Protein 7UGW (pdb70)

Structure (mmCIF, N/CA/C/O backbone):
data_7UGW
#
_entry.id   7UGW
#
_cell.length_a   83.075
_cell.length_b   105.088
_cell.length_c   250.183
_cell.angle_alpha   90.000
_cell.angle_beta   90.000
_cell.angle_gamma   90.000
#
_symmetry.space_group_name_H-M   'P 21 21 21'
#
loop_
_entity.id
_entity.type
_entity.pdbx_description
1 polymer 'DNA gyrase subunit A'
2 polymer 'DNA gyrase subunit B'
3 polymer 'DNA (46-MER)'
4 polymer evybactin
5 non-polymer 'MAGNESIUM ION'
#
loop_
_atom_site.group_PDB
_atom_site.id
_atom_site.type_symbol
_atom_site.label_atom_id
_atom_site.label_alt_id
_atom_site.label_comp_id
_atom_site.label_asym_id
_atom_site.label_entity_id
_atom_site.label_seq_id
_atom_site.pdbx_PDB_ins_code
_atom_site.Cartn_x
_atom_site.Cartn_y
_atom_site.Cartn_z
_atom_site.occupancy
_atom_site.B_iso_or_equiv
_atom_site.auth_seq_id
_atom_site.auth_comp_id
_atom_site.auth_asym_id
_atom_site.auth_atom_id
_atom_site.pdbx_PDB_model_num
ATOM 1 N N . ILE A 1 14 ? 50.12400 8.95400 8.94800 1.000 87.13776 15 ILE A N 1
ATOM 2 C CA . ILE A 1 14 ? 50.14300 8.99400 10.40400 1.000 85.74391 15 ILE A CA 1
ATOM 3 C C . ILE A 1 14 ? 51.57300 9.08900 10.95500 1.000 84.98400 15 ILE A C 1
ATOM 4 O O . ILE A 1 14 ? 52.28200 8.06600 11.10100 1.000 83.01057 15 ILE A O 1
ATOM 19 N N . GLU A 1 15 ? 51.96900 10.32600 11.27800 1.000 92.85218 16 GLU A N 1
ATOM 20 C CA . GLU A 1 15 ? 53.33000 10.61300 11.72000 1.000 85.67882 16 GLU A CA 1
ATOM 21 C C . GLU A 1 15 ? 53.59300 9.98400 13.08800 1.000 80.03748 16 GLU A C 1
ATOM 22 O O . GLU A 1 15 ? 52.69900 9.94500 13.94000 1.000 76.60533 16 GLU A O 1
ATOM 34 N N . PRO A 1 16 ? 54.79000 9.45700 13.31900 1.000 74.91266 17 PRO A N 1
ATOM 35 C CA . PRO A 1 16 ? 55.13700 8.96700 14.65700 1.000 70.03672 17 PRO A CA 1
ATOM 36 C C . PRO A 1 16 ? 55.67100 10.07200 15.55500 1.000 67.31271 17 PRO A C 1
ATOM 37 O O . PRO A 1 16 ? 56.06600 11.14800 15.09900 1.000 67.30220 17 PRO A O 1
ATOM 48 N N . VAL A 1 17 ? 55.66700 9.77700 16.85800 1.000 64.91546 18 VAL A N 1
ATOM 49 C CA . VAL A 1 17 ? 56.19500 10.66800 17.88400 1.000 63.54870 18 VAL A CA 1
ATOM 50 C C . VAL A 1 17 ? 56.83400 9.81400 18.96300 1.000 62.86810 18 VAL A C 1
ATOM 51 O O . VAL A 1 17 ? 56.24300 8.82400 19.39700 1.000 62.65884 18 VAL A O 1
ATOM 64 N N . ASP A 1 18 ? 58.03200 10.20300 19.40400 1.000 61.54580 19 ASP A N 1
ATOM 65 C CA . ASP A 1 18 ? 58.71900 9.46600 20.44900 1.000 61.45467 19 ASP A CA 1
ATOM 66 C C . ASP A 1 18 ? 58.12400 9.85600 21.78900 1.000 60.15369 19 ASP A C 1
ATOM 67 O O . ASP A 1 18 ? 57.97100 11.04400 22.07800 1.000 60.35544 19 ASP A O 1
ATOM 76 N N . ILE A 1 19 ? 57.79700 8.85100 22.60900 1.000 63.35331 20 ILE A N 1
ATOM 77 C CA . ILE A 1 19 ? 57.24300 9.12900 23.92500 1.000 63.09254 20 ILE A CA 1
ATOM 78 C C . ILE A 1 19 ? 58.14000 10.06200 24.70900 1.000 62.90646 20 ILE A C 1
ATOM 79 O O . ILE A 1 19 ? 57.64600 10.85500 25.51000 1.000 63.17667 20 ILE A O 1
ATOM 95 N N . GLU A 1 20 ? 59.46700 9.97500 24.52000 1.000 63.43133 21 GLU A N 1
ATOM 96 C CA . GLU A 1 20 ? 60.39500 10.83200 25.26700 1.000 62.84717 21 GLU A CA 1
ATOM 97 C C . GLU A 1 20 ? 60.22500 12.30000 24.87700 1.000 62.12509 21 GLU A C 1
ATOM 98 O O . GLU A 1 20 ? 60.05800 13.17900 25.73600 1.000 60.82430 21 GLU A O 1
ATOM 110 N N . GLN A 1 21 ? 60.25700 12.57600 23.57600 1.000 64.68710 22 GLN A N 1
ATOM 111 C CA . GLN A 1 21 ? 60.07900 13.93100 23.07800 1.000 64.15153 22 GLN A CA 1
ATOM 112 C C . GLN A 1 21 ? 58.71600 14.49600 23.48300 1.000 62.05655 22 GLN A C 1
ATOM 113 O O . GLN A 1 21 ? 58.61800 15.65800 23.89800 1.000 60.76982 22 GLN A O 1
ATOM 127 N N . GLU A 1 22 ? 57.64900 13.69100 23.38100 1.000 62.06039 23 GLU A N 1
ATOM 128 C CA . GLU A 1 22 ? 56.32400 14.19200 23.74000 1.000 58.75979 23 GLU A CA 1
ATOM 129 C C . GLU A 1 22 ? 56.25300 14.49700 25.23300 1.000 57.51518 23 GLU A C 1
ATOM 130 O O . GLU A 1 22 ? 55.82800 15.58100 25.64300 1.000 55.51630 23 GLU A O 1
ATOM 142 N N . MET A 1 23 ? 56.63900 13.55100 26.07400 1.000 61.64859 24 MET A N 1
ATOM 143 C CA . MET A 1 23 ? 56.55300 13.80600 27.50400 1.000 58.06355 24 MET A CA 1
ATOM 144 C C . MET A 1 23 ? 57.31500 15.06900 27.88000 1.000 56.22354 24 MET A C 1
ATOM 145 O O . MET A 1 23 ? 56.82800 15.88200 28.67600 1.000 52.56193 24 MET A O 1
ATOM 159 N N . GLN A 1 24 ? 58.48600 15.28600 27.26700 1.000 54.99686 25 GLN A N 1
ATOM 160 C CA . GLN A 1 24 ? 59.29000 16.48100 27.55100 1.000 53.82413 25 GLN A CA 1
ATOM 161 C C . GLN A 1 24 ? 58.59400 17.77500 27.09700 1.000 52.19022 25 GLN A C 1
ATOM 162 O O . GLN A 1 24 ? 58.37900 18.69100 27.90500 1.000 49.61602 25 GLN A O 1
ATOM 176 N N . ARG A 1 25 ? 58.24800 17.86900 25.80200 1.000 53.30466 26 ARG A N 1
ATOM 177 C CA . ARG A 1 25 ? 57.64100 19.08200 25.26000 1.000 52.29842 26 ARG A CA 1
ATOM 178 C C . ARG A 1 25 ? 56.36900 19.44200 26.02000 1.000 49.58313 26 ARG A C 1
ATOM 179 O O . ARG A 1 25 ? 56.14000 20.61500 26.36400 1.000 48.60686 26 ARG A O 1
ATOM 183 N N . SER A 1 26 ? 55.55300 18.44100 26.35400 1.000 50.59979 27 SER A N 1
ATOM 184 C CA . SER A 1 26 ? 54.28100 18.72000 27.01500 1.000 48.90986 27 SER A CA 1
ATOM 185 C C . SER A 1 26 ? 54.48000 19.12400 28.47400 1.000 47.54178 27 SER A C 1
ATOM 186 O O . SER A 1 26 ? 53.86900 20.10300 28.93300 1.000 45.83990 27 SER A O 1
ATOM 194 N N . TYR A 1 27 ? 55.34900 18.41700 29.22300 1.000 48.02699 28 TYR A N 1
ATOM 195 C CA . TYR A 1 27 ? 55.43800 18.74500 30.63700 1.000 46.80413 28 TYR A CA 1
ATOM 196 C C . TYR A 1 27 ? 56.13800 20.07300 30.82900 1.000 45.17365 28 TYR A C 1
ATOM 197 O O . TYR A 1 27 ? 55.79800 20.82900 31.75500 1.000 43.62526 28 TYR A O 1
ATOM 215 N N . ILE A 1 28 ? 57.09600 20.38300 29.95500 1.000 46.80990 29 ILE A N 1
ATOM 216 C CA . ILE A 1 28 ? 57.77600 21.67200 30.03400 1.000 45.81233 29 ILE A CA 1
ATOM 217 C C . ILE A 1 28 ? 56.79800 22.80300 29.73500 1.000 44.22175 29 ILE A C 1
ATOM 218 O O . ILE A 1 28 ? 56.75900 23.80500 30.45200 1.000 43.23650 29 ILE A O 1
ATOM 234 N N . ASP A 1 29 ? 55.98100 22.65500 28.67400 1.000 45.33137 30 ASP A N 1
ATOM 235 C CA . ASP A 1 29 ? 54.95900 23.66400 28.36900 1.000 43.18567 30 ASP A CA 1
ATOM 236 C C . ASP A 1 29 ? 53.98200 23.85500 29.54000 1.000 42.28520 30 ASP A C 1
ATOM 237 O O . ASP A 1 29 ? 53.70000 24.98900 29.95300 1.000 42.22727 30 ASP A O 1
ATOM 246 N N . TYR A 1 30 ? 53.48600 22.75800 30.13000 1.000 42.17669 31 TYR A N 1
ATOM 247 C CA . TYR A 1 30 ? 52.61900 22.91500 31.30900 1.000 41.79662 31 TYR A CA 1
ATOM 248 C C . TYR A 1 30 ? 53.34500 23.63100 32.44900 1.000 42.72565 31 TYR A C 1
ATOM 249 O O . TYR A 1 30 ? 52.78000 24.52500 33.09400 1.000 42.14266 31 TYR A O 1
ATOM 267 N N . ALA A 1 31 ? 54.59700 23.24700 32.72700 1.000 41.38142 32 ALA A N 1
ATOM 268 C CA . ALA A 1 31 ? 55.24000 23.73700 33.93700 1.000 41.93224 32 ALA A CA 1
ATOM 269 C C . ALA A 1 31 ? 55.61200 25.20000 33.79600 1.000 41.66604 32 ALA A C 1
ATOM 270 O O . ALA A 1 31 ? 55.46300 25.98900 34.74100 1.000 41.07115 32 ALA A O 1
ATOM 277 N N . MET A 1 32 ? 56.06200 25.59100 32.61400 1.000 42.33099 33 MET A N 1
ATOM 278 C CA . MET A 1 32 ? 56.38600 26.99000 32.40400 1.000 42.29250 33 MET A CA 1
ATOM 279 C C . MET A 1 32 ? 55.12100 27.83600 32.37200 1.000 42.36832 33 MET A C 1
ATOM 280 O O . MET A 1 32 ? 55.14100 29.00300 32.81300 1.000 41.18851 33 MET A O 1
ATOM 294 N N . SER A 1 33 ? 54.00300 27.26300 31.88400 1.000 42.05480 34 SER A N 1
ATOM 295 C CA . SER A 1 33 ? 52.74300 28.01800 31.86200 1.000 42.23837 34 SER A CA 1
ATOM 296 C C . SER A 1 33 ? 52.21000 28.27600 33.26600 1.000 40.94872 34 SER A C 1
ATOM 297 O O . SER A 1 33 ? 51.64400 29.34600 33.54500 1.000 40.22663 34 SER A O 1
ATOM 305 N N . VAL A 1 34 ? 52.37100 27.29100 34.15200 1.000 41.59368 35 VAL A N 1
ATOM 306 C CA . VAL A 1 34 ? 51.93400 27.44300 35.52700 1.000 41.01422 35 VAL A CA 1
ATOM 307 C C . VAL A 1 34 ? 52.84800 28.38700 36.27300 1.000 40.37832 35 VAL A C 1
ATOM 308 O O . VAL A 1 34 ? 52.40400 29.14500 37.14700 1.000 39.09037 35 VAL A O 1
ATOM 321 N N . ILE A 1 35 ? 54.15000 28.31100 35.99500 1.000 41.38547 36 ILE A N 1
ATOM 322 C CA . ILE A 1 35 ? 55.11000 29.15500 36.70100 1.000 40.07066 36 ILE A CA 1
ATOM 323 C C . ILE A 1 35 ? 54.88100 30.61500 36.34700 1.000 39.11083 36 ILE A C 1
ATOM 324 O O . ILE A 1 35 ? 54.82700 31.48100 37.22700 1.000 39.49455 36 ILE A O 1
ATOM 340 N N . VAL A 1 36 ? 54.70000 30.90800 35.05800 1.000 38.97466 37 VAL A N 1
ATOM 341 C CA . VAL A 1 36 ? 54.63400 32.29700 34.63500 1.000 39.52789 37 VAL A CA 1
ATOM 342 C C . VAL A 1 36 ? 53.24200 32.91200 34.58600 1.000 39.29297 37 VAL A C 1
ATOM 343 O O . VAL A 1 36 ? 53.13100 34.15000 34.68400 1.000 39.64300 37 VAL A O 1
ATOM 356 N N . GLY A 1 37 ? 52.18800 32.09400 34.46700 1.000 39.22818 38 GLY A N 1
ATOM 357 C CA . GLY A 1 37 ? 50.84700 32.58300 34.24600 1.000 37.84494 38 GLY A CA 1
ATOM 358 C C . GLY A 1 37 ? 49.67300 32.08100 35.05000 1.000 36.95364 38 GLY A C 1
ATOM 359 O O . GLY A 1 37 ? 48.52800 32.37600 34.70300 1.000 37.74646 38 GLY A O 1
ATOM 363 N N . ARG A 1 38 ? 49.93600 31.32900 36.12200 1.000 37.49416 39 ARG A N 1
ATOM 364 C CA . ARG A 1 38 ? 48.88800 30.91300 37.05100 1.000 38.04598 39 ARG A CA 1
ATOM 365 C C . ARG A 1 38 ? 49.20300 31.03500 38.54700 1.000 38.03674 39 ARG A C 1
ATOM 366 O O . ARG A 1 38 ? 48.44400 31.65700 39.31500 1.000 37.68022 39 ARG A O 1
ATOM 387 N N . ALA A 1 39 ? 50.33600 30.46800 38.98200 1.000 37.11981 40 ALA A N 1
ATOM 388 C CA . ALA A 1 39 ? 50.53300 30.28200 40.40900 1.000 37.70438 40 ALA A CA 1
ATOM 389 C C . ALA A 1 39 ? 51.26400 31.45600 41.02700 1.000 37.29472 40 ALA A C 1
ATOM 390 O O . ALA A 1 39 ? 51.04000 31.73200 42.21900 1.000 38.33006 40 ALA A O 1
ATOM 397 N N . LEU A 1 40 ? 52.11100 32.15700 40.25800 1.000 37.55472 41 LEU A N 1
ATOM 398 C CA . LEU A 1 40 ? 53.08300 33.06600 40.82600 1.000 38.83121 41 LEU A CA 1
ATOM 399 C C . LEU A 1 40 ? 52.76500 34.52500 40.53100 1.000 39.11367 41 LEU A C 1
ATOM 400 O O . LEU A 1 40 ? 52.46000 34.87600 39.38700 1.000 40.03421 41 LEU A O 1
ATOM 416 N N . PRO A 1 41 ? 52.96500 35.45600 41.50100 1.000 43.23831 42 PRO A N 1
ATOM 417 C CA . PRO A 1 41 ? 52.56900 36.84200 41.30000 1.000 37.58195 42 PRO A CA 1
ATOM 418 C C . PRO A 1 41 ? 53.58500 37.69500 40.53000 1.000 55.46600 42 PRO A C 1
ATOM 419 O O . PRO A 1 41 ? 54.72900 37.56400 40.82800 1.000 39.53969 42 PRO A O 1
ATOM 430 N N . GLU A 1 42 ? 53.17200 38.55200 39.58900 1.000 47.51434 43 GLU A N 1
ATOM 431 C CA . GLU A 1 42 ? 54.06200 39.52300 38.90500 1.000 43.60673 43 GLU A CA 1
ATOM 432 C C . GLU A 1 42 ? 54.61700 40.35400 40.05400 1.000 48.46106 43 GLU A C 1
ATOM 433 O O . GLU A 1 42 ? 53.90600 40.48600 41.02300 1.000 44.83816 43 GLU A O 1
ATOM 445 N N . VAL A 1 43 ? 55.83900 40.86100 39.98100 1.000 44.44303 44 VAL A N 1
ATOM 446 C CA . VAL A 1 43 ? 56.48000 41.55800 41.12900 1.000 42.53011 44 VAL A CA 1
ATOM 447 C C . VAL A 1 43 ? 55.92600 42.96900 41.25800 1.000 43.23389 44 VAL A C 1
ATOM 448 O O . VAL A 1 43 ? 55.96000 43.47200 42.39200 1.000 42.60444 44 VAL A O 1
ATOM 461 N N . ARG A 1 44 ? 55.40100 43.58600 40.19200 1.000 42.33503 45 ARG A N 1
ATOM 462 C CA . ARG A 1 44 ? 55.05100 44.99600 40.27500 1.000 43.84312 45 ARG A CA 1
ATOM 463 C C . ARG A 1 44 ? 53.73200 45.20800 41.02000 1.000 44.02547 45 ARG A C 1
ATOM 464 O O . ARG A 1 44 ? 53.69400 45.90900 42.04000 1.000 44.58514 45 ARG A O 1
ATOM 485 N N . ASP A 1 45 ? 52.63900 44.58800 40.52200 1.000 43.66162 46 ASP A N 1
ATOM 486 C CA . ASP A 1 45 ? 51.29000 44.64900 41.08700 1.000 43.37836 46 ASP A CA 1
ATOM 487 C C . ASP A 1 45 ? 50.96500 43.47600 41.99900 1.000 42.64589 46 ASP A C 1
ATOM 488 O O . ASP A 1 45 ? 49.92800 43.49800 42.67500 1.000 43.59899 46 ASP A O 1
ATOM 497 N N . GLY A 1 46 ? 51.81900 42.46600 42.04700 1.000 43.16492 47 GLY A N 1
ATOM 498 C CA . GLY A 1 46 ? 51.69600 41.46000 43.07800 1.000 42.14740 47 GLY A CA 1
ATOM 499 C C . GLY A 1 46 ? 50.48600 40.57800 42.91800 1.000 42.15369 47 GLY A C 1
ATOM 500 O O . GLY A 1 46 ? 49.90800 40.14200 43.92800 1.000 42.70646 47 GLY A O 1
ATOM 504 N N . LEU A 1 47 ? 50.13800 40.24800 41.66800 1.000 42.66124 48 LEU A N 1
ATOM 505 C CA . LEU A 1 47 ? 48.89500 39.58600 41.29300 1.000 41.88629 48 LEU A CA 1
ATOM 506 C C . LEU A 1 47 ? 49.20900 38.37700 40.42700 1.000 40.32983 48 LEU A C 1
ATOM 507 O O . LEU A 1 47 ? 50.16700 38.38800 39.66000 1.000 40.98310 48 LEU A O 1
ATOM 523 N N . LYS A 1 48 ? 48.39200 37.33900 40.52500 1.000 39.97706 49 LYS A N 1
ATOM 524 C CA . LYS A 1 48 ? 48.40600 36.30000 39.50500 1.000 40.96525 49 LYS A CA 1
ATOM 525 C C . LYS A 1 48 ? 47.52700 36.75800 38.35900 1.000 38.16041 49 LYS A C 1
ATOM 526 O O . LYS A 1 48 ? 46.76800 37.72100 38.49700 1.000 39.63637 49 LYS A O 1
ATOM 545 N N . PRO A 1 49 ? 47.59300 36.11200 37.20500 1.000 49.41822 50 PRO A N 1
ATOM 546 C CA . PRO A 1 49 ? 46.65600 36.47900 36.13000 1.000 43.44302 50 PRO A CA 1
ATOM 547 C C . PRO A 1 49 ? 45.18800 36.51600 36.57700 1.000 60.59561 50 PRO A C 1
ATOM 548 O O . PRO A 1 49 ? 44.54300 37.55600 36.44100 1.000 75.35102 50 PRO A O 1
ATOM 559 N N . VAL A 1 50 ? 44.66200 35.43800 37.16500 1.000 43.75433 51 VAL A N 1
ATOM 560 C CA . VAL A 1 50 ? 43.24700 35.42100 37.54500 1.000 40.38783 51 VAL A CA 1
ATOM 561 C C . VAL A 1 50 ? 42.86500 36.64100 38.37200 1.000 38.86720 51 VAL A C 1
ATOM 562 O O . VAL A 1 50 ? 41.78400 37.21300 38.18900 1.000 40.27190 51 VAL A O 1
ATOM 575 N N . HIS A 1 51 ? 43.73100 37.07500 39.28200 1.000 38.27805 52 HIS A N 1
ATOM 576 C CA . HIS A 1 51 ? 43.40800 38.27300 40.04800 1.000 37.92145 52 HIS A CA 1
ATOM 577 C C . HIS A 1 51 ? 43.35300 39.50000 39.14200 1.000 38.42604 52 HIS A C 1
ATOM 578 O O . HIS A 1 51 ? 42.38300 40.27100 39.16900 1.000 39.27777 52 HIS A O 1
ATOM 592 N N . ARG A 1 52 ? 44.40100 39.70800 38.34300 1.000 38.50203 53 ARG A N 1
ATOM 593 C CA . ARG A 1 52 ? 44.45100 40.87100 37.45100 1.000 38.18653 53 ARG A CA 1
ATOM 594 C C . ARG A 1 52 ? 43.22500 40.92900 36.54000 1.000 39.98640 53 ARG A C 1
ATOM 595 O O . ARG A 1 52 ? 42.65600 42.00400 36.31100 1.000 41.76022 53 ARG A O 1
ATOM 616 N N . ARG A 1 53 ? 42.77700 39.78000 36.05000 1.000 36.69453 54 ARG A N 1
ATOM 617 C CA . ARG A 1 53 ? 41.64200 39.75000 35.14500 1.000 39.09002 54 ARG A CA 1
ATOM 618 C C . ARG A 1 53 ? 40.28900 39.92900 35.84700 1.000 36.85797 54 ARG A C 1
ATOM 619 O O . ARG A 1 53 ? 39.38600 40.55500 35.27000 1.000 41.79563 54 ARG A O 1
ATOM 640 N N . VAL A 1 54 ? 40.12800 39.45400 37.08600 1.000 57.23098 55 VAL A N 1
ATOM 641 C CA . VAL A 1 54 ? 38.89400 39.75300 37.81300 1.000 42.77555 55 VAL A CA 1
ATOM 642 C C . VAL A 1 54 ? 38.84600 41.24400 38.13800 1.000 54.88028 55 VAL A C 1
ATOM 643 O O . VAL A 1 54 ? 37.87400 41.93300 37.80400 1.000 40.70777 55 VAL A O 1
ATOM 656 N N . LEU A 1 55 ? 39.91200 41.78800 38.73600 1.000 44.15697 56 LEU A N 1
ATOM 657 C CA . LEU A 1 55 ? 39.91000 43.23000 38.99600 1.000 40.96588 56 LEU A CA 1
ATOM 658 C C . LEU A 1 55 ? 39.65500 44.01600 37.70900 1.000 40.23829 56 LEU A C 1
ATOM 659 O O . LEU A 1 55 ? 38.96200 45.03800 37.71700 1.000 41.60227 56 LEU A O 1
ATOM 675 N N . TYR A 1 56 ? 40.21700 43.56700 36.58300 1.000 40.09791 57 TYR A N 1
ATOM 676 C CA . TYR A 1 56 ? 40.11300 44.40700 35.40300 1.000 41.25328 57 TYR A CA 1
ATOM 677 C C . TYR A 1 56 ? 38.72600 44.31800 34.79400 1.000 41.44456 57 TYR A C 1
ATOM 678 O O . TYR A 1 56 ? 38.20500 45.34000 34.32000 1.000 41.00531 57 TYR A O 1
ATOM 696 N N . ALA A 1 57 ? 38.10900 43.11400 34.78500 1.000 41.81353 58 ALA A N 1
ATOM 697 C CA . ALA A 1 57 ? 36.73800 43.00700 34.27500 1.000 41.94439 58 ALA A CA 1
ATOM 698 C C . ALA A 1 57 ? 35.77700 43.75400 35.17800 1.000 40.11754 58 ALA A C 1
ATOM 699 O O . ALA A 1 57 ? 34.89800 44.46400 34.69200 1.000 42.44233 58 ALA A O 1
ATOM 706 N N . MET A 1 58 ? 35.96200 43.67000 36.49200 1.000 42.06365 59 MET A N 1
ATOM 707 C CA . MET A 1 58 ? 35.18200 44.52700 37.38300 1.000 42.41533 59 MET A CA 1
ATOM 708 C C . MET A 1 58 ? 35.32300 46.00300 37.02600 1.000 42.09721 59 MET A C 1
ATOM 709 O O . MET A 1 58 ? 34.34000 46.67300 36.73000 1.000 43.91711 59 MET A O 1
ATOM 723 N N . PHE A 1 59 ? 36.52700 46.54900 37.09200 1.000 41.73975 60 PHE A N 1
ATOM 724 C CA . PHE A 1 59 ? 36.73100 47.93000 36.66600 1.000 42.56237 60 PHE A CA 1
ATOM 725 C C . PHE A 1 59 ? 35.96400 48.21200 35.38300 1.000 42.94970 60 PHE A C 1
ATOM 726 O O . PHE A 1 59 ? 35.13300 49.12000 35.33100 1.000 44.92980 60 PHE A O 1
ATOM 743 N N . ASP A 1 60 ? 36.21300 47.41600 34.34500 1.000 42.00696 61 ASP A N 1
ATOM 744 C CA . ASP A 1 60 ? 35.68000 47.74600 33.03100 1.000 40.72308 61 ASP A CA 1
ATOM 745 C C . ASP A 1 60 ? 34.17600 47.72100 33.02400 1.000 41.24854 61 ASP A C 1
ATOM 746 O O . ASP A 1 60 ? 33.55500 48.40700 32.20900 1.000 40.64555 61 ASP A O 1
ATOM 755 N N . SER A 1 61 ? 33.58200 46.88300 33.87100 1.000 41.02488 62 SER A N 1
ATOM 756 C CA . SER A 1 61 ? 32.14000 46.70600 33.94100 1.000 42.11512 62 SER A CA 1
ATOM 757 C C . SER A 1 61 ? 31.45200 47.78700 34.76600 1.000 44.64598 62 SER A C 1
ATOM 758 O O . SER A 1 61 ? 30.22000 47.89700 34.71100 1.000 42.95884 62 SER A O 1
ATOM 766 N N . GLY A 1 62 ? 32.21700 48.54500 35.54600 1.000 45.19284 63 GLY A N 1
ATOM 767 C CA . GLY A 1 62 ? 31.72400 49.63400 36.34500 1.000 51.05601 63 GLY A CA 1
ATOM 768 C C . GLY A 1 62 ? 31.57300 49.34700 37.81200 1.000 52.88420 63 GLY A C 1
ATOM 769 O O . GLY A 1 62 ? 31.10400 50.21700 38.53800 1.000 57.08941 63 GLY A O 1
ATOM 773 N N . PHE A 1 63 ? 31.91800 48.15600 38.28700 1.000 50.06473 64 PHE A N 1
ATOM 774 C CA . PHE A 1 63 ? 31.48400 47.76000 39.63500 1.000 50.48914 64 PHE A CA 1
ATOM 775 C C . PHE A 1 63 ? 32.39900 48.45000 40.65500 1.000 52.41316 64 PHE A C 1
ATOM 776 O O . PHE A 1 63 ? 33.21000 47.83700 41.34600 1.000 51.41360 64 PHE A O 1
ATOM 793 N N . ARG A 1 64 ? 32.27000 49.76300 40.74400 1.000 56.80532 65 ARG A N 1
ATOM 794 C CA . ARG A 1 64 ? 33.18600 50.56500 41.56800 1.000 57.54943 65 ARG A CA 1
ATOM 795 C C . ARG A 1 64 ? 32.47500 50.82800 42.88400 1.000 62.17296 65 ARG A C 1
ATOM 796 O O . ARG A 1 64 ? 31.36000 50.33500 43.07200 1.000 63.65596 65 ARG A O 1
ATOM 817 N N . PRO A 1 65 ? 33.09000 51.52100 43.84200 1.000 60.47011 66 PRO A N 1
ATOM 818 C CA . PRO A 1 65 ? 32.43600 51.71500 45.14100 1.000 62.02411 66 PRO A CA 1
ATOM 819 C C . PRO A 1 65 ? 31.44200 52.86300 45.17300 1.000 64.52811 66 PRO A C 1
ATOM 820 O O . PRO A 1 65 ? 30.69600 52.99000 46.15600 1.000 64.90431 66 PRO A O 1
ATOM 831 N N . ASP A 1 66 ? 31.42600 53.71800 44.15100 1.000 65.98703 67 ASP A N 1
ATOM 832 C CA . ASP A 1 66 ? 30.38400 54.72400 44.03300 1.000 65.80806 67 ASP A CA 1
ATOM 833 C C . ASP A 1 66 ? 29.04300 54.11600 43.58800 1.000 66.94283 67 ASP A C 1
ATOM 834 O O . ASP A 1 66 ? 28.00300 54.76300 43.76100 1.000 67.46668 67 ASP A O 1
ATOM 843 N N . ARG A 1 67 ? 29.03200 52.88000 43.08300 1.000 64.78653 68 ARG A N 1
ATOM 844 C CA . ARG A 1 67 ? 27.85100 52.28400 42.47500 1.000 65.22838 68 ARG A CA 1
ATOM 845 C C . ARG A 1 67 ? 27.45100 51.01100 43.20600 1.000 66.18145 68 ARG A C 1
ATOM 846 O O . ARG A 1 67 ? 28.23800 50.41400 43.92900 1.000 65.22683 68 ARG A O 1
ATOM 867 N N . SER A 1 68 ? 26.19500 50.62100 43.03600 1.000 72.54362 69 SER A N 1
ATOM 868 C CA . SER A 1 68 ? 25.64300 49.53300 43.82700 1.000 74.46472 69 SER A CA 1
ATOM 869 C C . SER A 1 68 ? 26.31800 48.21900 43.45300 1.000 66.79993 69 SER A C 1
ATOM 870 O O . SER A 1 68 ? 26.55800 47.93600 42.27100 1.000 64.44339 69 SER A O 1
ATOM 878 N N . HIS A 1 69 ? 26.64500 47.43200 44.48700 1.000 60.11120 70 HIS A N 1
ATOM 879 C CA . HIS A 1 69 ? 27.15000 46.07100 44.32300 1.000 54.29733 70 HIS A CA 1
ATOM 880 C C . HIS A 1 69 ? 26.43900 45.32300 43.21300 1.000 51.48486 70 HIS A C 1
ATOM 881 O O . HIS A 1 69 ? 25.20600 45.23700 43.20800 1.000 52.98493 70 HIS A O 1
ATOM 895 N N . ALA A 1 70 ? 27.21500 44.74800 42.30000 1.000 54.61084 71 ALA A N 1
ATOM 896 C CA . ALA A 1 70 ? 26.65600 43.95200 41.22300 1.000 53.23823 71 ALA A CA 1
ATOM 897 C C . ALA A 1 70 ? 26.60000 42.48900 41.57900 1.000 50.12961 71 ALA A C 1
ATOM 898 O O . ALA A 1 70 ? 27.43500 41.99000 42.32700 1.000 50.55346 71 ALA A O 1
ATOM 905 N N . LYS A 1 71 ? 25.61100 41.79900 41.02900 1.000 49.09586 72 LYS A N 1
ATOM 906 C CA . LYS A 1 71 ? 25.44400 40.39300 41.33600 1.000 47.06078 72 LYS A CA 1
ATOM 907 C C . LYS A 1 71 ? 26.75500 39.69200 41.02000 1.000 47.59283 72 LYS A C 1
ATOM 908 O O . LYS A 1 71 ? 27.36300 39.90300 39.97200 1.000 46.71227 72 LYS A O 1
ATOM 927 N N . SER A 1 72 ? 27.24000 38.91100 41.96500 1.000 46.54817 73 SER A N 1
ATOM 928 C CA . SER A 1 72 ? 28.58700 38.42700 41.79700 1.000 46.72497 73 SER A CA 1
ATOM 929 C C . SER A 1 72 ? 28.69500 37.48600 40.61700 1.000 46.29836 73 SER A C 1
ATOM 930 O O . SER A 1 72 ? 29.80700 37.23700 40.17400 1.000 45.74475 73 SER A O 1
ATOM 938 N N . ALA A 1 73 ? 27.58500 37.02900 40.03200 1.000 46.54171 74 ALA A N 1
ATOM 939 C CA . ALA A 1 73 ? 27.70500 36.23900 38.79600 1.000 47.21214 74 ALA A CA 1
ATOM 940 C C . ALA A 1 73 ? 28.15700 37.07200 37.59000 1.000 48.14819 74 ALA A C 1
ATOM 941 O O . ALA A 1 73 ? 28.70600 36.49700 36.62700 1.000 47.99174 74 ALA A O 1
ATOM 948 N N . ARG A 1 74 ? 27.95200 38.40900 37.61500 1.000 50.73426 75 ARG A N 1
ATOM 949 C CA . ARG A 1 74 ? 28.26300 39.22100 36.43800 1.000 52.50225 75 ARG A CA 1
ATOM 950 C C . ARG A 1 74 ? 29.75600 39.44900 36.31300 1.000 51.10856 75 ARG A C 1
ATOM 951 O O . ARG A 1 74 ? 30.26900 39.51100 35.18400 1.000 51.34764 75 ARG A O 1
ATOM 972 N N . SER A 1 75 ? 30.48500 39.47100 37.44500 1.000 46.33496 76 SER A N 1
ATOM 973 C CA . SER A 1 75 ? 31.94400 39.63400 37.37600 1.000 43.16201 76 SER A CA 1
ATOM 974 C C . SER A 1 75 ? 32.59800 38.35500 36.87900 1.000 46.42161 76 SER A C 1
ATOM 975 O O . SER A 1 75 ? 33.48600 38.39900 36.01700 1.000 40.09340 76 SER A O 1
ATOM 983 N N . VAL A 1 76 ? 32.18500 37.21100 37.41900 1.000 43.65870 77 VAL A N 1
ATOM 984 C CA . VAL A 1 76 ? 32.66600 35.94300 36.89100 1.000 45.90422 77 VAL A CA 1
ATOM 985 C C . VAL A 1 76 ? 32.34800 35.82600 35.40600 1.000 43.42946 77 VAL A C 1
ATOM 986 O O . VAL A 1 76 ? 33.12500 35.27500 34.62300 1.000 45.05883 77 VAL A O 1
ATOM 999 N N . ALA A 1 77 ? 31.17900 36.26700 34.98600 1.000 47.70621 78 ALA A N 1
ATOM 1000 C CA . ALA A 1 77 ? 30.87700 35.99900 33.59200 1.000 47.36645 78 ALA A CA 1
ATOM 1001 C C . ALA A 1 77 ? 31.74600 36.85600 32.70200 1.000 41.66061 78 ALA A C 1
ATOM 1002 O O . ALA A 1 77 ? 32.17600 36.38700 31.65100 1.000 46.78183 78 ALA A O 1
ATOM 1009 N N . GLU A 1 78 ? 32.03700 38.11100 33.11100 1.000 46.50915 79 GLU A N 1
ATOM 1010 C CA . GLU A 1 78 ? 32.80000 39.00700 32.23500 1.000 43.69405 79 GLU A CA 1
ATOM 1011 C C . GLU A 1 78 ? 34.30100 38.68900 32.23200 1.000 43.66681 79 GLU A C 1
ATOM 1012 O O . GLU A 1 78 ? 34.94500 38.72100 31.16800 1.000 42.88088 79 GLU A O 1
ATOM 1024 N N . THR A 1 79 ? 34.86900 38.37100 33.40300 1.000 41.24314 80 THR A N 1
ATOM 1025 C CA . THR A 1 79 ? 36.17200 37.73300 33.50100 1.000 40.20288 80 THR A CA 1
ATOM 1026 C C . THR A 1 79 ? 36.40100 36.50700 32.60900 1.000 40.45699 80 THR A C 1
ATOM 1027 O O . THR A 1 79 ? 37.35700 36.48300 31.82400 1.000 41.67284 80 THR A O 1
ATOM 1038 N N . MET A 1 80 ? 35.54200 35.47900 32.70900 1.000 42.62678 81 MET A N 1
ATOM 1039 C CA . MET A 1 80 ? 35.71300 34.29500 31.86100 1.000 41.12048 81 MET A CA 1
ATOM 1040 C C . MET A 1 80 ? 35.35400 34.55100 30.39000 1.000 43.44432 81 MET A C 1
ATOM 1041 O O . MET A 1 80 ? 35.93700 33.93100 29.48500 1.000 42.71337 81 MET A O 1
ATOM 1055 N N . GLY A 1 81 ? 34.38700 35.43000 30.12100 1.000 43.76577 82 GLY A N 1
ATOM 1056 C CA . GLY A 1 81 ? 33.99900 35.69000 28.75400 1.000 45.60805 82 GLY A CA 1
ATOM 1057 C C . GLY A 1 81 ? 35.13200 36.37400 28.04100 1.000 47.02292 82 GLY A C 1
ATOM 1058 O O . GLY A 1 81 ? 35.71800 35.81300 27.12000 1.000 47.88577 82 GLY A O 1
ATOM 1062 N N . ASN A 1 82 ? 35.50500 37.56600 28.49900 1.000 52.77128 83 ASN A N 1
ATOM 1063 C CA . ASN A 1 82 ? 36.45600 38.35500 27.72000 1.000 51.15468 83 ASN A CA 1
ATOM 1064 C C . ASN A 1 82 ? 37.93700 38.00800 27.97400 1.000 50.51058 83 ASN A C 1
ATOM 1065 O O . ASN A 1 82 ? 38.72300 38.07300 27.02200 1.000 50.74891 83 ASN A O 1
ATOM 1076 N N . TYR A 1 83 ? 38.34300 37.58800 29.18900 1.000 46.51986 84 TYR A N 1
ATOM 1077 C CA . TYR A 1 83 ? 39.77500 37.53100 29.49200 1.000 44.95863 84 TYR A CA 1
ATOM 1078 C C . TYR A 1 83 ? 40.35200 36.16700 29.88700 1.000 42.64814 84 TYR A C 1
ATOM 1079 O O . TYR A 1 83 ? 41.45900 35.83600 29.43500 1.000 42.03502 84 TYR A O 1
ATOM 1097 N N . HIS A 1 84 ? 39.66400 35.35400 30.70200 1.000 43.35930 85 HIS A N 1
ATOM 1098 C CA . HIS A 1 84 ? 40.29700 34.24900 31.43100 1.000 41.91887 85 HIS A CA 1
ATOM 1099 C C . HIS A 1 84 ? 39.62400 32.91000 31.14300 1.000 39.90627 85 HIS A C 1
ATOM 1100 O O . HIS A 1 84 ? 38.83000 32.42400 31.95400 1.000 41.01000 85 HIS A O 1
ATOM 1114 N N . PRO A 1 85 ? 40.00400 32.23200 30.07100 1.000 41.14108 86 PRO A N 1
ATOM 1115 C CA . PRO A 1 85 ? 39.22900 31.04800 29.66500 1.000 41.53181 86 PRO A CA 1
ATOM 1116 C C . PRO A 1 85 ? 39.45300 29.78000 30.48300 1.000 40.67830 86 PRO A C 1
ATOM 1117 O O . PRO A 1 85 ? 39.91600 28.73500 29.99400 1.000 41.67847 86 PRO A O 1
ATOM 1128 N N . HIS A 1 86 ? 39.03500 29.83100 31.74300 1.000 41.70509 87 HIS A N 1
ATOM 1129 C CA . HIS A 1 86 ? 38.94300 28.63800 32.58400 1.000 39.80144 87 HIS A CA 1
ATOM 1130 C C . HIS A 1 86 ? 37.65500 28.69200 33.42700 1.000 41.90945 87 HIS A C 1
ATOM 1131 O O . HIS A 1 86 ? 36.80300 29.60000 33.28500 1.000 41.69874 87 HIS A O 1
ATOM 1145 N N . GLY A 1 87 ? 37.48600 27.71400 34.28700 1.000 43.21681 88 GLY A N 1
ATOM 1146 C CA . GLY A 1 87 ? 36.20800 27.45100 34.90700 1.000 45.20958 88 GLY A CA 1
ATOM 1147 C C . GLY A 1 87 ? 35.59900 28.44700 35.86300 1.000 45.26047 88 GLY A C 1
ATOM 1148 O O . GLY A 1 87 ? 36.28300 28.96900 36.75600 1.000 46.11986 88 GLY A O 1
ATOM 1152 N N . ASP A 1 88 ? 34.28400 28.69400 35.68200 1.000 44.97414 89 ASP A N 1
ATOM 1153 C CA . ASP A 1 88 ? 33.54700 29.59500 36.55900 1.000 44.27104 89 ASP A CA 1
ATOM 1154 C C . ASP A 1 88 ? 33.75700 29.21100 38.01900 1.000 44.21224 89 ASP A C 1
ATOM 1155 O O . ASP A 1 88 ? 33.85700 30.08200 38.88700 1.000 45.68137 89 ASP A O 1
ATOM 1164 N N . ALA A 1 89 ? 33.84900 27.91400 38.31800 1.000 45.41991 90 ALA A N 1
ATOM 1165 C CA . ALA A 1 89 ? 34.02600 27.52000 39.71200 1.000 46.71820 90 ALA A CA 1
ATOM 1166 C C . ALA A 1 89 ? 35.27700 28.16800 40.29600 1.000 47.28559 90 ALA A C 1
ATOM 1167 O O . ALA A 1 89 ? 35.20500 28.87800 41.31800 1.000 47.10280 90 ALA A O 1
ATOM 1174 N N . SER A 1 90 ? 36.45600 27.94100 39.65600 1.000 51.00408 91 SER A N 1
ATOM 1175 C CA . SER A 1 90 ? 37.70200 28.42900 40.24400 1.000 52.02621 91 SER A CA 1
ATOM 1176 C C . SER A 1 90 ? 37.97100 29.88700 39.90000 1.000 51.81877 91 SER A C 1
ATOM 1177 O O . SER A 1 90 ? 39.09200 30.38600 40.14400 1.000 55.49726 91 SER A O 1
ATOM 1185 N N . ILE A 1 91 ? 36.99600 30.57000 39.31000 1.000 47.16887 92 ILE A N 1
ATOM 1186 C CA . ILE A 1 91 ? 37.01800 32.02400 39.24300 1.000 46.20809 92 ILE A CA 1
ATOM 1187 C C . ILE A 1 91 ? 36.13100 32.63700 40.32600 1.000 45.39873 92 ILE A C 1
ATOM 1188 O O . ILE A 1 91 ? 36.46100 33.66400 40.92700 1.000 44.89117 92 ILE A O 1
ATOM 1204 N N . TYR A 1 92 ? 34.99900 32.00300 40.61000 1.000 45.78810 93 TYR A N 1
ATOM 1205 C CA . TYR A 1 92 ? 34.24700 32.41000 41.78100 1.000 45.10365 93 TYR A CA 1
ATOM 1206 C C . TYR A 1 92 ? 35.09200 32.26300 43.03800 1.000 44.37399 93 TYR A C 1
ATOM 1207 O O . TYR A 1 92 ? 35.11200 33.17400 43.86800 1.000 44.29401 93 TYR A O 1
ATOM 1225 N N . ASP A 1 93 ? 35.81500 31.13600 43.20100 1.000 44.77468 94 ASP A N 1
ATOM 1226 C CA . ASP A 1 93 ? 36.58500 30.97900 44.44000 1.000 44.09517 94 ASP A CA 1
ATOM 1227 C C . ASP A 1 93 ? 37.67500 32.04000 44.51500 1.000 43.03099 94 ASP A C 1
ATOM 1228 O O . ASP A 1 93 ? 37.95000 32.59600 45.58900 1.000 43.29357 94 ASP A O 1
ATOM 1237 N N . SER A 1 94 ? 38.30500 32.33200 43.37200 1.000 43.76304 95 SER A N 1
ATOM 1238 C CA . SER A 1 94 ? 39.38900 33.29900 43.33400 1.000 42.16554 95 SER A CA 1
ATOM 1239 C C . SER A 1 94 ? 38.89800 34.66200 43.73000 1.000 42.96189 95 SER A C 1
ATOM 1240 O O . SER A 1 94 ? 39.55300 35.36400 44.51100 1.000 42.09480 95 SER A O 1
ATOM 1248 N N . LEU A 1 95 ? 37.73600 35.05200 43.19700 1.000 42.14854 96 LEU A N 1
ATOM 1249 C CA . LEU A 1 95 ? 37.12400 36.33700 43.54200 1.000 42.50013 96 LEU A CA 1
ATOM 1250 C C . LEU A 1 95 ? 36.70900 36.37400 44.99900 1.000 44.13043 96 LEU A C 1
ATOM 1251 O O . LEU A 1 95 ? 36.84700 37.40100 45.66600 1.000 44.80190 96 LEU A O 1
ATOM 1267 N N . VAL A 1 96 ? 36.19200 35.26300 45.50900 1.000 44.24635 97 VAL A N 1
ATOM 1268 C CA . VAL A 1 96 ? 35.70300 35.23800 46.87800 1.000 45.56816 97 VAL A CA 1
ATOM 1269 C C . VAL A 1 96 ? 36.84300 35.45500 47.84500 1.000 46.17596 97 VAL A C 1
ATOM 1270 O O . VAL A 1 96 ? 36.69500 36.18800 48.82300 1.000 47.09336 97 VAL A O 1
ATOM 1283 N N . ARG A 1 97 ? 37.99800 34.80400 47.59600 1.000 47.66756 98 ARG A N 1
ATOM 1284 C CA . ARG A 1 97 ? 39.14500 34.92000 48.51100 1.000 46.11424 98 ARG A CA 1
ATOM 1285 C C . ARG A 1 97 ? 39.60500 36.36100 48.66200 1.000 45.30740 98 ARG A C 1
ATOM 1286 O O . ARG A 1 97 ? 39.99700 36.77400 49.76000 1.000 46.62163 98 ARG A O 1
ATOM 1307 N N . MET A 1 98 ? 39.50600 37.15300 47.59200 1.000 44.48234 99 MET A N 1
ATOM 1308 C CA . MET A 1 98 ? 39.94800 38.54000 47.61100 1.000 44.43339 99 MET A CA 1
ATOM 1309 C C . MET A 1 98 ? 39.06400 39.44300 48.45800 1.000 45.03278 99 MET A C 1
ATOM 1310 O O . MET A 1 98 ? 39.45800 40.60700 48.69900 1.000 45.39733 99 MET A O 1
ATOM 1324 N N . ALA A 1 99 ? 37.89000 38.94100 48.89300 1.000 46.29001 100 ALA A N 1
ATOM 1325 C CA . ALA A 1 99 ? 36.96200 39.68600 49.73400 1.000 47.73257 100 ALA A CA 1
ATOM 1326 C C . ALA A 1 99 ? 36.87300 39.16300 51.16500 1.000 48.56677 100 ALA A C 1
ATOM 1327 O O . ALA A 1 99 ? 36.14300 39.75700 51.97500 1.000 49.83416 100 ALA A O 1
ATOM 1334 N N . GLN A 1 100 ? 37.57100 38.07400 51.49800 1.000 49.65572 101 GLN A N 1
ATOM 1335 C CA . GLN A 1 100 ? 37.68400 37.63000 52.89000 1.000 51.87290 101 GLN A CA 1
ATOM 1336 C C . GLN A 1 100 ? 38.73600 38.47000 53.61900 1.000 52.07502 101 GLN A C 1
ATOM 1337 O O . GLN A 1 100 ? 39.87300 38.55700 53.14100 1.000 52.78279 101 GLN A O 1
ATOM 1351 N N . PRO A 1 101 ? 38.40300 39.13400 54.74100 1.000 51.04061 102 PRO A N 1
ATOM 1352 C CA . PRO A 1 101 ? 39.41400 39.95800 55.43400 1.000 51.24040 102 PRO A CA 1
ATOM 1353 C C . PRO A 1 101 ? 40.36000 39.17800 56.33600 1.000 51.15977 102 PRO A C 1
ATOM 1354 O O . PRO A 1 101 ? 41.27200 39.78500 56.91700 1.000 51.47221 102 PRO A O 1
ATOM 1365 N N . TRP A 1 102 ? 40.13300 37.88100 56.51700 1.000 51.26605 103 TRP A N 1
ATOM 1366 C CA . TRP A 1 102 ? 41.07100 36.98400 57.16900 1.000 51.28168 103 TRP A CA 1
ATOM 1367 C C . TRP A 1 102 ? 42.01600 36.35400 56.16800 1.000 50.84881 103 TRP A C 1
ATOM 1368 O O . TRP A 1 102 ? 42.84300 35.51500 56.54200 1.000 51.23434 103 TRP A O 1
ATOM 1389 N N . SER A 1 103 ? 41.88800 36.73300 54.90900 1.000 50.57584 104 SER A N 1
ATOM 1390 C CA . SER A 1 103 ? 42.70100 36.26100 53.80100 1.000 49.00003 104 SER A CA 1
ATOM 1391 C C . SER A 1 103 ? 43.49300 37.36900 53.13800 1.000 49.04550 104 SER A C 1
ATOM 1392 O O . SER A 1 103 ? 44.63700 37.13500 52.75900 1.000 49.22181 104 SER A O 1
ATOM 1400 N N . LEU A 1 104 ? 42.91000 38.56300 52.97200 1.000 50.70793 105 LEU A N 1
ATOM 1401 C CA . LEU A 1 104 ? 43.63300 39.73000 52.48400 1.000 51.00573 105 LEU A CA 1
ATOM 1402 C C . LEU A 1 104 ? 43.78600 40.76600 53.59800 1.000 50.70753 105 LEU A C 1
ATOM 1403 O O . LEU A 1 104 ? 42.79900 41.32200 54.08800 1.000 51.01503 105 LEU A O 1
ATOM 1419 N N . ARG A 1 105 ? 45.02600 41.02800 53.99200 1.000 48.08166 106 ARG A N 1
ATOM 1420 C CA . ARG A 1 105 ? 45.32100 42.19400 54.80800 1.000 49.94981 106 ARG A CA 1
ATOM 1421 C C . ARG A 1 105 ? 44.74200 43.48700 54.21500 1.000 50.07464 106 ARG A C 1
ATOM 1422 O O . ARG A 1 105 ? 44.30500 44.37300 54.96500 1.000 52.25279 106 ARG A O 1
ATOM 1443 N N . TYR A 1 106 ? 44.71800 43.63600 52.88200 1.000 48.94878 107 TYR A N 1
ATOM 1444 C CA . TYR A 1 106 ? 44.07700 44.80100 52.25000 1.000 48.64149 107 TYR A CA 1
ATOM 1445 C C . TYR A 1 106 ? 43.12100 44.34700 51.15400 1.000 47.58198 107 TYR A C 1
ATOM 1446 O O . TYR A 1 106 ? 43.46000 44.34300 49.96100 1.000 46.66261 107 TYR A O 1
ATOM 1464 N N . PRO A 1 107 ? 41.89200 43.99200 51.52300 1.000 48.72779 108 PRO A N 1
ATOM 1465 C CA . PRO A 1 107 ? 41.01500 43.33900 50.55300 1.000 48.55406 108 PRO A CA 1
ATOM 1466 C C . PRO A 1 107 ? 40.69600 44.25800 49.39000 1.000 47.46602 108 PRO A C 1
ATOM 1467 O O . PRO A 1 107 ? 40.56800 45.47600 49.54100 1.000 46.92048 108 PRO A O 1
ATOM 1478 N N . LEU A 1 108 ? 40.58600 43.62900 48.21800 1.000 48.19091 109 LEU A N 1
ATOM 1479 C CA . LEU A 1 108 ? 40.39300 44.29500 46.94300 1.000 46.11713 109 LEU A CA 1
ATOM 1480 C C . LEU A 1 108 ? 39.00100 44.07400 46.37600 1.000 46.01441 109 LEU A C 1
ATOM 1481 O O . LEU A 1 108 ? 38.65900 44.65200 45.33900 1.000 45.78095 109 LEU A O 1
ATOM 1497 N N . VAL A 1 109 ? 38.19600 43.25200 47.01400 1.000 46.83144 110 VAL A N 1
ATOM 1498 C CA . VAL A 1 109 ? 36.81400 43.07300 46.62700 1.000 47.37435 110 VAL A CA 1
ATOM 1499 C C . VAL A 1 109 ? 35.95200 43.31600 47.85500 1.000 48.27334 110 VAL A C 1
ATOM 1500 O O . VAL A 1 109 ? 36.30100 42.90100 48.96700 1.000 49.25257 110 VAL A O 1
ATOM 1513 N N . ASP A 1 110 ? 34.83200 44.00000 47.64300 1.000 49.62443 111 ASP A N 1
ATOM 1514 C CA . ASP A 1 110 ? 33.86900 44.35900 48.66500 1.000 50.05088 111 ASP A CA 1
ATOM 1515 C C . ASP A 1 110 ? 32.66000 43.44500 48.50000 1.000 51.90991 111 ASP A C 1
ATOM 1516 O O . ASP A 1 110 ? 31.95900 43.50000 47.47400 1.000 51.58378 111 ASP A O 1
ATOM 1525 N N . GLY A 1 111 ? 32.42700 42.60500 49.50400 1.000 58.38330 112 GLY A N 1
ATOM 1526 C CA . GLY A 1 111 ? 31.44400 41.53700 49.42900 1.000 57.84499 112 GLY A CA 1
ATOM 1527 C C . GLY A 1 111 ? 30.20300 41.79400 50.27200 1.000 61.17428 112 GLY A C 1
ATOM 1528 O O . GLY A 1 111 ? 30.28700 42.07200 51.47700 1.000 63.65939 112 GLY A O 1
ATOM 1532 N N . GLN A 1 112 ? 29.04700 41.66000 49.62700 1.000 55.87078 113 GLN A N 1
ATOM 1533 C CA . GLN A 1 112 ? 27.75100 41.65600 50.28500 1.000 57.31066 113 GLN A CA 1
ATOM 1534 C C . GLN A 1 112 ? 27.26700 40.22100 50.19300 1.000 57.24775 113 GLN A C 1
ATOM 1535 O O . GLN A 1 112 ? 27.12200 39.69100 49.09300 1.000 54.31905 113 GLN A O 1
ATOM 1549 N N . GLY A 1 113 ? 27.10400 39.56500 51.33500 1.000 61.43632 114 GLY A N 1
ATOM 1550 C CA . GLY A 1 113 ? 26.59200 38.20800 51.35700 1.000 61.78868 114 GLY A CA 1
ATOM 1551 C C . GLY A 1 113 ? 27.49100 37.29300 52.15200 1.000 59.50281 114 GLY A C 1
ATOM 1552 O O . GLY A 1 113 ? 28.37700 37.74200 52.89500 1.000 59.97475 114 GLY A O 1
ATOM 1556 N N . ASN A 1 114 ? 27.26900 35.98300 51.97500 1.000 56.59885 115 ASN A N 1
ATOM 1557 C CA . ASN A 1 114 ? 28.02400 34.94000 52.68000 1.000 54.07359 115 ASN A CA 1
ATOM 1558 C C . ASN A 1 114 ? 29.27400 34.55300 51.89800 1.000 52.45972 115 ASN A C 1
ATOM 1559 O O . ASN A 1 114 ? 29.19300 33.73100 50.97400 1.000 51.83129 115 ASN A O 1
ATOM 1570 N N . PHE A 1 115 ? 30.44900 35.08600 52.30700 1.000 52.12066 116 PHE A N 1
ATOM 1571 C CA . PHE A 1 115 ? 31.72300 34.84600 51.61900 1.000 51.35987 116 PHE A CA 1
ATOM 1572 C C . PHE A 1 115 ? 32.60500 33.82300 52.32900 1.000 52.38787 116 PHE A C 1
ATOM 1573 O O . PHE A 1 115 ? 33.82300 33.82700 52.12000 1.000 51.52935 116 PHE A O 1
ATOM 1590 N N . GLY A 1 116 ? 32.02300 32.93400 53.12600 1.000 54.17982 117 GLY A N 1
ATOM 1591 C CA . GLY A 1 116 ? 32.76700 31.97000 53.91000 1.000 56.30252 117 GLY A CA 1
ATOM 1592 C C . GLY A 1 116 ? 32.92800 32.45800 55.33400 1.000 57.12912 117 GLY A C 1
ATOM 1593 O O . GLY A 1 116 ? 32.29000 33.42600 55.76500 1.000 56.60416 117 GLY A O 1
ATOM 1597 N N . SER A 1 117 ? 33.80300 31.76500 56.07100 1.000 57.81983 118 SER A N 1
ATOM 1598 C CA . SER A 1 117 ? 34.22300 32.17200 57.40200 1.000 58.34150 118 SER A CA 1
ATOM 1599 C C . SER A 1 117 ? 35.65500 31.69200 57.63300 1.000 57.99690 118 SER A C 1
ATOM 1600 O O . SER A 1 117 ? 36.17500 30.84400 56.89200 1.000 58.41578 118 SER A O 1
ATOM 1608 N N . PRO A 1 118 ? 36.33300 32.21000 58.67500 1.000 57.60968 119 PRO A N 1
ATOM 1609 C CA . PRO A 1 118 ? 37.72900 31.81100 58.90500 1.000 58.48118 119 PRO A CA 1
ATOM 1610 C C . PRO A 1 118 ? 37.87800 30.33700 59.11800 1.000 60.50497 119 PRO A C 1
ATOM 1611 O O . PRO A 1 118 ? 39.01300 29.84000 59.20500 1.000 62.92251 119 PRO A O 1
ATOM 1622 N N . GLY A 1 119 ? 36.77200 29.61800 59.17700 1.000 59.04185 120 GLY A N 1
ATOM 1623 C CA . GLY A 1 119 ? 36.81900 28.18000 59.25500 1.000 61.08036 120 GLY A CA 1
ATOM 1624 C C . GLY A 1 119 ? 36.41500 27.49900 57.97200 1.000 61.33161 120 GLY A C 1
ATOM 1625 O O . GLY A 1 119 ? 36.89300 27.84700 56.87700 1.000 60.87868 120 GLY A O 1
ATOM 1629 N N . ASN A 1 120 ? 35.53200 26.51100 58.11800 1.000 63.17972 121 ASN A N 1
ATOM 1630 C CA . ASN A 1 120 ? 35.10100 25.68200 57.01100 1.000 63.56656 121 ASN A CA 1
ATOM 1631 C C . ASN A 1 120 ? 33.71900 26.01600 56.48900 1.000 63.87507 121 ASN A C 1
ATOM 1632 O O . ASN A 1 120 ? 33.24700 25.28700 55.62200 1.000 63.65927 121 ASN A O 1
ATOM 1643 N N . ASP A 1 121 ? 33.02800 27.03000 57.03000 1.000 65.93113 122 ASP A N 1
ATOM 1644 C CA . ASP A 1 121 ? 31.78700 27.49200 56.40200 1.000 63.80581 122 ASP A CA 1
ATOM 1645 C C . ASP A 1 121 ? 32.14500 27.91900 54.97600 1.000 62.39975 122 ASP A C 1
ATOM 1646 O O . ASP A 1 121 ? 32.94100 28.86000 54.80200 1.000 61.80033 122 ASP A O 1
ATOM 1655 N N . PRO A 1 122 ? 31.64300 27.24400 53.94000 1.000 60.20960 123 PRO A N 1
ATOM 1656 C CA . PRO A 1 122 ? 31.91500 27.69300 52.58600 1.000 58.43892 123 PRO A CA 1
ATOM 1657 C C . PRO A 1 122 ? 31.12200 28.93500 52.23900 1.000 56.45469 123 PRO A C 1
ATOM 1658 O O . PRO A 1 122 ? 30.23600 29.37200 52.99200 1.000 56.97113 123 PRO A O 1
ATOM 1669 N N . PRO A 1 123 ? 31.42900 29.53600 51.10500 1.000 54.41137 124 PRO A N 1
ATOM 1670 C CA . PRO A 1 123 ? 30.67600 30.70200 50.66300 1.000 52.46040 124 PRO A CA 1
ATOM 1671 C C . PRO A 1 123 ? 29.39700 30.28700 49.95200 1.000 51.41194 124 PRO A C 1
ATOM 1672 O O . PRO A 1 123 ? 29.26400 29.18800 49.39600 1.000 51.81704 124 PRO A O 1
ATOM 1683 N N . ALA A 1 124 ? 28.43300 31.19300 50.00300 1.000 51.52531 125 ALA A N 1
ATOM 1684 C CA . ALA A 1 124 ? 27.19500 30.98600 49.27400 1.000 50.61540 125 ALA A CA 1
ATOM 1685 C C . ALA A 1 124 ? 27.51400 30.85600 47.79400 1.000 49.09675 125 ALA A C 1
ATOM 1686 O O . ALA A 1 124 ? 28.48000 31.44900 47.29500 1.000 48.01456 125 ALA A O 1
ATOM 1693 N N . ALA A 1 125 ? 26.71000 30.05200 47.09100 1.000 49.45663 126 ALA A N 1
ATOM 1694 C CA . ALA A 1 125 ? 26.92600 29.87400 45.66400 1.000 48.86424 126 ALA A CA 1
ATOM 1695 C C . ALA A 1 125 ? 27.02200 31.24400 44.97300 1.000 47.85050 126 ALA A C 1
ATOM 1696 O O . ALA A 1 125 ? 26.61000 32.27600 45.51400 1.000 48.50751 126 ALA A O 1
ATOM 1703 N N . MET A 1 126 ? 27.62600 31.26100 43.78600 1.000 48.09770 127 MET A N 1
ATOM 1704 C CA . MET A 1 126 ? 27.67600 32.45400 42.93600 1.000 46.97178 127 MET A CA 1
ATOM 1705 C C . MET A 1 126 ? 26.31300 33.15500 42.78900 1.000 48.74773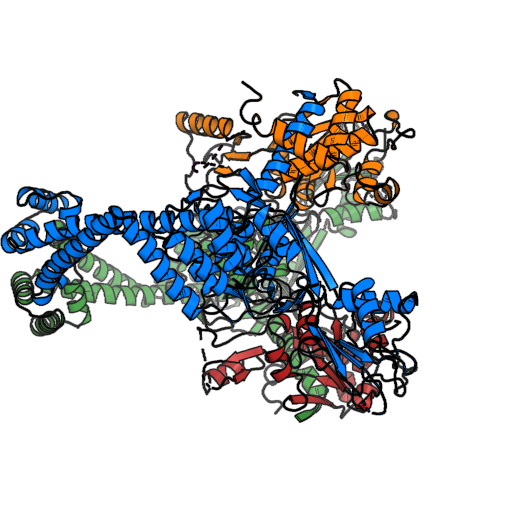 127 MET A C 1
ATOM 1706 O O . MET A 1 126 ? 26.24900 34.39300 42.75900 1.000 47.87104 127 MET A O 1
ATOM 1720 N N . ARG A 1 127 ? 25.20600 32.40400 42.70000 1.000 47.53388 128 ARG A N 1
ATOM 1721 C CA . ARG A 1 127 ? 23.94600 33.11400 42.42000 1.000 47.90806 128 ARG A CA 1
ATOM 1722 C C . ARG A 1 127 ? 23.45300 33.99000 43.58900 1.000 49.53116 128 ARG A C 1
ATOM 1723 O O . ARG A 1 127 ? 22.63000 34.87000 43.35900 1.000 49.00624 128 ARG A O 1
ATOM 1744 N N . PHE A 1 128 ? 23.95000 33.80100 44.81700 1.000 50.04624 129 PHE A N 1
ATOM 1745 C CA . PHE A 1 128 ? 23.46200 34.52800 45.98800 1.000 52.97400 129 PHE A CA 1
ATOM 1746 C C . PHE A 1 128 ? 24.24900 35.80000 46.32000 1.000 53.29791 129 PHE A C 1
ATOM 1747 O O . PHE A 1 128 ? 23.68100 36.72200 46.91300 1.000 55.38520 129 PHE A O 1
ATOM 1764 N N . THR A 1 129 ? 25.54500 35.87800 46.00200 1.000 51.21041 130 THR A N 1
ATOM 1765 C CA . THR A 1 129 ? 26.39000 36.92900 46.56000 1.000 50.46876 130 THR A CA 1
ATOM 1766 C C . THR A 1 129 ? 26.46100 38.12000 45.61100 1.000 48.36615 130 THR A C 1
ATOM 1767 O O . THR A 1 129 ? 26.11700 38.02600 44.44200 1.000 48.42401 130 THR A O 1
ATOM 1778 N N . GLU A 1 130 ? 26.92300 39.24400 46.13000 1.000 47.42149 131 GLU A N 1
ATOM 1779 C CA . GLU A 1 130 ? 27.09000 40.47800 45.37700 1.000 48.80343 131 GLU A CA 1
ATOM 1780 C C . GLU A 1 130 ? 28.50600 40.96400 45.62800 1.000 48.70907 131 GLU A C 1
ATOM 1781 O O . GLU A 1 130 ? 29.09000 40.67600 46.68000 1.000 48.88971 131 GLU A O 1
ATOM 1793 N N . ALA A 1 131 ? 29.06000 41.72600 44.68800 1.000 51.36009 132 ALA A N 1
ATOM 1794 C CA . ALA A 1 131 ? 30.47500 42.06800 44.81200 1.000 51.85435 132 ALA A CA 1
ATOM 1795 C C . ALA A 1 131 ? 30.82800 43.27900 43.96300 1.000 50.56360 132 ALA A C 1
ATOM 1796 O O . ALA A 1 131 ? 30.37000 43.39300 42.82300 1.000 50.79704 132 ALA A O 1
ATOM 1803 N N . ARG A 1 132 ? 31.65800 44.17000 44.53700 1.000 50.28723 133 ARG A N 1
ATOM 1804 C CA . ARG A 1 132 ? 32.26700 45.28000 43.78400 1.000 48.25372 133 ARG A CA 1
ATOM 1805 C C . ARG A 1 132 ? 33.73000 45.54500 44.21100 1.000 48.18857 133 ARG A C 1
ATOM 1806 O O . ARG A 1 132 ? 34.25700 44.94900 45.14300 1.000 48.32278 133 ARG A O 1
ATOM 1827 N N . LEU A 1 133 ? 34.38400 46.49900 43.55700 1.000 47.38052 134 LEU A N 1
ATOM 1828 C CA . LEU A 1 133 ? 35.75100 46.84700 43.94700 1.000 46.59050 134 LEU A CA 1
ATOM 1829 C C . LEU A 1 133 ? 35.81900 47.70000 45.22300 1.000 46.42283 134 LEU A C 1
ATOM 1830 O O . LEU A 1 133 ? 34.89500 48.42900 45.57200 1.000 48.73013 134 LEU A O 1
ATOM 1846 N N . THR A 1 134 ? 36.96800 47.63300 45.89800 1.000 43.80323 135 THR A N 1
ATOM 1847 C CA . THR A 1 134 ? 37.28300 48.46000 47.05400 1.000 43.90109 135 THR A CA 1
ATOM 1848 C C . THR A 1 134 ? 38.08400 49.68100 46.64200 1.000 44.23540 135 THR A C 1
ATOM 1849 O O . THR A 1 134 ? 38.62400 49.75000 45.53200 1.000 45.32835 135 THR A O 1
ATOM 1860 N N . PRO A 1 135 ? 38.17200 50.68400 47.51100 1.000 43.54418 136 PRO A N 1
ATOM 1861 C CA . PRO A 1 135 ? 38.92400 51.89100 47.13200 1.000 44.57843 136 PRO A CA 1
ATOM 1862 C C . PRO A 1 135 ? 40.37900 51.60800 46.82200 1.000 44.24840 136 PRO A C 1
ATOM 1863 O O . PRO A 1 135 ? 40.91700 52.12500 45.83000 1.000 44.48456 136 PRO A O 1
ATOM 1874 N N . LEU A 1 136 ? 41.04200 50.79000 47.64300 1.000 45.40451 137 LEU A N 1
ATOM 1875 C CA . LEU A 1 136 ? 42.41600 50.42500 47.32400 1.000 45.82879 137 LEU A CA 1
ATOM 1876 C C . LEU A 1 136 ? 42.49500 49.78400 45.93200 1.000 44.77597 137 LEU A C 1
ATOM 1877 O O . LEU A 1 136 ? 43.41200 50.08800 45.14900 1.000 45.32217 137 LEU A O 1
ATOM 1893 N N . ALA A 1 137 ? 41.52600 48.90900 45.59500 1.000 45.22640 138 ALA A N 1
ATOM 1894 C CA . ALA A 1 137 ? 41.54300 48.24600 44.29700 1.000 43.59185 138 ALA A CA 1
ATOM 1895 C C . ALA A 1 137 ? 41.29000 49.23800 43.18000 1.000 65.24174 138 ALA A C 1
ATOM 1896 O O . ALA A 1 137 ? 41.69800 49.01800 42.03700 1.000 41.38080 138 ALA A O 1
ATOM 1903 N N . MET A 1 138 ? 40.61200 50.32500 43.48200 1.000 44.43191 139 MET A N 1
ATOM 1904 C CA . MET A 1 138 ? 40.55900 51.42500 42.53300 1.000 43.38391 139 MET A CA 1
ATOM 1905 C C . MET A 1 138 ? 41.94000 52.04200 42.37300 1.000 43.76646 139 MET A C 1
ATOM 1906 O O . MET A 1 138 ? 42.31100 52.44900 41.26600 1.000 43.14596 139 MET A O 1
ATOM 1920 N N . GLU A 1 139 ? 42.73000 52.06600 43.45600 1.000 44.48048 140 GLU A N 1
ATOM 1921 C CA . GLU A 1 139 ? 44.11900 52.51700 43.37900 1.000 43.20831 140 GLU A CA 1
ATOM 1922 C C . GLU A 1 139 ? 45.04900 51.49400 42.70300 1.000 43.77373 140 GLU A C 1
ATOM 1923 O O . GLU A 1 139 ? 46.14500 51.86200 42.27300 1.000 44.13238 140 GLU A O 1
ATOM 1935 N N . MET A 1 140 ? 44.65600 50.21900 42.58500 1.000 43.97479 141 MET A N 1
ATOM 1936 C CA . MET A 1 140 ? 45.42000 49.32900 41.70400 1.000 43.48004 141 MET A CA 1
ATOM 1937 C C . MET A 1 140 ? 45.20500 49.68200 40.22400 1.000 43.42421 141 MET A C 1
ATOM 1938 O O . MET A 1 140 ? 46.05500 49.38100 39.37100 1.000 43.52490 141 MET A O 1
ATOM 1952 N N . LEU A 1 141 ? 44.07600 50.31000 39.90200 1.000 43.16400 142 LEU A N 1
ATOM 1953 C CA . LEU A 1 141 ? 43.67500 50.58400 38.52600 1.000 44.55472 142 LEU A CA 1
ATOM 1954 C C . LEU A 1 141 ? 43.80100 52.05800 38.15300 1.000 44.94849 142 LEU A C 1
ATOM 1955 O O . LEU A 1 141 ? 43.55400 52.41100 36.99800 1.000 45.44804 142 LEU A O 1
ATOM 1971 N N . ARG A 1 142 ? 44.21400 52.91100 39.08600 1.000 44.48237 143 ARG A N 1
ATOM 1972 C CA . ARG A 1 142 ? 44.28500 54.35100 38.84400 1.000 45.53372 143 ARG A CA 1
ATOM 1973 C C . ARG A 1 142 ? 44.95600 54.67200 37.51200 1.000 46.10505 143 ARG A C 1
ATOM 1974 O O . ARG A 1 142 ? 46.04800 54.19200 37.21100 1.000 46.38032 143 ARG A O 1
ATOM 1995 N N . GLU A 1 143 ? 44.27700 55.48200 36.71000 1.000 46.67763 144 GLU A N 1
ATOM 1996 C CA . GLU A 1 143 ? 44.79300 55.98400 35.43600 1.000 47.03947 144 GLU A CA 1
ATOM 1997 C C . GLU A 1 143 ? 45.36800 54.85200 34.57200 1.000 47.45422 144 GLU A C 1
ATOM 1998 O O . GLU A 1 143 ? 46.41600 54.99400 33.92300 1.000 47.46301 144 GLU A O 1
ATOM 2010 N N . ILE A 1 144 ? 44.65900 53.71400 34.54100 1.000 47.78348 145 ILE A N 1
ATOM 2011 C CA . ILE A 1 144 ? 45.00600 52.66400 33.58600 1.000 47.28089 145 ILE A CA 1
ATOM 2012 C C . ILE A 1 144 ? 44.55200 53.02500 32.18700 1.000 48.50748 145 ILE A C 1
ATOM 2013 O O . ILE A 1 144 ? 44.99500 52.40200 31.21900 1.000 47.99710 145 ILE A O 1
ATOM 2029 N N . ASP A 1 145 ? 43.72800 54.05900 32.04800 1.000 52.55142 146 ASP A N 1
ATOM 2030 C CA . ASP A 1 145 ? 43.26500 54.52900 30.75300 1.000 51.44661 146 ASP A CA 1
ATOM 2031 C C . ASP A 1 145 ? 44.15800 55.62600 30.18800 1.000 52.59737 146 ASP A C 1
ATOM 2032 O O . ASP A 1 145 ? 43.72300 56.38400 29.31000 1.000 53.08862 146 ASP A O 1
ATOM 2041 N N . GLU A 1 146 ? 45.38700 55.73600 30.68000 1.000 48.93889 147 GLU A N 1
ATOM 2042 C CA . GLU A 1 146 ? 46.29700 56.79400 30.25800 1.000 48.08881 147 GLU A CA 1
ATOM 2043 C C . GLU A 1 146 ? 47.61700 56.22100 29.76800 1.000 47.54327 147 GLU A C 1
ATOM 2044 O O . GLU A 1 146 ? 48.66800 56.82400 29.94900 1.000 47.37396 147 GLU A O 1
ATOM 2056 N N . GLU A 1 147 ? 47.57400 55.05100 29.15000 1.000 46.55143 148 GLU A N 1
ATOM 2057 C CA . GLU A 1 147 ? 48.77500 54.42000 28.62300 1.000 45.78728 148 GLU A CA 1
ATOM 2058 C C . GLU A 1 147 ? 49.84000 54.24300 29.70300 1.000 44.61581 148 GLU A C 1
ATOM 2059 O O . GLU A 1 147 ? 51.02300 54.46700 29.47900 1.000 44.64970 148 GLU A O 1
ATOM 2071 N N . THR A 1 148 ? 49.42500 53.80000 30.88200 1.000 44.75406 149 THR A N 1
ATOM 2072 C CA . THR A 1 148 ? 50.35100 53.57400 31.97500 1.000 43.91672 149 THR A CA 1
ATOM 2073 C C . THR A 1 148 ? 50.81900 52.13100 32.06600 1.000 42.16313 149 THR A C 1
ATOM 2074 O O . THR A 1 148 ? 51.58000 51.79600 32.97200 1.000 42.90835 149 THR A O 1
ATOM 2085 N N . VAL A 1 149 ? 50.38300 51.27300 31.15700 1.000 42.15034 150 VAL A N 1
ATOM 2086 C CA . VAL A 1 149 ? 50.72800 49.86100 31.19100 1.000 40.15987 150 VAL A CA 1
ATOM 2087 C C . VAL A 1 149 ? 50.48800 49.32100 29.79900 1.000 40.08039 150 VAL A C 1
ATOM 2088 O O . VAL A 1 149 ? 49.53400 49.72200 29.11200 1.000 40.19762 150 VAL A O 1
ATOM 2101 N N . ASP A 1 150 ? 51.36100 48.41200 29.38800 1.000 39.08757 151 ASP A N 1
ATOM 2102 C CA . ASP A 1 150 ? 51.17600 47.73700 28.12200 1.000 40.05086 151 ASP A CA 1
ATOM 2103 C C . ASP A 1 150 ? 49.91400 46.89700 28.16300 1.000 40.29515 151 ASP A C 1
ATOM 2104 O O . ASP A 1 150 ? 49.67200 46.16500 29.13400 1.000 39.56885 151 ASP A O 1
ATOM 2113 N N . PHE A 1 151 ? 49.11800 46.98600 27.10300 1.000 40.87295 152 PHE A N 1
ATOM 2114 C CA . PHE A 1 151 ? 48.00100 46.07300 26.90500 1.000 40.97166 152 PHE A CA 1
ATOM 2115 C C . PHE A 1 151 ? 48.37200 45.11300 25.78000 1.000 41.01078 152 PHE A C 1
ATOM 2116 O O . PHE A 1 151 ? 49.11900 45.46900 24.86800 1.000 42.08870 152 PHE A O 1
ATOM 2133 N N . ILE A 1 152 ? 47.82200 43.90200 25.82600 1.000 42.58624 153 ILE A N 1
ATOM 2134 C CA . ILE A 1 152 ? 47.99000 42.92700 24.74500 1.000 42.46613 153 ILE A CA 1
ATOM 2135 C C . ILE A 1 152 ? 46.63000 42.35300 24.38600 1.000 44.19679 153 ILE A C 1
ATOM 2136 O O . ILE A 1 152 ? 45.70200 42.37700 25.20400 1.000 43.51511 153 ILE A O 1
ATOM 2152 N N . PRO A 1 153 ? 46.49000 41.77800 23.19300 1.000 44.73373 154 PRO A N 1
ATOM 2153 C CA . PRO A 1 153 ? 45.20400 41.18600 22.83500 1.000 47.00978 154 PRO A CA 1
ATOM 2154 C C . PRO A 1 153 ? 44.88200 40.01400 23.74800 1.000 47.55132 154 PRO A C 1
ATOM 2155 O O . PRO A 1 153 ? 45.78500 39.35000 24.28600 1.000 46.28558 154 PRO A O 1
ATOM 2166 N N . ASN A 1 154 ? 43.57000 39.77700 23.91900 1.000 48.86222 155 ASN A N 1
ATOM 2167 C CA . ASN A 1 154 ? 43.05100 38.70600 24.76300 1.000 48.94291 155 ASN A CA 1
ATOM 2168 C C . ASN A 1 154 ? 43.11500 37.34700 24.05300 1.000 48.28402 155 ASN A C 1
ATOM 2169 O O . ASN A 1 154 ? 43.60100 37.22800 22.92500 1.000 49.12875 155 ASN A O 1
ATOM 2180 N N . TYR A 1 155 ? 42.55400 36.31400 24.69300 1.000 44.58752 156 TYR A N 1
ATOM 2181 C CA . TYR A 1 155 ? 42.56300 34.93000 24.16500 1.000 46.14204 156 TYR A CA 1
ATOM 2182 C C . TYR A 1 155 ? 41.94700 34.82400 22.76700 1.000 47.04904 156 TYR A C 1
ATOM 2183 O O . TYR A 1 155 ? 42.22100 33.75300 22.20300 1.000 48.01997 156 TYR A O 1
ATOM 2201 N N . ASP A 1 156 ? 41.19800 35.80700 22.23300 1.000 48.60082 157 ASP A N 1
ATOM 2202 C CA . ASP A 1 156 ? 40.66000 35.66600 20.88200 1.000 48.14979 157 ASP A CA 1
ATOM 2203 C C . ASP A 1 156 ? 40.80700 36.95600 20.07900 1.000 50.22475 157 ASP A C 1
ATOM 2204 O O . ASP A 1 156 ? 40.08500 37.13900 19.09000 1.000 50.27354 157 ASP A O 1
ATOM 2213 N N . GLY A 1 15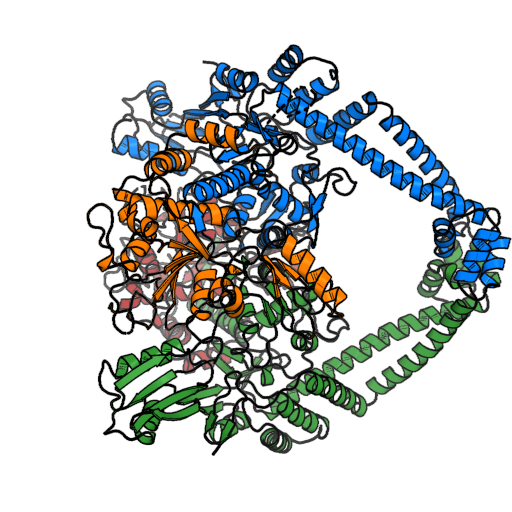7 ? 41.68400 37.87400 20.51300 1.000 51.31874 158 GLY A N 1
ATOM 2214 C CA . GLY A 1 157 ? 42.00100 39.10800 19.80800 1.000 53.56256 158 GLY A CA 1
ATOM 2215 C C . GLY A 1 157 ? 40.90300 40.13200 19.74200 1.000 55.66789 158 GLY A C 1
ATOM 2216 O O . GLY A 1 157 ? 41.16700 41.25300 19.26900 1.000 56.03606 158 GLY A O 1
ATOM 2220 N N . ARG A 1 158 ? 39.68500 39.78600 20.21300 1.000 61.48036 159 ARG A N 1
ATOM 2221 C CA . ARG A 1 158 ? 38.49500 40.61700 20.03300 1.000 60.64225 159 ARG A CA 1
ATOM 2222 C C . ARG A 1 158 ? 38.52600 41.83600 20.94400 1.000 61.84150 159 ARG A C 1
ATOM 2223 O O . ARG A 1 158 ? 37.93500 42.86800 20.60000 1.000 65.15303 159 ARG A O 1
ATOM 2227 N N . VAL A 1 159 ? 39.23500 41.75600 22.07700 1.000 57.02770 160 VAL A N 1
ATOM 2228 C CA . VAL A 1 159 ? 39.47800 42.88600 22.97100 1.000 55.50491 160 VAL A CA 1
ATOM 2229 C C . VAL A 1 159 ? 40.88900 42.77300 23.53200 1.000 53.55360 160 VAL A C 1
ATOM 2230 O O . VAL A 1 159 ? 41.63000 41.83000 23.23500 1.000 52.98437 160 VAL A O 1
ATOM 2243 N N . GLN A 1 160 ? 41.26200 43.74400 24.36200 1.000 51.37790 161 GLN A N 1
ATOM 2244 C CA . GLN A 1 160 ? 42.61600 43.81500 24.89300 1.000 50.02267 161 GLN A CA 1
ATOM 2245 C C . GLN A 1 160 ? 42.60400 43.81300 26.41700 1.000 50.05961 161 GLN A C 1
ATOM 2246 O O . GLN A 1 160 ? 41.66100 44.30700 27.04700 1.000 50.09951 161 GLN A O 1
ATOM 2260 N N . GLU A 1 161 ? 43.68100 43.27800 27.00400 1.000 44.33316 162 GLU A N 1
ATOM 2261 C CA . GLU A 1 161 ? 43.84800 43.23400 28.44900 1.000 42.09152 162 GLU A CA 1
ATOM 2262 C C . GLU A 1 161 ? 45.18500 43.79400 28.90800 1.000 41.00681 162 GLU A C 1
ATOM 2263 O O . GLU A 1 161 ? 46.18200 43.72700 28.18700 1.000 40.81130 162 GLU A O 1
ATOM 2275 N N . PRO A 1 162 ? 45.23600 44.31900 30.12800 1.000 40.68942 163 PRO A N 1
ATOM 2276 C CA . PRO A 1 162 ? 46.50100 44.78900 30.66800 1.000 39.66192 163 PRO A CA 1
ATOM 2277 C C . PRO A 1 162 ? 47.34700 43.61500 31.10700 1.000 38.89309 163 PRO A C 1
ATOM 2278 O O . PRO A 1 162 ? 46.84100 42.65600 31.69900 1.000 38.49640 163 PRO A O 1
ATOM 2289 N N . THR A 1 163 ? 48.63900 43.70500 30.75900 1.000 38.60597 164 THR A N 1
ATOM 2290 C CA . THR A 1 163 ? 49.65500 42.77800 31.25400 1.000 38.66953 164 THR A CA 1
ATOM 2291 C C . THR A 1 163 ? 49.85400 42.96300 32.75000 1.000 37.00113 164 THR A C 1
ATOM 2292 O O . THR A 1 163 ? 50.01100 41.98800 33.49200 1.000 38.06944 164 THR A O 1
ATOM 2303 N N . VAL A 1 164 ? 49.80500 44.21700 33.20700 1.000 44.81732 165 VAL A N 1
ATOM 2304 C CA . VAL A 1 164 ? 49.97800 44.57100 34.60300 1.000 37.88628 165 VAL A CA 1
ATOM 2305 C C . VAL A 1 164 ? 49.11000 45.78100 34.92800 1.000 37.27822 165 VAL A C 1
ATOM 2306 O O . VAL A 1 164 ? 48.68300 46.53000 34.04000 1.000 44.13585 165 VAL A O 1
ATOM 2319 N N . LEU A 1 165 ? 48.81900 45.96700 36.27300 1.000 41.24890 166 LEU A N 1
ATOM 2320 C CA . LEU A 1 165 ? 48.05600 47.12500 36.72200 1.000 41.97949 166 LEU A CA 1
ATOM 2321 C C . LEU A 1 165 ? 48.95400 48.18200 37.37200 1.000 42.38956 166 LEU A C 1
ATOM 2322 O O . LEU A 1 165 ? 49.98300 47.85400 37.99900 1.000 43.38128 166 LEU A O 1
ATOM 2338 N N . PRO A 1 166 ? 48.55000 49.45200 37.27200 1.000 42.73404 167 PRO A N 1
ATOM 2339 C CA . PRO A 1 166 ? 49.40100 50.54100 37.80200 1.000 43.84242 167 PRO A CA 1
ATOM 2340 C C . PRO A 1 166 ? 49.78800 50.36500 39.26200 1.000 45.02217 167 PRO A C 1
ATOM 2341 O O . PRO A 1 166 ? 50.81100 50.89800 39.69900 1.000 45.61178 167 PRO A O 1
ATOM 2352 N N . SER A 1 167 ? 48.97200 49.66000 40.03300 1.000 44.64423 168 SER A N 1
ATOM 2353 C CA . SER A 1 167 ? 49.33200 49.20000 41.36500 1.000 45.40373 168 SER A CA 1
ATOM 2354 C C . SER A 1 167 ? 49.87000 50.33800 42.22400 1.000 46.68173 168 SER A C 1
ATOM 2355 O O . SER A 1 167 ? 50.94700 50.24800 42.80800 1.000 48.72282 168 SER A O 1
ATOM 2363 N N . ARG A 1 168 ? 49.08600 51.39600 42.36100 1.000 47.71052 169 ARG A N 1
ATOM 2364 C CA . ARG A 1 168 ? 49.57700 52.56000 43.08200 1.000 47.19243 169 ARG A CA 1
ATOM 2365 C C . ARG A 1 168 ? 49.49500 52.19800 44.55800 1.000 47.92209 169 ARG A C 1
ATOM 2366 O O . ARG A 1 168 ? 48.85000 52.90700 45.33500 1.000 48.03814 169 ARG A O 1
ATOM 2387 N N . PHE A 1 169 ? 50.15500 51.11500 44.94800 1.000 48.80107 170 PHE A N 1
ATOM 2388 C CA . PHE A 1 169 ? 50.52300 50.84400 46.33200 1.000 50.44249 170 PHE A CA 1
ATOM 2389 C C . PHE A 1 169 ? 51.18100 49.47300 46.26400 1.000 51.21358 170 PHE A C 1
ATOM 2390 O O . PHE A 1 169 ? 50.88400 48.67800 45.35500 1.000 50.52906 170 PHE A O 1
ATOM 2407 N N . PRO A 1 170 ? 52.09900 49.17400 47.18300 1.000 56.98938 171 PRO A N 1
ATOM 2408 C CA . PRO A 1 170 ? 52.95200 47.99400 46.99300 1.000 55.60705 171 PRO A CA 1
ATOM 2409 C C . PRO A 1 170 ? 52.22200 46.68500 47.22800 1.000 55.09773 171 PRO A C 1
ATOM 2410 O O . PRO A 1 170 ? 52.63200 45.90000 48.09500 1.000 55.93449 171 PRO A O 1
ATOM 2421 N N . ASN A 1 171 ? 51.20700 46.40500 46.39500 1.000 49.14519 172 ASN A N 1
ATOM 2422 C CA . ASN A 1 171 ? 50.26100 45.33600 46.69800 1.000 47.23873 172 ASN A CA 1
ATOM 2423 C C . ASN A 1 171 ? 50.94800 44.01800 47.05700 1.000 46.37779 172 ASN A C 1
ATOM 2424 O O . ASN A 1 171 ? 50.54200 43.36200 48.02200 1.000 46.19887 172 ASN A O 1
ATOM 2435 N N . LEU A 1 172 ? 52.00200 43.61800 46.31900 1.000 45.67428 173 LEU A N 1
ATOM 2436 C CA . LEU A 1 172 ? 52.60000 42.30000 46.56100 1.000 44.66547 173 LEU A CA 1
ATOM 2437 C C . LEU A 1 172 ? 53.02600 42.15000 48.01300 1.000 46.25373 173 LEU A C 1
ATOM 2438 O O . LEU A 1 172 ? 52.88800 41.06900 48.60800 1.000 45.14847 173 LEU A O 1
ATOM 2454 N N . LEU A 1 173 ? 53.57000 43.21100 48.59800 1.000 46.02142 174 LEU A N 1
ATOM 2455 C CA . LEU A 1 173 ? 54.05600 43.07500 49.96300 1.000 47.88095 174 LEU A CA 1
ATOM 2456 C C . LEU A 1 173 ? 52.94600 43.34300 50.97100 1.000 48.75717 174 LEU A C 1
ATOM 2457 O O . LEU A 1 173 ? 52.86900 42.65500 52.00600 1.000 49.17664 174 LEU A O 1
ATOM 2473 N N . ALA A 1 174 ? 52.04900 44.29000 50.64300 1.000 49.71876 175 ALA A N 1
ATOM 2474 C CA . ALA A 1 174 ? 50.90200 44.59700 51.50500 1.000 49.59505 175 ALA A CA 1
ATOM 2475 C C . ALA A 1 174 ? 50.02500 43.37600 51.73000 1.000 48.62687 175 ALA A C 1
ATOM 2476 O O . ALA A 1 174 ? 49.55500 43.14000 52.84700 1.000 49.12724 175 ALA A O 1
ATOM 2483 N N . ASN A 1 175 ? 49.81100 42.57900 50.68700 1.000 46.87485 176 ASN A N 1
ATOM 2484 C CA . ASN A 1 175 ? 48.81600 41.51800 50.71500 1.000 47.24326 176 ASN A CA 1
ATOM 2485 C C . ASN A 1 175 ? 49.37300 40.11200 50.61700 1.000 46.10368 176 ASN A C 1
ATOM 2486 O O . ASN A 1 175 ? 48.59900 39.15400 50.70300 1.000 46.98774 176 ASN A O 1
ATOM 2497 N N . GLY A 1 176 ? 50.66800 39.95600 50.41900 1.000 46.36172 177 GLY A N 1
ATOM 2498 C CA . GLY A 1 176 ? 51.25500 38.64700 50.30000 1.000 45.71431 177 GLY A CA 1
ATOM 2499 C C . GLY A 1 176 ? 50.82400 37.99100 49.02300 1.000 44.15170 177 GLY A C 1
ATOM 2500 O O . GLY A 1 176 ? 50.03700 38.56600 48.27100 1.000 42.32455 177 GLY A O 1
ATOM 2504 N N . SER A 1 177 ? 51.40400 36.82700 48.74600 1.000 43.31586 178 SER A N 1
ATOM 2505 C CA . SER A 1 177 ? 50.90800 35.89000 47.76100 1.000 42.00048 178 SER A CA 1
ATOM 2506 C C . SER A 1 177 ? 51.21700 34.48800 48.23700 1.000 43.20727 178 SER A C 1
ATOM 2507 O O . SER A 1 177 ? 52.05500 34.29400 49.11400 1.000 45.33948 178 SER A O 1
ATOM 2515 N N . GLY A 1 178 ? 50.56100 33.49900 47.64800 1.000 41.31073 179 GLY A N 1
ATOM 2516 C CA . GLY A 1 178 ? 50.83100 32.12700 48.02800 1.000 41.79595 179 GLY A CA 1
ATOM 2517 C C . GLY A 1 178 ? 50.44300 31.27000 46.85900 1.000 42.02106 179 GLY A C 1
ATOM 2518 O O . GLY A 1 178 ? 49.36700 31.50400 46.29700 1.000 41.95326 179 GLY A O 1
ATOM 2522 N N . GLY A 1 179 ? 51.30100 30.33400 46.44200 1.000 41.99793 180 GLY A N 1
ATOM 2523 C CA . GLY A 1 179 ? 51.00200 29.55500 45.26100 1.000 43.18802 180 GLY A CA 1
ATOM 2524 C C . GLY A 1 179 ? 51.87200 28.35500 44.92700 1.000 44.47574 180 GLY A C 1
ATOM 2525 O O . GLY A 1 179 ? 53.10700 28.44800 44.89700 1.000 44.88593 180 GLY A O 1
ATOM 2529 N N . ILE A 1 180 ? 51.22400 27.23900 44.60000 1.000 45.30272 181 ILE A N 1
ATOM 2530 C CA . ILE A 1 180 ? 51.91100 26.01700 44.21200 1.000 45.11660 181 ILE A CA 1
ATOM 2531 C C . ILE A 1 180 ? 52.00600 25.98000 42.69300 1.000 44.28257 181 ILE A C 1
ATOM 2532 O O . ILE A 1 180 ? 50.98900 26.01700 42.00600 1.000 44.32096 181 ILE A O 1
ATOM 2548 N N . ALA A 1 181 ? 53.22300 25.88700 42.16500 1.000 44.70875 182 ALA A N 1
ATOM 2549 C CA . ALA A 1 181 ? 53.48800 25.79400 40.75100 1.000 43.65026 182 ALA A CA 1
ATOM 2550 C C . ALA A 1 181 ? 54.06300 24.41000 40.44800 1.000 44.78188 182 ALA A C 1
ATOM 2551 O O . ALA A 1 181 ? 53.77200 23.44900 41.16600 1.000 46.44123 182 ALA A O 1
ATOM 2558 N N . VAL A 1 182 ? 54.86600 24.30300 39.40000 1.000 44.48583 183 VAL A N 1
ATOM 2559 C CA . VAL A 1 182 ? 55.60600 23.08200 39.08800 1.000 45.06789 183 VAL A CA 1
ATOM 2560 C C . VAL A 1 182 ? 57.09300 23.32100 39.37100 1.000 46.77606 183 VAL A C 1
ATOM 2561 O O . VAL A 1 182 ? 57.65600 24.37400 39.03800 1.000 45.17633 183 VAL A O 1
ATOM 2574 N N . GLY A 1 183 ? 57.70700 22.37000 40.05600 1.000 47.89743 184 GLY A N 1
ATOM 2575 C CA . GLY A 1 183 ? 59.07100 22.52600 40.47500 1.000 49.72620 184 GLY A CA 1
ATOM 2576 C C . GLY A 1 183 ? 59.33400 23.61700 41.48300 1.000 49.57414 184 GLY A C 1
ATOM 2577 O O . GLY A 1 183 ? 60.48200 23.75200 41.89600 1.000 51.56257 184 GLY A O 1
ATOM 2581 N N . MET A 1 184 ? 58.34700 24.42500 41.87600 1.000 48.09544 185 MET A N 1
ATOM 2582 C CA . MET A 1 184 ? 58.57200 25.41000 42.94600 1.000 48.11029 185 MET A CA 1
ATOM 2583 C C . MET A 1 184 ? 57.23400 25.88100 43.50600 1.000 48.00676 185 MET A C 1
ATOM 2584 O O . MET A 1 184 ? 56.18400 25.29300 43.23000 1.000 47.45520 185 MET A O 1
ATOM 2598 N N . ALA A 1 185 ? 57.26900 26.96900 44.27100 1.000 47.77395 186 ALA A N 1
ATOM 2599 C CA . ALA A 1 185 ? 56.14900 27.39600 45.10200 1.000 47.18666 186 ALA A CA 1
ATOM 2600 C C . ALA A 1 185 ? 56.51100 28.68200 45.81700 1.000 46.32333 186 ALA A C 1
ATOM 2601 O O . ALA A 1 185 ? 57.68000 28.87100 46.14800 1.000 48.26034 186 ALA A O 1
ATOM 2608 N N . THR A 1 186 ? 55.54800 29.57000 46.06800 1.000 44.00563 187 THR A N 1
ATOM 2609 C CA . THR A 1 186 ? 55.86900 30.88900 46.59900 1.000 44.05237 187 THR A CA 1
ATOM 2610 C C . THR A 1 186 ? 54.97200 31.22000 47.76900 1.000 44.22959 187 THR A C 1
ATOM 2611 O O . THR A 1 186 ? 53.80400 30.86100 47.76500 1.000 42.65694 187 THR A O 1
ATOM 2622 N N . ASN A 1 187 ? 55.51600 31.94800 48.76500 1.000 46.31342 188 ASN A N 1
ATOM 2623 C CA . ASN A 1 187 ? 54.75900 32.24400 49.99200 1.000 47.92668 188 ASN A CA 1
ATOM 2624 C C . ASN A 1 187 ? 55.26700 33.57100 50.55900 1.000 50.38762 188 ASN A C 1
ATOM 2625 O O . ASN A 1 187 ? 55.98800 33.63200 51.53700 1.000 51.35417 188 ASN A O 1
ATOM 2636 N N . ILE A 1 188 ? 54.82500 34.68200 49.98000 1.000 49.42380 189 ILE A N 1
ATOM 2637 C CA . ILE A 1 188 ? 55.14600 36.00500 50.47500 1.000 50.40872 189 ILE A CA 1
ATOM 2638 C C . ILE A 1 188 ? 54.06900 36.41800 51.51700 1.000 50.70310 189 ILE A C 1
ATOM 2639 O O . ILE A 1 188 ? 52.89300 36.48700 51.14600 1.000 49.89952 189 ILE A O 1
ATOM 2655 N N . PRO A 1 189 ? 54.43600 36.69300 52.74100 1.000 54.08224 190 PRO A N 1
ATOM 2656 C CA . PRO A 1 189 ? 53.40200 37.13000 53.72000 1.000 53.31242 190 PRO A CA 1
ATOM 2657 C C . PRO A 1 189 ? 52.90600 38.52600 53.40400 1.000 54.00644 190 PRO A C 1
ATOM 2658 O O . PRO A 1 189 ? 53.43200 39.19200 52.49100 1.000 53.59251 190 PRO A O 1
ATOM 2669 N N . PRO A 1 190 ? 51.89200 39.00700 54.14500 1.000 50.76083 191 PRO A N 1
ATOM 2670 C CA . PRO A 1 190 ? 51.46900 40.41200 54.02000 1.000 50.72584 191 PRO A CA 1
ATOM 2671 C C . PRO A 1 190 ? 52.29100 41.33500 54.88000 1.000 52.17159 191 PRO A C 1
ATOM 2672 O O . PRO A 1 190 ? 53.11100 40.82300 55.64600 1.000 52.03960 191 PRO A O 1
ATOM 2683 N N . HIS A 1 191 ? 52.02800 42.64600 54.81200 1.000 51.30020 192 HIS A N 1
ATOM 2684 C CA . HIS A 1 191 ? 52.75400 43.63100 55.60100 1.000 52.38834 192 HIS A CA 1
ATOM 2685 C C . HIS A 1 191 ? 51.88900 44.86700 55.84100 1.000 52.62175 192 HIS A C 1
ATOM 2686 O O . HIS A 1 191 ? 50.88900 45.11800 55.15600 1.000 52.88055 192 HIS A O 1
ATOM 2700 N N . ASN A 1 192 ? 52.33200 45.68700 56.78100 1.000 52.36422 193 ASN A N 1
ATOM 2701 C CA . ASN A 1 192 ? 51.61100 46.90900 57.10200 1.000 52.87336 193 ASN A CA 1
ATOM 2702 C C . ASN A 1 192 ? 51.84600 47.95100 56.01400 1.000 52.77472 193 ASN A C 1
ATOM 2703 O O . ASN A 1 192 ? 52.99100 48.25000 55.67200 1.000 53.19753 193 ASN A O 1
ATOM 2714 N N . LEU A 1 193 ? 50.76200 48.49600 55.45700 1.000 54.70050 194 LEU A N 1
ATOM 2715 C CA . LEU A 1 193 ? 50.91000 49.43700 54.35200 1.000 53.57101 194 LEU A CA 1
ATOM 2716 C C . LEU A 1 193 ? 51.75000 50.65300 54.75500 1.000 56.13027 194 LEU A C 1
ATOM 2717 O O . LEU A 1 193 ? 52.56700 51.14000 53.96600 1.000 55.14858 194 LEU A O 1
ATOM 2733 N N . ARG A 1 194 ? 51.59200 51.15700 55.98000 1.000 55.00245 195 ARG A N 1
ATOM 2734 C CA . ARG A 1 194 ? 52.33700 52.36700 56.34800 1.000 55.37607 195 ARG A CA 1
ATOM 2735 C C . ARG A 1 194 ? 53.84200 52.10000 56.44700 1.000 56.36430 195 ARG A C 1
ATOM 2736 O O . ARG A 1 194 ? 54.66900 52.93200 56.03800 1.000 55.28728 195 ARG A O 1
ATOM 2757 N N . GLU A 1 195 ? 54.21200 50.96600 57.02800 1.000 56.06470 196 GLU A N 1
ATOM 2758 C CA . GLU A 1 195 ? 55.60900 50.58600 57.09300 1.000 56.69349 196 GLU A CA 1
ATOM 2759 C C . GLU A 1 195 ? 56.19400 50.43500 55.69300 1.000 56.46306 196 GLU A C 1
ATOM 2760 O O . GLU A 1 195 ? 57.29000 50.94200 55.39800 1.000 57.37096 196 GLU A O 1
ATOM 2772 N N . LEU A 1 196 ? 55.48500 49.71700 54.81500 1.000 55.64571 197 LEU A N 1
ATOM 2773 C CA . LEU A 1 196 ? 55.96300 49.56700 53.44800 1.000 55.23105 197 LEU A CA 1
ATOM 2774 C C . LEU A 1 196 ? 56.14900 50.92500 52.79700 1.000 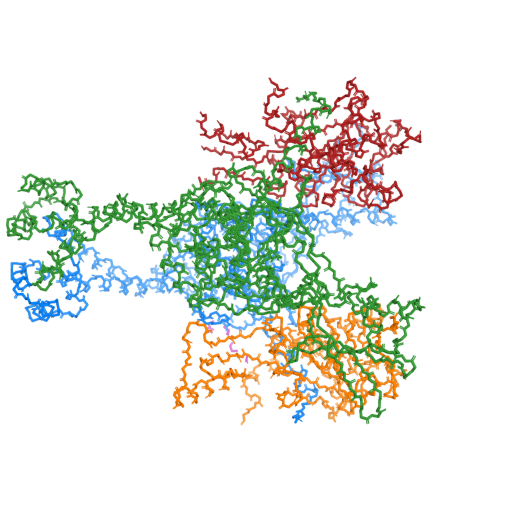54.52131 197 LEU A C 1
ATOM 2775 O O . LEU A 1 196 ? 57.05100 51.11200 51.98800 1.000 54.51354 197 LEU A O 1
ATOM 2791 N N . ALA A 1 197 ? 55.31600 51.88800 53.15500 1.000 54.92410 198 ALA A N 1
ATOM 2792 C CA . ALA A 1 197 ? 55.40200 53.20200 52.53600 1.000 53.97651 198 ALA A CA 1
ATOM 2793 C C . ALA A 1 197 ? 56.56900 54.00200 53.09100 1.000 54.85633 198 ALA A C 1
ATOM 2794 O O . ALA A 1 197 ? 57.17000 54.79400 52.36300 1.000 54.30075 198 ALA A O 1
ATOM 2801 N N . ASP A 1 198 ? 56.90500 53.80700 54.36500 1.000 57.65358 199 ASP A N 1
ATOM 2802 C CA . ASP A 1 198 ? 58.13800 54.38900 54.89100 1.000 57.79244 199 ASP A CA 1
ATOM 2803 C C . ASP A 1 198 ? 59.36200 53.85300 54.12800 1.000 57.41328 199 ASP A C 1
ATOM 2804 O O . ASP A 1 198 ? 60.25100 54.62500 53.73100 1.000 57.84531 199 ASP A O 1
ATOM 2813 N N . ALA A 1 199 ? 59.38800 52.55000 53.84200 1.000 57.25033 200 ALA A N 1
ATOM 2814 C CA . ALA A 1 199 ? 60.53200 52.00100 53.10900 1.000 57.46953 200 ALA A CA 1
ATOM 2815 C C . ALA A 1 199 ? 60.58400 52.50300 51.66500 1.000 55.13910 200 ALA A C 1
ATOM 2816 O O . ALA A 1 199 ? 61.66100 52.74900 51.11500 1.000 56.91249 200 ALA A O 1
ATOM 2823 N N . VAL A 1 200 ? 59.43900 52.61100 51.01300 1.000 54.61380 201 VAL A N 1
ATOM 2824 C CA . VAL A 1 200 ? 59.42100 53.11600 49.64400 1.000 52.53375 201 VAL A CA 1
ATOM 2825 C C . VAL A 1 200 ? 59.88600 54.55400 49.63400 1.000 54.47179 201 VAL A C 1
ATOM 2826 O O . VAL A 1 200 ? 60.58600 54.99200 48.70800 1.000 53.97285 201 VAL A O 1
ATOM 2839 N N . PHE A 1 201 ? 59.46000 55.32800 50.64900 1.000 54.31214 202 PHE A N 1
ATOM 2840 C CA . PHE A 1 201 ? 59.87200 56.72200 50.76300 1.000 54.91292 202 PHE A CA 1
ATOM 2841 C C . PHE A 1 201 ? 61.37600 56.81300 50.86300 1.000 55.05120 202 PHE A C 1
ATOM 2842 O O . PHE A 1 201 ? 62.00500 57.67100 50.23100 1.000 56.44150 202 PHE A O 1
ATOM 2859 N N . TRP A 1 202 ? 61.97300 55.91100 51.62700 1.000 55.72858 203 TRP A N 1
ATOM 2860 C CA . TRP A 1 202 ? 63.42800 55.82900 51.61900 1.000 55.87875 203 TRP A CA 1
ATOM 2861 C C . TRP A 1 202 ? 63.95200 55.61300 50.20100 1.000 57.92543 203 TRP A C 1
ATOM 2862 O O . TRP A 1 202 ? 64.69500 56.44300 49.65600 1.000 57.99777 203 TRP A O 1
ATOM 2883 N N . ALA A 1 203 ? 63.55700 54.51100 49.56900 1.000 57.48900 204 ALA A N 1
ATOM 2884 C CA . ALA A 1 203 ? 64.14800 54.20500 48.26500 1.000 59.46038 204 ALA A CA 1
ATOM 2885 C C . ALA A 1 203 ? 63.95800 55.34100 47.27300 1.000 58.84223 204 ALA A C 1
ATOM 2886 O O . ALA A 1 203 ? 64.63700 55.38100 46.25200 1.000 61.09983 204 ALA A O 1
ATOM 2893 N N . LEU A 1 204 ? 63.01100 56.23400 47.52300 1.000 55.52590 205 LEU A N 1
ATOM 2894 C CA . LEU A 1 204 ? 62.85200 57.40000 46.66000 1.000 56.22385 205 LEU A CA 1
ATOM 2895 C C . LEU A 1 204 ? 63.82500 58.52100 47.04500 1.000 57.40002 205 LEU A C 1
ATOM 2896 O O . LEU A 1 204 ? 64.55600 59.02800 46.18900 1.000 58.10319 205 LEU A O 1
ATOM 2912 N N . GLU A 1 205 ? 63.83500 58.94100 48.32400 1.000 57.12804 206 GLU A N 1
ATOM 2913 C CA . GLU A 1 205 ? 64.79300 59.96200 48.75900 1.000 57.94665 206 GLU A CA 1
ATOM 2914 C C . GLU A 1 205 ? 66.24500 59.49400 48.52900 1.000 59.68417 206 GLU A C 1
ATOM 2915 O O . GLU A 1 205 ? 67.14100 60.32300 48.30300 1.000 59.87769 206 GLU A O 1
ATOM 2919 N N . ASN A 1 206 ? 66.48900 58.17600 48.53000 1.000 60.88811 207 ASN A N 1
ATOM 2920 C CA . ASN A 1 206 ? 67.83800 57.65800 48.33600 1.000 62.54433 207 ASN A CA 1
ATOM 2921 C C . ASN A 1 206 ? 67.99100 56.85100 47.05200 1.000 63.50466 207 ASN A C 1
ATOM 2922 O O . ASN A 1 206 ? 68.46000 55.70800 47.08800 1.000 64.47051 207 ASN A O 1
ATOM 2933 N N . HIS A 1 207 ? 67.64800 57.43700 45.90600 1.000 63.33380 208 HIS A N 1
ATOM 2934 C CA . HIS A 1 207 ? 67.51300 56.60600 44.72000 1.000 64.32230 208 HIS A CA 1
ATOM 2935 C C . HIS A 1 207 ? 68.84400 56.04800 44.22500 1.000 66.33921 208 HIS A C 1
ATOM 2936 O O . HIS A 1 207 ? 68.86300 54.94200 43.67000 1.000 65.79596 208 HIS A O 1
ATOM 2950 N N . ASP A 1 208 ? 69.96600 56.76600 44.42900 1.000 72.39077 209 ASP A N 1
ATOM 2951 C CA . ASP A 1 208 ? 71.26000 56.28500 43.94500 1.000 72.69201 209 ASP A CA 1
ATOM 2952 C C . ASP A 1 208 ? 71.89500 55.22900 44.85000 1.000 72.00565 209 ASP A C 1
ATOM 2953 O O . ASP A 1 208 ? 72.89400 54.63600 44.45100 1.000 70.85337 209 ASP A O 1
ATOM 2962 N N . ALA A 1 209 ? 71.35100 54.97100 46.03700 1.000 70.77100 210 ALA A N 1
ATOM 2963 C CA . ALA A 1 209 ? 72.01400 54.12800 47.02900 1.000 69.93840 210 ALA A CA 1
ATOM 2964 C C . ALA A 1 209 ? 72.10800 52.67500 46.57800 1.000 68.42376 210 ALA A C 1
ATOM 2965 O O . ALA A 1 209 ? 71.41200 52.23400 45.66600 1.000 68.36860 210 ALA A O 1
ATOM 2972 N N . ASP A 1 210 ? 72.99900 51.92300 47.21400 1.000 65.11271 211 ASP A N 1
ATOM 2973 C CA . ASP A 1 210 ? 73.29800 50.59000 46.69500 1.000 65.00176 211 ASP A CA 1
ATOM 2974 C C . ASP A 1 210 ? 72.43300 49.53500 47.39800 1.000 64.72972 211 ASP A C 1
ATOM 2975 O O . ASP A 1 210 ? 71.51100 49.84600 48.15800 1.000 63.87406 211 ASP A O 1
ATOM 2984 N N . GLU A 1 211 ? 72.74100 48.26100 47.14400 1.000 65.09949 212 GLU A N 1
ATOM 2985 C CA . GLU A 1 211 ? 71.95900 47.17600 47.70400 1.000 64.34437 212 GLU A CA 1
ATOM 2986 C C . GLU A 1 211 ? 72.24700 46.94400 49.19000 1.000 65.78941 212 GLU A C 1
ATOM 2987 O O . GLU A 1 211 ? 71.30400 46.78400 49.96600 1.000 64.46514 212 GLU A O 1
ATOM 2999 N N . GLU A 1 212 ? 73.50900 46.93300 49.63100 1.000 70.97600 213 GLU A N 1
ATOM 3000 C CA . GLU A 1 212 ? 73.78600 46.82200 51.06500 1.000 71.83113 213 GLU A CA 1
ATOM 3001 C C . GLU A 1 212 ? 73.00700 47.87900 51.85200 1.000 69.46721 213 GLU A C 1
ATOM 3002 O O . GLU A 1 212 ? 72.30600 47.57900 52.83100 1.000 68.31218 213 GLU A O 1
ATOM 3014 N N . GLU A 1 213 ? 73.13300 49.14400 51.43500 1.000 65.52080 214 GLU A N 1
ATOM 3015 C CA . GLU A 1 213 ? 72.53800 50.24300 52.18700 1.000 64.30770 214 GLU A CA 1
ATOM 3016 C C . GLU A 1 213 ? 71.02100 50.11300 52.18600 1.000 62.57390 214 GLU A C 1
ATOM 3017 O O . GLU A 1 213 ? 70.38300 50.18400 53.24800 1.000 62.04743 214 GLU A O 1
ATOM 3029 N N . THR A 1 214 ? 70.42800 49.88500 51.00000 1.000 62.89286 215 THR A N 1
ATOM 3030 C CA . THR A 1 214 ? 68.97100 49.84200 50.90400 1.000 61.06958 215 THR A CA 1
ATOM 3031 C C . THR A 1 214 ? 68.39800 48.67900 51.70700 1.000 61.15876 215 THR A C 1
ATOM 3032 O O . THR A 1 214 ? 67.36000 48.82000 52.35900 1.000 59.47225 215 THR A O 1
ATOM 3043 N N . LEU A 1 215 ? 69.00000 47.49000 51.59700 1.000 61.28202 216 LEU A N 1
ATOM 3044 C CA . LEU A 1 215 ? 68.52300 46.38000 52.40700 1.000 61.21000 216 LEU A CA 1
ATOM 3045 C C . LEU A 1 215 ? 68.55600 46.77000 53.87900 1.000 60.42417 216 LEU A C 1
ATOM 3046 O O . LEU A 1 215 ? 67.60400 46.50700 54.62000 1.000 60.01703 216 LEU A O 1
ATOM 3062 N N . ALA A 1 216 ? 69.62300 47.45300 54.31500 1.000 61.09725 217 ALA A N 1
ATOM 3063 C CA . ALA A 1 216 ? 69.65700 47.93600 55.69600 1.000 59.50483 217 ALA A CA 1
ATOM 3064 C C . ALA A 1 216 ? 68.43300 48.79800 56.00500 1.000 59.73227 217 ALA A C 1
ATOM 3065 O O . ALA A 1 216 ? 67.68700 48.54200 56.96300 1.000 59.03981 217 ALA A O 1
ATOM 3072 N N . ALA A 1 217 ? 68.21100 49.82200 55.18200 1.000 62.75468 218 ALA A N 1
ATOM 3073 C CA . ALA A 1 217 ? 67.19600 50.82100 55.49400 1.000 61.17890 218 ALA A CA 1
ATOM 3074 C C . ALA A 1 217 ? 65.79000 50.21300 55.46300 1.000 61.41232 218 ALA A C 1
ATOM 3075 O O . ALA A 1 217 ? 64.94700 50.50900 56.33900 1.000 61.66610 218 ALA A O 1
ATOM 3082 N N . VAL A 1 218 ? 65.50000 49.35800 54.47200 1.000 60.66501 219 VAL A N 1
ATOM 3083 C CA . VAL A 1 218 ? 64.14900 48.81700 54.42200 1.000 59.74966 219 VAL A CA 1
ATOM 3084 C C . VAL A 1 218 ? 63.94400 47.85800 55.58300 1.000 57.96842 219 VAL A C 1
ATOM 3085 O O . VAL A 1 218 ? 62.98400 47.99800 56.35200 1.000 57.90023 219 VAL A O 1
ATOM 3098 N N . MET A 1 219 ? 64.86100 46.90100 55.77500 1.000 58.16296 220 MET A N 1
ATOM 3099 C CA . MET A 1 219 ? 64.67700 45.98700 56.90000 1.000 55.90422 220 MET A CA 1
ATOM 3100 C C . MET A 1 219 ? 64.41000 46.76800 58.17400 1.000 56.07248 220 MET A C 1
ATOM 3101 O O . MET A 1 219 ? 63.65700 46.31500 59.05200 1.000 54.45548 220 MET A O 1
ATOM 3115 N N . GLY A 1 220 ? 64.95600 47.97400 58.25300 1.000 57.95153 221 GLY A N 1
ATOM 3116 C CA . GLY A 1 220 ? 64.71500 48.78100 59.42300 1.000 59.00906 221 GLY A CA 1
ATOM 3117 C C . GLY A 1 220 ? 63.39100 49.50100 59.46100 1.000 58.44680 221 GLY A C 1
ATOM 3118 O O . GLY A 1 220 ? 62.96400 49.90600 60.54900 1.000 58.46720 221 GLY A O 1
ATOM 3122 N N . ARG A 1 221 ? 62.73900 49.69700 58.31000 1.000 58.18738 222 ARG A N 1
ATOM 3123 C CA . ARG A 1 221 ? 61.37800 50.26600 58.32000 1.000 56.81868 222 ARG A CA 1
ATOM 3124 C C . ARG A 1 221 ? 60.23800 49.23600 58.14000 1.000 55.88482 222 ARG A C 1
ATOM 3125 O O . ARG A 1 221 ? 59.07500 49.55400 58.41000 1.000 54.27844 222 ARG A O 1
ATOM 3146 N N . VAL A 1 222 ? 60.54700 48.01900 57.73700 1.000 54.09009 223 VAL A N 1
ATOM 3147 C CA . VAL A 1 222 ? 59.58600 46.94100 57.61600 1.000 53.25150 223 VAL A CA 1
ATOM 3148 C C . VAL A 1 222 ? 59.86800 45.99700 58.78000 1.000 54.17839 223 VAL A C 1
ATOM 3149 O O . VAL A 1 222 ? 60.65100 45.05100 58.64000 1.000 53.66628 223 VAL A O 1
ATOM 3162 N N . LYS A 1 223 ? 59.28400 46.26600 59.95100 1.000 55.82432 224 LYS A N 1
ATOM 3163 C CA . LYS A 1 223 ? 59.62800 45.46400 61.12300 1.000 56.39755 224 LYS A CA 1
ATOM 3164 C C . LYS A 1 223 ? 59.27100 43.99300 60.95200 1.000 56.34053 224 LYS A C 1
ATOM 3165 O O . LYS A 1 223 ? 59.67000 43.17200 61.78900 1.000 56.96199 224 LYS A O 1
ATOM 3169 N N . GLY A 1 224 ? 58.58400 43.62700 59.86700 1.000 54.95990 225 GLY A N 1
ATOM 3170 C CA . GLY A 1 224 ? 58.14400 42.26200 59.64100 1.000 54.77178 225 GLY A CA 1
ATOM 3171 C C . GLY A 1 224 ? 56.71500 42.14100 59.10600 1.000 55.79196 225 GLY A C 1
ATOM 3172 O O . GLY A 1 224 ? 55.98900 43.14100 58.92700 1.000 54.90750 225 GLY A O 1
ATOM 3176 N N . PRO A 1 225 ? 56.30200 40.89200 58.82600 1.000 55.29445 226 PRO A N 1
ATOM 3177 C CA . PRO A 1 225 ? 54.91400 40.62500 58.41500 1.000 55.35168 226 PRO A CA 1
ATOM 3178 C C . PRO A 1 225 ? 53.89700 41.32100 59.30000 1.000 55.25396 226 PRO A C 1
ATOM 3179 O O . PRO A 1 225 ? 54.12300 41.52200 60.48800 1.000 56.73718 226 PRO A O 1
ATOM 3190 N N . ASP A 1 226 ? 52.76000 41.65600 58.70500 1.000 54.38209 227 ASP A N 1
ATOM 3191 C CA . ASP A 1 226 ? 51.59000 42.15000 59.42700 1.000 54.38240 227 ASP A CA 1
ATOM 3192 C C . ASP A 1 226 ? 50.36000 41.42900 58.88100 1.000 53.72204 227 ASP A C 1
ATOM 3193 O O . ASP A 1 226 ? 49.90800 41.72500 57.77200 1.000 53.27405 227 ASP A O 1
ATOM 3202 N N . PHE A 1 227 ? 49.81000 40.46900 59.66500 1.000 53.75609 228 PHE A N 1
ATOM 3203 C CA . PHE A 1 227 ? 48.77200 39.57200 59.15600 1.000 53.37149 228 PHE A CA 1
ATOM 3204 C C . PHE A 1 227 ? 47.34000 40.08400 59.39100 1.000 54.38541 228 PHE A C 1
ATOM 3205 O O . PHE A 1 227 ? 47.04200 40.68500 60.42300 1.000 53.24441 228 PHE A O 1
ATOM 3222 N N . PRO A 1 228 ? 46.38600 39.81200 58.49900 1.000 53.98812 229 PRO A N 1
ATOM 3223 C CA . PRO A 1 228 ? 45.00000 40.25600 58.77500 1.000 55.01340 229 PRO A CA 1
ATOM 3224 C C . PRO A 1 228 ? 44.42400 39.68100 60.05000 1.000 54.58846 229 PRO A C 1
ATOM 3225 O O . PRO A 1 228 ? 43.58300 40.33000 60.68600 1.000 55.44137 229 PRO A O 1
ATOM 3236 N N . THR A 1 229 ? 44.86800 38.47800 60.43100 1.000 54.50417 230 THR A N 1
ATOM 3237 C CA . THR A 1 229 ? 44.36500 37.74300 61.57800 1.000 53.93128 230 THR A CA 1
ATOM 3238 C C . THR A 1 229 ? 44.98200 38.17500 62.90000 1.000 55.67627 230 THR A C 1
ATOM 3239 O O . THR A 1 229 ? 44.81800 37.46500 63.89800 1.000 57.67651 230 THR A O 1
ATOM 3250 N N . ALA A 1 230 ? 45.71600 39.27800 62.94400 1.000 56.37405 231 ALA A N 1
ATOM 3251 C CA . ALA A 1 230 ? 46.52000 39.55900 64.13500 1.000 58.60683 231 ALA A CA 1
ATOM 3252 C C . ALA A 1 230 ? 47.39200 38.35500 64.51200 1.000 60.09782 231 ALA A C 1
ATOM 3253 O O . ALA A 1 230 ? 47.84800 37.55600 63.65700 1.000 59.29498 231 ALA A O 1
ATOM 3260 N N . GLY A 1 231 ? 47.54500 38.20700 65.81200 1.000 62.65703 232 GLY A N 1
ATOM 3261 C CA . GLY A 1 231 ? 48.35500 37.17100 66.40200 1.000 65.07540 232 GLY A CA 1
ATOM 3262 C C . GLY A 1 231 ? 49.66400 37.74600 66.88300 1.000 66.86103 232 GLY A C 1
ATOM 3263 O O . GLY A 1 231 ? 49.74300 38.93200 67.23100 1.000 65.87478 232 GLY A O 1
ATOM 3267 N N . LEU A 1 232 ? 50.69400 36.90300 66.90100 1.000 69.35109 233 LEU A N 1
ATOM 3268 C CA . LEU A 1 232 ? 52.04300 37.34500 67.23000 1.000 70.70600 233 LEU A CA 1
ATOM 3269 C C . LEU A 1 232 ? 53.06800 36.65100 66.33700 1.000 71.10210 233 LEU A C 1
ATOM 3270 O O . LEU A 1 232 ? 52.88900 35.50000 65.90400 1.000 70.73810 233 LEU A O 1
ATOM 3286 N N . ILE A 1 233 ? 54.15700 37.38200 66.07200 1.000 69.11594 234 ILE A N 1
ATOM 3287 C CA . ILE A 1 233 ? 55.39500 36.79400 65.54100 1.000 70.21600 234 ILE A CA 1
ATOM 3288 C C . ILE A 1 233 ? 56.40400 36.69100 66.68100 1.000 72.80298 234 ILE A C 1
ATOM 3289 O O . ILE A 1 233 ? 56.57400 37.63300 67.46600 1.000 72.49158 234 ILE A O 1
ATOM 3305 N N . VAL A 1 234 ? 57.06300 35.54200 66.77700 1.000 78.47737 235 VAL A N 1
ATOM 3306 C CA . VAL A 1 234 ? 57.89500 35.19600 67.92800 1.000 79.91648 235 VAL A CA 1
ATOM 3307 C C . VAL A 1 234 ? 59.30700 34.88900 67.42300 1.000 79.73867 235 VAL A C 1
ATOM 3308 O O . VAL A 1 234 ? 59.55000 33.89200 66.71900 1.000 77.22109 235 VAL A O 1
ATOM 3321 N N . GLY A 1 235 ? 60.23100 35.77500 67.74800 1.000 82.79362 236 GLY A N 1
ATOM 3322 C CA . GLY A 1 235 ? 61.55200 35.66500 67.19100 1.000 80.69036 236 GLY A CA 1
ATOM 3323 C C . GLY A 1 235 ? 61.75300 36.61200 66.03200 1.000 74.58393 236 GLY A C 1
ATOM 3324 O O . GLY A 1 235 ? 60.92000 36.71200 65.11800 1.000 73.40461 236 GLY A O 1
ATOM 3328 N N . SER A 1 236 ? 62.88900 37.30300 66.06800 1.000 68.18141 237 SER A N 1
ATOM 3329 C CA . SER A 1 236 ? 63.31400 38.20900 65.01300 1.000 65.19643 237 SER A CA 1
ATOM 3330 C C . SER A 1 236 ? 64.14800 37.54400 63.92000 1.000 61.95185 237 SER A C 1
ATOM 3331 O O . SER A 1 236 ? 64.36900 38.16900 62.87500 1.000 60.30235 237 SER A O 1
ATOM 3339 N N . GLN A 1 237 ? 64.62300 36.31600 64.12100 1.000 62.30196 238 GLN A N 1
ATOM 3340 C CA . GLN A 1 237 ? 65.51800 35.72700 63.13300 1.000 60.66535 238 GLN A CA 1
ATOM 3341 C C . GLN A 1 237 ? 64.79600 35.43300 61.82100 1.000 58.46395 238 GLN A C 1
ATOM 3342 O O . GLN A 1 237 ? 65.11100 36.05500 60.81200 1.000 58.02384 238 GLN A O 1
ATOM 3356 N N . GLY A 1 238 ? 63.82500 34.51500 61.80300 1.000 59.15574 239 GLY A N 1
ATOM 3357 C CA . GLY A 1 238 ? 63.17300 34.15300 60.54200 1.000 57.72557 239 GLY A CA 1
ATOM 3358 C C . GLY A 1 238 ? 62.76900 35.33700 59.66600 1.000 56.97763 239 GLY A C 1
ATOM 3359 O O . GLY A 1 238 ? 62.99800 35.33400 58.44900 1.000 56.39283 239 GLY A O 1
ATOM 3363 N N . THR A 1 239 ? 62.07700 36.32400 60.25300 1.000 56.92035 240 THR A N 1
ATOM 3364 C CA . THR A 1 239 ? 61.77200 37.56900 59.55400 1.000 56.45385 240 THR A CA 1
ATOM 3365 C C . THR A 1 239 ? 62.99200 38.04900 58.78300 1.000 57.39380 240 THR A C 1
ATOM 3366 O O . THR A 1 239 ? 62.92400 38.33100 57.57300 1.000 56.58974 240 THR A O 1
ATOM 3377 N N . ALA A 1 240 ? 64.14300 38.07900 59.47800 1.000 58.75448 241 ALA A N 1
ATOM 3378 C CA . ALA A 1 240 ? 65.38100 38.62900 58.92300 1.000 59.57574 241 ALA A CA 1
ATOM 3379 C C . ALA A 1 240 ? 66.00800 37.70500 57.88500 1.000 58.90471 241 ALA A C 1
ATOM 3380 O O . ALA A 1 240 ? 66.48500 38.17400 56.85200 1.000 60.11702 241 ALA A O 1
ATOM 3387 N N . ASP A 1 241 ? 66.02600 36.39700 58.13900 1.000 57.81324 242 ASP A N 1
ATOM 3388 C CA . ASP A 1 241 ? 66.43100 35.43900 57.11500 1.000 56.36797 242 ASP A CA 1
ATOM 3389 C C . ASP A 1 241 ? 65.68400 35.72000 55.81800 1.000 56.59105 242 ASP A C 1
ATOM 3390 O O . ASP A 1 241 ? 66.27100 36.12000 54.81200 1.000 56.71205 242 ASP A O 1
ATOM 3399 N N . ALA A 1 242 ? 64.35900 35.57700 55.85900 1.000 56.40224 243 ALA A N 1
ATOM 3400 C CA . ALA A 1 242 ? 63.52000 35.75800 54.67900 1.000 55.72306 243 ALA A CA 1
ATOM 3401 C C . ALA A 1 242 ? 63.84100 37.04500 53.93500 1.000 55.60994 243 ALA A C 1
ATOM 3402 O O . ALA A 1 242 ? 64.04300 37.03700 52.71600 1.000 55.50285 243 ALA A O 1
ATOM 3409 N N . TYR A 1 243 ? 63.87400 38.16600 54.65100 1.000 56.26301 244 TYR A N 1
ATOM 3410 C CA . TYR A 1 243 ? 64.16300 39.42900 53.97800 1.000 56.39663 244 TYR A CA 1
ATOM 3411 C C . TYR A 1 243 ? 65.56800 39.48500 53.37200 1.000 56.42688 244 TYR A C 1
ATOM 3412 O O . TYR A 1 243 ? 65.77400 40.22500 52.39400 1.000 55.79686 244 TYR A O 1
ATOM 3430 N N . LYS A 1 244 ? 66.56600 38.79000 53.96700 1.000 60.43210 245 LYS A N 1
ATOM 3431 C CA . LYS A 1 244 ? 67.95000 38.91300 53.47900 1.000 60.37188 245 LYS A CA 1
ATOM 3432 C C . LYS A 1 244 ? 68.29900 37.90100 52.39400 1.000 60.02484 245 LYS A C 1
ATOM 3433 O O . LYS A 1 244 ? 69.17800 38.18400 51.57400 1.000 62.07561 245 LYS A O 1
ATOM 3452 N N . THR A 1 245 ? 67.63700 36.72700 52.37000 1.000 57.83548 246 THR A N 1
ATOM 3453 C CA . THR A 1 245 ? 67.92700 35.67800 51.39900 1.000 57.43095 246 THR A CA 1
ATOM 3454 C C . THR A 1 245 ? 66.75400 35.17200 50.57500 1.000 56.13699 246 THR A C 1
ATOM 3455 O O . THR A 1 245 ? 66.93000 34.18600 49.83400 1.000 55.42942 246 THR A O 1
ATOM 3466 N N . GLY A 1 246 ? 65.55800 35.76000 50.72000 1.000 55.75903 247 GLY A N 1
ATOM 3467 C CA . GLY A 1 246 ? 64.37300 35.28700 50.04400 1.000 53.84427 247 GLY A CA 1
ATOM 3468 C C . GLY A 1 246 ? 63.64000 34.14800 50.71200 1.000 54.24949 247 GLY A C 1
ATOM 3469 O O . GLY A 1 246 ? 62.49000 33.89500 50.35200 1.000 53.93157 247 GLY A O 1
ATOM 3473 N N . ARG A 1 247 ? 64.26800 33.42100 51.64200 1.000 55.22893 248 ARG A N 1
ATOM 3474 C CA . ARG A 1 247 ? 63.62900 32.32300 52.37400 1.000 55.44635 248 ARG A CA 1
ATOM 3475 C C . ARG A 1 247 ? 63.89700 32.49800 53.87400 1.000 55.87526 248 ARG A C 1
ATOM 3476 O O . ARG A 1 247 ? 64.89400 33.11500 54.28400 1.000 56.15174 248 ARG A O 1
ATOM 3480 N N . GLY A 1 248 ? 62.97500 31.97700 54.69000 1.000 54.98187 249 GLY A N 1
ATOM 3481 C CA . GLY A 1 248 ? 62.98000 32.16400 56.13500 1.000 56.25218 249 GLY A CA 1
ATOM 3482 C C . GLY A 1 248 ? 61.71400 31.60100 56.76200 1.000 56.15041 249 GLY A C 1
ATOM 3483 O O . GLY A 1 248 ? 60.65800 31.62500 56.13000 1.000 56.05038 249 GLY A O 1
ATOM 3487 N N . SER A 1 249 ? 61.80600 31.10200 57.99700 1.000 56.83948 250 SER A N 1
ATOM 3488 C CA . SER A 1 249 ? 60.72000 30.44100 58.71800 1.000 56.56628 250 SER A CA 1
ATOM 3489 C C . SER A 1 249 ? 60.31400 31.30100 59.90400 1.000 57.12279 250 SER A C 1
ATOM 3490 O O . SER A 1 249 ? 61.02400 31.34000 60.90700 1.000 56.85635 250 SER A O 1
ATOM 3498 N N . ILE A 1 250 ? 59.14000 31.92700 59.81800 1.000 57.97809 251 ILE A N 1
ATOM 3499 C CA . ILE A 1 250 ? 58.66200 32.92000 60.78700 1.000 59.05466 251 ILE A CA 1
ATOM 3500 C C . ILE A 1 250 ? 57.65100 32.27300 61.71600 1.000 60.87210 251 ILE A C 1
ATOM 3501 O O . ILE A 1 250 ? 56.55000 31.94300 61.27900 1.000 61.54586 251 ILE A O 1
ATOM 3517 N N . ARG A 1 251 ? 57.95900 32.13600 63.00700 1.000 60.72723 252 ARG A N 1
ATOM 3518 C CA . ARG A 1 251 ? 57.03100 31.45900 63.91000 1.000 63.19318 252 ARG A CA 1
ATOM 3519 C C . ARG A 1 251 ? 56.01700 32.45600 64.45200 1.000 64.96905 252 ARG A C 1
ATOM 3520 O O . ARG A 1 251 ? 56.38300 33.50100 64.99900 1.000 66.83562 252 ARG A O 1
ATOM 3541 N N . MET A 1 252 ? 54.73900 32.13300 64.25300 1.000 67.23699 253 MET A N 1
ATOM 3542 C CA . MET A 1 252 ? 53.58700 32.90000 64.70000 1.000 68.44382 253 MET A CA 1
ATOM 3543 C C . MET A 1 252 ? 52.94900 32.20500 65.89300 1.000 69.71928 253 MET A C 1
ATOM 3544 O O . MET A 1 252 ? 52.94900 30.96600 66.00200 1.000 69.40300 253 MET A O 1
ATOM 3558 N N . ARG A 1 253 ? 52.35800 33.01800 66.75700 1.000 67.75898 254 ARG A N 1
ATOM 3559 C CA . ARG A 1 253 ? 51.56100 32.49800 67.85100 1.000 69.90994 254 ARG A CA 1
ATOM 3560 C C . ARG A 1 253 ? 50.19300 33.14900 67.89100 1.000 69.42122 254 ARG A C 1
ATOM 3561 O O . ARG A 1 253 ? 50.02800 34.32300 67.53400 1.000 68.27223 254 ARG A O 1
ATOM 3582 N N . GLY A 1 254 ? 49.21900 32.35900 68.34100 1.000 70.89212 255 GLY A N 1
ATOM 3583 C CA . GLY A 1 254 ? 47.94600 32.89500 68.75600 1.000 71.35801 255 GLY A CA 1
ATOM 3584 C C . GLY A 1 254 ? 48.08300 33.72400 70.01700 1.000 74.49990 255 GLY A C 1
ATOM 3585 O O . GLY A 1 254 ? 49.16500 33.90700 70.57400 1.000 74.78633 255 GLY A O 1
ATOM 3589 N N . VAL A 1 255 ? 46.93900 34.15200 70.58700 1.000 75.30886 256 VAL A N 1
ATOM 3590 C CA . VAL A 1 255 ? 46.89600 34.89000 71.88800 1.000 78.38147 256 VAL A CA 1
ATOM 3591 C C . VAL A 1 255 ? 45.98000 34.08600 72.81500 1.000 82.34144 256 VAL A C 1
ATOM 3592 O O . VAL A 1 255 ? 44.86400 33.79500 72.36000 1.000 81.33379 256 VAL A O 1
ATOM 3605 N N . VAL A 1 256 ? 46.43200 33.70600 74.02000 1.000 86.54521 257 VAL A N 1
ATOM 3606 C CA . VAL A 1 256 ? 45.60000 32.99500 75.04200 1.000 90.86301 257 VAL A CA 1
ATOM 3607 C C . VAL A 1 256 ? 45.33800 34.00900 76.15700 1.000 98.43187 257 VAL A C 1
ATOM 3608 O O . VAL A 1 256 ? 46.28100 34.77000 76.44900 1.000 97.97958 257 VAL A O 1
ATOM 3621 N N . GLU A 1 257 ? 44.13800 34.02500 76.75100 1.000 108.87896 258 GLU A N 1
ATOM 3622 C CA . GLU A 1 257 ? 43.71900 35.02000 77.77600 1.000 111.53162 258 GLU A CA 1
ATOM 3623 C C . GLU A 1 257 ? 43.11600 34.25000 78.95800 1.000 115.35526 258 GLU A C 1
ATOM 3624 O O . GLU A 1 257 ? 41.89200 34.05600 78.96100 1.000 117.74130 258 GLU A O 1
ATOM 3636 N N . VAL A 1 258 ? 43.91300 33.82500 79.94000 1.000 112.25063 259 VAL A N 1
ATOM 3637 C CA . VAL A 1 258 ? 43.41100 32.96000 81.04700 1.000 112.31115 259 VAL A CA 1
ATOM 3638 C C . VAL A 1 258 ? 42.33900 33.70200 81.84400 1.000 114.12976 259 VAL A C 1
ATOM 3639 O O . VAL A 1 258 ? 42.53800 34.91000 82.03800 1.000 114.07930 259 VAL A O 1
ATOM 3652 N N . GLU A 1 259 ? 41.25800 33.03100 82.27900 1.000 113.17152 260 GLU A N 1
ATOM 3653 C CA . GLU A 1 259 ? 40.16200 33.63500 83.02700 1.000 113.07531 260 GLU A CA 1
ATOM 3654 C C . GLU A 1 259 ? 39.76400 32.72700 84.18800 1.000 117.82798 260 GLU A C 1
ATOM 3655 O O . GLU A 1 259 ? 39.53600 31.52600 83.99800 1.000 114.27144 260 GLU A O 1
ATOM 3667 N N . GLU A 1 260 ? 39.69100 33.30200 85.38600 1.000 107.69569 261 GLU A N 1
ATOM 3668 C CA . GLU A 1 260 ? 39.24000 32.59000 86.58000 1.000 101.14547 261 GLU A CA 1
ATOM 3669 C C . GLU A 1 260 ? 37.90800 33.20800 87.04300 1.000 95.85872 261 GLU A C 1
ATOM 3670 O O . GLU A 1 260 ? 37.18400 32.65600 87.88100 1.000 95.00672 261 GLU A O 1
ATOM 3674 N N . ARG A 1 263 ? 32.31100 30.62200 89.82200 1.000 89.16959 264 ARG A N 1
ATOM 3675 C CA . ARG A 1 263 ? 31.87600 29.23700 89.67400 1.000 92.12724 264 ARG A CA 1
ATOM 3676 C C . ARG A 1 263 ? 32.92200 28.23400 90.15900 1.000 99.08928 264 ARG A C 1
ATOM 3677 O O . ARG A 1 263 ? 32.63200 27.04900 90.32100 1.000 96.34479 264 ARG A O 1
ATOM 3680 N N . GLY A 1 264 ? 34.13700 28.72100 90.39700 1.000 111.33516 265 GLY A N 1
ATOM 3681 C CA . GLY A 1 264 ? 35.25600 27.85700 90.72700 1.000 111.29937 265 GLY A CA 1
ATOM 3682 C C . GLY A 1 264 ? 35.77700 27.11200 89.51200 1.000 112.07186 265 GLY A C 1
ATOM 3683 O O . GLY A 1 264 ? 35.73600 25.88200 89.46800 1.000 113.58360 265 GLY A O 1
ATOM 3687 N N . ARG A 1 265 ? 36.26500 27.84000 88.50900 1.000 112.03897 266 ARG A N 1
ATOM 3688 C CA . ARG A 1 265 ? 36.71100 27.21500 87.26800 1.000 111.64551 266 ARG A CA 1
ATOM 3689 C C . ARG A 1 265 ? 37.67000 28.17300 86.56700 1.000 111.32512 266 ARG A C 1
ATOM 3690 O O . ARG A 1 265 ? 37.39600 29.37500 86.48900 1.000 110.74418 266 ARG A O 1
ATOM 3694 N N . THR A 1 266 ? 38.79000 27.64000 86.07000 1.000 109.57682 267 THR A N 1
ATOM 3695 C CA . THR A 1 266 ? 39.84400 28.42500 85.43200 1.000 108.33252 267 THR A CA 1
ATOM 3696 C C . THR A 1 266 ? 39.97400 28.01700 83.96500 1.000 111.77129 267 THR A C 1
ATOM 3697 O O . THR A 1 266 ? 40.03100 26.81800 83.65100 1.000 114.04805 267 THR A O 1
ATOM 3708 N N . SER A 1 267 ? 40.02900 29.02400 83.07600 1.000 111.27208 268 SER A N 1
ATOM 3709 C CA . SER A 1 267 ? 39.77900 28.84100 81.64900 1.000 111.17279 268 SER A CA 1
ATOM 3710 C C . SER A 1 267 ? 40.88100 29.44000 80.77600 1.000 109.63505 268 SER A C 1
ATOM 3711 O O . SER A 1 267 ? 41.68700 30.26000 81.23200 1.000 109.71460 268 SER A O 1
ATOM 3719 N N . LEU A 1 268 ? 40.87900 29.02500 79.49100 1.000 112.33425 269 LEU A N 1
ATOM 3720 C CA . LEU A 1 268 ? 41.78200 29.53900 78.45800 1.000 109.23488 269 LEU A CA 1
ATOM 3721 C C . LEU A 1 268 ? 41.01100 30.06100 77.24800 1.000 108.86680 269 LEU A C 1
ATOM 3722 O O . LEU A 1 268 ? 40.50800 29.26900 76.44000 1.000 107.34098 269 LEU A O 1
ATOM 3738 N N . VAL A 1 269 ? 40.99800 31.38100 77.07400 1.000 108.78446 270 VAL A N 1
ATOM 3739 C CA . VAL A 1 269 ? 40.24100 32.04300 76.01900 1.000 105.93930 270 VAL A CA 1
ATOM 3740 C C . VAL A 1 269 ? 41.20500 32.41300 74.89900 1.000 102.00710 270 VAL A C 1
ATOM 3741 O O . VAL A 1 269 ? 42.05100 33.30100 75.07100 1.000 104.62952 270 VAL A O 1
ATOM 3754 N N . ILE A 1 270 ? 41.06200 31.76600 73.74300 1.000 92.55293 271 ILE A N 1
ATOM 3755 C CA . ILE A 1 270 ? 41.80300 32.13800 72.54100 1.000 85.28079 271 ILE A CA 1
ATOM 3756 C C . ILE A 1 270 ? 41.02000 33.21500 71.80900 1.000 81.86409 271 ILE A C 1
ATOM 3757 O O . ILE A 1 270 ? 39.88300 32.98300 71.39800 1.000 81.68998 271 ILE A O 1
ATOM 3773 N N . THR A 1 271 ? 41.62100 34.39300 71.63900 1.000 77.23571 272 THR A N 1
ATOM 3774 C CA . THR A 1 271 ? 41.00000 35.44700 70.85400 1.000 74.01135 272 THR A CA 1
ATOM 3775 C C . THR A 1 271 ? 41.64200 35.67100 69.48900 1.000 71.45324 272 THR A C 1
ATOM 3776 O O . THR A 1 271 ? 40.98100 36.21700 68.60200 1.000 70.74019 272 THR A O 1
ATOM 3787 N N . GLU A 1 272 ? 42.89500 35.26400 69.28800 1.000 70.40135 273 GLU A N 1
ATOM 3788 C CA . GLU A 1 272 ? 43.60900 35.48900 68.03400 1.000 67.69172 273 GLU A CA 1
ATOM 3789 C C . GLU A 1 272 ? 44.25600 34.17500 67.59900 1.000 66.71252 273 GLU A C 1
ATOM 3790 O O . GLU A 1 272 ? 44.45800 33.26600 68.40000 1.000 67.70658 273 GLU A O 1
ATOM 3802 N N . LEU A 1 273 ? 44.49500 34.03500 66.29600 1.000 67.36344 274 LEU A N 1
ATOM 3803 C CA . LEU A 1 273 ? 45.23400 32.87600 65.80100 1.000 66.61067 274 LEU A CA 1
ATOM 3804 C C . LEU A 1 273 ? 46.27300 33.26300 64.73800 1.000 65.70649 274 LEU A C 1
ATOM 3805 O O . LEU A 1 273 ? 46.29100 34.39800 64.24300 1.000 64.60341 274 LEU A O 1
ATOM 3821 N N . PRO A 1 274 ? 47.19900 32.38100 64.39700 1.000 65.84880 275 PRO A N 1
ATOM 3822 C CA . PRO A 1 274 ? 48.14800 32.72600 63.34400 1.000 63.69243 275 PRO A CA 1
ATOM 3823 C C . PRO A 1 274 ? 47.44300 32.78600 62.00700 1.000 63.02838 275 PRO A C 1
ATOM 3824 O O . PRO A 1 274 ? 46.43700 32.11100 61.79100 1.000 63.29066 275 PRO A O 1
ATOM 3835 N N . TYR A 1 275 ? 47.98500 33.60100 61.10600 1.000 60.07536 276 TYR A N 1
ATOM 3836 C CA . TYR A 1 275 ? 47.46400 33.68900 59.74600 1.000 58.59051 276 TYR A CA 1
ATOM 3837 C C . TYR A 1 275 ? 47.27700 32.31300 59.12500 1.000 58.41689 276 TYR A C 1
ATOM 3838 O O . TYR A 1 275 ? 48.11700 31.42600 59.25700 1.000 59.27505 276 TYR A O 1
ATOM 3856 N N . GLN A 1 276 ? 46.14500 32.14700 58.45300 1.000 57.16524 277 GLN A N 1
ATOM 3857 C CA . GLN A 1 276 ? 45.83200 30.98900 57.63400 1.000 56.93537 277 GLN A CA 1
ATOM 3858 C C . GLN A 1 276 ? 45.57300 29.73000 58.43700 1.000 58.68436 277 GLN A C 1
ATOM 3859 O O . GLN A 1 276 ? 45.58300 28.62300 57.86800 1.000 58.43444 277 GLN A O 1
ATOM 3873 N N . VAL A 1 277 ? 45.28100 29.86800 59.73200 1.000 62.37039 278 VAL A N 1
ATOM 3874 C CA . VAL A 1 277 ? 44.91200 28.72600 60.56400 1.000 64.79144 278 VAL A CA 1
ATOM 3875 C C . VAL A 1 277 ? 43.40200 28.60200 60.57000 1.000 67.80353 278 VAL A C 1
ATOM 3876 O O . VAL A 1 277 ? 42.69600 29.51600 61.01400 1.000 67.40587 278 VAL A O 1
ATOM 3889 N N . ASN A 1 278 ? 42.91900 27.45700 60.10100 1.000 73.04061 279 ASN A N 1
ATOM 3890 C CA . ASN A 1 278 ? 41.49200 27.17200 60.04700 1.000 73.76426 279 ASN A CA 1
ATOM 3891 C C . ASN A 1 278 ? 40.94500 27.03900 61.46200 1.000 72.35642 279 ASN A C 1
ATOM 3892 O O . ASN A 1 278 ? 41.48600 26.27200 62.25800 1.000 72.59064 279 ASN A O 1
ATOM 3903 N N . HIS A 1 279 ? 39.88300 27.80300 61.77800 1.000 67.43626 280 HIS A N 1
ATOM 3904 C CA . HIS A 1 279 ? 39.30400 27.77100 63.12300 1.000 65.88026 280 HIS A CA 1
ATOM 3905 C C . HIS A 1 279 ? 38.62800 26.42400 63.41000 1.000 66.49555 280 HIS A C 1
ATOM 3906 O O . HIS A 1 279 ? 38.69300 25.89500 64.53800 1.000 66.44295 280 HIS A O 1
ATOM 3920 N N . ASP A 1 280 ? 37.98500 25.83400 62.40500 1.000 68.47415 281 ASP A N 1
ATOM 3921 C CA . ASP A 1 280 ? 37.31100 24.56700 62.66200 1.000 69.04615 281 ASP A CA 1
ATOM 3922 C C . ASP A 1 280 ? 38.34600 23.44100 62.75000 1.000 70.65056 281 ASP A C 1
ATOM 3923 O O . ASP A 1 280 ? 38.29400 22.61000 63.66600 1.000 72.87386 281 ASP A O 1
ATOM 3932 N N . ASN A 1 281 ? 39.32400 23.42500 61.84200 1.000 70.03714 282 ASN A N 1
ATOM 3933 C CA . ASN A 1 281 ? 40.36500 22.40700 61.91600 1.000 70.01373 282 ASN A CA 1
ATOM 3934 C C . ASN A 1 281 ? 41.19400 22.54500 63.18900 1.000 72.25745 282 ASN A C 1
ATOM 3935 O O . ASN A 1 281 ? 41.64700 21.54100 63.73800 1.000 75.10519 282 ASN A O 1
ATOM 3946 N N . PHE A 1 282 ? 41.36100 23.76600 63.70400 1.000 70.69299 283 PHE A N 1
ATOM 3947 C CA . PHE A 1 282 ? 42.04200 23.95200 64.98300 1.000 71.30488 283 PHE A CA 1
ATOM 3948 C C . PHE A 1 282 ? 41.29800 23.24100 66.10300 1.000 74.41675 283 PHE A C 1
ATOM 3949 O O . PHE A 1 282 ? 41.86800 22.36000 66.77500 1.000 78.10280 283 PHE A O 1
ATOM 3966 N N . ILE A 1 283 ? 40.01400 23.60700 66.31500 1.000 72.74445 284 ILE A N 1
ATOM 3967 C CA . ILE A 1 283 ? 39.21900 22.93200 67.35600 1.000 75.07989 284 ILE A CA 1
ATOM 3968 C C . ILE A 1 283 ? 39.31500 21.41400 67.20600 1.000 79.53340 284 ILE A C 1
ATOM 3969 O O . ILE A 1 283 ? 39.49300 20.66900 68.18100 1.000 83.72216 284 ILE A O 1
ATOM 3985 N N . THR A 1 284 ? 39.10500 20.92200 65.99700 1.000 80.24899 285 THR A N 1
ATOM 3986 C CA . THR A 1 284 ? 39.12300 19.47800 65.72000 1.000 83.33612 285 THR A CA 1
ATOM 3987 C C . THR A 1 284 ? 40.47900 18.92600 66.14100 1.000 89.99511 285 THR A C 1
ATOM 3988 O O . THR A 1 284 ? 40.45000 17.80400 66.56100 1.000 94.92482 285 THR A O 1
ATOM 3999 N N . SER A 1 285 ? 41.61400 19.62700 65.98200 1.000 90.39447 286 SER A N 1
ATOM 4000 C CA . SER A 1 285 ? 42.91100 19.04600 66.35100 1.000 92.80429 286 SER A CA 1
ATOM 4001 C C . SER A 1 285 ? 43.05500 18.95000 67.86400 1.000 98.39902 286 SER A C 1
ATOM 4002 O O . SER A 1 285 ? 43.51900 17.92700 68.37700 1.000 102.87903 286 SER A O 1
ATOM 4010 N N . ILE A 1 286 ? 42.63500 19.98800 68.59800 1.000 96.93465 287 ILE A N 1
ATOM 4011 C CA . ILE A 1 286 ? 42.59200 19.87500 70.06000 1.000 98.28851 287 ILE A CA 1
ATOM 4012 C C . ILE A 1 286 ? 41.77500 18.64900 70.46700 1.000 104.26299 287 ILE A C 1
ATOM 4013 O O . ILE A 1 286 ? 42.19800 17.81300 71.27700 1.000 107.00536 287 ILE A O 1
ATOM 4029 N N . ALA A 1 287 ? 40.56200 18.53100 69.93500 1.000 111.74290 288 ALA A N 1
ATOM 4030 C CA . ALA A 1 287 ? 39.61100 17.47500 70.34300 1.000 110.15221 288 ALA A CA 1
ATOM 4031 C C . ALA A 1 287 ? 40.06300 16.09200 69.88500 1.000 114.71685 288 ALA A C 1
ATOM 4032 O O . ALA A 1 287 ? 39.50400 15.12100 70.39500 1.000 114.87142 288 ALA A O 1
ATOM 4039 N N . GLU A 1 288 ? 40.95300 16.00800 68.89800 1.000 106.17209 289 GLU A N 1
ATOM 4040 C CA . GLU A 1 288 ? 41.46100 14.71700 68.37500 1.000 108.65281 289 GLU A CA 1
ATOM 4041 C C . GLU A 1 288 ? 42.68400 14.31800 69.18700 1.000 114.02971 289 GLU A C 1
ATOM 4042 O O . GLU A 1 288 ? 43.00200 13.13200 69.15000 1.000 118.98136 289 GLU A O 1
ATOM 4054 N N . GLN A 1 289 ? 43.38300 15.27900 69.81700 1.000 116.27254 290 GLN A N 1
ATOM 4055 C CA . GLN A 1 289 ? 44.57600 15.01500 70.66800 1.000 119.46131 290 GLN A CA 1
ATOM 4056 C C . GLN A 1 289 ? 44.14800 14.97200 72.13400 1.000 121.18183 290 GLN A C 1
ATOM 4057 O O . GLN A 1 289 ? 45.05200 14.88200 72.94800 1.000 123.80889 290 GLN A O 1
ATOM 4071 N N . VAL A 1 290 ? 42.87800 15.21400 72.46900 1.000 118.41548 291 VAL A N 1
ATOM 4072 C CA . VAL A 1 290 ? 42.34700 14.97000 73.84900 1.000 114.14150 291 VAL A CA 1
ATOM 4073 C C . VAL A 1 290 ? 41.56700 13.65500 73.74000 1.000 115.52603 291 VAL A C 1
ATOM 4074 O O . VAL A 1 290 ? 41.41500 12.99500 74.78600 1.000 113.28989 291 VAL A O 1
ATOM 4087 N N . ARG A 1 291 ? 41.09900 13.27700 72.53900 1.000 111.70534 292 ARG A N 1
ATOM 4088 C CA . ARG A 1 291 ? 40.47000 11.95300 72.29200 1.000 114.26276 292 ARG A CA 1
ATOM 4089 C C . ARG A 1 291 ? 41.61300 10.94100 72.32900 1.000 120.00867 292 ARG A C 1
ATOM 4090 O O . ARG A 1 291 ? 41.44000 9.89400 72.98400 1.000 115.69749 292 ARG A O 1
ATOM 4094 N N . ASP A 1 292 ? 42.74100 11.24100 71.66900 1.000 134.57838 293 ASP A N 1
ATOM 4095 C CA . ASP A 1 292 ? 43.96000 10.38900 71.74300 1.000 136.99662 293 ASP A CA 1
ATOM 4096 C C . ASP A 1 292 ? 44.38900 10.37900 73.20700 1.000 139.37925 293 ASP A C 1
ATOM 4097 O O . ASP A 1 292 ? 44.86400 9.32200 73.66700 1.000 145.90239 293 ASP A O 1
ATOM 4106 N N . GLY A 1 293 ? 44.24300 11.51500 73.89500 1.000 127.65616 294 GLY A N 1
ATOM 4107 C CA . GLY A 1 293 ? 44.58600 11.64300 75.32200 1.000 128.81942 294 GLY A CA 1
ATOM 4108 C C . GLY A 1 293 ? 46.04800 12.00200 75.49300 1.000 130.51586 294 GLY A C 1
ATOM 4109 O O . GLY A 1 293 ? 46.60500 11.58500 76.52900 1.000 138.19960 294 GLY A O 1
ATOM 4113 N N . LYS A 1 294 ? 46.64300 12.74700 74.54200 1.000 126.31043 295 LYS A N 1
ATOM 4114 C CA . LYS A 1 294 ? 48.03100 13.19100 74.63400 1.000 122.94047 295 LYS A CA 1
ATOM 4115 C C . LYS A 1 294 ? 48.10100 14.69400 74.85600 1.000 123.65543 295 LYS A C 1
ATOM 4116 O O . LYS A 1 294 ? 49.13200 15.32400 74.59200 1.000 118.68535 295 LYS A O 1
ATOM 4135 N N . LEU A 1 295 ? 46.99800 15.27700 75.33100 1.000 130.83562 296 LEU A N 1
ATOM 4136 C CA . LEU A 1 295 ? 46.95900 16.62500 75.88200 1.000 128.45966 296 LEU A CA 1
ATOM 4137 C C . LEU A 1 295 ? 45.95300 16.57700 77.04500 1.000 128.30702 296 LEU A C 1
ATOM 4138 O O . LEU A 1 295 ? 44.82400 17.05400 76.98900 1.000 126.94126 296 LEU A O 1
ATOM 4154 N N . ALA A 1 296 ? 46.33500 15.93300 78.14200 1.000 120.99609 297 ALA A N 1
ATOM 4155 C CA . ALA A 1 296 ? 45.50900 15.98000 79.33800 1.000 115.14131 297 ALA A CA 1
ATOM 4156 C C . ALA A 1 296 ? 45.49300 17.40700 79.88400 1.000 112.93245 297 ALA A C 1
ATOM 4157 O O . ALA A 1 296 ? 46.09200 18.33000 79.31700 1.000 115.64391 297 ALA A O 1
ATOM 4164 N N . GLY A 1 297 ? 44.80100 17.59100 81.00400 1.000 111.42510 298 GLY A N 1
ATOM 4165 C CA . GLY A 1 297 ? 44.73400 18.88600 81.65100 1.000 110.42355 298 GLY A CA 1
ATOM 4166 C C . GLY A 1 297 ? 43.57600 19.75200 81.21400 1.000 112.93937 298 GLY A C 1
ATOM 4167 O O . GLY A 1 297 ? 43.44000 20.88000 81.70800 1.000 113.21932 298 GLY A O 1
ATOM 4171 N N . ILE A 1 298 ? 42.72900 19.28100 80.28100 1.000 111.53574 299 ILE A N 1
ATOM 4172 C CA . ILE A 1 298 ? 41.58100 20.07400 79.73300 1.000 115.84858 299 ILE A CA 1
ATOM 4173 C C . ILE A 1 298 ? 40.27400 19.48200 80.25400 1.000 118.22668 299 ILE A C 1
ATOM 4174 O O . ILE A 1 298 ? 40.11400 18.25000 80.14700 1.000 117.63059 299 ILE A O 1
ATOM 4190 N N . SER A 1 299 ? 39.40600 20.31200 80.85000 1.000 120.82474 300 SER A N 1
ATOM 4191 C CA . SER A 1 299 ? 38.08700 19.88500 81.37700 1.000 124.83086 300 SER A CA 1
ATOM 4192 C C . SER A 1 299 ? 37.11000 19.75600 80.20700 1.000 128.17371 300 SER A C 1
ATOM 4193 O O . SER A 1 299 ? 36.37100 18.75200 80.19100 1.000 130.02285 300 SER A O 1
ATOM 4201 N N . ASN A 1 300 ? 37.12900 20.70000 79.25500 1.000 131.90687 301 ASN A N 1
ATOM 4202 C CA . ASN A 1 300 ? 36.20200 20.70800 78.08900 1.000 129.33580 301 ASN A CA 1
ATOM 4203 C C . ASN A 1 300 ? 36.64000 21.78300 77.08600 1.000 123.58681 301 ASN A C 1
ATOM 4204 O O . ASN A 1 300 ? 37.32000 22.72900 77.53200 1.000 123.01260 301 ASN A O 1
ATOM 4215 N N . ILE A 1 301 ? 36.30700 21.63500 75.79400 1.000 121.84745 302 ILE A N 1
ATOM 4216 C CA . ILE A 1 301 ? 36.58200 22.65100 74.73000 1.000 116.33317 302 ILE A CA 1
ATOM 4217 C C . ILE A 1 301 ? 35.21900 23.14600 74.23900 1.000 116.72222 302 ILE A C 1
ATOM 4218 O O . ILE A 1 301 ? 34.36900 22.27100 73.97600 1.000 116.82846 302 ILE A O 1
ATOM 4234 N N . GLU A 1 302 ? 34.99900 24.46600 74.14400 1.000 128.17800 303 GLU A N 1
ATOM 4235 C CA . GLU A 1 302 ? 33.70900 25.04100 73.75500 1.000 112.97062 303 GLU A CA 1
ATOM 4236 C C . GLU A 1 302 ? 33.95800 26.28800 72.90600 1.000 100.77796 303 GLU A C 1
ATOM 4237 O O . GLU A 1 302 ? 34.47100 27.29500 73.41900 1.000 101.42385 303 GLU A O 1
ATOM 4249 N N . ASP A 1 303 ? 33.59900 26.23700 71.61200 1.000 93.44582 304 ASP A N 1
ATOM 4250 C CA . ASP A 1 303 ? 33.67200 27.45500 70.79100 1.000 86.20995 304 ASP A CA 1
ATOM 4251 C C . ASP A 1 303 ? 32.53800 28.39700 71.19000 1.000 83.37422 304 ASP A C 1
ATOM 4252 O O . ASP A 1 303 ? 31.39400 28.22400 70.77300 1.000 82.53269 304 ASP A O 1
ATOM 4261 N N . GLN A 1 304 ? 32.84800 29.41700 71.98000 1.000 79.07699 305 GLN A N 1
ATOM 4262 C CA . GLN A 1 304 ? 31.86600 30.44000 72.33900 1.000 77.64797 305 GLN A CA 1
ATOM 4263 C C . GLN A 1 304 ? 31.94400 31.63600 71.41600 1.000 75.60660 305 GLN A C 1
ATOM 4264 O O . GLN A 1 304 ? 31.85800 32.79500 71.83700 1.000 75.54807 305 GLN A O 1
ATOM 4278 N N . SER A 1 305 ? 32.10300 31.35400 70.13100 1.000 78.42734 306 SER A N 1
ATOM 4279 C CA . SER A 1 305 ? 32.48200 32.34600 69.14100 1.000 78.63889 306 SER A CA 1
ATOM 4280 C C . SER A 1 305 ? 31.24400 32.78800 68.37000 1.000 80.76660 306 SER A C 1
ATOM 4281 O O . SER A 1 305 ? 30.33700 31.98700 68.11500 1.000 79.72497 306 SER A O 1
ATOM 4289 N N . SER A 1 306 ? 31.21100 34.07500 68.02900 1.000 89.32000 307 SER A N 1
ATOM 4290 C CA . SER A 1 306 ? 30.09900 34.68000 67.31300 1.000 84.19533 307 SER A CA 1
ATOM 4291 C C . SER A 1 306 ? 30.55700 35.99000 66.68000 1.000 81.27879 307 SER A C 1
ATOM 4292 O O . SER A 1 306 ? 31.62100 36.51500 67.00700 1.000 84.70901 307 SER A O 1
ATOM 4300 N N . ASP A 1 307 ? 29.71300 36.55000 65.80100 1.000 77.98621 308 ASP A N 1
ATOM 4301 C CA . ASP A 1 307 ? 30.08400 37.78300 65.09900 1.000 76.35261 308 ASP A CA 1
ATOM 4302 C C . ASP A 1 307 ? 30.23900 38.98500 66.03100 1.000 75.79665 308 ASP A C 1
ATOM 4303 O O . ASP A 1 307 ? 30.87300 39.97100 65.64100 1.000 75.62218 308 ASP A O 1
ATOM 4312 N N . ARG A 1 308 ? 29.67400 38.94100 67.23500 1.000 74.27105 309 ARG A N 1
ATOM 4313 C CA . ARG A 1 308 ? 29.69300 40.10600 68.15700 1.000 73.72598 309 ARG A CA 1
ATOM 4314 C C . ARG A 1 308 ? 30.92600 40.05400 69.06300 1.000 73.41112 309 ARG A C 1
ATOM 4315 O O . ARG A 1 308 ? 31.44100 41.13500 69.36200 1.000 73.36150 309 ARG A O 1
ATOM 4336 N N . VAL A 1 309 ? 31.38100 38.87300 69.48400 1.000 76.76545 310 VAL A N 1
ATOM 4337 C CA . VAL A 1 309 ? 32.52200 38.71800 70.37400 1.000 74.76887 310 VAL A CA 1
ATOM 4338 C C . VAL A 1 309 ? 33.79700 38.42600 69.58200 1.000 73.88257 310 VAL A C 1
ATOM 4339 O O . VAL A 1 309 ? 34.90500 38.70200 70.07500 1.000 72.27598 310 VAL A O 1
ATOM 4352 N N . GLY A 1 310 ? 33.66800 37.91700 68.35500 1.000 73.60470 311 GLY A N 1
ATOM 4353 C CA . GLY A 1 310 ? 34.80700 37.64500 67.50900 1.000 71.88579 311 GLY A CA 1
ATOM 4354 C C . GLY A 1 310 ? 35.27800 36.23900 67.76300 1.000 72.48530 311 GLY A C 1
ATOM 4355 O O . GLY A 1 310 ? 34.47500 35.38900 68.15400 1.000 73.46278 311 GLY A O 1
ATOM 4359 N N . LEU A 1 311 ? 36.57900 35.94200 67.60700 1.000 70.59823 312 LEU A N 1
ATOM 4360 C CA . LEU A 1 311 ? 37.09700 34.59500 67.96300 1.000 71.61892 312 LEU A CA 1
ATOM 4361 C C . LEU A 1 311 ? 37.06200 34.48900 69.48400 1.000 73.16056 312 LEU A C 1
ATOM 4362 O O . LEU A 1 311 ? 37.44900 35.47100 70.13800 1.000 73.16778 312 LEU A O 1
ATOM 4378 N N . ARG A 1 312 ? 36.57400 33.37400 70.01600 1.000 73.50438 313 ARG A N 1
ATOM 4379 C CA . ARG A 1 312 ? 36.49300 33.11400 71.47000 1.000 76.50905 313 ARG A CA 1
ATOM 4380 C C . ARG A 1 312 ? 36.33800 31.60700 71.59000 1.000 78.37967 313 ARG A C 1
ATOM 4381 O O . ARG A 1 312 ? 35.23900 31.14300 71.31500 1.000 77.81365 313 ARG A O 1
ATOM 4402 N N . ILE A 1 313 ? 37.41700 30.86900 71.85700 1.000 82.46376 314 ILE A N 1
ATOM 4403 C CA . ILE A 1 313 ? 37.38400 29.39500 72.05800 1.000 86.18699 314 ILE A CA 1
ATOM 4404 C C . ILE A 1 313 ? 37.74800 29.22100 73.52900 1.000 91.78738 314 ILE A C 1
ATOM 4405 O O . ILE A 1 313 ? 38.93600 29.16600 73.81300 1.000 93.54633 314 ILE A O 1
ATOM 4421 N N . VAL A 1 314 ? 36.76900 29.21700 74.43300 1.000 96.40100 315 VAL A N 1
ATOM 4422 C CA . VAL A 1 314 ? 37.04100 29.15500 75.89600 1.000 101.90901 315 VAL A CA 1
ATOM 4423 C C . VAL A 1 314 ? 37.44300 27.71700 76.20300 1.000 107.92089 315 VAL A C 1
ATOM 4424 O O . VAL A 1 314 ? 36.78300 26.83300 75.65300 1.000 107.72639 315 VAL A O 1
ATOM 4437 N N . ILE A 1 315 ? 38.48800 27.43800 76.99400 1.000 118.59910 316 ILE A N 1
ATOM 4438 C CA . ILE A 1 315 ? 38.98200 26.04300 77.24000 1.000 120.64386 316 ILE A CA 1
ATOM 4439 C C . ILE A 1 315 ? 39.18500 25.85100 78.75000 1.000 123.42562 316 ILE A C 1
ATOM 4440 O O . ILE A 1 315 ? 40.34600 25.92400 79.19700 1.000 123.01364 316 ILE A O 1
ATOM 4456 N N . GLU A 1 316 ? 38.10800 25.63100 79.51800 1.000 119.25094 317 GLU A N 1
ATOM 4457 C CA . GLU A 1 316 ? 38.18000 25.28400 80.96200 1.000 119.83084 317 GLU A CA 1
ATOM 4458 C C . GLU A 1 316 ? 39.30100 24.25200 81.12400 1.000 118.89127 317 GLU A C 1
ATOM 4459 O O . GLU A 1 316 ? 39.35900 23.35700 80.26100 1.000 120.15596 317 GLU A O 1
ATOM 4471 N N . ILE A 1 317 ? 40.16400 24.38700 82.14000 1.000 115.71770 318 ILE A N 1
ATOM 4472 C CA . ILE A 1 317 ? 41.29900 23.45000 82.41200 1.000 114.24384 318 ILE A CA 1
ATOM 4473 C C . ILE A 1 317 ? 41.06700 22.80900 83.78600 1.000 112.33450 318 ILE A C 1
ATOM 4474 O O . ILE A 1 317 ? 40.31500 23.41600 84.56800 1.000 112.34245 318 ILE A O 1
ATOM 4490 N N . LYS A 1 318 ? 41.67800 21.65000 84.08000 1.000 113.67071 319 LYS A N 1
ATOM 4491 C CA . LYS A 1 318 ? 41.44600 20.87900 85.33800 1.000 110.96367 319 LYS A CA 1
ATOM 4492 C C . LYS A 1 318 ? 42.06900 21.61500 86.53500 1.000 111.17521 319 LYS A C 1
ATOM 4493 O O . LYS A 1 318 ? 42.99900 22.40600 86.28400 1.000 110.28039 319 LYS A O 1
ATOM 4512 N N . ARG A 1 319 ? 41.60300 21.37100 87.78000 1.000 110.52090 320 ARG A N 1
ATOM 4513 C CA . ARG A 1 319 ? 42.14300 22.04200 88.95800 1.000 111.64880 320 ARG A CA 1
ATOM 4514 C C . ARG A 1 319 ? 43.42500 21.38300 89.46200 1.000 112.88190 320 ARG A C 1
ATOM 4515 O O . ARG A 1 319 ? 44.05000 21.90200 90.39500 1.000 112.45292 320 ARG A O 1
ATOM 4519 N N . ASP A 1 320 ? 43.83600 20.27700 88.83400 1.000 115.18214 321 ASP A N 1
ATOM 4520 C CA . ASP A 1 320 ? 45.15800 19.66900 88.98700 1.000 115.48869 321 ASP A CA 1
ATOM 4521 C C . ASP A 1 320 ? 45.99600 19.84100 87.71200 1.000 114.48754 321 ASP A C 1
ATOM 4522 O O . ASP A 1 320 ? 46.71100 18.92700 87.27500 1.000 114.02937 321 ASP A O 1
ATOM 4531 N N . ALA A 1 321 ? 45.89400 21.01600 87.08600 1.000 110.04255 322 ALA A N 1
ATOM 4532 C CA . ALA A 1 321 ? 46.71000 21.38200 85.93600 1.000 103.85764 322 ALA A CA 1
ATOM 4533 C C . ALA A 1 321 ? 46.98500 22.87600 86.04400 1.000 100.85125 322 ALA A C 1
ATOM 4534 O O . ALA A 1 321 ? 46.19200 23.61900 86.63300 1.000 102.05741 322 ALA A O 1
ATOM 4541 N N . VAL A 1 322 ? 48.13800 23.29800 85.50500 1.000 99.31994 323 VAL A N 1
ATOM 4542 C CA . VAL A 1 322 ? 48.59800 24.68200 85.57600 1.000 98.82021 323 VAL A CA 1
ATOM 4543 C C . VAL A 1 322 ? 48.40500 25.31300 84.20300 1.000 104.77879 323 VAL A C 1
ATOM 4544 O O . VAL A 1 322 ? 48.35700 24.62500 83.17600 1.000 105.34700 323 VAL A O 1
ATOM 4557 N N . ALA A 1 323 ? 48.32300 26.65200 84.18200 1.000 115.75499 324 ALA A N 1
ATOM 4558 C CA . ALA A 1 323 ? 48.00500 27.37900 82.95000 1.000 113.04335 324 ALA A CA 1
ATOM 4559 C C . ALA A 1 323 ? 49.19100 27.42400 81.98000 1.000 112.28818 324 ALA A C 1
ATOM 4560 O O . ALA A 1 323 ? 49.04100 27.09200 80.79100 1.000 112.53191 324 ALA A O 1
ATOM 4567 N N . LYS A 1 324 ? 50.36700 27.87500 82.45600 1.000 103.60312 325 LYS A N 1
ATOM 4568 C CA . LYS A 1 324 ? 51.54100 27.97200 81.58700 1.000 98.99232 325 LYS A CA 1
ATOM 4569 C C . LYS A 1 324 ? 51.87200 26.62300 80.96100 1.000 99.70312 325 LYS A C 1
ATOM 4570 O O . LYS A 1 324 ? 52.18300 26.53900 79.76300 1.000 97.88184 325 LYS A O 1
ATOM 4574 N N . VAL A 1 325 ? 51.77700 25.54900 81.74900 1.000 100.91866 326 VAL A N 1
ATOM 4575 C CA . VAL A 1 325 ? 52.15800 24.22700 81.26300 1.000 100.52696 326 VAL A CA 1
ATOM 4576 C C . VAL A 1 325 ? 51.28600 23.82600 80.08500 1.000 104.61574 326 VAL A C 1
ATOM 4577 O O . VAL A 1 325 ? 51.78100 23.35400 79.04800 1.000 102.23167 326 VAL A O 1
ATOM 4590 N N . VAL A 1 326 ? 49.97000 24.00500 80.22900 1.000 123.45787 327 VAL A N 1
ATOM 4591 C CA . VAL A 1 326 ? 49.03200 23.54300 79.20500 1.000 127.69192 327 VAL A CA 1
ATOM 4592 C C . VAL A 1 326 ? 49.11600 24.42500 77.95800 1.000 116.88512 327 VAL A C 1
ATOM 4593 O O . VAL A 1 326 ? 49.11700 23.92100 76.82200 1.000 109.58656 327 VAL A O 1
ATOM 4606 N N . ILE A 1 327 ? 49.19500 25.74900 78.14600 1.000 106.19600 328 ILE A N 1
ATOM 4607 C CA . ILE A 1 327 ? 49.44600 26.64900 77.02300 1.000 99.35262 328 ILE A CA 1
ATOM 4608 C C . ILE A 1 327 ? 50.62800 26.15700 76.19000 1.000 96.15102 328 ILE A C 1
ATOM 4609 O O . ILE A 1 327 ? 50.56800 26.12400 74.95300 1.000 93.06174 328 ILE A O 1
ATOM 4625 N N . ASN A 1 328 ? 51.74400 25.81300 76.85500 1.000 91.27858 329 ASN A N 1
ATOM 4626 C CA . ASN A 1 328 ? 52.93300 25.40200 76.10000 1.000 88.64953 329 ASN A CA 1
ATOM 4627 C C . ASN A 1 328 ? 52.73800 24.03000 75.45400 1.000 88.46820 329 ASN A C 1
ATOM 4628 O O . ASN A 1 328 ? 53.26100 23.77300 74.35800 1.000 86.39373 329 ASN A O 1
ATOM 4639 N N . ASN A 1 329 ? 51.98000 23.14400 76.08600 1.000 93.86745 330 ASN A N 1
ATOM 4640 C CA . ASN A 1 329 ? 51.64900 21.90000 75.40500 1.000 93.76920 330 ASN A CA 1
ATOM 4641 C C . ASN A 1 329 ? 50.90600 22.18100 74.10300 1.000 91.61215 330 ASN A C 1
ATOM 4642 O O . ASN A 1 329 ? 51.12300 21.49500 73.08900 1.000 90.52039 330 ASN A O 1
ATOM 4653 N N . LEU A 1 330 ? 50.06200 23.22300 74.10700 1.000 91.60400 331 LEU A N 1
ATOM 4654 C CA . LEU A 1 330 ? 49.25600 23.55200 72.92700 1.000 88.24487 331 LEU A CA 1
ATOM 4655 C C . LEU A 1 330 ? 50.10900 24.16800 71.82200 1.000 86.92974 331 LEU A C 1
ATOM 4656 O O . LEU A 1 330 ? 50.01900 23.76400 70.65700 1.000 85.55190 331 LEU A O 1
ATOM 4672 N N . TYR A 1 331 ? 50.89600 25.19200 72.16100 1.000 84.68483 332 TYR A N 1
ATOM 4673 C CA . TYR A 1 331 ? 51.98400 25.64700 71.29500 1.000 82.04053 332 TYR A CA 1
ATOM 4674 C C . TYR A 1 331 ? 52.73200 24.49500 70.61300 1.000 82.06330 332 TYR A C 1
ATOM 4675 O O . TYR A 1 331 ? 52.97200 24.51500 69.39600 1.000 79.80877 332 TYR A O 1
ATOM 4693 N N . LYS A 1 332 ? 53.11200 23.47900 71.38800 1.000 82.95247 333 LYS A N 1
ATOM 4694 C CA . LYS A 1 332 ? 53.78400 22.32400 70.81000 1.000 83.19224 333 LYS A CA 1
ATOM 4695 C C . LYS A 1 332 ? 52.93200 21.56900 69.79900 1.000 83.31723 333 LYS A C 1
ATOM 4696 O O . LYS A 1 332 ? 53.23700 21.57400 68.60100 1.000 83.27102 333 LYS A O 1
ATOM 4715 N N . HIS A 1 333 ? 51.87900 20.89500 70.27400 1.000 83.13708 334 HIS A N 1
ATOM 4716 C CA . HIS A 1 333 ? 51.23100 19.85100 69.47800 1.000 84.82537 334 HIS A CA 1
ATOM 4717 C C . HIS A 1 333 ? 50.21200 20.38200 68.46900 1.000 82.84549 334 HIS A C 1
ATOM 4718 O O . HIS A 1 333 ? 49.78100 19.62100 67.58600 1.000 83.04905 334 HIS A O 1
ATOM 4732 N N . THR A 1 334 ? 49.82700 21.65100 68.56800 1.000 83.98065 335 THR A N 1
ATOM 4733 C CA . THR A 1 334 ? 48.83700 22.24100 67.68300 1.000 79.80207 335 THR A CA 1
ATOM 4734 C C . THR A 1 334 ? 49.39000 23.46900 66.95600 1.000 75.45712 335 THR A C 1
ATOM 4735 O O . THR A 1 334 ? 50.51500 23.95500 67.19000 1.000 75.74356 335 THR A O 1
ATOM 4746 N N . GLN A 1 335 ? 48.54700 23.99500 66.08100 1.000 69.54450 336 GLN A N 1
ATOM 4747 C CA . GLN A 1 335 ? 48.87300 25.20500 65.36800 1.000 66.35020 336 GLN A CA 1
ATOM 4748 C C . GLN A 1 335 ? 48.57400 26.42400 66.15800 1.000 66.44498 336 GLN A C 1
ATOM 4749 O O . GLN A 1 335 ? 48.44300 27.48500 65.53900 1.000 65.10803 336 GLN A O 1
ATOM 4763 N N . LEU A 1 336 ? 48.43800 26.33600 67.48700 1.000 69.14422 337 LEU A N 1
ATOM 4764 C CA . LEU A 1 336 ? 48.22900 27.56600 68.24700 1.000 69.45492 337 LEU A CA 1
ATOM 4765 C C . LEU A 1 336 ? 49.44700 28.47800 68.09000 1.000 70.10870 337 LEU A C 1
ATOM 4766 O O . LEU A 1 336 ? 49.31600 29.71000 67.99400 1.000 70.25355 337 LEU A O 1
ATOM 4782 N N . GLN A 1 337 ? 50.64200 27.87900 68.05200 1.000 70.73843 338 GLN A N 1
ATOM 4783 C CA . GLN A 1 337 ? 51.81500 28.45400 67.40400 1.000 69.70122 338 GLN A CA 1
ATOM 4784 C C . GLN A 1 337 ? 52.18300 27.57100 66.21500 1.000 67.66915 338 GLN A C 1
ATOM 4785 O O . GLN A 1 337 ? 52.08600 26.32800 66.27500 1.000 67.62268 338 GLN A O 1
ATOM 4799 N N . THR A 1 338 ? 52.61800 28.22200 65.14500 1.000 65.20007 339 THR A N 1
ATOM 4800 C CA . THR A 1 338 ? 53.04600 27.49500 63.96300 1.000 63.89970 339 THR A CA 1
ATOM 4801 C C . THR A 1 338 ? 53.82100 28.45400 63.07400 1.000 63.43079 339 THR A C 1
ATOM 4802 O O . THR A 1 338 ? 53.85700 29.66500 63.31300 1.000 63.57684 339 THR A O 1
ATOM 4813 N N . SER A 1 339 ? 54.43900 27.89600 62.03400 1.000 61.50175 340 SER A N 1
ATOM 4814 C CA . SER A 1 339 ? 55.54900 28.55500 61.36500 1.000 60.40368 340 SER A CA 1
ATOM 4815 C C . SER A 1 339 ? 55.22100 28.84200 59.90900 1.000 58.65898 340 SER A C 1
ATOM 4816 O O . SER A 1 339 ? 55.03000 27.91600 59.11000 1.000 59.30557 340 SER A O 1
ATOM 4824 N N . PHE A 1 340 ? 55.23100 30.13100 59.57300 1.000 58.23227 341 PHE A N 1
ATOM 4825 C CA . PHE A 1 340 ? 55.06300 30.64900 58.22100 1.000 56.65922 341 PHE A CA 1
ATOM 4826 C C . PHE A 1 340 ? 56.36500 30.57900 57.44000 1.000 56.03783 341 PHE A C 1
ATOM 4827 O O . PHE A 1 340 ? 57.27100 31.38800 57.67000 1.000 56.91580 341 PHE A O 1
ATOM 4844 N N . GLY A 1 341 ? 56.43800 29.67200 56.47300 1.000 56.22129 342 GLY A N 1
ATOM 4845 C CA . GLY A 1 341 ? 57.67000 29.48500 55.74500 1.000 55.28248 342 GLY A CA 1
ATOM 4846 C C . GLY A 1 341 ? 57.80500 30.26700 54.45100 1.000 54.50707 342 GLY A C 1
ATOM 4847 O O . GLY A 1 341 ? 57.61800 29.70400 53.36100 1.000 53.23451 342 GLY A O 1
ATOM 4851 N N . ALA A 1 342 ? 58.21100 31.53800 54.56100 1.000 56.23460 343 ALA A N 1
ATOM 4852 C CA . ALA A 1 342 ? 58.35600 32.40900 53.40100 1.000 56.01500 343 ALA A CA 1
ATOM 4853 C C . ALA A 1 342 ? 59.32900 31.83500 52.38700 1.000 56.14741 343 ALA A C 1
ATOM 4854 O O . ALA A 1 342 ? 60.30500 31.17200 52.73700 1.000 56.82189 343 ALA A O 1
ATOM 4861 N N . ASN A 1 343 ? 59.04600 32.09600 51.10500 1.000 54.95476 344 ASN A N 1
ATOM 4862 C CA . ASN A 1 343 ? 59.98000 31.86000 49.99600 1.000 57.55180 344 ASN A CA 1
ATOM 4863 C C . ASN A 1 343 ? 59.74300 32.96000 48.95400 1.000 56.20234 344 ASN A C 1
ATOM 4864 O O . ASN A 1 343 ? 59.19200 32.73700 47.88800 1.000 54.74030 344 ASN A O 1
ATOM 4875 N N . MET A 1 344 ? 60.16200 34.19100 49.25600 1.000 51.21945 345 MET A N 1
ATOM 4876 C CA . MET A 1 344 ? 59.85900 35.32200 48.38400 1.000 49.27179 345 MET A CA 1
ATOM 4877 C C . MET A 1 344 ? 60.24100 34.83400 46.98900 1.000 49.23156 345 MET A C 1
ATOM 4878 O O . MET A 1 344 ? 61.42500 34.71000 46.69000 1.000 49.15062 345 MET A O 1
ATOM 4892 N N . LEU A 1 345 ? 59.25400 34.61500 46.11900 1.000 47.90287 346 LEU A N 1
ATOM 4893 C CA . LEU A 1 345 ? 59.45300 34.16100 44.74900 1.000 46.95506 346 LEU A CA 1
ATOM 4894 C C . LEU A 1 345 ? 58.42000 34.89900 43.91500 1.000 46.13862 346 LEU A C 1
ATOM 4895 O O . LEU A 1 345 ? 57.23700 34.87000 44.24500 1.000 45.61217 346 LEU A O 1
ATOM 4911 N N . ALA A 1 346 ? 58.86600 35.58200 42.86100 1.000 44.76608 347 ALA A N 1
ATOM 4912 C CA . ALA A 1 346 ? 57.93700 36.28700 41.99100 1.000 44.94823 347 ALA A CA 1
ATOM 4913 C C . ALA A 1 346 ? 58.45400 36.27500 40.56900 1.000 45.04082 347 ALA A C 1
ATOM 4914 O O . ALA A 1 346 ? 59.60200 35.92400 40.30500 1.000 44.87215 347 ALA A O 1
ATOM 4921 N N . ILE A 1 347 ? 57.60100 36.69600 39.65300 1.000 44.33325 348 ILE A N 1
ATOM 4922 C CA . ILE A 1 347 ? 57.95500 36.77500 38.24800 1.000 45.06172 348 ILE A CA 1
ATOM 4923 C C . ILE A 1 347 ? 58.47800 38.17400 37.99600 1.000 45.93343 348 ILE A C 1
ATOM 4924 O O . ILE A 1 347 ? 57.75800 39.15400 38.21700 1.000 44.80292 348 ILE A O 1
ATOM 4940 N N . VAL A 1 348 ? 59.74100 38.26500 37.56300 1.000 48.21743 349 VAL A N 1
ATOM 4941 C CA . VAL A 1 348 ? 60.35500 39.50700 37.12200 1.000 48.79020 349 VAL A CA 1
ATOM 4942 C C . VAL A 1 348 ? 60.67600 39.37000 35.64600 1.000 49.14342 349 VAL A C 1
ATOM 4943 O O . VAL A 1 348 ? 61.22700 38.35400 35.22400 1.000 48.29866 349 VAL A O 1
ATOM 4956 N N . ASP A 1 349 ? 60.29800 40.37000 34.86300 1.000 52.03855 350 ASP A N 1
ATOM 4957 C CA . ASP A 1 349 ? 60.58400 40.41400 33.43300 1.000 51.52049 350 ASP A CA 1
ATOM 4958 C C . ASP A 1 349 ? 60.37100 39.07500 32.74800 1.000 53.63661 350 ASP A C 1
ATOM 4959 O O . ASP A 1 349 ? 61.16100 38.69100 31.87800 1.000 51.76917 350 ASP A O 1
ATOM 4968 N N . GLY A 1 350 ? 59.33100 38.35700 33.15600 1.000 46.98796 351 GLY A N 1
ATOM 4969 C CA . GLY A 1 350 ? 58.91700 37.12300 32.52100 1.000 44.81768 351 GLY A CA 1
ATOM 4970 C C . GLY A 1 350 ? 59.50600 35.83700 33.06400 1.000 44.93941 351 GLY A C 1
ATOM 4971 O O . GLY A 1 350 ? 59.16700 34.75400 32.55200 1.000 43.52874 351 GLY A O 1
ATOM 4975 N N . VAL A 1 351 ? 60.35700 35.91200 34.08000 1.000 45.05510 352 VAL A N 1
ATOM 4976 C CA . VAL A 1 351 ? 61.08100 34.75300 34.56900 1.000 45.43508 352 VAL A CA 1
ATOM 4977 C C . VAL A 1 351 ? 60.95300 34.69000 36.08600 1.000 46.73835 352 VAL A C 1
ATOM 4978 O O . VAL A 1 351 ? 60.74800 35.72400 36.73200 1.000 46.74212 352 VAL A O 1
ATOM 4991 N N . PRO A 1 352 ? 61.07100 33.51100 36.68900 1.000 44.30419 353 PRO A N 1
ATOM 4992 C CA . PRO A 1 352 ? 60.93100 33.41600 38.15700 1.000 44.54053 353 PRO A CA 1
ATOM 4993 C C . PRO A 1 352 ? 62.21000 33.78200 38.88000 1.000 44.99964 353 PRO A C 1
ATOM 4994 O O . PRO A 1 352 ? 63.30500 33.41300 38.44900 1.000 46.51203 353 PRO A O 1
ATOM 5005 N N . ARG A 1 353 ? 62.06200 34.47000 40.01800 1.000 42.95347 354 ARG A N 1
ATOM 5006 C CA . ARG A 1 353 ? 63.20700 34.98800 40.76500 1.000 44.46238 354 ARG A CA 1
ATOM 5007 C C . ARG A 1 353 ? 62.86300 35.06600 42.24300 1.000 45.30380 354 ARG A C 1
ATOM 5008 O O . ARG A 1 353 ? 61.86000 35.67800 42.61300 1.000 45.35289 354 ARG A O 1
ATOM 5029 N N . THR A 1 354 ? 63.67900 34.45400 43.08600 1.000 45.66555 355 THR A N 1
ATOM 5030 C CA . THR A 1 354 ? 63.61400 34.71700 44.51700 1.000 46.44316 355 THR A CA 1
ATOM 5031 C C . THR A 1 354 ? 64.31700 36.04300 44.79200 1.000 47.84504 355 THR A C 1
ATOM 5032 O O . THR A 1 354 ? 65.29700 36.38800 44.12500 1.000 47.25703 355 THR A O 1
ATOM 5043 N N . LEU A 1 355 ? 63.80400 36.81100 45.75000 1.000 48.82950 356 LEU A N 1
ATOM 5044 C CA . LEU A 1 355 ? 64.24500 38.19100 45.89900 1.000 50.25790 356 LEU A CA 1
ATOM 5045 C C . LEU A 1 355 ? 64.37800 38.57000 47.36400 1.000 51.13182 356 LEU A C 1
ATOM 5046 O O . LEU A 1 355 ? 63.59100 38.15200 48.20000 1.000 51.42853 356 LEU A O 1
ATOM 5062 N N . ARG A 1 356 ? 65.29000 39.50300 47.66000 1.000 52.23890 357 ARG A N 1
ATOM 5063 C CA . ARG A 1 356 ? 65.49900 40.04300 49.02200 1.000 52.99960 357 ARG A CA 1
ATOM 5064 C C . ARG A 1 356 ? 64.47600 41.16300 49.18000 1.000 52.88224 357 ARG A C 1
ATOM 5065 O O . ARG A 1 356 ? 63.81100 41.43500 48.19900 1.000 52.63368 357 ARG A O 1
ATOM 5086 N N . LEU A 1 357 ? 64.36600 41.79500 50.34500 1.000 58.47287 358 LEU A N 1
ATOM 5087 C CA . LEU A 1 357 ? 63.38000 42.87800 50.59600 1.000 57.83930 358 LEU A CA 1
ATOM 5088 C C . LEU A 1 357 ? 63.82200 44.14600 49.86600 1.000 58.73571 358 LEU A C 1
ATOM 5089 O O . LEU A 1 357 ? 62.96500 44.97200 49.62200 1.000 57.71956 358 LEU A O 1
ATOM 5105 N N . ASP A 1 358 ? 65.11000 44.30600 49.56000 1.000 56.78441 359 ASP A N 1
ATOM 5106 C CA . ASP A 1 358 ? 65.64300 45.49200 48.84100 1.000 56.47221 359 ASP A CA 1
ATOM 5107 C C . ASP A 1 358 ? 65.34100 45.36100 47.36100 1.000 54.51185 359 ASP A C 1
ATOM 5108 O O . ASP A 1 358 ? 65.28700 46.38300 46.72600 1.000 54.21165 359 ASP A O 1
ATOM 5117 N N . GLN A 1 359 ? 65.22300 44.14400 46.84300 1.000 54.42653 360 GLN A N 1
ATOM 5118 C CA . GLN A 1 359 ? 64.94800 43.88700 45.41100 1.000 53.56216 360 GLN A CA 1
ATOM 5119 C C . GLN A 1 359 ? 63.44400 43.97600 45.17300 1.000 52.64848 360 GLN A C 1
ATOM 5120 O O . GLN A 1 359 ? 63.10700 44.26200 44.06000 1.000 52.39105 360 GLN A O 1
ATOM 5134 N N . LEU A 1 360 ? 62.58900 43.64700 46.14500 1.000 52.81929 361 LEU A N 1
ATOM 5135 C CA . LEU A 1 360 ? 61.13900 43.80500 46.01200 1.000 51.36339 361 LEU A CA 1
ATOM 5136 C C . LEU A 1 360 ? 60.75600 45.27200 46.06000 1.000 49.93292 361 LEU A C 1
ATOM 5137 O O . LEU A 1 360 ? 60.06200 45.77200 45.17000 1.000 51.01862 361 LEU A O 1
ATOM 5153 N N . ILE A 1 361 ? 61.19100 45.99000 47.09600 1.000 51.42342 362 ILE A N 1
ATOM 5154 C CA . ILE A 1 361 ? 60.90300 47.42800 47.15300 1.000 48.79469 362 ILE A CA 1
ATOM 5155 C C . ILE A 1 361 ? 61.41400 48.14700 45.89700 1.000 49.27771 362 ILE A C 1
ATOM 5156 O O . ILE A 1 361 ? 60.69600 48.95100 45.28500 1.000 49.94943 362 ILE A O 1
ATOM 5172 N N . ARG A 1 362 ? 62.67600 47.91800 45.51900 1.000 49.84198 363 ARG A N 1
ATOM 5173 C CA . ARG A 1 362 ? 63.20900 48.62200 44.36300 1.000 49.63224 363 ARG A CA 1
ATOM 5174 C C . ARG A 1 362 ? 62.41200 48.28800 43.09800 1.000 50.33178 363 ARG A C 1
ATOM 5175 O O . ARG A 1 362 ? 62.14100 49.17300 42.27100 1.000 49.94817 363 ARG A O 1
ATOM 5196 N N . TYR A 1 363 ? 62.05000 47.01600 42.90300 1.000 55.27754 364 TYR A N 1
ATOM 5197 C CA . TYR A 1 363 ? 61.35400 46.63600 41.67400 1.000 51.86018 364 TYR A CA 1
ATOM 5198 C C . TYR A 1 363 ? 59.98000 47.28700 41.59100 1.000 51.84618 364 TYR A C 1
ATOM 5199 O O . TYR A 1 363 ? 59.55300 47.76200 40.51600 1.000 50.71511 364 TYR A O 1
ATOM 5217 N N . TYR A 1 364 ? 59.28800 47.35600 42.73200 1.000 50.30007 365 TYR A N 1
ATOM 5218 C CA . TYR A 1 364 ? 58.01500 48.06400 42.75800 1.000 50.80480 365 TYR A CA 1
ATOM 5219 C C . TYR A 1 364 ? 58.23000 49.54400 42.47100 1.000 50.78094 365 TYR A C 1
ATOM 5220 O O . TYR A 1 364 ? 57.49700 50.14700 41.66600 1.000 49.23822 365 TYR A O 1
ATOM 5238 N N . VAL A 1 365 ? 59.26800 50.13700 43.07300 1.000 50.69059 366 VAL A N 1
ATOM 5239 C CA . VAL A 1 365 ? 59.49300 51.56800 42.87900 1.000 51.14592 366 VAL A CA 1
ATOM 5240 C C . VAL A 1 365 ? 59.72000 51.87000 41.40500 1.000 49.35470 366 VAL A C 1
ATOM 5241 O O . VAL A 1 365 ? 59.06300 52.74900 40.82300 1.000 48.95600 366 VAL A O 1
ATOM 5254 N N . ASP A 1 366 ? 60.67500 51.17000 40.78800 1.000 47.90100 367 ASP A N 1
ATOM 5255 C CA . ASP A 1 366 ? 60.89600 51.34100 39.35700 1.000 47.61482 367 ASP A CA 1
ATOM 5256 C C . ASP A 1 366 ? 59.56300 51.23400 38.59300 1.000 47.86226 367 ASP A C 1
ATOM 5257 O O . ASP A 1 366 ? 59.30300 52.01900 37.67300 1.000 46.51127 367 ASP A O 1
ATOM 5266 N N . HIS A 1 367 ? 58.66100 50.33000 39.01100 1.000 47.31666 368 HIS A N 1
ATOM 5267 C CA . HIS A 1 367 ? 57.35600 50.28500 38.34500 1.000 45.94035 368 HIS A CA 1
ATOM 5268 C C . HIS A 1 367 ? 56.56400 51.58900 38.49500 1.000 46.86264 368 HIS A C 1
ATOM 5269 O O . HIS A 1 367 ? 55.91300 52.05000 37.54300 1.000 46.23231 368 HIS A O 1
ATOM 5283 N N . GLN A 1 368 ? 56.55700 52.17000 39.69900 1.000 51.10114 369 GLN A N 1
ATOM 5284 C CA . GLN A 1 368 ? 55.82000 53.42300 39.91500 1.000 49.11210 369 GLN A CA 1
ATOM 5285 C C . GLN A 1 368 ? 56.37800 54.54600 39.03800 1.000 49.19498 369 GLN A C 1
ATOM 5286 O O . GLN A 1 368 ? 55.62200 55.28600 38.38400 1.000 48.18588 369 GLN A O 1
ATOM 5300 N N . LEU A 1 369 ? 57.70800 54.68000 39.00800 1.000 47.44936 370 LEU A N 1
ATOM 5301 C CA . LEU A 1 369 ? 58.33600 55.65700 38.11500 1.000 48.06592 370 LEU A CA 1
ATOM 5302 C C . LEU A 1 369 ? 57.97300 55.39800 36.65100 1.000 47.50182 370 LEU A C 1
ATOM 5303 O O . LEU A 1 369 ? 57.67800 56.34700 35.91100 1.000 47.26849 370 LEU A O 1
ATOM 5319 N N . ASP A 1 370 ? 58.02100 54.12400 36.20400 1.000 47.25009 371 ASP A N 1
ATOM 5320 C CA . ASP A 1 370 ? 57.60500 53.79100 34.83700 1.000 46.94569 371 ASP A CA 1
ATOM 5321 C C . ASP A 1 370 ? 56.22700 54.33500 34.57200 1.000 45.34840 371 ASP A C 1
ATOM 5322 O O . ASP A 1 370 ? 55.97000 54.95600 33.53100 1.000 45.82540 371 ASP A O 1
ATOM 5331 N N . VAL A 1 371 ? 55.31800 54.09800 35.52600 1.000 45.56573 372 VAL A N 1
ATOM 5332 C CA . VAL A 1 371 ? 53.91300 54.47200 35.35900 1.000 44.38271 372 VAL A CA 1
ATOM 5333 C C . VAL A 1 371 ? 53.75200 55.98900 35.25900 1.000 45.08917 372 VAL A C 1
ATOM 5334 O O . VAL A 1 371 ? 52.96200 56.49200 34.45200 1.000 44.49704 372 VAL A O 1
ATOM 5347 N N . ILE A 1 372 ? 54.51700 56.74400 36.04700 1.000 45.60299 373 ILE A N 1
ATOM 5348 C CA . ILE A 1 372 ? 54.32400 58.19800 36.02600 1.000 45.98672 373 ILE A CA 1
ATOM 5349 C C . ILE A 1 372 ? 55.00500 58.87500 34.82600 1.000 45.67590 373 ILE A C 1
ATOM 5350 O O . ILE A 1 372 ? 54.45600 59.84900 34.26900 1.000 45.41511 373 ILE A O 1
ATOM 5366 N N . VAL A 1 373 ? 56.12000 58.32300 34.33300 1.000 46.24156 374 VAL A N 1
ATOM 5367 C CA . VAL A 1 373 ? 56.69500 58.86000 33.09200 1.000 45.63822 374 VAL A CA 1
ATOM 5368 C C . VAL A 1 373 ? 55.83500 58.45700 31.88800 1.000 45.32616 374 VAL A C 1
ATOM 5369 O O . VAL A 1 373 ? 55.69600 59.22900 30.92500 1.000 45.66323 374 VAL A O 1
ATOM 5382 N N . ARG A 1 374 ? 55.18700 57.28600 31.93500 1.000 45.45210 375 ARG A N 1
ATOM 5383 C CA . ARG A 1 374 ? 54.22500 56.95700 30.87800 1.000 44.64380 375 ARG A CA 1
ATOM 5384 C C . ARG A 1 374 ? 52.97300 57.84000 30.93900 1.000 46.88709 375 ARG A C 1
ATOM 5385 O O . ARG A 1 374 ? 52.47300 58.29000 29.89400 1.000 46.01982 375 ARG A O 1
ATOM 5406 N N . ARG A 1 375 ? 52.43700 58.09300 32.14000 1.000 45.29264 376 ARG A N 1
ATOM 5407 C CA . ARG A 1 375 ? 51.21300 58.89000 32.20100 1.000 46.87287 376 ARG A CA 1
ATOM 5408 C C . ARG A 1 375 ? 51.50000 60.30800 31.74500 1.000 47.08195 376 ARG A C 1
ATOM 5409 O O . ARG A 1 375 ? 50.65400 60.93300 31.08500 1.000 47.97695 376 ARG A O 1
ATOM 5430 N N . THR A 1 376 ? 52.70100 60.83100 32.10100 1.000 46.49167 377 THR A N 1
ATOM 5431 C CA . THR A 1 376 ? 53.08400 62.18000 31.69200 1.000 47.62747 377 THR A CA 1
ATOM 5432 C C . THR A 1 376 ? 53.33000 62.24600 30.19200 1.000 48.22765 377 THR A C 1
ATOM 5433 O O . THR A 1 376 ? 52.94500 63.22600 29.54700 1.000 49.36681 377 THR A O 1
ATOM 5444 N N . THR A 1 377 ? 53.94600 61.21300 29.60200 1.000 47.57727 378 THR A N 1
ATOM 5445 C CA . THR A 1 377 ? 54.01300 61.15100 28.14100 1.000 48.38874 378 THR A CA 1
ATOM 5446 C C . THR A 1 377 ? 52.61600 61.23900 27.51100 1.000 50.45300 378 THR A C 1
ATOM 5447 O O . THR A 1 377 ? 52.39500 61.98100 26.54300 1.000 51.09708 378 THR A O 1
ATOM 5458 N N . TYR A 1 378 ? 51.65800 60.49400 28.06000 1.000 49.58023 379 TYR A N 1
ATOM 5459 C CA . TYR A 1 378 ? 50.30700 60.51500 27.51500 1.000 50.70756 379 TYR A CA 1
ATOM 5460 C C . TYR A 1 378 ? 49.67800 61.90100 27.66300 1.000 51.73899 379 TYR A C 1
ATOM 5461 O O . TYR A 1 378 ? 49.11700 62.46200 26.70700 1.000 53.47081 379 TYR A O 1
ATOM 5479 N N . ARG A 1 379 ? 49.73900 62.45500 28.86900 1.000 51.48354 380 ARG A N 1
ATOM 5480 C CA . ARG A 1 379 ? 49.20500 63.78400 29.10600 1.000 51.32079 380 ARG A CA 1
ATOM 5481 C C . ARG A 1 379 ? 49.85300 64.81500 28.18100 1.000 54.62190 380 ARG A C 1
ATOM 5482 O O . ARG A 1 379 ? 49.16600 65.68900 27.63900 1.000 56.31087 380 ARG A O 1
ATOM 5503 N N . LEU A 1 380 ? 51.16100 64.69300 27.92600 1.000 54.23343 381 LEU A N 1
ATOM 5504 C CA . LEU A 1 380 ? 51.81500 65.65300 27.04100 1.000 56.21439 381 LEU A CA 1
ATOM 5505 C C . LEU A 1 380 ? 51.26300 65.53900 25.62800 1.000 58.22288 381 LEU A C 1
ATOM 5506 O O . LEU A 1 380 ? 50.87400 66.54400 25.02100 1.000 60.91530 381 LEU A O 1
ATOM 5522 N N . ARG A 1 381 ? 51.24000 64.32000 25.07500 1.000 59.68814 382 ARG A N 1
ATOM 5523 C CA . ARG A 1 381 ? 50.74500 64.16300 23.71100 1.000 59.76999 382 ARG A CA 1
ATOM 5524 C C . ARG A 1 381 ? 49.33800 64.71200 23.57300 1.000 62.06170 382 ARG A C 1
ATOM 5525 O O . ARG A 1 381 ? 49.01200 65.35200 22.56600 1.000 62.74724 382 ARG A O 1
ATOM 5546 N N . LYS A 1 382 ? 48.47400 64.44500 24.55800 1.000 58.76806 383 LYS A N 1
ATOM 5547 C CA . LYS A 1 382 ? 47.10300 64.94100 24.44900 1.000 59.38661 383 LYS A CA 1
ATOM 5548 C C . LYS A 1 382 ? 47.06200 66.47000 24.58600 1.000 61.13593 383 LYS A C 1
ATOM 5549 O O . LYS A 1 382 ? 46.27000 67.14600 23.90900 1.000 62.71102 383 LYS A O 1
ATOM 5568 N N . ALA A 1 383 ? 47.92800 67.04400 25.42000 1.000 60.52931 384 ALA A N 1
ATOM 5569 C CA . ALA A 1 383 ? 47.97700 68.49700 25.50400 1.000 61.32997 384 ALA A CA 1
ATOM 5570 C C . ALA A 1 383 ? 48.41100 69.10000 24.17400 1.000 63.48896 384 ALA A C 1
ATOM 5571 O O . ALA A 1 383 ? 47.84600 70.10100 23.72300 1.000 65.10717 384 ALA A O 1
ATOM 5578 N N . ASN A 1 384 ? 49.41000 68.49900 23.52600 1.000 63.16316 385 ASN A N 1
ATOM 5579 C CA . ASN A 1 384 ? 49.88700 69.03800 22.25200 1.000 64.32586 385 ASN A CA 1
ATOM 5580 C C . ASN A 1 384 ? 48.82400 68.88200 21.16900 1.000 66.26594 385 ASN A C 1
ATOM 5581 O O . ASN A 1 384 ? 48.66600 69.76300 20.31800 1.000 67.54425 385 ASN A O 1
ATOM 5592 N N . GLU A 1 385 ? 48.07900 67.77300 21.19400 1.000 67.07212 386 GLU A N 1
ATOM 5593 C CA . GLU A 1 385 ? 46.93000 67.62600 20.31200 1.000 67.73085 386 GLU A CA 1
ATOM 5594 C C . GLU A 1 385 ? 45.96200 68.80000 20.48100 1.000 70.31399 386 GLU A C 1
ATOM 5595 O O . GLU A 1 385 ? 45.60200 69.48500 19.49800 1.000 72.06894 386 GLU A O 1
ATOM 5607 N N . ARG A 1 386 ? 45.52900 69.04900 21.73900 1.000 68.43729 387 ARG A N 1
ATOM 5608 C CA . ARG A 1 386 ? 44.50100 70.06500 21.97700 1.000 69.69997 387 ARG A CA 1
ATOM 5609 C C . ARG A 1 386 ? 45.03100 71.45200 21.66800 1.000 71.44279 387 ARG A C 1
ATOM 5610 O O . ARG A 1 386 ? 44.29200 72.29300 21.14700 1.000 73.07222 387 ARG A O 1
ATOM 5631 N N . ALA A 1 387 ? 46.31300 71.70200 21.93000 1.000 71.43690 388 ALA A N 1
ATOM 5632 C CA . ALA A 1 387 ? 46.87700 73.01300 21.61600 1.000 72.53685 388 ALA A CA 1
ATOM 5633 C C . ALA A 1 387 ? 46.98700 73.22700 20.10400 1.000 75.78077 388 ALA A C 1
ATOM 5634 O O . ALA A 1 387 ? 46.60600 74.28200 19.59100 1.000 75.72777 388 ALA A O 1
ATOM 5641 N N . HIS A 1 388 ? 47.55300 72.25900 19.37100 1.000 71.66835 389 HIS A N 1
ATOM 5642 C CA . HIS A 1 388 ? 47.62500 72.39700 17.92300 1.000 72.60749 389 HIS A CA 1
ATOM 5643 C C . HIS A 1 388 ? 46.25800 72.65900 17.33500 1.000 73.89971 389 HIS A C 1
ATOM 5644 O O . HIS A 1 388 ? 46.15800 73.24300 16.25200 1.000 74.77661 389 HIS A O 1
ATOM 5658 N N . ILE A 1 389 ? 45.19400 72.21500 18.01600 1.000 73.90444 390 ILE A N 1
ATOM 5659 C CA . ILE A 1 389 ? 43.83700 72.53900 17.56500 1.000 73.97305 390 ILE A CA 1
ATOM 5660 C C . ILE A 1 389 ? 43.49300 73.98400 17.91300 1.000 73.76483 390 ILE A C 1
ATOM 5661 O O . ILE A 1 389 ? 43.24200 74.81100 17.02500 1.000 74.11195 390 ILE A O 1
ATOM 5677 N N . LEU A 1 390 ? 43.55500 74.31400 19.20800 1.000 73.69784 391 LEU A N 1
ATOM 5678 C CA . LEU A 1 390 ? 43.24400 75.66100 19.70200 1.000 73.57355 391 LEU A CA 1
ATOM 5679 C C . LEU A 1 390 ? 43.94700 76.77200 18.91100 1.000 73.73574 391 LEU A C 1
ATOM 5680 O O . LEU A 1 390 ? 43.39400 77.86900 18.74000 1.000 74.11063 391 LEU A O 1
ATOM 5696 N N . ARG A 1 391 ? 45.18000 76.51700 18.45200 1.000 74.00996 392 ARG A N 1
ATOM 5697 C CA . ARG A 1 391 ? 45.93300 77.51500 17.69300 1.000 73.12338 392 ARG A CA 1
ATOM 5698 C C . ARG A 1 391 ? 45.22200 77.84000 16.38700 1.000 75.32921 392 ARG A C 1
ATOM 5699 O O . ARG A 1 391 ? 45.05500 79.01100 16.05700 1.000 75.66851 392 ARG A O 1
ATOM 5720 N N . GLY A 1 392 ? 44.74800 76.81300 15.66300 1.000 78.28619 393 GLY A N 1
ATOM 5721 C CA . GLY A 1 392 ? 43.94600 77.03100 14.46300 1.000 80.13936 393 GLY A CA 1
ATOM 5722 C C . GLY A 1 392 ? 42.59600 77.67500 14.72300 1.000 80.38032 393 GLY A C 1
ATOM 5723 O O . GLY A 1 392 ? 42.09700 78.44200 13.89200 1.000 82.03092 393 GLY A O 1
ATOM 5727 N N . LEU A 1 393 ? 42.01400 77.44400 15.89700 1.000 76.53992 394 LEU A N 1
ATOM 5728 C CA . LEU A 1 393 ? 40.77700 78.17100 16.20100 1.000 75.84580 394 LEU A CA 1
ATOM 5729 C C . LEU A 1 393 ? 41.03300 79.67500 16.41600 1.000 79.80994 394 LEU A C 1
ATOM 5730 O O . LEU A 1 393 ? 40.34000 80.51900 15.83800 1.000 82.00738 394 LEU A O 1
ATOM 5746 N N . VAL A 1 394 ? 42.00900 80.04100 17.25400 1.000 78.86402 395 VAL A N 1
ATOM 5747 C CA . VAL A 1 394 ? 42.27600 81.46800 17.48000 1.000 79.73553 395 VAL A CA 1
ATOM 5748 C C . VAL A 1 394 ? 42.70800 82.16600 16.17900 1.000 81.89477 395 VAL A C 1
ATOM 5749 O O . VAL A 1 394 ? 42.39000 83.34500 15.95700 1.000 83.87125 395 VAL A O 1
ATOM 5762 N N . LYS A 1 395 ? 43.45000 81.47200 15.30300 1.000 79.20383 396 LYS A N 1
ATOM 5763 C CA . LYS A 1 395 ? 43.69300 82.05500 13.98300 1.000 80.90746 396 LYS A CA 1
ATOM 5764 C C . LYS A 1 395 ? 42.38200 82.24200 13.22400 1.000 82.32795 396 LYS A C 1
ATOM 5765 O O . LYS A 1 395 ? 42.26800 83.14200 12.38200 1.000 83.75819 396 LYS A O 1
ATOM 5784 N N . ALA A 1 396 ? 41.38800 81.39100 13.48200 1.000 84.23711 397 ALA A N 1
ATOM 5785 C CA . ALA A 1 396 ? 40.08100 81.60900 12.86300 1.000 85.05721 397 ALA A CA 1
ATOM 5786 C C . ALA A 1 396 ? 39.29400 82.75700 13.50000 1.000 87.03709 397 ALA A C 1
ATOM 5787 O O . ALA A 1 396 ? 38.43800 83.35500 12.84500 1.000 87.98799 397 ALA A O 1
ATOM 5794 N N . LEU A 1 397 ? 39.56400 83.05900 14.76000 1.000 85.08236 398 LEU A N 1
ATOM 5795 C CA . LEU A 1 397 ? 38.91700 84.18300 15.43100 1.000 84.97908 398 LEU A CA 1
ATOM 5796 C C . LEU A 1 397 ? 39.50700 85.52800 14.99500 1.000 86.61621 398 LEU A C 1
ATOM 5797 O O . LEU A 1 397 ? 38.76800 86.49200 14.75300 1.000 88.13171 398 LEU A O 1
ATOM 5813 N N . ASP A 1 398 ? 40.83700 85.64300 14.93800 1.000 87.58773 399 ASP A N 1
ATOM 5814 C CA . ASP A 1 398 ? 41.43000 86.92300 14.55400 1.000 87.82748 399 ASP A CA 1
ATOM 5815 C C . ASP A 1 398 ? 41.00700 87.34000 13.14900 1.000 88.87477 399 ASP A C 1
ATOM 5816 O O . ASP A 1 398 ? 41.00700 88.54300 12.85700 1.000 89.45925 399 ASP A O 1
ATOM 5825 N N . ALA A 1 399 ? 40.59500 86.38800 12.29500 1.000 89.65737 400 ALA A N 1
ATOM 5826 C CA . ALA A 1 399 ? 40.10200 86.69700 10.95400 1.000 90.49287 400 ALA A CA 1
ATOM 5827 C C . ALA A 1 399 ? 38.67700 86.18000 10.76100 1.000 90.19651 400 ALA A C 1
ATOM 5828 O O . ALA A 1 399 ? 38.34700 85.59800 9.71700 1.000 90.13241 400 ALA A O 1
ATOM 5835 N N . LEU A 1 400 ? 37.81600 86.43600 11.75300 1.000 89.15434 401 LEU A N 1
ATOM 5836 C CA . LEU A 1 400 ? 36.51400 85.77400 11.82900 1.000 86.88977 401 LEU A CA 1
ATOM 5837 C C . LEU A 1 400 ? 35.60400 86.15100 10.66100 1.000 84.54510 401 LEU A C 1
ATOM 5838 O O . LEU A 1 400 ? 34.92000 85.28900 10.09200 1.000 84.08667 401 LEU A O 1
ATOM 5854 N N . ASP A 1 401 ? 35.58000 87.41900 10.27100 1.000 86.53568 402 ASP A N 1
ATOM 5855 C CA . ASP A 1 401 ? 34.65200 87.88400 9.21700 1.000 86.26956 402 ASP A CA 1
ATOM 5856 C C . ASP A 1 401 ? 35.01200 87.17300 7.91700 1.000 87.19833 402 ASP A C 1
ATOM 5857 O O . ASP A 1 401 ? 34.09300 86.81900 7.22400 1.000 85.60981 402 ASP A O 1
ATOM 5866 N N . GLU A 1 402 ? 36.29400 87.06000 7.56500 1.000 88.69369 403 GLU A N 1
ATOM 5867 C CA . GLU A 1 402 ? 36.74200 86.38600 6.35600 1.000 88.99092 403 GLU A CA 1
ATOM 5868 C C . GLU A 1 402 ? 36.29800 84.93300 6.34300 1.000 85.47211 403 GLU A C 1
ATOM 5869 O O . GLU A 1 402 ? 35.85000 84.42000 5.31200 1.000 84.72459 403 GLU A O 1
ATOM 5881 N N . VAL A 1 403 ? 36.39700 84.25500 7.48800 1.000 85.06601 404 VAL A N 1
ATOM 5882 C CA . VAL A 1 403 ? 36.11200 82.82400 7.52900 1.000 82.92280 404 VAL A CA 1
ATOM 5883 C C . VAL A 1 403 ? 34.60800 82.55500 7.40500 1.000 81.27081 404 VAL A C 1
ATOM 5884 O O . VAL A 1 403 ? 34.18900 81.68200 6.62800 1.000 79.76402 404 VAL A O 1
ATOM 5897 N N . ILE A 1 404 ? 33.76900 83.30100 8.14500 1.000 84.12363 405 ILE A N 1
ATOM 5898 C CA . ILE A 1 404 ? 32.31600 83.08700 8.03800 1.000 82.60309 405 ILE A CA 1
ATOM 5899 C C . ILE A 1 404 ? 31.84400 83.33900 6.60700 1.000 82.29711 405 ILE A C 1
ATOM 5900 O O . ILE A 1 404 ? 31.04500 82.57100 6.03500 1.000 81.18355 405 ILE A O 1
ATOM 5916 N N . ALA A 1 405 ? 32.28300 84.47100 6.03000 1.000 83.82338 406 ALA A N 1
ATOM 5917 C CA . ALA A 1 405 ? 31.92800 84.78100 4.65100 1.000 80.92007 406 ALA A CA 1
ATOM 5918 C C . ALA A 1 405 ? 32.40600 83.68000 3.71300 1.000 79.68777 406 ALA A C 1
ATOM 5919 O O . ALA A 1 405 ? 31.65900 83.26300 2.81700 1.000 79.36000 406 ALA A O 1
ATOM 5926 N N . LEU A 1 406 ? 33.63000 83.16200 3.92200 1.000 82.65816 407 LEU A N 1
ATOM 5927 C CA . LEU A 1 406 ? 34.12600 82.11100 3.03700 1.000 81.97960 407 LEU A CA 1
ATOM 5928 C C . LEU A 1 406 ? 33.20200 80.90300 3.06500 1.000 81.72637 407 LEU A C 1
ATOM 5929 O O . LEU A 1 406 ? 32.79100 80.38100 2.01900 1.000 82.46292 407 LEU A O 1
ATOM 5945 N N . ILE A 1 407 ? 32.90600 80.40200 4.25800 1.000 79.06106 408 ILE A N 1
ATOM 5946 C CA . ILE A 1 407 ? 32.10100 79.18900 4.32700 1.000 79.23956 408 ILE A CA 1
ATOM 5947 C C . ILE A 1 407 ? 30.76500 79.42800 3.63900 1.000 79.89377 408 ILE A C 1
ATOM 5948 O O . ILE A 1 407 ? 30.42200 78.74100 2.66700 1.000 80.90624 408 ILE A O 1
ATOM 5964 N N . ARG A 1 408 ? 30.01300 80.44500 4.09500 1.000 79.73911 409 ARG A N 1
ATOM 5965 C CA . ARG A 1 408 ? 28.68100 80.65600 3.52700 1.000 79.53832 409 ARG A CA 1
ATOM 5966 C C . ARG A 1 408 ? 28.73500 80.64100 2.00600 1.000 80.58435 409 ARG A C 1
ATOM 5967 O O . ARG A 1 408 ? 27.88300 80.03000 1.35300 1.000 81.21058 409 ARG A O 1
ATOM 5988 N N . ALA A 1 409 ? 29.76000 81.26100 1.42300 1.000 80.82605 410 ALA A N 1
ATOM 5989 C CA . ALA A 1 409 ? 29.87900 81.31800 -0.02800 1.000 80.66202 410 ALA A CA 1
ATOM 5990 C C . ALA A 1 409 ? 30.30600 79.99100 -0.63300 1.000 81.03592 410 ALA A C 1
ATOM 5991 O O . ALA A 1 409 ? 30.27800 79.84900 -1.85900 1.000 82.34505 410 ALA A O 1
ATOM 5998 N N . SER A 1 410 ? 30.69600 79.02300 0.17800 1.000 83.47603 411 SER A N 1
ATOM 5999 C CA . SER A 1 410 ? 31.11800 77.75400 -0.38200 1.000 85.56905 411 SER A CA 1
ATOM 6000 C C . SER A 1 410 ? 29.89800 76.89900 -0.70900 1.000 86.27505 411 SER A C 1
ATOM 6001 O O . SER A 1 410 ? 28.78100 77.15100 -0.24000 1.000 85.29932 411 SER A O 1
ATOM 6009 N N . GLU A 1 411 ? 30.12600 75.88500 -1.54300 1.000 85.64514 412 GLU A N 1
ATOM 6010 C CA . GLU A 1 411 ? 29.05500 75.02900 -2.03700 1.000 85.09900 412 GLU A CA 1
ATOM 6011 C C . GLU A 1 411 ? 28.91500 73.75100 -1.22400 1.000 84.35876 412 GLU A C 1
ATOM 6012 O O . GLU A 1 411 ? 27.81300 73.40500 -0.79600 1.000 84.06087 412 GLU A O 1
ATOM 6024 N N . THR A 1 412 ? 30.00200 73.04000 -1.00300 1.000 85.70189 413 THR A N 1
ATOM 6025 C CA . THR A 1 412 ? 29.98600 71.86900 -0.14700 1.000 84.02209 413 THR A CA 1
ATOM 6026 C C . THR A 1 412 ? 30.78800 72.17900 1.12100 1.000 84.34397 413 THR A C 1
ATOM 6027 O O . THR A 1 412 ? 31.22200 73.31700 1.35000 1.000 85.79226 413 THR A O 1
ATOM 6038 N N . VAL A 1 413 ? 30.96600 71.16400 1.96300 1.000 83.35760 414 VAL A N 1
ATOM 6039 C CA . VAL A 1 413 ? 31.79000 71.33700 3.15300 1.000 83.39770 414 VAL A CA 1
ATOM 6040 C C . VAL A 1 413 ? 33.26900 71.08300 2.85200 1.000 85.91374 414 VAL A C 1
ATOM 6041 O O . VAL A 1 413 ? 34.13900 71.68900 3.48800 1.000 86.64546 414 VAL A O 1
ATOM 6054 N N . ASP A 1 414 ? 33.57800 70.20900 1.88500 1.000 83.26912 415 ASP A N 1
ATOM 6055 C CA . ASP A 1 414 ? 34.96500 70.04400 1.45800 1.000 84.40619 415 ASP A CA 1
ATOM 6056 C C . ASP A 1 414 ? 35.50300 71.33200 0.83800 1.000 86.91591 415 ASP A C 1
ATOM 6057 O O . ASP A 1 414 ? 36.66900 71.68500 1.02900 1.000 87.51042 415 ASP A O 1
ATOM 6066 N N . ILE A 1 415 ? 34.66000 72.04800 0.09700 1.000 86.76484 416 ILE A N 1
ATOM 6067 C CA . ILE A 1 415 ? 35.07600 73.30700 -0.52000 1.000 88.78903 416 ILE A CA 1
ATOM 6068 C C . ILE A 1 415 ? 35.30500 74.37400 0.54700 1.000 90.93367 416 ILE A C 1
ATOM 6069 O O . ILE A 1 415 ? 36.29300 75.12200 0.50800 1.000 89.77932 416 ILE A O 1
ATOM 6085 N N . ALA A 1 416 ? 34.38300 74.48300 1.50300 1.000 100.37300 417 ALA A N 1
ATOM 6086 C CA . ALA A 1 416 ? 34.63600 75.31200 2.67300 1.000 104.45515 417 ALA A CA 1
ATOM 6087 C C . ALA A 1 416 ? 35.98400 74.95000 3.29000 1.000 101.81375 417 ALA A C 1
ATOM 6088 O O . ALA A 1 416 ? 36.79600 75.82800 3.59700 1.000 106.60302 417 ALA A O 1
ATOM 6095 N N . ARG A 1 417 ? 36.26100 73.64900 3.43100 1.000 90.04140 418 ARG A N 1
ATOM 6096 C CA . ARG A 1 417 ? 37.46700 73.19900 4.12100 1.000 87.30161 418 ARG A CA 1
ATOM 6097 C C . ARG A 1 417 ? 38.72700 73.59500 3.35900 1.000 86.74688 418 ARG A C 1
ATOM 6098 O O . ARG A 1 417 ? 39.70100 74.08900 3.94900 1.000 85.16091 418 ARG A O 1
ATOM 6119 N N . ALA A 1 418 ? 38.73900 73.35400 2.05000 1.000 89.85526 419 ALA A N 1
ATOM 6120 C CA . ALA A 1 418 ? 39.88200 73.74700 1.23300 1.000 88.15404 419 ALA A CA 1
ATOM 6121 C C . ALA A 1 418 ? 40.14200 75.24000 1.36100 1.000 88.70561 419 ALA A C 1
ATOM 6122 O O . ALA A 1 418 ? 41.28400 75.66100 1.57700 1.000 88.49393 419 ALA A O 1
ATOM 6129 N N . GLY A 1 419 ? 39.08200 76.05900 1.22500 1.000 86.19840 420 GLY A N 1
ATOM 6130 C CA . GLY A 1 419 ? 39.22200 77.49600 1.41400 1.000 85.21826 420 GLY A CA 1
ATOM 6131 C C . GLY A 1 419 ? 39.73300 77.88100 2.79000 1.000 84.54454 420 GLY A C 1
ATOM 6132 O O . GLY A 1 419 ? 40.45400 78.87300 2.93200 1.000 85.29582 420 GLY A O 1
ATOM 6136 N N . LEU A 1 420 ? 39.36400 77.11500 3.81900 1.000 87.46213 421 LEU A N 1
ATOM 6137 C CA . LEU A 1 420 ? 39.88800 77.36900 5.15900 1.000 86.63605 421 LEU A CA 1
ATOM 6138 C C . LEU A 1 420 ? 41.38900 77.12200 5.22100 1.000 87.43143 421 LEU A C 1
ATOM 6139 O O . LEU A 1 420 ? 42.11800 77.85400 5.89900 1.000 88.56186 421 LEU A O 1
ATOM 6155 N N . ILE A 1 421 ? 41.86700 76.07500 4.54800 1.000 87.37802 422 ILE A N 1
ATOM 6156 C CA . ILE A 1 421 ? 43.30900 75.81600 4.57700 1.000 88.68011 422 ILE A CA 1
ATOM 6157 C C . ILE A 1 421 ? 44.07300 76.81900 3.70500 1.000 90.32544 422 ILE A C 1
ATOM 6158 O O . ILE A 1 421 ? 45.23000 77.14500 3.99200 1.000 91.14355 422 ILE A O 1
ATOM 6174 N N . GLU A 1 422 ? 43.45400 77.30800 2.62600 1.000 94.21411 423 GLU A N 1
ATOM 6175 C CA . GLU A 1 422 ? 44.03500 78.40700 1.85400 1.000 95.82090 423 GLU A CA 1
ATOM 6176 C C . GLU A 1 422 ? 44.19600 79.65500 2.72100 1.000 95.42192 423 GLU A C 1
ATOM 6177 O O . GLU A 1 422 ? 45.31400 80.13900 2.93100 1.000 95.68437 423 GLU A O 1
ATOM 6189 N N . LEU A 1 423 ? 43.08000 80.18000 3.24800 1.000 93.15635 424 LEU A N 1
ATOM 6190 C CA . LEU A 1 423 ? 43.09900 81.46000 3.95200 1.000 90.86700 424 LEU A CA 1
ATOM 6191 C C . LEU A 1 423 ? 44.17800 81.49700 5.03600 1.000 92.17756 424 LEU A C 1
ATOM 6192 O O . LEU A 1 423 ? 45.04300 82.38000 5.03200 1.000 91.31113 424 LEU A O 1
ATOM 6208 N N . LEU A 1 424 ? 44.11300 80.57300 6.00500 1.000 94.56032 425 LEU A N 1
ATOM 6209 C CA . LEU A 1 424 ? 45.09200 80.44800 7.08600 1.000 94.72111 425 LEU A CA 1
ATOM 6210 C C . LEU A 1 424 ? 46.10600 79.35300 6.70400 1.000 94.46336 425 LEU A C 1
ATOM 6211 O O . LEU A 1 424 ? 46.08200 78.83100 5.58100 1.000 94.25848 425 LEU A O 1
ATOM 6227 N N . ASP A 1 425 ? 47.03400 79.02200 7.60600 1.000 92.36821 426 ASP A N 1
ATOM 6228 C CA . ASP A 1 425 ? 48.04100 77.97700 7.35200 1.000 91.21534 426 ASP A CA 1
ATOM 6229 C C . ASP A 1 425 ? 47.79900 76.81900 8.31500 1.000 93.55817 426 ASP A C 1
ATOM 6230 O O . ASP A 1 425 ? 48.59600 76.59400 9.23500 1.000 92.15213 426 ASP A O 1
ATOM 6239 N N . ILE A 1 426 ? 46.69400 76.08400 8.09700 1.000 100.51655 427 ILE A N 1
ATOM 6240 C CA . ILE A 1 426 ? 46.20500 75.03900 9.04500 1.000 93.55707 427 ILE A CA 1
ATOM 6241 C C . ILE A 1 426 ? 46.25100 73.65200 8.40800 1.000 94.72428 427 ILE A C 1
ATOM 6242 O O . ILE A 1 426 ? 46.39500 73.58900 7.18100 1.000 94.10283 427 ILE A O 1
ATOM 6258 N N . ASP A 1 427 ? 46.13200 72.59700 9.21300 1.000 98.08693 428 ASP A N 1
ATOM 6259 C CA . ASP A 1 427 ? 46.14600 71.17800 8.78200 1.000 98.75093 428 ASP A CA 1
ATOM 6260 C C . ASP A 1 427 ? 44.70300 70.80900 8.46500 1.000 97.81539 428 ASP A C 1
ATOM 6261 O O . ASP A 1 427 ? 43.88300 71.72600 8.48800 1.000 96.31841 428 ASP A O 1
ATOM 6270 N N . GLU A 1 428 ? 44.40600 69.55400 8.13300 1.000 90.40040 429 GLU A N 1
ATOM 6271 C CA . GLU A 1 428 ? 43.01200 69.08600 7.92900 1.000 87.67631 429 GLU A CA 1
ATOM 6272 C C . GLU A 1 428 ? 42.40200 68.85500 9.30600 1.000 82.35213 429 GLU A C 1
ATOM 6273 O O . GLU A 1 428 ? 41.19900 68.91400 9.37200 1.000 81.93339 429 GLU A O 1
ATOM 6285 N N . ILE A 1 429 ? 43.17300 68.42900 10.30600 1.000 85.17547 430 ILE A N 1
ATOM 6286 C CA . ILE A 1 429 ? 42.70500 68.30800 11.67700 1.000 80.34338 430 ILE A CA 1
ATOM 6287 C C . ILE A 1 429 ? 42.20300 69.66000 12.17600 1.000 78.20791 430 ILE A C 1
ATOM 6288 O O . ILE A 1 429 ? 41.09800 69.74500 12.73400 1.000 76.41376 430 ILE A O 1
ATOM 6304 N N . GLN A 1 430 ? 42.95700 70.73500 11.90500 1.000 78.39916 431 GLN A N 1
ATOM 6305 C CA . GLN A 1 430 ? 42.59500 72.05200 12.42900 1.000 76.88005 431 GLN A CA 1
ATOM 6306 C C . GLN A 1 430 ? 41.40600 72.66400 11.69800 1.000 75.02321 431 GLN A C 1
ATOM 6307 O O . GLN A 1 430 ? 40.58900 73.36800 12.30900 1.000 72.30936 431 GLN A O 1
ATOM 6321 N N . ALA A 1 431 ? 41.33300 72.45800 10.37700 1.000 77.33510 432 ALA A N 1
ATOM 6322 C CA . ALA A 1 431 ? 40.22000 72.98000 9.59100 1.000 75.32577 432 ALA A CA 1
ATOM 6323 C C . ALA A 1 431 ? 38.91400 72.30500 9.97600 1.000 72.28960 432 ALA A C 1
ATOM 6324 O O . ALA A 1 431 ? 37.86600 72.96000 10.04600 1.000 71.05374 432 ALA A O 1
ATOM 6331 N N . GLN A 1 432 ? 38.96200 70.99100 10.21300 1.000 71.87110 433 GLN A N 1
ATOM 6332 C CA . GLN A 1 432 ? 37.78800 70.26600 10.67900 1.000 70.38108 433 GLN A CA 1
ATOM 6333 C C . GLN A 1 432 ? 37.39200 70.72400 12.07400 1.000 70.39641 433 GLN A C 1
ATOM 6334 O O . GLN A 1 432 ? 36.19800 70.78700 12.39400 1.000 69.82849 433 GLN A O 1
ATOM 6348 N N . ALA A 1 433 ? 38.37600 71.04200 12.92700 1.000 72.39521 434 ALA A N 1
ATOM 6349 C CA . ALA A 1 433 ? 38.02200 71.44900 14.28300 1.000 72.29707 434 ALA A CA 1
ATOM 6350 C C . ALA A 1 433 ? 37.39200 72.83100 14.30800 1.000 71.71907 434 ALA A C 1
ATOM 6351 O O . ALA A 1 433 ? 36.59000 73.14000 15.20300 1.000 72.50587 434 ALA A O 1
ATOM 6358 N N . ILE A 1 434 ? 37.75600 73.68100 13.35000 1.000 69.93478 435 ILE A N 1
ATOM 6359 C CA . ILE A 1 434 ? 37.03400 74.94100 13.19600 1.000 69.29712 435 ILE A CA 1
ATOM 6360 C C . ILE A 1 434 ? 35.65900 74.69700 12.58200 1.000 69.41563 435 ILE A C 1
ATOM 6361 O O . ILE A 1 434 ? 34.69100 75.38300 12.91100 1.000 68.96875 435 ILE A O 1
ATOM 6377 N N . LEU A 1 435 ? 35.55900 73.80600 11.60600 1.000 70.41453 436 LEU A N 1
ATOM 6378 C CA . LEU A 1 435 ? 34.26600 73.53200 10.93800 1.000 70.81353 436 LEU A CA 1
ATOM 6379 C C . LEU A 1 435 ? 33.31100 73.01900 12.01400 1.000 70.90858 436 LEU A C 1
ATOM 6380 O O . LEU A 1 435 ? 32.34700 73.70500 12.28700 1.000 71.44112 436 LEU A O 1
ATOM 6396 N N . ASP A 1 436 ? 33.66000 71.95600 12.72900 1.000 70.93916 437 ASP A N 1
ATOM 6397 C CA . ASP A 1 436 ? 32.83600 71.37900 13.82700 1.000 70.68277 437 ASP A CA 1
ATOM 6398 C C . ASP A 1 436 ? 32.53700 72.41600 14.91900 1.000 71.43770 437 ASP A C 1
ATOM 6399 O O . ASP A 1 436 ? 31.55100 72.21800 15.63900 1.000 72.55419 437 ASP A O 1
ATOM 6408 N N . MET A 1 437 ? 33.35900 73.45400 15.07800 1.000 70.99392 438 MET A N 1
ATOM 6409 C CA . MET A 1 437 ? 33.14100 74.53200 16.07900 1.000 71.25144 438 MET A CA 1
ATOM 6410 C C . MET A 1 437 ? 31.67900 74.97200 16.05800 1.000 70.60850 438 MET A C 1
ATOM 6411 O O . MET A 1 437 ? 31.25700 75.41900 15.03900 1.000 70.38334 438 MET A O 1
ATOM 6425 N N . GLN A 1 438 ? 30.97700 74.93300 17.18000 1.000 71.93953 439 GLN A N 1
ATOM 6426 C CA . GLN A 1 438 ? 29.58000 75.32100 17.31100 1.000 72.87647 439 GLN A CA 1
ATOM 6427 C C . GLN A 1 438 ? 29.45100 76.82200 17.49500 1.000 75.64952 439 GLN A C 1
ATOM 6428 O O . GLN A 1 438 ? 30.30800 77.47300 18.09300 1.000 77.95890 439 GLN A O 1
ATOM 6442 N N . LEU A 1 439 ? 28.33800 77.36100 17.02000 1.000 78.43871 440 LEU A N 1
ATOM 6443 C CA . LEU A 1 439 ? 28.06700 78.77700 17.21400 1.000 79.73896 440 LEU A CA 1
ATOM 6444 C C . LEU A 1 439 ? 28.18600 79.19200 18.66700 1.000 85.48010 440 LEU A C 1
ATOM 6445 O O . LEU A 1 439 ? 28.59300 80.32400 18.94300 1.000 86.44133 440 LEU A O 1
ATOM 6461 N N . ARG A 1 440 ? 27.78800 78.35000 19.59400 1.000 90.56012 441 ARG A N 1
ATOM 6462 C CA . ARG A 1 440 ? 27.89800 78.65400 21.04000 1.000 90.65440 441 ARG A CA 1
ATOM 6463 C C . ARG A 1 440 ? 29.22700 79.36600 21.32000 1.000 98.30917 441 ARG A C 1
ATOM 6464 O O . ARG A 1 440 ? 29.19000 80.34800 22.06800 1.000 104.89609 441 ARG A O 1
ATOM 6485 N N . ARG A 1 441 ? 30.34100 78.92900 20.71900 1.000 90.43027 442 ARG A N 1
ATOM 6486 C CA . ARG A 1 441 ? 31.71400 79.41700 21.04400 1.000 89.99499 442 ARG A CA 1
ATOM 6487 C C . ARG A 1 441 ? 32.05700 80.78600 20.44700 1.000 91.06451 442 ARG A C 1
ATOM 6488 O O . ARG A 1 441 ? 33.11300 81.32000 20.83200 1.000 96.33884 442 ARG A O 1
ATOM 6509 N N . LEU A 1 442 ? 31.21100 81.36000 19.59400 1.000 87.07025 443 LEU A N 1
ATOM 6510 C CA . LEU A 1 442 ? 31.45000 82.68700 18.96300 1.000 84.20142 443 LEU A CA 1
ATOM 6511 C C . LEU A 1 442 ? 30.80800 83.78300 19.81500 1.000 84.61166 443 LEU A C 1
ATOM 6512 O O . LEU A 1 442 ? 30.63700 84.87200 19.28400 1.000 83.29077 443 LEU A O 1
ATOM 6528 N N . ALA A 1 443 ? 30.46700 83.51800 21.08400 1.000 83.04453 444 ALA A N 1
ATOM 6529 C CA . ALA A 1 443 ? 29.96800 84.53900 22.03200 1.000 83.21438 444 ALA A CA 1
ATOM 6530 C C . ALA A 1 443 ? 31.20000 85.24700 22.57500 1.000 83.93961 444 ALA A C 1
ATOM 6531 O O . ALA A 1 443 ? 32.24700 84.67400 22.41600 1.000 83.69817 444 ALA A O 1
ATOM 6538 N N . ALA A 1 444 ? 31.08700 86.39800 23.23100 1.000 86.59459 445 ALA A N 1
ATOM 6539 C CA . ALA A 1 444 ? 32.25200 87.19300 23.68300 1.000 86.71069 445 ALA A CA 1
ATOM 6540 C C . ALA A 1 444 ? 33.06000 86.42900 24.72000 1.000 86.53203 445 ALA A C 1
ATOM 6541 O O . ALA A 1 444 ? 34.26400 86.26600 24.50700 1.000 85.64058 445 ALA A O 1
ATOM 6548 N N . LEU A 1 445 ? 32.42300 85.98400 25.79400 1.000 86.00086 446 LEU A N 1
ATOM 6549 C CA . LEU A 1 445 ? 33.11900 85.29400 26.90200 1.000 85.65798 446 LEU A CA 1
ATOM 6550 C C . LEU A 1 445 ? 33.73400 84.01300 26.35700 1.000 83.87650 446 LEU A C 1
ATOM 6551 O O . LEU A 1 445 ? 34.71800 83.60400 26.95100 1.000 83.63857 446 LEU A O 1
ATOM 6567 N N . GLU A 1 446 ? 33.16500 83.39400 25.31400 1.000 84.55296 447 GLU A N 1
ATOM 6568 C CA . GLU A 1 446 ? 33.65400 82.09700 24.85000 1.000 84.05248 447 GLU A CA 1
ATOM 6569 C C . GLU A 1 446 ? 34.88800 82.22600 23.95700 1.000 83.36014 447 GLU A C 1
ATOM 6570 O O . GLU A 1 446 ? 35.75900 81.34800 23.98700 1.000 82.70357 447 GLU A O 1
ATOM 6582 N N . ARG A 1 447 ? 34.99700 83.29600 23.16600 1.000 82.88534 448 ARG A N 1
ATOM 6583 C CA . ARG A 1 447 ? 36.23200 83.52500 22.41600 1.000 82.59526 448 ARG A CA 1
ATOM 6584 C C . ARG A 1 447 ? 37.43100 83.75600 23.35000 1.000 81.75931 448 ARG A C 1
ATOM 6585 O O . ARG A 1 447 ? 38.52300 83.20900 23.12900 1.000 79.78604 448 ARG A O 1
ATOM 6606 N N . GLN A 1 448 ? 37.25600 84.57700 24.39200 1.000 83.02019 449 GLN A N 1
ATOM 6607 C CA . GLN A 1 448 ? 38.31800 84.78200 25.37800 1.000 82.83857 449 GLN A CA 1
ATOM 6608 C C . GLN A 1 448 ? 38.57600 83.52700 26.20000 1.000 80.78418 449 GLN A C 1
ATOM 6609 O O . GLN A 1 448 ? 39.68000 83.36600 26.72200 1.000 79.72798 449 GLN A O 1
ATOM 6623 N N . ARG A 1 449 ? 37.57200 82.64900 26.31900 1.000 79.26809 450 ARG A N 1
ATOM 6624 C CA . ARG A 1 449 ? 37.75900 81.31200 26.87700 1.000 77.86602 450 ARG A CA 1
ATOM 6625 C C . ARG A 1 449 ? 38.69900 80.49100 26.00800 1.000 75.22741 450 ARG A C 1
ATOM 6626 O O . ARG A 1 449 ? 39.58800 79.81200 26.52500 1.000 73.21294 450 ARG A O 1
ATOM 6647 N N . ILE A 1 450 ? 38.52300 80.55800 24.68500 1.000 76.39329 451 ILE A N 1
ATOM 6648 C CA . ILE A 1 450 ? 39.44600 79.89300 23.76800 1.000 75.08741 451 ILE A CA 1
ATOM 6649 C C . ILE A 1 450 ? 40.86100 80.42700 23.94900 1.000 73.79411 451 ILE A C 1
ATOM 6650 O O . ILE A 1 450 ? 41.83100 79.65700 23.98800 1.000 72.36004 451 ILE A O 1
ATOM 6666 N N . ILE A 1 451 ? 41.00900 81.75700 24.01100 1.000 76.41069 452 ILE A N 1
ATOM 6667 C CA . ILE A 1 451 ? 42.34400 82.35100 24.18700 1.000 75.20701 452 ILE A CA 1
ATOM 6668 C C . ILE A 1 451 ? 42.95900 81.88200 25.50600 1.000 73.55761 452 ILE A C 1
ATOM 6669 O O . ILE A 1 451 ? 44.03100 81.25300 25.53600 1.000 72.77018 452 ILE A O 1
ATOM 6685 N N . ASP A 1 452 ? 42.29700 82.22700 26.61900 1.000 72.12713 453 ASP A N 1
ATOM 6686 C CA . ASP A 1 452 ? 42.73000 81.80200 27.94500 1.000 71.16554 453 ASP A CA 1
ATOM 6687 C C . ASP A 1 452 ? 43.10100 80.32600 27.95500 1.000 69.80818 453 ASP A C 1
ATOM 6688 O O . ASP A 1 452 ? 44.11600 79.93000 28.54300 1.000 68.13092 453 ASP A O 1
ATOM 6697 N N . ASP A 1 453 ? 42.27700 79.49900 27.30700 1.000 70.98816 454 ASP A N 1
ATOM 6698 C CA . ASP A 1 453 ? 42.50000 78.06300 27.26800 1.000 70.10735 454 ASP A CA 1
ATOM 6699 C C . ASP A 1 453 ? 43.82400 77.73600 26.58400 1.000 68.47242 454 ASP A C 1
ATOM 6700 O O . ASP A 1 453 ? 44.63400 76.97500 27.12800 1.000 67.80360 454 ASP A O 1
ATOM 6709 N N . LEU A 1 454 ? 44.05700 78.28000 25.37800 1.000 67.68147 455 LEU A N 1
ATOM 6710 C CA . LEU A 1 454 ? 45.35400 78.06500 24.73900 1.000 66.35745 455 LEU A CA 1
ATOM 6711 C C . LEU A 1 454 ? 46.49100 78.39000 25.72200 1.000 64.98627 455 LEU A C 1
ATOM 6712 O O . LEU A 1 454 ? 47.48600 77.65100 25.82900 1.000 63.60503 455 LEU A O 1
ATOM 6728 N N . ALA A 1 455 ? 46.35000 79.48200 26.46500 1.000 65.65544 456 ALA A N 1
ATOM 6729 C CA . ALA A 1 455 ? 47.42800 79.87800 27.37100 1.000 64.82088 456 ALA A CA 1
ATOM 6730 C C . ALA A 1 455 ? 47.62600 78.85500 28.49800 1.000 64.37431 456 ALA A C 1
ATOM 6731 O O . ALA A 1 455 ? 48.76700 78.48100 28.84900 1.000 63.66047 456 ALA A O 1
ATOM 6738 N N . LYS A 1 456 ? 46.51800 78.41600 29.10000 1.000 65.23823 457 LYS A N 1
ATOM 6739 C CA . LYS A 1 456 ? 46.61600 77.47200 30.20500 1.000 64.84421 457 LYS A CA 1
ATOM 6740 C C . LYS A 1 456 ? 47.23200 76.16600 29.72200 1.000 64.60368 457 LYS A C 1
ATOM 6741 O O . LYS A 1 456 ? 48.03100 75.54200 30.42900 1.000 64.20977 457 LYS A O 1
ATOM 6760 N N . ILE A 1 457 ? 46.87400 75.74000 28.50800 1.000 65.90404 458 ILE A N 1
ATOM 6761 C CA . ILE A 1 457 ? 47.33900 74.44400 28.03100 1.000 66.06509 458 ILE A CA 1
ATOM 6762 C C . ILE A 1 457 ? 48.80700 74.51200 27.70200 1.000 65.45912 458 ILE A C 1
ATOM 6763 O O . ILE A 1 457 ? 49.52300 73.52800 27.89100 1.000 65.85372 458 ILE A O 1
ATOM 6779 N N . GLU A 1 458 ? 49.29700 75.66400 27.23500 1.000 64.80813 459 GLU A N 1
ATOM 6780 C CA . GLU A 1 458 ? 50.73900 75.80100 27.02500 1.000 64.14279 459 GLU A CA 1
ATOM 6781 C C . GLU A 1 458 ? 51.51000 75.82000 28.34800 1.000 64.65467 459 GLU A C 1
ATOM 6782 O O . GLU A 1 458 ? 52.60800 75.24100 28.45100 1.000 64.32800 459 GLU A O 1
ATOM 6794 N N . ALA A 1 459 ? 50.93600 76.44700 29.37800 1.000 64.40929 460 ALA A N 1
ATOM 6795 C CA . ALA A 1 459 ? 51.50000 76.31500 30.72000 1.000 64.86283 460 ALA A CA 1
ATOM 6796 C C . ALA A 1 459 ? 51.64400 74.84600 31.12300 1.000 65.50583 460 ALA A C 1
ATOM 6797 O O . ALA A 1 459 ? 52.74500 74.38200 31.45200 1.000 64.81079 460 ALA A O 1
ATOM 6804 N N . GLU A 1 460 ? 50.52400 74.10900 31.12500 1.000 72.15583 461 GLU A N 1
ATOM 6805 C CA . GLU A 1 460 ? 50.54200 72.67100 31.41600 1.000 71.10689 461 GLU A CA 1
ATOM 6806 C C . GLU A 1 460 ? 51.58200 71.91800 30.56000 1.000 70.80208 461 GLU A C 1
ATOM 6807 O O . GLU A 1 460 ? 52.29100 71.03400 31.06300 1.000 69.58225 461 GLU A O 1
ATOM 6819 N N . ILE A 1 461 ? 51.68200 72.24700 29.26400 1.000 65.88342 462 ILE A N 1
ATOM 6820 C CA . ILE A 1 461 ? 52.65400 71.58600 28.39000 1.000 64.72596 462 ILE A CA 1
ATOM 6821 C C . ILE A 1 461 ? 54.07100 71.78800 28.92100 1.000 63.32063 462 ILE A C 1
ATOM 6822 O O . ILE A 1 461 ? 54.90300 70.86000 28.91800 1.000 62.38173 462 ILE A O 1
ATOM 6838 N N . ALA A 1 462 ? 54.37200 73.01900 29.34700 1.000 61.71495 463 ALA A N 1
ATOM 6839 C CA . ALA A 1 462 ? 55.64600 73.30300 30.00100 1.000 60.63488 463 ALA A CA 1
ATOM 6840 C C . ALA A 1 462 ? 55.84800 72.44900 31.25000 1.000 58.99715 463 ALA A C 1
ATOM 6841 O O . ALA A 1 462 ? 56.91500 71.86700 31.44700 1.000 58.63469 463 ALA A O 1
ATOM 6848 N N . ASP A 1 463 ? 54.85400 72.40800 32.13300 1.000 61.70478 464 ASP A N 1
ATOM 6849 C CA . ASP A 1 463 ? 55.00500 71.62200 33.35900 1.000 61.32549 464 ASP A CA 1
ATOM 6850 C C . ASP A 1 463 ? 55.34700 70.18000 33.02600 1.000 60.20443 464 ASP A C 1
ATOM 6851 O O . ASP A 1 463 ? 56.16000 69.53900 33.71300 1.000 59.09444 464 ASP A O 1
ATOM 6860 N N . LEU A 1 464 ? 54.75100 69.66500 31.94200 1.000 60.94785 465 LEU A N 1
ATOM 6861 C CA . LEU A 1 464 ? 54.89900 68.25300 31.59600 1.000 60.09474 465 LEU A CA 1
ATOM 6862 C C . LEU A 1 464 ? 56.28500 67.96700 31.02800 1.000 58.31460 465 LEU A C 1
ATOM 6863 O O . LEU A 1 464 ? 56.94400 66.99900 31.44000 1.000 57.75458 465 LEU A O 1
ATOM 6879 N N . GLU A 1 465 ? 56.73800 68.79200 30.06600 1.000 57.57295 466 GLU A N 1
ATOM 6880 C CA . GLU A 1 465 ? 58.13300 68.72600 29.61300 1.000 56.67055 466 GLU A CA 1
ATOM 6881 C C . GLU A 1 465 ? 59.07400 68.75600 30.81400 1.000 55.30404 466 GLU A C 1
ATOM 6882 O O . GLU A 1 465 ? 59.97200 67.90400 30.95600 1.000 54.70502 466 GLU A O 1
ATOM 6894 N N . ASP A 1 466 ? 58.82000 69.67300 31.74200 1.000 56.53400 467 ASP A N 1
ATOM 6895 C CA . ASP A 1 466 ? 59.69200 69.79400 32.90800 1.000 56.82301 467 ASP A CA 1
ATOM 6896 C C . ASP A 1 466 ? 59.72400 68.52200 33.75500 1.000 56.09985 467 ASP A C 1
ATOM 6897 O O . ASP A 1 466 ? 60.74700 68.21500 34.38700 1.000 55.53654 467 ASP A O 1
ATOM 6906 N N . ILE A 1 467 ? 58.59200 67.82500 33.87000 1.000 57.71629 468 ILE A N 1
ATOM 6907 C CA . ILE A 1 467 ? 58.59500 66.61200 34.68800 1.000 56.55788 468 ILE A CA 1
ATOM 6908 C C . ILE A 1 467 ? 59.35000 65.51200 33.96900 1.000 57.28939 468 ILE A C 1
ATOM 6909 O O . ILE A 1 467 ? 60.00500 64.67800 34.59900 1.000 56.08509 468 ILE A O 1
ATOM 6925 N N . LEU A 1 468 ? 59.23100 65.45600 32.64300 1.000 55.59441 469 LEU A N 1
ATOM 6926 C CA . LEU A 1 468 ? 59.91900 64.38800 31.92300 1.000 56.05611 469 LEU A CA 1
ATOM 6927 C C . LEU A 1 468 ? 61.43000 64.58800 31.95300 1.000 55.42564 469 LEU A C 1
ATOM 6928 O O . LEU A 1 468 ? 62.18000 63.60500 31.88400 1.000 55.54245 469 LEU A O 1
ATOM 6944 N N . ALA A 1 469 ? 61.89000 65.84600 32.07900 1.000 54.91169 470 ALA A N 1
ATOM 6945 C CA . ALA A 1 469 ? 63.33100 66.10200 32.18200 1.000 53.47089 470 ALA A CA 1
ATOM 6946 C C . ALA A 1 469 ? 63.90600 65.63900 33.51400 1.000 53.17132 470 ALA A C 1
ATOM 6947 O O . ALA A 1 469 ? 65.02500 65.11700 33.56300 1.000 53.47109 470 ALA A O 1
ATOM 6954 N N . LYS A 1 470 ? 63.17100 65.82700 34.60300 1.000 52.88808 471 LYS A N 1
ATOM 6955 C CA . LYS A 1 470 ? 63.73600 65.74100 35.94500 1.000 52.45969 471 LYS A CA 1
ATOM 6956 C C . LYS A 1 470 ? 63.25600 64.52300 36.72400 1.000 53.74408 471 LYS A C 1
ATOM 6957 O O . LYS A 1 470 ? 62.17600 64.56100 37.33200 1.000 53.58949 471 LYS A O 1
ATOM 6976 N N . PRO A 1 471 ? 64.02400 63.44000 36.77100 1.000 54.02470 472 PRO A N 1
ATOM 6977 C CA . PRO A 1 471 ? 63.65800 62.33300 37.66900 1.000 55.53658 472 PRO A CA 1
ATOM 6978 C C . PRO A 1 471 ? 63.38000 62.78400 39.09500 1.000 55.76119 472 PRO A C 1
ATOM 6979 O O . PRO A 1 471 ? 62.53200 62.18900 39.77700 1.000 55.70981 472 PRO A O 1
ATOM 6990 N N . GLU A 1 472 ? 64.10200 63.78900 39.59500 1.000 56.57742 473 GLU A N 1
ATOM 6991 C CA . GLU A 1 472 ? 63.78800 64.28900 40.92700 1.000 57.00543 473 GLU A CA 1
ATOM 6992 C C . GLU A 1 472 ? 62.29700 64.58200 41.04000 1.000 55.71025 473 GLU A C 1
ATOM 6993 O O . GLU A 1 472 ? 61.65600 64.26400 42.05200 1.000 56.03102 473 GLU A O 1
ATOM 7005 N N . ARG A 1 473 ? 61.71100 65.12400 39.97200 1.000 54.71714 474 ARG A N 1
ATOM 7006 C CA . ARG A 1 473 ? 60.29200 65.45400 40.00400 1.000 53.89736 474 ARG A CA 1
ATOM 7007 C C . ARG A 1 473 ? 59.42900 64.19900 39.95700 1.000 53.99347 474 ARG A C 1
ATOM 7008 O O . ARG A 1 473 ? 58.38400 64.14500 40.61000 1.000 53.65786 474 ARG A O 1
ATOM 7029 N N . GLN A 1 474 ? 59.86800 63.17400 39.23100 1.000 53.97060 475 GLN A N 1
ATOM 7030 C CA . GLN A 1 474 ? 59.08000 61.95300 39.11400 1.000 53.71579 475 GLN A CA 1
ATOM 7031 C C . GLN A 1 474 ? 59.03600 61.20200 40.44600 1.000 53.79575 475 GLN A C 1
ATOM 7032 O O . GLN A 1 474 ? 57.95900 60.76900 40.90000 1.000 54.13427 475 GLN A O 1
ATOM 7046 N N . ARG A 1 475 ? 60.18200 61.06400 41.10800 1.000 54.29173 476 ARG A N 1
ATOM 7047 C CA . ARG A 1 475 ? 60.17200 60.54100 42.47700 1.000 53.71063 476 ARG A CA 1
ATOM 7048 C C . ARG A 1 475 ? 59.29500 61.39400 43.39300 1.000 53.33366 476 ARG A C 1
ATOM 7049 O O . ARG A 1 475 ? 58.62600 60.87300 44.29900 1.000 53.07827 476 ARG A O 1
ATOM 7070 N N . GLY A 1 476 ? 59.27800 62.70900 43.18800 1.000 53.12826 477 GLY A N 1
ATOM 7071 C CA . GLY A 1 476 ? 58.39400 63.52400 44.00800 1.000 54.35825 477 GLY A CA 1
ATOM 7072 C C . GLY A 1 476 ? 56.92500 63.16200 43.83700 1.000 55.58385 477 GLY A C 1
ATOM 7073 O O . GLY A 1 476 ? 56.16300 63.08300 44.81400 1.000 55.68086 477 GLY A O 1
ATOM 7077 N N . ILE A 1 477 ? 56.50100 62.97500 42.58700 1.000 55.01307 478 ILE A N 1
ATOM 7078 C CA . ILE A 1 477 ? 55.10100 62.67100 42.33300 1.000 55.21729 478 ILE A CA 1
ATOM 7079 C C . ILE A 1 477 ? 54.73900 61.31800 42.92600 1.000 55.50720 478 ILE A C 1
ATOM 7080 O O . ILE A 1 477 ? 53.63800 61.13400 43.46700 1.000 54.77858 478 ILE A O 1
ATOM 7096 N N . VAL A 1 478 ? 55.66300 60.35700 42.86900 1.000 55.62574 479 VAL A N 1
ATOM 7097 C CA . VAL A 1 478 ? 55.38100 59.07700 43.51500 1.000 56.34347 479 VAL A CA 1
ATOM 7098 C C . VAL A 1 478 ? 55.17600 59.26800 45.01600 1.000 56.23608 479 VAL A C 1
ATOM 7099 O O . VAL A 1 478 ? 54.20300 58.75700 45.57900 1.000 57.08916 479 VAL A O 1
ATOM 7112 N N . ARG A 1 479 ? 56.09300 59.98600 45.69900 1.000 55.65060 480 ARG A N 1
ATOM 7113 C CA . ARG A 1 479 ? 55.93600 60.17000 47.15200 1.000 55.97740 480 ARG A CA 1
ATOM 7114 C C . ARG A 1 479 ? 54.62400 60.89600 47.47700 1.000 55.91105 480 ARG A C 1
ATOM 7115 O O . ARG A 1 479 ? 53.87300 60.48400 48.36900 1.000 54.92321 480 ARG A O 1
ATOM 7136 N N . ASP A 1 480 ? 54.33500 61.98600 46.77300 1.000 55.31506 481 ASP A N 1
ATOM 7137 C CA . ASP A 1 480 ? 53.14000 62.75000 47.09500 1.000 55.16659 481 ASP A CA 1
ATOM 7138 C C . ASP A 1 480 ? 51.88300 61.89300 46.94100 1.000 55.69944 481 ASP A C 1
ATOM 7139 O O . ASP A 1 480 ? 51.04800 61.82400 47.85600 1.000 54.93928 481 ASP A O 1
ATOM 7148 N N . GLU A 1 481 ? 51.74600 61.20000 45.79900 1.000 53.08865 482 GLU A N 1
ATOM 7149 C CA . GLU A 1 481 ? 50.51800 60.45800 45.51900 1.000 52.14796 482 GLU A CA 1
ATOM 7150 C C . GLU A 1 481 ? 50.37400 59.23100 46.40700 1.000 53.67690 482 GLU A C 1
ATOM 7151 O O . GLU A 1 481 ? 49.25800 58.91300 46.85600 1.000 52.69032 482 GLU A O 1
ATOM 7163 N N . LEU A 1 482 ? 51.47900 58.54200 46.70300 1.000 54.25883 483 LEU A N 1
ATOM 7164 C CA . LEU A 1 482 ? 51.38200 57.41000 47.61900 1.000 55.32118 483 LEU A CA 1
ATOM 7165 C C . LEU A 1 482 ? 51.09200 57.85000 49.05100 1.000 54.82843 483 LEU A C 1
ATOM 7166 O O . LEU A 1 482 ? 50.46300 57.09800 49.80500 1.000 55.81086 483 LEU A O 1
ATOM 7182 N N . ALA A 1 483 ? 51.56400 59.02000 49.48100 1.000 53.12101 484 ALA A N 1
ATOM 7183 C CA . ALA A 1 483 ? 51.18500 59.45300 50.82300 1.000 53.20316 484 ALA A CA 1
ATOM 7184 C C . ALA A 1 483 ? 49.71400 59.87200 50.86400 1.000 55.40269 484 ALA A C 1
ATOM 7185 O O . ALA A 1 483 ? 49.01500 59.59700 51.84700 1.000 57.73405 484 ALA A O 1
ATOM 7192 N N . GLU A 1 484 ? 49.22500 60.55800 49.82500 1.000 53.79047 485 GLU A N 1
ATOM 7193 C CA . GLU A 1 484 ? 47.78500 60.74500 49.73300 1.000 54.16843 485 GLU A CA 1
ATOM 7194 C C . GLU A 1 484 ? 47.11900 59.40700 50.07700 1.000 55.58764 485 GLU A C 1
ATOM 7195 O O . GLU A 1 484 ? 46.33000 59.30400 51.04200 1.000 56.98913 485 GLU A O 1
ATOM 7207 N N . ILE A 1 485 ? 47.49600 58.35100 49.32700 1.000 56.47247 486 ILE A N 1
ATOM 7208 C CA . ILE A 1 485 ? 46.82800 57.04900 49.47600 1.000 58.00710 486 ILE A CA 1
ATOM 7209 C C . ILE A 1 485 ? 46.98400 56.52100 50.89700 1.000 58.48455 486 ILE A C 1
ATOM 7210 O O . ILE A 1 485 ? 45.99700 56.17000 51.54500 1.000 59.96220 486 ILE A O 1
ATOM 7226 N N . VAL A 1 486 ? 48.22300 56.45600 51.40100 1.000 58.58520 487 VAL A N 1
ATOM 7227 C CA . VAL A 1 486 ? 48.48900 55.79800 52.68500 1.000 58.32483 487 VAL A CA 1
ATOM 7228 C C . VAL A 1 486 ? 47.84300 56.55800 53.84500 1.000 60.99467 487 VAL A C 1
ATOM 7229 O O . VAL A 1 486 ? 47.46400 55.95900 54.85800 1.000 62.02703 487 VAL A O 1
ATOM 7242 N N . ASP A 1 487 ? 47.80000 57.89400 53.77800 1.000 63.97085 488 ASP A N 1
ATOM 7243 C CA . ASP A 1 487 ? 47.05300 58.62400 54.79100 1.000 66.32568 488 ASP A CA 1
ATOM 7244 C C . ASP A 1 487 ? 45.60400 58.18800 54.75400 1.000 64.77499 488 ASP A C 1
ATOM 7245 O O . ASP A 1 487 ? 45.00500 57.90200 55.80000 1.000 64.54057 488 ASP A O 1
ATOM 7254 N N . ARG A 1 488 ? 44.99600 58.09600 53.58600 1.000 61.58453 489 ARG A N 1
ATOM 7255 C CA . ARG A 1 488 ? 43.55200 57.81000 53.51800 1.000 61.62975 489 ARG A CA 1
ATOM 7256 C C . ARG A 1 488 ? 43.24600 56.35700 53.82400 1.000 60.13508 489 ARG A C 1
ATOM 7257 O O . ARG A 1 488 ? 42.20400 56.15700 54.45100 1.000 59.57436 489 ARG A O 1
ATOM 7278 N N . HIS A 1 489 ? 44.12300 55.39800 53.50500 1.000 60.03705 490 HIS A N 1
ATOM 7279 C CA . HIS A 1 489 ? 43.74200 54.00500 53.54100 1.000 59.15884 490 HIS A CA 1
ATOM 7280 C C . HIS A 1 489 ? 44.61000 53.14400 54.42500 1.000 59.80167 490 HIS A C 1
ATOM 7281 O O . HIS A 1 489 ? 44.26900 51.97400 54.63500 1.000 59.55905 490 HIS A O 1
ATOM 7295 N N . GLY A 1 490 ? 45.73200 53.64600 54.90500 1.000 62.41227 491 GLY A N 1
ATOM 7296 C CA . GLY A 1 490 ? 46.59300 52.84600 55.75200 1.000 63.89644 491 GLY A CA 1
ATOM 7297 C C . GLY A 1 490 ? 45.97000 52.65000 57.11600 1.000 65.30663 491 GLY A C 1
ATOM 7298 O O . GLY A 1 490 ? 45.02000 53.32900 57.50700 1.000 65.48244 491 GLY A O 1
ATOM 7302 N N . ASP A 1 491 ? 46.51200 51.69500 57.86200 1.000 63.53717 492 ASP A N 1
ATOM 7303 C CA . ASP A 1 491 ? 45.93600 51.41400 59.16500 1.000 66.05602 492 ASP A CA 1
ATOM 7304 C C . ASP A 1 491 ? 46.99800 50.93200 60.14300 1.000 68.94683 492 ASP A C 1
ATOM 7305 O O . ASP A 1 491 ? 48.17200 50.75600 59.79500 1.000 68.41524 492 ASP A O 1
ATOM 7314 N N . ASP A 1 492 ? 46.56000 50.77200 61.39500 1.000 65.22415 493 ASP A N 1
ATOM 7315 C CA . ASP A 1 492 ? 47.45200 50.37100 62.47000 1.000 64.69421 493 ASP A CA 1
ATOM 7316 C C . ASP A 1 492 ? 47.93400 48.95000 62.23300 1.000 62.99133 493 ASP A C 1
ATOM 7317 O O . ASP A 1 492 ? 47.27700 48.14500 61.57900 1.000 62.13027 493 ASP A O 1
ATOM 7326 N N . ARG A 1 493 ? 49.12200 48.65200 62.77300 1.000 61.95742 494 ARG A N 1
ATOM 7327 C CA . ARG A 1 493 ? 49.72700 47.31000 62.65700 1.000 59.79782 494 ARG A CA 1
ATOM 7328 C C . ARG A 1 493 ? 48.90100 46.35900 63.50500 1.000 59.51577 494 ARG A C 1
ATOM 7329 O O . ARG A 1 493 ? 48.52200 46.78200 64.60600 1.000 59.41073 494 ARG A O 1
ATOM 7350 N N . ARG A 1 494 ? 48.68700 45.12900 63.03600 1.000 60.27288 495 ARG A N 1
ATOM 7351 C CA . ARG A 1 494 ? 47.91700 44.12800 63.77500 1.000 60.24125 495 ARG A CA 1
ATOM 7352 C C . ARG A 1 494 ? 48.80000 43.11800 64.47800 1.000 60.95138 495 ARG A C 1
ATOM 7353 O O . ARG A 1 494 ? 48.94400 43.20700 65.70000 1.000 62.34951 495 ARG A O 1
ATOM 7374 N N . THR A 1 495 ? 49.37800 42.15800 63.74800 1.000 60.14333 496 THR A N 1
ATOM 7375 C CA . THR A 1 495 ? 50.35500 41.25700 64.36700 1.000 62.03256 496 THR A CA 1
ATOM 7376 C C . THR A 1 495 ? 51.41200 42.06400 65.10800 1.000 63.18645 496 THR A C 1
ATOM 7377 O O . THR A 1 495 ? 52.08900 42.91400 64.51600 1.000 62.38548 496 THR A O 1
ATOM 7388 N N . ARG A 1 496 ? 51.56500 41.74500 66.40400 1.000 64.28388 497 ARG A N 1
ATOM 7389 C CA . ARG A 1 496 ? 52.55700 42.38000 67.29000 1.000 66.87323 497 ARG A CA 1
ATOM 7390 C C . ARG A 1 496 ? 53.79400 41.49800 67.29700 1.000 69.17274 497 ARG A C 1
ATOM 7391 O O . ARG A 1 496 ? 53.60100 40.30900 67.24200 1.000 69.75821 497 ARG A O 1
ATOM 7412 N N . ILE A 1 497 ? 54.98000 42.05000 67.50200 1.000 70.64525 498 ILE A N 1
ATOM 7413 C CA . ILE A 1 497 ? 56.27500 41.38300 67.39400 1.000 71.46523 498 ILE A CA 1
ATOM 7414 C C . ILE A 1 497 ? 56.91000 41.25200 68.77400 1.000 73.59648 498 ILE A C 1
ATOM 7415 O O . ILE A 1 497 ? 56.84100 42.17600 69.59200 1.000 73.26642 498 ILE A O 1
ATOM 7431 N N . ILE A 1 498 ? 57.40400 40.05600 69.10400 1.000 73.57662 499 ILE A N 1
ATOM 7432 C CA . ILE A 1 498 ? 58.02000 39.74800 70.42300 1.000 76.11685 499 ILE A CA 1
ATOM 7433 C C . ILE A 1 498 ? 59.30000 38.99100 70.06400 1.000 78.06993 499 ILE A C 1
ATOM 7434 O O . ILE A 1 498 ? 59.51200 38.84700 68.85300 1.000 76.93900 499 ILE A O 1
ATOM 7450 N N . ALA A 1 499 ? 60.13800 38.58800 71.02400 1.000 82.59815 500 ALA A N 1
ATOM 7451 C CA . ALA A 1 499 ? 61.44000 37.92700 70.76300 1.00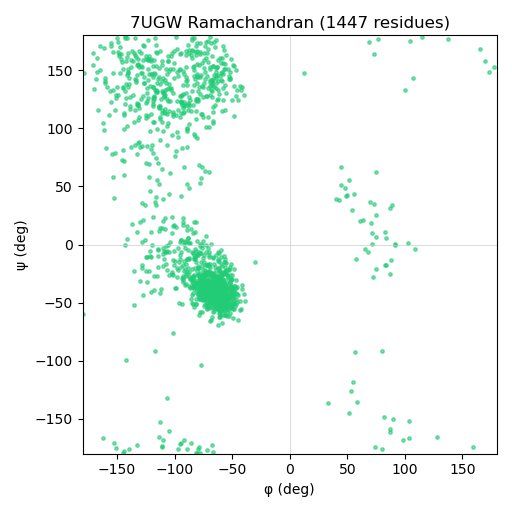0 84.86369 500 ALA A CA 1
ATOM 7452 C C . ALA A 1 499 ? 61.51500 36.57200 71.45900 1.000 88.85506 500 ALA A C 1
ATOM 7453 O O . ALA A 1 499 ? 60.73100 36.36700 72.39900 1.000 88.54899 500 ALA A O 1
ATOM 7460 N N . ALA A 1 500 ? 62.41000 35.68600 71.00800 1.000 95.78831 501 ALA A N 1
ATOM 7461 C CA . ALA A 1 500 ? 62.59400 34.32600 71.56900 1.000 98.98895 501 ALA A CA 1
ATOM 7462 C C . ALA A 1 500 ? 63.92500 33.75400 71.07100 1.000 97.26920 501 ALA A C 1
ATOM 7463 O O . ALA A 1 500 ? 64.19400 33.92700 69.87000 1.000 96.75958 501 ALA A O 1
ATOM 7470 N N . GLU B 2 1 ? 37.19200 -11.92200 19.39300 1.000 103.03089 425 GLU B N 1
ATOM 7471 C CA . GLU B 2 1 ? 36.12800 -10.88500 19.44800 1.000 99.14593 425 GLU B CA 1
ATOM 7472 C C . GLU B 2 1 ? 35.80700 -10.56400 20.91200 1.000 100.48673 425 GLU B C 1
ATOM 7473 O O . GLU B 2 1 ? 36.36100 -11.26800 21.78100 1.000 103.62869 425 GLU B O 1
ATOM 7484 N N . LEU B 2 2 ? 34.97500 -9.54600 21.18400 1.000 103.25091 426 LEU B N 1
ATOM 7485 C CA . LEU B 2 2 ? 34.59900 -9.12700 22.56100 1.000 101.17254 426 LEU B CA 1
ATOM 7486 C C . LEU B 2 2 ? 33.16000 -8.59000 22.57600 1.000 99.09488 426 LEU B C 1
ATOM 7487 O O . LEU B 2 2 ? 32.80500 -7.95600 21.58200 1.000 96.87277 426 LEU B O 1
ATOM 7503 N N . VAL B 2 3 ? 32.38600 -8.75600 23.66500 1.000 100.31064 427 VAL B N 1
ATOM 7504 C CA . VAL B 2 3 ? 31.02700 -8.22700 23.78100 1.000 100.13369 427 VAL B CA 1
ATOM 7505 C C . VAL B 2 3 ? 31.06300 -6.82200 24.37100 1.000 100.69801 427 VAL B C 1
ATOM 7506 O O . VAL B 2 3 ? 31.82400 -6.53900 25.30500 1.000 99.51590 427 VAL B O 1
ATOM 7510 N N . ARG B 2 4 ? 30.19500 -5.95400 23.84100 1.000 103.70101 428 ARG B N 1
ATOM 7511 C CA . ARG B 2 4 ? 30.12600 -4.53400 24.17000 1.000 98.63369 428 ARG B CA 1
ATOM 7512 C C . ARG B 2 4 ? 28.79900 -4.22300 24.85200 1.000 105.13118 428 ARG B C 1
ATOM 7513 O O . ARG B 2 4 ? 27.74800 -4.71800 24.42900 1.000 107.43451 428 ARG B O 1
ATOM 7534 N N . ARG B 2 5 ? 28.83500 -3.37600 25.88400 1.000 110.79524 429 ARG B N 1
ATOM 7535 C CA . ARG B 2 5 ? 27.64300 -3.16600 26.71000 1.000 118.07644 429 ARG B CA 1
ATOM 7536 C C . ARG B 2 5 ? 26.46300 -2.66400 25.87000 1.000 113.00938 429 ARG B C 1
ATOM 7537 O O . ARG B 2 5 ? 26.64100 -1.87000 24.93800 1.000 110.34705 429 ARG B O 1
ATOM 7558 N N . LYS B 2 6 ? 25.25500 -3.17700 26.18500 1.000 104.83241 430 LYS B N 1
ATOM 7559 C CA . LYS B 2 6 ? 24.00300 -2.78100 25.50900 1.000 100.76776 430 LYS B CA 1
ATOM 7560 C C . LYS B 2 6 ? 22.82600 -2.70000 26.48500 1.000 97.41720 430 LYS B C 1
ATOM 7561 O O . LYS B 2 6 ? 21.92400 -1.87200 26.32300 1.000 94.90857 430 LYS B O 1
ATOM 7580 N N . ASP B 2 10 ? 19.16800 -5.35000 27.80800 1.000 91.86638 434 ASP B N 1
ATOM 7581 C CA . ASP B 2 10 ? 20.35300 -4.48000 28.01500 1.000 93.80355 434 ASP B CA 1
ATOM 7582 C C . ASP B 2 10 ? 21.26500 -5.10900 29.07500 1.000 96.54623 434 ASP B C 1
ATOM 7583 O O . ASP B 2 10 ? 20.76100 -5.31700 30.19500 1.000 96.11712 434 ASP B O 1
ATOM 7586 N N . ILE B 2 11 ? 22.53700 -5.39400 28.75800 1.000 96.78962 435 ILE B N 1
ATOM 7587 C CA . ILE B 2 11 ? 23.50000 -6.06500 29.68700 1.000 98.90633 435 ILE B CA 1
ATOM 7588 C C . ILE B 2 11 ? 24.92300 -5.61400 29.35500 1.000 100.02170 435 ILE B C 1
ATOM 7589 O O . ILE B 2 11 ? 25.30100 -5.80700 28.19100 1.000 101.66426 435 ILE B O 1
ATOM 7593 N N . GLY B 2 12 ? 25.70700 -5.15200 30.34200 1.000 99.53913 436 GLY B N 1
ATOM 7594 C CA . GLY B 2 12 ? 27.05800 -4.60000 30.11200 1.000 98.21700 436 GLY B CA 1
ATOM 7595 C C . GLY B 2 12 ? 28.21000 -5.35500 30.74600 1.000 92.51843 436 GLY B C 1
ATOM 7596 O O . GLY B 2 12 ? 28.74900 -6.23800 30.05800 1.000 92.38346 436 GLY B O 1
ATOM 7600 N N . GLY B 2 13 ? 28.61900 -5.00400 31.97000 1.000 89.59111 437 GLY B N 1
ATOM 7601 C CA . GLY B 2 13 ? 29.81200 -5.59300 32.61200 1.000 86.71148 437 GLY B CA 1
ATOM 7602 C C . GLY B 2 13 ? 31.04400 -4.79100 32.24200 1.000 85.91496 437 GLY B C 1
ATOM 7603 O O . GLY B 2 13 ? 32.11400 -5.41300 32.13200 1.000 84.25436 437 GLY B O 1
ATOM 7607 N N . LEU B 2 14 ? 30.91400 -3.46900 32.07700 1.000 87.00384 438 LEU B N 1
ATOM 7608 C CA . LEU B 2 14 ? 32.00600 -2.56100 31.64700 1.000 86.11568 438 LEU B CA 1
ATOM 7609 C C . LEU B 2 14 ? 31.84100 -1.23200 32.40100 1.000 87.12092 438 LEU B C 1
ATOM 7610 O O . LEU B 2 14 ? 30.86700 -1.15300 33.17100 1.000 86.22955 438 LEU B O 1
ATOM 7626 N N . PRO B 2 15 ? 32.71100 -0.19200 32.26600 1.000 97.74973 439 PRO B N 1
ATOM 7627 C CA . PRO B 2 15 ? 32.48100 1.08900 32.94200 1.000 86.77127 439 PRO B CA 1
ATOM 7628 C C . PRO B 2 15 ? 31.16400 1.76700 32.54600 1.000 83.60024 439 PRO B C 1
ATOM 7629 O O . PRO B 2 15 ? 30.68100 1.49800 31.46800 1.000 84.79946 439 PRO B O 1
ATOM 7640 N N . GLY B 2 16 ? 30.63600 2.63800 33.40700 1.000 77.21612 440 GLY B N 1
ATOM 7641 C CA . GLY B 2 16 ? 29.37000 3.35100 33.15500 1.000 74.12724 440 GLY B CA 1
ATOM 7642 C C . GLY B 2 16 ? 29.57100 4.53700 32.23300 1.000 68.45364 440 GLY B C 1
ATOM 7643 O O . GLY B 2 16 ? 28.73400 4.70000 31.33200 1.000 69.02581 440 GLY B O 1
ATOM 7647 N N . LYS B 2 17 ? 30.63000 5.33400 32.42700 1.000 66.26471 441 LYS B N 1
ATOM 7648 C CA . LYS B 2 17 ? 30.92600 6.47600 31.57100 1.000 62.57569 441 LYS B CA 1
ATOM 7649 C C . LYS B 2 17 ? 31.23400 6.01700 30.15300 1.000 62.28988 441 LYS B C 1
ATOM 7650 O O . LYS B 2 17 ? 31.00000 6.75100 29.18500 1.000 59.30565 441 LYS B O 1
ATOM 7669 N N . LEU B 2 18 ? 31.70800 4.79500 30.01100 1.000 65.60124 442 LEU B N 1
ATOM 7670 C CA . LEU B 2 18 ? 32.03800 4.28300 28.69600 1.000 64.90805 442 LEU B CA 1
ATOM 7671 C C . LEU B 2 18 ? 30.79600 4.22300 27.81200 1.000 65.70393 442 LEU B C 1
ATOM 7672 O O . LEU B 2 18 ? 29.74300 3.74400 28.22700 1.000 69.69454 442 LEU B O 1
ATOM 7688 N N . ALA B 2 19 ? 30.94000 4.71100 26.59500 1.000 62.34441 443 ALA B N 1
ATOM 7689 C CA . ALA B 2 19 ? 29.96600 4.56800 25.52800 1.000 62.05064 443 ALA B CA 1
ATOM 7690 C C . ALA B 2 19 ? 30.57900 3.64300 24.49700 1.000 62.54046 443 ALA B C 1
ATOM 7691 O O . ALA B 2 19 ? 31.46400 4.06100 23.74300 1.000 61.84314 443 ALA B O 1
ATOM 7698 N N . ASP B 2 20 ? 30.11700 2.39600 24.44400 1.000 63.85063 444 ASP B N 1
ATOM 7699 C CA . ASP B 2 20 ? 30.87600 1.41900 23.68100 1.000 65.11127 444 ASP B CA 1
ATOM 7700 C C . ASP B 2 20 ? 30.58800 1.50300 22.18200 1.000 65.19440 444 ASP B C 1
ATOM 7701 O O . ASP B 2 20 ? 29.85200 2.35800 21.69400 1.000 64.35707 444 ASP B O 1
ATOM 7710 N N . CYS B 2 21 ? 31.24400 0.63800 21.43300 1.000 65.15242 445 CYS B N 1
ATOM 7711 C CA . CYS B 2 21 ? 31.05300 0.56200 19.99800 1.000 65.51708 445 CYS B CA 1
ATOM 7712 C C . CYS B 2 21 ? 30.24800 -0.68300 19.68700 1.000 69.09171 445 CYS B C 1
ATOM 7713 O O . CYS B 2 21 ? 30.19400 -1.63800 20.47400 1.000 71.08844 445 CYS B O 1
ATOM 7721 N N . ARG B 2 22 ? 29.61400 -0.65400 18.51900 1.000 69.97498 446 ARG B N 1
ATOM 7722 C CA . ARG B 2 22 ? 28.78000 -1.77300 18.11000 1.000 70.28830 446 ARG B CA 1
ATOM 7723 C C . ARG B 2 22 ? 29.65800 -2.93300 17.66200 1.000 71.97470 446 ARG B C 1
ATOM 7724 O O . ARG B 2 22 ? 29.45700 -4.07100 18.09900 1.000 72.86954 446 ARG B O 1
ATOM 7745 N N . SER B 2 23 ? 30.66700 -2.65800 16.83200 1.000 76.08067 447 SER B N 1
ATOM 7746 C CA . SER B 2 23 ? 31.53400 -3.72100 16.33800 1.000 78.39808 447 SER B CA 1
ATOM 7747 C C . SER B 2 23 ? 32.11300 -4.52000 17.49200 1.000 80.74614 447 SER B C 1
ATOM 7748 O O . SER B 2 23 ? 32.29500 -4.01800 18.60400 1.000 81.22444 447 SER B O 1
ATOM 7756 N N . THR B 2 24 ? 32.38700 -5.78700 17.21300 1.000 80.62137 448 THR B N 1
ATOM 7757 C CA . THR B 2 24 ? 32.86600 -6.71900 18.21800 1.000 84.71019 448 THR B CA 1
ATOM 7758 C C . THR B 2 24 ? 34.33600 -7.07100 18.02600 1.000 88.75257 448 THR B C 1
ATOM 7759 O O . THR B 2 24 ? 34.93100 -7.69100 18.92500 1.000 91.85933 448 THR B O 1
ATOM 7770 N N . ASP B 2 25 ? 34.95300 -6.61700 16.91800 1.000 89.49510 449 ASP B N 1
ATOM 7771 C CA . ASP B 2 25 ? 36.30500 -7.01900 16.58400 1.000 89.35211 449 ASP B CA 1
ATOM 7772 C C . ASP B 2 25 ? 37.33600 -5.97400 16.98600 1.000 85.86488 449 ASP B C 1
ATOM 7773 O O . ASP B 2 25 ? 37.41300 -4.91800 16.34100 1.000 83.95437 449 ASP B O 1
ATOM 7782 N N . PRO B 2 26 ? 38.19100 -6.24500 17.98000 1.000 85.76701 450 PRO B N 1
ATOM 7783 C CA . PRO B 2 26 ? 39.17800 -5.22800 18.39800 1.000 82.98435 450 PRO B CA 1
ATOM 7784 C C . PRO B 2 26 ? 40.04900 -4.67300 17.26500 1.000 80.21547 450 PRO B C 1
ATOM 7785 O O . PRO B 2 26 ? 40.46600 -3.50800 17.33700 1.000 78.60416 450 PRO B O 1
ATOM 7796 N N . ARG B 2 27 ? 40.32100 -5.45100 16.21300 1.000 77.89453 451 ARG B N 1
ATOM 7797 C CA . ARG B 2 27 ? 41.18600 -4.97900 15.12900 1.000 75.94123 451 ARG B CA 1
ATOM 7798 C C . ARG B 2 27 ? 40.56300 -3.82900 14.32800 1.000 75.15800 451 ARG B C 1
ATOM 7799 O O . ARG B 2 27 ? 41.24500 -3.23700 13.48700 1.000 72.95795 451 ARG B O 1
ATOM 7803 N N . LYS B 2 28 ? 39.27300 -3.51900 14.51500 1.000 74.60657 452 LYS B N 1
ATOM 7804 C CA . LYS B 2 28 ? 38.56900 -2.39400 13.82400 1.000 72.54007 452 LYS B CA 1
ATOM 7805 C C . LYS B 2 28 ? 38.00000 -1.39200 14.83100 1.000 70.42715 452 LYS B C 1
ATOM 7806 O O . LYS B 2 28 ? 37.54000 -0.35600 14.36100 1.000 68.60419 452 LYS B O 1
ATOM 7825 N N . SER B 2 29 ? 38.07500 -1.65600 16.13700 1.000 71.38054 453 SER B N 1
ATOM 7826 C CA . SER B 2 29 ? 37.51600 -0.82100 17.18500 1.000 69.33192 453 SER B CA 1
ATOM 7827 C C . SER B 2 29 ? 38.56000 0.11700 17.78200 1.000 67.03013 453 SER B C 1
ATOM 7828 O O . SER B 2 29 ? 39.75300 -0.21100 17.86200 1.000 68.10854 453 SER B O 1
ATOM 7836 N N . GLU B 2 30 ? 38.07600 1.27800 18.24600 1.000 64.66103 454 GLU B N 1
ATOM 7837 C CA . GLU B 2 30 ? 38.90500 2.36400 18.75900 1.000 62.71552 454 GLU B CA 1
ATOM 7838 C C . GLU B 2 30 ? 38.24100 2.97500 19.98800 1.000 60.91673 454 GLU B C 1
ATOM 7839 O O . GLU B 2 30 ? 37.02900 3.17500 20.00600 1.000 60.71454 454 GLU B O 1
ATOM 7851 N N . LEU B 2 31 ? 39.03200 3.28100 21.00700 1.000 60.70187 455 LEU B N 1
ATOM 7852 C CA . LEU B 2 31 ? 38.54200 3.91700 22.22500 1.000 58.93657 455 LEU B CA 1
ATOM 7853 C C . LEU B 2 31 ? 39.14400 5.31900 22.32900 1.000 55.66338 455 LEU B C 1
ATOM 7854 O O . LEU B 2 31 ? 40.36800 5.45900 22.43700 1.000 55.77270 455 LEU B O 1
ATOM 7870 N N . TYR B 2 32 ? 38.28700 6.35200 22.31700 1.000 54.03868 456 TYR B N 1
ATOM 7871 C CA . TYR B 2 32 ? 38.72600 7.73300 22.52100 1.000 52.78555 456 TYR B CA 1
ATOM 7872 C C . TYR B 2 32 ? 38.62700 8.05900 24.00600 1.000 52.49291 456 TYR B C 1
ATOM 7873 O O . TYR B 2 32 ? 37.53600 8.05700 24.57600 1.000 52.16262 456 TYR B O 1
ATOM 7891 N N . VAL B 2 33 ? 39.77700 8.28800 24.64200 1.000 52.24980 457 VAL B N 1
ATOM 7892 C CA . VAL B 2 33 ? 39.82900 8.79800 26.00500 1.000 51.95801 457 VAL B CA 1
ATOM 7893 C C . VAL B 2 33 ? 39.90200 10.29900 25.87400 1.000 50.60382 457 VAL B C 1
ATOM 7894 O O . VAL B 2 33 ? 40.82500 10.80600 25.22600 1.000 51.15866 457 VAL B O 1
ATOM 7907 N N . VAL B 2 34 ? 38.90600 10.99200 26.45000 1.000 48.01676 458 VAL B N 1
ATOM 7908 C CA . VAL B 2 34 ? 38.57900 12.37700 26.11400 1.000 48.22059 458 VAL B CA 1
ATOM 7909 C C . VAL B 2 34 ? 38.48500 13.23100 27.37400 1.000 49.55075 458 VAL B C 1
ATOM 7910 O O . VAL B 2 34 ? 37.70000 12.94400 28.28700 1.000 49.06582 458 VAL B O 1
ATOM 7923 N N . GLU B 2 35 ? 39.24300 14.31200 27.39400 1.000 48.60459 459 GLU B N 1
ATOM 7924 C CA . GLU B 2 35 ? 39.20300 15.24700 28.50600 1.000 49.12366 459 GLU B CA 1
ATOM 7925 C C . GLU B 2 35 ? 37.84200 15.92500 28.53400 1.000 51.66861 459 GLU B C 1
ATOM 7926 O O . GLU B 2 35 ? 37.49000 16.67000 27.60700 1.000 50.14808 459 GLU B O 1
ATOM 7938 N N . GLY B 2 36 ? 37.08300 15.65600 29.58400 1.000 55.21633 460 GLY B N 1
ATOM 7939 C CA . GLY B 2 36 ? 35.89300 16.42700 29.90100 1.000 58.29499 460 GLY B CA 1
ATOM 7940 C C . GLY B 2 36 ? 34.62600 15.65400 29.59900 1.000 59.05582 460 GLY B C 1
ATOM 7941 O O . GLY B 2 36 ? 34.52700 14.94500 28.59400 1.000 57.31577 460 GLY B O 1
ATOM 7945 N N . ASP B 2 37 ? 33.61600 15.82900 30.44800 1.000 60.87944 461 ASP B N 1
ATOM 7946 C CA . ASP B 2 37 ? 32.31400 15.23800 30.12700 1.000 61.30115 461 ASP B CA 1
ATOM 7947 C C . ASP B 2 37 ? 31.55300 16.01500 29.04300 1.000 60.11746 461 ASP B C 1
ATOM 7948 O O . ASP B 2 37 ? 30.86700 15.39200 28.22800 1.000 56.54843 461 ASP B O 1
ATOM 7957 N N . SER B 2 38 ? 31.71400 17.33800 28.94100 1.000 62.12499 462 SER B N 1
ATOM 7958 C CA . SER B 2 38 ? 31.09800 18.03800 27.81500 1.000 58.89768 462 SER B CA 1
ATOM 7959 C C . SER B 2 38 ? 31.63000 17.50800 26.49700 1.000 56.61169 462 SER B C 1
ATOM 7960 O O . SER B 2 38 ? 30.86600 17.24600 25.56000 1.000 57.58078 462 SER B O 1
ATOM 7968 N N . ALA B 2 39 ? 32.95100 17.32700 26.41500 1.000 53.74364 463 ALA B N 1
ATOM 7969 C CA . ALA B 2 39 ? 33.60500 16.98300 25.16100 1.000 52.76629 463 ALA B CA 1
ATOM 7970 C C . ALA B 2 39 ? 33.41800 15.51600 24.84400 1.000 53.85221 463 ALA B C 1
ATOM 7971 O O . ALA B 2 39 ? 33.23700 15.14500 23.67800 1.000 54.08691 463 ALA B O 1
ATOM 7978 N N . GLY B 2 40 ? 33.46100 14.67500 25.87500 1.000 52.94632 464 GLY B N 1
ATOM 7979 C CA . GLY B 2 40 ? 33.08100 13.29000 25.68500 1.000 53.38265 464 GLY B CA 1
ATOM 7980 C C . GLY B 2 40 ? 31.64300 13.14200 25.22100 1.000 54.63147 464 GLY B C 1
ATOM 7981 O O . GLY B 2 40 ? 31.35000 12.36800 24.31100 1.000 55.70991 464 GLY B O 1
ATOM 7985 N N . GLY B 2 41 ? 30.72700 13.87800 25.83900 1.000 58.98368 465 GLY B N 1
ATOM 7986 C CA . GLY B 2 41 ? 29.36000 13.84900 25.37100 1.000 61.72374 465 GLY B CA 1
ATOM 7987 C C . GLY B 2 41 ? 29.22900 14.24700 23.91600 1.000 61.56171 465 GLY B C 1
ATOM 7988 O O . GLY B 2 41 ? 28.46500 13.63000 23.16700 1.000 64.81285 465 GLY B O 1
ATOM 7992 N N . SER B 2 42 ? 29.93700 15.30600 23.49500 1.000 60.09732 466 SER B N 1
ATOM 7993 C CA . SER B 2 42 ? 29.77500 15.71400 22.09800 1.000 57.89673 466 SER B CA 1
ATOM 7994 C C . SER B 2 42 ? 30.60000 14.85300 21.14400 1.000 61.45712 466 SER B C 1
ATOM 7995 O O . SER B 2 42 ? 30.41500 14.96500 19.92400 1.000 60.70388 466 SER B O 1
ATOM 8003 N N . ALA B 2 43 ? 31.48500 13.99400 21.66700 1.000 56.84466 467 ALA B N 1
ATOM 8004 C CA . ALA B 2 43 ? 32.11700 12.96400 20.85000 1.000 56.37326 467 ALA B CA 1
ATOM 8005 C C . ALA B 2 43 ? 31.28200 11.68900 20.79500 1.000 57.98998 467 ALA B C 1
ATOM 8006 O O . ALA B 2 43 ? 31.39600 10.93600 19.81500 1.000 58.30288 467 ALA B O 1
ATOM 8013 N N . LYS B 2 44 ? 30.46200 11.42000 21.83700 1.000 60.75697 468 LYS B N 1
ATOM 8014 C CA . LYS B 2 44 ? 29.46400 10.34200 21.78000 1.000 60.94905 468 LYS B CA 1
ATOM 8015 C C . LYS B 2 44 ? 28.51300 10.57000 20.60900 1.000 62.51505 468 LYS B C 1
ATOM 8016 O O . LYS B 2 44 ? 28.15400 9.62000 19.91700 1.000 62.47793 468 LYS B O 1
ATOM 8035 N N . SER B 2 45 ? 28.19900 11.82900 20.30100 1.000 62.54477 469 SER B N 1
ATOM 8036 C CA . SER B 2 45 ? 27.23800 12.11600 19.24400 1.000 62.61198 469 SER B CA 1
ATOM 8037 C C . SER B 2 45 ? 27.88800 12.08400 17.86800 1.000 61.34468 469 SER B C 1
ATOM 8038 O O . SER B 2 45 ? 27.27500 11.60300 16.89900 1.000 61.03373 469 SER B O 1
ATOM 8046 N N . GLY B 2 46 ? 29.12400 12.59200 17.76200 1.000 61.27009 470 GLY B N 1
ATOM 8047 C CA . GLY B 2 46 ? 29.75900 12.77800 16.46600 1.000 60.84605 470 GLY B CA 1
ATOM 8048 C C . GLY B 2 46 ? 30.40300 11.54200 15.88000 1.000 60.56160 470 GLY B C 1
ATOM 8049 O O . GLY B 2 46 ? 30.74100 11.52400 14.69100 1.000 59.90204 470 GLY B O 1
ATOM 8053 N N . ARG B 2 47 ? 30.55200 10.50600 16.69400 1.000 59.39400 471 ARG B N 1
ATOM 8054 C CA . ARG B 2 47 ? 31.36000 9.35400 16.34900 1.000 60.78585 471 ARG B CA 1
ATOM 8055 C C . ARG B 2 47 ? 30.71600 8.54600 15.22500 1.000 61.95654 471 ARG B C 1
ATOM 8056 O O . ARG B 2 47 ? 29.63300 8.87200 14.70500 1.000 61.78697 471 ARG B O 1
ATOM 8077 N N . ASP B 2 48 ? 31.43100 7.47600 14.83400 1.000 62.51317 472 ASP B N 1
ATOM 8078 C CA . ASP B 2 48 ? 30.85100 6.39000 14.05300 1.000 63.80985 472 ASP B CA 1
ATOM 8079 C C . ASP B 2 48 ? 30.48700 5.27800 15.02700 1.000 65.56758 472 ASP B C 1
ATOM 8080 O O . ASP B 2 48 ? 31.34400 4.47600 15.39100 1.000 65.70538 472 ASP B O 1
ATOM 8089 N N . SER B 2 49 ? 29.20800 5.22800 15.45400 1.000 64.43271 473 SER B N 1
ATOM 8090 C CA . SER B 2 49 ? 28.84300 4.35300 16.56600 1.000 64.83392 473 SER B CA 1
ATOM 8091 C C . SER B 2 49 ? 29.30600 2.92500 16.30600 1.000 66.78434 473 SER B C 1
ATOM 8092 O O . SER B 2 49 ? 29.52000 2.16600 17.25800 1.000 66.96908 473 SER B O 1
ATOM 8100 N N . MET B 2 50 ? 29.54800 2.56800 15.04200 1.000 69.13796 474 MET B N 1
ATOM 8101 C CA . MET B 2 50 ? 30.00300 1.21600 14.72200 1.000 70.58326 474 MET B CA 1
ATOM 8102 C C . MET B 2 50 ? 31.31700 0.88900 15.42500 1.000 71.30370 474 MET B C 1
ATOM 8103 O O . MET B 2 50 ? 31.44100 -0.15400 16.07800 1.000 73.08297 474 MET B O 1
ATOM 8117 N N . PHE B 2 51 ? 32.31200 1.78100 15.30600 1.000 68.37522 475 PHE B N 1
ATOM 8118 C CA . PHE B 2 51 ? 33.69700 1.45400 15.60300 1.000 67.36046 475 PHE B CA 1
ATOM 8119 C C . PHE B 2 51 ? 34.35800 2.28800 16.70100 1.000 64.75312 475 PHE B C 1
ATOM 8120 O O . PHE B 2 51 ? 35.45500 1.92100 17.13500 1.000 64.26429 475 PHE B O 1
ATOM 8137 N N . GLN B 2 52 ? 33.74900 3.37900 17.17000 1.000 65.23562 476 GLN B N 1
ATOM 8138 C CA . GLN B 2 52 ? 34.41500 4.30800 18.08000 1.000 62.29661 476 GLN B CA 1
ATOM 8139 C C . GLN B 2 52 ? 33.67200 4.36800 19.40200 1.000 60.94763 476 GLN B C 1
ATOM 8140 O O . GLN B 2 52 ? 32.48500 4.70300 19.43700 1.000 62.28044 476 GLN B O 1
ATOM 8154 N N . ALA B 2 53 ? 34.37400 4.03600 20.47500 1.000 58.19313 477 ALA B N 1
ATOM 8155 C CA . ALA B 2 53 ? 33.89400 4.10600 21.84700 1.000 57.59192 477 ALA B CA 1
ATOM 8156 C C . ALA B 2 53 ? 34.48800 5.32100 22.53700 1.000 55.17949 477 ALA B C 1
ATOM 8157 O O . ALA B 2 53 ? 35.50700 5.85300 22.10100 1.000 54.40360 477 ALA B O 1
ATOM 8164 N N . ILE B 2 54 ? 33.87600 5.72800 23.65300 1.000 55.52290 478 ILE B N 1
ATOM 8165 C CA . ILE B 2 54 ? 34.24500 6.99200 24.28200 1.000 54.87478 478 ILE B CA 1
ATOM 8166 C C . ILE B 2 54 ? 34.29100 6.82600 25.78800 1.000 55.13110 478 ILE B C 1
ATOM 8167 O O . ILE B 2 54 ? 33.25400 6.61100 26.41500 1.000 56.93813 478 ILE B O 1
ATOM 8183 N N . LEU B 2 55 ? 35.45800 7.00700 26.37500 1.000 54.88266 479 LEU B N 1
ATOM 8184 C CA . LEU B 2 55 ? 35.55100 7.09600 27.82100 1.000 54.26302 479 LEU B CA 1
ATOM 8185 C C . LEU B 2 55 ? 35.95500 8.51900 28.15600 1.000 52.21878 479 LEU B C 1
ATOM 8186 O O . LEU B 2 55 ? 37.06800 8.93100 27.80300 1.000 52.10084 479 LEU B O 1
ATOM 8202 N N . PRO B 2 56 ? 35.07700 9.33400 28.72300 1.000 56.18300 480 PRO B N 1
ATOM 8203 C CA . PRO B 2 56 ? 35.46800 10.67400 29.14400 1.000 56.14288 480 PRO B CA 1
ATOM 8204 C C 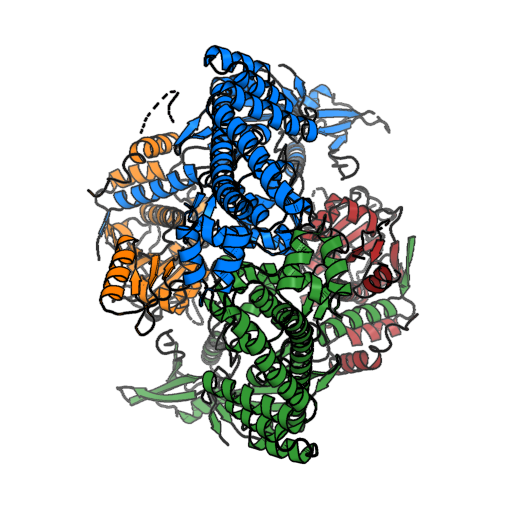. PRO B 2 56 ? 36.08000 10.67000 30.53200 1.000 56.16634 480 PRO B C 1
ATOM 8205 O O . PRO B 2 56 ? 35.89400 9.76200 31.33600 1.000 57.36213 480 PRO B O 1
ATOM 8216 N N . LEU B 2 57 ? 36.81400 11.73100 30.80300 1.000 54.35057 481 LEU B N 1
ATOM 8217 C CA . LEU B 2 57 ? 37.55500 11.86100 32.03900 1.000 55.26039 481 LEU B CA 1
ATOM 8218 C C . LEU B 2 57 ? 37.16500 13.19300 32.65400 1.000 57.52667 481 LEU B C 1
ATOM 8219 O O . LEU B 2 57 ? 37.18300 14.22600 31.97400 1.000 56.25653 481 LEU B O 1
ATOM 8235 N N . ARG B 2 58 ? 36.76300 13.17200 33.91500 1.000 59.88362 482 ARG B N 1
ATOM 8236 C CA . ARG B 2 58 ? 36.69000 14.43500 34.61100 1.000 63.39951 482 ARG B CA 1
ATOM 8237 C C . ARG B 2 58 ? 38.09500 14.95300 34.69700 1.000 60.86407 482 ARG B C 1
ATOM 8238 O O . ARG B 2 58 ? 38.96300 14.28200 35.27500 1.000 60.53250 482 ARG B O 1
ATOM 8259 N N . GLY B 2 59 ? 38.34200 16.12500 34.13700 1.000 59.25068 483 GLY B N 1
ATOM 8260 C CA . GLY B 2 59 ? 39.63600 16.77500 34.38100 1.000 57.27406 483 GLY B CA 1
ATOM 8261 C C . GLY B 2 59 ? 40.91600 15.95200 34.58000 1.000 56.58112 483 GLY B C 1
ATOM 8262 O O . GLY B 2 59 ? 41.19500 14.99800 33.83300 1.000 57.55471 483 GLY B O 1
ATOM 8266 N N . LYS B 2 60 ? 41.72400 16.35200 35.57000 1.000 53.79281 484 LYS B N 1
ATOM 8267 C CA . LYS B 2 60 ? 43.03400 15.74200 35.76200 1.000 53.35493 484 LYS B CA 1
ATOM 8268 C C . LYS B 2 60 ? 42.89000 14.34400 36.35300 1.000 54.46550 484 LYS B C 1
ATOM 8269 O O . LYS B 2 60 ? 42.06100 14.09900 37.24100 1.000 55.02143 484 LYS B O 1
ATOM 8288 N N . ILE B 2 61 ? 43.75100 13.44900 35.89200 1.000 54.81786 485 ILE B N 1
ATOM 8289 C CA . ILE B 2 61 ? 43.84200 12.08700 36.38300 1.000 55.60414 485 ILE B CA 1
ATOM 8290 C C . ILE B 2 61 ? 44.82300 12.00600 37.54200 1.000 57.78834 485 ILE B C 1
ATOM 8291 O O . ILE B 2 61 ? 45.64800 12.88700 37.77900 1.000 56.00462 485 ILE B O 1
ATOM 8307 N N . ILE B 2 62 ? 44.73400 10.91200 38.27900 1.000 60.30653 486 ILE B N 1
ATOM 8308 C CA . ILE B 2 62 ? 45.68000 10.66600 39.35000 1.000 62.41333 486 ILE B CA 1
ATOM 8309 C C . ILE B 2 62 ? 47.06200 10.39500 38.77900 1.000 63.44367 486 ILE B C 1
ATOM 8310 O O . ILE B 2 62 ? 47.23000 9.55500 37.88500 1.000 63.94231 486 ILE B O 1
ATOM 8326 N N . ASN B 2 63 ? 48.07000 11.05500 39.34300 1.000 65.31643 487 ASN B N 1
ATOM 8327 C CA . ASN B 2 63 ? 49.45700 10.76100 38.99400 1.000 65.18922 487 ASN B CA 1
ATOM 8328 C C . ASN B 2 63 ? 49.84300 9.41300 39.57100 1.000 68.19817 487 ASN B C 1
ATOM 8329 O O . ASN B 2 63 ? 50.01300 9.28700 40.79600 1.000 69.60455 487 ASN B O 1
ATOM 8340 N N . VAL B 2 64 ? 50.02100 8.42600 38.68200 1.000 64.98565 488 VAL B N 1
ATOM 8341 C CA . VAL B 2 64 ? 50.25800 7.05400 39.13700 1.000 65.84988 488 VAL B CA 1
ATOM 8342 C C . VAL B 2 64 ? 51.69300 6.78300 39.56200 1.000 65.73858 488 VAL B C 1
ATOM 8343 O O . VAL B 2 64 ? 51.97600 5.69500 40.10100 1.000 66.11380 488 VAL B O 1
ATOM 8356 N N . GLU B 2 65 ? 52.60800 7.73300 39.31900 1.000 65.66419 489 GLU B N 1
ATOM 8357 C CA . GLU B 2 65 ? 54.01600 7.62800 39.70600 1.000 64.73244 489 GLU B CA 1
ATOM 8358 C C . GLU B 2 65 ? 54.30500 8.23100 41.06000 1.000 65.19232 489 GLU B C 1
ATOM 8359 O O . GLU B 2 65 ? 55.24000 7.78700 41.71300 1.000 64.31102 489 GLU B O 1
ATOM 8371 N N . LYS B 2 66 ? 53.56500 9.26600 41.46300 1.000 67.64448 490 LYS B N 1
ATOM 8372 C CA . LYS B 2 66 ? 53.63300 9.76100 42.83400 1.000 68.85270 490 LYS B CA 1
ATOM 8373 C C . LYS B 2 66 ? 52.73800 8.95600 43.77200 1.000 70.51134 490 LYS B C 1
ATOM 8374 O O . LYS B 2 66 ? 52.97200 8.92500 44.98800 1.000 71.26913 490 LYS B O 1
ATOM 8393 N N . ALA B 2 67 ? 51.68400 8.34200 43.23500 1.000 69.00669 491 ALA B N 1
ATOM 8394 C CA . ALA B 2 67 ? 50.63700 7.74400 44.05000 1.000 72.96612 491 ALA B CA 1
ATOM 8395 C C . ALA B 2 67 ? 50.93000 6.26700 44.28300 1.000 75.13249 491 ALA B C 1
ATOM 8396 O O . ALA B 2 67 ? 51.18300 5.50500 43.33000 1.000 73.61308 491 ALA B O 1
ATOM 8403 N N . ARG B 2 68 ? 50.89600 5.87800 45.56100 1.000 78.60065 492 ARG B N 1
ATOM 8404 C CA . ARG B 2 68 ? 51.13500 4.49300 45.94200 1.000 82.34791 492 ARG B CA 1
ATOM 8405 C C . ARG B 2 68 ? 50.11300 3.57300 45.28700 1.000 84.17542 492 ARG B C 1
ATOM 8406 O O . ARG B 2 68 ? 48.93100 3.90800 45.19000 1.000 85.61451 492 ARG B O 1
ATOM 8427 N N . ILE B 2 69 ? 50.56700 2.39400 44.86100 1.000 87.87062 493 ILE B N 1
ATOM 8428 C CA . ILE B 2 69 ? 49.71400 1.49900 44.07300 1.000 87.54492 493 ILE B CA 1
ATOM 8429 C C . ILE B 2 69 ? 48.31500 1.33200 44.66600 1.000 90.33961 493 ILE B C 1
ATOM 8430 O O . ILE B 2 69 ? 47.35900 1.17000 43.92500 1.000 91.14155 493 ILE B O 1
ATOM 8446 N N . ASP B 2 70 ? 48.15300 1.41800 45.98300 1.000 89.00797 494 ASP B N 1
ATOM 8447 C CA . ASP B 2 70 ? 46.86300 1.09400 46.59000 1.000 92.03251 494 ASP B CA 1
ATOM 8448 C C . ASP B 2 70 ? 45.79400 2.14700 46.28700 1.000 93.58938 494 ASP B C 1
ATOM 8449 O O . ASP B 2 70 ? 44.65500 1.81500 45.92100 1.000 92.05861 494 ASP B O 1
ATOM 8458 N N . ARG B 2 71 ? 46.12700 3.42900 46.44600 1.000 110.08517 495 ARG B N 1
ATOM 8459 C CA . ARG B 2 71 ? 45.18000 4.53500 46.16700 1.000 104.73302 495 ARG B CA 1
ATOM 8460 C C . ARG B 2 71 ? 44.84300 4.47400 44.68300 1.000 102.64593 495 ARG B C 1
ATOM 8461 O O . ARG B 2 71 ? 43.71100 4.81700 44.34000 1.000 100.60108 495 ARG B O 1
ATOM 8482 N N . VAL B 2 72 ? 45.76900 4.02800 43.83500 1.000 96.37915 496 VAL B N 1
ATOM 8483 C CA . VAL B 2 72 ? 45.53100 4.06300 42.39500 1.000 91.81277 496 VAL B CA 1
ATOM 8484 C C . VAL B 2 72 ? 44.41100 3.10100 41.99800 1.000 92.99502 496 VAL B C 1
ATOM 8485 O O . VAL B 2 72 ? 43.54900 3.44700 41.18000 1.000 89.19342 496 VAL B O 1
ATOM 8498 N N . LEU B 2 73 ? 44.38300 1.88800 42.55900 1.000 95.08857 497 LEU B N 1
ATOM 8499 C CA . LEU B 2 73 ? 43.32100 0.97700 42.13900 1.000 96.42555 497 LEU B CA 1
ATOM 8500 C C . LEU B 2 73 ? 41.97400 1.37900 42.72200 1.000 92.55658 497 LEU B C 1
ATOM 8501 O O . LEU B 2 73 ? 40.94100 1.04700 42.14200 1.000 92.10106 497 LEU B O 1
ATOM 8517 N N . LYS B 2 74 ? 41.95700 2.08600 43.84900 1.000 87.87542 498 LYS B N 1
ATOM 8518 C CA . LYS B 2 74 ? 40.69900 2.59900 44.37500 1.000 82.50581 498 LYS B CA 1
ATOM 8519 C C . LYS B 2 74 ? 40.18100 3.82500 43.62300 1.000 78.02539 498 LYS B C 1
ATOM 8520 O O . LYS B 2 74 ? 39.15400 4.38600 44.01700 1.000 73.99846 498 LYS B O 1
ATOM 8539 N N . ASN B 2 75 ? 40.89700 4.30500 42.61300 1.000 80.73623 499 ASN B N 1
ATOM 8540 C CA . ASN B 2 75 ? 40.53500 5.53100 41.91500 1.000 75.62002 499 ASN B CA 1
ATOM 8541 C C . ASN B 2 75 ? 39.67400 5.15300 40.71200 1.000 74.03179 499 ASN B C 1
ATOM 8542 O O . ASN B 2 75 ? 40.12000 4.43500 39.80800 1.000 76.05126 499 ASN B O 1
ATOM 8553 N N . THR B 2 76 ? 38.43100 5.63400 40.72700 1.000 69.65257 500 THR B N 1
ATOM 8554 C CA . THR B 2 76 ? 37.39800 5.18300 39.80000 1.000 68.49602 500 THR B CA 1
ATOM 8555 C C . THR B 2 76 ? 37.75000 5.45000 38.34500 1.000 70.42175 500 THR B C 1
ATOM 8556 O O . THR B 2 76 ? 37.40600 4.65000 37.46700 1.000 71.41824 500 THR B O 1
ATOM 8567 N N . GLU B 2 77 ? 38.45000 6.54600 38.06900 1.000 71.37813 501 GLU B N 1
ATOM 8568 C CA . GLU B 2 77 ? 38.76200 6.85600 36.68200 1.000 69.90839 501 GLU B CA 1
ATOM 8569 C C . GLU B 2 77 ? 39.85700 5.93900 36.15700 1.000 72.27435 501 GLU B C 1
ATOM 8570 O O . GLU B 2 77 ? 39.79800 5.48700 35.00100 1.000 72.49722 501 GLU B O 1
ATOM 8582 N N . VAL B 2 78 ? 40.87200 5.65500 36.98300 1.000 71.29718 502 VAL B N 1
ATOM 8583 C CA . VAL B 2 78 ? 41.92000 4.74000 36.53400 1.000 71.66132 502 VAL B CA 1
ATOM 8584 C C . VAL B 2 78 ? 41.35000 3.33800 36.36100 1.000 73.98345 502 VAL B C 1
ATOM 8585 O O . VAL B 2 78 ? 41.59100 2.68200 35.34000 1.000 73.08998 502 VAL B O 1
ATOM 8598 N N . GLN B 2 79 ? 40.55300 2.89300 37.32400 1.000 77.72745 503 GLN B N 1
ATOM 8599 C CA . GLN B 2 79 ? 39.87100 1.58400 37.24400 1.000 79.14060 503 GLN B CA 1
ATOM 8600 C C . GLN B 2 79 ? 39.00800 1.53600 35.99800 1.000 78.19785 503 GLN B C 1
ATOM 8601 O O . GLN B 2 79 ? 38.79900 0.44700 35.54800 1.000 78.65601 503 GLN B O 1
ATOM 8615 N N . ALA B 2 80 ? 38.41400 2.65200 35.57000 1.000 77.26348 504 ALA B N 1
ATOM 8616 C CA . ALA B 2 80 ? 37.60300 2.69000 34.36500 1.000 76.64285 504 ALA B CA 1
ATOM 8617 C C . ALA B 2 80 ? 38.45500 2.53500 33.11600 1.000 75.18813 504 ALA B C 1
ATOM 8618 O O . ALA B 2 80 ? 38.12200 1.75400 32.21600 1.000 76.25604 504 ALA B O 1
ATOM 8625 N N . ILE B 2 81 ? 39.55300 3.29000 33.03600 1.000 69.91416 505 ILE B N 1
ATOM 8626 C CA . ILE B 2 81 ? 40.46200 3.16000 31.89300 1.000 69.53628 505 ILE B CA 1
ATOM 8627 C C . ILE B 2 81 ? 40.99600 1.72900 31.78200 1.000 69.95928 505 ILE B C 1
ATOM 8628 O O . ILE B 2 81 ? 41.19200 1.20800 30.67100 1.000 71.57413 505 ILE B O 1
ATOM 8644 N N . ILE B 2 82 ? 41.25500 1.07700 32.92700 1.000 73.29326 506 ILE B N 1
ATOM 8645 C CA . ILE B 2 82 ? 41.77000 -0.29200 32.90200 1.000 72.93548 506 ILE B CA 1
ATOM 8646 C C . ILE B 2 82 ? 40.69600 -1.26200 32.40200 1.000 74.41428 506 ILE B C 1
ATOM 8647 O O . ILE B 2 82 ? 40.95500 -2.08100 31.50700 1.000 76.11312 506 ILE B O 1
ATOM 8663 N N . THR B 2 83 ? 39.46400 -1.16700 32.95100 1.000 73.16414 507 THR B N 1
ATOM 8664 C CA . THR B 2 83 ? 38.41000 -2.12200 32.58800 1.000 74.25753 507 THR B CA 1
ATOM 8665 C C . THR B 2 83 ? 38.01400 -2.00200 31.12600 1.000 76.26270 507 THR B C 1
ATOM 8666 O O . THR B 2 83 ? 37.58800 -2.98400 30.50400 1.000 77.73163 507 THR B O 1
ATOM 8677 N N . ALA B 2 84 ? 38.08700 -0.79900 30.57900 1.000 75.90057 508 ALA B N 1
ATOM 8678 C CA . ALA B 2 84 ? 37.75000 -0.58900 29.18800 1.000 76.60937 508 ALA B CA 1
ATOM 8679 C C . ALA B 2 84 ? 38.80100 -1.14300 28.23800 1.000 78.32956 508 ALA B C 1
ATOM 8680 O O . ALA B 2 84 ? 38.57000 -1.14200 27.02800 1.000 78.78508 508 ALA B O 1
ATOM 8687 N N . LEU B 2 85 ? 39.94500 -1.61700 28.74300 1.000 78.19656 509 LEU B N 1
ATOM 8688 C CA . LEU B 2 85 ? 40.99200 -2.15600 27.87600 1.000 80.74082 509 LEU B CA 1
ATOM 8689 C C . LEU B 2 85 ? 41.12200 -3.68000 27.93600 1.000 85.24667 509 LEU B C 1
ATOM 8690 O O . LEU B 2 85 ? 41.74200 -4.26900 27.03500 1.000 86.95872 509 LEU B O 1
ATOM 8706 N N . GLY B 2 86 ? 40.55600 -4.32900 28.96600 1.000 91.97468 510 GLY B N 1
ATOM 8707 C CA . GLY B 2 86 ? 40.46400 -5.77800 29.03700 1.000 93.71805 510 GLY B CA 1
ATOM 8708 C C . GLY B 2 86 ? 41.75600 -6.49600 29.36000 1.000 95.00480 510 GLY B C 1
ATOM 8709 O O . GLY B 2 86 ? 41.73000 -7.63600 29.83600 1.000 95.37844 510 GLY B O 1
ATOM 8713 N N . THR B 2 87 ? 42.89000 -5.82600 29.12900 1.000 89.22794 511 THR B N 1
ATOM 8714 C CA . THR B 2 87 ? 44.18900 -6.49700 29.17700 1.000 91.77972 511 THR B CA 1
ATOM 8715 C C . THR B 2 87 ? 44.56200 -6.92400 30.59700 1.000 93.22950 511 THR B C 1
ATOM 8716 O O . THR B 2 87 ? 44.94900 -8.08000 30.82200 1.000 94.20244 511 THR B O 1
ATOM 8727 N N . GLY B 2 88 ? 44.44800 -6.01200 31.56400 1.000 92.23553 512 GLY B N 1
ATOM 8728 C CA . GLY B 2 88 ? 45.07800 -6.15800 32.86500 1.000 89.49486 512 GLY B CA 1
ATOM 8729 C C . GLY B 2 88 ? 46.30100 -5.26400 32.96500 1.000 87.96294 512 GLY B C 1
ATOM 8730 O O . GLY B 2 88 ? 46.71700 -4.61100 32.00000 1.000 87.20881 512 GLY B O 1
ATOM 8734 N N . ILE B 2 89 ? 46.91800 -5.22100 34.16200 1.000 84.63059 513 ILE B N 1
ATOM 8735 C CA . ILE B 2 89 ? 48.03100 -4.27800 34.46800 1.000 82.66767 513 ILE B CA 1
ATOM 8736 C C . ILE B 2 89 ? 49.27100 -5.02200 34.95700 1.000 89.08735 513 ILE B C 1
ATOM 8737 O O . ILE B 2 89 ? 49.12300 -6.17600 35.37300 1.000 92.84762 513 ILE B O 1
ATOM 8753 N N . HIS B 2 90 ? 50.43800 -4.37700 34.93000 1.000 87.73863 514 HIS B N 1
ATOM 8754 C CA . HIS B 2 90 ? 51.71800 -4.93800 35.43200 1.000 91.00068 514 HIS B CA 1
ATOM 8755 C C . HIS B 2 90 ? 52.00300 -6.30900 34.79600 1.000 96.90316 514 HIS B C 1
ATOM 8756 O O . HIS B 2 90 ? 52.00700 -6.35400 33.55600 1.000 96.55340 514 HIS B O 1
ATOM 8770 N N . ASP B 2 91 ? 52.24900 -7.37500 35.57100 1.000 99.33882 515 ASP B N 1
ATOM 8771 C CA . ASP B 2 91 ? 52.63600 -8.71800 35.04900 1.000 101.13522 515 ASP B CA 1
ATOM 8772 C C . ASP B 2 91 ? 51.40800 -9.46300 34.53800 1.000 101.58870 515 ASP B C 1
ATOM 8773 O O . ASP B 2 91 ? 51.59200 -10.38300 33.72700 1.000 101.52860 515 ASP B O 1
ATOM 8782 N N . GLU B 2 92 ? 50.21500 -9.06600 34.96500 1.000 102.55004 516 GLU B N 1
ATOM 8783 C CA . GLU B 2 92 ? 48.95200 -9.74600 34.59500 1.000 103.87643 516 GLU B CA 1
ATOM 8784 C C . GLU B 2 92 ? 48.51300 -9.25100 33.21800 1.000 99.76703 516 GLU B C 1
ATOM 8785 O O . GLU B 2 92 ? 47.58400 -9.85700 32.66400 1.000 100.76633 516 GLU B O 1
ATOM 8797 N N . PHE B 2 93 ? 49.12400 -8.18700 32.68900 1.000 95.87360 517 PHE B N 1
ATOM 8798 C CA . PHE B 2 93 ? 48.70800 -7.59600 31.38700 1.000 92.69709 517 PHE B CA 1
ATOM 8799 C C . PHE B 2 93 ? 48.63600 -8.67800 30.30000 1.000 94.03273 517 PHE B C 1
ATOM 8800 O O . PHE B 2 93 ? 49.52200 -9.56200 30.30700 1.000 94.36138 517 PHE B O 1
ATOM 8817 N N . ASP B 2 94 ? 47.67000 -8.59300 29.37300 1.000 94.46318 518 ASP B N 1
ATOM 8818 C CA . ASP B 2 94 ? 47.53000 -9.53200 28.22300 1.000 95.71739 518 ASP B CA 1
ATOM 8819 C C . ASP B 2 94 ? 47.04200 -8.74900 26.99300 1.000 95.41952 518 ASP B C 1
ATOM 8820 O O . ASP B 2 94 ? 45.87100 -8.34400 26.99400 1.000 94.35674 518 ASP B O 1
ATOM 8829 N N . ILE B 2 95 ? 47.87600 -8.58400 25.95500 1.000 92.68739 519 ILE B N 1
ATOM 8830 C CA . ILE B 2 95 ? 47.50600 -7.81300 24.72300 1.000 89.80371 519 ILE B CA 1
ATOM 8831 C C . ILE B 2 95 ? 46.48400 -8.62000 23.91500 1.000 89.79479 519 ILE B C 1
ATOM 8832 O O . ILE B 2 95 ? 45.84400 -8.02100 23.04200 1.000 88.22732 519 ILE B O 1
ATOM 8848 N N . GLY B 2 96 ? 46.34800 -9.92800 24.15400 1.000 91.63282 520 GLY B N 1
ATOM 8849 C CA . GLY B 2 96 ? 45.31200 -10.74500 23.49300 1.000 91.14588 520 GLY B CA 1
ATOM 8850 C C . GLY B 2 96 ? 43.92600 -10.29100 23.91400 1.000 90.47720 520 GLY B C 1
ATOM 8851 O O . GLY B 2 96 ? 43.01100 -10.38300 23.07300 1.000 88.77382 520 GLY B O 1
ATOM 8855 N N . LYS B 2 97 ? 43.77500 -9.78800 25.14600 1.000 91.99561 521 LYS B N 1
ATOM 8856 C CA . LYS B 2 97 ? 42.47000 -9.32900 25.70100 1.000 90.91807 521 LYS B CA 1
ATOM 8857 C C . LYS B 2 97 ? 42.21400 -7.85100 25.36700 1.000 90.29890 521 LYS B C 1
ATOM 8858 O O . LYS B 2 97 ? 41.11500 -7.36800 25.71400 1.000 91.06294 521 LYS B O 1
ATOM 8877 N N . LEU B 2 98 ? 43.16600 -7.15100 24.73600 1.000 87.19057 522 LEU B N 1
ATOM 8878 C CA . LEU B 2 98 ? 42.98700 -5.72600 24.33000 1.000 85.88237 522 LEU B CA 1
ATOM 8879 C C . LEU B 2 98 ? 41.61400 -5.56800 23.67200 1.000 85.39084 522 LEU B C 1
ATOM 8880 O O . LEU B 2 98 ? 41.29000 -6.39100 22.78600 1.000 86.01054 522 LEU B O 1
ATOM 8896 N N . ARG B 2 99 ? 40.85500 -4.54300 24.07000 1.000 87.81333 523 ARG B N 1
ATOM 8897 C CA . ARG B 2 99 ? 39.47100 -4.31900 23.57600 1.000 86.31918 523 ARG B CA 1
ATOM 8898 C C . ARG B 2 99 ? 39.49000 -3.44000 22.32100 1.000 82.04000 523 ARG B C 1
ATOM 8899 O O . ARG B 2 99 ? 38.64600 -3.69700 21.46900 1.000 80.69988 523 ARG B O 1
ATOM 8920 N N . TYR B 2 100 ? 40.41600 -2.48200 22.18800 1.000 78.51916 524 TYR B N 1
ATOM 8921 C CA . TYR B 2 100 ? 40.48100 -1.53200 21.04100 1.000 74.13282 524 TYR B CA 1
ATOM 8922 C C . TYR B 2 100 ? 41.90500 -1.44800 20.47900 1.000 72.80448 524 TYR B C 1
ATOM 8923 O O . TYR B 2 100 ? 42.79000 -1.02600 21.25300 1.000 72.44365 524 TYR B O 1
ATOM 8941 N N . HIS B 2 101 ? 42.13200 -1.78000 19.19500 1.000 71.11747 525 HIS B N 1
ATOM 8942 C CA . HIS B 2 101 ? 43.48300 -1.80200 18.64600 1.000 70.01344 525 HIS B CA 1
ATOM 8943 C C . HIS B 2 101 ? 44.01900 -0.41200 18.29400 1.000 68.12362 525 HIS B C 1
ATOM 8944 O O . HIS B 2 101 ? 45.20200 -0.30100 17.91800 1.000 67.69766 525 HIS B O 1
ATOM 8958 N N . LYS B 2 102 ? 43.19300 0.64000 18.39400 1.000 66.99135 526 LYS B N 1
ATOM 8959 C CA . LYS B 2 102 ? 43.66800 2.02300 18.43600 1.000 64.52683 526 LYS B CA 1
ATOM 8960 C C . LYS B 2 102 ? 43.13000 2.68100 19.69600 1.000 63.17073 526 LYS B C 1
ATOM 8961 O O . LYS B 2 102 ? 41.91900 2.71100 19.91600 1.000 63.68175 526 LYS B O 1
ATOM 8980 N N . ILE B 2 103 ? 44.02400 3.20600 20.51800 1.000 60.72970 527 ILE B N 1
ATOM 8981 C CA . ILE B 2 103 ? 43.67500 3.99900 21.69100 1.000 58.13747 527 ILE B CA 1
ATOM 8982 C C . ILE B 2 103 ? 44.05500 5.43300 21.38000 1.000 56.94489 527 ILE B C 1
ATOM 8983 O O . ILE B 2 103 ? 45.24300 5.73200 21.27300 1.000 57.11048 527 ILE B O 1
ATOM 8999 N N . VAL B 2 104 ? 43.08500 6.33300 21.27000 1.000 55.73867 528 VAL B N 1
ATOM 9000 C CA . VAL B 2 104 ? 43.36500 7.71600 20.92200 1.000 54.63196 528 VAL B CA 1
ATOM 9001 C C . VAL B 2 104 ? 43.21900 8.57100 22.15600 1.000 52.93370 528 VAL B C 1
ATOM 9002 O O . VAL B 2 104 ? 42.15600 8.58000 22.78000 1.000 52.89965 528 VAL B O 1
ATOM 9015 N N . LEU B 2 105 ? 44.26500 9.30100 22.51700 1.000 52.66076 529 LEU B N 1
ATOM 9016 C CA . LEU B 2 105 ? 44.15600 10.28100 23.59000 1.000 51.03710 529 LEU B CA 1
ATOM 9017 C C . LEU B 2 105 ? 43.78600 11.59400 22.92300 1.000 50.58787 529 LEU B C 1
ATOM 9018 O O . LEU B 2 105 ? 44.46800 12.02900 21.98400 1.000 52.67703 529 LEU B O 1
ATOM 9034 N N . MET B 2 106 ? 42.65800 12.17400 23.34300 1.000 48.97842 530 MET B N 1
ATOM 9035 C CA . MET B 2 106 ? 42.17700 13.43400 22.79400 1.000 48.83922 530 MET B CA 1
ATOM 9036 C C . MET B 2 106 ? 42.00400 14.37300 23.97400 1.000 48.25841 530 MET B C 1
ATOM 9037 O O . MET B 2 106 ? 41.16700 14.14300 24.84800 1.000 48.02104 530 MET B O 1
ATOM 9051 N N . ALA B 2 107 ? 42.84200 15.38600 24.04000 1.000 49.43450 531 ALA B N 1
ATOM 9052 C CA . ALA B 2 107 ? 42.75700 16.35800 25.10300 1.000 48.67187 531 ALA B CA 1
ATOM 9053 C C . ALA B 2 107 ? 42.87000 17.72300 24.46300 1.000 47.54650 531 ALA B C 1
ATOM 9054 O O . ALA B 2 107 ? 43.26700 17.85900 23.30600 1.000 47.69354 531 ALA B O 1
ATOM 9061 N N . ASP B 2 108 ? 42.46900 18.72200 25.22400 1.000 47.11897 532 ASP B N 1
ATOM 9062 C CA . ASP B 2 108 ? 42.48900 20.08700 24.74200 1.000 47.39884 532 ASP B CA 1
ATOM 9063 C C . ASP B 2 108 ? 43.84300 20.42900 24.11900 1.000 47.34847 532 ASP B C 1
ATOM 9064 O O . ASP B 2 108 ? 44.87000 19.83100 24.46400 1.000 46.98943 532 ASP B O 1
ATOM 9073 N N . ALA B 2 109 ? 43.86900 21.39600 23.20700 1.000 47.24924 533 ALA B N 1
ATOM 9074 C CA . ALA B 2 109 ? 45.15000 21.93500 22.77000 1.000 47.19022 533 ALA B CA 1
ATOM 9075 C C . ALA B 2 109 ? 45.59300 23.07000 23.66200 1.000 45.35019 533 ALA B C 1
ATOM 9076 O O . ALA B 2 109 ? 45.90800 24.13700 23.18400 1.000 46.55305 533 ALA B O 1
ATOM 9083 N N . ASP B 2 110 ? 45.53800 22.85100 24.97200 1.000 43.10293 534 ASP B N 1
ATOM 9084 C CA . ASP B 2 110 ? 45.95400 23.82700 25.98000 1.000 42.97654 534 ASP B CA 1
ATOM 9085 C C . ASP B 2 110 ? 46.96400 23.16300 26.92700 1.000 43.08927 534 ASP B C 1
ATOM 9086 O O . ASP B 2 110 ? 47.22500 21.96600 26.85100 1.000 42.60745 534 ASP B O 1
ATOM 9095 N N . VAL B 2 111 ? 47.60000 23.94800 27.79300 1.000 43.27361 535 VAL B N 1
ATOM 9096 C CA . VAL B 2 111 ? 48.66700 23.33700 28.57700 1.000 43.42036 535 VAL B CA 1
ATOM 9097 C C . VAL B 2 111 ? 48.08800 22.30400 29.54200 1.000 44.07218 535 VAL B C 1
ATOM 9098 O O . VAL B 2 111 ? 48.78900 21.35100 29.93300 1.000 46.21108 535 VAL B O 1
ATOM 9111 N N . ASP B 2 112 ? 46.82300 22.46500 29.96000 1.000 45.99946 536 ASP B N 1
ATOM 9112 C CA . ASP B 2 112 ? 46.21900 21.47700 30.85500 1.000 47.92858 536 ASP B CA 1
ATOM 9113 C C . ASP B 2 112 ? 45.83400 20.18000 30.12000 1.000 51.93622 536 ASP B C 1
ATOM 9114 O O . ASP B 2 112 ? 45.84300 19.09700 30.71800 1.000 50.09143 536 ASP B O 1
ATOM 9123 N N . GLY B 2 113 ? 45.56100 20.24100 28.81800 1.000 47.32143 537 GLY B N 1
ATOM 9124 C CA . GLY B 2 113 ? 45.46000 19.01000 28.05600 1.000 49.94777 537 GLY B CA 1
ATOM 9125 C C . GLY B 2 113 ? 46.80300 18.32100 27.88700 1.000 51.60388 537 GLY B C 1
ATOM 9126 O O . GLY B 2 113 ? 46.87900 17.08900 27.83000 1.000 53.91853 537 GLY B O 1
ATOM 9130 N N . GLN B 2 114 ? 47.87800 19.10200 27.77500 1.000 51.06567 538 GLN B N 1
ATOM 9131 C CA . GLN B 2 114 ? 49.20400 18.50600 27.79700 1.000 49.30122 538 GLN B CA 1
ATOM 9132 C C . GLN B 2 114 ? 49.46500 17.86200 29.16600 1.000 52.14834 538 GLN B C 1
ATOM 9133 O O . GLN B 2 114 ? 49.97300 16.73600 29.25000 1.000 52.74699 538 GLN B O 1
ATOM 9147 N N . HIS B 2 115 ? 49.07600 18.51300 30.25600 1.000 49.89575 539 HIS B N 1
ATOM 9148 C CA . HIS B 2 115 ? 49.30400 17.87400 31.54600 1.000 50.98332 539 HIS B CA 1
ATOM 9149 C C . HIS B 2 115 ? 48.51300 16.57100 31.66900 1.000 53.63131 539 HIS B C 1
ATOM 9150 O O . HIS B 2 115 ? 49.01400 15.56500 32.19700 1.000 54.07449 539 HIS B O 1
ATOM 9164 N N . ILE B 2 116 ? 47.25900 16.57800 31.17500 1.000 52.89058 540 ILE B N 1
ATOM 9165 C CA . ILE B 2 116 ? 46.32500 15.40700 31.25200 1.000 54.34574 540 ILE B CA 1
ATOM 9166 C C . ILE B 2 116 ? 46.82700 14.28900 30.34100 1.000 59.40383 540 ILE B C 1
ATOM 9167 O O . ILE B 2 116 ? 46.86500 13.17200 30.82900 1.000 59.97913 540 ILE B O 1
ATOM 9183 N N . SER B 2 117 ? 47.28600 14.58600 29.12000 1.000 57.71042 541 SER B N 1
ATOM 9184 C CA . SER B 2 117 ? 47.87200 13.58200 28.19300 1.000 62.87453 541 SER B CA 1
ATOM 9185 C C . SER B 2 117 ? 49.22400 13.12600 28.74100 1.000 59.94237 541 SER B C 1
ATOM 9186 O O . SER B 2 117 ? 49.68600 12.09100 28.27000 1.000 62.24424 541 SER B O 1
ATOM 9194 N N . THR B 2 118 ? 49.85600 13.88100 29.65300 1.000 56.39164 542 THR B N 1
ATOM 9195 C CA . THR B 2 118 ? 51.12100 13.48100 30.33800 1.000 55.20136 542 THR B CA 1
ATOM 9196 C C . THR B 2 118 ? 50.73700 12.52700 31.47400 1.000 55.66123 542 THR B C 1
ATOM 9197 O O . THR B 2 118 ? 51.43900 11.54300 31.64300 1.000 55.40082 542 THR B O 1
ATOM 9208 N N . LEU B 2 119 ? 49.66500 12.80000 32.22600 1.000 56.01404 543 LEU B N 1
ATOM 9209 C CA . LEU B 2 119 ? 49.18900 11.90400 33.31600 1.000 55.18227 543 LEU B CA 1
ATOM 9210 C C . LEU B 2 119 ? 48.65700 10.61700 32.68100 1.000 56.14321 543 LEU B C 1
ATOM 9211 O O . LEU B 2 119 ? 48.65000 9.58900 33.38800 1.000 55.56305 543 LEU B O 1
ATOM 9227 N N . LEU B 2 120 ? 48.23500 10.66800 31.41100 1.000 56.43896 544 LEU B N 1
ATOM 9228 C CA . LEU B 2 120 ? 47.69200 9.48500 30.68700 1.000 57.52392 544 LEU B CA 1
ATOM 9229 C C . LEU B 2 120 ? 48.82800 8.57600 30.20300 1.000 57.13114 544 LEU B C 1
ATOM 9230 O O . LEU B 2 120 ? 48.63800 7.40700 30.38100 1.000 58.87799 544 LEU B O 1
ATOM 9246 N N . LEU B 2 121 ? 49.90200 9.13500 29.61600 1.000 57.38525 545 LEU B N 1
ATOM 9247 C CA . LEU B 2 121 ? 51.05400 8.35800 29.07300 1.000 55.55303 545 LEU B CA 1
ATOM 9248 C C . LEU B 2 121 ? 51.93600 7.86800 30.22000 1.000 57.56172 545 LEU B C 1
ATOM 9249 O O . LEU B 2 121 ? 52.74300 6.96800 29.95100 1.000 57.37305 545 LEU B O 1
ATOM 9265 N N . THR B 2 122 ? 51.84500 8.45200 31.41900 1.000 57.65036 546 THR B N 1
ATOM 9266 C CA . THR B 2 122 ? 52.56100 7.92600 32.61200 1.000 59.41645 546 THR B CA 1
ATOM 9267 C C . THR B 2 122 ? 51.85700 6.62700 32.99300 1.000 59.94647 546 THR B C 1
ATOM 9268 O O . THR B 2 122 ? 52.55300 5.69300 33.24400 1.000 61.30361 546 THR B O 1
ATOM 9279 N N . LEU B 2 123 ? 50.52600 6.59800 33.04200 1.000 58.91616 547 LEU B N 1
ATOM 9280 C CA . LEU B 2 123 ? 49.73200 5.41000 33.38600 1.000 59.65665 547 LEU B CA 1
ATOM 9281 C C . LEU B 2 123 ? 49.97000 4.28100 32.39100 1.000 60.94272 547 LEU B C 1
ATOM 9282 O O . LEU B 2 123 ? 50.33400 3.16200 32.76400 1.000 62.15751 547 LEU B O 1
ATOM 9298 N N . LEU B 2 124 ? 49.74500 4.55200 31.11000 1.000 60.12570 548 LEU B N 1
ATOM 9299 C CA . LEU B 2 124 ? 49.99400 3.52900 30.10200 1.000 61.72234 548 LEU B CA 1
ATOM 9300 C C . LEU B 2 124 ? 51.39300 2.91400 30.21700 1.000 63.03991 548 LEU B C 1
ATOM 9301 O O . LEU B 2 124 ? 51.54300 1.70000 30.08600 1.000 65.11977 548 LEU B O 1
ATOM 9317 N N . PHE B 2 125 ? 52.42900 3.73200 30.45700 1.000 61.98468 549 PHE B N 1
ATOM 9318 C CA . PHE B 2 125 ? 53.81600 3.25600 30.42000 1.000 62.60104 549 PHE B CA 1
ATOM 9319 C C . PHE B 2 125 ? 54.13900 2.40200 31.63900 1.000 63.76862 549 PHE B C 1
ATOM 9320 O O . PHE B 2 125 ? 54.85400 1.40500 31.52400 1.000 65.09817 549 PHE B O 1
ATOM 9337 N N . ARG B 2 126 ? 53.60000 2.75900 32.80200 1.000 62.56622 550 ARG B N 1
ATOM 9338 C CA . ARG B 2 126 ? 53.88100 2.00000 34.01900 1.000 62.99601 550 ARG B CA 1
ATOM 9339 C C . ARG B 2 126 ? 52.98500 0.76000 34.19200 1.000 65.86711 550 ARG B C 1
ATOM 9340 O O . ARG B 2 126 ? 53.42700 -0.25900 34.74000 1.000 67.07656 550 ARG B O 1
ATOM 9361 N N . PHE B 2 127 ? 51.71600 0.82000 33.80400 1.000 67.24361 551 PHE B N 1
ATOM 9362 C CA . PHE B 2 127 ? 50.84500 -0.32100 34.01900 1.000 69.94878 551 PHE B CA 1
ATOM 9363 C C . PHE B 2 127 ? 50.66100 -1.18700 32.78000 1.000 71.36885 551 PHE B C 1
ATOM 9364 O O . PHE B 2 127 ? 50.16800 -2.31000 32.90500 1.000 75.63340 551 PHE B O 1
ATOM 9381 N N . MET B 2 128 ? 51.03200 -0.70300 31.58900 1.000 69.12248 552 MET B N 1
ATOM 9382 C CA . MET B 2 128 ? 50.59100 -1.33900 30.34600 1.000 71.94391 552 MET B CA 1
ATOM 9383 C C . MET B 2 128 ? 51.59000 -1.08900 29.22100 1.000 73.72845 552 MET B C 1
ATOM 9384 O O . MET B 2 128 ? 51.20100 -0.86800 28.07000 1.000 75.24313 552 MET B O 1
ATOM 9398 N N . ARG B 2 129 ? 52.88300 -1.13800 29.53700 1.000 73.64190 553 ARG B N 1
ATOM 9399 C CA . ARG B 2 129 ? 53.93000 -0.74900 28.59500 1.000 74.21595 553 ARG B CA 1
ATOM 9400 C C . ARG B 2 129 ? 53.72600 -1.34400 27.20700 1.000 77.53979 553 ARG B C 1
ATOM 9401 O O . ARG B 2 129 ? 53.93600 -0.63800 26.20500 1.000 77.49266 553 ARG B O 1
ATOM 9422 N N . PRO B 2 130 ? 53.32800 -2.61700 27.07700 1.000 77.31714 554 PRO B N 1
ATOM 9423 C CA . PRO B 2 130 ? 53.26400 -3.21700 25.73300 1.000 77.61998 554 PRO B CA 1
ATOM 9424 C C . PRO B 2 130 ? 52.36400 -2.47500 24.79000 1.000 76.78915 554 PRO B C 1
ATOM 9425 O O . PRO B 2 130 ? 52.62100 -2.47200 23.58700 1.000 76.71693 554 PRO B O 1
ATOM 9436 N N . LEU B 2 131 ? 51.32800 -1.81500 25.29400 1.000 76.53833 555 LEU B N 1
ATOM 9437 C CA . LEU B 2 131 ? 50.41500 -1.09300 24.41300 1.000 74.73165 555 LEU B CA 1
ATOM 9438 C C . LEU B 2 131 ? 51.08700 0.05000 23.67300 1.000 72.91312 555 LEU B C 1
ATOM 9439 O O . LEU B 2 131 ? 50.63800 0.43400 22.58500 1.000 71.47332 555 LEU B O 1
ATOM 9455 N N . ILE B 2 132 ? 52.13000 0.63900 24.25400 1.000 74.59939 556 ILE B N 1
ATOM 9456 C CA . ILE B 2 132 ? 52.92700 1.57700 23.48800 1.000 72.86434 556 ILE B CA 1
ATOM 9457 C C . ILE B 2 132 ? 53.85500 0.83200 22.54200 1.000 74.69928 556 ILE B C 1
ATOM 9458 O O . ILE B 2 132 ? 53.99200 1.21400 21.37300 1.000 74.16394 556 ILE B O 1
ATOM 9474 N N . GLU B 2 133 ? 54.49200 -0.25100 23.02200 1.000 74.71380 557 GLU B N 1
ATOM 9475 C CA . GLU B 2 133 ? 55.56400 -0.88200 22.25100 1.000 75.40542 557 GLU B CA 1
ATOM 9476 C C . GLU B 2 133 ? 55.07100 -1.31300 20.87500 1.000 76.46606 557 GLU B C 1
ATOM 9477 O O . GLU B 2 133 ? 55.82800 -1.25600 19.89400 1.000 76.98534 557 GLU B O 1
ATOM 9489 N N . ASN B 2 134 ? 53.79700 -1.70400 20.79100 1.000 75.08584 558 ASN B N 1
ATOM 9490 C CA . ASN B 2 134 ? 53.20800 -2.26500 19.55000 1.000 74.76059 558 ASN B CA 1
ATOM 9491 C C . ASN B 2 134 ? 52.50700 -1.19300 18.72000 1.000 72.92209 558 ASN B C 1
ATOM 9492 O O . ASN B 2 134 ? 51.95800 -1.57100 17.68700 1.000 72.65375 558 ASN B O 1
ATOM 9503 N N . GLY B 2 135 ? 52.54700 0.08500 19.11900 1.000 71.35788 559 GLY B N 1
ATOM 9504 C CA . GLY B 2 135 ? 51.96000 1.17700 18.35000 1.000 69.63095 559 GLY B CA 1
ATOM 9505 C C . GLY B 2 135 ? 50.44400 1.23700 18.36800 1.000 66.92093 559 GLY B C 1
ATOM 9506 O O . GLY B 2 135 ? 49.82900 1.57100 17.34700 1.000 66.17393 559 GLY B O 1
ATOM 9510 N N . HIS B 2 136 ? 49.82200 0.87500 19.49700 1.000 69.48210 560 HIS B N 1
ATOM 9511 C CA . HIS B 2 136 ? 48.39100 1.01800 19.66900 1.000 67.71930 560 HIS B CA 1
ATOM 9512 C C . HIS B 2 136 ? 48.01400 2.42200 20.12200 1.000 64.67267 560 HIS B C 1
ATOM 9513 O O . HIS B 2 136 ? 46.95300 2.92100 19.73900 1.000 63.67070 560 HIS B O 1
ATOM 9527 N N . VAL B 2 137 ? 48.87200 3.09000 20.89600 1.000 63.57360 561 VAL B N 1
ATOM 9528 C CA . VAL B 2 137 ? 48.52500 4.36100 21.53200 1.000 60.88287 561 VAL B CA 1
ATOM 9529 C C . VAL B 2 137 ? 48.84100 5.53900 20.61300 1.000 60.13251 561 VAL B C 1
ATOM 9530 O O . VAL B 2 137 ? 50.00700 5.81300 20.32000 1.000 59.91525 561 VAL B O 1
ATOM 9543 N N . PHE B 2 138 ? 47.80200 6.26900 20.20300 1.000 59.71736 562 PHE B N 1
ATOM 9544 C CA . PHE B 2 138 ? 47.90700 7.46500 19.38500 1.000 59.79661 562 PHE B CA 1
ATOM 9545 C C . PHE B 2 138 ? 47.48500 8.70500 20.16500 1.000 57.71303 562 PHE B C 1
ATOM 9546 O O . PHE B 2 138 ? 46.86900 8.62900 21.22500 1.000 56.21366 562 PHE B O 1
ATOM 9563 N N . LEU B 2 139 ? 47.81600 9.86700 19.60200 1.000 57.70957 563 LEU B N 1
ATOM 9564 C CA . LEU B 2 139 ? 47.34300 11.16700 20.06900 1.000 56.63450 563 LEU B CA 1
ATOM 9565 C C . LEU B 2 139 ? 46.59500 11.87500 18.94200 1.000 58.88584 563 LEU B C 1
ATOM 9566 O O . LEU B 2 139 ? 47.02000 11.87300 17.78300 1.000 59.53364 563 LEU B O 1
ATOM 9582 N N . ALA B 2 140 ? 45.46600 12.46300 19.27400 1.000 59.25518 564 ALA B N 1
ATOM 9583 C CA . ALA B 2 140 ? 44.63600 13.12900 18.29300 1.000 61.18426 564 ALA B CA 1
ATOM 9584 C C . ALA B 2 140 ? 44.88600 14.62000 18.41800 1.000 62.16825 564 ALA B C 1
ATOM 9585 O O . ALA B 2 140 ? 44.90700 15.15200 19.53400 1.000 61.39564 564 ALA B O 1
ATOM 9592 N N . GLN B 2 141 ? 45.14200 15.27400 17.28700 1.000 62.70293 565 GLN B N 1
ATOM 9593 C CA . GLN B 2 141 ? 45.48900 16.69500 17.29100 1.000 62.41668 565 GLN B CA 1
ATOM 9594 C C . GLN B 2 141 ? 44.19100 17.46900 17.06700 1.000 61.90155 565 GLN B C 1
ATOM 9595 O O . GLN B 2 141 ? 43.58900 17.35600 15.97700 1.000 63.89967 565 GLN B O 1
ATOM 9609 N N . PRO B 2 142 ? 43.71300 18.23200 18.05300 1.000 59.11623 566 PRO B N 1
ATOM 9610 C CA . PRO B 2 142 ? 42.51100 19.02600 17.86300 1.000 56.81937 566 PRO B CA 1
ATOM 9611 C C . PRO B 2 142 ? 42.80000 20.23400 17.00100 1.000 55.97839 566 PRO B C 1
ATOM 9612 O O . PRO B 2 142 ? 43.95700 20.65100 16.90100 1.000 55.50626 566 PRO B O 1
ATOM 9623 N N . PRO B 2 143 ? 41.78400 20.82500 16.37900 1.000 53.71487 567 PRO B N 1
ATOM 9624 C CA . PRO B 2 143 ? 41.99300 22.04600 15.59500 1.000 51.88514 567 PRO B CA 1
ATOM 9625 C C . PRO B 2 143 ? 41.94800 23.27600 16.47100 1.000 50.84682 567 PRO B C 1
ATOM 9626 O O . PRO B 2 143 ? 41.55100 23.25200 17.63000 1.000 51.41628 567 PRO B O 1
ATOM 9637 N N . LEU B 2 144 ? 42.37800 24.36000 15.88500 1.000 51.40191 568 LEU B N 1
ATOM 9638 C CA . LEU B 2 144 ? 42.48400 25.62700 16.58200 1.000 51.27122 568 LEU B CA 1
ATOM 9639 C C . LEU B 2 144 ? 41.58300 26.69700 15.98300 1.000 51.10924 568 LEU B C 1
ATOM 9640 O O . LEU B 2 144 ? 41.14800 27.60500 16.69700 1.000 51.69743 568 LEU B O 1
ATOM 9656 N N . TYR B 2 145 ? 41.27200 26.60700 14.70100 1.000 51.30427 569 TYR B N 1
ATOM 9657 C CA . TYR B 2 145 ? 40.41000 27.59700 14.10300 1.000 50.89395 569 TYR B CA 1
ATOM 9658 C C . TYR B 2 145 ? 39.45500 26.91900 13.14900 1.000 51.13773 569 TYR B C 1
ATOM 9659 O O . TYR B 2 145 ? 39.81900 25.96600 12.44400 1.000 50.85296 569 TYR B O 1
ATOM 9677 N N . LYS B 2 146 ? 38.23400 27.44700 13.13300 1.000 55.33769 570 LYS B N 1
ATOM 9678 C CA . LYS B 2 146 ? 37.27400 27.23000 12.06600 1.000 55.08326 570 LYS B CA 1
ATOM 9679 C C . LYS B 2 146 ? 37.26400 28.50200 11.22800 1.000 57.02426 570 LYS B C 1
ATOM 9680 O O . LYS B 2 146 ? 37.25900 29.61300 11.78000 1.000 57.95482 570 LYS B O 1
ATOM 9699 N N . LEU B 2 147 ? 37.34200 28.33700 9.91000 1.000 56.06950 571 LEU B N 1
ATOM 9700 C CA . LEU B 2 147 ? 37.26200 29.41900 8.94000 1.000 56.81731 571 LEU B CA 1
ATOM 9701 C C . LEU B 2 147 ? 35.89500 29.30300 8.27600 1.000 57.76056 571 LEU B C 1
ATOM 9702 O O . LEU B 2 147 ? 35.63800 28.32800 7.54800 1.000 58.64728 571 LEU B O 1
ATOM 9718 N N . LYS B 2 148 ? 35.02200 30.28900 8.53000 1.000 56.98907 572 LYS B N 1
ATOM 9719 C CA . LYS B 2 148 ? 33.63000 30.23500 8.09000 1.000 57.35072 572 LYS B CA 1
ATOM 9720 C C . LYS B 2 148 ? 33.46800 31.07100 6.82800 1.000 59.12605 572 LYS B C 1
ATOM 9721 O O . LYS B 2 148 ? 32.96500 32.19700 6.85400 1.000 59.86805 572 LYS B O 1
ATOM 9740 N N . TRP B 2 149 ? 33.92700 30.51300 5.70800 1.000 59.37859 573 TRP B N 1
ATOM 9741 C CA . TRP B 2 149 ? 33.68000 31.13700 4.41800 1.000 60.73582 573 TRP B CA 1
ATOM 9742 C C . TRP B 2 149 ? 32.18600 31.29000 4.27400 1.000 63.01455 573 TRP B C 1
ATOM 9743 O O . TRP B 2 149 ? 31.42200 30.56400 4.90500 1.000 63.66680 573 TRP B O 1
ATOM 9764 N N . GLN B 2 150 ? 31.76200 32.25400 3.45900 1.000 65.53280 574 GLN B N 1
ATOM 9765 C CA . GLN B 2 150 ? 30.32800 32.51200 3.34800 1.000 67.55842 574 GLN B CA 1
ATOM 9766 C C . GLN B 2 150 ? 29.63900 31.49800 2.43700 1.000 70.45443 574 GLN B C 1
ATOM 9767 O O . GLN B 2 150 ? 28.75100 30.75000 2.87800 1.000 71.07333 574 GLN B O 1
ATOM 9781 N N . ARG B 2 151 ? 30.04400 31.43500 1.17400 1.000 71.63428 575 ARG B N 1
ATOM 9782 C CA . ARG B 2 151 ? 29.27000 30.64400 0.22000 1.000 75.09442 575 ARG B CA 1
ATOM 9783 C C . ARG B 2 151 ? 29.65000 29.16600 0.23200 1.000 73.61541 575 ARG B C 1
ATOM 9784 O O . ARG B 2 151 ? 28.83100 28.32700 -0.17000 1.000 73.47995 575 ARG B O 1
ATOM 9805 N N . SER B 2 152 ? 30.84300 28.82900 0.72200 1.000 71.33188 576 SER B N 1
ATOM 9806 C CA . SER B 2 152 ? 31.41600 27.49100 0.62000 1.000 69.27756 576 SER B CA 1
ATOM 9807 C C . SER B 2 152 ? 31.59000 26.85600 1.99300 1.000 67.06542 576 SER B C 1
ATOM 9808 O O . SER B 2 152 ? 31.42000 27.49500 3.03600 1.000 66.47892 576 SER B O 1
ATOM 9816 N N . ASP B 2 153 ? 31.95300 25.57000 1.97400 1.000 66.42090 577 ASP B N 1
ATOM 9817 C CA . ASP B 2 153 ? 32.26700 24.83800 3.19600 1.000 65.16547 577 ASP B CA 1
ATOM 9818 C C . ASP B 2 153 ? 33.29500 25.57100 4.05600 1.000 64.01194 577 ASP B C 1
ATOM 9819 O O . ASP B 2 153 ? 34.19700 26.24300 3.52200 1.000 63.30746 577 ASP B O 1
ATOM 9828 N N . PRO B 2 154 ? 33.22000 25.43000 5.38200 1.000 61.60672 578 PRO B N 1
ATOM 9829 C CA . PRO B 2 154 ? 34.29500 25.94800 6.23800 1.000 59.98640 578 PRO B CA 1
ATOM 9830 C C . PRO B 2 154 ? 35.53700 25.08900 6.11200 1.000 59.38001 578 PRO B C 1
ATOM 9831 O O . PRO B 2 154 ? 35.48700 23.93600 5.66600 1.000 59.69476 578 PRO B O 1
ATOM 9842 N N . GLU B 2 155 ? 36.66900 25.67400 6.51200 1.000 56.65765 579 GLU B N 1
ATOM 9843 C CA . GLU B 2 155 ? 37.93800 24.96200 6.57500 1.000 53.66821 579 GLU B CA 1
ATOM 9844 C C . GLU B 2 155 ? 38.36400 24.92400 8.03100 1.000 52.44804 579 GLU B C 1
ATOM 9845 O O . GLU B 2 155 ? 37.97800 25.78800 8.82000 1.000 52.88093 579 GLU B O 1
ATOM 9857 N N . PHE B 2 156 ? 39.14300 23.92200 8.40700 1.000 51.24846 580 PHE B N 1
ATOM 9858 C CA . PHE B 2 156 ? 39.73000 23.89700 9.74200 1.000 50.52756 580 PHE B CA 1
ATOM 9859 C C . PHE B 2 156 ? 41.23700 24.04100 9.66500 1.000 50.12320 580 PHE B C 1
ATOM 9860 O O . PHE B 2 156 ? 41.87200 23.66600 8.67500 1.000 50.47442 580 PHE B O 1
ATOM 9877 N N . ALA B 2 157 ? 41.79900 24.60800 10.72600 1.000 50.03299 581 ALA B N 1
ATOM 9878 C CA . ALA B 2 157 ? 43.19600 25.00700 10.74400 1.000 50.03583 581 ALA B CA 1
ATOM 9879 C C . ALA B 2 157 ? 43.77500 24.67400 12.10100 1.000 50.01530 581 ALA B C 1
ATOM 9880 O O . ALA B 2 157 ? 43.15400 24.95600 13.13400 1.000 50.12291 581 ALA B O 1
ATOM 9887 N N . TYR B 2 158 ? 44.97700 24.09700 12.09000 1.000 50.39325 582 TYR B N 1
ATOM 9888 C CA . TYR B 2 158 ? 45.54900 23.49100 13.28100 1.000 50.28846 582 TYR B CA 1
ATOM 9889 C C . TYR B 2 158 ? 46.78900 24.20300 13.81000 1.000 51.61155 582 TYR B C 1
ATOM 9890 O O . TYR B 2 158 ? 47.45600 23.67900 14.71200 1.000 51.77038 582 TYR B O 1
ATOM 9908 N N . SER B 2 159 ? 47.08500 25.39700 13.31100 1.000 53.40497 583 SER B N 1
ATOM 9909 C CA . SER B 2 159 ? 48.25000 26.17500 13.68400 1.000 55.37546 583 SER B CA 1
ATOM 9910 C C . SER B 2 159 ? 48.02800 27.56600 13.12200 1.000 57.23743 583 SER B C 1
ATOM 9911 O O . SER B 2 159 ? 47.40000 27.70200 12.08000 1.000 57.70155 583 SER B O 1
ATOM 9919 N N . ASP B 2 160 ? 48.53600 28.60100 13.79100 1.000 57.52462 584 ASP B N 1
ATOM 9920 C CA . ASP B 2 160 ? 48.38800 29.93900 13.21400 1.000 57.85017 584 ASP B CA 1
ATOM 9921 C C . ASP B 2 160 ? 49.02900 30.03600 11.81800 1.000 59.12876 584 ASP B C 1
ATOM 9922 O O . ASP B 2 160 ? 48.60400 30.85200 10.98700 1.000 59.04439 584 ASP B O 1
ATOM 9931 N N . ARG B 2 161 ? 50.03800 29.20900 11.52900 1.000 61.86612 585 ARG B N 1
ATOM 9932 C CA . ARG B 2 161 ? 50.61000 29.19400 10.18500 1.000 62.90391 585 ARG B CA 1
ATOM 9933 C C . ARG B 2 161 ? 49.54800 28.75400 9.18300 1.000 62.59035 585 ARG B C 1
ATOM 9934 O O . ARG B 2 161 ? 49.28700 29.45100 8.19600 1.000 65.03814 585 ARG B O 1
ATOM 9955 N N . GLU B 2 162 ? 48.87100 27.63100 9.46200 1.000 61.34254 586 GLU B N 1
ATOM 9956 C CA . GLU B 2 162 ? 47.83400 27.13500 8.55000 1.000 60.08331 586 GLU B CA 1
ATOM 9957 C C . GLU B 2 162 ? 46.65700 28.10800 8.44000 1.000 57.47498 586 GLU B C 1
ATOM 9958 O O . GLU B 2 162 ? 46.06700 28.26600 7.36400 1.000 56.67479 586 GLU B O 1
ATOM 9970 N N . ARG B 2 163 ? 46.29500 28.75600 9.55200 1.000 59.47500 587 ARG B N 1
ATOM 9971 C CA . ARG B 2 163 ? 45.21000 29.73000 9.55200 1.000 57.46982 587 ARG B CA 1
ATOM 9972 C C . ARG B 2 163 ? 45.52400 30.91900 8.65700 1.000 57.73210 587 ARG B C 1
ATOM 9973 O O . ARG B 2 163 ? 44.66400 31.36600 7.89000 1.000 57.36420 587 ARG B O 1
ATOM 9994 N N . ASP B 2 164 ? 46.75200 31.45100 8.73400 1.000 57.50299 588 ASP B N 1
ATOM 9995 C CA . ASP B 2 164 ? 47.13000 32.59600 7.90400 1.000 56.96835 588 ASP B CA 1
ATOM 9996 C C . ASP B 2 164 ? 47.33300 32.19500 6.45500 1.000 57.13633 588 ASP B C 1
ATOM 9997 O O . ASP B 2 164 ? 47.01000 32.98200 5.55000 1.000 56.86882 588 ASP B O 1
ATOM 10006 N N . GLY B 2 165 ? 47.65600 30.92700 6.22100 1.000 57.60657 589 GLY B N 1
ATOM 10007 C CA . GLY B 2 165 ? 47.79300 30.46300 4.85200 1.000 58.12276 589 GLY B CA 1
ATOM 10008 C C . GLY B 2 165 ? 46.46100 30.26200 4.16900 1.000 57.09930 589 GLY B C 1
ATOM 10009 O O . GLY B 2 165 ? 46.27700 30.65600 3.01000 1.000 57.90699 589 GLY B O 1
ATOM 10013 N N . LEU B 2 166 ? 45.50400 29.67000 4.89800 1.000 56.09210 590 LEU B N 1
ATOM 10014 C CA . LEU B 2 166 ? 44.17000 29.39500 4.37600 1.000 54.78752 590 LEU B CA 1
ATOM 10015 C C . LEU B 2 166 ? 43.35100 30.67500 4.20200 1.000 55.91810 590 LEU B C 1
ATOM 10016 O O . LEU B 2 166 ? 42.65600 30.84500 3.18300 1.000 55.85177 590 LEU B O 1
ATOM 10032 N N . LEU B 2 167 ? 43.42700 31.59500 5.17300 1.000 55.54763 591 LEU B N 1
ATOM 10033 C CA . LEU B 2 167 ? 42.81200 32.90500 4.99700 1.000 56.08961 591 LEU B CA 1
ATOM 10034 C C . LEU B 2 167 ? 43.37600 33.63700 3.76700 1.000 58.09789 591 LEU B C 1
ATOM 10035 O O . LEU B 2 167 ? 42.61100 34.13900 2.93000 1.000 57.93493 591 LEU B O 1
ATOM 10051 N N . GLU B 2 168 ? 44.71600 33.67900 3.60900 1.000 63.31285 592 GLU B N 1
ATOM 10052 C CA . GLU B 2 168 ? 45.30100 34.34100 2.43700 1.000 65.09640 592 GLU B CA 1
ATOM 10053 C C . GLU B 2 168 ? 44.85400 33.66800 1.14000 1.000 65.19349 592 GLU B C 1
ATOM 10054 O O . GLU B 2 168 ? 44.47500 34.34400 0.17400 1.000 65.31523 592 GLU B O 1
ATOM 10066 N N . ALA B 2 169 ? 44.84200 32.33600 1.11800 1.000 61.01322 593 ALA B N 1
ATOM 10067 C CA . ALA B 2 169 ? 44.59100 31.62900 -0.12700 1.000 59.34831 593 ALA B CA 1
ATOM 10068 C C . ALA B 2 169 ? 43.14700 31.78300 -0.56800 1.000 57.49675 593 ALA B C 1
ATOM 10069 O O . ALA B 2 169 ? 42.87100 32.01200 -1.75800 1.000 57.33780 593 ALA B O 1
ATOM 10076 N N . GLY B 2 170 ? 42.21000 31.61500 0.38200 1.000 57.44060 594 GLY B N 1
ATOM 10077 C CA . GLY B 2 170 ? 40.80100 31.82800 0.09200 1.000 55.39506 594 GLY B CA 1
ATOM 10078 C C . GLY B 2 170 ? 40.49100 33.24200 -0.35900 1.000 56.65291 594 GLY B C 1
ATOM 10079 O O . GLY B 2 170 ? 39.84800 33.43100 -1.38600 1.000 55.83175 594 GLY B O 1
ATOM 10083 N N . LEU B 2 171 ? 40.94300 34.26000 0.39600 1.000 56.26275 595 LEU B N 1
ATOM 10084 C CA . LEU B 2 171 ? 40.66600 35.63500 -0.02600 1.000 56.56675 595 LEU B CA 1
ATOM 10085 C C . LEU B 2 171 ? 41.19100 35.89200 -1.43400 1.000 55.90019 595 LEU B C 1
ATOM 10086 O O . LEU B 2 171 ? 40.55000 36.60800 -2.21800 1.000 56.98071 595 LEU B O 1
ATOM 10102 N N . LYS B 2 172 ? 42.36700 35.31700 -1.76800 1.000 56.78319 596 LYS B N 1
ATOM 10103 C CA . LYS B 2 172 ? 42.98400 35.50600 -3.08400 1.000 54.69375 596 LYS B CA 1
ATOM 10104 C C . LYS B 2 172 ? 42.23900 34.74400 -4.16600 1.000 53.28693 596 LYS B C 1
ATOM 10105 O O . LYS B 2 172 ? 42.32100 35.12900 -5.33400 1.000 52.12557 596 LYS B O 1
ATOM 10124 N N . ALA B 2 173 ? 41.51200 33.68900 -3.79200 1.000 53.18217 597 ALA B N 1
ATOM 10125 C CA . ALA B 2 173 ? 40.59000 32.96900 -4.67500 1.000 52.93763 597 ALA B CA 1
ATOM 10126 C C . ALA B 2 173 ? 39.21800 33.63700 -4.85000 1.000 55.01973 597 ALA B C 1
ATOM 10127 O O . ALA B 2 173 ? 38.33000 33.05200 -5.48800 1.000 54.24141 597 ALA B O 1
ATOM 10134 N N . GLY B 2 174 ? 38.99200 34.80500 -4.26100 1.000 63.31734 598 GLY B N 1
ATOM 10135 C CA . GLY B 2 174 ? 37.73600 35.49000 -4.36300 1.000 67.76976 598 GLY B CA 1
ATOM 10136 C C . GLY B 2 174 ? 36.66300 35.03500 -3.39200 1.000 62.58089 598 GLY B C 1
ATOM 10137 O O . GLY B 2 174 ? 35.49600 35.42900 -3.55200 1.000 65.40323 598 GLY B O 1
ATOM 10141 N N . LYS B 2 175 ? 37.02400 34.21000 -2.40000 1.000 58.77591 599 LYS B N 1
ATOM 10142 C CA . LYS B 2 175 ? 36.07200 33.78900 -1.38900 1.000 59.51854 599 LYS B CA 1
ATOM 10143 C C . LYS B 2 175 ? 35.98300 34.99400 -0.45200 1.000 59.84248 599 LYS B C 1
ATOM 10144 O O . LYS B 2 175 ? 36.82600 35.89900 -0.49200 1.000 58.67974 599 LYS B O 1
ATOM 10163 N N . LYS B 2 176 ? 34.94500 35.01500 0.38800 1.000 61.41095 600 LYS B N 1
ATOM 10164 C CA . LYS B 2 176 ? 34.57700 36.17400 1.19000 1.000 62.14144 600 LYS B CA 1
ATOM 10165 C C . LYS B 2 176 ? 34.32100 35.70600 2.61700 1.000 63.12946 600 LYS B C 1
ATOM 10166 O O . LYS B 2 176 ? 33.75200 34.62900 2.83100 1.000 63.22656 600 LYS B O 1
ATOM 10185 N N . ILE B 2 177 ? 34.74400 36.51600 3.59100 1.000 63.33511 601 ILE B N 1
ATOM 10186 C CA . ILE B 2 177 ? 34.67600 36.15100 5.00300 1.000 64.37883 601 ILE B CA 1
ATOM 10187 C C . ILE B 2 177 ? 34.31100 37.38000 5.83900 1.000 67.15793 601 ILE B C 1
ATOM 10188 O O . ILE B 2 177 ? 34.81800 38.48400 5.59500 1.000 68.25334 601 ILE B O 1
ATOM 10204 N N . ASN B 2 178 ? 33.43000 37.19200 6.82900 1.000 67.81929 602 ASN B N 1
ATOM 10205 C CA . ASN B 2 178 ? 33.10500 38.29300 7.72400 1.000 68.96924 602 ASN B CA 1
ATOM 10206 C C . ASN B 2 178 ? 34.31900 38.65000 8.57800 1.000 69.53125 602 ASN B C 1
ATOM 10207 O O . ASN B 2 178 ? 35.03600 37.77200 9.07300 1.000 68.38688 602 ASN B O 1
ATOM 10218 N N . LYS B 2 179 ? 34.53500 39.95100 8.78500 1.000 71.54696 603 LYS B N 1
ATOM 10219 C CA . LYS B 2 179 ? 35.50800 40.36200 9.78900 1.000 72.10480 603 LYS B CA 1
ATOM 10220 C C . LYS B 2 179 ? 35.02000 40.05200 11.20900 1.000 69.87553 603 LYS B C 1
ATOM 10221 O O . LYS B 2 179 ? 35.83000 39.67200 12.06200 1.000 69.64303 603 LYS B O 1
ATOM 10240 N N . GLU B 2 180 ? 33.70500 40.13100 11.46900 1.000 68.97639 604 GLU B N 1
ATOM 10241 C CA . GLU B 2 180 ? 33.22100 40.19400 12.85100 1.000 66.66189 604 GLU B CA 1
ATOM 10242 C C . GLU B 2 180 ? 33.14800 38.81800 13.52700 1.000 64.66307 604 GLU B C 1
ATOM 10243 O O . GLU B 2 180 ? 33.64200 38.64300 14.65200 1.000 63.52620 604 GLU B O 1
ATOM 10255 N N . ASP B 2 181 ? 32.49900 37.84400 12.88200 1.000 65.58509 605 ASP B N 1
ATOM 10256 C CA . ASP B 2 181 ? 32.26700 36.51800 13.45500 1.000 61.71596 605 ASP B CA 1
ATOM 10257 C C . ASP B 2 181 ? 32.93000 35.43100 12.61600 1.000 62.06931 605 ASP B C 1
ATOM 10258 O O . ASP B 2 181 ? 32.53100 34.25500 12.70900 1.000 61.13666 605 ASP B O 1
ATOM 10267 N N . GLY B 2 182 ? 33.97400 35.78100 11.84700 1.000 63.65158 606 GLY B N 1
ATOM 10268 C CA . GLY B 2 182 ? 34.34200 34.97400 10.69300 1.000 61.14263 606 GLY B CA 1
ATOM 10269 C C . GLY B 2 182 ? 35.29700 33.81700 10.94800 1.000 57.19241 606 GLY B C 1
ATOM 10270 O O . GLY B 2 182 ? 35.34000 32.87200 10.15500 1.000 56.39178 606 GLY B O 1
ATOM 10274 N N . ILE B 2 183 ? 36.09800 33.87600 12.01600 1.000 57.01098 607 ILE B N 1
ATOM 10275 C CA . ILE B 2 183 ? 37.11600 32.86500 12.28400 1.000 55.28715 607 ILE B CA 1
ATOM 10276 C C . ILE B 2 183 ? 36.98100 32.54700 13.74700 1.000 54.46368 607 ILE B C 1
ATOM 10277 O O . ILE B 2 183 ? 37.24200 33.41100 14.58600 1.000 55.21594 607 ILE B O 1
ATOM 10293 N N . GLN B 2 184 ? 36.60200 31.31100 14.05800 1.000 51.30504 608 GLN B N 1
ATOM 10294 C CA . GLN B 2 184 ? 36.31300 30.88800 15.43100 1.000 50.94442 608 GLN B CA 1
ATOM 10295 C C . GLN B 2 184 ? 37.54300 30.22000 15.99300 1.000 51.18482 608 GLN B C 1
ATOM 10296 O O . GLN B 2 184 ? 37.99100 29.22000 15.43000 1.000 51.35165 608 GLN B O 1
ATOM 10310 N N . ARG B 2 185 ? 38.16000 30.77100 17.01500 1.000 56.71603 609 ARG B N 1
ATOM 10311 C CA . ARG B 2 185 ? 39.31700 30.15600 17.69000 1.000 56.74362 609 ARG B CA 1
ATOM 10312 C C . ARG B 2 185 ? 38.78000 29.23600 18.76800 1.000 55.79409 609 ARG B C 1
ATOM 10313 O O . ARG B 2 185 ? 38.07900 29.74300 19.64000 1.000 54.26442 609 ARG B O 1
ATOM 10334 N N . TYR B 2 186 ? 39.08300 27.97200 18.72900 1.000 52.92744 610 TYR B N 1
ATOM 10335 C CA . TYR B 2 186 ? 38.72100 26.99800 19.75000 1.000 52.59300 610 TYR B CA 1
ATOM 10336 C C . TYR B 2 186 ? 39.73900 27.06400 20.86500 1.000 52.40093 610 TYR B C 1
ATOM 10337 O O . TYR B 2 186 ? 40.92500 27.26800 20.61800 1.000 54.69031 610 TYR B O 1
ATOM 10355 N N . LYS B 2 187 ? 39.28800 26.86800 22.09400 1.000 51.11594 611 LYS B N 1
ATOM 10356 C CA . LYS B 2 187 ? 40.18500 26.80000 23.24600 1.000 50.84586 611 LYS B CA 1
ATOM 10357 C C . LYS B 2 187 ? 40.09200 25.46100 23.99000 1.000 50.45512 611 LYS B C 1
ATOM 10358 O O . LYS B 2 187 ? 40.65800 25.31700 25.09100 1.000 49.74293 611 LYS B O 1
ATOM 10377 N N . GLY B 2 188 ? 39.42300 24.47500 23.40600 1.000 52.95937 612 GLY B N 1
ATOM 10378 C CA . GLY B 2 188 ? 39.27400 23.17400 24.03100 1.000 51.34989 612 GLY B CA 1
ATOM 10379 C C . GLY B 2 188 ? 38.18600 22.40800 23.31900 1.000 52.16992 612 GLY B C 1
ATOM 10380 O O . GLY B 2 188 ? 37.43200 22.95400 22.51100 1.000 52.69387 612 GLY B O 1
ATOM 10384 N N . LEU B 2 189 ? 38.10900 21.11500 23.63300 1.000 49.07765 613 LEU B N 1
ATOM 10385 C CA . LEU B 2 189 ? 37.17900 20.24700 22.91600 1.000 48.77358 613 LEU B CA 1
ATOM 10386 C C . LEU B 2 189 ? 35.72900 20.49000 23.32400 1.000 47.38388 613 LEU B C 1
ATOM 10387 O O . LEU B 2 189 ? 34.82100 20.26300 22.51700 1.000 47.68772 613 LEU B O 1
ATOM 10403 N N . GLY B 2 190 ? 35.49200 20.97400 24.54200 1.000 48.85984 614 GLY B N 1
ATOM 10404 C CA . GLY B 2 190 ? 34.13800 21.27000 25.00500 1.000 47.67575 614 GLY B CA 1
ATOM 10405 C C . GLY B 2 190 ? 33.41000 22.35200 24.21800 1.000 46.85766 614 GLY B C 1
ATOM 10406 O O . GLY B 2 190 ? 32.18800 22.48700 24.37300 1.000 46.28810 614 GLY B O 1
ATOM 10410 N N . GLU B 2 191 ? 34.12500 23.12200 23.39200 1.000 45.77404 615 GLU B N 1
ATOM 10411 C CA . GLU B 2 191 ? 33.55600 24.22500 22.61900 1.000 46.05717 615 GLU B CA 1
ATOM 10412 C C . GLU B 2 191 ? 33.08400 23.76700 21.25400 1.000 46.17401 615 GLU B C 1
ATOM 10413 O O . GLU B 2 191 ? 32.59400 24.58900 20.46100 1.000 45.11710 615 GLU B O 1
ATOM 10425 N N . MET B 2 192 ? 33.19100 22.47000 20.98600 1.000 46.04441 616 MET B N 1
ATOM 10426 C CA . MET B 2 192 ? 32.88200 21.91000 19.68400 1.000 46.33445 616 MET B CA 1
ATOM 10427 C C . MET B 2 192 ? 31.65300 21.01300 19.72800 1.000 47.17528 616 MET B C 1
ATOM 10428 O O . MET B 2 192 ? 31.49000 20.17600 20.63500 1.000 46.89788 616 MET B O 1
ATOM 10442 N N . ASP B 2 193 ? 30.82800 21.16200 18.69100 1.000 47.18207 617 ASP B N 1
ATOM 10443 C CA . ASP B 2 193 ? 29.63400 20.36300 18.49400 1.000 47.27679 617 ASP B CA 1
ATOM 10444 C C . ASP B 2 193 ? 30.03900 19.00600 17.94300 1.000 48.03072 617 ASP B C 1
ATOM 10445 O O . ASP B 2 193 ? 31.21000 18.71400 17.78600 1.000 49.05461 617 ASP B O 1
ATOM 10454 N N . ALA B 2 194 ? 29.07600 18.13600 17.68700 1.000 48.81360 618 ALA B N 1
ATOM 10455 C CA . ALA B 2 194 ? 29.45400 16.78100 17.31500 1.000 50.25705 618 ALA B CA 1
ATOM 10456 C C . ALA B 2 194 ? 29.98000 16.73900 15.89400 1.000 49.63655 618 ALA B C 1
ATOM 10457 O O . ALA B 2 194 ? 30.88900 15.94900 15.59300 1.000 50.76913 618 ALA B O 1
ATOM 10464 N N . LYS B 2 195 ? 29.43200 17.58000 15.01100 1.000 48.81441 619 LYS B N 1
ATOM 10465 C CA . LYS B 2 195 ? 29.85800 17.54400 13.61800 1.000 49.78607 619 LYS B CA 1
ATOM 10466 C C . LYS B 2 195 ? 31.29700 18.02100 13.47900 1.000 50.77742 619 LYS B C 1
ATOM 10467 O O . LYS B 2 195 ? 32.07100 17.45700 12.69900 1.000 51.86566 619 LYS B O 1
ATOM 10486 N N . GLU B 2 196 ? 31.67200 19.06200 14.22900 1.000 49.78463 620 GLU B N 1
ATOM 10487 C CA . GLU B 2 196 ? 33.05000 19.53400 14.21000 1.000 50.05545 620 GLU B CA 1
ATOM 10488 C C . GLU B 2 196 ? 33.99200 18.43700 14.69600 1.000 50.59366 620 GLU B C 1
ATOM 10489 O O . GLU B 2 196 ? 34.91500 18.03700 13.97300 1.000 51.64862 620 GLU B O 1
ATOM 10501 N N . LEU B 2 197 ? 33.75600 17.92100 15.91300 1.000 50.50475 621 LEU B N 1
ATOM 10502 C CA . LEU B 2 197 ? 34.57400 16.82300 16.43000 1.000 51.73181 621 LEU B CA 1
ATOM 10503 C C . LEU B 2 197 ? 34.71600 15.68900 15.41600 1.000 53.34215 621 LEU B C 1
ATOM 10504 O O . LEU B 2 197 ? 35.79600 15.10100 15.27500 1.000 54.52349 621 LEU B O 1
ATOM 10520 N N . TRP B 2 198 ? 33.64200 15.33900 14.71000 1.000 53.49589 622 TRP B N 1
ATOM 10521 C CA . TRP B 2 198 ? 33.80200 14.30400 13.69400 1.000 55.56310 622 TRP B CA 1
ATOM 10522 C C . TRP B 2 198 ? 34.69800 14.80200 12.56200 1.000 55.66522 622 TRP B C 1
ATOM 10523 O O . TRP B 2 198 ? 35.75200 14.21400 12.26100 1.000 56.24161 622 TRP B O 1
ATOM 10544 N N . GLU B 2 199 ? 34.31100 15.89800 11.93400 1.000 56.20411 623 GLU B N 1
ATOM 10545 C CA . GLU B 2 199 ? 35.04500 16.35600 10.76900 1.000 56.46631 623 GLU B CA 1
ATOM 10546 C C . GLU B 2 199 ? 36.50000 16.70900 11.04400 1.000 56.34197 623 GLU B C 1
ATOM 10547 O O . GLU B 2 199 ? 37.21400 17.01700 10.08200 1.000 55.11190 623 GLU B O 1
ATOM 10559 N N . THR B 2 200 ? 36.95100 16.71700 12.30400 1.000 52.81393 624 THR B N 1
ATOM 10560 C CA . THR B 2 200 ? 38.31500 17.16100 12.57400 1.000 51.28816 624 THR B CA 1
ATOM 10561 C C . THR B 2 200 ? 39.15800 16.21000 13.39400 1.000 52.87289 624 THR B C 1
ATOM 10562 O O . THR B 2 200 ? 40.38600 16.31500 13.30900 1.000 52.04521 624 THR B O 1
ATOM 10573 N N . THR B 2 201 ? 38.57900 15.27100 14.15500 1.000 53.85640 625 THR B N 1
ATOM 10574 C CA . THR B 2 201 ? 39.41400 14.37400 14.93600 1.000 56.07390 625 THR B CA 1
ATOM 10575 C C . THR B 2 201 ? 38.92000 12.93500 15.00400 1.000 57.81004 625 THR B C 1
ATOM 10576 O O . THR B 2 201 ? 39.52700 12.12700 15.74700 1.000 57.09702 625 THR B O 1
ATOM 10587 N N . MET B 2 202 ? 37.84000 12.58500 14.27700 1.000 59.84641 626 MET B N 1
ATOM 10588 C CA . MET B 2 202 ? 37.26100 11.24600 14.40300 1.000 59.11931 626 MET B CA 1
ATOM 10589 C C . MET B 2 202 ? 37.02300 10.55100 13.06800 1.000 62.80590 626 MET B C 1
ATOM 10590 O O . MET B 2 202 ? 37.08000 9.31600 12.99100 1.000 64.12387 626 MET B O 1
ATOM 10604 N N . ASP B 2 203 ? 36.73200 11.31200 12.02900 1.000 58.23895 627 ASP B N 1
ATOM 10605 C CA . ASP B 2 203 ? 36.62300 10.72300 10.70300 1.000 57.74006 627 ASP B CA 1
ATOM 10606 C C . ASP B 2 203 ? 37.98400 10.22000 10.23900 1.000 58.19825 627 ASP B C 1
ATOM 10607 O O . ASP B 2 203 ? 38.91700 11.02600 10.09000 1.000 58.20344 627 ASP B O 1
ATOM 10616 N N . PRO B 2 204 ? 38.14100 8.91800 9.98500 1.000 59.90671 628 PRO B N 1
ATOM 10617 C CA . PRO B 2 204 ? 39.44100 8.40100 9.50600 1.000 59.08124 628 PRO B CA 1
ATOM 10618 C C . PRO B 2 204 ? 40.03800 9.12800 8.30400 1.000 60.75670 628 PRO B C 1
ATOM 10619 O O . PRO B 2 204 ? 41.26700 9.18200 8.17900 1.000 65.37011 628 PRO B O 1
ATOM 10630 N N . SER B 2 205 ? 39.22900 9.67900 7.41700 1.000 58.03764 629 SER B N 1
ATOM 10631 C CA . SER B 2 205 ? 39.72100 10.26900 6.18100 1.000 57.24497 629 SER B CA 1
ATOM 10632 C C . SER B 2 205 ? 40.14300 11.73500 6.30600 1.000 56.70598 629 SER B C 1
ATOM 10633 O O . SER B 2 205 ? 40.56500 12.31900 5.30100 1.000 55.47376 629 SER B O 1
ATOM 10641 N N . VAL B 2 206 ? 40.05900 12.34800 7.49600 1.000 56.98175 630 VAL B N 1
ATOM 10642 C CA . VAL B 2 206 ? 40.58700 13.70100 7.67700 1.000 56.60404 630 VAL B CA 1
ATOM 10643 C C . VAL B 2 206 ? 41.21900 13.87500 9.06700 1.000 56.72336 630 VAL B C 1
ATOM 10644 O O . VAL B 2 206 ? 41.74000 14.94500 9.40600 1.000 55.93826 630 VAL B O 1
ATOM 10657 N N . ARG B 2 207 ? 41.18400 12.81900 9.86900 1.000 57.26177 631 ARG B N 1
ATOM 10658 C CA . ARG B 2 207 ? 41.88800 12.74000 11.14100 1.000 57.78639 631 ARG B CA 1
ATOM 10659 C C . ARG B 2 207 ? 43.34000 13.17300 11.00500 1.000 59.00333 631 ARG B C 1
ATOM 10660 O O . ARG B 2 207 ? 43.94500 13.01500 9.93700 1.000 59.42594 631 ARG B O 1
ATOM 10681 N N . VAL B 2 208 ? 43.92400 13.65300 12.10400 1.000 58.97205 632 VAL B N 1
ATOM 10682 C CA . VAL B 2 208 ? 45.35000 13.98100 12.18800 1.000 60.57814 632 VAL B CA 1
ATOM 10683 C C . VAL B 2 208 ? 45.84800 13.32100 13.47100 1.000 61.32237 632 VAL B C 1
ATOM 10684 O O . VAL B 2 208 ? 45.86400 13.93800 14.54500 1.000 61.12489 632 VAL B O 1
ATOM 10697 N N . LEU B 2 209 ? 46.25300 12.06600 13.37600 1.000 62.21960 633 LEU B N 1
ATOM 10698 C CA . LEU B 2 209 ? 46.76500 11.37200 14.54500 1.000 63.94898 633 LEU B CA 1
ATOM 10699 C C . LEU B 2 209 ? 48.28400 11.28900 14.53500 1.000 66.21348 633 LEU B C 1
ATOM 10700 O O . LEU B 2 209 ? 48.93100 11.48500 13.50700 1.000 70.54542 633 LEU B O 1
ATOM 10716 N N . ARG B 2 210 ? 48.83200 10.96300 15.70900 1.000 64.47042 634 ARG B N 1
ATOM 10717 C CA . ARG B 2 210 ? 50.26200 10.81200 15.94200 1.000 66.17062 634 ARG B CA 1
ATOM 10718 C C . ARG B 2 210 ? 50.47200 9.51400 16.70200 1.000 63.61899 634 ARG B C 1
ATOM 10719 O O . ARG B 2 210 ? 49.98900 9.39300 17.82800 1.000 60.84087 634 ARG B O 1
ATOM 10740 N N . GLN B 2 211 ? 51.24000 8.57300 16.13300 1.000 66.14222 635 GLN B N 1
ATOM 10741 C CA . GLN B 2 211 ? 51.50900 7.30000 16.81400 1.000 63.91462 635 GLN B CA 1
ATOM 10742 C C . GLN B 2 211 ? 52.63300 7.42200 17.84700 1.000 62.97253 635 GLN B C 1
ATOM 10743 O O . GLN B 2 211 ? 53.75400 7.81800 17.51600 1.000 64.02548 635 GLN B O 1
ATOM 10757 N N . VAL B 2 212 ? 52.33900 7.06400 19.09200 1.000 61.62916 636 VAL B N 1
ATOM 10758 C CA . VAL B 2 212 ? 53.32300 7.11000 20.17000 1.000 60.90529 636 VAL B CA 1
ATOM 10759 C C . VAL B 2 212 ? 54.18800 5.86200 20.06200 1.000 61.84188 636 VAL B C 1
ATOM 10760 O O . VAL B 2 212 ? 53.67000 4.73500 20.05400 1.000 62.69492 636 VAL B O 1
ATOM 10773 N N . THR B 2 213 ? 55.50400 6.05600 19.96700 1.000 62.25331 637 THR B N 1
ATOM 10774 C CA . THR B 2 213 ? 56.49400 4.98800 19.87300 1.000 63.45734 637 THR B CA 1
ATOM 10775 C C . THR B 2 213 ? 57.42000 5.02900 21.09000 1.000 65.14438 637 THR B C 1
ATOM 10776 O O . THR B 2 213 ? 57.29600 5.90200 21.96100 1.000 64.16057 637 THR B O 1
ATOM 10787 N N . LEU B 2 214 ? 58.35500 4.06000 21.14100 1.000 68.83767 638 LEU B N 1
ATOM 10788 C CA . LEU B 2 214 ? 59.24700 3.84700 22.28900 1.000 72.84054 638 LEU B CA 1
ATOM 10789 C C . LEU B 2 214 ? 60.60600 3.41400 21.74700 1.000 79.91911 638 LEU B C 1
ATOM 10790 O O . LEU B 2 214 ? 60.79400 2.24000 21.42500 1.000 81.26294 638 LEU B O 1
ATOM 10806 N N . ASP B 2 215 ? 61.55200 4.35600 21.65300 1.000 89.61145 639 ASP B N 1
ATOM 10807 C CA . ASP B 2 215 ? 62.89000 4.04200 21.14000 1.000 100.81752 639 ASP B CA 1
ATOM 10808 C C . ASP B 2 215 ? 63.75700 3.28900 22.15400 1.000 93.29113 639 ASP B C 1
ATOM 10809 O O . ASP B 2 215 ? 64.56100 2.44600 21.75600 1.000 94.77917 639 ASP B O 1
ATOM 10818 N N . ASP B 2 216 ? 63.58800 3.54600 23.45100 1.000 81.27729 640 ASP B N 1
ATOM 10819 C CA . ASP B 2 216 ? 64.56900 3.16700 24.46400 1.000 77.62567 640 ASP B CA 1
ATOM 10820 C C . ASP B 2 216 ? 63.82400 3.20800 25.79500 1.000 73.53760 640 ASP B C 1
ATOM 10821 O O . ASP B 2 216 ? 63.57000 4.29300 26.34400 1.000 71.56693 640 ASP B O 1
ATOM 10830 N N . ALA B 2 217 ? 63.48700 2.03000 26.31600 1.000 75.57772 641 ALA B N 1
ATOM 10831 C CA . ALA B 2 217 ? 62.60000 1.97300 27.46900 1.000 73.74110 641 ALA B CA 1
ATOM 10832 C C . ALA B 2 217 ? 63.30700 2.29300 28.77200 1.000 72.72318 641 ALA B C 1
ATOM 10833 O O . ALA B 2 217 ? 62.65500 2.29300 29.82400 1.000 71.67804 641 ALA B O 1
ATOM 10840 N N . ALA B 2 218 ? 64.61500 2.55400 28.72700 1.000 70.77894 642 ALA B N 1
ATOM 10841 C CA . ALA B 2 218 ? 65.43300 2.79900 29.90900 1.000 70.02065 642 ALA B CA 1
ATOM 10842 C C . ALA B 2 218 ? 65.65100 4.28100 30.15900 1.000 70.32425 642 ALA B C 1
ATOM 10843 O O . ALA B 2 218 ? 65.65100 4.70600 31.31800 1.000 69.97753 642 ALA B O 1
ATOM 10850 N N . ALA B 2 219 ? 65.82800 5.07500 29.09000 1.000 71.26073 643 ALA B N 1
ATOM 10851 C CA . ALA B 2 219 ? 65.86500 6.53400 29.22300 1.000 71.00680 643 ALA B CA 1
ATOM 10852 C C . ALA B 2 219 ? 64.46100 7.12500 29.36400 1.000 68.97875 643 ALA B C 1
ATOM 10853 O O . ALA B 2 219 ? 64.29500 8.19000 29.97200 1.000 68.35802 643 ALA B O 1
ATOM 10860 N N . ALA B 2 220 ? 63.44100 6.44500 28.83000 1.000 72.10536 644 ALA B N 1
ATOM 10861 C CA . ALA B 2 220 ? 62.07100 6.75600 29.23400 1.000 70.34486 644 ALA B CA 1
ATOM 10862 C C . ALA B 2 220 ? 61.86800 6.49700 30.72700 1.000 70.35711 644 ALA B C 1
ATOM 10863 O O . ALA B 2 220 ? 61.25000 7.31000 31.41900 1.000 70.31228 644 ALA B O 1
ATOM 10870 N N . ASP B 2 221 ? 62.36100 5.36600 31.24700 1.000 68.11335 645 ASP B N 1
ATOM 10871 C CA . ASP B 2 221 ? 62.19500 5.09800 32.67300 1.000 66.72667 645 ASP B CA 1
ATOM 10872 C C . ASP B 2 221 ? 62.71300 6.26600 33.51100 1.000 65.83268 645 ASP B C 1
ATOM 10873 O O . ASP B 2 221 ? 62.03300 6.71200 34.45600 1.000 64.73132 645 ASP B O 1
ATOM 10882 N N . GLU B 2 222 ? 63.90200 6.81700 33.15100 1.000 65.87694 646 GLU B N 1
ATOM 10883 C CA . GLU B 2 222 ? 64.46600 7.90300 33.96200 1.000 66.07870 646 GLU B CA 1
ATOM 10884 C C . GLU B 2 222 ? 63.78300 9.23700 33.66000 1.000 64.54797 646 GLU B C 1
ATOM 10885 O O . GLU B 2 222 ? 63.66300 10.07900 34.56700 1.000 63.88120 646 GLU B O 1
ATOM 10897 N N . LEU B 2 223 ? 63.27400 9.42200 32.42400 1.000 65.81764 647 LEU B N 1
ATOM 10898 C CA . LEU B 2 223 ? 62.51700 10.63700 32.08500 1.000 64.07594 647 LEU B CA 1
ATOM 10899 C C . LEU B 2 223 ? 61.24500 10.73000 32.90600 1.000 61.99834 647 LEU B C 1
ATOM 10900 O O . LEU B 2 223 ? 60.98400 11.75200 33.55700 1.000 61.10501 647 LEU B O 1
ATOM 10916 N N . PHE B 2 224 ? 60.41700 9.67900 32.83100 1.000 62.66974 648 PHE B N 1
ATOM 10917 C CA . PHE B 2 224 ? 59.22900 9.56300 33.66700 1.000 61.43719 648 PHE B CA 1
ATOM 10918 C C . PHE B 2 224 ? 59.58700 9.80300 35.12400 1.000 60.79093 648 PHE B C 1
ATOM 10919 O O . PHE B 2 224 ? 58.98200 10.65100 35.79100 1.000 60.63300 648 PHE B O 1
ATOM 10936 N N . SER B 2 225 ? 60.60400 9.09400 35.63100 1.000 60.58415 649 SER B N 1
ATOM 10937 C CA . SER B 2 225 ? 60.98800 9.30700 37.02000 1.000 59.78062 649 SER B CA 1
ATOM 10938 C C . SER B 2 225 ? 61.22700 10.78000 37.32300 1.000 58.83402 649 SER B C 1
ATOM 10939 O O . SER B 2 225 ? 60.88200 11.26900 38.41100 1.000 58.52631 649 SER B O 1
ATOM 10947 N N . ILE B 2 226 ? 61.84700 11.50200 36.39000 1.000 58.79353 650 ILE B N 1
ATOM 10948 C CA . ILE B 2 226 ? 62.20400 12.87900 36.70300 1.000 57.44980 650 ILE B CA 1
ATOM 10949 C C . ILE B 2 226 ? 60.95700 13.73800 36.74200 1.000 56.12469 650 ILE B C 1
ATOM 10950 O O . ILE B 2 226 ? 60.68600 14.43200 37.72700 1.000 56.13144 650 ILE B O 1
ATOM 10966 N N . LEU B 2 227 ? 60.19000 13.71500 35.66200 1.000 59.25277 651 LEU B N 1
ATOM 10967 C CA . LEU B 2 227 ? 59.12000 14.68700 35.48800 1.000 58.68975 651 LEU B CA 1
ATOM 10968 C C . LEU B 2 227 ? 57.94800 14.41500 36.43500 1.000 59.01839 651 LEU B C 1
ATOM 10969 O O . LEU B 2 227 ? 57.41100 15.34100 37.07000 1.000 58.44772 651 LEU B O 1
ATOM 10985 N N . MET B 2 228 ? 57.56600 13.14700 36.56700 1.000 60.60378 652 MET B N 1
ATOM 10986 C CA . MET B 2 228 ? 56.36000 12.74400 37.28100 1.000 60.26480 652 MET B CA 1
ATOM 10987 C C . MET B 2 228 ? 56.56700 12.44300 38.76300 1.000 61.57472 652 MET B C 1
ATOM 10988 O O . MET B 2 228 ? 55.59300 12.49100 39.51400 1.000 62.25868 652 MET B O 1
ATOM 11002 N N . GLY B 2 229 ? 57.78600 12.14300 39.20900 1.000 61.15740 653 GLY B N 1
ATOM 11003 C CA . GLY B 2 229 ? 58.00200 11.55900 40.51700 1.000 63.01080 653 GLY B CA 1
ATOM 11004 C C . GLY B 2 229 ? 58.10900 12.59600 41.60500 1.000 63.93747 653 GLY B C 1
ATOM 11005 O O . GLY B 2 229 ? 57.90100 13.79100 41.38900 1.000 62.27302 653 GLY B O 1
ATOM 11009 N N . GLU B 2 230 ? 58.50700 12.12400 42.79600 1.000 66.31734 654 GLU B N 1
ATOM 11010 C CA . GLU B 2 230 ? 58.49100 12.95600 43.99100 1.000 67.18539 654 GLU B CA 1
ATOM 11011 C C . GLU B 2 230 ? 59.75600 13.77300 44.19500 1.000 67.63286 654 GLU B C 1
ATOM 11012 O O . GLU B 2 230 ? 59.84800 14.47700 45.21400 1.000 68.31757 654 GLU B O 1
ATOM 11024 N N . ASP B 2 231 ? 60.73300 13.69300 43.27900 1.000 64.95783 655 ASP B N 1
ATOM 11025 C CA . ASP B 2 231 ? 62.01100 14.38800 43.45800 1.000 64.43302 655 ASP B CA 1
ATOM 11026 C C . ASP B 2 231 ? 61.87800 15.77700 42.84900 1.000 62.64658 655 ASP B C 1
ATOM 11027 O O . ASP B 2 231 ? 62.01600 15.96200 41.62700 1.000 61.51912 655 ASP B O 1
ATOM 11036 N N . VAL B 2 232 ? 61.59700 16.75700 43.71300 1.000 63.40975 656 VAL B N 1
ATOM 11037 C CA . VAL B 2 232 ? 61.29000 18.09900 43.23300 1.000 63.21280 656 VAL B CA 1
ATOM 11038 C C . VAL B 2 232 ? 62.52400 18.73100 42.61000 1.000 65.29307 656 VAL B C 1
ATOM 11039 O O . VAL B 2 232 ? 62.43600 19.32300 41.52900 1.000 63.09117 656 VAL B O 1
ATOM 11052 N N . ASP B 2 233 ? 63.68600 18.62300 43.29400 1.000 65.65992 657 ASP B N 1
ATOM 11053 C CA . ASP B 2 233 ? 64.94500 19.16600 42.78400 1.000 65.47978 657 ASP B CA 1
ATOM 11054 C C . ASP B 2 233 ? 65.23700 18.68100 41.36500 1.000 62.96460 657 ASP B C 1
ATOM 11055 O O . ASP B 2 233 ? 65.63800 19.47000 40.50300 1.000 62.79907 657 ASP B O 1
ATOM 11064 N N . ALA B 2 234 ? 65.05700 17.38300 41.10000 1.000 65.85415 658 ALA B N 1
ATOM 11065 C CA . ALA B 2 234 ? 65.32900 16.87900 39.76300 1.000 65.51120 658 ALA B CA 1
ATOM 11066 C C . ALA B 2 234 ? 64.46400 17.58400 38.73800 1.000 63.23347 658 ALA B C 1
ATOM 11067 O O . ALA B 2 234 ? 64.95200 18.00200 37.68500 1.000 62.93364 658 ALA B O 1
ATOM 11074 N N . ARG B 2 235 ? 63.17300 17.76100 39.04800 1.000 62.43484 659 ARG B N 1
ATOM 11075 C CA . ARG B 2 235 ? 62.27900 18.57500 38.22100 1.000 59.98155 659 ARG B CA 1
ATOM 11076 C C . ARG B 2 235 ? 62.80100 20.00300 38.02300 1.000 59.42464 659 ARG B C 1
ATOM 11077 O O . ARG B 2 235 ? 62.96100 20.47400 36.88700 1.000 59.06281 659 ARG B O 1
ATOM 11098 N N . ARG B 2 236 ? 62.96700 20.73700 39.13000 1.000 58.92090 660 ARG B N 1
ATOM 11099 C CA . ARG B 2 236 ? 63.42300 22.11000 39.04400 1.000 58.10046 660 ARG B CA 1
ATOM 11100 C C . ARG B 2 236 ? 64.61000 22.20100 38.11200 1.000 58.02300 660 ARG B C 1
ATOM 11101 O O . ARG B 2 236 ? 64.63400 23.03000 37.19300 1.000 57.89433 660 ARG B O 1
ATOM 11122 N N . SER B 2 237 ? 65.61500 21.35100 38.34200 1.000 58.23203 661 SER B N 1
ATOM 11123 C CA . SER B 2 237 ? 66.80800 21.37900 37.50300 1.000 57.57092 661 SER B CA 1
ATOM 11124 C C . SER B 2 237 ? 66.44900 21.05700 36.05900 1.000 57.83398 661 SER B C 1
ATOM 11125 O O . SER B 2 237 ? 67.01500 21.66000 35.13500 1.000 57.60801 661 SER B O 1
ATOM 11133 N N . PHE B 2 238 ? 65.47000 20.16500 35.83400 1.000 58.04073 662 PHE B N 1
ATOM 11134 C CA . PHE B 2 238 ? 65.18800 19.76000 34.45900 1.000 57.79227 662 PHE B CA 1
ATOM 11135 C C . PHE B 2 238 ? 64.55000 20.90400 33.68200 1.000 57.76456 662 PHE B C 1
ATOM 11136 O O . PHE B 2 238 ? 64.92900 21.20100 32.53700 1.000 58.06009 662 PHE B O 1
ATOM 11153 N N . ILE B 2 239 ? 63.57600 21.55600 34.31000 1.000 57.43914 663 ILE B N 1
ATOM 11154 C CA . ILE B 2 239 ? 62.89600 22.68600 33.69500 1.000 56.95525 663 ILE B CA 1
ATOM 11155 C C . ILE B 2 239 ? 63.88100 23.82100 33.46800 1.000 57.81808 663 ILE B C 1
ATOM 11156 O O . ILE B 2 239 ? 63.92800 24.41200 32.38100 1.000 58.19873 663 ILE B O 1
ATOM 11172 N N . THR B 2 240 ? 64.71100 24.13300 34.47500 1.000 57.62643 664 THR B N 1
ATOM 11173 C CA . THR B 2 240 ? 65.66900 25.22300 34.29300 1.000 58.21512 664 THR B CA 1
ATOM 11174 C C . THR B 2 240 ? 66.64600 24.92200 33.16100 1.000 59.23290 664 THR B C 1
ATOM 11175 O O . THR B 2 240 ? 66.96100 25.80500 32.36000 1.000 59.28498 664 THR B O 1
ATOM 11186 N N . ARG B 2 241 ? 67.06100 23.66600 33.01400 1.000 59.17374 665 ARG B N 1
ATOM 11187 C CA . ARG B 2 241 ? 67.96800 23.32000 31.92900 1.000 59.76158 665 ARG B CA 1
ATOM 11188 C C . ARG B 2 241 ? 67.31300 23.37400 30.56000 1.000 60.56035 665 ARG B C 1
ATOM 11189 O O . ARG B 2 241 ? 68.00100 23.72800 29.59600 1.000 62.12466 665 ARG B O 1
ATOM 11210 N N . ASN B 2 242 ? 66.00000 23.04700 30.43600 1.000 60.86403 666 ASN B N 1
ATOM 11211 C CA . ASN B 2 242 ? 65.38900 22.89100 29.10500 1.000 60.84923 666 ASN B CA 1
ATOM 11212 C C . ASN B 2 242 ? 64.37500 23.94400 28.66200 1.000 61.61014 666 ASN B C 1
ATOM 11213 O O . ASN B 2 242 ? 64.08600 24.01900 27.46400 1.000 62.12776 666 ASN B O 1
ATOM 11224 N N . ALA B 2 243 ? 63.80800 24.72700 29.57000 1.000 62.18626 667 ALA B N 1
ATOM 11225 C CA . ALA B 2 243 ? 62.88700 25.78400 29.17200 1.000 61.93979 667 ALA B CA 1
ATOM 11226 C C . ALA B 2 243 ? 63.51300 26.73800 28.15300 1.000 64.90428 667 ALA B C 1
ATOM 11227 O O . ALA B 2 243 ? 62.85800 27.13400 27.17900 1.000 65.59656 667 ALA B O 1
ATOM 11234 N N . LYS B 2 244 ? 64.75800 27.14600 28.38600 1.000 66.58831 668 LYS B N 1
ATOM 11235 C CA . LYS B 2 244 ? 65.47100 28.10300 27.50300 1.000 68.79303 668 LYS B CA 1
ATOM 11236 C C . LYS B 2 244 ? 65.34700 27.79900 26.02100 1.000 68.79913 668 LYS B C 1
ATOM 11237 O O . LYS B 2 244 ? 65.21600 28.79200 25.28700 1.000 69.36173 668 LYS B O 1
ATOM 11256 N N . ASP B 2 245 ? 65.33200 26.52900 25.59100 1.000 66.81882 669 ASP B N 1
ATOM 11257 C CA . ASP B 2 245 ? 65.46600 26.22000 24.16500 1.000 67.58087 669 ASP B CA 1
ATOM 11258 C C . ASP B 2 245 ? 64.20800 25.54500 23.61100 1.000 68.19839 669 ASP B C 1
ATOM 11259 O O . ASP B 2 245 ? 64.27300 24.61900 22.79600 1.000 69.61679 669 ASP B O 1
ATOM 11268 N N . VAL B 2 246 ? 63.02800 26.01300 24.02200 1.000 69.79010 670 VAL B N 1
ATOM 11269 C CA . VAL B 2 246 ? 61.71500 25.42700 23.60700 1.000 70.34546 670 VAL B CA 1
ATOM 11270 C C . VAL B 2 246 ? 61.29400 26.01500 22.26700 1.000 71.61718 670 VAL B C 1
ATOM 11271 O O . VAL B 2 246 ? 60.63000 25.30300 21.50900 1.000 72.14628 670 VAL B O 1
ATOM 11284 N N . ARG B 2 247 ? 61.71700 27.23300 21.96400 1.000 74.15168 671 ARG B N 1
ATOM 11285 C CA . ARG B 2 247 ? 61.32100 27.95700 20.74000 1.000 73.13161 671 ARG B CA 1
ATOM 11286 C C . ARG B 2 247 ? 62.20800 27.54600 19.57400 1.000 72.69782 671 ARG B C 1
ATOM 11287 O O . ARG B 2 247 ? 61.86200 27.93800 18.45300 1.000 70.79340 671 ARG B O 1
ATOM 11308 N N . PHE B 2 248 ? 63.26400 26.76000 19.80200 1.000 72.71467 672 PHE B N 1
ATOM 11309 C CA . PHE B 2 248 ? 64.28300 26.43100 18.78000 1.000 72.54764 672 PHE B CA 1
ATOM 11310 C C . PHE B 2 248 ? 64.50700 24.92700 18.65600 1.000 75.43015 672 PHE B C 1
ATOM 11311 O O . PHE B 2 248 ? 65.56000 24.59400 18.12100 1.000 73.09077 672 PHE B O 1
ATOM 11328 N N . LEU B 2 249 ? 63.58700 24.04900 19.06800 1.000 83.24133 673 LEU B N 1
ATOM 11329 C CA . LEU B 2 249 ? 63.86200 22.62100 18.95500 1.000 82.00985 673 LEU B CA 1
ATOM 11330 C C . LEU B 2 249 ? 63.75500 22.08700 17.52400 1.000 81.94277 673 LEU B C 1
ATOM 11331 O O . LEU B 2 249 ? 64.34700 21.03400 17.24400 1.000 80.75652 673 LEU B O 1
ATOM 11347 N N . ASP B 2 250 ? 63.01600 22.78100 16.60700 1.000 79.08995 674 ASP B N 1
ATOM 11348 C CA . ASP B 2 250 ? 62.74300 22.28500 15.24100 1.000 79.37876 674 ASP B CA 1
ATOM 11349 C C . ASP B 2 250 ? 63.19600 23.32900 14.20400 1.000 76.52580 674 ASP B C 1
ATOM 11350 O O . ASP B 2 250 ? 62.36400 23.93200 13.52000 1.000 77.19444 674 ASP B O 1
ATOM 11359 N N . VAL B 2 251 ? 64.51700 23.50000 14.06900 1.000 73.46069 675 VAL B N 1
ATOM 11360 C CA . VAL B 2 251 ? 65.15500 24.46000 13.15800 1.000 70.29739 675 VAL B CA 1
ATOM 11361 C C . VAL B 2 251 ? 66.36100 23.81600 12.40600 1.000 68.59089 675 VAL B C 1
ATOM 11362 O O . VAL B 2 251 ? 66.67300 24.07400 11.21400 1.000 67.45272 675 VAL B O 1
ATOM 11375 N N . ARG C 1 13 ? 9.14600 39.31900 70.27100 1.000 87.07273 14 ARG C N 1
ATOM 11376 C CA . ARG C 1 13 ? 7.80500 39.80800 69.85200 1.000 88.69663 14 ARG C CA 1
ATOM 11377 C C . ARG C 1 13 ? 7.08300 38.69400 69.09100 1.000 91.86036 14 ARG C C 1
ATOM 11378 O O . ARG C 1 13 ? 6.95200 38.82900 67.86200 1.000 98.24765 14 ARG C O 1
ATOM 11381 N N . ILE C 1 14 ? 6.61300 37.65400 69.78800 1.000 88.58073 15 ILE C N 1
ATOM 11382 C CA . ILE C 1 14 ? 5.96000 36.48100 69.12900 1.000 85.18723 15 ILE C CA 1
ATOM 11383 C C . ILE C 1 14 ? 4.56400 36.92900 68.67500 1.000 85.90424 15 ILE C C 1
ATOM 11384 O O . ILE C 1 14 ? 3.92600 37.65800 69.46100 1.000 86.73611 15 ILE C O 1
ATOM 11400 N N . GLU C 1 15 ? 4.10900 36.52300 67.48100 1.000 83.36767 16 GLU C N 1
ATOM 11401 C CA . GLU C 1 15 ? 2.83000 36.97400 66.86500 1.000 82.61178 16 GLU C CA 1
ATOM 11402 C C . GLU C 1 15 ? 2.00500 35.74900 66.44300 1.000 79.14808 16 GLU C C 1
ATOM 11403 O O . GLU C 1 15 ? 2.08300 35.36700 65.25800 1.000 75.91034 16 GLU C O 1
ATOM 11415 N N . PRO C 1 16 ? 1.20900 35.11800 67.33700 1.000 82.42129 17 PRO C N 1
ATOM 11416 C CA . PRO C 1 16 ? 0.36900 33.97700 66.96200 1.000 79.87382 17 PRO C CA 1
ATOM 11417 C C . PRO C 1 16 ? -0.35300 34.12500 65.61300 1.000 78.16018 17 PRO C C 1
ATOM 11418 O O . PRO C 1 16 ? -0.93500 35.17800 65.39600 1.000 79.85997 17 PRO C O 1
ATOM 11429 N N . VAL C 1 17 ? -0.31900 33.09600 64.75900 1.000 74.80262 18 VAL C N 1
ATOM 11430 C CA . VAL C 1 17 ? -0.95200 33.09100 63.40700 1.000 72.38296 18 VAL C CA 1
ATOM 11431 C C . VAL C 1 17 ? -1.50300 31.67300 63.17200 1.000 70.28663 18 VAL C C 1
ATOM 11432 O O . VAL C 1 17 ? -0.70500 30.73800 63.21300 1.000 69.46932 18 VAL C O 1
ATOM 11445 N N . ASP C 1 18 ? -2.81200 31.50500 62.94600 1.000 66.70862 19 ASP C N 1
ATOM 11446 C CA . ASP C 1 18 ? -3.46900 30.20800 62.79800 1.000 65.30989 19 ASP C CA 1
ATOM 11447 C C . ASP C 1 18 ? -2.91500 29.51000 61.56800 1.000 65.84558 19 ASP C C 1
ATOM 11448 O O . ASP C 1 18 ? -2.45200 30.14300 60.62400 1.000 64.58337 19 ASP C O 1
ATOM 11457 N N . ILE C 1 19 ? -2.95300 28.18800 61.59000 1.000 66.87738 20 ILE C N 1
ATOM 11458 C CA . ILE C 1 19 ? -2.31600 27.45100 60.52100 1.000 65.74672 20 ILE C CA 1
ATOM 11459 C C . ILE C 1 19 ? -3.16900 27.43700 59.26900 1.000 64.64059 20 ILE C C 1
ATOM 11460 O O . ILE C 1 19 ? -2.62600 27.45200 58.16800 1.000 64.27139 20 ILE C O 1
ATOM 11476 N N . GLU C 1 20 ? -4.50300 27.46400 59.38700 1.000 65.00287 21 GLU C N 1
ATOM 11477 C CA . GLU C 1 20 ? -5.34300 27.42300 58.18700 1.000 63.77781 21 GLU C CA 1
ATOM 11478 C C . GLU C 1 20 ? -5.10200 28.66700 57.33600 1.000 62.61273 21 GLU C C 1
ATOM 11479 O O . GLU C 1 20 ? -4.98500 28.57800 56.10600 1.000 61.92539 21 GLU C O 1
ATOM 11491 N N . GLN C 1 21 ? -4.92800 29.82800 57.98600 1.000 61.90088 22 GLN C N 1
ATOM 11492 C CA . GLN C 1 21 ? -4.74000 31.08400 57.25300 1.000 63.18692 22 GLN C CA 1
ATOM 11493 C C . GLN C 1 21 ? -3.37000 31.14200 56.58800 1.000 61.73789 22 GLN C C 1
ATOM 11494 O O . GLN C 1 21 ? -3.23500 31.62800 55.45800 1.000 60.80354 22 GLN C O 1
ATOM 11508 N N . GLU C 1 22 ? -2.34200 30.67700 57.28700 1.000 60.95228 23 GLU C N 1
ATOM 11509 C CA . GLU C 1 22 ? -1.00600 30.64900 56.71600 1.000 59.90706 23 GLU C CA 1
ATOM 11510 C C . GLU C 1 22 ? -0.92800 29.66600 55.54700 1.000 58.80840 23 GLU C C 1
ATOM 11511 O O . GLU C 1 22 ? -0.39600 29.99500 54.48800 1.000 58.49175 23 GLU C O 1
ATOM 11523 N N . MET C 1 23 ? -1.45300 28.45000 55.70500 1.000 58.87265 24 MET C N 1
ATOM 11524 C CA . MET C 1 23 ? -1.43800 27.52600 54.57600 1.000 56.98507 24 MET C CA 1
ATOM 11525 C C . MET C 1 23 ? -2.13900 28.15500 53.38400 1.000 57.35195 24 MET C C 1
ATOM 11526 O O . MET C 1 23 ? -1.64500 28.08500 52.25000 1.000 55.54945 24 MET C O 1
ATOM 11540 N N . GLN C 1 24 ? -3.28900 28.81100 53.62600 1.000 58.52925 25 GLN C N 1
ATOM 11541 C CA . GLN C 1 24 ? -4.07500 29.36500 52.52300 1.000 58.75386 25 GLN C CA 1
ATOM 11542 C C . GLN C 1 24 ? -3.32600 30.50400 51.84000 1.000 57.06321 25 GLN C C 1
ATOM 11543 O O . GLN C 1 24 ? -3.10700 30.47800 50.62200 1.000 56.22452 25 GLN C O 1
ATOM 11557 N N . ARG C 1 25 ? -2.91000 31.50300 52.62100 1.000 59.02148 26 ARG C N 1
ATOM 11558 C CA . ARG C 1 25 ? -2.16600 32.63900 52.09100 1.000 56.67265 26 ARG C CA 1
ATOM 11559 C C . ARG C 1 25 ? -0.91400 32.18600 51.34300 1.000 55.73405 26 ARG C C 1
ATOM 11560 O O . ARG C 1 25 ? -0.71700 32.54800 50.17700 1.000 55.89138 26 ARG C O 1
ATOM 11581 N N . SER C 1 26 ? -0.05600 31.38400 51.99100 1.000 57.13361 27 SER C N 1
ATOM 11582 C CA . SER C 1 26 ? 1.23300 31.05900 51.40200 1.000 57.28928 27 SER C CA 1
ATOM 11583 C C . SER C 1 26 ? 1.07500 30.16800 50.18500 1.000 54.22784 27 SER C C 1
ATOM 11584 O O . SER C 1 26 ? 1.80200 30.34500 49.20300 1.000 54.24136 27 SER C O 1
ATOM 11592 N N . TYR C 1 27 ? 0.09000 29.26700 50.17900 1.000 54.05325 28 TYR C N 1
ATOM 11593 C CA . TYR C 1 27 ? -0.01000 28.37600 49.04000 1.000 51.30226 28 TYR C CA 1
ATOM 11594 C C . TYR C 1 27 ? -0.70000 29.03000 47.85500 1.000 52.02748 28 TYR C C 1
ATOM 11595 O O . TYR C 1 27 ? -0.37500 28.71400 46.70900 1.000 50.21168 28 TYR C O 1
ATOM 11613 N N . ILE C 1 28 ? -1.65900 29.92900 48.08900 1.000 52.02020 29 ILE C N 1
ATOM 11614 C CA . ILE C 1 28 ? -2.23200 30.66300 46.96700 1.000 52.44282 29 ILE C CA 1
ATOM 11615 C C . ILE C 1 28 ? -1.20400 31.63200 46.41600 1.000 50.96371 29 ILE C C 1
ATOM 11616 O O . ILE C 1 28 ? -1.10200 31.80500 45.20100 1.000 49.89803 29 ILE C O 1
ATOM 11632 N N . ASP C 1 29 ? -0.43300 32.28700 47.29400 1.000 51.83422 30 ASP C N 1
ATOM 11633 C CA . ASP C 1 29 ? 0.69100 33.08800 46.82100 1.000 51.54277 30 ASP C CA 1
ATOM 11634 C C . ASP C 1 29 ? 1.59400 32.28300 45.87900 1.000 50.80285 30 ASP C C 1
ATOM 11635 O O . ASP C 1 29 ? 1.87900 32.72700 44.75600 1.000 49.24383 30 ASP C O 1
ATOM 11644 N N . TYR C 1 30 ? 2.05000 31.08700 46.30900 1.000 49.99828 31 TYR C N 1
ATOM 11645 C CA . TYR C 1 30 ? 2.89000 30.28700 45.42200 1.000 50.22723 31 TYR C CA 1
ATOM 11646 C C . TYR C 1 30 ? 2.16100 29.97700 44.11400 1.000 48.70623 31 TYR C C 1
ATOM 11647 O O . TYR C 1 30 ? 2.73900 30.10200 43.02800 1.000 48.04166 31 TYR C O 1
ATOM 11665 N N . ALA C 1 31 ? 0.88800 29.59800 44.19100 1.000 49.68672 32 ALA C N 1
ATOM 11666 C CA . ALA C 1 31 ? 0.16000 29.15300 43.00500 1.000 48.63864 32 ALA C CA 1
ATOM 11667 C C . ALA C 1 31 ? -0.07100 30.28200 42.00100 1.000 46.51732 32 ALA C C 1
ATOM 11668 O O . ALA C 1 31 ? 0.11600 30.09700 40.79400 1.000 46.04488 32 ALA C O 1
ATOM 11675 N N . MET C 1 32 ? -0.55000 31.43300 42.45800 1.000 47.78890 33 MET C N 1
ATOM 11676 C CA . MET C 1 32 ? -0.68500 32.55000 41.53200 1.000 45.65895 33 MET C CA 1
ATOM 11677 C C . MET C 1 32 ? 0.67500 32.92400 40.92400 1.000 45.41552 33 MET C C 1
ATOM 11678 O O . MET C 1 32 ? 0.77800 33.17600 39.71300 1.000 44.42422 33 MET C O 1
ATOM 11692 N N . SER C 1 33 ? 1.74700 32.92900 41.71400 1.000 46.45737 34 SER C N 1
ATOM 11693 C CA . SER C 1 33 ? 3.08800 33.31200 41.20800 1.000 44.67261 34 SER C CA 1
ATOM 11694 C C . SER C 1 33 ? 3.52200 32.29500 40.15400 1.000 44.01824 34 SER C C 1
ATOM 11695 O O . SER C 1 33 ? 4.08600 32.73200 39.15600 1.000 44.53069 34 SER C O 1
ATOM 11703 N N . VAL C 1 34 ? 3.25500 31.00000 40.34700 1.000 45.08039 35 VAL C N 1
ATOM 11704 C CA . VAL C 1 34 ? 3.61400 30.00900 39.34000 1.000 44.89905 35 VAL C CA 1
ATOM 11705 C C . VAL C 1 34 ? 2.71100 30.11200 38.10900 1.000 44.28504 35 VAL C C 1
ATOM 11706 O O . VAL C 1 34 ? 3.14900 29.85000 36.98800 1.000 43.47966 35 VAL C O 1
ATOM 11719 N N . ILE C 1 35 ? 1.42100 30.41500 38.30400 1.000 44.04678 36 ILE C N 1
ATOM 11720 C CA . ILE C 1 35 ? 0.40000 30.43100 37.20700 1.000 43.62997 36 ILE C CA 1
ATOM 11721 C C . ILE C 1 35 ? 0.63800 31.62600 36.28600 1.000 43.34561 36 ILE C C 1
ATOM 11722 O O . ILE C 1 35 ? 0.97800 31.39300 35.12100 1.000 42.20039 36 ILE C O 1
ATOM 11738 N N . VAL C 1 36 ? 0.72800 32.84000 36.81200 1.000 42.54169 37 VAL C N 1
ATOM 11739 C CA . VAL C 1 36 ? 0.83000 34.08200 35.99900 1.000 41.74153 37 VAL C CA 1
ATOM 11740 C C . VAL C 1 36 ? 2.27000 34.45400 35.66000 1.000 42.62911 37 VAL C C 1
ATOM 11741 O O . VAL C 1 36 ? 2.41500 35.20200 34.69100 1.000 40.48741 37 VAL C O 1
ATOM 11754 N N . GLY C 1 37 ? 3.27700 33.97200 36.38600 1.000 42.79677 38 GLY C N 1
ATOM 11755 C CA . GLY C 1 37 ? 4.68000 34.37900 36.18700 1.000 43.99409 38 GLY C CA 1
ATOM 11756 C C . GLY C 1 37 ? 5.72100 33.30200 36.37500 1.000 41.81834 38 GLY C C 1
ATOM 11757 O O . GLY C 1 37 ? 6.61500 33.52800 37.18200 1.000 42.64138 38 GLY C O 1
ATOM 11761 N N . ARG C 1 38 ? 5.68600 32.22100 35.60300 1.000 41.85873 39 ARG C N 1
ATOM 11762 C CA . ARG C 1 38 ? 6.72900 31.17100 35.63400 1.000 40.36951 39 ARG C CA 1
ATOM 11763 C C . ARG C 1 38 ? 6.40300 30.09500 34.63200 1.000 39.45383 39 ARG C C 1
ATOM 11764 O O . ARG C 1 38 ? 7.21800 29.91500 33.74600 1.000 38.65876 39 ARG C O 1
ATOM 11785 N N . ALA C 1 39 ? 5.26200 29.44000 34.75900 1.000 38.62687 40 ALA C N 1
ATOM 11786 C CA . ALA C 1 39 ? 4.94900 28.24000 33.97500 1.000 39.98913 40 ALA C CA 1
ATOM 11787 C C . ALA C 1 39 ? 4.08900 28.50100 32.76900 1.000 40.75901 40 ALA C C 1
ATOM 11788 O O . ALA C 1 39 ? 4.22400 27.71400 31.84800 1.000 41.08615 40 ALA C O 1
ATOM 11795 N N . LEU C 1 40 ? 3.24900 29.52700 32.77100 1.000 39.72421 41 LEU C N 1
ATOM 11796 C CA . LEU C 1 40 ? 2.29600 29.69400 31.63900 1.000 40.32047 41 LEU C CA 1
ATOM 11797 C C . LEU C 1 40 ? 2.70000 30.81700 30.66700 1.000 36.93921 41 LEU C C 1
ATOM 11798 O O . LEU C 1 40 ? 3.12700 31.88400 31.15500 1.000 39.14910 41 LEU C O 1
ATOM 11814 N N . PRO C 1 41 ? 2.58600 30.63000 29.32000 1.000 39.52699 42 PRO C N 1
ATOM 11815 C CA . PRO C 1 41 ? 2.83000 31.70000 28.35300 1.000 37.91880 42 PRO C CA 1
ATOM 11816 C C . PRO C 1 41 ? 1.83000 32.83500 28.43000 1.000 40.05524 42 PRO C C 1
ATOM 11817 O O . PRO C 1 41 ? 0.65800 32.62400 28.69800 1.000 40.69819 42 PRO C O 1
ATOM 11828 N N . GLU C 1 42 ? 2.30800 34.04900 28.16600 1.000 38.45365 43 GLU C N 1
ATOM 11829 C CA . GLU C 1 42 ? 1.42600 35.17500 27.93700 1.000 38.86805 43 GLU C CA 1
ATOM 11830 C C . GLU C 1 42 ? 0.98000 35.05000 26.49300 1.000 39.33593 43 GLU C C 1
ATOM 11831 O O . GLU C 1 42 ? 1.71700 34.53600 25.64000 1.000 38.10381 43 GLU C O 1
ATOM 11843 N N . VAL C 1 43 ? -0.26900 35.47000 26.23600 1.000 41.28269 44 VAL C N 1
ATOM 11844 C CA . VAL C 1 43 ? -0.88900 35.09700 24.97000 1.000 41.73255 44 VAL C CA 1
ATOM 11845 C C . VAL C 1 43 ? -0.30400 35.91600 23.82200 1.000 41.61215 44 VAL C C 1
ATOM 11846 O O . VAL C 1 43 ? -0.24800 35.44500 22.68000 1.000 41.87621 44 VAL C O 1
ATOM 11859 N N . ARG C 1 44 ? 0.17800 37.12800 24.10700 1.000 40.37428 45 ARG C N 1
ATOM 11860 C CA . ARG C 1 44 ? 0.57600 38.04000 23.03900 1.000 40.36272 45 ARG C CA 1
ATOM 11861 C C . ARG C 1 44 ? 1.91500 37.66300 22.40700 1.000 40.50458 45 ARG C C 1
ATOM 11862 O O . ARG C 1 44 ? 2.01000 37.59300 21.17500 1.000 40.37989 45 ARG C O 1
ATOM 11883 N N . ASP C 1 45 ? 2.94200 37.38100 23.22400 1.000 40.26835 46 ASP C N 1
ATOM 11884 C CA . ASP C 1 45 ? 4.27600 37.06400 22.72600 1.000 40.48591 46 ASP C CA 1
ATOM 11885 C C . ASP C 1 45 ? 4.66400 35.59900 22.86300 1.000 39.95995 46 ASP C C 1
ATOM 11886 O O . ASP C 1 45 ? 5.68900 35.20400 22.31900 1.000 40.66772 46 ASP C O 1
ATOM 11895 N N . GLY C 1 46 ? 3.87100 34.76100 23.51200 1.000 40.05162 47 GLY C N 1
ATOM 11896 C CA . GLY C 1 46 ? 4.18900 33.33200 23.52600 1.000 39.42591 47 GLY C CA 1
ATOM 11897 C C . GLY C 1 46 ? 5.19600 32.89100 24.56800 1.000 39.45773 47 GLY C C 1
ATOM 11898 O O . GLY C 1 46 ? 5.54600 31.69000 24.61800 1.000 38.69856 47 GLY C O 1
ATOM 11902 N N . LEU C 1 47 ? 5.60700 33.81600 25.43300 1.000 40.43856 48 LEU C N 1
ATOM 11903 C CA . LEU C 1 47 ? 6.79800 33.70800 26.25200 1.000 40.70935 48 LEU C CA 1
ATOM 11904 C C . LEU C 1 47 ? 6.43300 33.68200 27.72700 1.000 40.15346 48 LEU C C 1
ATOM 11905 O O . LEU C 1 47 ? 5.64900 34.52400 28.18300 1.000 39.73678 48 LEU C O 1
ATOM 11921 N N . LYS C 1 48 ? 7.00000 32.70100 28.46900 1.000 40.91169 49 LYS C N 1
ATOM 11922 C CA . LYS C 1 48 ? 7.01000 32.78700 29.91700 1.000 40.08467 49 LYS C CA 1
ATOM 11923 C C . LYS C 1 48 ? 8.04800 33.83000 30.34000 1.000 41.02430 49 LYS C C 1
ATOM 11924 O O . LYS C 1 48 ? 8.89100 34.23700 29.53100 1.000 41.15861 49 LYS C O 1
ATOM 11943 N N . PRO C 1 49 ? 8.01500 34.30700 31.59900 1.000 41.31699 50 PRO C N 1
ATOM 11944 C CA . PRO C 1 49 ? 8.94400 35.40000 31.95100 1.000 41.59275 50 PRO C CA 1
ATOM 11945 C C . PRO C 1 49 ? 10.38700 35.04000 31.67400 1.000 42.20770 50 PRO C C 1
ATOM 11946 O O . PRO C 1 49 ? 11.19600 35.89800 31.28500 1.000 44.21444 50 PRO C O 1
ATOM 11957 N N . VAL C 1 50 ? 10.76500 33.79200 31.86200 1.000 41.61198 51 VAL C N 1
ATOM 11958 C CA . VAL C 1 50 ? 12.18600 33.50800 31.70600 1.000 40.96427 51 VAL C CA 1
ATOM 11959 C C . VAL C 1 50 ? 12.62100 33.76200 30.26100 1.000 42.15528 51 VAL C C 1
ATOM 11960 O O . VAL C 1 50 ? 13.68500 34.34400 30.01800 1.000 42.60105 51 VAL C O 1
ATOM 11973 N N . HIS C 1 51 ? 11.79600 33.37300 29.28400 1.000 42.14981 52 HIS C N 1
ATOM 11974 C CA . HIS C 1 51 ? 12.16700 33.58100 27.88600 1.000 41.89273 52 HIS C CA 1
ATOM 11975 C C . HIS C 1 51 ? 12.25000 35.07200 27.57900 1.000 43.38655 52 HIS C C 1
ATOM 11976 O O . HIS C 1 51 ? 13.23400 35.56000 26.99400 1.000 45.35482 52 HIS C O 1
ATOM 11990 N N . ARG C 1 52 ? 11.22700 35.81700 27.98000 1.000 52.89214 53 ARG C N 1
ATOM 11991 C CA . ARG C 1 52 ? 11.23600 37.26100 27.77000 1.000 52.66704 53 ARG C CA 1
ATOM 11992 C C . ARG C 1 52 ? 12.49700 37.89500 28.34100 1.000 60.79751 53 ARG C C 1
ATOM 11993 O O . ARG C 1 52 ? 13.16400 38.66600 27.65800 1.000 51.81876 53 ARG C O 1
ATOM 12014 N N . ARG C 1 53 ? 12.84800 37.55500 29.58400 1.000 47.43400 54 ARG C N 1
ATOM 12015 C CA . ARG C 1 53 ? 13.93700 38.25100 30.26100 1.000 45.39440 54 ARG C CA 1
ATOM 12016 C C . ARG C 1 53 ? 15.31300 37.82900 29.73900 1.000 44.04823 54 ARG C C 1
ATOM 12017 O O . ARG C 1 53 ? 16.18100 38.68300 29.54700 1.000 42.49038 54 ARG C O 1
ATOM 12038 N N . VAL C 1 54 ? 15.53500 36.54000 29.44900 1.000 42.49586 55 VAL C N 1
ATOM 12039 C CA . VAL C 1 54 ? 16.77500 36.11600 28.77600 1.000 40.24500 55 VAL C CA 1
ATOM 12040 C C . VAL C 1 54 ? 16.95800 36.84000 27.44600 1.000 35.98247 55 VAL C C 1
ATOM 12041 O O . VAL C 1 54 ? 18.04100 37.35600 27.15100 1.000 38.33384 55 VAL C O 1
ATOM 12054 N N . LEU C 1 55 ? 15.93300 36.81800 26.57600 1.000 135.86013 56 LEU C N 1
ATOM 12055 C CA . LEU C 1 55 ? 16.15500 37.40300 25.25700 1.000 55.36044 56 LEU C CA 1
ATOM 12056 C C . LEU C 1 55 ? 16.24900 38.92100 25.33600 1.000 42.05990 56 LEU C C 1
ATOM 12057 O O . LEU C 1 55 ? 16.86600 39.53300 24.45200 1.000 40.70708 56 LEU C O 1
ATOM 12073 N N . TYR C 1 56 ? 15.65100 39.55700 26.36700 1.000 43.30833 57 TYR C N 1
ATOM 12074 C CA . TYR C 1 56 ? 15.79400 41.00800 26.46300 1.000 41.00642 57 TYR C CA 1
ATOM 12075 C C . TYR C 1 56 ? 17.19100 41.32500 26.93200 1.000 35.32917 57 TYR C C 1
ATOM 12076 O O . TYR C 1 56 ? 17.81800 42.25100 26.42400 1.000 40.71769 57 TYR C O 1
ATOM 12094 N N . ALA C 1 57 ? 17.69100 40.55900 27.91100 1.000 61.68860 58 ALA C N 1
ATOM 12095 C CA . ALA C 1 57 ? 19.05600 40.73000 28.41100 1.000 39.26520 58 ALA C CA 1
ATOM 12096 C C . ALA C 1 57 ? 20.07600 40.57500 27.28800 1.000 69.75882 58 ALA C C 1
ATOM 12097 O O . ALA C 1 57 ? 21.01400 41.37500 27.17400 1.000 45.40329 58 ALA C O 1
ATOM 12104 N N . MET C 1 58 ? 19.88000 39.58400 26.42900 1.000 41.28022 59 MET C N 1
ATOM 12105 C CA . MET C 1 58 ? 20.69900 39.46100 25.23600 1.000 43.44415 59 MET C CA 1
ATOM 12106 C C . MET C 1 58 ? 20.57500 40.68900 24.33200 1.000 39.02106 59 MET C C 1
ATOM 12107 O O . MET C 1 58 ? 21.56500 41.33300 24.01300 1.000 42.43780 59 MET C O 1
ATOM 12121 N N . PHE C 1 59 ? 19.37700 41.02100 23.88200 1.000 41.77663 60 PHE C N 1
ATOM 12122 C CA . PHE C 1 59 ? 19.18300 42.21100 23.04400 1.000 41.07506 60 PHE C CA 1
ATOM 12123 C C . PHE C 1 59 ? 19.87700 43.46000 23.61200 1.000 39.76159 60 PHE C C 1
ATOM 12124 O O . PHE C 1 59 ? 20.64200 44.13800 22.91100 1.000 38.55492 60 PHE C O 1
ATOM 12141 N N . ASP C 1 60 ? 19.60000 43.78300 24.87800 1.000 40.03892 61 ASP C N 1
ATOM 12142 C CA . ASP C 1 60 ? 20.15000 44.97900 25.50900 1.000 40.03410 61 ASP C CA 1
ATOM 12143 C C . ASP C 1 60 ? 21.65200 44.93500 25.59700 1.000 40.35426 61 ASP C C 1
ATOM 12144 O O . ASP C 1 60 ? 22.28100 45.99000 25.72100 1.000 39.15916 61 ASP C O 1
ATOM 12153 N N . SER C 1 61 ? 22.23300 43.72000 25.67100 1.000 40.24801 62 SER C N 1
ATOM 12154 C CA . SER C 1 61 ? 23.68200 43.54200 25.78800 1.000 41.06400 62 SER C CA 1
ATOM 12155 C C . SER C 1 61 ? 24.38900 43.63400 24.44800 1.000 40.75235 62 SER C C 1
ATOM 12156 O O . SER C 1 61 ? 25.60100 43.80400 24.40600 1.000 41.84647 62 SER C O 1
ATOM 12164 N N . GLY C 1 62 ? 23.67400 43.45500 23.35600 1.000 39.59799 63 GLY C N 1
ATOM 12165 C CA . GLY C 1 62 ? 24.26300 43.47200 22.04100 1.000 39.07777 63 GLY C CA 1
ATOM 12166 C C . GLY C 1 62 ? 24.34200 42.14000 21.33500 1.000 41.19422 63 GLY C C 1
ATOM 12167 O O . GLY C 1 62 ? 24.75900 42.13600 20.17200 1.000 42.38501 63 GLY C O 1
ATOM 12171 N N . PHE C 1 63 ? 23.94800 41.01500 21.95900 1.000 41.50801 64 PHE C N 1
ATOM 12172 C CA . PHE C 1 63 ? 24.25400 39.70300 21.39200 1.000 43.11439 64 PHE C CA 1
ATOM 12173 C C . PHE C 1 63 ? 23.29400 39.41800 20.25100 1.000 43.73731 64 PHE C C 1
ATOM 12174 O O . PHE C 1 63 ? 22.63700 38.38000 20.22500 1.000 44.46442 64 PHE C O 1
ATOM 12191 N N . ARG C 1 64 ? 23.22700 40.34500 19.31600 1.000 43.71255 65 ARG C N 1
ATOM 12192 C CA . ARG C 1 64 ? 22.44700 40.26500 18.10000 1.000 45.42930 65 ARG C CA 1
ATOM 12193 C C . ARG C 1 64 ? 23.11000 39.38400 17.05600 1.000 47.53433 65 ARG C C 1
ATOM 12194 O O . ARG C 1 64 ? 24.19100 38.86300 17.26400 1.000 47.40628 65 ARG C O 1
ATOM 12215 N N . PRO C 1 65 ? 22.42700 39.13000 15.93900 1.000 47.82374 66 PRO C N 1
ATOM 12216 C CA . PRO C 1 65 ? 23.05200 38.34800 14.87100 1.000 49.46790 66 PRO C CA 1
ATOM 12217 C C . PRO C 1 65 ? 24.19900 39.07600 14.17000 1.000 51.33683 66 PRO C C 1
ATOM 12218 O O . PRO C 1 65 ? 25.08100 38.43300 13.58600 1.000 52.77146 66 PRO C O 1
ATOM 12229 N N . ASP C 1 66 ? 24.17300 40.40700 14.14900 1.000 53.81348 67 ASP C N 1
ATOM 12230 C CA . ASP C 1 66 ? 25.24600 41.15200 13.52200 1.000 52.71179 67 ASP C CA 1
ATOM 12231 C C . ASP C 1 66 ? 26.56500 40.84100 14.23500 1.000 55.55280 67 ASP C C 1
ATOM 12232 O O . ASP C 1 66 ? 27.48600 40.26600 13.64100 1.000 56.22983 67 ASP C O 1
ATOM 12241 N N . ARG C 1 67 ? 26.64200 41.13800 15.53200 1.000 53.37015 68 ARG C N 1
ATOM 12242 C CA . ARG C 1 67 ? 27.78700 40.77700 16.35400 1.000 54.15244 68 ARG C CA 1
ATOM 12243 C C . ARG C 1 67 ? 28.03200 39.25500 16.34700 1.000 52.56969 68 ARG C C 1
ATOM 12244 O O . ARG C 1 67 ? 27.27200 38.46200 15.80600 1.000 52.11187 68 ARG C O 1
ATOM 12265 N N . SER C 1 68 ? 29.15800 38.86400 16.91300 1.000 52.32813 69 SER C N 1
ATOM 12266 C CA . SER C 1 68 ? 29.50400 37.45900 17.00400 1.000 50.88672 69 SER C CA 1
ATOM 12267 C C . SER C 1 68 ? 28.90700 36.87100 18.26700 1.000 47.68168 69 SER C C 1
ATOM 12268 O O . SER C 1 68 ? 28.47000 37.58700 19.16700 1.000 46.83592 69 SER C O 1
ATOM 12276 N N . HIS C 1 69 ? 28.93300 35.54500 18.33900 1.000 47.11467 70 HIS C N 1
ATOM 12277 C CA . HIS C 1 69 ? 28.37200 34.84500 19.48100 1.000 45.87228 70 HIS C CA 1
ATOM 12278 C C . HIS C 1 69 ? 29.12100 35.27700 20.73800 1.000 45.64538 70 HIS C C 1
ATOM 12279 O O . HIS C 1 69 ? 30.33000 35.48300 20.69700 1.000 46.35876 70 HIS C O 1
ATOM 12293 N N . ALA C 1 70 ? 28.40800 35.36700 21.86600 1.000 44.68874 71 ALA C N 1
ATOM 12294 C CA . ALA C 1 70 ? 28.99600 35.64400 23.17600 1.000 44.66568 71 ALA C CA 1
ATOM 12295 C C . ALA C 1 70 ? 28.74600 34.49400 24.14300 1.000 44.09120 71 ALA C C 1
ATOM 12296 O O . ALA C 1 70 ? 27.61300 34.00200 24.26200 1.000 44.52198 71 ALA C O 1
ATOM 12303 N N . LYS C 1 71 ? 29.78200 34.10600 24.87400 1.000 44.54220 72 LYS C N 1
ATOM 12304 C CA . LYS C 1 71 ? 29.68200 33.00400 25.82400 1.000 44.18088 72 LYS C CA 1
ATOM 12305 C C . LYS C 1 71 ? 28.37100 33.06400 26.58800 1.000 43.84020 72 LYS C C 1
ATOM 12306 O O . LYS C 1 71 ? 27.97900 34.11600 27.08400 1.000 44.01786 72 LYS C O 1
ATOM 12325 N N . SER C 1 72 ? 27.71500 31.91200 26.72700 1.000 43.52283 73 SER C N 1
ATOM 12326 C CA . SER C 1 72 ? 26.42100 31.86500 27.42300 1.000 44.54476 73 SER C CA 1
ATOM 12327 C C . SER C 1 72 ? 26.50600 32.45400 28.82900 1.000 44.28212 73 SER C C 1
ATOM 12328 O O . SER C 1 72 ? 25.59400 33.15400 29.27800 1.000 45.75199 73 SER C O 1
ATOM 12336 N N . ALA C 1 73 ? 27.57900 32.18700 29.54500 1.000 44.18817 74 ALA C N 1
ATOM 12337 C CA . ALA C 1 73 ? 27.63300 32.69200 30.90300 1.000 44.94983 74 ALA C CA 1
ATOM 12338 C C . ALA C 1 73 ? 27.30100 34.16600 30.94700 1.000 45.76286 74 ALA C C 1
ATOM 12339 O O . ALA C 1 73 ? 26.83500 34.65400 31.97200 1.000 46.49307 74 ALA C O 1
ATOM 12346 N N . ARG C 1 74 ? 27.53800 34.90300 29.85600 1.000 46.28434 75 ARG C N 1
ATOM 12347 C CA . ARG C 1 74 ? 27.36000 36.35400 29.93500 1.000 44.64821 75 ARG C CA 1
ATOM 12348 C C . ARG C 1 74 ? 25.87800 36.69000 29.86600 1.000 44.73238 75 ARG C C 1
ATOM 12349 O O . ARG C 1 74 ? 25.39800 37.57600 30.58300 1.000 44.39572 75 ARG C O 1
ATOM 12370 N N . SER C 1 75 ? 25.12100 35.93600 29.05400 1.000 44.80750 76 SER C N 1
ATOM 12371 C CA . SER C 1 75 ? 23.66300 36.09600 28.98300 1.000 44.27194 76 SER C CA 1
ATOM 12372 C C . SER C 1 75 ? 22.98700 35.58200 30.24500 1.000 45.77177 76 SER C C 1
ATOM 12373 O O . SER C 1 75 ? 22.13500 36.28400 30.81500 1.000 46.10633 76 SER C O 1
ATOM 12381 N N . VAL C 1 76 ? 23.41100 34.40400 30.73800 1.000 45.82828 77 VAL C N 1
ATOM 12382 C CA . VAL C 1 76 ? 22.89600 33.89000 32.01100 1.000 46.33199 77 VAL C CA 1
ATOM 12383 C C . VAL C 1 76 ? 23.16400 34.86400 33.15400 1.000 46.63305 77 VAL C C 1
ATOM 12384 O O . VAL C 1 76 ? 22.29400 35.11600 33.99100 1.000 47.93533 77 VAL C O 1
ATOM 12397 N N . ALA C 1 77 ? 24.33100 35.47800 33.20300 1.000 48.46194 78 ALA C N 1
ATOM 12398 C CA . ALA C 1 77 ? 24.55100 36.39100 34.31900 1.000 48.88838 78 ALA C CA 1
ATOM 12399 C C . ALA C 1 77 ? 23.80600 37.71200 34.13100 1.000 49.08154 78 ALA C C 1
ATOM 12400 O O . ALA C 1 77 ? 23.18400 38.21800 35.07700 1.000 50.07885 78 ALA C O 1
ATOM 12407 N N . GLU C 1 78 ? 23.86600 38.29800 32.92500 1.000 48.41884 79 GLU C N 1
ATOM 12408 C CA . GLU C 1 78 ? 23.14500 39.54000 32.67900 1.000 48.44189 79 GLU C CA 1
ATOM 12409 C C . GLU C 1 78 ? 21.65200 39.39300 33.00000 1.000 49.98280 79 GLU C C 1
ATOM 12410 O O . GLU C 1 78 ? 21.06800 40.24100 33.69900 1.000 50.30303 79 GLU C O 1
ATOM 12422 N N . THR C 1 79 ? 21.04500 38.28100 32.56800 1.000 47.26781 80 THR C N 1
ATOM 12423 C CA . THR C 1 79 ? 19.66200 37.97100 32.93000 1.000 46.33455 80 THR C CA 1
ATOM 12424 C C . THR C 1 79 ? 19.46300 37.88700 34.44200 1.000 47.35221 80 THR C C 1
ATOM 12425 O O . THR C 1 79 ? 18.58700 38.55300 34.99900 1.000 46.93770 80 THR C O 1
ATOM 12436 N N . MET C 1 80 ? 20.24800 37.04300 35.12500 1.000 46.06550 81 MET C N 1
ATOM 12437 C CA . MET C 1 80 ? 20.09600 36.89100 36.57400 1.000 45.35988 81 MET C CA 1
ATOM 12438 C C . MET C 1 80 ? 20.31900 38.17100 37.38500 1.000 46.46481 81 MET C C 1
ATOM 12439 O O . MET C 1 80 ? 19.87500 38.25800 38.53900 1.000 46.61437 81 MET C O 1
ATOM 12453 N N . GLY C 1 81 ? 21.03400 39.13700 36.86000 1.000 49.01798 82 GLY C N 1
ATOM 12454 C CA . GLY C 1 81 ? 21.36500 40.22700 37.74200 1.000 51.09772 82 GLY C CA 1
ATOM 12455 C C . GLY C 1 81 ? 20.51200 41.43800 37.50300 1.000 52.64735 82 GLY C C 1
ATOM 12456 O O . GLY C 1 81 ? 20.32000 42.26600 38.39800 1.000 54.47998 82 GLY C O 1
ATOM 12460 N N . ASN C 1 82 ? 19.99700 41.56700 36.28800 1.000 54.78530 83 ASN C N 1
ATOM 12461 C CA . ASN C 1 82 ? 19.15500 42.72400 35.99600 1.000 53.05488 83 ASN C CA 1
ATOM 12462 C C . ASN C 1 82 ? 17.65000 42.42100 35.92800 1.000 53.78317 83 ASN C C 1
ATOM 12463 O O . ASN C 1 82 ? 16.85000 43.30100 36.26600 1.000 53.37521 83 ASN C O 1
ATOM 12474 N N . TYR C 1 83 ? 17.24700 41.18900 35.60600 1.000 50.10782 84 TYR C N 1
ATOM 12475 C CA . TYR C 1 83 ? 15.82600 40.88600 35.47000 1.000 47.77057 84 TYR C CA 1
ATOM 12476 C C . TYR C 1 83 ? 15.32000 39.70200 36.27600 1.000 45.76481 84 TYR C C 1
ATOM 12477 O O . TYR C 1 83 ? 14.27600 39.83200 36.89100 1.000 46.04209 84 TYR C O 1
ATOM 12495 N N . HIS C 1 84 ? 16.03500 38.58000 36.32700 1.000 42.95128 85 HIS C N 1
ATOM 12496 C CA . HIS C 1 84 ? 15.45400 37.28600 36.70700 1.000 42.57341 85 HIS C CA 1
ATOM 12497 C C . HIS C 1 84 ? 16.05400 36.63900 37.95400 1.000 43.50545 85 HIS C C 1
ATOM 12498 O O . HIS C 1 84 ? 16.77000 35.64100 37.83000 1.000 43.85766 85 HIS C O 1
ATOM 12512 N N . PRO C 1 85 ? 15.68500 37.08100 39.16600 1.000 47.74454 86 PRO C N 1
ATOM 12513 C CA . PRO C 1 85 ? 16.40500 36.61800 40.36300 1.000 49.46068 86 PRO C CA 1
ATOM 12514 C C . PRO C 1 85 ? 16.19100 35.16600 40.73100 1.000 48.45275 86 PRO C C 1
ATOM 12515 O O . PRO C 1 85 ? 15.69300 34.86600 41.81900 1.000 51.45412 86 PRO C O 1
ATOM 12526 N N . HIS C 1 86 ? 16.58800 34.25900 39.84600 1.000 46.76586 87 HIS C N 1
ATOM 12527 C CA . HIS C 1 86 ? 16.60600 32.83500 40.15900 1.000 44.38044 87 HIS C CA 1
ATOM 12528 C C . HIS C 1 86 ? 17.92300 32.16900 39.75200 1.000 44.86573 87 HIS C C 1
ATOM 12529 O O . HIS C 1 86 ? 18.88400 32.84800 39.39100 1.000 43.93755 87 HIS C O 1
ATOM 12543 N N . GLY C 1 87 ? 17.99700 30.84500 39.85100 1.000 45.38302 88 GLY C N 1
ATOM 12544 C CA . GLY C 1 87 ? 19.27400 30.19200 39.81200 1.000 47.24362 88 GLY C CA 1
ATOM 12545 C C . GLY C 1 87 ? 19.80100 30.05000 38.40500 1.000 46.18744 88 GLY C C 1
ATOM 12546 O O . GLY C 1 87 ? 19.04000 29.80600 37.46800 1.000 46.62520 88 GLY C O 1
ATOM 12550 N N . ASP C 1 88 ? 21.14700 30.17700 38.27900 1.000 46.89498 89 ASP C N 1
ATOM 12551 C CA . ASP C 1 88 ? 21.81500 30.12000 36.98000 1.000 45.54413 89 ASP C CA 1
ATOM 12552 C C . ASP C 1 88 ? 21.60300 28.76200 36.32500 1.000 45.49779 89 ASP C C 1
ATOM 12553 O O . ASP C 1 88 ? 21.53100 28.67100 35.09100 1.000 45.37947 89 ASP C O 1
ATOM 12562 N N . ALA C 1 89 ? 21.41900 27.71400 37.13400 1.000 48.28581 90 ALA C N 1
ATOM 12563 C CA . ALA C 1 89 ? 21.02400 26.39700 36.62000 1.000 47.08028 90 ALA C CA 1
ATOM 12564 C C . ALA C 1 89 ? 19.89800 26.48600 35.59500 1.000 45.85517 90 ALA C C 1
ATOM 12565 O O . ALA C 1 89 ? 20.06100 26.11200 34.42300 1.000 47.13436 90 ALA C O 1
ATOM 12572 N N . SER C 1 90 ? 18.71800 26.93900 36.04100 1.000 49.93784 91 SER C N 1
ATOM 12573 C CA . SER C 1 90 ? 17.53000 26.80400 35.20600 1.000 48.48615 91 SER C CA 1
ATOM 12574 C C . SER C 1 90 ? 17.51300 27.82900 34.08200 1.000 47.72512 91 SER C C 1
ATOM 12575 O O . SER C 1 90 ? 16.98300 27.53400 33.00500 1.000 48.69687 91 SER C O 1
ATOM 12583 N N . ILE C 1 91 ? 18.11900 29.01000 34.30000 1.000 46.28713 92 ILE C N 1
ATOM 12584 C CA . ILE C 1 91 ? 18.24000 30.01400 33.23300 1.000 45.73598 92 ILE C CA 1
ATOM 12585 C C . ILE C 1 91 ? 19.06100 29.45600 32.06900 1.000 44.75526 92 ILE C C 1
ATOM 12586 O O . ILE C 1 91 ? 18.65100 29.55000 30.90400 1.000 43.82246 92 ILE C O 1
ATOM 12602 N N . TYR C 1 92 ? 20.24100 28.87400 32.36000 1.000 45.48004 93 TYR C N 1
ATOM 12603 C CA . TYR C 1 92 ? 20.99500 28.21300 31.29400 1.000 44.08571 93 TYR C CA 1
ATOM 12604 C C . TYR C 1 92 ? 20.10500 27.16800 30.61500 1.000 47.91354 93 TYR C C 1
ATOM 12605 O O . TYR C 1 92 ? 20.00800 27.12200 29.38000 1.000 39.50776 93 TYR C O 1
ATOM 12623 N N . ASP C 1 93 ? 19.41900 26.33500 31.40800 1.000 41.90676 94 ASP C N 1
ATOM 12624 C CA . ASP C 1 93 ? 18.66400 25.24700 30.78400 1.000 41.73387 94 ASP C CA 1
ATOM 12625 C C . ASP C 1 93 ? 17.55600 25.77900 29.86000 1.000 42.03036 94 ASP C C 1
ATOM 12626 O O . ASP C 1 93 ? 17.28300 25.18400 28.79700 1.000 39.09105 94 ASP C O 1
ATOM 12635 N N . SER C 1 94 ? 16.95800 26.92600 30.22000 1.000 41.22656 95 SER C N 1
ATOM 12636 C CA . SER C 1 94 ? 15.90800 27.54500 29.41400 1.000 40.61586 95 SER C CA 1
ATOM 12637 C C . SER C 1 94 ? 16.44400 28.09800 28.09700 1.000 40.37892 95 SER C C 1
ATOM 12638 O O . SER C 1 94 ? 15.91200 27.80300 27.00400 1.000 39.95527 95 SER C O 1
ATOM 12646 N N . LEU C 1 95 ? 17.45600 28.95800 28.19100 1.000 40.56187 96 LEU C N 1
ATOM 12647 C CA . LEU C 1 95 ? 18.22300 29.37400 27.02300 1.000 40.48985 96 LEU C CA 1
ATOM 12648 C C . LEU C 1 95 ? 18.62600 28.23300 26.09800 1.000 39.83075 96 LEU C C 1
ATOM 12649 O O . LEU C 1 95 ? 18.55800 28.35000 24.85400 1.000 40.22633 96 LEU C O 1
ATOM 12665 N N . VAL C 1 96 ? 19.05900 27.11600 26.67700 1.000 40.16553 97 VAL C N 1
ATOM 12666 C CA . VAL C 1 96 ? 19.47700 26.01600 25.81600 1.000 39.62379 97 VAL C CA 1
ATOM 12667 C C . VAL C 1 96 ? 18.28200 25.45300 25.05900 1.000 39.64615 97 VAL C C 1
ATOM 12668 O O . VAL C 1 96 ? 18.33700 25.28700 23.83300 1.000 39.59247 97 VAL C O 1
ATOM 12681 N N . ARG C 1 97 ? 17.16200 25.18700 25.76500 1.000 40.63781 98 ARG C N 1
ATOM 12682 C CA . ARG C 1 97 ? 15.99400 24.63400 25.06300 1.000 39.41058 98 ARG C CA 1
ATOM 12683 C C . ARG C 1 97 ? 15.55400 25.56000 23.94100 1.000 40.48187 98 ARG C C 1
ATOM 12684 O O . ARG C 1 97 ? 15.10500 25.10800 22.88000 1.000 40.92331 98 ARG C O 1
ATOM 12705 N N . MET C 1 98 ? 15.73200 26.85400 24.13100 1.000 38.84213 99 MET C N 1
ATOM 12706 C CA . MET C 1 98 ? 15.40700 27.77400 23.05100 1.000 39.81634 99 MET C CA 1
ATOM 12707 C C . MET C 1 98 ? 16.35000 27.65200 21.86000 1.000 40.53838 99 MET C C 1
ATOM 12708 O O . MET C 1 98 ? 15.96200 28.04000 20.74700 1.000 40.84037 99 MET C O 1
ATOM 12722 N N . ALA C 1 99 ? 17.59700 27.17300 22.06100 1.000 40.93836 100 ALA C N 1
ATOM 12723 C CA . ALA C 1 99 ? 18.51900 27.03500 20.92500 1.000 40.78586 100 ALA C CA 1
ATOM 12724 C C . ALA C 1 99 ? 18.38600 25.73000 20.12200 1.000 39.97575 100 ALA C C 1
ATOM 12725 O O . ALA C 1 99 ? 19.03600 25.59000 19.07600 1.000 39.53821 100 ALA C O 1
ATOM 12732 N N . GLN C 1 100 ? 17.57700 24.77800 20.55500 1.000 39.16269 101 GLN C N 1
ATOM 12733 C CA . GLN C 1 100 ? 17.60200 23.45000 19.93400 1.000 39.97486 101 GLN C CA 1
ATOM 12734 C C . GLN C 1 100 ? 16.56400 23.36000 18.82200 1.000 40.11439 101 GLN C C 1
ATOM 12735 O O . GLN C 1 100 ? 15.40700 23.71600 19.03800 1.000 40.73873 101 GLN C O 1
ATOM 12749 N N . PRO C 1 101 ? 16.93100 22.91800 17.62100 1.000 39.31880 102 PRO C N 1
ATOM 12750 C CA . PRO C 1 101 ? 15.95600 22.85500 16.52200 1.000 38.76355 102 PRO C CA 1
ATOM 12751 C C . PRO C 1 101 ? 15.00000 21.68700 16.57300 1.000 38.72977 102 PRO C C 1
ATOM 12752 O O . PRO C 1 101 ? 14.23600 21.52100 15.61900 1.000 39.42643 102 PRO C O 1
ATOM 12763 N N . TRP C 1 102 ? 15.09400 20.83100 17.58300 1.000 40.77881 103 TRP C N 1
ATOM 12764 C CA . TRP C 1 102 ? 14.15800 19.73400 17.81500 1.000 40.40827 103 TRP C CA 1
ATOM 12765 C C . TRP C 1 102 ? 13.25400 20.05700 18.98500 1.000 40.70945 103 TRP C C 1
ATOM 12766 O O . TRP C 1 102 ? 12.41200 19.23100 19.36200 1.000 40.41263 103 TRP C O 1
ATOM 12787 N N . SER C 1 103 ? 13.44600 21.21900 19.60200 1.000 39.89552 104 SER C N 1
ATOM 12788 C CA . SER C 1 103 ? 12.59900 21.69000 20.68600 1.000 39.92980 104 SER C CA 1
ATOM 12789 C C . SER C 1 103 ? 11.77200 22.91400 20.31400 1.000 40.28812 104 SER C C 1
ATOM 12790 O O . SER C 1 103 ? 10.56700 22.93200 20.63100 1.000 40.61783 104 SER C O 1
ATOM 12798 N N . LEU C 1 104 ? 12.33900 23.89700 19.59700 1.000 39.77737 105 LEU C N 1
ATOM 12799 C CA . LEU C 1 104 ? 11.55700 25.00100 19.05700 1.000 38.95354 105 LEU C CA 1
ATOM 12800 C C . LEU C 1 104 ? 11.38700 24.86100 17.55100 1.000 40.45298 105 LEU C C 1
ATOM 12801 O O . LEU C 1 104 ? 12.37100 24.85100 16.82100 1.000 38.09529 105 LEU C O 1
ATOM 12817 N N . ARG C 1 105 ? 10.14300 24.86900 17.07500 1.000 40.28982 106 ARG C N 1
ATOM 12818 C CA . ARG C 1 105 ? 9.90800 24.90200 15.63500 1.000 39.82744 106 ARG C CA 1
ATOM 12819 C C . ARG C 1 105 ? 10.60200 26.07600 14.94500 1.000 39.03391 106 ARG C C 1
ATOM 12820 O O . ARG C 1 105 ? 10.83500 26.01500 13.73200 1.000 38.92713 106 ARG C O 1
ATOM 12841 N N . TYR C 1 106 ? 10.88600 27.15900 15.66700 1.000 38.36970 107 TYR C N 1
ATOM 12842 C CA . TYR C 1 106 ? 11.45600 28.37900 15.09300 1.000 38.91195 107 TYR C CA 1
ATOM 12843 C C . TYR C 1 106 ? 12.39500 28.91300 16.16300 1.000 39.48365 107 TYR C C 1
ATOM 12844 O O . TYR C 1 106 ? 12.03500 29.82100 16.93300 1.000 39.00673 107 TYR C O 1
ATOM 12862 N N . PRO C 1 107 ? 13.62400 28.36400 16.24300 1.000 39.36166 108 PRO C N 1
ATOM 12863 C CA . PRO C 1 107 ? 14.46500 28.62000 17.41100 1.000 39.93316 108 PRO C CA 1
ATOM 12864 C C . PRO C 1 107 ? 14.81700 30.09000 17.50300 1.000 40.90838 108 PRO C C 1
ATOM 12865 O O . PRO C 1 107 ? 14.98700 30.76800 16.48000 1.000 41.10299 108 PRO C O 1
ATOM 12876 N N . LEU C 1 108 ? 14.85900 30.57500 18.75700 1.000 39.86046 109 LEU C N 1
ATOM 12877 C CA . LEU C 1 108 ? 15.05400 31.97900 19.07400 1.000 42.77408 109 LEU C CA 1
ATOM 12878 C C . LEU C 1 108 ? 16.46100 32.26400 19.57400 1.000 43.45377 109 LEU C C 1
ATOM 12879 O O . LEU C 1 108 ? 16.79800 33.42900 19.82100 1.000 44.50772 109 LEU C O 1
ATOM 12895 N N . VAL C 1 109 ? 17.26200 31.23100 19.78500 1.000 47.40856 110 VAL C N 1
ATOM 12896 C CA . VAL C 1 109 ? 18.65800 31.37400 20.14400 1.000 50.08445 110 VAL C CA 1
ATOM 12897 C C . VAL C 1 109 ? 19.48500 30.62600 19.11400 1.000 48.01238 110 VAL C C 1
ATOM 12898 O O . VAL C 1 109 ? 19.08300 29.55200 18.64400 1.000 48.01227 110 VAL C O 1
ATOM 12911 N N . ASP C 1 110 ? 20.63900 31.22600 18.75800 1.000 48.42999 111 ASP C N 1
ATOM 12912 C CA . ASP C 1 110 ? 21.64100 30.69300 17.84600 1.000 47.25352 111 ASP C CA 1
ATOM 12913 C C . ASP C 1 110 ? 22.75700 30.27400 18.78400 1.000 48.81179 111 ASP C C 1
ATOM 12914 O O . ASP C 1 110 ? 23.47200 31.11800 19.33800 1.000 49.43163 111 ASP C O 1
ATOM 12923 N N . GLY C 1 111 ? 22.86900 28.98200 19.00600 1.000 46.79991 112 GLY C N 1
ATOM 12924 C CA . GLY C 1 111 ? 23.90700 28.42900 19.84600 1.000 45.42944 112 GLY C CA 1
ATOM 12925 C C . GLY C 1 111 ? 25.09800 27.92400 19.04500 1.000 45.55328 112 GLY C C 1
ATOM 12926 O O . GLY C 1 111 ? 24.96900 27.40600 17.94000 1.000 45.42614 112 GLY C O 1
ATOM 12930 N N . GLN C 1 112 ? 26.26700 28.08400 19.63500 1.000 45.19600 113 GLN C N 1
ATOM 12931 C CA . GLN C 1 112 ? 27.51900 27.55200 19.13100 1.000 44.83906 113 GLN C CA 1
ATOM 12932 C C . GLN C 1 112 ? 28.03000 26.60700 20.18600 1.000 44.36897 113 GLN C C 1
ATOM 12933 O O . GLN C 1 112 ? 28.17900 27.01500 21.33900 1.000 44.05251 113 GLN C O 1
ATOM 12947 N N . GLY C 1 113 ? 28.26500 25.36700 19.81300 1.000 44.37560 114 GLY C N 1
ATOM 12948 C CA . GLY C 1 113 ? 28.76800 24.36600 20.73400 1.000 44.99407 114 GLY C CA 1
ATOM 12949 C C . GLY C 1 113 ? 27.76000 23.26000 20.95200 1.000 44.52291 114 GLY C C 1
ATOM 12950 O O . GLY C 1 113 ? 26.66600 23.25900 20.39300 1.000 45.41569 114 GLY C O 1
ATOM 12954 N N . ASN C 1 114 ? 28.15100 22.29100 21.76700 1.000 45.06929 115 ASN C N 1
ATOM 12955 C CA . ASN C 1 114 ? 27.29700 21.12400 22.01700 1.000 44.90145 115 ASN C CA 1
ATOM 12956 C C . ASN C 1 114 ? 26.11500 21.60100 22.84200 1.000 46.00474 115 ASN C C 1
ATOM 12957 O O . ASN C 1 114 ? 26.25600 21.83100 24.04700 1.000 45.58668 115 ASN C O 1
ATOM 12968 N N . PHE C 1 115 ? 24.96000 21.80100 22.17800 1.000 45.86522 116 PHE C N 1
ATOM 12969 C CA . PHE C 1 115 ? 23.69100 22.16300 22.80800 1.000 45.40388 116 PHE C CA 1
ATOM 12970 C C . PHE C 1 115 ? 22.76400 20.96300 22.95400 1.000 48.41804 116 PHE C C 1
ATOM 12971 O O . PHE C 1 115 ? 21.56000 21.14100 23.12200 1.000 46.41438 116 PHE C O 1
ATOM 12988 N N . GLY C 1 116 ? 23.28500 19.75500 22.83400 1.000 50.53392 117 GLY C N 1
ATOM 12989 C CA . GLY C 1 116 ? 22.52200 18.56700 23.10800 1.000 55.14337 117 GLY C CA 1
ATOM 12990 C C . GLY C 1 116 ? 22.09500 17.89500 21.83400 1.000 55.30155 117 GLY C C 1
ATOM 12991 O O . GLY C 1 116 ? 22.56100 18.19700 20.73600 1.000 55.78364 117 GLY C O 1
ATOM 12995 N N . SER C 1 117 ? 21.17300 16.96600 21.99500 1.000 54.28867 118 SER C N 1
ATOM 12996 C CA . SER C 1 117 ? 20.63900 16.18700 20.88600 1.000 55.56553 118 SER C CA 1
ATOM 12997 C C . SER C 1 117 ? 19.23800 15.69400 21.27300 1.000 57.35212 118 SER C C 1
ATOM 12998 O O . SER C 1 117 ? 18.77700 15.89900 22.41900 1.000 57.69331 118 SER C O 1
ATOM 13006 N N . PRO C 1 118 ? 18.50900 15.07000 20.33800 1.000 57.33655 119 PRO C N 1
ATOM 13007 C CA . PRO C 1 118 ? 17.22300 14.45300 20.70600 1.000 59.76753 119 PRO C CA 1
ATOM 13008 C C . PRO C 1 118 ? 17.33700 13.37800 21.76100 1.000 64.59860 119 PRO C C 1
ATOM 13009 O O . PRO C 1 118 ? 16.29500 12.91400 22.25300 1.000 64.47577 119 PRO C O 1
ATOM 13020 N N . GLY C 1 119 ? 18.53200 12.84700 22.00100 1.000 67.69617 120 GLY C N 1
ATOM 13021 C CA . GLY C 1 119 ? 18.64600 11.70400 22.92700 1.000 76.55228 120 GLY C CA 1
ATOM 13022 C C . GLY C 1 119 ? 18.92000 12.13700 24.35200 1.000 81.71861 120 GLY C C 1
ATOM 13023 O O . GLY C 1 119 ? 18.80100 13.34600 24.63500 1.000 79.47401 120 GLY C O 1
ATOM 13027 N N . ASN C 1 120 ? 19.28300 11.18800 25.21900 1.000 85.73642 121 ASN C N 1
ATOM 13028 C CA . ASN C 1 120 ? 19.65900 11.52300 26.61800 1.000 86.33428 121 ASN C CA 1
ATOM 13029 C C . ASN C 1 120 ? 21.00800 12.24600 26.59600 1.000 88.18800 121 ASN C C 1
ATOM 13030 O O . ASN C 1 120 ? 21.42000 12.73400 27.66500 1.000 87.85747 121 ASN C O 1
ATOM 13041 N N . ASP C 1 121 ? 21.57900 12.37600 25.40100 1.000 90.14606 122 ASP C N 1
ATOM 13042 C CA . ASP C 1 121 ? 22.87900 13.06100 25.21900 1.000 91.39602 122 ASP C CA 1
ATOM 13043 C C . ASP C 1 121 ? 22.75800 14.46700 25.79700 1.000 80.68559 122 ASP C C 1
ATOM 13044 O O . ASP C 1 121 ? 22.00600 15.25100 25.21100 1.000 76.71610 122 ASP C O 1
ATOM 13053 N N . PRO C 1 122 ? 23.48400 14.88600 26.86500 1.000 76.60643 123 PRO C N 1
ATOM 13054 C CA . PRO C 1 122 ? 23.25200 16.19200 27.49100 1.000 70.25045 123 PRO C CA 1
ATOM 13055 C C . PRO C 1 122 ? 23.89900 17.36400 26.75200 1.000 63.37800 123 PRO C C 1
ATOM 13056 O O . PRO C 1 122 ? 24.71400 17.10100 25.90300 1.000 63.35040 123 PRO C O 1
ATOM 13067 N N . PRO C 1 123 ? 23.55100 18.63900 27.03800 1.000 60.36445 124 PRO C N 1
ATOM 13068 C CA . PRO C 1 123 ? 24.22600 19.77500 26.43400 1.000 54.59551 124 PRO C CA 1
ATOM 13069 C C . PRO C 1 123 ? 25.53900 20.03400 27.17000 1.000 53.20530 124 PRO C C 1
ATOM 13070 O O . PRO C 1 123 ? 25.62200 19.64300 28.31300 1.000 54.77505 124 PRO C O 1
ATOM 13081 N N . ALA C 1 124 ? 26.52100 20.66100 26.52400 1.000 50.44986 125 ALA C N 1
ATOM 13082 C CA . ALA C 1 124 ? 27.80300 21.04800 27.15100 1.000 48.62606 125 ALA C CA 1
ATOM 13083 C C . ALA C 1 124 ? 27.49500 22.06100 28.23600 1.000 47.85210 125 ALA C C 1
ATOM 13084 O O . ALA C 1 124 ? 26.37200 22.53600 28.25900 1.000 47.85114 125 ALA C O 1
ATOM 13091 N N . ALA C 1 125 ? 28.48800 22.50600 29.01800 1.000 48.17356 126 ALA C N 1
ATOM 13092 C CA . ALA C 1 125 ? 28.31400 23.42900 30.15900 1.000 48.39058 126 ALA C CA 1
ATOM 13093 C C . ALA C 1 125 ? 28.19700 24.86700 29.65800 1.000 47.14442 126 ALA C C 1
ATOM 13094 O O . ALA C 1 125 ? 28.44700 25.09400 28.47100 1.000 47.14121 126 ALA C O 1
ATOM 13101 N N . MET C 1 126 ? 27.89600 25.80700 30.54800 1.000 50.80873 127 MET C N 1
ATOM 13102 C CA . MET C 1 126 ? 27.70400 27.24100 30.20600 1.000 46.78870 127 MET C CA 1
ATOM 13103 C C . MET C 1 126 ? 29.02300 27.88500 29.75100 1.000 47.59943 127 MET C C 1
ATOM 13104 O O . MET C 1 126 ? 28.95200 28.78600 28.89000 1.000 46.67677 127 MET C O 1
ATOM 13118 N N . ARG C 1 127 ? 30.17500 27.44300 30.27200 1.000 47.13844 128 ARG C N 1
ATOM 13119 C CA . ARG C 1 127 ? 31.51100 28.04500 29.96800 1.000 46.62352 128 ARG C CA 1
ATOM 13120 C C . ARG C 1 127 ? 31.99800 27.68700 28.55300 1.000 45.26234 128 ARG C C 1
ATOM 13121 O O . ARG C 1 127 ? 32.78100 28.49300 28.02000 1.000 44.87718 128 ARG C O 1
ATOM 13142 N N . PHE C 1 128 ? 31.58400 26.55300 27.96800 1.000 46.74142 129 PHE C N 1
ATOM 13143 C CA . PHE C 1 128 ? 31.97200 26.11100 26.64200 1.000 45.57275 129 PHE C CA 1
ATOM 13144 C C . PHE C 1 128 ? 31.07200 26.59400 25.53300 1.000 46.42437 129 PHE C C 1
ATOM 13145 O O . PHE C 1 128 ? 31.47900 26.53800 24.36800 1.000 45.02719 129 PHE C O 1
ATOM 13162 N N . THR C 1 129 ? 29.86900 27.05400 25.83500 1.000 45.25270 130 THR C N 1
ATOM 13163 C CA . THR C 1 129 ? 28.93100 27.38800 24.77300 1.000 45.09850 130 THR C CA 1
ATOM 13164 C C . THR C 1 129 ? 28.87900 28.89000 24.53600 1.000 44.26991 130 THR C C 1
ATOM 13165 O O . THR C 1 129 ? 29.12600 29.70900 25.43000 1.000 44.07515 130 THR C O 1
ATOM 13176 N N . GLU C 1 130 ? 28.57500 29.24600 23.30300 1.000 44.30492 131 GLU C N 1
ATOM 13177 C CA . GLU C 1 130 ? 28.36100 30.63700 22.94900 1.000 43.37581 131 GLU C CA 1
ATOM 13178 C C . GLU C 1 130 ? 26.94000 30.74600 22.39900 1.000 43.78598 131 GLU C C 1
ATOM 13179 O O . GLU C 1 130 ? 26.35400 29.74300 21.99300 1.000 44.38887 131 GLU C O 1
ATOM 13191 N N . ALA C 1 131 ? 26.36500 31.95700 22.44300 1.000 43.16600 132 ALA C N 1
ATOM 13192 C CA . ALA C 1 131 ? 24.95100 32.13800 22.11600 1.000 43.12199 132 ALA C CA 1
ATOM 13193 C C . ALA C 1 131 ? 24.63000 33.58400 21.76900 1.000 43.68116 132 ALA C C 1
ATOM 13194 O O . ALA C 1 131 ? 25.14600 34.50800 22.41800 1.000 43.00156 132 ALA C O 1
ATOM 13201 N N . ARG C 1 132 ? 23.76800 33.75200 20.75100 1.000 43.60448 133 ARG C N 1
ATOM 13202 C CA . ARG C 1 132 ? 23.18200 35.04900 20.38700 1.000 44.73870 133 ARG C CA 1
ATOM 13203 C C . ARG C 1 132 ? 21.76900 34.91000 19.79600 1.000 44.67891 133 ARG C C 1
ATOM 13204 O O . ARG C 1 132 ? 21.37700 33.85400 19.29400 1.000 45.05428 133 ARG C O 1
ATOM 13225 N N . LEU C 1 133 ? 21.03400 36.01800 19.74800 1.000 44.42671 134 LEU C N 1
ATOM 13226 C CA . LEU C 1 133 ? 19.68000 35.98500 19.17600 1.000 44.03159 134 LEU C CA 1
ATOM 13227 C C . LEU C 1 133 ? 19.67300 35.47900 17.73000 1.000 43.87845 134 LEU C C 1
ATOM 13228 O O . LEU C 1 133 ? 20.62500 35.66200 16.97700 1.000 44.95055 134 LEU C O 1
ATOM 13244 N N . THR C 1 134 ? 18.57000 34.85800 17.33200 1.000 45.54141 135 THR C N 1
ATOM 13245 C CA . THR C 1 134 ? 18.33900 34.51900 15.93100 1.000 44.69513 135 THR C CA 1
ATOM 13246 C C . THR C 1 134 ? 17.62600 35.66300 15.25600 1.000 45.01250 135 THR C C 1
ATOM 13247 O O . THR C 1 134 ? 17.04500 36.51700 15.91600 1.000 44.91175 135 THR C O 1
ATOM 13258 N N . PRO C 1 135 ? 17.57200 35.66900 13.93300 1.000 44.61915 136 PRO C N 1
ATOM 13259 C CA . PRO C 1 135 ? 16.84600 36.75400 13.24700 1.000 44.19761 136 PRO C CA 1
ATOM 13260 C C . PRO C 1 135 ? 15.36000 36.78300 13.56300 1.000 44.31708 136 PRO C C 1
ATOM 13261 O O . PRO C 1 135 ? 14.78400 37.87600 13.69500 1.000 44.04828 136 PRO C O 1
ATOM 13272 N N . LEU C 1 136 ? 14.72000 35.63100 13.76800 1.000 46.11621 137 LEU C N 1
ATOM 13273 C CA . LEU C 1 136 ? 13.33600 35.68400 14.25300 1.000 45.07655 137 LEU C CA 1
ATOM 13274 C C . LEU C 1 136 ? 13.27300 36.32400 15.63700 1.000 48.98615 137 LEU C C 1
ATOM 13275 O O . LEU C 1 136 ? 12.36500 37.11500 15.92200 1.000 44.22904 137 LEU C O 1
ATOM 13291 N N . ALA C 1 137 ? 14.21100 35.98600 16.52800 1.000 77.37864 138 ALA C N 1
ATOM 13292 C CA . ALA C 1 137 ? 14.15400 36.61400 17.83600 1.000 66.90764 138 ALA C CA 1
ATOM 13293 C C . ALA C 1 137 ? 14.25700 38.12300 17.69800 1.000 52.87090 138 ALA C C 1
ATOM 13294 O O . ALA C 1 137 ? 13.69800 38.87300 18.51400 1.000 50.54658 138 ALA C O 1
ATOM 13301 N N . MET C 1 138 ? 14.96400 38.59700 16.66600 1.000 42.23943 139 MET C N 1
ATOM 13302 C CA . MET C 1 138 ? 15.02300 40.03700 16.46300 1.000 42.48969 139 MET C CA 1
ATOM 13303 C C . MET C 1 138 ? 13.65100 40.55800 16.03900 1.000 51.91808 139 MET C C 1
ATOM 13304 O O . MET C 1 138 ? 13.24800 41.65900 16.43800 1.000 38.20722 139 MET C O 1
ATOM 13318 N N . GLU C 1 139 ? 12.89700 39.76900 15.26300 1.000 41.07569 140 GLU C N 1
ATOM 13319 C CA . GLU C 1 139 ? 11.50200 40.14800 15.00500 1.000 40.61345 140 GLU C CA 1
ATOM 13320 C C . GLU C 1 139 ? 10.70900 40.22000 16.31000 1.000 40.40510 140 GLU C C 1
ATOM 13321 O O . GLU C 1 139 ? 9.84300 41.08200 16.47900 1.000 39.03118 140 GLU C O 1
ATOM 13333 N N . MET C 1 140 ? 11.00400 39.33900 17.25200 1.000 40.34803 141 MET C N 1
ATOM 13334 C CA . MET C 1 140 ? 10.32400 39.44200 18.53700 1.000 39.71180 141 MET C CA 1
ATOM 13335 C C . MET C 1 140 ? 10.63000 40.77400 19.20000 1.000 40.54610 141 MET C C 1
ATOM 13336 O O . MET C 1 140 ? 9.80200 41.27100 19.98800 1.000 40.56777 141 MET C O 1
ATOM 13350 N N . LEU C 1 141 ? 11.80600 41.36600 18.91400 1.000 39.31200 142 LEU C N 1
ATOM 13351 C CA . LEU C 1 141 ? 12.21200 42.60600 19.59200 1.000 40.58795 142 LEU C CA 1
ATOM 13352 C C . LEU C 1 141 ? 12.23200 43.83800 18.67700 1.000 41.53822 142 LEU C C 1
ATOM 13353 O O . LEU C 1 141 ? 12.66400 44.92600 19.10800 1.000 42.98807 142 LEU C O 1
ATOM 13369 N N . ARG C 1 142 ? 11.64600 43.75000 17.52200 1.000 42.24589 143 ARG C N 1
ATOM 13370 C CA . ARG C 1 142 ? 11.61100 44.84100 16.53600 1.000 41.47984 143 ARG C CA 1
ATOM 13371 C C . ARG C 1 142 ? 10.97100 46.07700 17.14100 1.000 41.90068 143 ARG C C 1
ATOM 13372 O O . ARG C 1 142 ? 9.85200 45.94700 17.62600 1.000 42.44553 143 ARG C O 1
ATOM 13393 N N . GLU C 1 143 ? 11.61600 47.20300 17.14200 1.000 42.06743 144 GLU C N 1
ATOM 13394 C CA . GLU C 1 143 ? 11.09400 48.51000 17.55000 1.000 43.73207 144 GLU C CA 1
ATOM 13395 C C . GLU C 1 143 ? 10.63700 48.55800 19.00800 1.000 47.02719 144 GLU C C 1
ATOM 13396 O O . GLU C 1 143 ? 9.91800 49.49600 19.39500 1.000 46.27372 144 GLU C O 1
ATOM 13408 N N . ILE C 1 144 ? 11.11100 47.62700 19.84400 1.000 46.50183 145 ILE C N 1
ATOM 13409 C CA . ILE C 1 144 ? 10.83500 47.68200 21.27200 1.000 47.83000 145 ILE C CA 1
ATOM 13410 C C . ILE C 1 144 ? 11.33400 48.95200 21.94000 1.000 50.22698 145 ILE C C 1
ATOM 13411 O O . ILE C 1 144 ? 10.98900 49.20400 23.10000 1.000 50.80794 145 ILE C O 1
ATOM 13427 N N . ASP C 1 145 ? 12.13300 49.76100 21.23900 1.000 49.74136 146 ASP C N 1
ATOM 13428 C CA . ASP C 1 145 ? 12.67100 51.01500 21.75100 1.000 51.32844 146 ASP C CA 1
ATOM 13429 C C . ASP C 1 145 ? 11.90400 52.21900 21.22100 1.000 51.83420 146 ASP C C 1
ATOM 13430 O O . ASP C 1 145 ? 12.39100 53.35700 21.28200 1.000 54.32806 146 ASP C O 1
ATOM 13439 N N . GLU C 1 146 ? 10.71700 51.97800 20.68400 1.000 51.66294 147 GLU C N 1
ATOM 13440 C CA . GLU C 1 146 ? 9.82400 52.99300 20.15200 1.000 52.92075 147 GLU C CA 1
ATOM 13441 C C . GLU C 1 146 ? 8.53200 53.01600 20.97000 1.000 53.83596 147 GLU C C 1
ATOM 13442 O O . GLU C 1 146 ? 7.43800 53.27000 20.45400 1.000 52.60556 147 GLU C O 1
ATOM 13454 N N . GLU C 1 147 ? 8.66600 52.74800 22.26900 1.000 57.61771 148 GLU C N 1
ATOM 13455 C CA . GLU C 1 147 ? 7.55200 52.77900 23.21500 1.000 56.11882 148 GLU C CA 1
ATOM 13456 C C . GLU C 1 147 ? 6.36400 52.00900 22.67700 1.000 56.20317 148 GLU C C 1
ATOM 13457 O O . GLU C 1 147 ? 5.23900 52.49900 22.68400 1.000 54.55981 148 GLU C O 1
ATOM 13469 N N . THR C 1 148 ? 6.62200 50.77500 22.20300 1.000 50.81731 149 THR C N 1
ATOM 13470 C CA . THR C 1 148 ? 5.56700 49.90200 21.66900 1.000 48.40754 149 THR C CA 1
ATOM 13471 C C . THR C 1 148 ? 5.01800 48.90300 22.68300 1.000 48.12862 149 THR C C 1
ATOM 13472 O O . THR C 1 148 ? 3.99700 48.26600 22.40800 1.000 46.05821 149 THR C O 1
ATOM 13483 N N . VAL C 1 149 ? 5.70300 48.68800 23.80600 1.000 47.25761 150 VAL C N 1
ATOM 13484 C CA . VAL C 1 149 ? 5.21800 47.79200 24.84500 1.000 46.60224 150 VAL C CA 1
ATOM 13485 C C . VAL C 1 149 ? 5.46900 48.44800 26.19600 1.000 45.26612 150 VAL C C 1
ATOM 13486 O O . VAL C 1 149 ? 6.31200 49.33500 26.34700 1.000 45.61398 150 VAL C O 1
ATOM 13499 N N . ASP C 1 150 ? 4.71800 48.00800 27.19000 1.000 42.73679 151 ASP C N 1
ATOM 13500 C CA . ASP C 1 150 ? 4.87200 48.60800 28.50000 1.000 42.86833 151 ASP C CA 1
ATOM 13501 C C . ASP C 1 150 ? 6.11200 48.04400 29.18500 1.000 42.36700 151 ASP C C 1
ATOM 13502 O O . ASP C 1 150 ? 6.34700 46.83200 29.16800 1.000 41.75505 151 ASP C O 1
ATOM 13511 N N . PHE C 1 151 ? 6.89700 48.94200 29.79100 1.000 41.88761 152 PHE C N 1
ATOM 13512 C CA . PHE C 1 151 ? 8.09100 48.61500 30.56400 1.000 41.80352 152 PHE C CA 1
ATOM 13513 C C . PHE C 1 151 ? 7.78500 48.90400 32.02700 1.000 41.76844 152 PHE C C 1
ATOM 13514 O O . PHE C 1 151 ? 7.07300 49.86800 32.33000 1.000 41.91598 152 PHE C O 1
ATOM 13531 N N . ILE C 1 152 ? 8.31300 48.06500 32.92200 1.000 41.70582 153 ILE C N 1
ATOM 13532 C CA . ILE C 1 152 ? 8.20600 48.26200 34.37000 1.000 42.64967 153 ILE C CA 1
ATOM 13533 C C . ILE C 1 152 ? 9.56300 48.07900 35.03300 1.000 45.19791 153 ILE C C 1
ATOM 13534 O O . ILE C 1 152 ? 10.41000 47.34600 34.49400 1.000 44.54534 153 ILE C O 1
ATOM 13550 N N . PRO C 1 153 ? 9.81200 48.68700 36.19500 1.000 44.84819 154 PRO C N 1
ATOM 13551 C CA . PRO C 1 153 ? 11.08800 48.45800 36.86900 1.000 46.67141 154 PRO C CA 1
ATOM 13552 C C . PRO C 1 153 ? 11.24500 47.01600 37.29400 1.000 47.37010 154 PRO C C 1
ATOM 13553 O O . PRO C 1 153 ? 10.27900 46.32000 37.60400 1.000 47.19284 154 PRO C O 1
ATOM 13564 N N . ASN C 1 154 ? 12.49500 46.57600 37.28200 1.000 50.16800 155 ASN C N 1
ATOM 13565 C CA . ASN C 1 154 ? 12.85400 45.23400 37.67300 1.000 49.74841 155 ASN C CA 1
ATOM 13566 C C . ASN C 1 154 ? 12.72100 45.07700 39.17600 1.000 51.05809 155 ASN C C 1
ATOM 13567 O O . ASN C 1 154 ? 12.34500 45.99700 39.90700 1.000 51.62258 155 ASN C O 1
ATOM 13578 N N . TYR C 1 155 ? 13.08900 43.89900 39.65000 1.000 51.23788 156 TYR C N 1
ATOM 13579 C CA . TYR C 1 155 ? 12.94900 43.58600 41.06300 1.000 53.45194 156 TYR C CA 1
ATOM 13580 C C . TYR C 1 155 ? 13.58800 44.61600 42.00400 1.000 54.80999 156 TYR C C 1
ATOM 13581 O O . TYR C 1 155 ? 13.18000 44.69600 43.16400 1.000 59.88014 156 TYR C O 1
ATOM 13599 N N . ASP C 1 156 ? 14.55400 45.42200 41.55800 1.000 53.54060 157 ASP C N 1
ATOM 13600 C CA . ASP C 1 156 ? 15.17100 46.37100 42.48300 1.000 55.87546 157 ASP C CA 1
ATOM 13601 C C . ASP C 1 156 ? 15.23800 47.80800 41.95000 1.000 56.71407 157 ASP C C 1
ATOM 13602 O O . ASP C 1 156 ? 15.98700 48.62500 42.48500 1.000 59.22417 157 ASP C O 1
ATOM 13611 N N . GLY C 1 157 ? 14.44400 48.16200 40.94900 1.000 56.52952 158 GLY C N 1
ATOM 13612 C CA . GLY C 1 157 ? 14.34300 49.54600 40.56800 1.000 58.91387 158 GLY C CA 1
ATOM 13613 C C . GLY C 1 157 ? 15.55300 50.11000 39.88300 1.000 59.91114 158 GLY C C 1
ATOM 13614 O O . GLY C 1 157 ? 15.54500 51.29700 39.53400 1.000 62.28957 158 GLY C O 1
ATOM 13618 N N . ARG C 1 158 ? 16.59400 49.31000 39.67200 1.000 58.31280 159 ARG C N 1
ATOM 13619 C CA . ARG C 1 158 ? 17.80400 49.84000 39.06100 1.000 58.83784 159 ARG C CA 1
ATOM 13620 C C . ARG C 1 158 ? 17.67000 49.94700 37.55300 1.000 57.44569 159 ARG C C 1
ATOM 13621 O O . ARG C 1 158 ? 18.37300 50.75500 36.93200 1.000 58.01247 159 ARG C O 1
ATOM 13642 N N . VAL C 1 159 ? 16.81700 49.11700 36.94500 1.000 58.95507 160 VAL C N 1
ATOM 13643 C CA . VAL C 1 159 ? 16.57600 49.20600 35.50700 1.000 56.70427 160 VAL C CA 1
ATOM 13644 C C . VAL C 1 159 ? 15.11900 48.89900 35.16400 1.000 53.46045 160 VAL C C 1
ATOM 13645 O O . VAL C 1 159 ? 14.28100 48.72200 36.05200 1.000 54.24496 160 VAL C O 1
ATOM 13658 N N . GLN C 1 160 ? 14.80200 48.90000 33.86900 1.000 49.08085 161 GLN C N 1
ATOM 13659 C CA . GLN C 1 160 ? 13.45200 48.68800 33.36000 1.000 45.93170 161 GLN C CA 1
ATOM 13660 C C . GLN C 1 160 ? 13.46300 47.44100 32.48800 1.000 44.40822 161 GLN C C 1
ATOM 13661 O O . GLN C 1 160 ? 14.48000 47.12000 31.86400 1.000 44.35928 161 GLN C O 1
ATOM 13675 N N . GLU C 1 161 ? 12.31500 46.75400 32.36000 1.000 42.96067 162 GLU C N 1
ATOM 13676 C CA . GLU C 1 161 ? 12.21700 45.46100 31.62900 1.000 41.67162 162 GLU C CA 1
ATOM 13677 C C . GLU C 1 161 ? 10.92700 45.38500 30.82100 1.000 40.18336 162 GLU C C 1
ATOM 13678 O O . GLU C 1 161 ? 9.95600 45.92400 31.27300 1.000 41.46286 162 GLU C O 1
ATOM 13690 N N . PRO C 1 162 ? 10.85100 44.72700 29.65200 1.000 40.86890 163 PRO C N 1
ATOM 13691 C CA . PRO C 1 162 ? 9.58300 44.63100 28.96800 1.000 40.98209 163 PRO C CA 1
ATOM 13692 C C . PRO C 1 162 ? 8.51600 43.79400 29.68000 1.000 41.99977 163 PRO C C 1
ATOM 13693 O O . PRO C 1 162 ? 8.88800 42.79300 30.24200 1.000 42.38934 163 PRO C O 1
ATOM 13704 N N . THR C 1 163 ? 7.24400 44.19800 29.63800 1.000 43.37843 164 THR C N 1
ATOM 13705 C CA . THR C 1 163 ? 6.09900 43.42100 30.18900 1.000 44.40321 164 THR C CA 1
ATOM 13706 C C . THR C 1 163 ? 5.72100 42.37900 29.14900 1.000 43.92812 164 THR C C 1
ATOM 13707 O O . THR C 1 163 ? 5.29400 41.28800 29.54700 1.000 44.86898 164 THR C O 1
ATOM 13718 N N . VAL C 1 164 ? 5.85400 42.71900 27.87400 1.000 45.03003 165 VAL C N 1
ATOM 13719 C CA . VAL C 1 164 ? 5.55100 41.81600 26.73700 1.000 42.80800 165 VAL C CA 1
ATOM 13720 C C . VAL C 1 164 ? 6.52700 42.24200 25.64900 1.000 41.82497 165 VAL C C 1
ATOM 13721 O O . VAL C 1 164 ? 7.06100 43.33600 25.80600 1.000 41.92977 165 VAL C O 1
ATOM 13734 N N . LEU C 1 165 ? 6.76600 41.41800 24.62600 1.000 41.17625 166 LEU C N 1
ATOM 13735 C CA . LEU C 1 165 ? 7.63700 41.78600 23.49200 1.000 40.72109 166 LEU C CA 1
ATOM 13736 C C . LEU C 1 165 ? 6.77300 42.07100 22.25900 1.000 39.78436 166 LEU C C 1
ATOM 13737 O O . LEU C 1 165 ? 5.78500 41.37300 22.12500 1.000 40.29007 166 LEU C O 1
ATOM 13753 N N . PRO C 1 166 ? 7.14900 43.00700 21.35000 1.000 40.48263 167 PRO C N 1
ATOM 13754 C CA . PRO C 1 166 ? 6.45500 43.25000 20.08600 1.000 39.99047 167 PRO C CA 1
ATOM 13755 C C . PRO C 1 166 ? 6.01200 41.99500 19.34100 1.000 40.34683 167 PRO C C 1
ATOM 13756 O O . PRO C 1 166 ? 5.00600 42.04300 18.64100 1.000 42.90465 167 PRO C O 1
ATOM 13767 N N . SER C 1 167 ? 6.76500 40.91300 19.39200 1.000 38.76910 168 SER C N 1
ATOM 13768 C CA . SER C 1 167 ? 6.34300 39.62600 18.84800 1.000 38.77946 168 SER C CA 1
ATOM 13769 C C . SER C 1 167 ? 5.70100 39.70200 17.46500 1.000 38.94029 168 SER C C 1
ATOM 13770 O O . SER C 1 167 ? 4.67300 39.07700 17.20400 1.000 38.34272 168 SER C O 1
ATOM 13778 N N . ARG C 1 168 ? 6.38100 40.36500 16.54400 1.000 38.76739 169 ARG C N 1
ATOM 13779 C CA . ARG C 1 168 ? 5.89000 40.55200 15.19000 1.000 39.67569 169 ARG C CA 1
ATOM 13780 C C . ARG C 1 168 ? 5.52100 39.37200 14.30900 1.000 38.69131 169 ARG C C 1
ATOM 13781 O O . ARG C 1 168 ? 4.88500 39.55200 13.27100 1.000 38.69578 169 ARG C O 1
ATOM 13802 N N . PHE C 1 169 ? 5.84500 38.17500 14.72100 1.000 36.39922 170 PHE C N 1
ATOM 13803 C CA . PHE C 1 169 ? 5.18200 36.96500 14.26200 1.000 41.00947 170 PHE C CA 1
ATOM 13804 C C . PHE C 1 169 ? 4.46300 36.31700 15.42800 1.000 37.79223 170 PHE C C 1
ATOM 13805 O O . PHE C 1 169 ? 4.65200 36.71000 16.58500 1.000 40.18336 170 PHE C O 1
ATOM 13822 N N . PRO C 1 170 ? 3.56500 35.40400 15.16400 1.000 41.45420 171 PRO C N 1
ATOM 13823 C CA . PRO C 1 170 ? 2.82500 34.84700 16.29900 1.000 36.76164 171 PRO C CA 1
ATOM 13824 C C . PRO C 1 170 ? 3.65100 33.75300 16.96200 1.000 37.13532 171 PRO C C 1
ATOM 13825 O O . PRO C 1 170 ? 3.62400 32.59600 16.53400 1.000 36.90604 171 PRO C O 1
ATOM 13836 N N . ASN C 1 171 ? 4.42100 34.11500 17.99600 1.000 37.89152 172 ASN C N 1
ATOM 13837 C CA . ASN C 1 171 ? 5.32200 33.13200 18.59000 1.000 37.71311 172 ASN C CA 1
ATOM 13838 C C . ASN C 1 171 ? 4.53300 31.99700 19.21600 1.000 36.88078 172 ASN C C 1
ATOM 13839 O O . ASN C 1 171 ? 4.75800 30.83000 18.90100 1.000 36.43702 172 ASN C O 1
ATOM 13850 N N . LEU C 1 172 ? 3.59800 32.32700 20.10600 1.000 37.69658 173 LEU C N 1
ATOM 13851 C CA . LEU C 1 172 ? 2.89500 31.30200 20.87100 1.000 37.72702 173 LEU C CA 1
ATOM 13852 C C . LEU C 1 172 ? 2.37700 30.19000 19.98700 1.000 37.73021 173 LEU C C 1
ATOM 13853 O O . LEU C 1 172 ? 2.52300 29.00200 20.29900 1.000 38.45591 173 LEU C O 1
ATOM 13869 N N . LEU C 1 173 ? 1.77700 30.54800 18.87500 1.000 37.13504 174 LEU C N 1
ATOM 13870 C CA . LEU C 1 173 ? 1.28600 29.50100 18.00900 1.000 38.21035 174 LEU C CA 1
ATOM 13871 C C . LEU C 1 173 ? 2.40100 28.84800 17.20400 1.000 39.06000 174 LEU C C 1
ATOM 13872 O O . LEU C 1 173 ? 2.32400 27.64800 16.90400 1.000 39.60654 174 LEU C O 1
ATOM 13888 N N . ALA C 1 174 ? 3.46500 29.58900 16.88000 1.000 39.91136 175 ALA C N 1
ATOM 13889 C CA . ALA C 1 174 ? 4.54600 29.02100 16.07000 1.000 39.38801 175 ALA C CA 1
ATOM 13890 C C . ALA C 1 174 ? 5.37500 28.00900 16.86200 1.000 39.50448 175 ALA C C 1
ATOM 13891 O O . ALA C 1 174 ? 5.55800 26.88000 16.41600 1.000 38.82445 175 ALA C O 1
ATOM 13898 N N . ASN C 1 175 ? 5.84100 28.37000 18.05500 1.000 36.93517 176 ASN C N 1
ATOM 13899 C CA . ASN C 1 175 ? 6.75000 27.54000 18.83500 1.000 37.78333 176 ASN C CA 1
ATOM 13900 C C . ASN C 1 175 ? 6.06700 26.75600 19.95500 1.000 39.09472 176 ASN C C 1
ATOM 13901 O O . ASN C 1 175 ? 6.72100 25.93900 20.62500 1.000 39.17156 176 ASN C O 1
ATOM 13912 N N . GLY C 1 176 ? 4.79100 26.97600 20.18200 1.000 38.98903 177 GLY C N 1
ATOM 13913 C CA . GLY C 1 176 ? 4.12900 26.22200 21.21900 1.000 40.35677 177 GLY C CA 1
ATOM 13914 C C . GLY C 1 176 ? 4.55700 26.73900 22.57700 1.000 39.87532 177 GLY C C 1
ATOM 13915 O O . GLY C 1 176 ? 5.23400 27.78200 22.71200 1.000 39.15337 177 GLY C O 1
ATOM 13919 N N . SER C 1 177 ? 4.09000 26.02600 23.60100 1.000 40.27910 178 SER C N 1
ATOM 13920 C CA . SER C 1 177 ? 4.56500 26.23900 24.95600 1.000 39.15500 178 SER C CA 1
ATOM 13921 C C . SER C 1 177 ? 4.06400 25.09300 25.80100 1.000 40.07851 178 SER C C 1
ATOM 13922 O O . SER C 1 177 ? 2.95600 24.62000 25.58600 1.000 41.15130 178 SER C O 1
ATOM 13930 N N . GLY C 1 178 ? 4.87600 24.63200 26.74500 1.000 39.21577 179 GLY C N 1
ATOM 13931 C CA . GLY C 1 178 ? 4.42900 23.56200 27.61300 1.000 39.61299 179 GLY C CA 1
ATOM 13932 C C . GLY C 1 178 ? 4.87700 23.84200 29.02400 1.000 40.99521 179 GLY C C 1
ATOM 13933 O O . GLY C 1 178 ? 6.05100 24.10200 29.23800 1.000 41.18123 179 GLY C O 1
ATOM 13937 N N . GLY C 1 179 ? 3.96800 23.81900 29.98300 1.000 41.48711 180 GLY C N 1
ATOM 13938 C CA . GLY C 1 179 ? 4.27400 24.27900 31.31700 1.000 44.28901 180 GLY C CA 1
ATOM 13939 C C . GLY C 1 179 ? 3.38700 23.66300 32.39100 1.000 46.27279 180 GLY C C 1
ATOM 13940 O O . GLY C 1 179 ? 2.15700 23.76000 32.33600 1.000 46.77079 180 GLY C O 1
ATOM 13944 N N . ILE C 1 180 ? 4.01000 23.01300 33.36700 1.000 47.28372 181 ILE C N 1
ATOM 13945 C CA . ILE C 1 180 ? 3.32900 22.51700 34.55200 1.000 48.26873 181 ILE C CA 1
ATOM 13946 C C . ILE C 1 180 ? 3.25700 23.67700 35.53800 1.000 48.25441 181 ILE C C 1
ATOM 13947 O O . ILE C 1 180 ? 4.28300 24.23000 35.94500 1.000 48.23651 181 ILE C O 1
ATOM 13963 N N . ALA C 1 181 ? 2.04800 24.05500 35.91100 1.000 52.51089 182 ALA C N 1
ATOM 13964 C CA . ALA C 1 181 ? 1.84800 25.14500 36.83900 1.000 50.92805 182 ALA C CA 1
ATOM 13965 C C . ALA C 1 181 ? 1.27500 24.37700 38.01200 1.000 53.24646 182 ALA C C 1
ATOM 13966 O O . ALA C 1 181 ? 1.35700 23.14600 38.04500 1.000 56.03522 182 ALA C O 1
ATOM 13973 N N . VAL C 1 182 ? 0.69600 25.10100 38.97000 1.000 52.68960 183 VAL C N 1
ATOM 13974 C CA . VAL C 1 182 ? -0.11600 24.54800 40.05400 1.000 51.89705 183 VAL C CA 1
ATOM 13975 C C . VAL C 1 182 ? -1.60400 24.52600 39.78000 1.000 53.31210 183 VAL C C 1
ATOM 13976 O O . VAL C 1 182 ? -2.19800 25.58100 39.56100 1.000 51.45164 183 VAL C O 1
ATOM 13989 N N . GLY C 1 183 ? -2.21900 23.35300 39.82700 1.000 53.74748 184 GLY C N 1
ATOM 13990 C CA . GLY C 1 183 ? -3.64100 23.26200 39.57500 1.000 55.20850 184 GLY C CA 1
ATOM 13991 C C . GLY C 1 183 ? -4.01200 23.21500 38.11700 1.000 54.13691 184 GLY C C 1
ATOM 13992 O O . GLY C 1 183 ? -5.11700 22.77700 37.78400 1.000 56.33870 184 GLY C O 1
ATOM 13996 N N . MET C 1 184 ? -3.10800 23.60900 37.23500 1.000 51.49710 185 MET C N 1
ATOM 13997 C CA . MET C 1 184 ? -3.32600 23.49100 35.80700 1.000 48.92646 185 MET C CA 1
ATOM 13998 C C . MET C 1 184 ? -1.97100 23.30200 35.14700 1.000 50.25296 185 MET C C 1
ATOM 13999 O O . MET C 1 184 ? -0.93800 23.33200 35.81000 1.000 49.21848 185 MET C O 1
ATOM 14013 N N . ALA C 1 185 ? -1.98200 23.13400 33.82900 1.000 49.31453 186 ALA C N 1
ATOM 14014 C CA . ALA C 1 185 ? -0.76300 22.82400 33.09300 1.000 49.12054 186 ALA C CA 1
ATOM 14015 C C . ALA C 1 185 ? -1.02200 23.03000 31.61900 1.000 46.98355 186 ALA C C 1
ATOM 14016 O O . ALA C 1 185 ? -1.79300 22.26600 31.05200 1.000 48.57979 186 ALA C O 1
ATOM 14023 N N . THR C 1 186 ? -0.33200 23.99000 30.98300 1.000 44.79426 187 THR C N 1
ATOM 14024 C CA . THR C 1 186 ? -0.56900 24.22800 29.56500 1.000 41.94959 187 THR C CA 1
ATOM 14025 C C . THR C 1 186 ? 0.23900 23.26800 28.71200 1.000 43.01767 187 THR C C 1
ATOM 14026 O O . THR C 1 186 ? 1.29600 22.80200 29.11900 1.000 43.02043 187 THR C O 1
ATOM 14037 N N . ASN C 1 187 ? -0.26500 22.97500 27.51700 1.000 41.78249 188 ASN C N 1
ATOM 14038 C CA . ASN C 1 187 ? 0.52600 22.24400 26.53800 1.000 42.97505 188 ASN C CA 1
ATOM 14039 C C . ASN C 1 187 ? 0.05800 22.55200 25.11000 1.000 44.83646 188 ASN C C 1
ATOM 14040 O O . ASN C 1 187 ? -0.65400 21.75700 24.50700 1.000 46.09715 188 ASN C O 1
ATOM 14051 N N . ILE C 1 188 ? 0.45900 23.71000 24.58800 1.000 44.09228 189 ILE C N 1
ATOM 14052 C CA . ILE C 1 188 ? 0.14200 24.17700 23.25100 1.000 44.85517 189 ILE C CA 1
ATOM 14053 C C . ILE C 1 188 ? 1.16500 23.67300 22.26100 1.000 45.37071 189 ILE C C 1
ATOM 14054 O O . ILE C 1 188 ? 2.38000 23.90900 22.45200 1.000 45.21936 189 ILE C O 1
ATOM 14070 N N . PRO C 1 189 ? 0.76400 23.02600 21.17000 1.000 47.87466 190 PRO C N 1
ATOM 14071 C CA . PRO C 1 189 ? 1.75200 22.57700 20.16200 1.000 45.62325 190 PRO C CA 1
ATOM 14072 C C . PRO C 1 189 ? 2.20400 23.71800 19.27400 1.000 44.58831 190 PRO C C 1
ATOM 14073 O O . PRO C 1 189 ? 1.55400 24.77400 19.22500 1.000 45.75774 190 PRO C O 1
ATOM 14084 N N . PRO C 1 190 ? 3.28500 23.52400 18.53200 1.000 42.69786 191 PRO C N 1
ATOM 14085 C CA . PRO C 1 190 ? 3.74200 24.54300 17.58600 1.000 43.39874 191 PRO C CA 1
ATOM 14086 C C . PRO C 1 190 ? 2.94700 24.43500 16.30200 1.000 44.79402 191 PRO C C 1
ATOM 14087 O O . PRO C 1 190 ? 2.21300 23.47300 16.09400 1.000 45.33647 191 PRO C O 1
ATOM 14098 N N . HIS C 1 191 ? 3.13500 25.42200 15.42500 1.000 42.16848 192 HIS C N 1
ATOM 14099 C CA . HIS C 1 191 ? 2.55500 25.35400 14.08700 1.000 43.45479 192 HIS C CA 1
ATOM 14100 C C . HIS C 1 191 ? 3.50800 25.89800 13.02100 1.000 44.14295 192 HIS C C 1
ATOM 14101 O O . HIS C 1 191 ? 4.49500 26.58000 13.30300 1.000 43.32300 192 HIS C O 1
ATOM 14115 N N . ASN C 1 192 ? 3.17700 25.57100 11.78100 1.000 45.00753 193 ASN C N 1
ATOM 14116 C CA . ASN C 1 192 ? 3.86100 26.08700 10.60800 1.000 45.64254 193 ASN C CA 1
ATOM 14117 C C . ASN C 1 192 ? 3.58200 27.58100 10.41100 1.000 44.83826 193 ASN C C 1
ATOM 14118 O O . ASN C 1 192 ? 2.45100 28.04300 10.53000 1.000 45.03167 193 ASN C O 1
ATOM 14129 N N . LEU C 1 193 ? 4.63600 28.33800 10.08400 1.000 44.72247 194 LEU C N 1
ATOM 14130 C CA . LEU C 1 193 ? 4.53600 29.79700 10.04600 1.000 43.87277 194 LEU C CA 1
ATOM 14131 C C . LEU C 1 193 ? 3.66000 30.28800 8.88200 1.000 43.66211 194 LEU C C 1
ATOM 14132 O O . LEU C 1 193 ? 2.79000 31.14400 9.07600 1.000 44.80872 194 LEU C O 1
ATOM 14148 N N . ARG C 1 194 ? 3.87100 29.77100 7.66500 1.000 44.31609 195 ARG C N 1
ATOM 14149 C CA . ARG C 1 194 ? 3.09600 30.25600 6.52600 1.000 45.66432 195 ARG C CA 1
ATOM 14150 C C . ARG C 1 194 ? 1.59900 30.09400 6.77300 1.000 46.28139 195 ARG C C 1
ATOM 14151 O O . ARG C 1 194 ? 0.79000 30.96100 6.40400 1.000 46.50613 195 ARG C O 1
ATOM 14172 N N . GLU C 1 195 ? 1.21300 29.00300 7.42600 1.000 44.22552 196 GLU C N 1
ATOM 14173 C CA . GLU C 1 195 ? -0.19300 28.78500 7.69800 1.000 44.35466 196 GLU C CA 1
ATOM 14174 C C . GLU C 1 195 ? -0.71700 29.83400 8.66900 1.000 46.36182 196 GLU C C 1
ATOM 14175 O O . GLU C 1 195 ? -1.77500 30.44000 8.44500 1.000 46.82553 196 GLU C O 1
ATOM 14187 N N . LEU C 1 196 ? -0.01300 30.03700 9.77400 1.000 44.75598 197 LEU C N 1
ATOM 14188 C CA . LEU C 1 196 ? -0.51200 30.97400 10.76600 1.000 46.50672 197 LEU C CA 1
ATOM 14189 C C . LEU C 1 196 ? -0.64300 32.34000 10.14500 1.000 47.05502 197 LEU C C 1
ATOM 14190 O O . LEU C 1 196 ? -1.56800 33.09100 10.49100 1.000 47.97736 197 LEU C O 1
ATOM 14206 N N . ALA C 1 197 ? 0.26700 32.66800 9.21300 1.000 46.82567 198 ALA C N 1
ATOM 14207 C CA . ALA C 1 197 ? 0.17300 33.93900 8.50300 1.000 47.46773 198 ALA C CA 1
ATOM 14208 C C . ALA C 1 197 ? -1.11500 34.03400 7.68100 1.000 47.24113 198 ALA C C 1
ATOM 14209 O O . ALA C 1 197 ? -1.74900 35.09300 7.62700 1.000 47.79826 198 ALA C O 1
ATOM 14216 N N . ASP C 1 198 ? -1.50300 32.95100 7.00100 1.000 46.78028 199 ASP C N 1
ATOM 14217 C CA . ASP C 1 198 ? -2.79300 32.97100 6.31100 1.000 47.16342 199 ASP C CA 1
ATOM 14218 C C . ASP C 1 198 ? -3.94200 33.26000 7.28100 1.000 47.55627 199 ASP C C 1
ATOM 14219 O O . ASP C 1 198 ? -4.81400 34.09300 7.00700 1.000 47.86899 199 ASP C O 1
ATOM 14228 N N . ALA C 1 199 ? -3.96500 32.56500 8.41400 1.000 47.11824 200 ALA C N 1
ATOM 14229 C CA . ALA C 1 199 ? -5.01600 32.80700 9.39700 1.000 48.32132 200 ALA C CA 1
ATOM 14230 C C . ALA C 1 199 ? -5.05000 34.27100 9.82600 1.000 48.31394 200 ALA C C 1
ATOM 14231 O O . ALA C 1 199 ? -6.12200 34.87100 9.92200 1.000 49.74822 200 ALA C O 1
ATOM 14238 N N . VAL C 1 200 ? -3.88300 34.85500 10.12200 1.000 48.23298 201 VAL C N 1
ATOM 14239 C CA . VAL C 1 200 ? -3.81400 36.24400 10.59500 1.000 48.07961 201 VAL C CA 1
ATOM 14240 C C . VAL C 1 200 ? -4.25100 37.20100 9.49200 1.000 48.60292 201 VAL C C 1
ATOM 14241 O O . VAL C 1 200 ? -4.87800 38.23600 9.75500 1.000 50.00438 201 VAL C O 1
ATOM 14254 N N . PHE C 1 201 ? -3.89200 36.89000 8.24100 1.000 48.69025 202 PHE C N 1
ATOM 14255 C CA . PHE C 1 201 ? -4.29000 37.72500 7.11600 1.000 49.94072 202 PHE C CA 1
ATOM 14256 C C . PHE C 1 201 ? -5.79700 37.75300 6.98600 1.000 50.61603 202 PHE C C 1
ATOM 14257 O O . PHE C 1 201 ? -6.40000 38.82300 6.80500 1.000 52.77462 202 PHE C O 1
ATOM 14274 N N . TRP C 1 202 ? -6.43000 36.58300 7.11000 1.000 51.07277 203 TRP C N 1
ATOM 14275 C CA . TRP C 1 202 ? -7.88400 36.55300 7.21000 1.000 50.63093 203 TRP C CA 1
ATOM 14276 C C . TRP C 1 202 ? -8.36700 37.40400 8.37600 1.000 54.06395 203 TRP C C 1
ATOM 14277 O O . TRP C 1 202 ? -9.19800 38.29600 8.19300 1.000 53.87496 203 TRP C O 1
ATOM 14298 N N . ALA C 1 203 ? -7.86000 37.16000 9.58400 1.000 53.36990 204 ALA C N 1
ATOM 14299 C CA . ALA C 1 203 ? -8.40800 37.89000 10.72500 1.000 55.42318 204 ALA C CA 1
ATOM 14300 C C . ALA C 1 203 ? -8.19600 39.40200 10.60800 1.000 56.69612 204 ALA C C 1
ATOM 14301 O O . ALA C 1 203 ? -8.90200 40.18000 11.26700 1.000 57.89711 204 ALA C O 1
ATOM 14308 N N . LEU C 1 204 ? -7.24600 39.83900 9.79000 1.000 58.57548 205 LEU C N 1
ATOM 14309 C CA . LEU C 1 204 ? -7.07500 41.27200 9.59700 1.000 56.05107 205 LEU C CA 1
ATOM 14310 C C . LEU C 1 204 ? -8.07900 41.79400 8.58500 1.000 57.32464 205 LEU C C 1
ATOM 14311 O O . LEU C 1 204 ? -8.69400 42.84600 8.77500 1.000 57.93945 205 LEU C O 1
ATOM 14327 N N . GLU C 1 205 ? -8.20400 41.08600 7.46900 1.000 53.62637 206 GLU C N 1
ATOM 14328 C CA . GLU C 1 205 ? -9.12400 41.48100 6.41600 1.000 53.34923 206 GLU C CA 1
ATOM 14329 C C . GLU C 1 205 ? -10.56100 41.53500 6.94100 1.000 54.49577 206 GLU C C 1
ATOM 14330 O O . GLU C 1 205 ? -11.20800 42.58500 6.90600 1.000 53.93223 206 GLU C O 1
ATOM 14342 N N . ASN C 1 206 ? -11.04400 40.42600 7.49800 1.000 54.86923 207 ASN C N 1
ATOM 14343 C CA . ASN C 1 206 ? -12.38200 40.32500 8.05900 1.000 54.87606 207 ASN C CA 1
ATOM 14344 C C . ASN C 1 206 ? -12.37700 40.67000 9.54600 1.000 55.61270 207 ASN C C 1
ATOM 14345 O O . ASN C 1 206 ? -12.65400 39.84000 10.42000 1.000 55.81694 207 ASN C O 1
ATOM 14356 N N . HIS C 1 207 ? -12.09400 41.94500 9.82200 1.000 56.28160 208 HIS C N 1
ATOM 14357 C CA . HIS C 1 207 ? -11.89300 42.35800 11.20600 1.000 56.80799 208 HIS C CA 1
ATOM 14358 C C . HIS C 1 207 ? -13.17500 42.33800 12.01400 1.000 57.71484 208 HIS C C 1
ATOM 14359 O O . HIS C 1 207 ? -13.11400 42.46000 13.24700 1.000 57.38899 208 HIS C O 1
ATOM 14373 N N . ASP C 1 208 ? -14.32100 42.14700 11.34700 1.000 60.28571 209 ASP C N 1
ATOM 14374 C CA . ASP C 1 208 ? -15.64100 42.30300 11.93800 1.000 59.79452 209 ASP C CA 1
ATOM 14375 C C . ASP C 1 208 ? -16.33600 40.98700 12.19000 1.000 59.64937 209 ASP C C 1
ATOM 14376 O O . ASP C 1 208 ? -17.40600 40.98100 12.79300 1.000 60.41828 209 ASP C O 1
ATOM 14385 N N . ALA C 1 209 ? -15.74800 39.88000 11.76800 1.000 60.29394 210 ALA C N 1
ATOM 14386 C CA . ALA C 1 209 ? -16.45100 38.61400 11.74700 1.000 60.74698 210 ALA C CA 1
ATOM 14387 C C . ALA C 1 209 ? -16.73800 38.14800 13.16000 1.000 60.35436 210 ALA C C 1
ATOM 14388 O O . ALA C 1 209 ? -15.90600 38.32800 14.05400 1.000 59.88895 210 ALA C O 1
ATOM 14395 N N . ASP C 1 210 ? -17.93600 37.57400 13.35600 1.000 58.08952 211 ASP C N 1
ATOM 14396 C CA . ASP C 1 210 ? -18.29700 37.04100 14.66000 1.000 56.80908 211 ASP C CA 1
ATOM 14397 C C . ASP C 1 210 ? -17.35900 35.87400 14.97800 1.000 58.61558 211 ASP C C 1
ATOM 14398 O O . ASP C 1 210 ? -16.57800 35.42100 14.13900 1.000 57.72996 211 ASP C O 1
ATOM 14407 N N . GLU C 1 211 ? -17.41500 35.39700 16.21600 1.000 57.56450 212 GLU C N 1
ATOM 14408 C CA . GLU C 1 211 ? -16.44400 34.39500 16.62100 1.000 56.16413 212 GLU C CA 1
ATOM 14409 C C . GLU C 1 211 ? -16.52400 33.12000 15.78700 1.000 55.30883 212 GLU C C 1
ATOM 14410 O O . GLU C 1 211 ? -15.50100 32.47200 15.56200 1.000 54.99785 212 GLU C O 1
ATOM 14422 N N . GLU C 1 212 ? -17.69600 32.70500 15.34100 1.000 56.90396 213 GLU C N 1
ATOM 14423 C CA . GLU C 1 212 ? -17.76100 31.39000 14.70100 1.000 56.54810 213 GLU C CA 1
ATOM 14424 C C . GLU C 1 212 ? -17.35100 31.46900 13.22200 1.000 54.38070 213 GLU C C 1
ATOM 14425 O O . GLU C 1 212 ? -16.77800 30.50300 12.68500 1.000 53.62550 213 GLU C O 1
ATOM 14437 N N . GLU C 1 213 ? -17.58800 32.62100 12.57500 1.000 53.40353 214 GLU C N 1
ATOM 14438 C CA . GLU C 1 213 ? -17.10600 32.86200 11.21100 1.000 52.55344 214 GLU C CA 1
ATOM 14439 C C . GLU C 1 213 ? -15.59200 32.79800 11.17500 1.000 51.53638 214 GLU C C 1
ATOM 14440 O O . GLU C 1 213 ? -14.99300 32.02300 10.40600 1.000 50.95700 214 GLU C O 1
ATOM 14452 N N . THR C 1 214 ? -14.96300 33.60200 12.04200 1.000 51.49475 215 THR C N 1
ATOM 14453 C CA . THR C 1 214 ? -13.52000 33.56900 12.27500 1.000 50.50649 215 THR C CA 1
ATOM 14454 C C . THR C 1 214 ? -13.00200 32.16800 12.56900 1.000 50.28278 215 THR C C 1
ATOM 14455 O O . THR C 1 214 ? -12.01900 31.72500 11.97400 1.000 49.59054 215 THR C O 1
ATOM 14466 N N . LEU C 1 215 ? -13.59900 31.49300 13.55100 1.000 51.20457 216 LEU C N 1
ATOM 14467 C CA . LEU C 1 215 ? -13.16000 30.15400 13.90600 1.000 51.95700 216 LEU C CA 1
ATOM 14468 C C . LEU C 1 215 ? -13.13300 29.22800 12.70100 1.000 52.07589 216 LEU C C 1
ATOM 14469 O O . LEU C 1 215 ? -12.18100 28.46500 12.51700 1.000 51.67399 216 LEU C O 1
ATOM 14485 N N . ALA C 1 216 ? -14.15700 29.26400 11.86000 1.000 53.05034 217 ALA C N 1
ATOM 14486 C CA . ALA C 1 216 ? -14.14700 28.29600 10.76700 1.000 53.25940 217 ALA C CA 1
ATOM 14487 C C . ALA C 1 216 ? -13.05800 28.64000 9.77400 1.000 51.48501 217 ALA C C 1
ATOM 14488 O O . ALA C 1 216 ? -12.37800 27.74200 9.25100 1.000 51.83227 217 ALA C O 1
ATOM 14495 N N . ALA C 1 217 ? -12.86400 29.94700 9.53000 1.000 51.58497 218 ALA C N 1
ATOM 14496 C CA . ALA C 1 217 ? -11.84100 30.40400 8.58000 1.000 51.49113 218 ALA C CA 1
ATOM 14497 C C . ALA C 1 217 ? -10.42800 29.98400 9.02000 1.000 50.60831 218 ALA C C 1
ATOM 14498 O O . ALA C 1 217 ? -9.67600 29.32400 8.27000 1.000 50.24538 218 ALA C O 1
ATOM 14505 N N . VAL C 1 218 ? -10.05200 30.36900 10.24600 1.000 51.58786 219 VAL C N 1
ATOM 14506 C CA . VAL C 1 218 ? -8.74000 30.01600 10.76500 1.000 49.54290 219 VAL C CA 1
ATOM 14507 C C . VAL C 1 218 ? -8.57000 28.50300 10.78500 1.000 50.38189 219 VAL C C 1
ATOM 14508 O O . VAL C 1 218 ? -7.50200 27.99100 10.42800 1.000 49.80322 219 VAL C O 1
ATOM 14521 N N . MET C 1 219 ? -9.61100 27.75200 11.17400 1.000 49.04424 220 MET C N 1
ATOM 14522 C CA . MET C 1 219 ? -9.46200 26.29800 11.23900 1.000 47.73498 220 MET C CA 1
ATOM 14523 C C . MET C 1 219 ? -9.17200 25.70600 9.89200 1.000 47.30274 220 MET C C 1
ATOM 14524 O O . MET C 1 219 ? -8.60600 24.61900 9.80900 1.000 46.92654 220 MET C O 1
ATOM 14538 N N . GLY C 1 220 ? -9.60200 26.35600 8.82900 1.000 49.24911 221 GLY C N 1
ATOM 14539 C CA . GLY C 1 220 ? -9.34800 25.73500 7.54300 1.000 51.71159 221 GLY C CA 1
ATOM 14540 C C . GLY C 1 220 ? -8.03400 26.15300 6.94600 1.000 51.03793 221 GLY C C 1
ATOM 14541 O O . GLY C 1 220 ? -7.44000 25.43600 6.13200 1.000 51.97963 221 GLY C O 1
ATOM 14545 N N . ARG C 1 221 ? -7.55300 27.34500 7.34600 1.000 49.64981 222 ARG C N 1
ATOM 14546 C CA . ARG C 1 221 ? -6.24300 27.89500 6.92100 1.000 48.95412 222 ARG C CA 1
ATOM 14547 C C . ARG C 1 221 ? -5.14300 27.26200 7.77000 1.000 48.04397 222 ARG C C 1
ATOM 14548 O O . ARG C 1 221 ? -4.05100 27.08100 7.20600 1.000 48.79370 222 ARG C O 1
ATOM 14569 N N . VAL C 1 222 ? -5.40600 26.93400 9.04800 1.000 48.42025 223 VAL C N 1
ATOM 14570 C CA . VAL C 1 222 ? -4.37400 26.37100 9.91900 1.000 48.11893 223 VAL C CA 1
ATOM 14571 C C . VAL C 1 222 ? -4.53300 24.85700 9.97300 1.000 47.35259 223 VAL C C 1
ATOM 14572 O O . VAL C 1 222 ? -5.09500 24.34200 10.94000 1.000 46.67036 223 VAL C O 1
ATOM 14585 N N . LYS C 1 223 ? -4.03300 24.12500 8.95600 1.000 46.47348 224 LYS C N 1
ATOM 14586 C CA . LYS C 1 223 ? -4.36600 22.69700 8.81600 1.000 46.39942 224 LYS C CA 1
ATOM 14587 C C . LYS C 1 223 ? -3.93900 21.86900 10.04300 1.000 44.47314 224 LYS C C 1
ATOM 14588 O O . LYS C 1 223 ? -4.57200 20.87000 10.38200 1.000 45.39197 224 LYS C O 1
ATOM 14592 N N . GLY C 1 224 ? -2.93100 22.29600 10.77500 1.000 43.67480 225 GLY C N 1
ATOM 14593 C CA . GLY C 1 224 ? -2.64500 21.70200 12.06300 1.000 43.45546 225 GLY C CA 1
ATOM 14594 C C . GLY C 1 224 ? -1.21900 21.93900 12.54000 1.000 42.84745 225 GLY C C 1
ATOM 14595 O O . GLY C 1 224 ? -0.41800 22.67000 11.91700 1.000 43.62730 225 GLY C O 1
ATOM 14599 N N . PRO C 1 225 ? -0.89300 21.30500 13.67500 1.000 44.49940 226 PRO C N 1
ATOM 14600 C CA . PRO C 1 225 ? 0.45400 21.41600 14.25100 1.000 45.09848 226 PRO C CA 1
ATOM 14601 C C . PRO C 1 225 ? 1.53900 21.00100 13.28400 1.000 45.51290 226 PRO C C 1
ATOM 14602 O O . PRO C 1 225 ? 1.34100 20.11700 12.44700 1.000 46.58928 226 PRO C O 1
ATOM 14613 N N . ASP C 1 226 ? 2.72000 21.61400 13.46100 1.000 45.97548 227 ASP C N 1
ATOM 14614 C CA . ASP C 1 226 ? 3.90200 21.41000 12.61200 1.000 45.96152 227 ASP C CA 1
ATOM 14615 C C . ASP C 1 226 ? 5.08200 21.23200 13.54700 1.000 45.44987 227 ASP C C 1
ATOM 14616 O O . ASP C 1 226 ? 5.78900 22.18900 13.84900 1.000 45.45959 227 ASP C O 1
ATOM 14625 N N . PHE C 1 227 ? 5.31000 20.02200 14.00200 1.000 44.32646 228 PHE C N 1
ATOM 14626 C CA . PHE C 1 227 ? 6.36200 19.79500 14.98900 1.000 44.62696 228 PHE C CA 1
ATOM 14627 C C . PHE C 1 227 ? 7.77900 19.91800 14.39800 1.000 46.28172 228 PHE C C 1
ATOM 14628 O O . PHE C 1 227 ? 8.03100 19.48800 13.26000 1.000 45.74890 228 PHE C O 1
ATOM 14645 N N . PRO C 1 228 ? 8.74600 20.43600 15.16900 1.000 43.54428 229 PRO C N 1
ATOM 14646 C CA . PRO C 1 228 ? 10.13400 20.48800 14.66100 1.000 44.27065 229 PRO C CA 1
ATOM 14647 C C . PRO C 1 228 ? 10.66500 19.14300 14.26500 1.000 45.52364 229 PRO C C 1
ATOM 14648 O O . PRO C 1 228 ? 11.56800 19.08100 13.40600 1.000 44.89742 229 PRO C O 1
ATOM 14659 N N . THR C 1 229 ? 10.10700 18.07100 14.85400 1.000 46.09563 230 THR C N 1
ATOM 14660 C CA . THR C 1 229 ? 10.54800 16.70000 14.67800 1.000 47.40473 230 THR C CA 1
ATOM 14661 C C . THR C 1 229 ? 9.88700 15.99900 13.50500 1.000 48.48901 230 THR C C 1
ATOM 14662 O O . THR C 1 229 ? 10.11600 14.79100 13.31100 1.000 50.69725 230 THR C O 1
ATOM 14673 N N . ALA C 1 230 ? 9.09600 16.73000 12.71400 1.000 47.88399 231 ALA C N 1
ATOM 14674 C CA . ALA C 1 230 ? 8.37100 16.19500 11.53500 1.000 49.87110 231 ALA C CA 1
ATOM 14675 C C . ALA C 1 230 ? 7.46600 15.06300 12.02700 1.000 53.04508 231 ALA C C 1
ATOM 14676 O O . ALA C 1 230 ? 6.84700 15.17100 13.09900 1.000 50.63861 231 ALA C O 1
ATOM 14683 N N . GLY C 1 231 ? 7.41800 13.94300 11.34400 1.000 51.55863 232 GLY C N 1
ATOM 14684 C CA . GLY C 1 231 ? 6.58900 12.86900 11.79500 1.000 52.99107 232 GLY C CA 1
ATOM 14685 C C . GLY C 1 231 ? 5.21000 13.08100 11.22000 1.000 53.46539 232 GLY C C 1
ATOM 14686 O O . GLY C 1 231 ? 5.02100 13.84300 10.27300 1.000 52.11440 232 GLY C O 1
ATOM 14690 N N . LEU C 1 232 ? 4.23300 12.41700 11.81800 1.000 54.73550 233 LEU C N 1
ATOM 14691 C CA . LEU C 1 232 ? 2.92400 12.25900 11.20600 1.000 54.33638 233 LEU C CA 1
ATOM 14692 C C . LEU C 1 232 ? 1.82700 12.54300 12.22100 1.000 53.97654 233 LEU C C 1
ATOM 14693 O O . LEU C 1 232 ? 1.93900 12.18400 13.40800 1.000 54.22416 233 LEU C O 1
ATOM 14709 N N . ILE C 1 233 ? 0.75800 13.18100 11.73700 1.000 53.24699 234 ILE C N 1
ATOM 14710 C CA . ILE C 1 233 ? -0.50400 13.30000 12.47300 1.000 53.68318 234 ILE C CA 1
ATOM 14711 C C . ILE C 1 233 ? -1.55300 12.41600 11.79600 1.000 54.06555 234 ILE C C 1
ATOM 14712 O O . ILE C 1 233 ? -1.72300 12.45500 10.57000 1.000 54.11420 234 ILE C O 1
ATOM 14728 N N . VAL C 1 234 ? -2.23300 11.60000 12.58000 1.000 55.46593 235 VAL C N 1
ATOM 14729 C CA . VAL C 1 234 ? -3.21800 10.67200 12.03100 1.000 57.44695 235 VAL C CA 1
ATOM 14730 C C . VAL C 1 234 ? -4.63000 11.05800 12.48900 1.000 58.06216 235 VAL C C 1
ATOM 14731 O O . VAL C 1 234 ? -4.94300 11.08600 13.69500 1.000 58.09505 235 VAL C O 1
ATOM 14744 N N . GLY C 1 235 ? -5.47800 11.36700 11.50800 1.000 57.83499 236 GLY C N 1
ATOM 14745 C CA . GLY C 1 235 ? -6.81200 11.83100 11.79300 1.000 57.38454 236 GLY C CA 1
ATOM 14746 C C . GLY C 1 235 ? -6.94500 13.24900 12.32600 1.000 55.31302 236 GLY C C 1
ATOM 14747 O O . GLY C 1 235 ? -5.99400 13.84600 12.85400 1.000 54.88127 236 GLY C O 1
ATOM 14751 N N . SER C 1 236 ? -8.18400 13.75700 12.25900 1.000 55.01171 237 SER C N 1
ATOM 14752 C CA . SER C 1 236 ? -8.48100 15.15600 12.48800 1.000 54.91107 237 SER C CA 1
ATOM 14753 C C . SER C 1 236 ? -9.33400 15.43900 13.71000 1.000 55.27433 237 SER C C 1
ATOM 14754 O O . SER C 1 236 ? -9.48100 16.60900 14.06300 1.000 55.39111 237 SER C O 1
ATOM 14762 N N . GLN C 1 237 ? -9.91000 14.42800 14.36300 1.000 56.01996 238 GLN C N 1
ATOM 14763 C CA . GLN C 1 237 ? -10.79400 14.73000 15.48100 1.000 56.58904 238 GLN C CA 1
ATOM 14764 C C . GLN C 1 237 ? -10.04500 15.53700 16.54500 1.000 56.05080 238 GLN C C 1
ATOM 14765 O O . GLN C 1 237 ? -10.40300 16.68900 16.82800 1.000 55.51743 238 GLN C O 1
ATOM 14779 N N . GLY C 1 238 ? -8.97500 14.96100 17.11600 1.000 66.21585 239 GLY C N 1
ATOM 14780 C CA . GLY C 1 238 ? -8.20800 15.66100 18.15500 1.000 62.00032 239 GLY C CA 1
ATOM 14781 C C . GLY C 1 238 ? -7.86800 17.11400 17.82800 1.000 59.36331 239 GLY C C 1
ATOM 14782 O O . GLY C 1 238 ? -8.03300 18.00900 18.66900 1.000 58.00291 239 GLY C O 1
ATOM 14786 N N . THR C 1 239 ? -7.36700 17.36900 16.61100 1.000 55.54455 240 THR C N 1
ATOM 14787 C CA . THR C 1 239 ? -7.01700 18.72900 16.20400 1.000 54.49803 240 THR C CA 1
ATOM 14788 C C . THR C 1 239 ? -8.22500 19.66900 16.25000 1.000 54.92708 240 THR C C 1
ATOM 14789 O O . THR C 1 239 ? -8.15400 20.78400 16.80000 1.000 53.21164 240 THR C O 1
ATOM 14800 N N . ALA C 1 240 ? -9.34400 19.24300 15.64600 1.000 56.11464 241 ALA C N 1
ATOM 14801 C CA . ALA C 1 240 ? -10.57700 20.02900 15.69300 1.000 55.58524 241 ALA C CA 1
ATOM 14802 C C . ALA C 1 240 ? -11.02700 20.26000 17.12900 1.000 55.16331 241 ALA C C 1
ATOM 14803 O O . ALA C 1 240 ? -11.35700 21.38600 17.51400 1.000 54.90334 241 ALA C O 1
ATOM 14810 N N . ASP C 1 241 ? -11.05900 19.19700 17.93500 1.000 56.00115 242 ASP C N 1
ATOM 14811 C CA . ASP C 1 241 ? -11.45400 19.33900 19.33500 1.000 55.93424 242 ASP C CA 1
ATOM 14812 C C . ASP C 1 241 ? -10.58900 20.39600 20.02800 1.000 54.94290 242 ASP C C 1
ATOM 14813 O O . ASP C 1 241 ? -11.08500 21.22300 20.81100 1.000 55.18481 242 ASP C O 1
ATOM 14822 N N . ALA C 1 242 ? -9.29700 20.42600 19.68500 1.000 54.35343 243 ALA C N 1
ATOM 14823 C CA . ALA C 1 242 ? -8.36700 21.37700 20.29800 1.000 53.54650 243 ALA C CA 1
ATOM 14824 C C . ALA C 1 242 ? -8.70000 22.81800 19.93300 1.000 52.08131 243 ALA C C 1
ATOM 14825 O O . ALA C 1 242 ? -8.74800 23.69000 20.81100 1.000 52.13462 243 ALA C O 1
ATOM 14832 N N . TYR C 1 243 ? -8.90300 23.09300 18.63900 1.000 51.25808 244 TYR C N 1
ATOM 14833 C CA . TYR C 1 243 ? -9.12400 24.48900 18.25700 1.000 49.82207 244 TYR C CA 1
ATOM 14834 C C . TYR C 1 243 ? -10.52500 24.98100 18.63100 1.000 51.30613 244 TYR C C 1
ATOM 14835 O O . TYR C 1 243 ? -10.68900 26.19000 18.87000 1.000 49.19276 244 TYR C O 1
ATOM 14853 N N . LYS C 1 244 ? -11.55000 24.08500 18.66600 1.000 53.70759 245 LYS C N 1
ATOM 14854 C CA . LYS C 1 244 ? -12.91200 24.52400 18.99900 1.000 54.74714 245 LYS C CA 1
ATOM 14855 C C . LYS C 1 244 ? -13.04200 24.77700 20.48500 1.000 54.68798 245 LYS C C 1
ATOM 14856 O O . LYS C 1 244 ? -13.63000 25.78100 20.90300 1.000 55.91705 245 LYS C O 1
ATOM 14875 N N . THR C 1 245 ? -12.49600 23.86600 21.29500 1.000 56.11965 246 THR C N 1
ATOM 14876 C CA . THR C 1 245 ? -12.70700 23.87800 22.73500 1.000 56.76242 246 THR C CA 1
ATOM 14877 C C . THR C 1 245 ? -11.45700 24.25600 23.52200 1.000 57.71587 246 THR C C 1
ATOM 14878 O O . THR C 1 245 ? -11.54600 24.44900 24.74300 1.000 59.39172 246 THR C O 1
ATOM 14889 N N . GLY C 1 246 ? -10.30400 24.37000 22.86300 1.000 55.41189 247 GLY C N 1
ATOM 14890 C CA . GLY C 1 246 ? -9.03700 24.50700 23.54400 1.000 55.03129 247 GLY C CA 1
ATOM 14891 C C . GLY C 1 246 ? -8.49700 23.24800 24.17900 1.000 55.81116 247 GLY C C 1
ATOM 14892 O O . GLY C 1 246 ? -7.49500 23.33200 24.89300 1.000 55.38762 247 GLY C O 1
ATOM 14896 N N . ARG C 1 247 ? -9.12600 22.08700 23.97400 1.000 59.81451 248 ARG C N 1
ATOM 14897 C CA . ARG C 1 247 ? -8.60800 20.81000 24.47700 1.000 57.98564 248 ARG C CA 1
ATOM 14898 C C . ARG C 1 247 ? -8.90400 19.74300 23.43800 1.000 59.52613 248 ARG C C 1
ATOM 14899 O O . ARG C 1 247 ? -10.02800 19.65300 22.92600 1.000 60.90917 248 ARG C O 1
ATOM 14920 N N . GLY C 1 248 ? -7.90000 18.95900 23.11600 1.000 53.76710 249 GLY C N 1
ATOM 14921 C CA . GLY C 1 248 ? -8.02200 17.97800 22.06800 1.000 52.80468 249 GLY C CA 1
ATOM 14922 C C . GLY C 1 248 ? -7.05700 16.86600 22.38700 1.000 52.48675 249 GLY C C 1
ATOM 14923 O O . GLY C 1 248 ? -6.49500 16.86400 23.48600 1.000 50.59044 249 GLY C O 1
ATOM 14927 N N . SER C 1 249 ? -6.84900 15.92200 21.47600 1.000 54.35474 250 SER C N 1
ATOM 14928 C CA . SER C 1 249 ? -5.82800 14.90500 21.70400 1.000 53.58431 250 SER C CA 1
ATOM 14929 C C . SER C 1 249 ? -5.40300 14.35300 20.35700 1.000 54.08536 250 SER C C 1
ATOM 14930 O O . SER C 1 249 ? -6.15100 13.59200 19.73700 1.000 55.53575 250 SER C O 1
ATOM 14938 N N . ILE C 1 250 ? -4.16200 14.66200 19.96600 1.000 53.90445 251 ILE C N 1
ATOM 14939 C CA . ILE C 1 250 ? -3.70900 14.60400 18.57600 1.000 53.18956 251 ILE C CA 1
ATOM 14940 C C . ILE C 1 250 ? -2.76900 13.41200 18.42200 1.000 53.51509 251 ILE C C 1
ATOM 14941 O O . ILE C 1 250 ? -1.70400 13.36100 19.05000 1.000 53.73685 251 ILE C O 1
ATOM 14957 N N . ARG C 1 251 ? -3.19600 12.41200 17.66300 1.000 54.76849 252 ARG C N 1
ATOM 14958 C CA . ARG C 1 251 ? -2.41000 11.18900 17.48700 1.000 55.14793 252 ARG C CA 1
ATOM 14959 C C . ARG C 1 251 ? -1.24700 11.57000 16.60000 1.000 54.85836 252 ARG C C 1
ATOM 14960 O O . ARG C 1 251 ? -1.50600 12.26000 15.64300 1.000 54.93877 252 ARG C O 1
ATOM 14981 N N . MET C 1 252 ? -0.02000 11.27400 17.00100 1.000 55.73245 253 MET C N 1
ATOM 14982 C CA . MET C 1 252 ? 1.18600 11.48300 16.21700 1.000 56.01876 253 MET C CA 1
ATOM 14983 C C . MET C 1 252 ? 1.83900 10.14400 15.96900 1.000 56.49816 253 MET C C 1
ATOM 14984 O O . MET C 1 252 ? 1.81600 9.26500 16.83600 1.000 56.99402 253 MET C O 1
ATOM 14998 N N . ARG C 1 253 ? 2.48500 10.01700 14.82400 1.000 58.17514 254 ARG C N 1
ATOM 14999 C CA . ARG C 1 253 ? 3.37100 8.87800 14.64700 1.000 57.85749 254 ARG C CA 1
ATOM 15000 C C . ARG C 1 253 ? 4.68500 9.26100 13.99700 1.000 56.51842 254 ARG C C 1
ATOM 15001 O O . ARG C 1 253 ? 4.77300 10.24400 13.25600 1.000 56.85287 254 ARG C O 1
ATOM 15022 N N . GLY C 1 254 ? 5.69000 8.41100 14.22500 1.000 62.54907 255 GLY C N 1
ATOM 15023 C CA . GLY C 1 254 ? 6.94200 8.50200 13.50400 1.000 62.66743 255 GLY C CA 1
ATOM 15024 C C . GLY C 1 254 ? 6.83500 7.86000 12.12600 1.000 64.01136 255 GLY C C 1
ATOM 15025 O O . GLY C 1 254 ? 5.78800 7.35000 11.72300 1.000 64.88494 255 GLY C O 1
ATOM 15029 N N . VAL C 1 255 ? 7.95000 7.88800 11.39900 1.000 59.69117 256 VAL C N 1
ATOM 15030 C CA . VAL C 1 255 ? 8.02400 7.39000 10.03400 1.000 59.73065 256 VAL C CA 1
ATOM 15031 C C . VAL C 1 255 ? 8.86700 6.12600 10.03600 1.000 60.40981 256 VAL C C 1
ATOM 15032 O O . VAL C 1 255 ? 9.98000 6.11200 10.58400 1.000 59.92975 256 VAL C O 1
ATOM 15045 N N . VAL C 1 256 ? 8.33600 5.07400 9.40800 1.000 61.01396 257 VAL C N 1
ATOM 15046 C CA . VAL C 1 256 ? 9.04500 3.82500 9.15600 1.000 62.36929 257 VAL C CA 1
ATOM 15047 C C . VAL C 1 256 ? 9.02400 3.54100 7.66000 1.000 64.80418 257 VAL C C 1
ATOM 15048 O O . VAL C 1 256 ? 7.98700 3.69100 7.01200 1.000 65.02578 257 VAL C O 1
ATOM 15061 N N . GLU C 1 257 ? 10.16900 3.15200 7.11800 1.000 64.76459 258 GLU C N 1
ATOM 15062 C CA . GLU C 1 257 ? 10.29200 2.60600 5.77500 1.000 69.10106 258 GLU C CA 1
ATOM 15063 C C . GLU C 1 257 ? 10.65300 1.12800 5.90400 1.000 72.48490 258 GLU C C 1
ATOM 15064 O O . GLU C 1 257 ? 11.20200 0.69700 6.92300 1.000 71.02582 258 GLU C O 1
ATOM 15076 N N . VAL C 1 258 ? 10.30600 0.33400 4.89300 1.000 78.67829 259 VAL C N 1
ATOM 15077 C CA . VAL C 1 258 ? 10.62000 -1.09400 4.88700 1.000 83.06994 259 VAL C CA 1
ATOM 15078 C C . VAL C 1 258 ? 11.77300 -1.34000 3.92300 1.000 86.35339 259 VAL C C 1
ATOM 15079 O O . VAL C 1 258 ? 11.78100 -0.81600 2.79900 1.000 86.52552 259 VAL C O 1
ATOM 15092 N N . GLU C 1 259 ? 12.75000 -2.14200 4.36000 1.000 88.51754 260 GLU C N 1
ATOM 15093 C CA . GLU C 1 259 ? 13.91100 -2.50900 3.55000 1.000 92.74574 260 GLU C CA 1
ATOM 15094 C C . GLU C 1 259 ? 13.96300 -4.02900 3.38900 1.000 96.74273 260 GLU C C 1
ATOM 15095 O O . GLU C 1 259 ? 13.54700 -4.77700 4.27400 1.000 95.58834 260 GLU C O 1
ATOM 15107 N N . GLU C 1 260 ? 14.44800 -4.48900 2.24100 1.000 103.07938 261 GLU C N 1
ATOM 15108 C CA . GLU C 1 260 ? 14.59100 -5.91300 1.96400 1.000 109.72975 261 GLU C CA 1
ATOM 15109 C C . GLU C 1 260 ? 16.08100 -6.21700 1.85200 1.000 116.61852 261 GLU C C 1
ATOM 15110 O O . GLU C 1 260 ? 16.76900 -5.65800 0.99000 1.000 117.47575 261 GLU C O 1
ATOM 15122 N N . ASP C 1 261 ? 16.57600 -7.06500 2.75900 1.000 124.68628 262 ASP C N 1
ATOM 15123 C CA . ASP C 1 261 ? 17.98900 -7.42500 2.83400 1.000 127.13849 262 ASP C CA 1
ATOM 15124 C C . ASP C 1 261 ? 18.44200 -8.12500 1.55100 1.000 135.41565 262 ASP C C 1
ATOM 15125 O O . ASP C 1 261 ? 17.63700 -8.66500 0.78700 1.000 137.86739 262 ASP C O 1
ATOM 15134 N N . SER C 1 262 ? 19.75800 -8.10800 1.31400 1.000 128.88306 263 SER C N 1
ATOM 15135 C CA . SER C 1 262 ? 20.30100 -8.81100 0.15200 1.000 126.23832 263 SER C CA 1
ATOM 15136 C C . SER C 1 262 ? 19.80200 -10.25300 0.09100 1.000 128.29891 263 SER C C 1
ATOM 15137 O O . SER C 1 262 ? 19.64700 -10.81200 -1.00200 1.000 125.06447 263 SER C O 1
ATOM 15145 N N . ARG C 1 263 ? 19.51400 -10.85200 1.25600 1.000 132.04647 264 ARG C N 1
ATOM 15146 C CA . ARG C 1 263 ? 19.13400 -12.25700 1.36500 1.000 135.03714 264 ARG C CA 1
ATOM 15147 C C . ARG C 1 263 ? 17.68900 -12.45500 1.82500 1.000 133.82217 264 ARG C C 1
ATOM 15148 O O . ARG C 1 263 ? 17.43000 -13.20300 2.77800 1.000 133.84236 264 ARG C O 1
ATOM 15169 N N . GLY C 1 264 ? 16.74000 -11.80100 1.15800 1.000 127.00216 265 GLY C N 1
ATOM 15170 C CA . GLY C 1 264 ? 15.33400 -12.03200 1.43300 1.000 122.63046 265 GLY C CA 1
ATOM 15171 C C . GLY C 1 264 ? 14.79600 -11.47600 2.73900 1.000 119.57566 265 GLY C C 1
ATOM 15172 O O . GLY C 1 264 ? 13.59600 -11.20000 2.82300 1.000 114.86974 265 GLY C O 1
ATOM 15176 N N . ARG C 1 265 ? 15.63500 -11.331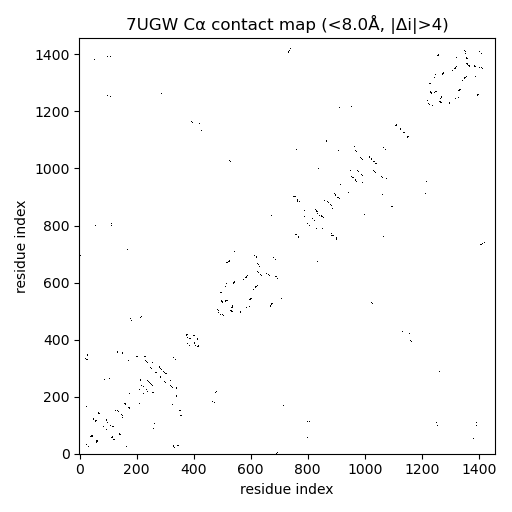00 3.76800 1.000 119.69834 266 ARG C N 1
ATOM 15177 C CA . ARG C 1 265 ? 15.15200 -10.77400 5.02500 1.000 113.41062 266 ARG C CA 1
ATOM 15178 C C . ARG C 1 265 ? 14.56300 -9.38700 4.78700 1.000 107.56948 266 ARG C C 1
ATOM 15179 O O . ARG C 1 265 ? 14.90900 -8.69400 3.82500 1.000 110.08780 266 ARG C O 1
ATOM 15200 N N . THR C 1 266 ? 13.67600 -8.96800 5.68500 1.000 104.45481 267 THR C N 1
ATOM 15201 C CA . THR C 1 266 ? 13.16400 -7.60600 5.67000 1.000 99.06452 267 THR C CA 1
ATOM 15202 C C . THR C 1 266 ? 13.46100 -6.93800 7.01200 1.000 94.84689 267 THR C C 1
ATOM 15203 O O . THR C 1 266 ? 13.69000 -7.59500 8.02900 1.000 94.08702 267 THR C O 1
ATOM 15214 N N . SER C 1 267 ? 13.46000 -5.60900 6.98800 1.000 89.73093 268 SER C N 1
ATOM 15215 C CA . SER C 1 267 ? 13.73500 -4.77100 8.14600 1.000 85.21185 268 SER C CA 1
ATOM 15216 C C . SER C 1 267 ? 12.81500 -3.54600 8.12600 1.000 84.34979 268 SER C C 1
ATOM 15217 O O . SER C 1 267 ? 12.24600 -3.17300 7.08900 1.000 84.96100 268 SER C O 1
ATOM 15225 N N . LEU C 1 268 ? 12.69300 -2.91500 9.29400 1.000 79.87511 269 LEU C N 1
ATOM 15226 C CA . LEU C 1 268 ? 11.94100 -1.68100 9.48700 1.000 75.66206 269 LEU C CA 1
ATOM 15227 C C . LEU C 1 268 ? 12.87900 -0.57000 9.96000 1.000 73.41510 269 LEU C C 1
ATOM 15228 O O . LEU C 1 268 ? 13.58500 -0.73800 10.95800 1.000 74.59704 269 LEU C O 1
ATOM 15244 N N . VAL C 1 269 ? 12.90000 0.55900 9.25000 1.000 68.10052 270 VAL C N 1
ATOM 15245 C CA . VAL C 1 269 ? 13.79600 1.67500 9.56200 1.000 66.12233 270 VAL C CA 1
ATOM 15246 C C . VAL C 1 269 ? 12.95400 2.85000 10.03400 1.000 63.16671 270 VAL C C 1
ATOM 15247 O O . VAL C 1 269 ? 12.12800 3.36400 9.27200 1.000 63.15039 270 VAL C O 1
ATOM 15260 N N . ILE C 1 270 ? 13.18600 3.29700 11.26200 1.000 62.65194 271 ILE C N 1
ATOM 15261 C CA . ILE C 1 270 ? 12.53300 4.47600 11.82200 1.000 60.62830 271 ILE C CA 1
ATOM 15262 C C . ILE C 1 270 ? 13.42100 5.69300 11.61000 1.000 59.82559 271 ILE C C 1
ATOM 15263 O O . ILE C 1 270 ? 14.58300 5.70400 12.04400 1.000 61.08205 271 ILE C O 1
ATOM 15279 N N . THR C 1 271 ? 12.86600 6.71500 10.95000 1.000 57.33642 272 THR C N 1
ATOM 15280 C CA . THR C 1 271 ? 13.61800 7.91400 10.61900 1.000 56.51311 272 THR C CA 1
ATOM 15281 C C . THR C 1 271 ? 13.09400 9.16300 11.31100 1.000 55.64402 272 THR C C 1
ATOM 15282 O O . THR C 1 271 ? 13.84900 10.13200 11.49200 1.000 55.36013 272 THR C O 1
ATOM 15293 N N . GLU C 1 272 ? 11.80000 9.20800 11.65700 1.000 55.21724 273 GLU C N 1
ATOM 15294 C CA . GLU C 1 272 ? 11.16700 10.33900 12.37400 1.000 53.82841 273 GLU C CA 1
ATOM 15295 C C . GLU C 1 272 ? 10.47500 9.70800 13.57700 1.000 52.85821 273 GLU C C 1
ATOM 15296 O O . GLU C 1 272 ? 10.30800 8.49900 13.55100 1.000 53.51232 273 GLU C O 1
ATOM 15308 N N . LEU C 1 273 ? 10.18800 10.47700 14.62100 1.000 52.57252 274 LEU C N 1
ATOM 15309 C CA . LEU C 1 273 ? 9.51900 9.98100 15.84700 1.000 51.76272 274 LEU C CA 1
ATOM 15310 C C . LEU C 1 273 ? 8.56700 11.07800 16.31800 1.000 51.28733 274 LEU C C 1
ATOM 15311 O O . LEU C 1 273 ? 8.77300 12.22400 15.89900 1.000 50.48165 274 LEU C O 1
ATOM 15327 N N . PRO C 1 274 ? 7.51100 10.80400 17.11200 1.000 51.11716 275 PRO C N 1
ATOM 15328 C CA . PRO C 1 274 ? 6.67100 11.87500 17.63200 1.000 50.15950 275 PRO C CA 1
ATOM 15329 C C . PRO C 1 274 ? 7.39700 12.95300 18.44500 1.000 47.67926 275 PRO C C 1
ATOM 15330 O O . PRO C 1 274 ? 8.51300 12.73100 18.83300 1.000 48.52263 275 PRO C O 1
ATOM 15341 N N . TYR C 1 275 ? 6.73300 14.06900 18.72800 1.000 46.53759 276 TYR C N 1
ATOM 15342 C CA . TYR C 1 275 ? 7.33500 15.23800 19.41700 1.000 44.66804 276 TYR C CA 1
ATOM 15343 C C . TYR C 1 275 ? 7.63800 14.92700 20.87400 1.000 44.78084 276 TYR C C 1
ATOM 15344 O O . TYR C 1 275 ? 6.81000 14.25000 21.49900 1.000 45.27217 276 TYR C O 1
ATOM 15362 N N . GLN C 1 276 ? 8.78000 15.40400 21.38500 1.000 44.50674 277 GLN C N 1
ATOM 15363 C CA . GLN C 1 276 ? 9.24100 15.16700 22.76200 1.000 46.19733 277 GLN C CA 1
ATOM 15364 C C . GLN C 1 276 ? 9.30800 13.68200 23.13600 1.000 47.94732 277 GLN C C 1
ATOM 15365 O O . GLN C 1 276 ? 9.20400 13.34100 24.31300 1.000 48.48928 277 GLN C O 1
ATOM 15379 N N . VAL C 1 277 ? 9.55900 12.80300 22.15600 1.000 48.81487 278 VAL C N 1
ATOM 15380 C CA . VAL C 1 277 ? 9.92300 11.41100 22.40400 1.000 51.38240 278 VAL C CA 1
ATOM 15381 C C . VAL C 1 277 ? 11.45200 11.31300 22.37800 1.000 54.37185 278 VAL C C 1
ATOM 15382 O O . VAL C 1 277 ? 12.08200 11.46900 21.31500 1.000 55.69262 278 VAL C O 1
ATOM 15395 N N . ASN C 1 278 ? 12.04200 11.07300 23.56600 1.000 54.19075 279 ASN C N 1
ATOM 15396 C CA . ASN C 1 278 ? 13.48900 10.88500 23.71900 1.000 58.10824 279 ASN C CA 1
ATOM 15397 C C . ASN C 1 278 ? 13.92300 9.65300 22.93100 1.000 59.29272 279 ASN C C 1
ATOM 15398 O O . ASN C 1 278 ? 13.37300 8.56400 23.13000 1.000 59.01458 279 ASN C O 1
ATOM 15409 N N . HIS C 1 279 ? 14.90100 9.82600 22.02500 1.000 60.82819 280 HIS C N 1
ATOM 15410 C CA . HIS C 1 279 ? 15.33400 8.70500 21.18700 1.000 60.40099 280 HIS C CA 1
ATOM 15411 C C . HIS C 1 279 ? 15.91400 7.56500 22.04200 1.000 62.63396 280 HIS C C 1
ATOM 15412 O O . HIS C 1 279 ? 15.55100 6.39300 21.88100 1.000 61.73047 280 HIS C O 1
ATOM 15426 N N . ASP C 1 280 ? 16.78500 7.88200 22.99400 1.000 67.38505 281 ASP C N 1
ATOM 15427 C CA . ASP C 1 280 ? 17.37700 6.80800 23.78500 1.000 69.44437 281 ASP C CA 1
ATOM 15428 C C . ASP C 1 280 ? 16.30000 6.01300 24.53800 1.000 67.41024 281 ASP C C 1
ATOM 15429 O O . ASP C 1 280 ? 16.31200 4.77600 24.53400 1.000 67.84619 281 ASP C O 1
ATOM 15438 N N . ASN C 1 281 ? 15.35500 6.70000 25.18300 1.000 65.03048 282 ASN C N 1
ATOM 15439 C CA . ASN C 1 281 ? 14.34600 5.99100 25.98200 1.000 64.45829 282 ASN C CA 1
ATOM 15440 C C . ASN C 1 281 ? 13.46000 5.07900 25.11700 1.000 64.51244 282 ASN C C 1
ATOM 15441 O O . ASN C 1 281 ? 12.98800 4.03000 25.58300 1.000 64.20424 282 ASN C O 1
ATOM 15452 N N . PHE C 1 282 ? 13.27500 5.43200 23.84200 1.000 64.74560 283 PHE C N 1
ATOM 15453 C CA . PHE C 1 282 ? 12.48800 4.62600 22.91000 1.000 64.15417 283 PHE C CA 1
ATOM 15454 C C . PHE C 1 282 ? 13.23100 3.35100 22.50500 1.000 65.02215 283 PHE C C 1
ATOM 15455 O O . PHE C 1 282 ? 12.63900 2.25100 22.47700 1.000 67.30013 283 PHE C O 1
ATOM 15472 N N . ILE C 1 283 ? 14.52600 3.43600 22.21400 1.000 63.94756 284 ILE C N 1
ATOM 15473 C CA . ILE C 1 283 ? 15.33300 2.25600 21.80200 1.000 63.15910 284 ILE C CA 1
ATOM 15474 C C . ILE C 1 283 ? 15.40000 1.37500 23.02900 1.000 66.47496 284 ILE C C 1
ATOM 15475 O O . ILE C 1 283 ? 15.32900 0.18800 22.84800 1.000 68.12178 284 ILE C O 1
ATOM 15491 N N . THR C 1 284 ? 15.58000 1.94100 24.21800 1.000 67.99895 285 THR C N 1
ATOM 15492 C CA . THR C 1 284 ? 15.56300 1.16600 25.45100 1.000 70.39827 285 THR C CA 1
ATOM 15493 C C . THR C 1 284 ? 14.21500 0.47000 25.66700 1.000 73.87282 285 THR C C 1
ATOM 15494 O O . THR C 1 284 ? 14.17700 -0.69900 26.06100 1.000 78.01375 285 THR C O 1
ATOM 15505 N N . SER C 1 285 ? 13.10000 1.14200 25.36900 1.000 70.18690 286 SER C N 1
ATOM 15506 C CA . SER C 1 285 ? 11.80000 0.50400 25.59200 1.000 72.69346 286 SER C CA 1
ATOM 15507 C C . SER C 1 285 ? 11.45200 -0.58700 24.57100 1.000 75.56134 286 SER C C 1
ATOM 15508 O O . SER C 1 285 ? 10.57900 -1.40700 24.84600 1.000 79.33152 286 SER C O 1
ATOM 15516 N N . ILE C 1 286 ? 12.04400 -0.60600 23.38300 1.000 73.88365 287 ILE C N 1
ATOM 15517 C CA . ILE C 1 286 ? 11.85700 -1.80200 22.56000 1.000 76.43995 287 ILE C CA 1
ATOM 15518 C C . ILE C 1 286 ? 12.67800 -2.96300 23.12500 1.000 80.52483 287 ILE C C 1
ATOM 15519 O O . ILE C 1 286 ? 12.19400 -4.10800 23.23900 1.000 83.52958 287 ILE C O 1
ATOM 15535 N N . ALA C 1 287 ? 13.96000 -2.69500 23.45000 1.000 79.54101 288 ALA C N 1
ATOM 15536 C CA . ALA C 1 287 ? 14.83400 -3.77900 23.89900 1.000 81.67986 288 ALA C CA 1
ATOM 15537 C C . ALA C 1 287 ? 14.32200 -4.41900 25.18600 1.000 85.50273 288 ALA C C 1
ATOM 15538 O O . ALA C 1 287 ? 14.57300 -5.60800 25.41800 1.000 88.60945 288 ALA C O 1
ATOM 15545 N N . GLU C 1 288 ? 13.60400 -3.66400 26.03100 1.000 83.99561 289 GLU C N 1
ATOM 15546 C CA . GLU C 1 288 ? 13.08900 -4.19700 27.29400 1.000 86.82839 289 GLU C CA 1
ATOM 15547 C C . GLU C 1 288 ? 11.70700 -4.83400 27.15200 1.000 87.71270 289 GLU C C 1
ATOM 15548 O O . GLU C 1 288 ? 11.04400 -5.10500 28.16500 1.000 88.85879 289 GLU C O 1
ATOM 15560 N N . GLN C 1 289 ? 11.25400 -5.06000 25.92200 1.000 87.83919 290 GLN C N 1
ATOM 15561 C CA . GLN C 1 289 ? 10.05800 -5.84700 25.66300 1.000 89.49968 290 GLN C CA 1
ATOM 15562 C C . GLN C 1 289 ? 10.32700 -7.00000 24.71300 1.000 90.72147 290 GLN C C 1
ATOM 15563 O O . GLN C 1 289 ? 9.43800 -7.83600 24.51800 1.000 91.68527 290 GLN C O 1
ATOM 15577 N N . VAL C 1 290 ? 11.49000 -7.04400 24.06600 1.000 90.45729 291 VAL C N 1
ATOM 15578 C CA . VAL C 1 290 ? 11.91400 -8.35100 23.56300 1.000 91.99732 291 VAL C CA 1
ATOM 15579 C C . VAL C 1 290 ? 12.59300 -9.14700 24.68900 1.000 92.53700 291 VAL C C 1
ATOM 15580 O O . VAL C 1 290 ? 12.44800 -10.37900 24.76200 1.000 93.47059 291 VAL C O 1
ATOM 15593 N N . ARG C 1 291 ? 13.31900 -8.45700 25.58600 1.000 91.51773 292 ARG C N 1
ATOM 15594 C CA . ARG C 1 291 ? 13.89700 -9.09800 26.77000 1.000 91.28597 292 ARG C CA 1
ATOM 15595 C C . ARG C 1 291 ? 12.80000 -9.62600 27.69500 1.000 91.13748 292 ARG C C 1
ATOM 15596 O O . ARG C 1 291 ? 12.92600 -10.72300 28.25100 1.000 92.16240 292 ARG C O 1
ATOM 15617 N N . ASP C 1 292 ? 11.70600 -8.88300 27.85200 1.000 93.23723 293 ASP C N 1
ATOM 15618 C CA . ASP C 1 292 ? 10.52100 -9.40200 28.53000 1.000 91.94012 293 ASP C CA 1
ATOM 15619 C C . ASP C 1 292 ? 9.50500 -10.02100 27.54600 1.000 92.46517 293 ASP C C 1
ATOM 15620 O O . ASP C 1 292 ? 8.30400 -10.06600 27.85500 1.000 92.22343 293 ASP C O 1
ATOM 15629 N N . GLY C 1 293 ? 9.96500 -10.44300 26.35700 1.000 93.93821 294 GLY C N 1
ATOM 15630 C CA . GLY C 1 293 ? 9.25000 -11.30900 25.42900 1.000 94.23352 294 GLY C CA 1
ATOM 15631 C C . GLY C 1 293 ? 7.76200 -11.15000 25.18000 1.000 95.33443 294 GLY C C 1
ATOM 15632 O O . GLY C 1 293 ? 7.05800 -12.15500 25.01400 1.000 94.27385 294 GLY C O 1
ATOM 15636 N N . LYS C 1 294 ? 7.28000 -9.91000 25.10900 1.000 97.95409 295 LYS C N 1
ATOM 15637 C CA . LYS C 1 294 ? 5.87900 -9.62200 24.81900 1.000 98.11115 295 LYS C CA 1
ATOM 15638 C C . LYS C 1 294 ? 5.68400 -8.89700 23.49000 1.000 98.67673 295 LYS C C 1
ATOM 15639 O O . LYS C 1 294 ? 4.53200 -8.63000 23.10000 1.000 98.18646 295 LYS C O 1
ATOM 15658 N N . LEU C 1 295 ? 6.77600 -8.54300 22.81500 1.000 93.97291 296 LEU C N 1
ATOM 15659 C CA . LEU C 1 295 ? 6.76300 -7.84500 21.53500 1.000 92.08412 296 LEU C CA 1
ATOM 15660 C C . LEU C 1 295 ? 7.52600 -8.70000 20.53200 1.000 90.69000 296 LEU C C 1
ATOM 15661 O O . LEU C 1 295 ? 8.63000 -8.35400 20.11500 1.000 90.44558 296 LEU C O 1
ATOM 15677 N N . ALA C 1 296 ? 6.96400 -9.84300 20.16500 1.000 91.07429 297 ALA C N 1
ATOM 15678 C CA . ALA C 1 296 ? 7.72500 -10.72300 19.29200 1.000 89.17464 297 ALA C CA 1
ATOM 15679 C C . ALA C 1 296 ? 7.61900 -10.23000 17.85200 1.000 89.49431 297 ALA C C 1
ATOM 15680 O O . ALA C 1 296 ? 7.01600 -9.19200 17.55900 1.000 88.52718 297 ALA C O 1
ATOM 15687 N N . GLY C 1 297 ? 8.19800 -10.99800 16.93700 1.000 88.27552 298 GLY C N 1
ATOM 15688 C CA . GLY C 1 297 ? 8.39700 -10.55000 15.58400 1.000 88.39722 298 GLY C CA 1
ATOM 15689 C C . GLY C 1 297 ? 9.69400 -9.80500 15.37900 1.000 89.49030 298 GLY C C 1
ATOM 15690 O O . GLY C 1 297 ? 10.08700 -9.58400 14.22300 1.000 89.06779 298 GLY C O 1
ATOM 15694 N N . ILE C 1 298 ? 10.37100 -9.40500 16.47500 1.000 91.67453 299 ILE C N 1
ATOM 15695 C CA . ILE C 1 298 ? 11.68000 -8.76000 16.42100 1.000 90.93644 299 ILE C CA 1
ATOM 15696 C C . ILE C 1 298 ? 12.75100 -9.81400 16.67500 1.000 90.31434 299 ILE C C 1
ATOM 15697 O O . ILE C 1 298 ? 12.54800 -10.75700 17.44800 1.000 91.36260 299 ILE C O 1
ATOM 15713 N N . SER C 1 299 ? 13.92000 -9.62900 16.07000 1.000 88.47753 300 SER C N 1
ATOM 15714 C CA . SER C 1 299 ? 15.06400 -10.49700 16.31300 1.000 86.92824 300 SER C CA 1
ATOM 15715 C C . SER C 1 299 ? 16.31800 -9.76200 16.77900 1.000 84.14617 300 SER C C 1
ATOM 15716 O O . SER C 1 299 ? 17.09700 -10.34700 17.53900 1.000 84.08723 300 SER C O 1
ATOM 15724 N N . ASN C 1 300 ? 16.54300 -8.51600 16.34500 1.000 83.85099 301 ASN C N 1
ATOM 15725 C CA . ASN C 1 300 ? 17.57500 -7.66100 16.92800 1.000 80.22221 301 ASN C CA 1
ATOM 15726 C C . ASN C 1 300 ? 17.20200 -6.20200 16.69100 1.000 78.15559 301 ASN C C 1
ATOM 15727 O O . ASN C 1 300 ? 16.29000 -5.89100 15.92200 1.000 78.72804 301 ASN C O 1
ATOM 15738 N N . ILE C 1 301 ? 17.96400 -5.30900 17.33300 1.000 76.17448 302 ILE C N 1
ATOM 15739 C CA . ILE C 1 301 ? 17.67600 -3.87800 17.36200 1.000 74.60353 302 ILE C CA 1
ATOM 15740 C C . ILE C 1 301 ? 18.96100 -3.06800 17.27100 1.000 73.57868 302 ILE C C 1
ATOM 15741 O O . ILE C 1 301 ? 19.65300 -2.88600 18.28600 1.000 73.35370 302 ILE C O 1
ATOM 15757 N N . GLU C 1 302 ? 19.27400 -2.52500 16.09800 1.000 70.73434 303 GLU C N 1
ATOM 15758 C CA . GLU C 1 302 ? 20.55700 -1.85800 15.90800 1.000 69.06756 303 GLU C CA 1
ATOM 15759 C C . GLU C 1 302 ? 20.35300 -0.39300 15.57000 1.000 68.14344 303 GLU C C 1
ATOM 15760 O O . GLU C 1 302 ? 19.63400 -0.07600 14.61500 1.000 68.48359 303 GLU C O 1
ATOM 15772 N N . ASP C 1 303 ? 21.04100 0.48300 16.33300 1.000 68.95440 304 ASP C N 1
ATOM 15773 C CA . ASP C 1 303 ? 20.88200 1.93700 16.27200 1.000 67.69820 304 ASP C CA 1
ATOM 15774 C C . ASP C 1 303 ? 21.96900 2.51800 15.38700 1.000 68.78328 304 ASP C C 1
ATOM 15775 O O . ASP C 1 303 ? 23.06200 2.83200 15.84400 1.000 69.95011 304 ASP C O 1
ATOM 15784 N N . GLN C 1 304 ? 21.65200 2.67200 14.11000 1.000 69.14926 305 GLN C N 1
ATOM 15785 C CA . GLN C 1 304 ? 22.55700 3.17900 13.09000 1.000 70.01851 305 GLN C CA 1
ATOM 15786 C C . GLN C 1 304 ? 22.49400 4.69900 12.95600 1.000 71.73370 305 GLN C C 1
ATOM 15787 O O . GLN C 1 304 ? 22.97000 5.24600 11.95400 1.000 71.59243 305 GLN C O 1
ATOM 15801 N N . SER C 1 305 ? 21.91700 5.39100 13.94300 1.000 76.67178 306 SER C N 1
ATOM 15802 C CA . SER C 1 305 ? 21.83300 6.84400 13.86000 1.000 75.52592 306 SER C CA 1
ATOM 15803 C C . SER C 1 305 ? 23.22700 7.44100 14.06700 1.000 71.64415 306 SER C C 1
ATOM 15804 O O . SER C 1 305 ? 23.94100 7.10300 15.02500 1.000 73.81161 306 SER C O 1
ATOM 15812 N N . SER C 1 306 ? 23.61400 8.29400 13.12500 1.000 69.57737 307 SER C N 1
ATOM 15813 C CA . SER C 1 306 ? 24.81000 9.09300 13.20100 1.000 67.84186 307 SER C CA 1
ATOM 15814 C C . SER C 1 306 ? 24.43900 10.51600 12.81400 1.000 65.80716 307 SER C C 1
ATOM 15815 O O . SER C 1 306 ? 23.41200 10.75500 12.18300 1.000 66.14558 307 SER C O 1
ATOM 15823 N N . ASP C 1 307 ? 25.29500 11.46900 13.18900 1.000 63.01776 308 ASP C N 1
ATOM 15824 C CA . ASP C 1 307 ? 25.01200 12.86700 12.90700 1.000 61.77635 308 ASP C CA 1
ATOM 15825 C C . ASP C 1 307 ? 24.93100 13.18100 11.41500 1.000 61.93717 308 ASP C C 1
ATOM 15826 O O . ASP C 1 307 ? 24.47500 14.27600 11.04700 1.000 61.50216 308 ASP C O 1
ATOM 15835 N N . ARG C 1 308 ? 25.36800 12.26600 10.54400 1.000 61.84853 309 ARG C N 1
ATOM 15836 C CA . ARG C 1 308 ? 25.39800 12.49200 9.07400 1.000 62.36662 309 ARG C CA 1
ATOM 15837 C C . ARG C 1 308 ? 24.12700 11.98800 8.38100 1.000 63.76964 309 ARG C C 1
ATOM 15838 O O . ARG C 1 308 ? 23.82900 12.58300 7.33400 1.000 64.31007 309 ARG C O 1
ATOM 15859 N N . VAL C 1 309 ? 23.41100 10.97700 8.90500 1.000 65.86243 310 VAL C N 1
ATOM 15860 C CA . VAL C 1 309 ? 22.14700 10.52500 8.32000 1.000 65.48269 310 VAL C CA 1
ATOM 15861 C C . VAL C 1 309 ? 20.93300 10.89100 9.18100 1.000 65.59095 310 VAL C C 1
ATOM 15862 O O . VAL C 1 309 ? 19.79300 10.80700 8.69100 1.000 65.27864 310 VAL C O 1
ATOM 15875 N N . GLY C 1 310 ? 21.13400 11.31300 10.41800 1.000 65.82033 311 GLY C N 1
ATOM 15876 C CA . GLY C 1 310 ? 20.03400 11.64500 11.28000 1.000 64.72864 311 GLY C CA 1
ATOM 15877 C C . GLY C 1 310 ? 19.58300 10.38900 11.98900 1.000 65.23373 311 GLY C C 1
ATOM 15878 O O . GLY C 1 310 ? 20.32600 9.41700 12.08500 1.000 66.70471 311 GLY C O 1
ATOM 15882 N N . LEU C 1 311 ? 18.34200 10.39700 12.47300 1.000 63.35879 312 LEU C N 1
ATOM 15883 C CA . LEU C 1 311 ? 17.82200 9.21500 13.14500 1.000 62.76552 312 LEU C CA 1
ATOM 15884 C C . LEU C 1 311 ? 17.73600 8.07000 12.15300 1.000 62.69582 312 LEU C C 1
ATOM 15885 O O . LEU C 1 311 ? 17.42500 8.26300 10.97600 1.000 62.80409 312 LEU C O 1
ATOM 15901 N N . ARG C 1 312 ? 18.11400 6.88800 12.61600 1.000 61.60649 313 ARG C N 1
ATOM 15902 C CA . ARG C 1 312 ? 18.02700 5.70200 11.78200 1.000 63.07193 313 ARG C CA 1
ATOM 15903 C C . ARG C 1 312 ? 18.02900 4.44700 12.64500 1.000 63.90191 313 ARG C C 1
ATOM 15904 O O . ARG C 1 312 ? 19.08000 3.84400 12.85000 1.000 64.71683 313 ARG C O 1
ATOM 15925 N N . ILE C 1 313 ? 16.86600 4.05800 13.16700 1.000 65.49750 314 ILE C N 1
ATOM 15926 C CA . ILE C 1 313 ? 16.74900 2.84200 13.97000 1.000 67.55227 314 ILE C CA 1
ATOM 15927 C C . ILE C 1 313 ? 16.31800 1.70200 13.07100 1.000 70.41505 314 ILE C C 1
ATOM 15928 O O . ILE C 1 313 ? 15.32400 1.80400 12.35600 1.000 69.05785 314 ILE C O 1
ATOM 15944 N N . VAL C 1 314 ? 17.05900 0.61200 13.10900 1.000 78.73053 315 VAL C N 1
ATOM 15945 C CA . VAL C 1 314 ? 16.83700 -0.52600 12.23200 1.000 80.32161 315 VAL C CA 1
ATOM 15946 C C . VAL C 1 314 ? 16.34600 -1.65800 13.10900 1.000 85.21707 315 VAL C C 1
ATOM 15947 O O . VAL C 1 314 ? 16.98700 -1.99100 14.11600 1.000 86.42673 315 VAL C O 1
ATOM 15960 N N . ILE C 1 315 ? 15.19100 -2.21100 12.75200 1.000 80.84859 316 ILE C N 1
ATOM 15961 C CA . ILE C 1 315 ? 14.60100 -3.34100 13.44100 1.000 80.87304 316 ILE C CA 1
ATOM 15962 C C . ILE C 1 315 ? 14.46600 -4.46700 12.43200 1.000 83.74585 316 ILE C C 1
ATOM 15963 O O . ILE C 1 315 ? 13.67400 -4.36400 11.48900 1.000 83.35458 316 ILE C O 1
ATOM 15979 N N . GLU C 1 316 ? 15.24800 -5.53200 12.62400 1.000 84.60354 317 GLU C N 1
ATOM 15980 C CA . GLU C 1 316 ? 15.22200 -6.72000 11.78000 1.000 88.40118 317 GLU C CA 1
ATOM 15981 C C . GLU C 1 316 ? 14.25400 -7.71700 12.39900 1.000 89.01513 317 GLU C C 1
ATOM 15982 O O . GLU C 1 316 ? 14.22600 -7.88800 13.62300 1.000 88.24798 317 GLU C O 1
ATOM 15994 N N . ILE C 1 317 ? 13.43500 -8.34700 11.55200 1.000 89.43303 318 ILE C N 1
ATOM 15995 C CA . ILE C 1 317 ? 12.33900 -9.19000 12.01600 1.000 90.13247 318 ILE C CA 1
ATOM 15996 C C . ILE C 1 317 ? 12.49000 -10.59900 11.46000 1.000 90.60981 318 ILE C C 1
ATOM 15997 O O . ILE C 1 317 ? 13.18600 -10.85100 10.46900 1.000 90.93561 318 ILE C O 1
ATOM 16013 N N . LYS C 1 318 ? 11.78000 -11.51700 12.09900 1.000 92.12692 319 LYS C N 1
ATOM 16014 C CA . LYS C 1 318 ? 11.84000 -12.91400 11.71800 1.000 94.92186 319 LYS C CA 1
ATOM 16015 C C . LYS C 1 318 ? 11.24100 -13.13300 10.32900 1.000 98.04250 319 LYS C C 1
ATOM 16016 O O . LYS C 1 318 ? 10.42200 -12.34800 9.84500 1.000 97.46815 319 LYS C O 1
ATOM 16035 N N . ARG C 1 319 ? 11.71000 -14.19100 9.66200 1.000 99.26216 320 ARG C N 1
ATOM 16036 C CA . ARG C 1 319 ? 11.17200 -14.52700 8.35200 1.000 102.07510 320 ARG C CA 1
ATOM 16037 C C . ARG C 1 319 ? 9.75500 -15.07100 8.46300 1.000 101.89153 320 ARG C C 1
ATOM 16038 O O . ARG C 1 319 ? 8.98400 -14.98200 7.49700 1.000 102.55053 320 ARG C O 1
ATOM 16059 N N . ASP C 1 320 ? 9.40600 -15.65200 9.61200 1.000 102.25671 321 ASP C N 1
ATOM 16060 C CA . ASP C 1 320 ? 8.01800 -16.00200 9.92900 1.000 102.29498 321 ASP C CA 1
ATOM 16061 C C . ASP C 1 320 ? 7.30500 -14.84100 10.63200 1.000 102.05758 321 ASP C C 1
ATOM 16062 O O . ASP C 1 320 ? 6.70700 -14.99000 11.70600 1.000 101.63873 321 ASP C O 1
ATOM 16071 N N . ALA C 1 321 ? 7.37200 -13.65700 10.01800 1.000 100.49790 322 ALA C N 1
ATOM 16072 C CA . ALA C 1 321 ? 6.79500 -12.45400 10.60200 1.000 96.51252 322 ALA C CA 1
ATOM 16073 C C . ALA C 1 321 ? 6.43300 -11.49700 9.48100 1.000 93.86400 322 ALA C C 1
ATOM 16074 O O . ALA C 1 321 ? 7.09900 -11.45600 8.44300 1.000 94.28539 322 ALA C O 1
ATOM 16081 N N . VAL C 1 322 ? 5.37300 -10.72500 9.70700 1.000 90.08994 323 VAL C N 1
ATOM 16082 C CA . VAL C 1 322 ? 4.82400 -9.82000 8.70400 1.000 89.48171 323 VAL C CA 1
ATOM 16083 C C . VAL C 1 322 ? 5.16900 -8.39300 9.08800 1.000 88.82981 323 VAL C C 1
ATOM 16084 O O . VAL C 1 322 ? 4.95200 -7.98400 10.23400 1.000 85.90168 323 VAL C O 1
ATOM 16097 N N . ALA C 1 323 ? 5.64700 -7.61500 8.11400 1.000 98.31921 324 ALA C N 1
ATOM 16098 C CA . ALA C 1 323 ? 6.10000 -6.26000 8.40700 1.000 96.01013 324 ALA C CA 1
ATOM 16099 C C . ALA C 1 323 ? 5.01900 -5.45300 9.11000 1.000 95.36932 324 ALA C C 1
ATOM 16100 O O . ALA C 1 323 ? 5.24100 -4.92200 10.21100 1.000 88.31134 324 ALA C O 1
ATOM 16107 N N . LYS C 1 324 ? 3.82900 -5.36800 8.49600 1.000 85.01430 325 LYS C N 1
ATOM 16108 C CA . LYS C 1 324 ? 2.79700 -4.43300 8.94800 1.000 81.34209 325 LYS C CA 1
ATOM 16109 C C . LYS C 1 324 ? 2.22200 -4.80700 10.31400 1.000 77.26085 325 LYS C C 1
ATOM 16110 O O . LYS C 1 324 ? 1.76500 -3.92500 11.05100 1.000 74.14442 325 LYS C O 1
ATOM 16129 N N . VAL C 1 325 ? 2.28800 -6.07800 10.70000 1.000 81.51910 326 VAL C N 1
ATOM 16130 C CA . VAL C 1 325 ? 1.77700 -6.46100 12.00900 1.000 78.80119 326 VAL C CA 1
ATOM 16131 C C . VAL C 1 325 ? 2.73400 -6.02100 13.10400 1.000 78.52587 326 VAL C C 1
ATOM 16132 O O . VAL C 1 325 ? 2.31200 -5.48400 14.13800 1.000 78.76283 326 VAL C O 1
ATOM 16145 N N . VAL C 1 326 ? 4.03200 -6.27900 12.92000 1.000 75.94561 327 VAL C N 1
ATOM 16146 C CA . VAL C 1 326 ? 5.00200 -5.80800 13.90200 1.000 75.09007 327 VAL C CA 1
ATOM 16147 C C . VAL C 1 326 ? 4.93000 -4.28700 13.99600 1.000 73.24739 327 VAL C C 1
ATOM 16148 O O . VAL C 1 326 ? 5.02400 -3.71400 15.08800 1.000 72.06126 327 VAL C O 1
ATOM 16161 N N . ILE C 1 327 ? 4.72700 -3.61100 12.85400 1.000 74.81930 328 ILE C N 1
ATOM 16162 C CA . ILE C 1 327 ? 4.60300 -2.15300 12.87300 1.000 72.64789 328 ILE C CA 1
ATOM 16163 C C . ILE C 1 327 ? 3.42500 -1.73600 13.74800 1.000 71.48277 328 ILE C C 1
ATOM 16164 O O . ILE C 1 327 ? 3.54100 -0.82900 14.58200 1.000 70.39689 328 ILE C O 1
ATOM 16180 N N . ASN C 1 328 ? 2.26500 -2.38100 13.56800 1.000 69.78592 329 ASN C N 1
ATOM 16181 C CA . ASN C 1 328 ? 1.10700 -1.98300 14.36800 1.000 69.96686 329 ASN C CA 1
ATOM 16182 C C . ASN C 1 328 ? 1.32700 -2.28000 15.84400 1.000 72.98833 329 ASN C C 1
ATOM 16183 O O . ASN C 1 328 ? 0.83900 -1.54100 16.71600 1.000 73.68361 329 ASN C O 1
ATOM 16194 N N . ASN C 1 329 ? 2.09100 -3.32800 16.14800 1.000 76.80647 330 ASN C N 1
ATOM 16195 C CA . ASN C 1 329 ? 2.37900 -3.61800 17.54700 1.000 77.02002 330 ASN C CA 1
ATOM 16196 C C . ASN C 1 329 ? 3.32500 -2.57800 18.12800 1.000 75.78742 330 ASN C C 1
ATOM 16197 O O . ASN C 1 329 ? 3.15100 -2.15700 19.28000 1.000 75.26731 330 ASN C O 1
ATOM 16208 N N . LEU C 1 330 ? 4.29100 -2.10900 17.32800 1.000 72.88706 331 LEU C N 1
ATOM 16209 C CA . LEU C 1 330 ? 5.15000 -1.01800 17.78400 1.000 70.22994 331 LEU C CA 1
ATOM 16210 C C . LEU C 1 330 ? 4.31200 0.22200 18.06800 1.000 68.42338 331 LEU C C 1
ATOM 16211 O O . LEU C 1 330 ? 4.50000 0.88500 19.09900 1.000 67.34788 331 LEU C O 1
ATOM 16227 N N . TYR C 1 331 ? 3.37500 0.54600 17.16200 1.000 68.05542 332 TYR C N 1
ATOM 16228 C CA . TYR C 1 331 ? 2.44000 1.65300 17.40300 1.000 67.12892 332 TYR C CA 1
ATOM 16229 C C . TYR C 1 331 ? 1.72600 1.50000 18.75400 1.000 68.95517 332 TYR C C 1
ATOM 16230 O O . TYR C 1 331 ? 1.59800 2.46700 19.53200 1.000 67.74215 332 TYR C O 1
ATOM 16248 N N . LYS C 1 332 ? 1.26300 0.28300 19.05900 1.000 71.22463 333 LYS C N 1
ATOM 16249 C CA . LYS C 1 332 ? 0.43700 0.11600 20.25500 1.000 72.31565 333 LYS C CA 1
ATOM 16250 C C . LYS C 1 332 ? 1.26500 0.10200 21.54500 1.000 72.15249 333 LYS C C 1
ATOM 16251 O O . LYS C 1 332 ? 0.86800 0.72800 22.53600 1.000 74.14893 333 LYS C O 1
ATOM 16270 N N . HIS C 1 333 ? 2.42900 -0.57000 21.55900 1.000 74.64621 334 HIS C N 1
ATOM 16271 C CA . HIS C 1 333 ? 3.14800 -0.81800 22.81900 1.000 72.94681 334 HIS C CA 1
ATOM 16272 C C . HIS C 1 333 ? 4.32800 0.11100 23.08700 1.000 70.23077 334 HIS C C 1
ATOM 16273 O O . HIS C 1 333 ? 4.74300 0.21700 24.25000 1.000 71.82002 334 HIS C O 1
ATOM 16287 N N . THR C 1 334 ? 4.84500 0.80700 22.06600 1.000 67.75184 335 THR C N 1
ATOM 16288 C CA . THR C 1 334 ? 5.83000 1.85800 22.24400 1.000 63.21179 335 THR C CA 1
ATOM 16289 C C . THR C 1 334 ? 5.22700 3.23100 21.95400 1.000 59.65551 335 THR C C 1
ATOM 16290 O O . THR C 1 334 ? 4.00800 3.39200 21.82400 1.000 61.25931 335 THR C O 1
ATOM 16301 N N . GLN C 1 335 ? 6.10200 4.23200 21.84400 1.000 56.63913 336 GLN C N 1
ATOM 16302 C CA . GLN C 1 335 ? 5.71500 5.58100 21.46000 1.000 54.33294 336 GLN C CA 1
ATOM 16303 C C . GLN C 1 335 ? 5.96600 5.85800 19.98700 1.000 55.45375 336 GLN C C 1
ATOM 16304 O O . GLN C 1 335 ? 5.97300 7.02200 19.57300 1.000 53.22903 336 GLN C O 1
ATOM 16318 N N . LEU C 1 336 ? 6.18700 4.83100 19.17200 1.000 56.17102 337 LEU C N 1
ATOM 16319 C CA . LEU C 1 336 ? 6.21500 5.10700 17.74200 1.000 57.34939 337 LEU C CA 1
ATOM 16320 C C . LEU C 1 336 ? 4.94200 5.80400 17.34700 1.000 58.01063 337 LEU C C 1
ATOM 16321 O O . LEU C 1 336 ? 4.89900 6.45700 16.30500 1.000 58.39149 337 LEU C O 1
ATOM 16337 N N . GLN C 1 337 ? 3.90700 5.63300 18.17500 1.000 58.83764 338 GLN C N 1
ATOM 16338 C CA . GLN C 1 337 ? 2.62800 6.32700 18.12100 1.000 58.87733 338 GLN C CA 1
ATOM 16339 C C . GLN C 1 337 ? 2.30500 6.84500 19.51400 1.000 57.48097 338 GLN C C 1
ATOM 16340 O O . GLN C 1 337 ? 2.10700 6.04400 20.44100 1.000 58.21243 338 GLN C O 1
ATOM 16354 N N . THR C 1 338 ? 2.21200 8.16800 19.65200 1.000 55.71583 339 THR C N 1
ATOM 16355 C CA . THR C 1 338 ? 1.73900 8.71500 20.91200 1.000 54.56027 339 THR C CA 1
ATOM 16356 C C . THR C 1 338 ? 0.92400 9.98900 20.69400 1.000 54.38981 339 THR C C 1
ATOM 16357 O O . THR C 1 338 ? 1.02600 10.67400 19.66900 1.000 54.99497 339 THR C O 1
ATOM 16368 N N . SER C 1 339 ? 0.07900 10.27100 21.68400 1.000 55.15277 340 SER C N 1
ATOM 16369 C CA . SER C 1 339 ? -0.88200 11.36100 21.62100 1.000 53.72426 340 SER C CA 1
ATOM 16370 C C . SER C 1 339 ? -0.29600 12.60700 22.27700 1.000 54.44878 340 SER C C 1
ATOM 16371 O O . SER C 1 339 ? 0.08900 12.58400 23.45400 1.000 53.58460 340 SER C O 1
ATOM 16379 N N . PHE C 1 340 ? -0.23100 13.69000 21.51000 1.000 51.28554 341 PHE C N 1
ATOM 16380 C CA . PHE C 1 340 ? -0.00500 15.01800 22.06500 1.000 49.98348 341 PHE C CA 1
ATOM 16381 C C . PHE C 1 340 ? -1.30600 15.49000 22.71100 1.000 48.91139 341 PHE C C 1
ATOM 16382 O O . PHE C 1 340 ? -2.31000 15.73400 22.02400 1.000 50.70470 341 PHE C O 1
ATOM 16399 N N . GLY C 1 341 ? -1.31700 15.56400 24.03100 1.000 51.72606 342 GLY C N 1
ATOM 16400 C CA . GLY C 1 341 ? -2.51700 15.98000 24.70600 1.000 52.01593 342 GLY C CA 1
ATOM 16401 C C . GLY C 1 341 ? -2.61800 17.48600 24.74100 1.000 49.95063 342 GLY C C 1
ATOM 16402 O O . GLY C 1 341 ? -2.10900 18.16000 25.65000 1.000 49.88014 342 GLY C O 1
ATOM 16406 N N . ALA C 1 342 ? -3.32600 18.03300 23.77100 1.000 50.30105 343 ALA C N 1
ATOM 16407 C CA . ALA C 1 342 ? -3.48000 19.47700 23.70600 1.000 48.76293 343 ALA C CA 1
ATOM 16408 C C . ALA C 1 342 ? -4.32400 19.97600 24.87600 1.000 49.99422 343 ALA C C 1
ATOM 16409 O O . ALA C 1 342 ? -5.28700 19.32400 25.27700 1.000 51.57051 343 ALA C O 1
ATOM 16416 N N . ASN C 1 343 ? -3.88600 21.08400 25.48500 1.000 49.28287 344 ASN C N 1
ATOM 16417 C CA . ASN C 1 343 ? -4.65500 21.85300 26.47300 1.000 50.01874 344 ASN C CA 1
ATOM 16418 C C . ASN C 1 343 ? -4.14600 23.27600 26.33200 1.000 48.02638 344 ASN C C 1
ATOM 16419 O O . ASN C 1 343 ? -2.96100 23.52100 26.59100 1.000 47.91705 344 ASN C O 1
ATOM 16430 N N . MET C 1 344 ? -4.99500 24.20600 25.90900 1.000 47.82923 345 MET C N 1
ATOM 16431 C CA . MET C 1 344 ? -4.49300 25.42700 25.26900 1.000 46.74908 345 MET C CA 1
ATOM 16432 C C . MET C 1 344 ? -4.55200 26.63200 26.21400 1.000 44.54239 345 MET C C 1
ATOM 16433 O O . MET C 1 344 ? -5.16000 27.64700 25.95000 1.000 45.15892 345 MET C O 1
ATOM 16447 N N . LEU C 1 345 ? -3.82300 26.53200 27.30000 1.000 44.08283 346 LEU C N 1
ATOM 16448 C CA . LEU C 1 345 ? -3.88600 27.50100 28.37500 1.000 43.16122 346 LEU C CA 1
ATOM 16449 C C . LEU C 1 345 ? -2.88800 28.62800 28.17100 1.000 42.71213 346 LEU C C 1
ATOM 16450 O O . LEU C 1 345 ? -1.81000 28.40800 27.61300 1.000 42.13198 346 LEU C O 1
ATOM 16466 N N . ALA C 1 346 ? -3.27800 29.84300 28.56900 1.000 42.98445 347 ALA C N 1
ATOM 16467 C CA . ALA C 1 346 ? -2.42000 31.00100 28.30200 1.000 43.25077 347 ALA C CA 1
ATOM 16468 C C . ALA C 1 346 ? -2.90000 32.19400 29.10200 1.000 42.62714 347 ALA C C 1
ATOM 16469 O O . ALA C 1 346 ? -4.03700 32.22900 29.54900 1.000 42.44915 347 ALA C O 1
ATOM 16476 N N . ILE C 1 347 ? -2.02900 33.17400 29.28900 1.000 43.14691 348 ILE C N 1
ATOM 16477 C CA . ILE C 1 347 ? -2.33800 34.29900 30.16300 1.000 42.74972 348 ILE C CA 1
ATOM 16478 C C . ILE C 1 347 ? -2.81700 35.46200 29.30800 1.000 42.99816 348 ILE C C 1
ATOM 16479 O O . ILE C 1 347 ? -2.12200 35.88400 28.36900 1.000 41.83767 348 ILE C O 1
ATOM 16495 N N . VAL C 1 348 ? -4.02200 35.94300 29.63200 1.000 43.72585 349 VAL C N 1
ATOM 16496 C CA . VAL C 1 348 ? -4.67600 37.06200 28.97500 1.000 43.87102 349 VAL C CA 1
ATOM 16497 C C . VAL C 1 348 ? -4.99700 38.05600 30.07400 1.000 44.56917 349 VAL C C 1
ATOM 16498 O O . VAL C 1 348 ? -5.63800 37.70600 31.05300 1.000 44.10944 349 VAL C O 1
ATOM 16511 N N . ASP C 1 349 ? -4.50100 39.26200 29.96300 1.000 47.53637 350 ASP C N 1
ATOM 16512 C CA . ASP C 1 349 ? -4.81900 40.27200 30.95500 1.000 45.14955 350 ASP C CA 1
ATOM 16513 C C . ASP C 1 349 ? -4.59100 39.73700 32.36100 1.000 46.58259 350 ASP C C 1
ATOM 16514 O O . ASP C 1 349 ? -5.39200 39.97300 33.28000 1.000 44.54441 350 ASP C O 1
ATOM 16523 N N . GLY C 1 350 ? -3.46400 39.01300 32.51700 1.000 45.03833 351 GLY C N 1
ATOM 16524 C CA . GLY C 1 350 ? -2.97600 38.51100 33.80200 1.000 45.02363 351 GLY C CA 1
ATOM 16525 C C . GLY C 1 350 ? -3.77100 37.38200 34.42400 1.000 43.32855 351 GLY C C 1
ATOM 16526 O O . GLY C 1 350 ? -3.55800 37.04900 35.59800 1.000 43.93802 351 GLY C O 1
ATOM 16530 N N . VAL C 1 351 ? -4.70700 36.79700 33.69000 1.000 44.19352 352 VAL C N 1
ATOM 16531 C CA . VAL C 1 351 ? -5.51400 35.71200 34.22300 1.000 42.23812 352 VAL C CA 1
ATOM 16532 C C . VAL C 1 351 ? -5.31200 34.51100 33.30400 1.000 41.63363 352 VAL C C 1
ATOM 16533 O O . VAL C 1 351 ? -5.06300 34.68000 32.09200 1.000 42.74583 352 VAL C O 1
ATOM 16546 N N . PRO C 1 352 ? -5.34000 33.28900 33.83000 1.000 41.36003 353 PRO C N 1
ATOM 16547 C CA . PRO C 1 352 ? -5.26800 32.12700 32.94400 1.000 40.89913 353 PRO C CA 1
ATOM 16548 C C . PRO C 1 352 ? -6.57200 31.94400 32.21500 1.000 40.69786 353 PRO C C 1
ATOM 16549 O O . PRO C 1 352 ? -7.63500 32.24800 32.75700 1.000 41.81481 353 PRO C O 1
ATOM 16560 N N . ARG C 1 353 ? -6.47600 31.41100 30.98600 1.000 41.23879 354 ARG C N 1
ATOM 16561 C CA . ARG C 1 353 ? -7.62900 31.15100 30.13300 1.000 41.59621 354 ARG C CA 1
ATOM 16562 C C . ARG C 1 353 ? -7.34500 30.01000 29.16300 1.000 43.03447 354 ARG C C 1
ATOM 16563 O O . ARG C 1 353 ? -6.28000 29.95200 28.56200 1.000 43.42885 354 ARG C O 1
ATOM 16584 N N . THR C 1 354 ? -8.27600 29.07200 29.05400 1.000 43.46922 355 THR C N 1
ATOM 16585 C CA . THR C 1 354 ? -8.25300 28.11000 27.96000 1.000 44.43304 355 THR C CA 1
ATOM 16586 C C . THR C 1 354 ? -8.86100 28.77400 26.73900 1.000 44.89549 355 THR C C 1
ATOM 16587 O O . THR C 1 354 ? -9.99700 29.26800 26.80500 1.000 45.61711 355 THR C O 1
ATOM 16598 N N . LEU C 1 355 ? -8.11200 28.78400 25.62800 1.000 44.62873 356 LEU C N 1
ATOM 16599 C CA . LEU C 1 355 ? -8.45500 29.59200 24.47400 1.000 44.60048 356 LEU C CA 1
ATOM 16600 C C . LEU C 1 355 ? -8.67700 28.71300 23.25500 1.000 45.38560 356 LEU C C 1
ATOM 16601 O O . LEU C 1 355 ? -8.06800 27.64500 23.13300 1.000 47.07060 356 LEU C O 1
ATOM 16617 N N . ARG C 1 356 ? -9.60800 29.14500 22.39300 1.000 45.78245 357 ARG C N 1
ATOM 16618 C CA . ARG C 1 356 ? -9.90800 28.55800 21.09400 1.000 45.59534 357 ARG C CA 1
ATOM 16619 C C . ARG C 1 356 ? -8.99500 29.19400 20.07200 1.000 43.62163 357 ARG C C 1
ATOM 16620 O O . ARG C 1 356 ? -8.51900 30.29600 20.27100 1.000 43.78896 357 ARG C O 1
ATOM 16641 N N . LEU C 1 357 ? -8.89500 28.57700 18.89800 1.000 44.57528 358 LEU C N 1
ATOM 16642 C CA . LEU C 1 357 ? -7.93500 29.06900 17.90900 1.000 44.19983 358 LEU C CA 1
ATOM 16643 C C . LEU C 1 357 ? -8.25100 30.48700 17.46200 1.000 44.52154 358 LEU C C 1
ATOM 16644 O O . LEU C 1 357 ? -7.32700 31.28700 17.23000 1.000 44.29730 358 LEU C O 1
ATOM 16660 N N . ASP C 1 358 ? -9.53700 30.81900 17.29400 1.000 44.95892 359 ASP C N 1
ATOM 16661 C CA . ASP C 1 358 ? -9.84200 32.17400 16.83700 1.000 45.90856 359 ASP C CA 1
ATOM 16662 C C . ASP C 1 358 ? -9.43000 33.17300 17.89500 1.000 44.42107 359 ASP C C 1
ATOM 16663 O O . ASP C 1 358 ? -9.08700 34.30400 17.55600 1.000 44.11611 359 ASP C O 1
ATOM 16672 N N . GLN C 1 359 ? -9.36900 32.75700 19.15800 1.000 45.06818 360 GLN C N 1
ATOM 16673 C CA . GLN C 1 359 ? -9.02200 33.69200 20.21500 1.000 44.59116 360 GLN C CA 1
ATOM 16674 C C . GLN C 1 359 ? -7.53500 33.91900 20.25100 1.000 42.89904 360 GLN C C 1
ATOM 16675 O O . GLN C 1 359 ? -7.09100 35.03500 20.49800 1.000 42.72317 360 GLN C O 1
ATOM 16689 N N . LEU C 1 360 ? -6.77200 32.87700 19.98300 1.000 44.27089 361 LEU C N 1
ATOM 16690 C CA . LEU C 1 360 ? -5.32900 32.98100 19.88800 1.000 42.08940 361 LEU C CA 1
ATOM 16691 C C . LEU C 1 360 ? -4.91200 33.81300 18.68900 1.000 42.01369 361 LEU C C 1
ATOM 16692 O O . LEU C 1 360 ? -3.80500 34.39300 18.69900 1.000 42.14549 361 LEU C O 1
ATOM 16708 N N . ILE C 1 361 ? -5.76900 33.88200 17.66300 1.000 42.69075 362 ILE C N 1
ATOM 16709 C CA . ILE C 1 361 ? -5.46400 34.72000 16.50400 1.000 41.92737 362 ILE C CA 1
ATOM 16710 C C . ILE C 1 361 ? -5.89600 36.15400 16.73400 1.000 44.05264 362 ILE C C 1
ATOM 16711 O O . ILE C 1 361 ? -5.12000 37.08100 16.50700 1.000 42.89877 362 ILE C O 1
ATOM 16727 N N . ARG C 1 362 ? -7.14100 36.35700 17.15800 1.000 42.91769 363 ARG C N 1
ATOM 16728 C CA . ARG C 1 362 ? -7.60700 37.71000 17.39600 1.000 44.30534 363 ARG C CA 1
ATOM 16729 C C . ARG C 1 362 ? -6.77500 38.39400 18.47200 1.000 43.70276 363 ARG C C 1
ATOM 16730 O O . ARG C 1 362 ? -6.51400 39.59200 18.37400 1.000 44.20077 363 ARG C O 1
ATOM 16751 N N . TYR C 1 363 ? -6.34000 37.66500 19.50800 1.000 44.70013 364 TYR C N 1
ATOM 16752 C CA . TYR C 1 363 ? -5.68800 38.35200 20.62600 1.000 43.62301 364 TYR C CA 1
ATOM 16753 C C . TYR C 1 363 ? -4.28700 38.76100 20.21900 1.000 43.71937 364 TYR C C 1
ATOM 16754 O O . TYR C 1 363 ? -3.81900 39.86800 20.53300 1.000 43.26028 364 TYR C O 1
ATOM 16772 N N . TYR C 1 364 ? -3.65300 37.91500 19.42100 1.000 42.58289 365 TYR C N 1
ATOM 16773 C CA . TYR C 1 364 ? -2.36300 38.27600 18.85400 1.000 42.33819 365 TYR C CA 1
ATOM 16774 C C . TYR C 1 364 ? -2.49400 39.45600 17.87800 1.000 44.04493 365 TYR C C 1
ATOM 16775 O O . TYR C 1 364 ? -1.73500 40.42200 17.96200 1.000 44.26045 365 TYR C O 1
ATOM 16793 N N . VAL C 1 365 ? -3.46200 39.42200 16.96200 1.000 44.17925 366 VAL C N 1
ATOM 16794 C CA . VAL C 1 365 ? -3.63000 40.56200 16.05800 1.000 44.98985 366 VAL C CA 1
ATOM 16795 C C . VAL C 1 365 ? -3.94100 41.83900 16.84000 1.000 45.87019 366 VAL C C 1
ATOM 16796 O O . VAL C 1 365 ? -3.50100 42.93900 16.47600 1.000 45.65888 366 VAL C O 1
ATOM 16809 N N . ASP C 1 366 ? -4.75000 41.73100 17.89200 1.000 46.44922 367 ASP C N 1
ATOM 16810 C CA . ASP C 1 366 ? -5.07000 42.92500 18.66600 1.000 46.32836 367 ASP C CA 1
ATOM 16811 C C . ASP C 1 366 ? -3.80300 43.49800 19.27300 1.000 46.01967 367 ASP C C 1
ATOM 16812 O O . ASP C 1 366 ? -3.62000 44.72300 19.28700 1.000 45.46140 367 ASP C O 1
ATOM 16821 N N . HIS C 1 367 ? -2.88500 42.61000 19.70300 1.000 45.71724 368 HIS C N 1
ATOM 16822 C CA . HIS C 1 367 ? -1.55300 43.03100 20.17400 1.000 45.03840 368 HIS C CA 1
ATOM 16823 C C . HIS C 1 367 ? -0.74200 43.71200 19.08100 1.000 44.94684 368 HIS C C 1
ATOM 16824 O O . HIS C 1 367 ? -0.14500 44.76700 19.31200 1.000 45.32050 368 HIS C O 1
ATOM 16838 N N . GLN C 1 368 ? -0.70900 43.12600 17.88500 1.000 45.51826 369 GLN C N 1
ATOM 16839 C CA . GLN C 1 368 ? 0.01000 43.76600 16.77800 1.000 45.66921 369 GLN C CA 1
ATOM 16840 C C . GLN C 1 368 ? -0.50800 45.16700 16.50400 1.000 45.49387 369 GLN C C 1
ATOM 16841 O O . GLN C 1 368 ? 0.26600 46.06700 16.15800 1.000 45.84676 369 GLN C O 1
ATOM 16855 N N . LEU C 1 369 ? -1.82700 45.36000 16.58200 1.000 47.05504 370 LEU C N 1
ATOM 16856 C CA . LEU C 1 369 ? -2.36000 46.68400 16.29200 1.000 46.37852 370 LEU C CA 1
ATOM 16857 C C . LEU C 1 369 ? -2.04800 47.64100 17.42600 1.000 45.62428 370 LEU C C 1
ATOM 16858 O O . LEU C 1 369 ? -1.70500 48.79300 17.17400 1.000 44.98951 370 LEU C O 1
ATOM 16874 N N . ASP C 1 370 ? -2.11700 47.18300 18.67700 1.000 45.64157 371 ASP C N 1
ATOM 16875 C CA . ASP C 1 370 ? -1.60800 48.00400 19.77400 1.000 44.20003 371 ASP C CA 1
ATOM 16876 C C . ASP C 1 370 ? -0.19100 48.44000 19.46000 1.000 45.30394 371 ASP C C 1
ATOM 16877 O O . ASP C 1 370 ? 0.18200 49.60000 19.67100 1.000 45.75352 371 ASP C O 1
ATOM 16886 N N . VAL C 1 371 ? 0.60800 47.51300 18.91900 1.000 45.06002 372 VAL C N 1
ATOM 16887 C CA . VAL C 1 371 ? 2.02600 47.77900 18.71200 1.000 43.63714 372 VAL C CA 1
ATOM 16888 C C . VAL C 1 371 ? 2.21500 48.82400 17.62100 1.000 45.29559 372 VAL C C 1
ATOM 16889 O O . VAL C 1 371 ? 2.95100 49.79700 17.79500 1.000 44.92996 372 VAL C O 1
ATOM 16902 N N . ILE C 1 372 ? 1.55200 48.64500 16.48000 1.000 43.32854 373 ILE C N 1
ATOM 16903 C CA . ILE C 1 372 ? 1.70700 49.60800 15.39000 1.000 43.52305 373 ILE C CA 1
ATOM 16904 C C . ILE C 1 372 ? 1.15000 50.98200 15.76300 1.000 44.67914 373 ILE C C 1
ATOM 16905 O O . ILE C 1 372 ? 1.67200 52.01800 15.32400 1.000 44.75790 373 ILE C O 1
ATOM 16921 N N . VAL C 1 373 ? 0.05700 51.02500 16.53200 1.000 44.46208 374 VAL C N 1
ATOM 16922 C CA . VAL C 1 373 ? -0.48800 52.31700 16.93500 1.000 45.22328 374 VAL C CA 1
ATOM 16923 C C . VAL C 1 373 ? 0.47800 53.00800 17.88700 1.000 45.29834 374 VAL C C 1
ATOM 16924 O O . VAL C 1 373 ? 0.78700 54.19700 17.73300 1.000 45.91700 374 VAL C O 1
ATOM 16937 N N . ARG C 1 374 ? 1.04100 52.26700 18.83800 1.000 45.22170 375 ARG C N 1
ATOM 16938 C CA . ARG C 1 374 ? 2.01600 52.88000 19.74200 1.000 46.16157 375 ARG C CA 1
ATOM 16939 C C . ARG C 1 374 ? 3.27000 53.32300 18.97800 1.000 45.93350 375 ARG C C 1
ATOM 16940 O O . ARG C 1 374 ? 3.81500 54.41900 19.21600 1.000 46.94186 375 ARG C O 1
ATOM 16961 N N . ARG C 1 375 ? 3.71900 52.49600 18.02700 1.000 46.70003 376 ARG C N 1
ATOM 16962 C CA . ARG C 1 375 ? 4.90300 52.83500 17.26000 1.000 45.00079 376 ARG C CA 1
ATOM 16963 C C . ARG C 1 375 ? 4.67900 54.09900 16.44700 1.000 47.26379 376 ARG C C 1
ATOM 16964 O O . ARG C 1 375 ? 5.56500 54.96000 16.38600 1.000 47.47908 376 ARG C O 1
ATOM 16985 N N . THR C 1 376 ? 3.49200 54.23100 15.81900 1.000 45.33099 377 THR C N 1
ATOM 16986 C CA . THR C 1 376 ? 3.18100 55.39100 14.97100 1.000 46.91462 377 THR C CA 1
ATOM 16987 C C . THR C 1 376 ? 3.04000 56.68300 15.77400 1.000 48.37623 377 THR C C 1
ATOM 16988 O O . THR C 1 376 ? 3.50700 57.74600 15.34300 1.000 49.70283 377 THR C O 1
ATOM 16999 N N . THR C 1 377 ? 2.38500 56.60900 16.93100 1.000 47.81989 378 THR C N 1
ATOM 17000 C CA . THR C 1 377 ? 2.41500 57.71800 17.87700 1.000 48.82760 378 THR C CA 1
ATOM 17001 C C . THR C 1 377 ? 3.82300 58.15400 18.27200 1.000 50.11003 378 THR C C 1
ATOM 17002 O O . THR C 1 377 ? 4.08400 59.35800 18.38300 1.000 52.30910 378 THR C O 1
ATOM 17013 N N . TYR C 1 378 ? 4.70500 57.19300 18.61300 1.000 50.48948 379 TYR C N 1
ATOM 17014 C CA . TYR C 1 378 ? 6.06800 57.55000 19.03500 1.000 51.55140 379 TYR C CA 1
ATOM 17015 C C . TYR C 1 378 ? 6.76300 58.31000 17.91700 1.000 53.35043 379 TYR C C 1
ATOM 17016 O O . TYR C 1 378 ? 7.24100 59.43000 18.11200 1.000 54.78617 379 TYR C O 1
ATOM 17034 N N . ARG C 1 379 ? 6.79600 57.71900 16.72500 1.000 51.78333 380 ARG C N 1
ATOM 17035 C CA . ARG C 1 379 ? 7.40600 58.37700 15.58100 1.000 53.45019 380 ARG C CA 1
ATOM 17036 C C . ARG C 1 379 ? 6.79200 59.75300 15.34400 1.000 55.20935 380 ARG C C 1
ATOM 17037 O O . ARG C 1 379 ? 7.50100 60.69800 14.99400 1.000 57.83606 380 ARG C O 1
ATOM 17058 N N . LEU C 1 380 ? 5.48400 59.90400 15.56300 1.000 54.95695 381 LEU C N 1
ATOM 17059 C CA . LEU C 1 380 ? 4.84900 61.19900 15.33300 1.000 54.71959 381 LEU C CA 1
ATOM 17060 C C . LEU C 1 380 ? 5.30900 62.22800 16.35400 1.000 56.73126 381 LEU C C 1
ATOM 17061 O O . LEU C 1 380 ? 5.52900 63.39300 16.00600 1.000 57.82388 381 LEU C O 1
ATOM 17077 N N . ARG C 1 381 ? 5.47300 61.81500 17.61700 1.000 56.32982 382 ARG C N 1
ATOM 17078 C CA . ARG C 1 381 ? 5.96200 62.73500 18.64300 1.000 57.79703 382 ARG C CA 1
ATOM 17079 C C . ARG C 1 381 ? 7.38200 63.18800 18.34800 1.000 59.36278 382 ARG C C 1
ATOM 17080 O O . ARG C 1 381 ? 7.70800 64.38000 18.43400 1.000 60.32726 382 ARG C O 1
ATOM 17101 N N . LYS C 1 382 ? 8.23800 62.23900 17.98000 1.000 62.59488 383 LYS C N 1
ATOM 17102 C CA . LYS C 1 382 ? 9.63700 62.53900 17.72200 1.000 62.91007 383 LYS C CA 1
ATOM 17103 C C . LYS C 1 382 ? 9.77600 63.35700 16.43800 1.000 65.79903 383 LYS C C 1
ATOM 17104 O O . LYS C 1 382 ? 10.61200 64.27400 16.36700 1.000 65.53346 383 LYS C O 1
ATOM 17123 N N . ALA C 1 383 ? 8.89800 63.12000 15.46000 1.000 63.57897 384 ALA C N 1
ATOM 17124 C CA . ALA C 1 383 ? 8.93400 63.90100 14.23000 1.000 65.81926 384 ALA C CA 1
ATOM 17125 C C . ALA C 1 383 ? 8.48400 65.34100 14.45600 1.000 66.41008 384 ALA C C 1
ATOM 17126 O O . ALA C 1 383 ? 9.09100 66.27300 13.91000 1.000 69.66775 384 ALA C O 1
ATOM 17133 N N . ASN C 1 384 ? 7.38900 65.54500 15.20500 1.000 63.52524 385 ASN C N 1
ATOM 17134 C CA . ASN C 1 384 ? 7.01000 66.91300 15.56000 1.000 63.10197 385 ASN C CA 1
ATOM 17135 C C . ASN C 1 384 ? 8.18700 67.62200 16.23300 1.000 66.12903 385 ASN C C 1
ATOM 17136 O O . ASN C 1 384 ? 8.47500 68.79400 15.94700 1.000 67.07576 385 ASN C O 1
ATOM 17147 N N . GLU C 1 385 ? 8.87100 66.93500 17.15200 1.000 68.07771 386 GLU C N 1
ATOM 17148 C CA . GLU C 1 385 ? 10.03000 67.55400 17.78200 1.000 69.75401 386 GLU C CA 1
ATOM 17149 C C . GLU C 1 385 ? 11.04600 68.00100 16.72700 1.000 73.78967 386 GLU C C 1
ATOM 17150 O O . GLU C 1 385 ? 11.55800 69.13700 16.75100 1.000 74.20733 386 GLU C O 1
ATOM 17162 N N . ARG C 1 386 ? 11.32500 67.12900 15.76100 1.000 81.31311 387 ARG C N 1
ATOM 17163 C CA . ARG C 1 386 ? 12.37000 67.46900 14.79800 1.000 79.87711 387 ARG C CA 1
ATOM 17164 C C . ARG C 1 386 ? 11.93400 68.60900 13.87400 1.000 83.96010 387 ARG C C 1
ATOM 17165 O O . ARG C 1 386 ? 12.76200 69.43400 13.46200 1.000 85.44333 387 ARG C O 1
ATOM 17186 N N . ALA C 1 387 ? 10.65200 68.69500 13.53600 1.000 74.67577 388 ALA C N 1
ATOM 17187 C CA . ALA C 1 387 ? 10.24900 69.80600 12.68100 1.000 73.54933 388 ALA C CA 1
ATOM 17188 C C . ALA C 1 387 ? 10.21300 71.11000 13.46200 1.000 72.85937 388 ALA C C 1
ATOM 17189 O O . ALA C 1 387 ? 10.53200 72.15800 12.90300 1.000 73.09741 388 ALA C O 1
ATOM 17196 N N . HIS C 1 388 ? 9.86500 71.07300 14.75200 1.000 71.83145 389 HIS C N 1
ATOM 17197 C CA . HIS C 1 388 ? 9.94800 72.27800 15.58000 1.000 71.33799 389 HIS C CA 1
ATOM 17198 C C . HIS C 1 388 ? 11.37800 72.79500 15.67600 1.000 71.79115 389 HIS C C 1
ATOM 17199 O O . HIS C 1 388 ? 11.58100 73.98100 15.94900 1.000 72.11207 389 HIS C O 1
ATOM 17213 N N . ILE C 1 389 ? 12.37500 71.94000 15.47900 1.000 71.23515 390 ILE C N 1
ATOM 17214 C CA . ILE C 1 389 ? 13.75900 72.43800 15.48200 1.000 70.47001 390 ILE C CA 1
ATOM 17215 C C . ILE C 1 389 ? 14.17800 72.95100 14.10200 1.000 71.60454 390 ILE C C 1
ATOM 17216 O O . ILE C 1 389 ? 14.75500 74.04000 13.97400 1.000 71.51271 390 ILE C O 1
ATOM 17232 N N . LEU C 1 390 ? 13.91400 72.18800 13.03400 1.000 72.69622 391 LEU C N 1
ATOM 17233 C CA . LEU C 1 390 ? 14.26100 72.69400 11.70300 1.000 72.90659 391 LEU C CA 1
ATOM 17234 C C . LEU C 1 390 ? 13.47400 73.95500 11.30400 1.000 74.09415 391 LEU C C 1
ATOM 17235 O O . LEU C 1 390 ? 13.93300 74.70100 10.43000 1.000 75.51280 391 LEU C O 1
ATOM 17251 N N . ARG C 1 391 ? 12.30300 74.22100 11.91100 1.000 72.37985 392 ARG C N 1
ATOM 17252 C CA . ARG C 1 391 ? 11.57400 75.45200 11.60600 1.000 72.62840 392 ARG C CA 1
ATOM 17253 C C . ARG C 1 391 ? 12.21400 76.66100 12.26000 1.000 75.66321 392 ARG C C 1
ATOM 17254 O O . ARG C 1 391 ? 12.30900 77.72100 11.63700 1.000 78.03938 392 ARG C O 1
ATOM 17275 N N . GLY C 1 392 ? 12.67700 76.51400 13.50000 1.000 78.35907 393 GLY C N 1
ATOM 17276 C CA . GLY C 1 392 ? 13.54900 77.50600 14.10300 1.000 79.65913 393 GLY C CA 1
ATOM 17277 C C . GLY C 1 392 ? 14.90300 77.62600 13.43300 1.000 80.92974 393 GLY C C 1
ATOM 17278 O O . GLY C 1 392 ? 15.60900 78.61600 13.66300 1.000 81.87348 393 GLY C O 1
ATOM 17282 N N . LEU C 1 393 ? 15.29700 76.62700 12.63100 1.000 79.84809 394 LEU C N 1
ATOM 17283 C CA . LEU C 1 393 ? 16.54000 76.75300 11.86700 1.000 80.86386 394 LEU C CA 1
ATOM 17284 C C . LEU C 1 393 ? 16.34700 77.45400 10.52800 1.000 86.70534 394 LEU C C 1
ATOM 17285 O O . LEU C 1 393 ? 17.23000 78.19900 10.09700 1.000 89.47536 394 LEU C O 1
ATOM 17301 N N . VAL C 1 394 ? 15.23000 77.20700 9.83200 1.000 88.24966 395 VAL C N 1
ATOM 17302 C CA . VAL C 1 394 ? 14.95500 77.98300 8.62300 1.000 90.07465 395 VAL C CA 1
ATOM 17303 C C . VAL C 1 394 ? 14.64700 79.44100 8.99100 1.000 92.92212 395 VAL C C 1
ATOM 17304 O O . VAL C 1 394 ? 15.05200 80.36200 8.27100 1.000 96.50583 395 VAL C O 1
ATOM 17317 N N . LYS C 1 395 ? 13.98200 79.68500 10.14000 1.000 88.19120 396 LYS C N 1
ATOM 17318 C CA . LYS C 1 395 ? 13.74100 81.05700 10.59700 1.000 90.02235 396 LYS C CA 1
ATOM 17319 C C . LYS C 1 395 ? 15.03800 81.82400 10.86300 1.000 93.67698 396 LYS C C 1
ATOM 17320 O O . LYS C 1 395 ? 15.02100 83.06300 10.92400 1.000 94.50871 396 LYS C O 1
ATOM 17339 N N . ALA C 1 396 ? 16.15200 81.11900 11.06200 1.000 110.00381 397 ALA C N 1
ATOM 17340 C CA . ALA C 1 396 ? 17.45300 81.74100 11.29000 1.000 108.76238 397 ALA C CA 1
ATOM 17341 C C . ALA C 1 396 ? 18.34100 81.74000 10.05500 1.000 109.35388 397 ALA C C 1
ATOM 17342 O O . ALA C 1 396 ? 19.23600 82.58100 9.95400 1.000 111.23323 397 ALA C O 1
ATOM 17349 N N . LEU C 1 397 ? 18.14900 80.79300 9.13400 1.000 97.45712 398 LEU C N 1
ATOM 17350 C CA . LEU C 1 397 ? 18.75200 80.92300 7.81200 1.000 94.62550 398 LEU C CA 1
ATOM 17351 C C . LEU C 1 397 ? 18.25700 82.20000 7.13000 1.000 95.43759 398 LEU C C 1
ATOM 17352 O O . LEU C 1 397 ? 19.05500 83.05900 6.73400 1.000 93.55566 398 LEU C O 1
ATOM 17368 N N . ASP C 1 398 ? 16.92900 82.35600 7.01300 1.000 94.00510 399 ASP C N 1
ATOM 17369 C CA . ASP C 1 398 ? 16.36900 83.56300 6.40800 1.000 94.71434 399 ASP C CA 1
ATOM 17370 C C . ASP C 1 398 ? 16.94600 84.82600 7.05600 1.000 96.34756 399 ASP C C 1
ATOM 17371 O O . ASP C 1 398 ? 17.32000 85.77800 6.35600 1.000 97.28849 399 ASP C O 1
ATOM 17380 N N . ALA C 1 399 ? 17.05800 84.83600 8.38600 1.000 98.20800 400 ALA C N 1
ATOM 17381 C CA . ALA C 1 399 ? 17.55500 85.98400 9.14900 1.000 97.39818 400 ALA C CA 1
ATOM 17382 C C . ALA C 1 399 ? 18.97300 85.76300 9.66100 1.000 94.46392 400 ALA C C 1
ATOM 17383 O O . ALA C 1 399 ? 19.29200 86.12500 10.79800 1.000 94.26660 400 ALA C O 1
ATOM 17390 N N . LEU C 1 400 ? 19.85500 85.22400 8.81300 1.000 91.36194 401 LEU C N 1
ATOM 17391 C CA . LEU C 1 400 ? 21.12200 84.65300 9.27800 1.000 89.35540 401 LEU C CA 1
ATOM 17392 C C . LEU C 1 400 ? 22.10500 85.71100 9.76800 1.000 86.46645 401 LEU C C 1
ATOM 17393 O O . LEU C 1 400 ? 22.80100 85.50100 10.77500 1.000 84.61531 401 LEU C O 1
ATOM 17409 N N . ASP C 1 401 ? 22.22600 86.81500 9.02000 1.000 90.15974 402 ASP C N 1
ATOM 17410 C CA . ASP C 1 401 ? 23.22500 87.83800 9.31500 1.000 90.44178 402 ASP C CA 1
ATOM 17411 C C . ASP C 1 401 ? 22.92700 88.54200 10.63700 1.000 90.97529 402 ASP C C 1
ATOM 17412 O O . ASP C 1 401 ? 23.84400 88.77100 11.43900 1.000 88.48784 402 ASP C O 1
ATOM 17421 N N . GLU C 1 402 ? 21.64800 88.87400 10.88200 1.000 93.41842 403 GLU C N 1
ATOM 17422 C CA . GLU C 1 402 ? 21.22600 89.45100 12.16200 1.000 93.94972 403 GLU C CA 1
ATOM 17423 C C . GLU C 1 402 ? 21.54900 88.52400 13.33400 1.000 90.69365 403 GLU C C 1
ATOM 17424 O O . GLU C 1 402 ? 21.98000 88.98300 14.40300 1.000 88.49716 403 GLU C O 1
ATOM 17436 N N . VAL C 1 403 ? 21.32100 87.21600 13.16000 1.000 87.76997 404 VAL C N 1
ATOM 17437 C CA . VAL C 1 403 ? 21.64800 86.21600 14.17400 1.000 85.38605 404 VAL C CA 1
ATOM 17438 C C . VAL C 1 403 ? 23.14100 86.28800 14.46800 1.000 83.06617 404 VAL C C 1
ATOM 17439 O O . VAL C 1 403 ? 23.54100 86.70500 15.56300 1.000 82.77695 404 VAL C O 1
ATOM 17452 N N . ILE C 1 404 ? 23.97000 85.91300 13.48200 1.000 84.93578 405 ILE C N 1
ATOM 17453 C CA . ILE C 1 404 ? 25.41700 85.85700 13.70400 1.000 82.81920 405 ILE C CA 1
ATOM 17454 C C . ILE C 1 404 ? 25.91900 87.14700 14.35000 1.000 83.63125 405 ILE C C 1
ATOM 17455 O O . ILE C 1 404 ? 26.75400 87.12200 15.26600 1.000 82.54281 405 ILE C O 1
ATOM 17471 N N . ALA C 1 405 ? 25.42200 88.29500 13.88000 1.000 83.14713 406 ALA C N 1
ATOM 17472 C CA . ALA C 1 405 ? 25.71800 89.56100 14.54200 1.000 82.89786 406 ALA C CA 1
ATOM 17473 C C . ALA C 1 405 ? 25.38700 89.49200 16.02600 1.000 84.62726 406 ALA C C 1
ATOM 17474 O O . ALA C 1 405 ? 26.23800 89.77000 16.87800 1.000 83.60982 406 ALA C O 1
ATOM 17481 N N . LEU C 1 406 ? 24.13700 89.14000 16.35900 1.000 92.10785 407 LEU C N 1
ATOM 17482 C CA . LEU C 1 406 ? 23.72800 89.14400 17.76300 1.000 89.55830 407 LEU C CA 1
ATOM 17483 C C . LEU C 1 406 ? 24.66500 88.27900 18.59500 1.000 86.51186 407 LEU C C 1
ATOM 17484 O O . LEU C 1 406 ? 25.01600 88.62500 19.72800 1.000 86.81260 407 LEU C O 1
ATOM 17500 N N . ILE C 1 407 ? 25.12900 87.17500 18.03100 1.000 84.39508 408 ILE C N 1
ATOM 17501 C CA . ILE C 1 407 ? 25.89500 86.26000 18.86800 1.000 83.25263 408 ILE C CA 1
ATOM 17502 C C . ILE C 1 407 ? 27.33000 86.75800 19.04400 1.000 82.78992 408 ILE C C 1
ATOM 17503 O O . ILE C 1 407 ? 27.87600 86.70900 20.15300 1.000 83.33469 408 ILE C O 1
ATOM 17519 N N . ARG C 1 408 ? 27.94400 87.31300 18.00700 1.000 81.47802 409 ARG C N 1
ATOM 17520 C CA . ARG C 1 408 ? 29.32800 87.83400 18.09500 1.000 79.55166 409 ARG C CA 1
ATOM 17521 C C . ARG C 1 408 ? 29.33000 89.08900 18.97100 1.000 80.54841 409 ARG C C 1
ATOM 17522 O O . ARG C 1 408 ? 30.42700 89.58300 19.20500 1.000 80.06027 409 ARG C O 1
ATOM 17543 N N . ALA C 1 409 ? 28.16700 89.59800 19.40600 1.000 83.02640 410 ALA C N 1
ATOM 17544 C CA . ALA C 1 409 ? 28.05200 90.78200 20.24800 1.000 83.66928 410 ALA C CA 1
ATOM 17545 C C . ALA C 1 409 ? 27.19200 90.52500 21.48600 1.000 85.71416 410 ALA C C 1
ATOM 17546 O O . ALA C 1 409 ? 26.45500 91.41000 21.94800 1.000 86.03059 410 ALA C O 1
ATOM 17553 N N . SER C 1 410 ? 27.28300 89.31300 22.04600 1.000 85.54340 411 SER C N 1
ATOM 17554 C CA . SER C 1 410 ? 26.59800 88.94100 23.28300 1.000 89.03712 411 SER C CA 1
ATOM 17555 C C . SER C 1 410 ? 27.62400 88.43800 24.29300 1.000 93.10490 411 SER C C 1
ATOM 17556 O O . SER C 1 410 ? 28.45000 87.57600 23.96900 1.000 91.18426 411 SER C O 1
ATOM 17564 N N . GLU C 1 411 ? 27.56300 88.96200 25.52000 1.000 105.77789 412 GLU C N 1
ATOM 17565 C CA . GLU C 1 411 ? 28.61600 88.68200 26.49600 1.000 105.89860 412 GLU C CA 1
ATOM 17566 C C . GLU C 1 411 ? 28.71900 87.18500 26.78500 1.000 96.65561 412 GLU C C 1
ATOM 17567 O O . GLU C 1 411 ? 29.80000 86.58900 26.68500 1.000 95.01157 412 GLU C O 1
ATOM 17579 N N . THR C 1 412 ? 27.60200 86.55700 27.12000 1.000 92.52283 413 THR C N 1
ATOM 17580 C CA . THR C 1 412 ? 27.57000 85.17300 27.55200 1.000 89.88953 413 THR C CA 1
ATOM 17581 C C . THR C 1 412 ? 26.89200 84.31600 26.48200 1.000 87.66612 413 THR C C 1
ATOM 17582 O O . THR C 1 412 ? 26.57600 84.78800 25.38400 1.000 87.54360 413 THR C O 1
ATOM 17593 N N . VAL C 1 413 ? 26.66400 83.04200 26.80300 1.000 87.82784 414 VAL C N 1
ATOM 17594 C CA . VAL C 1 413 ? 25.81800 82.22300 25.93500 1.000 86.76535 414 VAL C CA 1
ATOM 17595 C C . VAL C 1 413 ? 24.33900 82.44000 26.27100 1.000 87.03724 414 VAL C C 1
ATOM 17596 O O . VAL C 1 413 ? 23.46900 82.31600 25.39600 1.000 87.24349 414 VAL C O 1
ATOM 17609 N N . ASP C 1 414 ? 24.04800 82.81400 27.52500 1.000 84.94050 415 ASP C N 1
ATOM 17610 C CA . ASP C 1 414 ? 22.67700 83.04200 27.97200 1.000 84.34837 415 ASP C CA 1
ATOM 17611 C C . ASP C 1 414 ? 22.11200 84.34900 27.41200 1.000 84.10686 415 ASP C C 1
ATOM 17612 O O . ASP C 1 414 ? 20.91600 84.42900 27.09300 1.000 84.15630 415 ASP C O 1
ATOM 17621 N N . ILE C 1 415 ? 22.95300 85.38300 27.28500 1.000 86.76664 416 ILE C N 1
ATOM 17622 C CA . ILE C 1 415 ? 22.51400 86.65500 26.70800 1.000 86.50891 416 ILE C CA 1
ATOM 17623 C C . ILE C 1 415 ? 22.18200 86.48100 25.22700 1.000 86.94733 416 ILE C C 1
ATOM 17624 O O . ILE C 1 415 ? 21.20500 87.05300 24.72000 1.000 87.07160 416 ILE C O 1
ATOM 17640 N N . ALA C 1 416 ? 22.97900 85.68000 24.51400 1.000 84.62364 417 ALA C N 1
ATOM 17641 C CA . ALA C 1 416 ? 22.68100 85.38600 23.11800 1.000 84.31033 417 ALA C CA 1
ATOM 17642 C C . ALA C 1 416 ? 21.41800 84.55200 22.99200 1.000 84.05607 417 ALA C C 1
ATOM 17643 O O . ALA C 1 416 ? 20.64900 84.71300 22.03300 1.000 84.29121 417 ALA C O 1
ATOM 17650 N N . ARG C 1 417 ? 21.18000 83.66100 23.95200 1.000 84.14492 418 ARG C N 1
ATOM 17651 C CA . ARG C 1 417 ? 19.95100 82.87800 23.92000 1.000 83.57730 418 ARG C CA 1
ATOM 17652 C C . ARG C 1 417 ? 18.72300 83.77500 24.08200 1.000 82.93721 418 ARG C C 1
ATOM 17653 O O . ARG C 1 417 ? 17.78100 83.71600 23.27000 1.000 81.36130 418 ARG C O 1
ATOM 17674 N N . ALA C 1 418 ? 18.70400 84.59400 25.14200 1.000 83.34850 419 ALA C N 1
ATOM 17675 C CA . ALA C 1 418 ? 17.56600 85.48600 25.35300 1.000 82.85756 419 ALA C CA 1
ATOM 17676 C C . ALA C 1 418 ? 17.37800 86.40300 24.15200 1.000 84.70387 419 ALA C C 1
ATOM 17677 O O . ALA C 1 418 ? 16.24300 86.68700 23.74400 1.000 86.07906 419 ALA C O 1
ATOM 17684 N N . GLY C 1 419 ? 18.48800 86.85200 23.55200 1.000 85.97553 420 GLY C N 1
ATOM 17685 C CA . GLY C 1 419 ? 18.40400 87.71100 22.38300 1.000 86.42762 420 GLY C CA 1
ATOM 17686 C C . GLY C 1 419 ? 17.84200 87.02500 21.15800 1.000 83.96921 420 GLY C C 1
ATOM 17687 O O . GLY C 1 419 ? 17.17000 87.66000 20.34400 1.000 84.33643 420 GLY C O 1
ATOM 17691 N N . LEU C 1 420 ? 18.09600 85.72800 21.00300 1.000 82.85844 421 LEU C N 1
ATOM 17692 C CA . LEU C 1 420 ? 17.55200 85.02600 19.84600 1.000 81.11164 421 LEU C CA 1
ATOM 17693 C C . LEU C 1 420 ? 16.07500 84.69000 20.03300 1.000 81.47567 421 LEU C C 1
ATOM 17694 O O . LEU C 1 420 ? 15.32200 84.63600 19.04800 1.000 81.22803 421 LEU C O 1
ATOM 17710 N N . ILE C 1 421 ? 15.62800 84.50300 21.27600 1.000 84.18025 422 ILE C N 1
ATOM 17711 C CA . ILE C 1 421 ? 14.18600 84.38100 21.50000 1.000 84.13981 422 ILE C CA 1
ATOM 17712 C C . ILE C 1 421 ? 13.48700 85.70900 21.21200 1.000 87.78030 422 ILE C C 1
ATOM 17713 O O . ILE C 1 421 ? 12.47200 85.74800 20.50800 1.000 88.70908 422 ILE C O 1
ATOM 17729 N N . GLU C 1 422 ? 14.01800 86.82200 21.75100 1.000 89.63821 423 GLU C N 1
ATOM 17730 C CA . GLU C 1 422 ? 13.43000 88.13000 21.46000 1.000 93.16069 423 GLU C CA 1
ATOM 17731 C C . GLU C 1 422 ? 13.39700 88.39400 19.95500 1.000 96.52335 423 GLU C C 1
ATOM 17732 O O . GLU C 1 422 ? 12.43000 88.97400 19.45100 1.000 97.83643 423 GLU C O 1
ATOM 17744 N N . LEU C 1 423 ? 14.43300 87.96500 19.21300 1.000 87.26580 424 LEU C N 1
ATOM 17745 C CA . LEU C 1 423 ? 14.59500 88.36400 17.81500 1.000 85.03659 424 LEU C CA 1
ATOM 17746 C C . LEU C 1 423 ? 13.81400 87.51300 16.83000 1.000 84.74049 424 LEU C C 1
ATOM 17747 O O . LEU C 1 423 ? 13.47100 88.01400 15.75200 1.000 84.26614 424 LEU C O 1
ATOM 17763 N N . LEU C 1 424 ? 13.65100 86.20900 17.07700 1.000 84.52368 425 LEU C N 1
ATOM 17764 C CA . LEU C 1 424 ? 12.65100 85.45400 16.32500 1.000 85.90934 425 LEU C CA 1
ATOM 17765 C C . LEU C 1 424 ? 11.45900 85.22400 17.28100 1.000 90.10768 425 LEU C C 1
ATOM 17766 O O . LEU C 1 424 ? 11.29900 85.94400 18.28000 1.000 90.88367 425 LEU C O 1
ATOM 17782 N N . ASP C 1 425 ? 10.61500 84.24600 16.98900 1.000 101.29732 426 ASP C N 1
ATOM 17783 C CA . ASP C 1 425 ? 9.47600 84.01100 17.86800 1.000 102.62285 426 ASP C CA 1
ATOM 17784 C C . ASP C 1 425 ? 9.55900 82.57400 18.36200 1.000 98.92302 426 ASP C C 1
ATOM 17785 O O . ASP C 1 425 ? 8.63200 81.77400 18.15100 1.000 101.36836 426 ASP C O 1
ATOM 17794 N N . ILE C 1 426 ? 10.67500 82.24200 19.02500 1.000 89.97167 427 ILE C N 1
ATOM 17795 C CA . ILE C 1 426 ? 11.08300 80.85300 19.17100 1.000 85.17973 427 ILE C CA 1
ATOM 17796 C C . ILE C 1 426 ? 11.28200 80.47600 20.63200 1.000 82.17796 427 ILE C C 1
ATOM 17797 O O . ILE C 1 426 ? 11.44200 81.33000 21.50900 1.000 81.52865 427 ILE C O 1
ATOM 17813 N N . ASP C 1 427 ? 11.22200 79.15800 20.86400 1.000 77.61872 428 ASP C N 1
ATOM 17814 C CA . ASP C 1 427 ? 11.37100 78.50400 22.15300 1.000 77.75395 428 ASP C CA 1
ATOM 17815 C C . ASP C 1 427 ? 12.78600 78.68900 22.69100 1.000 78.17784 428 ASP C C 1
ATOM 17816 O O . ASP C 1 427 ? 13.69100 79.17200 21.99700 1.000 77.04392 428 ASP C O 1
ATOM 17825 N N . GLU C 1 428 ? 13.00200 78.23300 23.93200 1.000 81.51264 429 GLU C N 1
ATOM 17826 C CA . GLU C 1 428 ? 14.38200 78.01700 24.36900 1.000 81.97503 429 GLU C CA 1
ATOM 17827 C C . GLU C 1 428 ? 14.98900 76.78700 23.70200 1.000 80.36932 429 GLU C C 1
ATOM 17828 O O . GLU C 1 428 ? 16.21000 76.70400 23.55800 1.000 80.26236 429 GLU C O 1
ATOM 17840 N N . ILE C 1 429 ? 14.15500 75.84100 23.27100 1.000 79.71178 430 ILE C N 1
ATOM 17841 C CA . ILE C 1 429 ? 14.65000 74.65200 22.58400 1.000 79.30815 430 ILE C CA 1
ATOM 17842 C C . ILE C 1 429 ? 15.19900 75.01600 21.20700 1.000 76.76895 430 ILE C C 1
ATOM 17843 O O . ILE C 1 429 ? 16.25700 74.52800 20.80400 1.000 75.80618 430 ILE C O 1
ATOM 17859 N N . GLN C 1 430 ? 14.46800 75.84700 20.45000 1.000 76.44481 431 GLN C N 1
ATOM 17860 C CA . GLN C 1 430 ? 14.91600 76.23100 19.11200 1.000 74.94330 431 GLN C CA 1
ATOM 17861 C C . GLN C 1 430 ? 16.17100 77.09000 19.18000 1.000 74.50971 431 GLN C C 1
ATOM 17862 O O . GLN C 1 430 ? 17.10900 76.90900 18.39000 1.000 73.57059 431 GLN C O 1
ATOM 17876 N N . ALA C 1 431 ? 16.21000 78.04000 20.11100 1.000 76.86927 432 ALA C N 1
ATOM 17877 C CA . ALA C 1 431 ? 17.44200 78.78000 20.33200 1.000 76.13563 432 ALA C CA 1
ATOM 17878 C C . ALA C 1 431 ? 18.57600 77.82000 20.65600 1.000 76.01803 432 ALA C C 1
ATOM 17879 O O . ALA C 1 431 ? 19.58200 77.77000 19.94400 1.000 76.24486 432 ALA C O 1
ATOM 17886 N N . GLN C 1 432 ? 18.41000 77.00900 21.70900 1.000 76.79690 433 GLN C N 1
ATOM 17887 C CA . GLN C 1 432 ? 19.48300 76.10100 22.10500 1.000 75.73650 433 GLN C CA 1
ATOM 17888 C C . GLN C 1 432 ? 19.97600 75.28200 20.92300 1.000 75.40278 433 GLN C C 1
ATOM 17889 O O . GLN C 1 432 ? 21.17900 75.06100 20.78000 1.000 75.35095 433 GLN C O 1
ATOM 17903 N N . ALA C 1 433 ? 19.06100 74.82600 20.06300 1.000 76.36385 434 ALA C N 1
ATOM 17904 C CA . ALA C 1 433 ? 19.46400 74.12400 18.84600 1.000 75.99736 434 ALA C CA 1
ATOM 17905 C C . ALA C 1 433 ? 20.39700 74.98500 18.02000 1.000 76.52601 434 ALA C C 1
ATOM 17906 O O . ALA C 1 433 ? 21.47600 74.53700 17.60900 1.000 76.72456 434 ALA C O 1
ATOM 17913 N N . ILE C 1 434 ? 19.96400 76.22400 17.74700 1.000 75.05129 435 ILE C N 1
ATOM 17914 C CA . ILE C 1 434 ? 20.74600 77.18500 16.96600 1.000 75.73908 435 ILE C CA 1
ATOM 17915 C C . ILE C 1 434 ? 22.17900 77.30800 17.49400 1.000 77.54111 435 ILE C C 1
ATOM 17916 O O . ILE C 1 434 ? 23.14900 77.25100 16.72600 1.000 76.59600 435 ILE C O 1
ATOM 17932 N N . LEU C 1 435 ? 22.33700 77.51800 18.80900 1.000 85.29785 436 LEU C N 1
ATOM 17933 C CA . LEU C 1 435 ? 23.68600 77.67800 19.35500 1.000 84.84862 436 LEU C CA 1
ATOM 17934 C C . LEU C 1 435 ? 24.49800 76.38500 19.23300 1.000 81.67980 436 LEU C C 1
ATOM 17935 O O . LEU C 1 435 ? 25.70800 76.43400 18.99000 1.000 82.04591 436 LEU C O 1
ATOM 17951 N N . ASP C 1 436 ? 23.85500 75.21800 19.40000 1.000 80.86674 437 ASP C N 1
ATOM 17952 C CA . ASP C 1 436 ? 24.51000 73.91000 19.32200 1.000 79.43909 437 ASP C CA 1
ATOM 17953 C C . ASP C 1 436 ? 24.87500 73.52200 17.88100 1.000 78.76045 437 ASP C C 1
ATOM 17954 O O . ASP C 1 436 ? 25.48200 72.46300 17.65000 1.000 77.27851 437 ASP C O 1
ATOM 17963 N N . MET C 1 437 ? 24.55800 74.37700 16.91600 1.000 78.06706 438 MET C N 1
ATOM 17964 C CA . MET C 1 437 ? 24.75300 74.08100 15.50400 1.000 77.05796 438 MET C CA 1
ATOM 17965 C C . MET C 1 437 ? 26.16900 74.40900 15.04600 1.000 76.24446 438 MET C C 1
ATOM 17966 O O . MET C 1 437 ? 26.67300 75.51000 15.29000 1.000 75.52897 438 MET C O 1
ATOM 17980 N N . GLN C 1 438 ? 26.78400 73.46800 14.33600 1.000 74.77869 439 GLN C N 1
ATOM 17981 C CA . GLN C 1 438 ? 28.16300 73.62500 13.89800 1.000 73.62032 439 GLN C CA 1
ATOM 17982 C C . GLN C 1 438 ? 28.25200 74.52400 12.67800 1.000 73.99828 439 GLN C C 1
ATOM 17983 O O . GLN C 1 438 ? 27.30800 74.63600 11.89800 1.000 76.01754 439 GLN C O 1
ATOM 17997 N N . LEU C 1 439 ? 29.41100 75.16000 12.51100 1.000 72.13709 440 LEU C N 1
ATOM 17998 C CA . LEU C 1 439 ? 29.62500 75.96900 11.31700 1.000 71.76576 440 LEU C CA 1
ATOM 17999 C C . LEU C 1 439 ? 29.69800 75.11900 10.05800 1.000 73.90356 440 LEU C C 1
ATOM 18000 O O . LEU C 1 439 ? 29.33100 75.59700 8.98000 1.000 75.65826 440 LEU C O 1
ATOM 18016 N N . ARG C 1 440 ? 30.17400 73.86600 10.15700 1.000 72.94251 441 ARG C N 1
ATOM 18017 C CA . ARG C 1 440 ? 30.25600 73.02000 8.97100 1.000 73.48216 441 ARG C CA 1
ATOM 18018 C C . ARG C 1 440 ? 28.93200 72.98700 8.23700 1.000 74.87050 441 ARG C C 1
ATOM 18019 O O . ARG C 1 440 ? 28.89600 72.63800 7.05100 1.000 75.47222 441 ARG C O 1
ATOM 18040 N N . ARG C 1 441 ? 27.85500 73.39400 8.90700 1.000 78.26822 442 ARG C N 1
ATOM 18041 C CA . ARG C 1 441 ? 26.50800 73.34100 8.37100 1.000 78.89146 442 ARG C CA 1
ATOM 18042 C C . ARG C 1 441 ? 26.09800 74.62300 7.65200 1.000 82.44907 442 ARG C C 1
ATOM 18043 O O . ARG C 1 441 ? 24.93400 74.73700 7.25500 1.000 84.66951 442 ARG C O 1
ATOM 18064 N N . LEU C 1 442 ? 26.95700 75.64500 7.55700 1.000 81.14766 443 LEU C N 1
ATOM 18065 C CA . LEU C 1 442 ? 26.62500 76.98300 6.96900 1.000 80.58900 443 LEU C CA 1
ATOM 18066 C C . LEU C 1 442 ? 27.02500 77.01200 5.49600 1.000 82.23527 443 LEU C C 1
ATOM 18067 O O . LEU C 1 442 ? 26.91200 78.05900 4.90800 1.000 81.72225 443 LEU C O 1
ATOM 18083 N N . ALA C 1 443 ? 27.50600 75.91300 4.93100 1.000 84.65836 444 ALA C N 1
ATOM 18084 C CA . ALA C 1 443 ? 27.81700 75.80300 3.49500 1.000 89.29196 444 ALA C CA 1
ATOM 18085 C C . ALA C 1 443 ? 26.47700 75.78700 2.79300 1.000 86.32451 444 ALA C C 1
ATOM 18086 O O . ALA C 1 443 ? 25.52600 75.58900 3.48000 1.000 85.31197 444 ALA C O 1
ATOM 18093 N N . ALA C 1 444 ? 26.41400 75.93100 1.48100 1.000 82.50027 445 ALA C N 1
ATOM 18094 C CA . ALA C 1 444 ? 25.13900 76.02600 0.74500 1.000 80.78454 445 ALA C CA 1
ATOM 18095 C C . ALA C 1 444 ? 24.46300 74.67200 0.65400 1.000 79.52368 445 ALA C C 1
ATOM 18096 O O . ALA C 1 444 ? 23.26200 74.66100 0.71700 1.000 78.65207 445 ALA C O 1
ATOM 18103 N N . LEU C 1 445 ? 25.21200 73.60400 0.41700 1.000 79.42784 446 LEU C N 1
ATOM 18104 C CA . LEU C 1 445 ? 24.66500 72.23000 0.29000 1.000 78.10258 446 LEU C CA 1
ATOM 18105 C C . LEU C 1 445 ? 23.97600 71.90200 1.60100 1.000 76.62521 446 LEU C C 1
ATOM 18106 O O . LEU C 1 445 ? 23.04000 71.12400 1.54000 1.000 75.21531 446 LEU C O 1
ATOM 18122 N N . GLU C 1 446 ? 24.45400 72.44000 2.72200 1.000 79.47356 447 GLU C N 1
ATOM 18123 C CA . GLU C 1 446 ? 23.93200 72.09500 4.03800 1.000 78.69760 447 GLU C CA 1
ATOM 18124 C C . GLU C 1 446 ? 22.70200 72.92300 4.39600 1.000 78.33516 447 GLU C C 1
ATOM 18125 O O . GLU C 1 446 ? 21.72000 72.39300 4.93800 1.000 77.90093 447 GLU C O 1
ATOM 18137 N N . ARG C 1 447 ? 22.73900 74.22300 4.12400 1.000 77.88288 448 ARG C N 1
ATOM 18138 C CA . ARG C 1 447 ? 21.55300 75.03100 4.35600 1.000 77.19170 448 ARG C CA 1
ATOM 18139 C C . ARG C 1 447 ? 20.38600 74.53000 3.51900 1.000 77.72397 448 ARG C C 1
ATOM 18140 O O . ARG C 1 447 ? 19.21600 74.69400 3.90800 1.000 78.20719 448 ARG C O 1
ATOM 18161 N N . GLN C 1 448 ? 20.68400 73.91800 2.36700 1.000 78.21795 449 GLN C N 1
ATOM 18162 C CA . GLN C 1 448 ? 19.62000 73.29700 1.58500 1.000 77.58609 449 GLN C CA 1
ATOM 18163 C C . GLN C 1 448 ? 19.12500 72.01700 2.25400 1.000 77.05409 449 GLN C C 1
ATOM 18164 O O . GLN C 1 448 ? 17.91100 71.79600 2.36600 1.000 77.26323 449 GLN C O 1
ATOM 18178 N N . ARG C 1 449 ? 20.04700 71.15800 2.69100 1.000 76.62455 450 ARG C N 1
ATOM 18179 C CA . ARG C 1 449 ? 19.64900 69.96000 3.41700 1.000 75.89092 450 ARG C CA 1
ATOM 18180 C C . ARG C 1 449 ? 18.76100 70.28000 4.61500 1.000 76.71034 450 ARG C C 1
ATOM 18181 O O . ARG C 1 449 ? 17.91300 69.46800 4.98800 1.000 76.78625 450 ARG C O 1
ATOM 18202 N N . ILE C 1 450 ? 18.88900 71.46400 5.20300 1.000 77.58832 451 ILE C N 1
ATOM 18203 C CA . ILE C 1 450 ? 18.01000 71.80500 6.33100 1.000 78.30598 451 ILE C CA 1
ATOM 18204 C C . ILE C 1 450 ? 16.56800 72.06100 5.86400 1.000 79.93006 451 ILE C C 1
ATOM 18205 O O . ILE C 1 450 ? 15.60700 71.48400 6.39900 1.000 79.62458 451 ILE C O 1
ATOM 18221 N N . ILE C 1 451 ? 16.38700 72.98600 4.91500 1.000 82.61064 452 ILE C N 1
ATOM 18222 C CA . ILE C 1 451 ? 15.04400 73.24200 4.40600 1.000 82.67277 452 ILE C CA 1
ATOM 18223 C C . ILE C 1 451 ? 14.43700 71.95000 3.87800 1.000 82.14022 452 ILE C C 1
ATOM 18224 O O . ILE C 1 451 ? 13.22300 71.71400 4.01800 1.000 81.89689 452 ILE C O 1
ATOM 18240 N N . ASP C 1 452 ? 15.26900 71.07700 3.29400 1.000 79.51629 453 ASP C N 1
ATOM 18241 C CA . ASP C 1 452 ? 14.74800 69.86300 2.67900 1.000 78.64680 453 ASP C CA 1
ATOM 18242 C C . ASP C 1 452 ? 14.36200 68.81500 3.71600 1.000 77.86862 453 ASP C C 1
ATOM 18243 O O . ASP C 1 452 ? 13.37500 68.08900 3.53400 1.000 77.39932 453 ASP C O 1
ATOM 18252 N N . ASP C 1 453 ? 15.15500 68.69300 4.78500 1.000 75.54655 454 ASP C N 1
ATOM 18253 C CA . ASP C 1 453 ? 14.77000 67.82800 5.88800 1.000 74.89787 454 ASP C CA 1
ATOM 18254 C C . ASP C 1 453 ? 13.46400 68.30300 6.51100 1.000 73.38548 454 ASP C C 1
ATOM 18255 O O . ASP C 1 453 ? 12.65700 67.48500 6.96000 1.000 71.64288 454 ASP C O 1
ATOM 18264 N N . LEU C 1 454 ? 13.21900 69.61200 6.51800 1.000 74.10634 455 LEU C N 1
ATOM 18265 C CA . LEU C 1 454 ? 11.90500 70.08400 6.94400 1.000 73.28591 455 LEU C CA 1
ATOM 18266 C C . LEU C 1 454 ? 10.81500 69.63100 5.96400 1.000 72.92395 455 LEU C C 1
ATOM 18267 O O . LEU C 1 454 ? 9.76400 69.11800 6.37200 1.000 71.66904 455 LEU C O 1
ATOM 18283 N N . ALA C 1 455 ? 11.03700 69.81900 4.66600 1.000 76.20959 456 ALA C N 1
ATOM 18284 C CA . ALA C 1 455 ? 10.06700 69.31900 3.69900 1.000 75.46838 456 ALA C CA 1
ATOM 18285 C C . ALA C 1 455 ? 9.76200 67.83200 3.93600 1.000 75.32615 456 ALA C C 1
ATOM 18286 O O . ALA C 1 455 ? 8.59100 67.41600 3.98200 1.000 75.07245 456 ALA C O 1
ATOM 18293 N N . LYS C 1 456 ? 10.81500 67.02100 4.11100 1.000 73.15644 457 LYS C N 1
ATOM 18294 C CA . LYS C 1 456 ? 10.64100 65.57500 4.26700 1.000 72.86872 457 LYS C CA 1
ATOM 18295 C C . LYS C 1 456 ? 9.88100 65.24100 5.54500 1.000 71.71060 457 LYS C C 1
ATOM 18296 O O . LYS C 1 456 ? 9.02300 64.34900 5.56100 1.000 71.49903 457 LYS C O 1
ATOM 18315 N N . ILE C 1 457 ? 10.19900 65.92500 6.64100 1.000 74.15892 458 ILE C N 1
ATOM 18316 C CA . ILE C 1 457 ? 9.58200 65.55900 7.90300 1.000 73.91935 458 ILE C CA 1
ATOM 18317 C C . ILE C 1 457 ? 8.12400 65.98000 7.90700 1.000 71.80270 458 ILE C C 1
ATOM 18318 O O . ILE C 1 457 ? 7.28600 65.31800 8.51200 1.000 71.49736 458 ILE C O 1
ATOM 18334 N N . GLU C 1 458 ? 7.77300 67.05500 7.20800 1.000 70.07165 459 GLU C N 1
ATOM 18335 C CA . GLU C 1 458 ? 6.36000 67.43000 7.16000 1.000 68.92349 459 GLU C CA 1
ATOM 18336 C C . GLU C 1 458 ? 5.57300 66.48400 6.24800 1.000 68.66115 459 GLU C C 1
ATOM 18337 O O . GLU C 1 458 ? 4.44800 66.09600 6.59000 1.000 67.03307 459 GLU C O 1
ATOM 18349 N N . ALA C 1 459 ? 6.17500 66.00000 5.16000 1.000 71.03932 460 ALA C N 1
ATOM 18350 C CA . ALA C 1 459 ? 5.57000 64.86900 4.44900 1.000 70.98413 460 ALA C CA 1
ATOM 18351 C C . ALA C 1 459 ? 5.35400 63.66300 5.37500 1.000 70.57113 460 ALA C C 1
ATOM 18352 O O . ALA C 1 459 ? 4.26500 63.06600 5.40100 1.000 68.30920 460 ALA C O 1
ATOM 18359 N N . GLU C 1 460 ? 6.39400 63.28100 6.13800 1.000 83.19311 461 GLU C N 1
ATOM 18360 C CA . GLU C 1 460 ? 6.31000 62.08100 6.98100 1.000 77.88249 461 GLU C CA 1
ATOM 18361 C C . GLU C 1 460 ? 5.24900 62.25100 8.06300 1.000 70.87844 461 GLU C C 1
ATOM 18362 O O . GLU C 1 460 ? 4.43600 61.34500 8.29000 1.000 66.75287 461 GLU C O 1
ATOM 18374 N N . ILE C 1 461 ? 5.24100 63.41000 8.73600 1.000 67.74099 462 ILE C N 1
ATOM 18375 C CA . ILE C 1 461 ? 4.23200 63.68100 9.75800 1.000 65.42615 462 ILE C CA 1
ATOM 18376 C C . ILE C 1 461 ? 2.83300 63.59700 9.16300 1.000 62.45162 462 ILE C C 1
ATOM 18377 O O . ILE C 1 461 ? 1.89700 63.10700 9.80800 1.000 60.50708 462 ILE C O 1
ATOM 18393 N N . ALA C 1 462 ? 2.64500 64.11600 7.94800 1.000 62.79585 463 ALA C N 1
ATOM 18394 C CA . ALA C 1 462 ? 1.35500 63.92000 7.29700 1.000 60.12891 463 ALA C CA 1
ATOM 18395 C C . ALA C 1 462 ? 1.01900 62.43700 7.25400 1.000 59.08719 463 ALA C C 1
ATOM 18396 O O . ALA C 1 462 ? -0.06900 62.00900 7.68000 1.000 57.09872 463 ALA C O 1
ATOM 18403 N N . ASP C 1 463 ? 1.95600 61.63000 6.73900 1.000 60.58075 464 ASP C N 1
ATOM 18404 C CA . ASP C 1 463 ? 1.64900 60.21600 6.56300 1.000 58.53767 464 ASP C CA 1
ATOM 18405 C C . ASP C 1 463 ? 1.30800 59.56500 7.89500 1.000 56.80470 464 ASP C C 1
ATOM 18406 O O . ASP C 1 463 ? 0.44300 58.69300 7.97500 1.000 55.70418 464 ASP C O 1
ATOM 18415 N N . LEU C 1 464 ? 1.98500 59.97800 8.95400 1.000 57.67766 465 LEU C N 1
ATOM 18416 C CA . LEU C 1 464 ? 1.80500 59.30200 10.22900 1.000 56.02046 465 LEU C CA 1
ATOM 18417 C C . LEU C 1 464 ? 0.44800 59.62500 10.80700 1.000 54.34781 465 LEU C C 1
ATOM 18418 O O . LEU C 1 464 ? -0.21400 58.73900 11.35500 1.000 53.44223 465 LEU C O 1
ATOM 18434 N N . GLU C 1 465 ? 0.03800 60.90600 10.72500 1.000 55.22463 466 GLU C N 1
ATOM 18435 C CA . GLU C 1 465 ? -1.30800 61.30100 11.16100 1.000 53.74622 466 GLU C CA 1
ATOM 18436 C C . GLU C 1 465 ? -2.36800 60.54500 10.36900 1.000 52.60647 466 GLU C C 1
ATOM 18437 O O . GLU C 1 465 ? -3.33800 60.02300 10.95100 1.000 52.11772 466 GLU C O 1
ATOM 18449 N N . ASP C 1 466 ? -2.15500 60.40500 9.05100 1.000 53.08026 467 ASP C N 1
ATOM 18450 C CA . ASP C 1 466 ? -3.04800 59.56400 8.26100 1.000 52.47157 467 ASP C CA 1
ATOM 18451 C C . ASP C 1 466 ? -3.16100 58.16500 8.85500 1.000 53.08080 467 ASP C C 1
ATOM 18452 O O . ASP C 1 466 ? -4.26600 57.64600 9.05300 1.000 53.26213 467 ASP C O 1
ATOM 18461 N N . ILE C 1 467 ? -2.02500 57.52800 9.12600 1.000 52.76593 468 ILE C N 1
ATOM 18462 C CA . ILE C 1 467 ? -2.05000 56.16500 9.66300 1.000 53.26006 468 ILE C CA 1
ATOM 18463 C C . ILE C 1 467 ? -2.89000 56.12100 10.92400 1.000 53.46274 468 ILE C C 1
ATOM 18464 O O . ILE C 1 467 ? -3.80400 55.29600 11.06600 1.000 53.57831 468 ILE C O 1
ATOM 18480 N N . LEU C 1 468 ? -2.56500 56.99900 11.87200 1.000 52.36181 469 LEU C N 1
ATOM 18481 C CA . LEU C 1 468 ? -3.23800 57.00800 13.16000 1.000 52.50149 469 LEU C CA 1
ATOM 18482 C C . LEU C 1 468 ? -4.73400 57.21800 13.03700 1.000 52.57448 469 LEU C C 1
ATOM 18483 O O . LEU C 1 468 ? -5.46400 56.97100 14.01000 1.000 52.10600 469 LEU C O 1
ATOM 18499 N N . ALA C 1 469 ? -5.17800 57.74100 11.88200 1.000 53.15183 470 ALA C N 1
ATOM 18500 C CA . ALA C 1 469 ? -6.56400 58.10800 11.63600 1.000 53.32349 470 ALA C CA 1
ATOM 18501 C C . ALA C 1 469 ? -7.37400 57.07100 10.87100 1.000 54.41947 470 ALA C C 1
ATOM 18502 O O . ALA C 1 469 ? -8.60800 57.12900 10.90900 1.000 55.54006 470 ALA C O 1
ATOM 18509 N N . LYS C 1 470 ? -6.73100 56.16400 10.15400 1.000 53.89607 471 LYS C N 1
ATOM 18510 C CA . LYS C 1 470 ? -7.42900 55.12700 9.39300 1.000 55.48195 471 LYS C CA 1
ATOM 18511 C C . LYS C 1 470 ? -7.02400 53.74700 9.90200 1.000 56.25807 471 LYS C C 1
ATOM 18512 O O . LYS C 1 470 ? -5.89400 53.29200 9.64300 1.000 56.43224 471 LYS C O 1
ATOM 18531 N N . PRO C 1 471 ? -7.88400 53.05200 10.65200 1.000 57.72243 472 PRO C N 1
ATOM 18532 C CA . PRO C 1 471 ? -7.54400 51.67400 11.03600 1.000 58.47329 472 PRO C CA 1
ATOM 18533 C C . PRO C 1 471 ? -7.30300 50.78200 9.83300 1.000 58.72764 472 PRO C C 1
ATOM 18534 O O . PRO C 1 471 ? -6.58900 49.77800 9.95600 1.000 58.72250 472 PRO C O 1
ATOM 18545 N N . GLU C 1 472 ? -7.89100 51.10500 8.67400 1.000 61.27601 473 GLU C N 1
ATOM 18546 C CA . GLU C 1 472 ? -7.62600 50.33300 7.46300 1.000 63.17750 473 GLU C CA 1
ATOM 18547 C C . GLU C 1 472 ? -6.12600 50.24800 7.20900 1.000 61.34062 473 GLU C C 1
ATOM 18548 O O . GLU C 1 472 ? -5.58500 49.16100 6.96200 1.000 59.81225 473 GLU C O 1
ATOM 18560 N N . ARG C 1 473 ? -5.43300 51.38700 7.35400 1.000 58.75517 474 ARG C N 1
ATOM 18561 C CA . ARG C 1 473 ? -3.99400 51.44300 7.13100 1.000 57.70881 474 ARG C CA 1
ATOM 18562 C C . ARG C 1 473 ? -3.24600 50.69300 8.21800 1.000 55.95588 474 ARG C C 1
ATOM 18563 O O . ARG C 1 473 ? -2.26600 50.00600 7.92700 1.000 54.37368 474 ARG C O 1
ATOM 18584 N N . GLN C 1 474 ? -3.67500 50.83800 9.47800 1.000 56.25622 475 GLN C N 1
ATOM 18585 C CA . GLN C 1 474 ? -3.07200 50.09400 10.58200 1.000 56.06570 475 GLN C CA 1
ATOM 18586 C C . GLN C 1 474 ? -3.04900 48.59100 10.28800 1.000 54.95657 475 GLN C C 1
ATOM 18587 O O . GLN C 1 474 ? -1.98400 47.96400 10.19500 1.000 54.32359 475 GLN C O 1
ATOM 18601 N N . ARG C 1 475 ? -4.21900 47.99900 10.11100 1.000 55.27492 476 ARG C N 1
ATOM 18602 C CA . ARG C 1 475 ? -4.27600 46.61000 9.68100 1.000 54.52020 476 ARG C CA 1
ATOM 18603 C C . ARG C 1 475 ? -3.38600 46.35200 8.45800 1.000 53.48624 476 ARG C C 1
ATOM 18604 O O . ARG C 1 475 ? -2.76100 45.28400 8.34300 1.000 52.59407 476 ARG C O 1
ATOM 18625 N N . GLY C 1 476 ? -3.31700 47.30400 7.52700 1.000 55.30332 477 GLY C N 1
ATOM 18626 C CA . GLY C 1 476 ? -2.54600 47.04700 6.32600 1.000 54.19688 477 GLY C CA 1
ATOM 18627 C C . GLY C 1 476 ? -1.06300 47.02300 6.60400 1.000 54.75363 477 GLY C C 1
ATOM 18628 O O . GLY C 1 476 ? -0.30100 46.29500 5.95000 1.000 53.45254 477 GLY C O 1
ATOM 18632 N N . ILE C 1 477 ? -0.64000 47.79900 7.59000 1.000 53.11155 478 ILE C N 1
ATOM 18633 C CA . ILE C 1 477 ? 0.75100 47.78700 8.00200 1.000 52.97700 478 ILE C CA 1
ATOM 18634 C C . ILE C 1 477 ? 1.09800 46.44700 8.65700 1.000 52.24776 478 ILE C C 1
ATOM 18635 O O . ILE C 1 477 ? 2.18500 45.88900 8.41700 1.000 51.31705 478 ILE C O 1
ATOM 18651 N N . VAL C 1 478 ? 0.18900 45.91300 9.49600 1.000 52.34851 479 VAL C N 1
ATOM 18652 C CA . VAL C 1 478 ? 0.44500 44.59200 10.08600 1.000 52.05594 479 VAL C CA 1
ATOM 18653 C C . VAL C 1 478 ? 0.57700 43.55100 8.97600 1.000 50.73475 479 VAL C C 1
ATOM 18654 O O . VAL C 1 478 ? 1.54000 42.78200 8.92500 1.000 50.43188 479 VAL C O 1
ATOM 18667 N N . ARG C 1 479 ? -0.39800 43.50500 8.06700 1.000 49.51392 480 ARG C N 1
ATOM 18668 C CA . ARG C 1 479 ? -0.33900 42.52900 6.97900 1.000 49.59759 480 ARG C CA 1
ATOM 18669 C C . ARG C 1 479 ? 1.01600 42.59300 6.26100 1.000 49.81725 480 ARG C C 1
ATOM 18670 O O . ARG C 1 479 ? 1.70700 41.57200 6.12400 1.000 48.38584 480 ARG C O 1
ATOM 18691 N N . ASP C 1 480 ? 1.43000 43.78700 5.80800 1.000 50.11127 481 ASP C N 1
ATOM 18692 C CA . ASP C 1 480 ? 2.60200 43.84000 4.92500 1.000 49.74637 481 ASP C CA 1
ATOM 18693 C C . ASP C 1 480 ? 3.91500 43.59200 5.66700 1.000 50.30097 481 ASP C C 1
ATOM 18694 O O . ASP C 1 480 ? 4.80500 42.93000 5.11000 1.000 50.84152 481 ASP C O 1
ATOM 18703 N N . GLU C 1 481 ? 4.04400 44.03800 6.92700 1.000 49.35014 482 GLU C N 1
ATOM 18704 C CA . GLU C 1 481 ? 5.24700 43.69500 7.68200 1.000 50.03185 482 GLU C CA 1
ATOM 18705 C C . GLU C 1 481 ? 5.33200 42.18900 7.96900 1.000 50.21175 482 GLU C C 1
ATOM 18706 O O . GLU C 1 481 ? 6.40700 41.57200 7.79500 1.000 52.24412 482 GLU C O 1
ATOM 18718 N N . LEU C 1 482 ? 4.21800 41.55700 8.35500 1.000 49.13481 483 LEU C N 1
ATOM 18719 C CA . LEU C 1 482 ? 4.26700 40.11700 8.60500 1.000 48.51020 483 LEU C CA 1
ATOM 18720 C C . LEU C 1 482 ? 4.44600 39.31100 7.32000 1.000 50.30183 483 LEU C C 1
ATOM 18721 O O . LEU C 1 482 ? 4.91800 38.16900 7.37400 1.000 50.31584 483 LEU C O 1
ATOM 18737 N N . ALA C 1 483 ? 4.08300 39.85900 6.16000 1.000 49.68279 484 ALA C N 1
ATOM 18738 C CA . ALA C 1 483 ? 4.36700 39.11400 4.94300 1.000 51.21301 484 ALA C CA 1
ATOM 18739 C C . ALA C 1 483 ? 5.84200 39.21500 4.57900 1.000 53.78556 484 ALA C C 1
ATOM 18740 O O . ALA C 1 483 ? 6.40800 38.22400 4.09200 1.000 53.79578 484 ALA C O 1
ATOM 18747 N N . GLU C 1 484 ? 6.48700 40.37500 4.83900 1.000 58.86452 485 GLU C N 1
ATOM 18748 C CA . GLU C 1 484 ? 7.94500 40.45000 4.70600 1.000 58.36649 485 GLU C CA 1
ATOM 18749 C C . GLU C 1 484 ? 8.60200 39.36500 5.54700 1.000 57.91903 485 GLU C C 1
ATOM 18750 O O . GLU C 1 484 ? 9.44900 38.58700 5.06800 1.000 58.23948 485 GLU C O 1
ATOM 18762 N N . ILE C 1 485 ? 8.19500 39.29200 6.81500 1.000 56.44044 486 ILE C N 1
ATOM 18763 C CA . ILE C 1 485 ? 8.81200 38.33300 7.72200 1.000 56.02942 486 ILE C CA 1
ATOM 18764 C C . ILE C 1 485 ? 8.61100 36.91600 7.21500 1.000 55.06002 486 ILE C C 1
ATOM 18765 O O . ILE C 1 485 ? 9.56700 36.15300 7.07500 1.000 55.34196 486 ILE C O 1
ATOM 18781 N N . VAL C 1 486 ? 7.37600 36.54300 6.90800 1.000 54.72918 487 VAL C N 1
ATOM 18782 C CA . VAL C 1 486 ? 7.14800 35.17600 6.44300 1.000 53.36407 487 VAL C CA 1
ATOM 18783 C C . VAL C 1 486 ? 7.98800 34.86300 5.20700 1.000 53.18813 487 VAL C C 1
ATOM 18784 O O . VAL C 1 486 ? 8.36300 33.70400 4.98600 1.000 53.28200 487 VAL C O 1
ATOM 18797 N N . ASP C 1 487 ? 8.24200 35.85600 4.34400 1.000 54.79729 488 ASP C N 1
ATOM 18798 C CA . ASP C 1 487 ? 8.94300 35.50200 3.11300 1.000 53.68437 488 ASP C CA 1
ATOM 18799 C C . ASP C 1 487 ? 10.42900 35.30000 3.36300 1.000 56.57544 488 ASP C C 1
ATOM 18800 O O . ASP C 1 487 ? 11.03700 34.45100 2.71000 1.000 56.03997 488 ASP C O 1
ATOM 18809 N N . ARG C 1 488 ? 11.02500 36.07300 4.29800 1.000 68.96274 489 ARG C N 1
ATOM 18810 C CA . ARG C 1 488 ? 12.43500 35.85100 4.66500 1.000 61.89116 489 ARG C CA 1
ATOM 18811 C C . ARG C 1 488 ? 12.59200 34.55400 5.46500 1.000 58.12754 489 ARG C C 1
ATOM 18812 O O . ARG C 1 488 ? 13.55600 33.81000 5.26700 1.000 59.96734 489 ARG C O 1
ATOM 18833 N N . HIS C 1 489 ? 11.61500 34.23300 6.32500 1.000 54.46130 490 HIS C N 1
ATOM 18834 C CA . HIS C 1 489 ? 11.77200 33.20800 7.35200 1.000 52.83659 490 HIS C CA 1
ATOM 18835 C C . HIS C 1 489 ? 10.79200 32.03900 7.32400 1.000 51.07471 490 HIS C C 1
ATOM 18836 O O . HIS C 1 489 ? 11.01100 31.06400 8.04500 1.000 48.62011 490 HIS C O 1
ATOM 18850 N N . GLY C 1 490 ? 9.74200 32.07200 6.52700 1.000 51.63070 491 GLY C N 1
ATOM 18851 C CA . GLY C 1 490 ? 8.86400 30.92100 6.46900 1.000 49.53115 491 GLY C CA 1
ATOM 18852 C C . GLY C 1 490 ? 9.56700 29.68200 5.95000 1.000 47.06362 491 GLY C C 1
ATOM 18853 O O . GLY C 1 490 ? 10.43200 29.75200 5.09900 1.000 48.63605 491 GLY C O 1
ATOM 18857 N N . ASP C 1 491 ? 9.17500 28.52600 6.46700 1.000 44.85936 492 ASP C N 1
ATOM 18858 C CA . ASP C 1 491 ? 9.62000 27.26300 5.90200 1.000 43.15084 492 ASP C CA 1
ATOM 18859 C C . ASP C 1 491 ? 8.45500 26.30800 5.65800 1.000 43.46299 492 ASP C C 1
ATOM 18860 O O . ASP C 1 491 ? 7.31800 26.52100 6.10300 1.000 43.74707 492 ASP C O 1
ATOM 18869 N N . ASP C 1 492 ? 8.78100 25.26500 4.89500 1.000 42.92842 493 ASP C N 1
ATOM 18870 C CA . ASP C 1 492 ? 7.85700 24.21800 4.54500 1.000 43.90680 493 ASP C CA 1
ATOM 18871 C C . ASP C 1 492 ? 7.31500 23.53800 5.78100 1.000 45.52358 493 ASP C C 1
ATOM 18872 O O . ASP C 1 492 ? 7.92300 23.54400 6.84400 1.000 45.31348 493 ASP C O 1
ATOM 18881 N N . ARG C 1 493 ? 6.18300 22.85200 5.60000 1.000 46.12872 494 ARG C N 1
ATOM 18882 C CA . ARG C 1 493 ? 5.57500 22.02900 6.66300 1.000 47.23284 494 ARG C CA 1
ATOM 18883 C C . ARG C 1 493 ? 6.47400 20.83200 6.90200 1.000 47.14343 494 ARG C C 1
ATOM 18884 O O . ARG C 1 493 ? 6.80700 20.17800 5.90800 1.000 48.38782 494 ARG C O 1
ATOM 18905 N N . ARG C 1 494 ? 6.85800 20.56600 8.14800 1.000 47.57397 495 ARG C N 1
ATOM 18906 C CA . ARG C 1 494 ? 7.61200 19.35100 8.45000 1.000 47.30575 495 ARG C CA 1
ATOM 18907 C C . ARG C 1 494 ? 6.68300 18.15800 8.64700 1.000 48.44824 495 ARG C C 1
ATOM 18908 O O . ARG C 1 494 ? 6.87400 17.13100 7.98300 1.000 49.77210 495 ARG C O 1
ATOM 18929 N N . THR C 1 495 ? 5.65500 18.31300 9.51100 1.000 48.53768 496 THR C N 1
ATOM 18930 C CA . THR C 1 495 ? 4.77300 17.22400 9.93800 1.000 49.20426 496 THR C CA 1
ATOM 18931 C C . THR C 1 495 ? 3.69200 16.91200 8.91500 1.000 49.29337 496 THR C C 1
ATOM 18932 O O . THR C 1 495 ? 2.90200 17.79300 8.57700 1.000 50.07119 496 THR C O 1
ATOM 18943 N N . ARG C 1 496 ? 3.60300 15.65600 8.47800 1.000 50.15284 497 ARG C N 1
ATOM 18944 C CA . ARG C 1 496 ? 2.67700 15.28000 7.42100 1.000 51.18045 497 ARG C CA 1
ATOM 18945 C C . ARG C 1 496 ? 1.34200 14.89100 8.03100 1.000 51.16635 497 ARG C C 1
ATOM 18946 O O . ARG C 1 496 ? 1.28800 14.19300 9.05100 1.000 52.20280 497 ARG C O 1
ATOM 18967 N N . ILE C 1 497 ? 0.26200 15.35200 7.41100 1.000 54.64099 498 ILE C N 1
ATOM 18968 C CA . ILE C 1 497 ? -1.08900 15.14100 7.92700 1.000 55.70257 498 ILE C CA 1
ATOM 18969 C C . ILE C 1 497 ? -1.80500 14.11600 7.05300 1.000 57.10127 498 ILE C C 1
ATOM 18970 O O . ILE C 1 497 ? -1.69500 14.16000 5.82400 1.000 57.69541 498 ILE C O 1
ATOM 18986 N N . ILE C 1 498 ? -2.55500 13.20900 7.68200 1.000 56.96114 499 ILE C N 1
ATOM 18987 C CA . ILE C 1 498 ? -3.29300 12.16200 6.98400 1.000 58.82311 499 ILE C CA 1
ATOM 18988 C C . ILE C 1 498 ? -4.61100 11.89800 7.70600 1.000 62.41028 499 ILE C C 1
ATOM 18989 O O . ILE C 1 498 ? -4.95600 12.57500 8.68200 1.000 60.91619 499 ILE C O 1
ATOM 19005 N N . ALA C 1 499 ? -5.39500 10.94900 7.18900 1.000 79.77849 500 ALA C N 1
ATOM 19006 C CA . ALA C 1 499 ? -6.77100 10.76800 7.71100 1.000 73.01023 500 ALA C CA 1
ATOM 19007 C C . ALA C 1 499 ? -6.95700 9.48400 8.51600 1.000 71.57635 500 ALA C C 1
ATOM 19008 O O . ALA C 1 499 ? -6.14000 8.55700 8.46400 1.000 74.45518 500 ALA C O 1
ATOM 19015 N N . GLU D 2 1 ? 17.19500 17.65800 80.57100 1.000 81.91816 425 GLU D N 1
ATOM 19016 C CA . GLU D 2 1 ? 18.13100 18.30700 79.61500 1.000 81.21949 425 GLU D CA 1
ATOM 19017 C C . GLU D 2 1 ? 18.40700 17.34100 78.45600 1.000 79.45336 425 GLU D C 1
ATOM 19018 O O . GLU D 2 1 ? 17.89800 16.20500 78.54900 1.000 79.25774 425 GLU D O 1
ATOM 19029 N N . LEU D 2 2 ? 19.14900 17.75600 77.41400 1.000 79.86291 426 LEU D N 1
ATOM 19030 C CA . LEU D 2 2 ? 19.40500 16.94300 76.23000 1.000 77.52648 426 LEU D CA 1
ATOM 19031 C C . LEU D 2 2 ? 20.85200 17.16400 75.78800 1.000 76.38309 426 LEU D C 1
ATOM 19032 O O . LEU D 2 2 ? 21.38600 18.26400 75.96000 1.000 75.75557 426 LEU D O 1
ATOM 19036 N N . VAL D 2 3 ? 21.51100 16.09500 75.24800 1.000 75.13197 427 VAL D N 1
ATOM 19037 C CA . VAL D 2 3 ? 22.90800 16.20800 74.81800 1.000 74.44531 427 VAL D CA 1
ATOM 19038 C C . VAL D 2 3 ? 22.94900 16.93100 73.48000 1.000 72.29477 427 VAL D C 1
ATOM 19039 O O . VAL D 2 3 ? 22.03400 16.80600 72.66300 1.000 71.19351 427 VAL D O 1
ATOM 19052 N N . ARG D 2 4 ? 24.00000 17.72500 73.27400 1.000 73.45552 428 ARG D N 1
ATOM 19053 C CA . ARG D 2 4 ? 24.24100 18.44700 72.03000 1.000 72.74496 428 ARG D CA 1
ATOM 19054 C C . ARG D 2 4 ? 25.53700 17.93800 71.41300 1.000 74.76692 428 ARG D C 1
ATOM 19055 O O . ARG D 2 4 ? 26.48600 17.61400 72.12800 1.000 76.02842 428 ARG D O 1
ATOM 19076 N N . ARG D 2 5 ? 25.60200 17.91300 70.08300 1.000 72.08980 429 ARG D N 1
ATOM 19077 C CA . ARG D 2 5 ? 26.72200 17.27000 69.39900 1.000 74.88416 429 ARG D CA 1
ATOM 19078 C C . ARG D 2 5 ? 28.01100 18.10400 69.46500 1.000 79.44832 429 ARG D C 1
ATOM 19079 O O . ARG D 2 5 ? 27.98400 19.33300 69.59700 1.000 77.99475 429 ARG D O 1
ATOM 19100 N N . LYS D 2 6 ? 29.15200 17.39600 69.41000 1.000 82.55334 430 LYS D N 1
ATOM 19101 C CA . LYS D 2 6 ? 30.48500 18.01600 69.42300 1.000 82.83829 430 LYS D CA 1
ATOM 19102 C C . LYS D 2 6 ? 31.23800 17.80600 68.10100 1.000 84.16099 430 LYS D C 1
ATOM 19103 O O . LYS D 2 6 ? 31.63500 16.69200 67.75500 1.000 85.19774 430 LYS D O 1
ATOM 19122 N N . GLY D 2 13 ? 25.02100 10.63800 66.66900 1.000 63.04540 437 GLY D N 1
ATOM 19123 C CA . GLY D 2 13 ? 23.91600 10.13100 65.83200 1.000 64.15398 437 GLY D CA 1
ATOM 19124 C C . GLY D 2 13 ? 23.07400 11.24400 65.23300 1.000 64.59128 437 GLY D C 1
ATOM 19125 O O . GLY D 2 13 ? 22.32100 10.94900 64.28500 1.000 64.86415 437 GLY D O 1
ATOM 19128 N N . LEU D 2 14 ? 23.19300 12.47300 65.74300 1.000 67.55888 438 LEU D N 1
ATOM 19129 C CA . LEU D 2 14 ? 22.40900 13.64100 65.26100 1.000 68.21428 438 LEU D CA 1
ATOM 19130 C C . LEU D 2 14 ? 22.71800 13.89800 63.78400 1.000 69.32605 438 LEU D C 1
ATOM 19131 O O . LEU D 2 14 ? 23.77400 13.44400 63.32400 1.000 69.64517 438 LEU D O 1
ATOM 19147 N N . PRO D 2 15 ? 21.87500 14.62800 63.01800 1.000 71.53217 439 PRO D N 1
ATOM 19148 C CA . PRO D 2 15 ? 22.08900 14.79000 61.58200 1.000 72.06962 439 PRO D CA 1
ATOM 19149 C C . PRO D 2 15 ? 23.48600 15.28000 61.18500 1.000 73.79397 439 PRO D C 1
ATOM 19150 O O . PRO D 2 15 ? 23.96000 16.11300 61.88300 1.000 74.78886 439 PRO D O 1
ATOM 19161 N N . GLY D 2 16 ? 24.07000 14.79200 60.07900 1.000 69.47646 440 GLY D N 1
ATOM 19162 C CA . GLY D 2 16 ? 25.36000 15.24600 59.58300 1.000 68.50054 440 GLY D CA 1
ATOM 19163 C C . GLY D 2 16 ? 25.47300 16.75900 59.48200 1.000 66.90819 440 GLY D C 1
ATOM 19164 O O . GLY D 2 16 ? 26.49400 17.34100 59.86300 1.000 66.80594 440 GLY D O 1
ATOM 19168 N N . LYS D 2 17 ? 24.43800 17.42000 58.95600 1.000 66.36821 441 LYS D N 1
ATOM 19169 C CA . LYS D 2 17 ? 24.55700 18.83000 58.60300 1.000 64.17909 441 LYS D CA 1
ATOM 19170 C C . LYS D 2 17 ? 24.22500 19.77900 59.73800 1.000 63.57108 441 LYS D C 1
ATOM 19171 O O . LYS D 2 17 ? 24.22600 20.99300 59.51200 1.000 60.85071 441 LYS D O 1
ATOM 19190 N N . LEU D 2 18 ? 23.96900 19.28100 60.94700 1.000 65.91652 442 LEU D N 1
ATOM 19191 C CA . LEU D 2 18 ? 23.37200 20.11800 61.98300 1.000 64.43130 442 LEU D CA 1
ATOM 19192 C C . LEU D 2 18 ? 24.45400 20.88800 62.72400 1.000 63.23241 442 LEU D C 1
ATOM 19193 O O . LEU D 2 18 ? 25.25300 20.29600 63.44600 1.000 64.92043 442 LEU D O 1
ATOM 19209 N N . ALA D 2 19 ? 24.45400 22.20800 62.60200 1.000 58.81281 443 ALA D N 1
ATOM 19210 C CA . ALA D 2 19 ? 25.11100 23.04800 63.59800 1.000 58.24617 443 ALA D CA 1
ATOM 19211 C C . ALA D 2 19 ? 24.20100 23.10000 64.81700 1.000 57.88210 443 ALA D C 1
ATOM 19212 O O . ALA D 2 19 ? 23.10600 23.65200 64.75100 1.000 58.69728 443 ALA D O 1
ATOM 19219 N N . ASP D 2 20 ? 24.62000 22.51500 65.92000 1.000 58.81335 444 ASP D N 1
ATOM 19220 C CA . ASP D 2 20 ? 23.78700 22.42500 67.10700 1.000 59.62471 444 ASP D CA 1
ATOM 19221 C C . ASP D 2 20 ? 24.16900 23.53900 68.06900 1.000 60.34070 444 ASP D C 1
ATOM 19222 O O . ASP D 2 20 ? 25.14800 24.25600 67.86400 1.000 60.30572 444 ASP D O 1
ATOM 19231 N N . CYS D 2 21 ? 23.33600 23.73000 69.08300 1.000 62.69392 445 CYS D N 1
ATOM 19232 C CA . CYS D 2 21 ? 23.60200 24.73400 70.09500 1.000 64.73159 445 CYS D CA 1
ATOM 19233 C C . CYS D 2 21 ? 24.43500 24.09400 71.17800 1.000 65.97098 445 CYS D C 1
ATOM 19234 O O . CYS D 2 21 ? 24.63600 22.88200 71.20500 1.000 64.74051 445 CYS D O 1
ATOM 19242 N N . ARG D 2 22 ? 24.90900 24.92100 72.08400 1.000 70.90650 446 ARG D N 1
ATOM 19243 C CA . ARG D 2 22 ? 25.69800 24.47400 73.21900 1.000 72.01424 446 ARG D CA 1
ATOM 19244 C C . ARG D 2 22 ? 24.93700 24.79400 74.50000 1.000 71.58125 446 ARG D C 1
ATOM 19245 O O . ARG D 2 22 ? 25.51600 25.16100 75.52600 1.000 73.94743 446 ARG D O 1
ATOM 19266 N N . SER D 2 23 ? 23.61300 24.66700 74.43900 1.000 69.65201 447 SER D N 1
ATOM 19267 C CA . SER D 2 23 ? 22.77200 24.70100 75.62800 1.000 70.72558 447 SER D CA 1
ATOM 19268 C C . SER D 2 23 ? 22.03000 23.37700 75.74900 1.000 71.75541 447 SER D C 1
ATOM 19269 O O . SER D 2 23 ? 21.48900 22.83200 74.77100 1.000 71.01609 447 SER D O 1
ATOM 19277 N N . THR D 2 24 ? 22.00900 22.86900 76.96100 1.000 71.40060 448 THR D N 1
ATOM 19278 C CA . THR D 2 24 ? 21.47200 21.55100 77.21300 1.000 73.43980 448 THR D CA 1
ATOM 19279 C C . THR D 2 24 ? 19.99200 21.57600 77.57300 1.000 75.82770 448 THR D C 1
ATOM 19280 O O . THR D 2 24 ? 19.33900 20.52800 77.48700 1.000 76.11237 448 THR D O 1
ATOM 19291 N N . ASP D 2 25 ? 19.43900 22.76400 77.90600 1.000 83.86578 449 ASP D N 1
ATOM 19292 C CA . ASP D 2 25 ? 18.03800 22.98200 78.28600 1.000 79.45496 449 ASP D CA 1
ATOM 19293 C C . ASP D 2 25 ? 17.11600 23.28900 77.10200 1.000 76.92634 449 ASP D C 1
ATOM 19294 O O . ASP D 2 25 ? 17.05400 24.44900 76.66000 1.000 77.05104 449 ASP D O 1
ATOM 19303 N N . PRO D 2 26 ? 16.35600 22.30400 76.58200 1.000 75.19901 450 PRO D N 1
ATOM 19304 C CA . PRO D 2 26 ? 15.51400 22.58400 75.39800 1.000 73.08718 450 PRO D CA 1
ATOM 19305 C C . PRO D 2 26 ? 14.60800 23.79800 75.53700 1.000 72.17717 450 PRO D C 1
ATOM 19306 O O . PRO D 2 26 ? 14.34900 24.47100 74.52900 1.000 71.43558 450 PRO D O 1
ATOM 19317 N N . ARG D 2 27 ? 14.12000 24.09900 76.74700 1.000 72.74828 451 ARG D N 1
ATOM 19318 C CA . ARG D 2 27 ? 13.27400 25.27500 76.96000 1.000 72.08449 451 ARG D CA 1
ATOM 19319 C C . ARG D 2 27 ? 13.88300 26.52300 76.34400 1.000 71.61834 451 ARG D C 1
ATOM 19320 O O . ARG D 2 27 ? 13.22000 27.25000 75.59900 1.000 70.87710 451 ARG D O 1
ATOM 19341 N N . LYS D 2 28 ? 15.15900 26.78000 76.64100 1.000 72.09792 452 LYS D N 1
ATOM 19342 C CA . LYS D 2 28 ? 15.84200 27.99800 76.23100 1.000 71.92342 452 LYS D CA 1
ATOM 19343 C C . LYS D 2 28 ? 16.48900 27.89000 74.85700 1.000 71.17972 452 LYS D C 1
ATOM 19344 O O . LYS D 2 28 ? 17.08700 28.87600 74.41000 1.000 72.19945 452 LYS D O 1
ATOM 19363 N N . SER D 2 29 ? 16.33900 26.75000 74.17500 1.000 68.91687 453 SER D N 1
ATOM 19364 C CA . SER D 2 29 ? 16.93900 26.48800 72.87300 1.000 67.35248 453 SER D CA 1
ATOM 19365 C C . SER D 2 29 ? 15.96800 26.67200 71.70500 1.000 64.66164 453 SER D C 1
ATOM 19366 O O . SER D 2 29 ? 14.74200 26.73500 71.88100 1.000 64.61383 453 SER D O 1
ATOM 19374 N N . GLU D 2 30 ? 16.55400 26.72500 70.49500 1.000 63.69332 454 GLU D N 1
ATOM 19375 C CA . GLU D 2 30 ? 15.84400 27.02800 69.25700 1.000 61.19562 454 GLU D CA 1
ATOM 19376 C C . GLU D 2 30 ? 16.48700 26.31800 68.07500 1.000 60.27530 454 GLU D C 1
ATOM 19377 O O . GLU D 2 30 ? 17.68700 26.45700 67.85200 1.000 60.82054 454 GLU D O 1
ATOM 19389 N N . LEU D 2 31 ? 15.69000 25.59900 67.29200 1.000 58.97702 455 LEU D N 1
ATOM 19390 C CA . LEU D 2 31 ? 16.14900 25.03700 66.02400 1.000 57.39339 455 LEU D CA 1
ATOM 19391 C C . LEU D 2 31 ? 15.64600 25.90300 64.86600 1.000 55.57399 455 LEU D C 1
ATOM 19392 O O . LEU D 2 31 ? 14.45000 25.90900 64.56600 1.000 54.63769 455 LEU D O 1
ATOM 19408 N N . TYR D 2 32 ? 16.56600 26.61100 64.20500 1.000 54.18045 456 TYR D N 1
ATOM 19409 C CA . TYR D 2 32 ? 16.27600 27.35000 62.98800 1.000 52.65337 456 TYR D CA 1
ATOM 19410 C C . TYR D 2 32 ? 16.46400 26.43500 61.79600 1.000 51.37167 456 TYR D C 1
ATOM 19411 O O . TYR D 2 32 ? 17.55800 25.91600 61.59900 1.000 52.90639 456 TYR D O 1
ATOM 19429 N N . VAL D 2 33 ? 15.40800 26.25700 60.99900 1.000 51.08781 457 VAL D N 1
ATOM 19430 C CA . VAL D 2 33 ? 15.40400 25.35400 59.84400 1.000 50.41704 457 VAL D CA 1
ATOM 19431 C C . VAL D 2 33 ? 15.36700 26.18100 58.56100 1.000 50.76049 457 VAL D C 1
ATOM 19432 O O . VAL D 2 33 ? 14.49300 27.05100 58.40000 1.000 52.53742 457 VAL D O 1
ATOM 19445 N N . VAL D 2 34 ? 16.27300 25.84800 57.61900 1.000 54.27423 458 VAL D N 1
ATOM 19446 C CA . VAL D 2 34 ? 16.79200 26.79500 56.63800 1.000 56.98658 458 VAL D CA 1
ATOM 19447 C C . VAL D 2 34 ? 16.87700 26.15800 55.25100 1.000 58.16805 458 VAL D C 1
ATOM 19448 O O . VAL D 2 34 ? 17.00200 24.93300 55.09300 1.000 57.31443 458 VAL D O 1
ATOM 19461 N N . GLU D 2 35 ? 16.77700 27.02900 54.23900 1.000 59.04411 459 GLU D N 1
ATOM 19462 C CA . GLU D 2 35 ? 16.57200 26.64000 52.84200 1.000 56.52320 459 GLU D CA 1
ATOM 19463 C C . GLU D 2 35 ? 17.96400 26.44700 52.25800 1.000 58.02253 459 GLU D C 1
ATOM 19464 O O . GLU D 2 35 ? 18.55200 27.37300 51.69100 1.000 59.32991 459 GLU D O 1
ATOM 19476 N N . GLY D 2 36 ? 18.53700 25.25200 52.45500 1.000 59.39200 460 GLY D N 1
ATOM 19477 C CA . GLY D 2 36 ? 19.87500 24.94700 51.92900 1.000 60.20622 460 GLY D CA 1
ATOM 19478 C C . GLY D 2 36 ? 21.13000 25.51300 52.62600 1.000 60.00780 460 GLY D C 1
ATOM 19479 O O . GLY D 2 36 ? 21.09600 26.31800 53.56900 1.000 59.87920 460 GLY D O 1
ATOM 19483 N N . ASP D 2 37 ? 22.28100 25.09300 52.06900 1.000 60.28457 461 ASP D N 1
ATOM 19484 C CA . ASP D 2 37 ? 23.58500 25.28600 52.72400 1.000 60.68246 461 ASP D CA 1
ATOM 19485 C C . ASP D 2 37 ? 24.03900 26.74900 52.73900 1.000 59.80042 461 ASP D C 1
ATOM 19486 O O . ASP D 2 37 ? 24.65300 27.20200 53.71000 1.000 60.21717 461 ASP D O 1
ATOM 19495 N N . SER D 2 38 ? 23.82500 27.48700 51.64800 1.000 61.76029 462 SER D N 1
ATOM 19496 C CA . SER D 2 38 ? 24.29700 28.87000 51.59200 1.000 61.43782 462 SER D CA 1
ATOM 19497 C C . SER D 2 38 ? 23.60000 29.74700 52.62600 1.000 61.38590 462 SER D C 1
ATOM 19498 O O . SER D 2 38 ? 24.19900 30.67200 53.18000 1.000 61.68178 462 SER D O 1
ATOM 19506 N N . ALA D 2 39 ? 22.34800 29.46600 52.91900 1.000 59.66838 463 ALA D N 1
ATOM 19507 C CA . ALA D 2 39 ? 21.69300 30.20000 53.99000 1.000 60.41802 463 ALA D CA 1
ATOM 19508 C C . ALA D 2 39 ? 22.14800 29.68800 55.34400 1.000 57.18945 463 ALA D C 1
ATOM 19509 O O . ALA D 2 39 ? 22.37400 30.49500 56.26700 1.000 56.63353 463 ALA D O 1
ATOM 19516 N N . GLY D 2 40 ? 22.24500 28.34600 55.48200 1.000 57.74815 464 GLY D N 1
ATOM 19517 C CA . GLY D 2 40 ? 22.78700 27.78500 56.70200 1.000 57.55773 464 GLY D CA 1
ATOM 19518 C C . GLY D 2 40 ? 24.07800 28.46200 57.11200 1.000 56.75693 464 GLY D C 1
ATOM 19519 O O . GLY D 2 40 ? 24.34100 28.65000 58.30100 1.000 58.24530 464 GLY D O 1
ATOM 19523 N N . GLY D 2 41 ? 24.89000 28.85300 56.13600 1.000 59.52718 465 GLY D N 1
ATOM 19524 C CA . GLY D 2 41 ? 26.13800 29.50500 56.42200 1.000 59.28453 465 GLY D CA 1
ATOM 19525 C C . GLY D 2 41 ? 25.91600 30.79200 57.16200 1.000 57.97543 465 GLY D C 1
ATOM 19526 O O . GLY D 2 41 ? 26.41000 30.94000 58.28500 1.000 58.76184 465 GLY D O 1
ATOM 19530 N N . SER D 2 42 ? 25.22700 31.74500 56.52800 1.000 57.66882 466 SER D N 1
ATOM 19531 C CA . SER D 2 42 ? 25.04600 33.04500 57.17000 1.000 57.64700 466 SER D CA 1
ATOM 19532 C C . SER D 2 42 ? 24.35900 32.90700 58.52400 1.000 56.71423 466 SER D C 1
ATOM 19533 O O . SER D 2 42 ? 24.63800 33.70400 59.43400 1.000 57.76811 466 SER D O 1
ATOM 19541 N N . ALA D 2 43 ? 23.47500 31.89700 58.67400 1.000 55.26367 467 ALA D N 1
ATOM 19542 C CA . ALA D 2 43 ? 22.79300 31.64600 59.95100 1.000 53.69075 467 ALA D CA 1
ATOM 19543 C C . ALA D 2 43 ? 23.76500 31.17200 61.03700 1.000 55.01600 467 ALA D C 1
ATOM 19544 O O . ALA D 2 43 ? 23.72500 31.64600 62.18300 1.000 55.37780 467 ALA D O 1
ATOM 19551 N N . LYS D 2 44 ? 24.61900 30.19700 60.69500 1.000 55.88307 468 LYS D N 1
ATOM 19552 C CA . LYS D 2 44 ? 25.62700 29.66900 61.60700 1.000 55.66789 468 LYS D CA 1
ATOM 19553 C C . LYS D 2 44 ? 26.62600 30.74400 61.99500 1.000 56.39534 468 LYS D C 1
ATOM 19554 O O . LYS D 2 44 ? 27.09800 30.76500 63.13400 1.000 56.65464 468 LYS D O 1
ATOM 19573 N N . SER D 2 45 ? 26.89900 31.69100 61.10200 1.000 56.43640 469 SER D N 1
ATOM 19574 C CA . SER D 2 45 ? 27.87500 32.71800 61.44800 1.000 57.50316 469 SER D CA 1
ATOM 19575 C C . SER D 2 45 ? 27.24100 33.76800 62.35100 1.000 57.85459 469 SER D C 1
ATOM 19576 O O . SER D 2 45 ? 27.81800 34.13800 63.38400 1.000 60.74323 469 SER D O 1
ATOM 19584 N N . GLY D 2 46 ? 26.02100 34.19500 62.02400 1.000 57.17889 470 GLY D N 1
ATOM 19585 C CA . GLY D 2 46 ? 25.31200 35.22200 62.77700 1.000 58.39024 470 GLY D CA 1
ATOM 19586 C C . GLY D 2 46 ? 24.40000 34.79500 63.91600 1.000 59.00374 470 GLY D C 1
ATOM 19587 O O . GLY D 2 46 ? 23.85400 35.67100 64.60200 1.000 60.07901 470 GLY D O 1
ATOM 19591 N N . ARG D 2 47 ? 24.22900 33.48800 64.15500 1.000 60.34301 471 ARG D N 1
ATOM 19592 C CA . ARG D 2 47 ? 23.44000 33.02300 65.27900 1.000 62.08283 471 ARG D CA 1
ATOM 19593 C C . ARG D 2 47 ? 24.07900 33.31100 66.62800 1.000 64.36685 471 ARG D C 1
ATOM 19594 O O . ARG D 2 47 ? 25.20700 33.81900 66.70500 1.000 65.37495 471 ARG D O 1
ATOM 19615 N N . ASP D 2 48 ? 23.32900 33.03100 67.69500 1.000 64.74287 472 ASP D N 1
ATOM 19616 C CA . ASP D 2 48 ? 23.88600 33.02400 69.04700 1.000 67.14845 472 ASP D CA 1
ATOM 19617 C C . ASP D 2 48 ? 24.08300 31.54600 69.40000 1.000 69.66023 472 ASP D C 1
ATOM 19618 O O . ASP D 2 48 ? 23.17300 30.88700 69.90400 1.000 69.52438 472 ASP D O 1
ATOM 19627 N N . SER D 2 49 ? 25.29900 31.03500 69.16600 1.000 74.88130 473 SER D N 1
ATOM 19628 C CA . SER D 2 49 ? 25.52100 29.59100 69.23600 1.000 76.28669 473 SER D CA 1
ATOM 19629 C C . SER D 2 49 ? 25.11500 28.99200 70.58100 1.000 82.57347 473 SER D C 1
ATOM 19630 O O . SER D 2 49 ? 24.83900 27.78500 70.64800 1.000 83.67956 473 SER D O 1
ATOM 19638 N N . MET D 2 50 ? 25.05100 29.75500 71.67900 1.000 73.48659 474 MET D N 1
ATOM 19639 C CA . MET D 2 50 ? 24.64300 29.23200 73.01300 1.000 72.98348 474 MET D CA 1
ATOM 19640 C C . MET D 2 50 ? 23.27500 28.58200 72.90500 1.000 72.72998 474 MET D C 1
ATOM 19641 O O . MET D 2 50 ? 23.16600 27.47800 73.40900 1.000 71.24229 474 MET D O 1
ATOM 19655 N N . PHE D 2 51 ? 22.30000 29.21500 72.24900 1.000 77.73714 475 PHE D N 1
ATOM 19656 C CA . PHE D 2 51 ? 20.91900 28.74900 72.20800 1.000 77.78549 475 PHE D CA 1
ATOM 19657 C C . PHE D 2 51 ? 20.45500 28.26000 70.83300 1.000 72.55974 475 PHE D C 1
ATOM 19658 O O . PHE D 2 51 ? 19.76800 27.23700 70.75800 1.000 70.65701 475 PHE D O 1
ATOM 19675 N N . GLN D 2 52 ? 20.85600 28.90500 69.73200 1.000 67.75494 476 GLN D N 1
ATOM 19676 C CA . GLN D 2 52 ? 20.31000 28.60200 68.41100 1.000 62.58500 476 GLN D CA 1
ATOM 19677 C C . GLN D 2 52 ? 21.11900 27.52300 67.69700 1.000 62.46600 476 GLN D C 1
ATOM 19678 O O . GLN D 2 52 ? 22.35200 27.59200 67.64300 1.000 62.81449 476 GLN D O 1
ATOM 19692 N N . ALA D 2 53 ? 20.41400 26.51600 67.18500 1.000 62.33057 477 ALA D N 1
ATOM 19693 C CA . ALA D 2 53 ? 20.92600 25.52400 66.25500 1.000 61.35406 477 ALA D CA 1
ATOM 19694 C C . ALA D 2 53 ? 20.38500 25.80400 64.85900 1.000 58.65780 477 ALA D C 1
ATOM 19695 O O . ALA D 2 53 ? 19.37900 26.48300 64.70000 1.000 58.17189 477 ALA D O 1
ATOM 19702 N N . ILE D 2 54 ? 21.02600 25.23400 63.84300 1.000 57.55749 478 ILE D N 1
ATOM 19703 C CA . ILE D 2 54 ? 20.71500 25.51400 62.44400 1.000 56.08964 478 ILE D CA 1
ATOM 19704 C C . ILE D 2 54 ? 20.74700 24.19600 61.67100 1.000 54.96454 478 ILE D C 1
ATOM 19705 O O . ILE D 2 54 ? 21.78800 23.53500 61.61400 1.000 56.17871 478 ILE D O 1
ATOM 19721 N N . LEU D 2 55 ? 19.62100 23.80800 61.07500 1.000 53.70150 479 LEU D N 1
ATOM 19722 C CA . LEU D 2 55 ? 19.56500 22.58400 60.27500 1.000 52.92205 479 LEU D CA 1
ATOM 19723 C C . LEU D 2 55 ? 19.21800 22.99400 58.85800 1.000 51.93434 479 LEU D C 1
ATOM 19724 O O . LEU D 2 55 ? 18.05000 23.32600 58.58200 1.000 52.43801 479 LEU D O 1
ATOM 19740 N N . PRO D 2 56 ? 20.17600 22.98200 57.92500 1.000 52.07205 480 PRO D N 1
ATOM 19741 C CA . PRO D 2 56 ? 19.83600 23.26900 56.52700 1.000 53.36876 480 PRO D CA 1
ATOM 19742 C C . PRO D 2 56 ? 19.26300 22.03300 55.85900 1.000 53.42210 480 PRO D C 1
ATOM 19743 O O . PRO D 2 56 ? 19.65200 20.90300 56.17100 1.000 52.00555 480 PRO D O 1
ATOM 19754 N N . LEU D 2 57 ? 18.30100 22.28600 54.96700 1.000 56.00006 481 LEU D N 1
ATOM 19755 C CA . LEU D 2 57 ? 17.64900 21.29300 54.12900 1.000 58.64926 481 LEU D CA 1
ATOM 19756 C C . LEU D 2 57 ? 17.92700 21.63900 52.67400 1.000 61.30300 481 LEU D C 1
ATOM 19757 O O . LEU D 2 57 ? 17.91000 22.81700 52.28300 1.000 60.83769 481 LEU D O 1
ATOM 19773 N N . ARG D 2 58 ? 18.10200 20.61600 51.85300 1.000 66.41016 482 ARG D N 1
ATOM 19774 C CA . ARG D 2 58 ? 18.39700 20.83400 50.44600 1.000 66.76753 482 ARG D CA 1
ATOM 19775 C C . ARG D 2 58 ? 17.07100 20.97000 49.70600 1.000 64.73725 482 ARG D C 1
ATOM 19776 O O . ARG D 2 58 ? 16.33100 19.99000 49.48600 1.000 64.05288 482 ARG D O 1
ATOM 19797 N N . GLY D 2 59 ? 16.75200 22.22500 49.38500 1.000 59.61323 483 GLY D N 1
ATOM 19798 C CA . GLY D 2 59 ? 15.72900 22.50800 48.38900 1.000 56.66460 483 GLY D CA 1
ATOM 19799 C C . GLY D 2 59 ? 14.29000 22.44300 48.89000 1.000 55.12453 483 GLY D C 1
ATOM 19800 O O . GLY D 2 59 ? 13.95500 22.81800 50.02000 1.000 55.07521 483 GLY D O 1
ATOM 19804 N N . LYS D 2 60 ? 13.41200 22.05300 47.97500 1.000 54.47925 484 LYS D N 1
ATOM 19805 C CA . LYS D 2 60 ? 12.02500 21.74700 48.28400 1.000 53.46397 484 LYS D CA 1
ATOM 19806 C C . LYS D 2 60 ? 12.02900 20.32200 48.83400 1.000 52.80675 484 LYS D C 1
ATOM 19807 O O . LYS D 2 60 ? 12.43600 19.37300 48.13300 1.000 53.18474 484 LYS D O 1
ATOM 19826 N N . ILE D 2 61 ? 11.65800 20.20600 50.12100 1.000 51.60001 485 ILE D N 1
ATOM 19827 C CA . ILE D 2 61 ? 11.44800 18.92100 50.77100 1.000 51.11831 485 ILE D CA 1
ATOM 19828 C C . ILE D 2 61 ? 10.30400 18.16000 50.11600 1.000 52.38939 485 ILE D C 1
ATOM 19829 O O . ILE D 2 61 ? 9.39900 18.75600 49.53300 1.000 51.48090 485 ILE D O 1
ATOM 19845 N N . ILE D 2 62 ? 10.35900 16.82300 50.20300 1.000 53.45369 486 ILE D N 1
ATOM 19846 C CA . ILE D 2 62 ? 9.31000 15.96000 49.64800 1.000 54.34737 486 ILE D CA 1
ATOM 19847 C C . ILE D 2 62 ? 7.93800 16.29600 50.19500 1.000 54.74236 486 ILE D C 1
ATOM 19848 O O . ILE D 2 62 ? 7.75900 16.45400 51.41000 1.000 56.13315 486 ILE D O 1
ATOM 19864 N N . ASN D 2 63 ? 6.94200 16.31300 49.30100 1.000 54.73518 487 ASN D N 1
ATOM 19865 C CA . ASN D 2 63 ? 5.54000 16.52100 49.68600 1.000 56.20451 487 ASN D CA 1
ATOM 19866 C C . ASN D 2 63 ? 4.95900 15.24600 50.28300 1.000 59.71536 487 ASN D C 1
ATOM 19867 O O . ASN D 2 63 ? 4.76200 14.25200 49.55700 1.000 60.53280 487 ASN D O 1
ATOM 19878 N N . VAL D 2 64 ? 4.66000 15.28000 51.59700 1.000 64.21075 488 VAL D N 1
ATOM 19879 C CA . VAL D 2 64 ? 4.29700 14.03700 52.28500 1.000 70.15800 488 VAL D CA 1
ATOM 19880 C C . VAL D 2 64 ? 2.88400 13.61200 51.90000 1.000 70.24981 488 VAL D C 1
ATOM 19881 O O . VAL D 2 64 ? 2.60700 12.41300 51.72900 1.000 79.27868 488 VAL D O 1
ATOM 19894 N N . GLU D 2 65 ? 1.97400 14.58700 51.75000 1.000 62.14964 489 GLU D N 1
ATOM 19895 C CA . GLU D 2 65 ? 0.57800 14.27400 51.47100 1.000 60.44173 489 GLU D CA 1
ATOM 19896 C C . GLU D 2 65 ? 0.40900 13.57000 50.13500 1.000 60.09501 489 GLU D C 1
ATOM 19897 O O . GLU D 2 65 ? -0.52900 12.78200 49.97500 1.000 60.71978 489 GLU D O 1
ATOM 19909 N N . LYS D 2 66 ? 1.27700 13.83300 49.16600 1.000 62.69930 490 LYS D N 1
ATOM 19910 C CA . LYS D 2 66 ? 1.18400 13.12900 47.89100 1.000 63.29144 490 LYS D CA 1
ATOM 19911 C C . LYS D 2 66 ? 1.94500 11.80800 47.87500 1.000 65.03198 490 LYS D C 1
ATOM 19912 O O . LYS D 2 66 ? 1.77600 11.02000 46.94000 1.000 64.35891 490 LYS D O 1
ATOM 19931 N N . ALA D 2 67 ? 2.77500 11.53900 48.86700 1.000 66.38511 491 ALA D N 1
ATOM 19932 C CA . ALA D 2 67 ? 3.77500 10.48700 48.76400 1.000 69.73125 491 ALA D CA 1
ATOM 19933 C C . ALA D 2 67 ? 3.50100 9.40900 49.79900 1.000 75.35194 491 ALA D C 1
ATOM 19934 O O . ALA D 2 67 ? 3.25500 9.71000 50.97900 1.000 75.11890 491 ALA D O 1
ATOM 19941 N N . ARG D 2 68 ? 3.55000 8.15700 49.34900 1.000 77.83431 492 ARG D N 1
ATOM 19942 C CA . ARG D 2 68 ? 3.40300 7.03400 50.25900 1.000 81.83357 492 ARG D CA 1
ATOM 19943 C C . ARG D 2 68 ? 4.40000 7.17400 51.40200 1.000 81.36798 492 ARG D C 1
ATOM 19944 O O . ARG D 2 68 ? 5.52300 7.65800 51.22000 1.000 79.54296 492 ARG D O 1
ATOM 19965 N N . ILE D 2 69 ? 3.99400 6.75200 52.60100 1.000 91.34753 493 ILE D N 1
ATOM 19966 C CA . ILE D 2 69 ? 4.82200 7.04500 53.77100 1.000 88.34289 493 ILE D CA 1
ATOM 19967 C C . ILE D 2 69 ? 6.21300 6.42900 53.64900 1.000 85.03923 493 ILE D C 1
ATOM 19968 O O . ILE D 2 69 ? 7.16600 6.96900 54.19800 1.000 82.77861 493 ILE D O 1
ATOM 19984 N N . ASP D 2 70 ? 6.37800 5.30300 52.94900 1.000 82.20578 494 ASP D N 1
ATOM 19985 C CA . ASP D 2 70 ? 7.70400 4.68300 52.99700 1.000 79.50188 494 ASP D CA 1
ATOM 19986 C C . ASP D 2 70 ? 8.74600 5.51800 52.22500 1.000 76.58695 494 ASP D C 1
ATOM 19987 O O . ASP D 2 70 ? 9.90800 5.60400 52.65200 1.000 74.69281 494 ASP D O 1
ATOM 19996 N N . ARG D 2 71 ? 8.36900 6.16200 51.10800 1.000 75.02864 495 ARG D N 1
ATOM 19997 C CA . ARG D 2 71 ? 9.30000 7.08700 50.46700 1.000 71.96066 495 ARG D CA 1
ATOM 19998 C C . ARG D 2 71 ? 9.62700 8.23400 51.40900 1.000 71.81476 495 ARG D C 1
ATOM 19999 O O . ARG D 2 71 ? 10.80200 8.58700 51.59900 1.000 70.32579 495 ARG D O 1
ATOM 20020 N N . VAL D 2 72 ? 8.60200 8.83000 52.02300 1.000 75.83382 496 VAL D N 1
ATOM 20021 C CA . VAL D 2 72 ? 8.82400 10.00000 52.87200 1.000 74.70161 496 VAL D CA 1
ATOM 20022 C C . VAL D 2 72 ? 9.97700 9.75100 53.85300 1.000 74.45866 496 VAL D C 1
ATOM 20023 O O . VAL D 2 72 ? 10.81300 10.63300 54.08700 1.000 72.80886 496 VAL D O 1
ATOM 20036 N N . LEU D 2 73 ? 10.06100 8.53700 54.40300 1.000 74.29942 497 LEU D N 1
ATOM 20037 C CA . LEU D 2 73 ? 11.03300 8.24100 55.45700 1.000 74.18523 497 LEU D CA 1
ATOM 20038 C C . LEU D 2 73 ? 12.43500 7.92500 54.94000 1.000 75.24992 497 LEU D C 1
ATOM 20039 O O . LEU D 2 73 ? 13.35700 7.80100 55.75800 1.000 75.83601 497 LEU D O 1
ATOM 20055 N N . LYS D 2 74 ? 12.60200 7.73000 53.62500 1.000 71.74262 498 LYS D N 1
ATOM 20056 C CA . LYS D 2 74 ? 13.90800 7.57400 52.99300 1.000 70.57476 498 LYS D CA 1
ATOM 20057 C C . LYS D 2 74 ? 14.45600 8.88000 52.42800 1.000 69.77139 498 LYS D C 1
ATOM 20058 O O . LYS D 2 74 ? 15.62800 8.92200 52.04600 1.000 68.81764 498 LYS D O 1
ATOM 20077 N N . ASN D 2 75 ? 13.63300 9.92600 52.33600 1.000 69.85240 499 ASN D N 1
ATOM 20078 C CA . ASN D 2 75 ? 14.12700 11.25400 51.99300 1.000 67.07267 499 ASN D CA 1
ATOM 20079 C C . ASN D 2 75 ? 15.08200 11.71800 53.08600 1.000 65.56996 499 ASN D C 1
ATOM 20080 O O . ASN D 2 75 ? 14.72200 11.73800 54.26800 1.000 65.65149 499 ASN D O 1
ATOM 20091 N N . THR D 2 76 ? 16.31200 12.06500 52.70100 1.000 63.48221 500 THR D N 1
ATOM 20092 C CA . THR D 2 76 ? 17.33700 12.24600 53.72600 1.000 62.42102 500 THR D CA 1
ATOM 20093 C C . THR D 2 76 ? 17.03100 13.46300 54.59700 1.000 60.43363 500 THR D C 1
ATOM 20094 O O . THR D 2 76 ? 17.33500 13.45300 55.80100 1.000 59.93630 500 THR D O 1
ATOM 20105 N N . GLU D 2 77 ? 16.39700 14.49700 54.01300 1.000 60.26026 501 GLU D N 1
ATOM 20106 C CA . GLU D 2 77 ? 16.10700 15.74300 54.73600 1.000 58.58992 501 GLU D CA 1
ATOM 20107 C C . GLU D 2 77 ? 15.02200 15.53000 55.78300 1.000 59.24340 501 GLU D C 1
ATOM 20108 O O . GLU D 2 77 ? 15.06700 16.12600 56.87300 1.000 56.85023 501 GLU D O 1
ATOM 20120 N N . VAL D 2 78 ? 14.02300 14.69800 55.45100 1.000 59.93046 502 VAL D N 1
ATOM 20121 C CA . VAL D 2 78 ? 12.98600 14.32400 56.40900 1.000 60.79912 502 VAL D CA 1
ATOM 20122 C C . VAL D 2 78 ? 13.60800 13.62300 57.60700 1.000 59.20141 502 VAL D C 1
ATOM 20123 O O . VAL D 2 78 ? 13.36000 13.99800 58.75800 1.000 58.93284 502 VAL D O 1
ATOM 20136 N N . GLN D 2 79 ? 14.41800 12.58700 57.34300 1.000 57.01730 503 GLN D N 1
ATOM 20137 C CA . GLN D 2 79 ? 15.21600 11.93600 58.38700 1.000 57.70239 503 GLN D CA 1
ATOM 20138 C C . GLN D 2 79 ? 15.9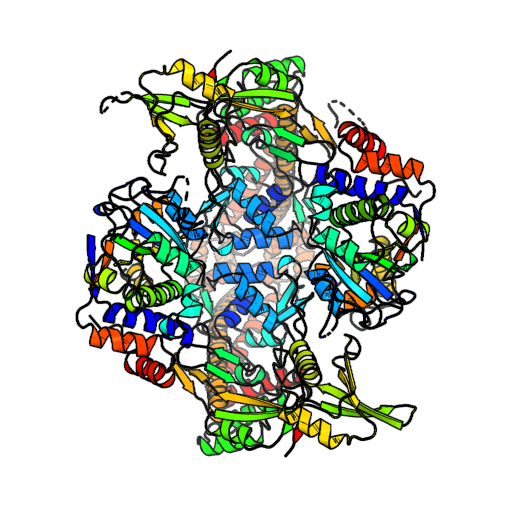9200 12.94900 59.23300 1.000 56.38861 503 GLN D C 1
ATOM 20139 O O . GLN D 2 79 ? 15.98900 12.87800 60.46200 1.000 57.71843 503 GLN D O 1
ATOM 20153 N N . ALA D 2 80 ? 16.71000 13.87000 58.59100 1.000 59.78758 504 ALA D N 1
ATOM 20154 C CA . ALA D 2 80 ? 17.37100 14.92800 59.34200 1.000 60.40220 504 ALA D CA 1
ATOM 20155 C C . ALA D 2 80 ? 16.40900 15.64700 60.28600 1.000 59.21949 504 ALA D C 1
ATOM 20156 O O . ALA D 2 80 ? 16.75700 15.93300 61.43600 1.000 60.43918 504 ALA D O 1
ATOM 20163 N N . ILE D 2 81 ? 15.18800 15.93900 59.82000 1.000 55.46072 505 ILE D N 1
ATOM 20164 C CA . ILE D 2 81 ? 14.22200 16.68400 60.63600 1.000 54.10756 505 ILE D CA 1
ATOM 20165 C C . ILE D 2 81 ? 13.71400 15.83200 61.80300 1.000 57.31631 505 ILE D C 1
ATOM 20166 O O . ILE D 2 81 ? 13.61300 16.28800 62.95700 1.000 55.38418 505 ILE D O 1
ATOM 20182 N N . ILE D 2 82 ? 13.35700 14.58900 61.51800 1.000 57.02783 506 ILE D N 1
ATOM 20183 C CA . ILE D 2 82 ? 12.87400 13.71300 62.57900 1.000 58.28088 506 ILE D CA 1
ATOM 20184 C C . ILE D 2 82 ? 13.95500 13.51800 63.63700 1.000 58.83717 506 ILE D C 1
ATOM 20185 O O . ILE D 2 82 ? 13.69500 13.67500 64.83500 1.000 60.80391 506 ILE D O 1
ATOM 20201 N N . THR D 2 83 ? 15.18700 13.17900 63.20900 1.000 58.85556 507 THR D N 1
ATOM 20202 C CA . THR D 2 83 ? 16.29900 13.02800 64.14700 1.000 58.29160 507 THR D CA 1
ATOM 20203 C C . THR D 2 83 ? 16.52800 14.32200 64.92800 1.000 59.59992 507 THR D C 1
ATOM 20204 O O . THR D 2 83 ? 16.57000 14.31200 66.16200 1.000 59.61144 507 THR D O 1
ATOM 20215 N N . ALA D 2 84 ? 16.63300 15.46000 64.22700 1.000 59.91085 508 ALA D N 1
ATOM 20216 C CA . ALA D 2 84 ? 16.99600 16.71200 64.88700 1.000 60.94453 508 ALA D CA 1
ATOM 20217 C C . ALA D 2 84 ? 16.03700 17.05200 66.00500 1.000 61.36433 508 ALA D C 1
ATOM 20218 O O . ALA D 2 84 ? 16.43300 17.69400 66.98600 1.000 62.43244 508 ALA D O 1
ATOM 20225 N N . LEU D 2 85 ? 14.75700 16.69100 65.83800 1.000 61.20902 509 LEU D N 1
ATOM 20226 C CA . LEU D 2 85 ? 13.76500 16.94100 66.88100 1.000 62.35888 509 LEU D CA 1
ATOM 20227 C C . LEU D 2 85 ? 13.74000 15.81600 67.90900 1.000 64.24204 509 LEU D C 1
ATOM 20228 O O . LEU D 2 85 ? 13.53500 16.06900 69.10500 1.000 65.38118 509 LEU D O 1
ATOM 20244 N N . GLY D 2 86 ? 13.94200 14.57700 67.44300 1.000 65.92061 510 GLY D N 1
ATOM 20245 C CA . GLY D 2 86 ? 14.07000 13.42100 68.28700 1.000 66.43729 510 GLY D CA 1
ATOM 20246 C C . GLY D 2 86 ? 12.76800 12.76200 68.65200 1.000 71.14126 510 GLY D C 1
ATOM 20247 O O . GLY D 2 86 ? 12.75900 11.55400 68.92000 1.000 74.85177 510 GLY D O 1
ATOM 20251 N N . THR D 2 87 ? 11.66600 13.51800 68.63400 1.000 67.97641 511 THR D N 1
ATOM 20252 C CA . THR D 2 87 ? 10.39900 13.08900 69.22900 1.000 68.33811 511 THR D CA 1
ATOM 20253 C C . THR D 2 87 ? 9.87000 11.76100 68.67900 1.000 69.98738 511 THR D C 1
ATOM 20254 O O . THR D 2 87 ? 9.09400 11.08700 69.36400 1.000 70.31934 511 THR D O 1
ATOM 20265 N N . GLY D 2 88 ? 10.27900 11.35700 67.49000 1.000 75.78981 512 GLY D N 1
ATOM 20266 C CA . GLY D 2 88 ? 9.61200 10.27100 66.81600 1.000 79.09768 512 GLY D CA 1
ATOM 20267 C C . GLY D 2 88 ? 8.37800 10.84500 66.19600 1.000 82.14145 512 GLY D C 1
ATOM 20268 O O . GLY D 2 88 ? 8.11600 12.04500 66.27300 1.000 80.27158 512 GLY D O 1
ATOM 20272 N N . ILE D 2 89 ? 7.58200 9.97500 65.58800 1.000 85.93696 513 ILE D N 1
ATOM 20273 C CA . ILE D 2 89 ? 6.41500 10.41300 64.82100 1.000 86.82826 513 ILE D CA 1
ATOM 20274 C C . ILE D 2 89 ? 5.18500 9.55500 65.12800 1.000 91.66383 513 ILE D C 1
ATOM 20275 O O . ILE D 2 89 ? 5.27100 8.48100 65.72500 1.000 97.41635 513 ILE D O 1
ATOM 20291 N N . HIS D 2 90 ? 4.02000 10.07800 64.71800 1.000 84.70892 514 HIS D N 1
ATOM 20292 C CA . HIS D 2 90 ? 2.73500 9.37700 64.70700 1.000 85.92634 514 HIS D CA 1
ATOM 20293 C C . HIS D 2 90 ? 2.37900 8.81900 66.07900 1.000 89.69214 514 HIS D C 1
ATOM 20294 O O . HIS D 2 90 ? 2.22200 9.59300 67.03100 1.000 88.89367 514 HIS D O 1
ATOM 20308 N N . ASP D 2 91 ? 2.24800 7.48400 66.18900 1.000 92.27239 515 ASP D N 1
ATOM 20309 C CA . ASP D 2 91 ? 1.87400 6.86100 67.46200 1.000 97.42179 515 ASP D CA 1
ATOM 20310 C C . ASP D 2 91 ? 3.02500 6.89500 68.48100 1.000 96.09450 515 ASP D C 1
ATOM 20311 O O . ASP D 2 91 ? 2.80100 7.24100 69.65500 1.000 94.12091 515 ASP D O 1
ATOM 20320 N N . GLU D 2 92 ? 4.26900 6.56800 68.04400 1.000 91.89327 516 GLU D N 1
ATOM 20321 C CA . GLU D 2 92 ? 5.47700 6.56000 68.87600 1.000 89.22209 516 GLU D CA 1
ATOM 20322 C C . GLU D 2 92 ? 5.92100 7.95500 69.31600 1.000 84.10073 516 GLU D C 1
ATOM 20323 O O . GLU D 2 92 ? 6.93100 8.09300 70.02900 1.000 81.37561 516 GLU D O 1
ATOM 20335 N N . PHE D 2 93 ? 5.18500 8.98600 68.91800 1.000 81.98999 517 PHE D N 1
ATOM 20336 C CA . PHE D 2 93 ? 5.55000 10.35900 69.24200 1.000 77.90991 517 PHE D CA 1
ATOM 20337 C C . PHE D 2 93 ? 5.64200 10.54600 70.75300 1.000 74.33673 517 PHE D C 1
ATOM 20338 O O . PHE D 2 93 ? 4.77000 10.09900 71.50500 1.000 75.92326 517 PHE D O 1
ATOM 20355 N N . ASP D 2 94 ? 6.71500 11.20800 71.19400 1.000 70.59813 518 ASP D N 1
ATOM 20356 C CA . ASP D 2 94 ? 7.06600 11.31300 72.60300 1.000 68.84422 518 ASP D CA 1
ATOM 20357 C C . ASP D 2 94 ? 7.49900 12.75700 72.83300 1.000 66.81117 518 ASP D C 1
ATOM 20358 O O . ASP D 2 94 ? 8.67700 13.09100 72.82200 1.000 65.81515 518 ASP D O 1
ATOM 20367 N N . ILE D 2 95 ? 6.53300 13.63500 73.06100 1.000 68.68682 519 ILE D N 1
ATOM 20368 C CA . ILE D 2 95 ? 6.84200 15.04700 73.27400 1.000 67.12757 519 ILE D CA 1
ATOM 20369 C C . ILE D 2 95 ? 7.89800 15.21500 74.36000 1.000 66.61301 519 ILE D C 1
ATOM 20370 O O . ILE D 2 95 ? 8.52000 16.27600 74.48200 1.000 66.48445 519 ILE D O 1
ATOM 20386 N N . GLY D 2 96 ? 8.08200 14.19400 75.19300 1.000 63.34617 520 GLY D N 1
ATOM 20387 C CA . GLY D 2 96 ? 9.06700 14.31400 76.24900 1.000 63.09045 520 GLY D CA 1
ATOM 20388 C C . GLY D 2 96 ? 10.45400 14.51500 75.68500 1.000 64.61628 520 GLY D C 1
ATOM 20389 O O . GLY D 2 96 ? 11.24300 15.30300 76.21600 1.000 65.17806 520 GLY D O 1
ATOM 20393 N N . LYS D 2 97 ? 10.75000 13.83400 74.56400 1.000 66.23005 521 LYS D N 1
ATOM 20394 C CA . LYS D 2 97 ? 12.05900 13.80000 73.91300 1.000 66.36573 521 LYS D CA 1
ATOM 20395 C C . LYS D 2 97 ? 12.34200 15.03300 73.00000 1.000 66.32202 521 LYS D C 1
ATOM 20396 O O . LYS D 2 97 ? 13.22600 14.96500 72.13600 1.000 66.47983 521 LYS D O 1
ATOM 20415 N N . LEU D 2 98 ? 11.63100 16.14600 73.16100 1.000 66.55195 522 LEU D N 1
ATOM 20416 C CA . LEU D 2 98 ? 11.72900 17.24400 72.21300 1.000 66.52213 522 LEU D CA 1
ATOM 20417 C C . LEU D 2 98 ? 12.98500 18.03300 72.52500 1.000 66.81191 522 LEU D C 1
ATOM 20418 O O . LEU D 2 98 ? 13.16600 18.49700 73.65500 1.000 67.81601 522 LEU D O 1
ATOM 20434 N N . ARG D 2 99 ? 13.84300 18.21000 71.53000 1.000 64.94943 523 ARG D N 1
ATOM 20435 C CA . ARG D 2 99 ? 15.14600 18.81200 71.80000 1.000 65.24013 523 ARG D CA 1
ATOM 20436 C C . ARG D 2 99 ? 15.16200 20.34200 71.73800 1.000 65.49191 523 ARG D C 1
ATOM 20437 O O . ARG D 2 99 ? 16.14000 20.93600 72.19300 1.000 66.35989 523 ARG D O 1
ATOM 20458 N N . TYR D 2 100 ? 14.12100 20.99800 71.21400 1.000 65.75259 524 TYR D N 1
ATOM 20459 C CA . TYR D 2 100 ? 14.06700 22.46000 71.12900 1.000 65.69490 524 TYR D CA 1
ATOM 20460 C C . TYR D 2 100 ? 12.62500 22.93300 71.33200 1.000 65.81221 524 TYR D C 1
ATOM 20461 O O . TYR D 2 100 ? 11.69300 22.37300 70.73700 1.000 64.98423 524 TYR D O 1
ATOM 20479 N N . HIS D 2 101 ? 12.44200 23.98000 72.14300 1.000 69.04240 525 HIS D N 1
ATOM 20480 C CA . HIS D 2 101 ? 11.10000 24.47200 72.45900 1.000 68.58275 525 HIS D CA 1
ATOM 20481 C C . HIS D 2 101 ? 10.71700 25.72600 71.68700 1.000 68.13757 525 HIS D C 1
ATOM 20482 O O . HIS D 2 101 ? 9.70500 26.35600 72.01700 1.000 66.35846 525 HIS D O 1
ATOM 20496 N N . LYS D 2 102 ? 11.51900 26.11300 70.69900 1.000 64.57531 526 LYS D N 1
ATOM 20497 C CA . LYS D 2 102 ? 11.06500 26.88500 69.55400 1.000 62.10104 526 LYS D CA 1
ATOM 20498 C C . LYS D 2 102 ? 11.64100 26.15200 68.36000 1.000 60.21714 526 LYS D C 1
ATOM 20499 O O . LYS D 2 102 ? 12.84800 25.93800 68.30300 1.000 61.35855 526 LYS D O 1
ATOM 20518 N N . ILE D 2 103 ? 10.79500 25.69600 67.45500 1.000 57.89189 527 ILE D N 1
ATOM 20519 C CA . ILE D 2 103 ? 11.25400 25.18600 66.17600 1.000 55.47979 527 ILE D CA 1
ATOM 20520 C C . ILE D 2 103 ? 10.89400 26.22900 65.14200 1.000 55.43120 527 ILE D C 1
ATOM 20521 O O . ILE D 2 103 ? 9.73500 26.26500 64.71200 1.000 54.61236 527 ILE D O 1
ATOM 20537 N N . VAL D 2 104 ? 11.89100 27.03600 64.71300 1.000 54.83786 528 VAL D N 1
ATOM 20538 C CA . VAL D 2 104 ? 11.65300 28.17500 63.83500 1.000 54.51742 528 VAL D CA 1
ATOM 20539 C C . VAL D 2 104 ? 11.87800 27.77900 62.38200 1.000 53.38575 528 VAL D C 1
ATOM 20540 O O . VAL D 2 104 ? 12.90100 27.19500 62.03700 1.000 52.62937 528 VAL D O 1
ATOM 20553 N N . LEU D 2 105 ? 10.89200 28.05400 61.53200 1.000 54.04323 529 LEU D N 1
ATOM 20554 C CA . LEU D 2 105 ? 11.02600 27.85300 60.10000 1.000 53.20879 529 LEU D CA 1
ATOM 20555 C C . LEU D 2 105 ? 11.49300 29.17900 59.53600 1.000 55.21295 529 LEU D C 1
ATOM 20556 O O . LEU D 2 105 ? 10.77900 30.18400 59.61000 1.000 56.16563 529 LEU D O 1
ATOM 20572 N N . MET D 2 106 ? 12.71600 29.18800 59.03500 1.000 55.70744 530 MET D N 1
ATOM 20573 C CA . MET D 2 106 ? 13.29100 30.32100 58.33200 1.000 57.51463 530 MET D CA 1
ATOM 20574 C C . MET D 2 106 ? 13.49700 29.81200 56.91400 1.000 59.52572 530 MET D C 1
ATOM 20575 O O . MET D 2 106 ? 14.43800 29.07400 56.64500 1.000 58.94981 530 MET D O 1
ATOM 20589 N N . ALA D 2 107 ? 12.58800 30.13500 56.02200 1.000 65.58819 531 ALA D N 1
ATOM 20590 C CA . ALA D 2 107 ? 12.76400 29.82800 54.61900 1.000 64.41744 531 ALA D CA 1
ATOM 20591 C C . ALA D 2 107 ? 12.95700 31.14300 53.88300 1.000 64.67368 531 ALA D C 1
ATOM 20592 O O . ALA D 2 107 ? 12.56200 32.21300 54.37600 1.000 67.17164 531 ALA D O 1
ATOM 20599 N N . ASP D 2 108 ? 13.57900 31.05400 52.70100 1.000 65.37219 532 ASP D N 1
ATOM 20600 C CA . ASP D 2 108 ? 13.95500 32.25800 51.97100 1.000 65.64546 532 ASP D CA 1
ATOM 20601 C C . ASP D 2 108 ? 12.71000 33.12700 51.83400 1.000 63.22871 532 ASP D C 1
ATOM 20602 O O . ASP D 2 108 ? 11.59600 32.62100 51.71400 1.000 62.74576 532 ASP D O 1
ATOM 20611 N N . ALA D 2 109 ? 12.88900 34.43700 51.93000 1.000 62.26206 533 ALA D N 1
ATOM 20612 C CA . ALA D 2 109 ? 11.76200 35.34800 52.00600 1.000 61.56624 533 ALA D CA 1
ATOM 20613 C C . ALA D 2 109 ? 10.90200 35.34900 50.74800 1.000 61.21415 533 ALA D C 1
ATOM 20614 O O . ALA D 2 109 ? 9.80400 35.95200 50.77500 1.000 61.00783 533 ALA D O 1
ATOM 20621 N N . ASP D 2 110 ? 11.37100 34.68000 49.67100 1.000 61.73371 534 ASP D N 1
ATOM 20622 C CA . ASP D 2 110 ? 10.74600 34.72100 48.35200 1.000 62.74547 534 ASP D CA 1
ATOM 20623 C C . ASP D 2 110 ? 9.59200 33.71800 48.27200 1.000 63.39418 534 ASP D C 1
ATOM 20624 O O . ASP D 2 110 ? 9.28500 33.00700 49.23300 1.000 62.53602 534 ASP D O 1
ATOM 20633 N N . VAL D 2 111 ? 8.91600 33.69700 47.11800 1.000 68.81946 535 VAL D N 1
ATOM 20634 C CA . VAL D 2 111 ? 7.68600 32.91500 46.96800 1.000 70.73180 535 VAL D CA 1
ATOM 20635 C C . VAL D 2 111 ? 7.96200 31.41900 47.12200 1.000 70.33979 535 VAL D C 1
ATOM 20636 O O . VAL D 2 111 ? 7.10300 30.65400 47.62900 1.000 74.53092 535 VAL D O 1
ATOM 20649 N N . ASP D 2 112 ? 9.13400 30.95500 46.63300 1.000 62.65955 536 ASP D N 1
ATOM 20650 C CA . ASP D 2 112 ? 9.44900 29.54500 46.77400 1.000 59.73022 536 ASP D CA 1
ATOM 20651 C C . ASP D 2 112 ? 9.75200 29.20800 48.22100 1.000 58.63841 536 ASP D C 1
ATOM 20652 O O . ASP D 2 112 ? 9.63000 28.05000 48.63000 1.000 57.38141 536 ASP D O 1
ATOM 20661 N N . GLY D 2 113 ? 10.03400 30.21800 49.03600 1.000 56.99780 537 GLY D N 1
ATOM 20662 C CA . GLY D 2 113 ? 10.22100 29.97500 50.45200 1.000 57.07425 537 GLY D CA 1
ATOM 20663 C C . GLY D 2 113 ? 8.91100 29.84000 51.18600 1.000 56.55376 537 GLY D C 1
ATOM 20664 O O . GLY D 2 113 ? 8.81700 29.08900 52.16100 1.000 56.19564 537 GLY D O 1
ATOM 20668 N N . GLN D 2 114 ? 7.88600 30.56700 50.74600 1.000 57.43390 538 GLN D N 1
ATOM 20669 C CA . GLN D 2 114 ? 6.55000 30.30900 51.25700 1.000 56.22209 538 GLN D CA 1
ATOM 20670 C C . GLN D 2 114 ? 6.12400 28.89300 50.90800 1.000 54.83555 538 GLN D C 1
ATOM 20671 O O . GLN D 2 114 ? 5.54600 28.19500 51.74500 1.000 52.85100 538 GLN D O 1
ATOM 20685 N N . HIS D 2 115 ? 6.47300 28.42600 49.70000 1.000 54.44241 539 HIS D N 1
ATOM 20686 C CA . HIS D 2 115 ? 6.13200 27.05300 49.31900 1.000 51.94032 539 HIS D CA 1
ATOM 20687 C C . HIS D 2 115 ? 6.87700 26.02300 50.15000 1.000 50.47539 539 HIS D C 1
ATOM 20688 O O . HIS D 2 115 ? 6.31400 24.99000 50.51400 1.000 50.51184 539 HIS D O 1
ATOM 20703 N N . ILE D 2 116 ? 8.17100 26.23000 50.38600 1.000 52.39639 540 ILE D N 1
ATOM 20704 C CA . ILE D 2 116 ? 8.88600 25.33500 51.29100 1.000 50.85620 540 ILE D CA 1
ATOM 20705 C C . ILE D 2 116 ? 8.23700 25.38500 52.67100 1.000 51.07349 540 ILE D C 1
ATOM 20706 O O . ILE D 2 116 ? 8.05300 24.35300 53.33200 1.000 50.44824 540 ILE D O 1
ATOM 20722 N N . SER D 2 117 ? 7.85900 26.58000 53.12600 1.000 51.33925 541 SER D N 1
ATOM 20723 C CA . SER D 2 117 ? 7.18500 26.68200 54.40700 1.000 51.09496 541 SER D CA 1
ATOM 20724 C C . SER D 2 117 ? 5.95300 25.78800 54.43300 1.000 49.42756 541 SER D C 1
ATOM 20725 O O . SER D 2 117 ? 5.71600 25.10100 55.43900 1.000 49.83659 541 SER D O 1
ATOM 20733 N N . THR D 2 118 ? 5.15600 25.76600 53.33400 1.000 49.76879 542 THR D N 1
ATOM 20734 C CA . THR D 2 118 ? 3.93900 24.93500 53.36900 1.000 49.51803 542 THR D CA 1
ATOM 20735 C C . THR D 2 118 ? 4.29000 23.44700 53.35200 1.000 49.75464 542 THR D C 1
ATOM 20736 O O . THR D 2 118 ? 3.68700 22.65300 54.08300 1.000 50.65850 542 THR D O 1
ATOM 20747 N N . LEU D 2 119 ? 5.24000 23.03500 52.51400 1.000 49.81981 543 LEU D N 1
ATOM 20748 C CA . LEU D 2 119 ? 5.64100 21.62600 52.50400 1.000 50.64894 543 LEU D CA 1
ATOM 20749 C C . LEU D 2 119 ? 6.05600 21.17200 53.89900 1.000 49.92233 543 LEU D C 1
ATOM 20750 O O . LEU D 2 119 ? 5.77000 20.03000 54.31500 1.000 50.69429 543 LEU D O 1
ATOM 20766 N N . LEU D 2 120 ? 6.68300 22.07700 54.65700 1.000 50.18328 544 LEU D N 1
ATOM 20767 C CA . LEU D 2 120 ? 7.17300 21.70300 55.98300 1.000 49.45180 544 LEU D CA 1
ATOM 20768 C C . LEU D 2 120 ? 6.05500 21.67000 57.02000 1.000 50.97133 544 LEU D C 1
ATOM 20769 O O . LEU D 2 120 ? 5.99900 20.73800 57.82900 1.000 51.20975 544 LEU D O 1
ATOM 20785 N N . LEU D 2 121 ? 5.19300 22.70700 57.06100 1.000 49.88947 545 LEU D N 1
ATOM 20786 C CA . LEU D 2 121 ? 4.04000 22.65300 57.96800 1.000 50.69510 545 LEU D CA 1
ATOM 20787 C C . LEU D 2 121 ? 3.19800 21.40800 57.67400 1.000 50.99427 545 LEU D C 1
ATOM 20788 O O . LEU D 2 121 ? 2.63300 20.81100 58.59400 1.000 52.94216 545 LEU D O 1
ATOM 20804 N N . THR D 2 122 ? 3.17700 20.95300 56.41700 1.000 52.38386 546 THR D N 1
ATOM 20805 C CA . THR D 2 122 ? 2.51900 19.68900 56.09700 1.000 51.34547 546 THR D CA 1
ATOM 20806 C C . THR D 2 122 ? 3.21900 18.50200 56.76400 1.000 53.45386 546 THR D C 1
ATOM 20807 O O . THR D 2 122 ? 2.55800 17.62400 57.34200 1.000 54.23911 546 THR D O 1
ATOM 20818 N N . LEU D 2 123 ? 4.55400 18.41300 56.63300 1.000 52.89428 547 LEU D N 1
ATOM 20819 C CA . LEU D 2 123 ? 5.28100 17.37400 57.37400 1.000 54.44427 547 LEU D CA 1
ATOM 20820 C C . LEU D 2 123 ? 4.91600 17.39900 58.86200 1.000 55.23305 547 LEU D C 1
ATOM 20821 O O . LEU D 2 123 ? 4.54700 16.37700 59.44700 1.000 57.21849 547 LEU D O 1
ATOM 20837 N N . LEU D 2 124 ? 5.01800 18.57100 59.48400 1.000 54.36439 548 LEU D N 1
ATOM 20838 C CA . LEU D 2 124 ? 4.83800 18.68300 60.92500 1.000 56.06732 548 LEU D CA 1
ATOM 20839 C C . LEU D 2 124 ? 3.39700 18.38300 61.36500 1.000 58.17209 548 LEU D C 1
ATOM 20840 O O . LEU D 2 124 ? 3.17600 17.99400 62.52200 1.000 60.69197 548 LEU D O 1
ATOM 20856 N N . PHE D 2 125 ? 2.40100 18.59500 60.48200 1.000 56.28875 549 PHE D N 1
ATOM 20857 C CA . PHE D 2 125 ? 0.99800 18.33400 60.82400 1.000 57.49044 549 PHE D CA 1
ATOM 20858 C C . PHE D 2 125 ? 0.64700 16.86500 60.61900 1.000 59.06190 549 PHE D C 1
ATOM 20859 O O . PHE D 2 125 ? -0.03000 16.27300 61.46000 1.000 62.28927 549 PHE D O 1
ATOM 20876 N N . ARG D 2 126 ? 1.10800 16.25000 59.53200 1.000 58.67613 550 ARG D N 1
ATOM 20877 C CA . ARG D 2 126 ? 0.82100 14.84000 59.32800 1.000 60.24731 550 ARG D CA 1
ATOM 20878 C C . ARG D 2 126 ? 1.68600 13.92100 60.17000 1.000 61.56307 550 ARG D C 1
ATOM 20879 O O . ARG D 2 126 ? 1.38400 12.72500 60.23000 1.000 62.74410 550 ARG D O 1
ATOM 20900 N N . PHE D 2 127 ? 2.79500 14.42700 60.74800 1.000 61.89393 551 PHE D N 1
ATOM 20901 C CA . PHE D 2 127 ? 3.82100 13.58300 61.36300 1.000 63.87723 551 PHE D CA 1
ATOM 20902 C C . PHE D 2 127 ? 4.21500 13.96200 62.79200 1.000 65.21012 551 PHE D C 1
ATOM 20903 O O . PHE D 2 127 ? 4.87600 13.14900 63.45800 1.000 68.86719 551 PHE D O 1
ATOM 20920 N N . MET D 2 128 ? 3.92200 15.17400 63.26100 1.000 62.59829 552 MET D N 1
ATOM 20921 C CA . MET D 2 128 ? 4.17000 15.51800 64.66800 1.000 64.15235 552 MET D CA 1
ATOM 20922 C C . MET D 2 128 ? 3.22100 16.60800 65.12000 1.000 65.08436 552 MET D C 1
ATOM 20923 O O . MET D 2 128 ? 3.65100 17.65700 65.60300 1.000 65.04013 552 MET D O 1
ATOM 20937 N N . ARG D 2 129 ? 1.91500 16.32700 65.00000 1.000 67.04487 553 ARG D N 1
ATOM 20938 C CA . ARG D 2 129 ? 0.91500 17.37100 65.12700 1.000 67.00707 553 ARG D CA 1
ATOM 20939 C C . ARG D 2 129 ? 0.90200 18.04600 66.48600 1.000 68.16905 553 ARG D C 1
ATOM 20940 O O . ARG D 2 129 ? 0.61600 19.25100 66.53400 1.000 67.91877 553 ARG D O 1
ATOM 20961 N N . PRO D 2 130 ? 1.22600 17.35500 67.58400 1.000 66.62000 554 PRO D N 1
ATOM 20962 C CA . PRO D 2 130 ? 1.24400 18.01700 68.89300 1.000 66.93088 554 PRO D CA 1
ATOM 20963 C C . PRO D 2 130 ? 2.31900 19.07700 69.03100 1.000 66.35901 554 PRO D C 1
ATOM 20964 O O . PRO D 2 130 ? 2.13100 20.00800 69.82800 1.000 66.34329 554 PRO D O 1
ATOM 20975 N N . LEU D 2 131 ? 3.43900 18.95500 68.29500 1.000 65.92085 555 LEU D N 1
ATOM 20976 C CA . LEU D 2 131 ? 4.42500 20.02900 68.25800 1.000 64.61469 555 LEU D CA 1
ATOM 20977 C C . LEU D 2 131 ? 3.78100 21.34800 67.90500 1.000 64.68259 555 LEU D C 1
ATOM 20978 O O . LEU D 2 131 ? 4.23600 22.39700 68.37000 1.000 63.89515 555 LEU D O 1
ATOM 20994 N N . ILE D 2 132 ? 2.73400 21.31100 67.06200 1.000 66.30564 556 ILE D N 1
ATOM 20995 C CA . ILE D 2 132 ? 1.99400 22.51100 66.67600 1.000 66.04641 556 ILE D CA 1
ATOM 20996 C C . ILE D 2 132 ? 0.94400 22.84700 67.73100 1.000 67.47557 556 ILE D C 1
ATOM 20997 O O . ILE D 2 132 ? 0.69500 24.02500 68.02900 1.000 68.00388 556 ILE D O 1
ATOM 21013 N N . GLU D 2 133 ? 0.33200 21.81300 68.32800 1.000 66.11947 557 GLU D N 1
ATOM 21014 C CA . GLU D 2 133 ? -0.65500 22.03200 69.37800 1.000 66.46595 557 GLU D CA 1
ATOM 21015 C C . GLU D 2 133 ? -0.03500 22.83000 70.52600 1.000 66.48987 557 GLU D C 1
ATOM 21016 O O . GLU D 2 133 ? -0.57700 23.85000 70.95700 1.000 67.23488 557 GLU D O 1
ATOM 21028 N N . ASN D 2 134 ? 1.14200 22.44200 70.97400 1.000 66.42057 558 ASN D N 1
ATOM 21029 C CA . ASN D 2 134 ? 1.79900 23.17100 72.05100 1.000 65.99946 558 ASN D CA 1
ATOM 21030 C C . ASN D 2 134 ? 2.62700 24.36600 71.55500 1.000 65.82719 558 ASN D C 1
ATOM 21031 O O . ASN D 2 134 ? 3.42100 24.93000 72.32700 1.000 65.88143 558 ASN D O 1
ATOM 21042 N N . GLY D 2 135 ? 2.44600 24.76600 70.29200 1.000 68.27027 559 GLY D N 1
ATOM 21043 C CA . GLY D 2 135 ? 2.97900 26.02200 69.79600 1.000 66.52099 559 GLY D CA 1
ATOM 21044 C C . GLY D 2 135 ? 4.47200 26.12200 69.78700 1.000 66.14686 559 GLY D C 1
ATOM 21045 O O . GLY D 2 135 ? 5.00000 27.22700 69.77900 1.000 66.35363 559 GLY D O 1
ATOM 21049 N N . HIS D 2 136 ? 5.17100 24.99900 69.79700 1.000 65.35752 560 HIS D N 1
ATOM 21050 C CA . HIS D 2 136 ? 6.60900 24.91800 69.58100 1.000 63.80241 560 HIS D CA 1
ATOM 21051 C C . HIS D 2 136 ? 7.02800 25.16900 68.09100 1.000 60.73737 560 HIS D C 1
ATOM 21052 O O . HIS D 2 136 ? 8.20700 25.00400 67.77900 1.000 59.74106 560 HIS D O 1
ATOM 21066 N N . VAL D 2 137 ? 6.15500 25.56700 67.16500 1.000 60.87951 561 VAL D N 1
ATOM 21067 C CA . VAL D 2 137 ? 6.50100 25.73700 65.75500 1.000 58.66240 561 VAL D CA 1
ATOM 21068 C C . VAL D 2 137 ? 6.27900 27.19400 65.36600 1.000 58.25059 561 VAL D C 1
ATOM 21069 O O . VAL D 2 137 ? 5.19200 27.73300 65.55900 1.000 60.35908 561 VAL D O 1
ATOM 21082 N N . PHE D 2 138 ? 7.30200 27.82800 64.81800 1.000 56.65283 562 PHE D N 1
ATOM 21083 C CA . PHE D 2 138 ? 7.23800 29.22900 64.45400 1.000 56.71679 562 PHE D CA 1
ATOM 21084 C C . PHE D 2 138 ? 7.65800 29.37300 63.00500 1.000 56.23924 562 PHE D C 1
ATOM 21085 O O . PHE D 2 138 ? 8.14900 28.43500 62.37200 1.000 54.48544 562 PHE D O 1
ATOM 21102 N N . LEU D 2 139 ? 7.47000 30.58300 62.49300 1.000 58.63718 563 LEU D N 1
ATOM 21103 C CA . LEU D 2 139 ? 8.00400 31.00500 61.20800 1.000 58.91298 563 LEU D CA 1
ATOM 21104 C C . LEU D 2 139 ? 8.77300 32.27900 61.48000 1.000 60.33782 563 LEU D C 1
ATOM 21105 O O . LEU D 2 139 ? 8.35200 33.10700 62.28900 1.000 62.90551 563 LEU D O 1
ATOM 21121 N N . ALA D 2 140 ? 9.92100 32.40700 60.86100 1.000 58.96531 564 ALA D N 1
ATOM 21122 C CA . ALA D 2 140 ? 10.70900 33.61300 60.99800 1.000 61.28178 564 ALA D CA 1
ATOM 21123 C C . ALA D 2 140 ? 10.47200 34.44600 59.76000 1.000 64.19122 564 ALA D C 1
ATOM 21124 O O . ALA D 2 140 ? 10.06800 33.93100 58.71400 1.000 64.05657 564 ALA D O 1
ATOM 21131 N N . GLN D 2 141 ? 10.69200 35.74900 59.89800 1.000 65.60454 565 GLN D N 1
ATOM 21132 C CA . GLN D 2 141 ? 10.41700 36.71400 58.83900 1.000 67.62806 565 GLN D CA 1
ATOM 21133 C C . GLN D 2 141 ? 11.72600 37.35500 58.40000 1.000 67.94810 565 GLN D C 1
ATOM 21134 O O . GLN D 2 141 ? 12.01900 38.50400 58.77000 1.000 69.07113 565 GLN D O 1
ATOM 21148 N N . PRO D 2 142 ? 12.55900 36.63100 57.64800 1.000 67.51598 566 PRO D N 1
ATOM 21149 C CA . PRO D 2 142 ? 13.69800 37.27000 57.01300 1.000 67.83365 566 PRO D CA 1
ATOM 21150 C C . PRO D 2 142 ? 13.19300 38.21900 55.95100 1.000 68.72853 566 PRO D C 1
ATOM 21151 O O . PRO D 2 142 ? 12.31900 37.83000 55.16100 1.000 68.26805 566 PRO D O 1
ATOM 21162 N N . PRO D 2 143 ? 13.68300 39.46200 55.92000 1.000 68.43130 567 PRO D N 1
ATOM 21163 C CA . PRO D 2 143 ? 13.14700 40.43300 54.96100 1.000 69.70189 567 PRO D CA 1
ATOM 21164 C C . PRO D 2 143 ? 13.54600 40.04500 53.55200 1.000 69.03075 567 PRO D C 1
ATOM 21165 O O . PRO D 2 143 ? 14.53800 39.34800 53.33500 1.000 67.30425 567 PRO D O 1
ATOM 21176 N N . LEU D 2 144 ? 12.70400 40.42100 52.60000 1.000 73.11804 568 LEU D N 1
ATOM 21177 C CA . LEU D 2 144 ? 13.03200 40.24300 51.19900 1.000 73.12079 568 LEU D CA 1
ATOM 21178 C C . LEU D 2 144 ? 13.70100 41.48800 50.62600 1.000 75.21867 568 LEU D C 1
ATOM 21179 O O . LEU D 2 144 ? 14.38400 41.37600 49.60800 1.000 76.86537 568 LEU D O 1
ATOM 21195 N N . TYR D 2 145 ? 13.58600 42.64500 51.29800 1.000 75.30530 569 TYR D N 1
ATOM 21196 C CA . TYR D 2 145 ? 13.92100 43.94500 50.71900 1.000 77.51902 569 TYR D CA 1
ATOM 21197 C C . TYR D 2 145 ? 14.40800 44.91300 51.79000 1.000 79.47600 569 TYR D C 1
ATOM 21198 O O . TYR D 2 145 ? 13.78100 45.02100 52.84500 1.000 80.04011 569 TYR D O 1
ATOM 21216 N N . LYS D 2 146 ? 15.50200 45.64000 51.49800 1.000 79.21203 570 LYS D N 1
ATOM 21217 C CA . LYS D 2 146 ? 16.03500 46.71300 52.35900 1.000 83.26719 570 LYS D CA 1
ATOM 21218 C C . LYS D 2 146 ? 16.03900 48.03100 51.59200 1.000 87.01097 570 LYS D C 1
ATOM 21219 O O . LYS D 2 146 ? 17.06000 48.40300 51.01500 1.000 88.77097 570 LYS D O 1
ATOM 21223 N N . LEU D 2 147 ? 14.90600 48.74600 51.60900 1.000 88.41812 571 LEU D N 1
ATOM 21224 C CA . LEU D 2 147 ? 14.80200 50.10400 51.06100 1.000 91.25142 571 LEU D CA 1
ATOM 21225 C C . LEU D 2 147 ? 15.65600 51.04300 51.92000 1.000 93.08265 571 LEU D C 1
ATOM 21226 O O . LEU D 2 147 ? 15.25900 51.44200 53.01700 1.000 93.69485 571 LEU D O 1
ATOM 21242 N N . LYS D 2 148 ? 16.82300 51.44700 51.41500 1.000 95.80794 572 LYS D N 1
ATOM 21243 C CA . LYS D 2 148 ? 17.82300 52.10400 52.26000 1.000 96.88604 572 LYS D CA 1
ATOM 21244 C C . LYS D 2 148 ? 17.55300 53.60100 52.47500 1.000 97.44144 572 LYS D C 1
ATOM 21245 O O . LYS D 2 148 ? 17.80000 54.11700 53.57000 1.000 98.98216 572 LYS D O 1
ATOM 21249 N N . TRP D 2 149 ? 17.05700 54.32600 51.47800 1.000 96.33490 573 TRP D N 1
ATOM 21250 C CA . TRP D 2 149 ? 16.84900 55.77500 51.65800 1.000 96.58669 573 TRP D CA 1
ATOM 21251 C C . TRP D 2 149 ? 18.18000 56.43700 52.05000 1.000 96.25248 573 TRP D C 1
ATOM 21252 O O . TRP D 2 149 ? 18.21900 57.51100 52.66000 1.000 97.45463 573 TRP D O 1
ATOM 21273 N N . ASP D 2 153 ? 17.67700 56.23500 57.75000 1.000 111.65057 577 ASP D N 1
ATOM 21274 C CA . ASP D 2 153 ? 16.32400 55.70600 58.04300 1.000 109.93008 577 ASP D CA 1
ATOM 21275 C C . ASP D 2 153 ? 15.94000 54.51400 57.18200 1.000 107.65367 577 ASP D C 1
ATOM 21276 O O . ASP D 2 153 ? 14.95100 54.65800 56.44400 1.000 106.49428 577 ASP D O 1
ATOM 21284 N N . PRO D 2 154 ? 16.61400 53.34400 57.33300 1.000 104.71672 578 PRO D N 1
ATOM 21285 C CA . PRO D 2 154 ? 16.36300 52.19100 56.48700 1.000 100.64141 578 PRO D CA 1
ATOM 21286 C C . PRO D 2 154 ? 15.02300 51.54000 56.82100 1.000 97.80028 578 PRO D C 1
ATOM 21287 O O . PRO D 2 154 ? 14.45500 51.91900 57.82300 1.000 98.04404 578 PRO D O 1
ATOM 21298 N N . GLU D 2 155 ? 14.59900 50.54300 56.04600 1.000 94.72728 579 GLU D N 1
ATOM 21299 C CA . GLU D 2 155 ? 13.28400 49.91400 56.17700 1.000 90.92546 579 GLU D CA 1
ATOM 21300 C C . GLU D 2 155 ? 13.27500 48.60000 55.40800 1.000 88.48573 579 GLU D C 1
ATOM 21301 O O . GLU D 2 155 ? 13.97400 48.44700 54.40500 1.000 88.20290 579 GLU D O 1
ATOM 21313 N N . PHE D 2 156 ? 12.46200 47.66600 55.89000 1.000 84.55012 580 PHE D N 1
ATOM 21314 C CA . PHE D 2 156 ? 12.43700 46.30900 55.37900 1.000 81.86419 580 PHE D CA 1
ATOM 21315 C C . PHE D 2 156 ? 11.03100 45.85800 54.97600 1.000 80.60221 580 PHE D C 1
ATOM 21316 O O . PHE D 2 156 ? 10.03300 46.20500 55.62100 1.000 80.79339 580 PHE D O 1
ATOM 21333 N N . ALA D 2 157 ? 10.98000 45.05300 53.90500 1.000 80.43193 581 ALA D N 1
ATOM 21334 C CA . ALA D 2 157 ? 9.75900 44.67800 53.20500 1.000 79.44491 581 ALA D CA 1
ATOM 21335 C C . ALA D 2 157 ? 9.76400 43.18100 52.94900 1.000 77.84387 581 ALA D C 1
ATOM 21336 O O . ALA D 2 157 ? 10.79800 42.62700 52.56900 1.000 76.58947 581 ALA D O 1
ATOM 21343 N N . TYR D 2 158 ? 8.60000 42.53800 53.11300 1.000 77.84412 582 TYR D N 1
ATOM 21344 C CA . TYR D 2 158 ? 8.51600 41.07900 53.15800 1.000 78.20172 582 TYR D CA 1
ATOM 21345 C C . TYR D 2 158 ? 7.78700 40.45600 51.96700 1.000 81.11022 582 TYR D C 1
ATOM 21346 O O . TYR D 2 158 ? 7.46100 39.26500 52.01900 1.000 80.82538 582 TYR D O 1
ATOM 21364 N N . SER D 2 159 ? 7.55200 41.20500 50.89000 1.000 82.61549 583 SER D N 1
ATOM 21365 C CA . SER D 2 159 ? 7.00200 40.63500 49.66000 1.000 85.08627 583 SER D CA 1
ATOM 21366 C C . SER D 2 159 ? 7.05600 41.68900 48.55700 1.000 88.07816 583 SER D C 1
ATOM 21367 O O . SER D 2 159 ? 7.26300 42.88000 48.80800 1.000 87.75328 583 SER D O 1
ATOM 21375 N N . ASP D 2 160 ? 6.89500 41.24500 47.31100 1.000 94.63478 584 ASP D N 1
ATOM 21376 C CA . ASP D 2 160 ? 7.01900 42.18200 46.16600 1.000 94.69651 584 ASP D CA 1
ATOM 21377 C C . ASP D 2 160 ? 6.00700 43.32000 46.30600 1.000 97.54922 584 ASP D C 1
ATOM 21378 O O . ASP D 2 160 ? 6.28700 44.38900 45.73800 1.000 98.56397 584 ASP D O 1
ATOM 21387 N N . ARG D 2 161 ? 4.89200 43.12700 47.02800 1.000 92.05646 585 ARG D N 1
ATOM 21388 C CA . ARG D 2 161 ? 3.86400 44.16100 47.14700 1.000 91.41719 585 ARG D CA 1
ATOM 21389 C C . ARG D 2 161 ? 4.20700 45.21600 48.20700 1.000 90.32546 585 ARG D C 1
ATOM 21390 O O . ARG D 2 161 ? 4.15900 46.41600 47.92300 1.000 91.65434 585 ARG D O 1
ATOM 21394 N N . GLU D 2 162 ? 4.54900 44.78300 49.42900 1.000 90.04531 586 GLU D N 1
ATOM 21395 C CA . GLU D 2 162 ? 4.92300 45.66400 50.54000 1.000 87.58801 586 GLU D CA 1
ATOM 21396 C C . GLU D 2 162 ? 6.08400 46.58300 50.19900 1.000 90.51594 586 GLU D C 1
ATOM 21397 O O . GLU D 2 162 ? 6.32100 47.54400 50.93900 1.000 91.27739 586 GLU D O 1
ATOM 21409 N N . ARG D 2 163 ? 6.77700 46.32700 49.08300 1.000 91.39785 587 ARG D N 1
ATOM 21410 C CA . ARG D 2 163 ? 7.86400 47.18700 48.62700 1.000 91.88314 587 ARG D CA 1
ATOM 21411 C C . ARG D 2 163 ? 7.33000 48.48700 48.05200 1.000 96.89191 587 ARG D C 1
ATOM 21412 O O . ARG D 2 163 ? 7.87700 49.56500 48.30800 1.000 99.04754 587 ARG D O 1
ATOM 21433 N N . ASP D 2 164 ? 6.27000 48.39900 47.25900 1.000 98.62363 588 ASP D N 1
ATOM 21434 C CA . ASP D 2 164 ? 5.73500 49.57000 46.58100 1.000 101.81011 588 ASP D CA 1
ATOM 21435 C C . ASP D 2 164 ? 4.90400 50.45600 47.50400 1.000 105.47804 588 ASP D C 1
ATOM 21436 O O . ASP D 2 164 ? 4.90000 51.68000 47.34000 1.000 110.63967 588 ASP D O 1
ATOM 21445 N N . GLY D 2 165 ? 4.20200 49.87600 48.47200 1.000 102.72672 589 GLY D N 1
ATOM 21446 C CA . GLY D 2 165 ? 3.56100 50.69700 49.47900 1.000 103.58602 589 GLY D CA 1
ATOM 21447 C C . GLY D 2 165 ? 4.55800 51.46300 50.32000 1.000 105.90004 589 GLY D C 1
ATOM 21448 O O . GLY D 2 165 ? 4.26800 52.56700 50.78500 1.000 107.80099 589 GLY D O 1
ATOM 21452 N N . LEU D 2 166 ? 5.74600 50.89600 50.51500 1.000 104.07021 590 LEU D N 1
ATOM 21453 C CA . LEU D 2 166 ? 6.78700 51.50900 51.32800 1.000 102.99342 590 LEU D CA 1
ATOM 21454 C C . LEU D 2 166 ? 7.64800 52.50400 50.55900 1.000 104.93968 590 LEU D C 1
ATOM 21455 O O . LEU D 2 166 ? 8.15700 53.45700 51.16500 1.000 103.81324 590 LEU D O 1
ATOM 21471 N N . LEU D 2 167 ? 7.82000 52.31400 49.24500 1.000 104.71946 591 LEU D N 1
ATOM 21472 C CA . LEU D 2 167 ? 8.48600 53.32400 48.43100 1.000 105.93678 591 LEU D CA 1
ATOM 21473 C C . LEU D 2 167 ? 7.54200 54.47300 48.07800 1.000 108.37219 591 LEU D C 1
ATOM 21474 O O . LEU D 2 167 ? 8.01000 55.59300 47.85200 1.000 108.96042 591 LEU D O 1
ATOM 21478 N N . GLU D 2 168 ? 6.22100 54.23000 48.04300 1.000 109.17880 592 GLU D N 1
ATOM 21479 C CA . GLU D 2 168 ? 5.25900 55.31800 47.84400 1.000 112.35134 592 GLU D CA 1
ATOM 21480 C C . GLU D 2 168 ? 5.05800 56.11200 49.13400 1.000 115.22430 592 GLU D C 1
ATOM 21481 O O . GLU D 2 168 ? 5.03500 57.34800 49.11900 1.000 118.88024 592 GLU D O 1
ATOM 21493 N N . ALA D 2 169 ? 4.85900 55.41800 50.25300 1.000 111.38512 593 ALA D N 1
ATOM 21494 C CA . ALA D 2 169 ? 4.64800 56.11200 51.51600 1.000 107.60476 593 ALA D CA 1
ATOM 21495 C C . ALA D 2 169 ? 5.84800 56.96300 51.89100 1.000 103.43466 593 ALA D C 1
ATOM 21496 O O . ALA D 2 169 ? 5.67600 58.02900 52.50700 1.000 99.11648 593 ALA D O 1
ATOM 21503 N N . LYS D 2 179 ? 18.42000 53.46600 43.39800 1.000 103.40105 603 LYS D N 1
ATOM 21504 C CA . LYS D 2 179 ? 19.23900 52.51300 42.60400 1.000 97.70408 603 LYS D CA 1
ATOM 21505 C C . LYS D 2 179 ? 20.68300 52.51400 43.11600 1.000 105.59151 603 LYS D C 1
ATOM 21506 O O . LYS D 2 179 ? 21.50500 51.77700 42.54000 1.000 99.76797 603 LYS D O 1
ATOM 21509 N N . GLU D 2 180 ? 21.01000 53.28400 44.16700 1.000 122.06086 604 GLU D N 1
ATOM 21510 C CA . GLU D 2 180 ? 22.40800 53.44000 44.68500 1.000 120.78451 604 GLU D CA 1
ATOM 21511 C C . GLU D 2 180 ? 22.45000 52.74600 46.04100 1.000 120.64870 604 GLU D C 1
ATOM 21512 O O . GLU D 2 180 ? 22.59600 53.45100 47.05400 1.000 125.20833 604 GLU D O 1
ATOM 21524 N N . ASP D 2 181 ? 22.25900 51.42800 46.04900 1.000 122.23008 605 ASP D N 1
ATOM 21525 C CA . ASP D 2 181 ? 22.22600 50.59700 47.27800 1.000 121.61139 605 ASP D CA 1
ATOM 21526 C C . ASP D 2 181 ? 20.88200 50.87400 47.94700 1.000 119.84061 605 ASP D C 1
ATOM 21527 O O . ASP D 2 181 ? 20.79900 50.67600 49.17000 1.000 120.68321 605 ASP D O 1
ATOM 21536 N N . GLY D 2 182 ? 19.87200 51.29400 47.17600 1.000 108.50078 606 GLY D N 1
ATOM 21537 C CA . GLY D 2 182 ? 18.52200 51.57100 47.69100 1.000 100.78012 606 GLY D CA 1
ATOM 21538 C C . GLY D 2 182 ? 17.79800 50.26500 47.91500 1.000 93.37679 606 GLY D C 1
ATOM 21539 O O . GLY D 2 182 ? 18.16200 49.57600 48.85900 1.000 93.66229 606 GLY D O 1
ATOM 21543 N N . ILE D 2 183 ? 16.87500 49.88300 47.03700 1.000 90.24716 607 ILE D N 1
ATOM 21544 C CA . ILE D 2 183 ? 16.16200 48.58100 47.14900 1.000 85.30676 607 ILE D CA 1
ATOM 21545 C C . ILE D 2 183 ? 17.21700 47.47200 47.04300 1.000 85.25400 607 ILE D C 1
ATOM 21546 O O . ILE D 2 183 ? 18.00500 47.55200 46.08900 1.000 83.16480 607 ILE D O 1
ATOM 21562 N N . GLN D 2 184 ? 17.24900 46.49900 47.96800 1.000 85.67385 608 GLN D N 1
ATOM 21563 C CA . GLN D 2 184 ? 18.17000 45.33200 47.92800 1.000 84.76614 608 GLN D CA 1
ATOM 21564 C C . GLN D 2 184 ? 17.37400 44.04400 48.16100 1.000 85.99703 608 GLN D C 1
ATOM 21565 O O . GLN D 2 184 ? 17.01100 43.79400 49.30600 1.000 82.97689 608 GLN D O 1
ATOM 21579 N N . ARG D 2 185 ? 17.21800 43.20100 47.13900 1.000 91.08347 609 ARG D N 1
ATOM 21580 C CA . ARG D 2 185 ? 16.41900 41.95600 47.20800 1.000 94.52473 609 ARG D CA 1
ATOM 21581 C C . ARG D 2 185 ? 17.25500 40.85700 47.86500 1.000 87.43565 609 ARG D C 1
ATOM 21582 O O . ARG D 2 185 ? 18.44500 40.78200 47.51800 1.000 85.08201 609 ARG D O 1
ATOM 21603 N N . TYR D 2 186 ? 16.66200 40.04000 48.74200 1.000 80.24003 610 TYR D N 1
ATOM 21604 C CA . TYR D 2 186 ? 17.31400 38.95600 49.45900 1.000 76.87584 610 TYR D CA 1
ATOM 21605 C C . TYR D 2 186 ? 16.47300 37.77900 48.97200 1.000 75.73871 610 TYR D C 1
ATOM 21606 O O . TYR D 2 186 ? 15.56800 37.31000 49.67600 1.000 74.79985 610 TYR D O 1
ATOM 21624 N N . LYS D 2 187 ? 16.82700 37.28400 47.78500 1.000 71.50749 611 LYS D N 1
ATOM 21625 C CA . LYS D 2 187 ? 16.52100 35.99600 47.15900 1.000 68.97649 611 LYS D CA 1
ATOM 21626 C C . LYS D 2 187 ? 16.76000 34.68200 47.87800 1.000 67.51632 611 LYS D C 1
ATOM 21627 O O . LYS D 2 187 ? 16.16800 33.65300 47.53500 1.000 64.36609 611 LYS D O 1
ATOM 21646 N N . GLY D 2 188 ? 17.69900 34.69400 48.80100 1.000 82.95289 612 GLY D N 1
ATOM 21647 C CA . GLY D 2 188 ? 17.80800 33.74200 49.87600 1.000 80.93600 612 GLY D CA 1
ATOM 21648 C C . GLY D 2 188 ? 18.45900 34.40400 51.07600 1.000 85.42322 612 GLY D C 1
ATOM 21649 O O . GLY D 2 188 ? 18.69000 35.61200 51.09800 1.000 91.38648 612 GLY D O 1
ATOM 21653 N N . LEU D 2 189 ? 18.72600 33.64000 52.11500 1.000 82.45205 613 LEU D N 1
ATOM 21654 C CA . LEU D 2 189 ? 19.46000 34.19000 53.24000 1.000 79.32826 613 LEU D CA 1
ATOM 21655 C C . LEU D 2 189 ? 20.92000 34.28200 52.89000 1.000 77.89850 613 LEU D C 1
ATOM 21656 O O . LEU D 2 189 ? 21.69900 34.88400 53.64100 1.000 75.73289 613 LEU D O 1
ATOM 21672 N N . GLY D 2 190 ? 21.28700 33.72000 51.73300 1.000 88.63083 614 GLY D N 1
ATOM 21673 C CA . GLY D 2 190 ? 22.66500 33.72800 51.28300 1.000 78.68774 614 GLY D CA 1
ATOM 21674 C C . GLY D 2 190 ? 23.14700 35.08000 50.81900 1.000 73.79135 614 GLY D C 1
ATOM 21675 O O . GLY D 2 190 ? 24.36400 35.31500 50.83100 1.000 73.03237 614 GLY D O 1
ATOM 21679 N N . GLU D 2 191 ? 22.22900 35.96700 50.38900 1.000 68.87431 615 GLU D N 1
ATOM 21680 C CA . GLU D 2 191 ? 22.61100 37.32700 50.02400 1.000 65.66187 615 GLU D CA 1
ATOM 21681 C C . GLU D 2 191 ? 22.86800 38.19100 51.24900 1.000 65.64785 615 GLU D C 1
ATOM 21682 O O . GLU D 2 191 ? 23.24600 39.36200 51.09300 1.000 63.65362 615 GLU D O 1
ATOM 21694 N N . MET D 2 192 ? 22.66600 37.64100 52.44900 1.000 68.33230 616 MET D N 1
ATOM 21695 C CA . MET D 2 192 ? 22.61500 38.39800 53.69800 1.000 67.64367 616 MET D CA 1
ATOM 21696 C C . MET D 2 192 ? 23.86500 38.10300 54.51900 1.000 66.06601 616 MET D C 1
ATOM 21697 O O . MET D 2 192 ? 24.18400 36.92900 54.77100 1.000 65.73985 616 MET D O 1
ATOM 21711 N N . ASP D 2 193 ? 24.58300 39.15400 54.93700 1.000 63.27475 617 ASP D N 1
ATOM 21712 C CA . ASP D 2 193 ? 25.75100 38.92100 55.78900 1.000 62.42818 617 ASP D CA 1
ATOM 21713 C C . ASP D 2 193 ? 25.28500 38.94100 57.24700 1.000 62.86479 617 ASP D C 1
ATOM 21714 O O . ASP D 2 193 ? 24.39100 39.69200 57.63100 1.000 64.39552 617 ASP D O 1
ATOM 21723 N N . ALA D 2 194 ? 25.87200 38.04900 58.03100 1.000 68.18267 618 ALA D N 1
ATOM 21724 C CA . ALA D 2 194 ? 25.37000 37.62400 59.32600 1.000 67.93318 618 ALA D CA 1
ATOM 21725 C C . ALA D 2 194 ? 24.81100 38.72700 60.21900 1.000 69.56713 618 ALA D C 1
ATOM 21726 O O . ALA D 2 194 ? 23.80500 38.51000 60.89000 1.000 69.62334 618 ALA D O 1
ATOM 21733 N N . LYS D 2 195 ? 25.41500 39.90400 60.24400 1.000 65.94395 619 LYS D N 1
ATOM 21734 C CA . LYS D 2 195 ? 24.92000 40.94200 61.14400 1.000 66.99215 619 LYS D CA 1
ATOM 21735 C C . LYS D 2 195 ? 23.49400 41.39200 60.77400 1.000 69.68476 619 LYS D C 1
ATOM 21736 O O . LYS D 2 195 ? 22.71500 41.80500 61.65400 1.000 69.13989 619 LYS D O 1
ATOM 21755 N N . GLU D 2 196 ? 23.12500 41.31500 59.48900 1.000 78.40169 620 GLU D N 1
ATOM 21756 C CA . GLU D 2 196 ? 21.77800 41.71800 59.08800 1.000 77.87684 620 GLU D CA 1
ATOM 21757 C C . GLU D 2 196 ? 20.77500 40.60700 59.37600 1.000 77.04298 620 GLU D C 1
ATOM 21758 O O . GLU D 2 196 ? 19.62600 40.86800 59.76200 1.000 82.20641 620 GLU D O 1
ATOM 21770 N N . LEU D 2 197 ? 21.19100 39.35900 59.17100 1.000 72.14740 621 LEU D N 1
ATOM 21771 C CA . LEU D 2 197 ? 20.33600 38.23000 59.49000 1.000 69.95448 621 LEU D CA 1
ATOM 21772 C C . LEU D 2 197 ? 20.15300 38.11500 60.98700 1.000 68.12764 621 LEU D C 1
ATOM 21773 O O . LEU D 2 197 ? 19.07400 37.75200 61.44500 1.000 67.61659 621 LEU D O 1
ATOM 21789 N N . TRP D 2 198 ? 21.16900 38.47500 61.77200 1.000 67.72160 622 TRP D N 1
ATOM 21790 C CA . TRP D 2 198 ? 20.99300 38.50500 63.22300 1.000 65.73910 622 TRP D CA 1
ATOM 21791 C C . TRP D 2 198 ? 19.91400 39.51100 63.61500 1.000 66.16250 622 TRP D C 1
ATOM 21792 O O . TRP D 2 198 ? 19.00500 39.19700 64.38300 1.000 64.97590 622 TRP D O 1
ATOM 21813 N N . GLU D 2 199 ? 19.98300 40.71500 63.06800 1.000 66.83526 623 GLU D N 1
ATOM 21814 C CA . GLU D 2 199 ? 19.14600 41.81600 63.53500 1.000 67.28706 623 GLU D CA 1
ATOM 21815 C C . GLU D 2 199 ? 17.72500 41.79800 62.98200 1.000 68.10465 623 GLU D C 1
ATOM 21816 O O . GLU D 2 199 ? 16.83900 42.40500 63.60100 1.000 69.22021 623 GLU D O 1
ATOM 21828 N N . THR D 2 200 ? 17.49000 41.14300 61.84200 1.000 68.52662 624 THR D N 1
ATOM 21829 C CA . THR D 2 200 ? 16.14900 41.08900 61.28600 1.000 67.75764 624 THR D CA 1
ATOM 21830 C C . THR D 2 200 ? 15.35400 39.86300 61.71600 1.000 66.24147 624 THR D C 1
ATOM 21831 O O . THR D 2 200 ? 14.12500 39.97700 61.86400 1.000 66.70767 624 THR D O 1
ATOM 21842 N N . THR D 2 201 ? 16.00400 38.71200 61.94300 1.000 64.37103 625 THR D N 1
ATOM 21843 C CA . THR D 2 201 ? 15.26600 37.48900 62.18500 1.000 62.17156 625 THR D CA 1
ATOM 21844 C C . THR D 2 201 ? 15.59800 36.75400 63.47100 1.000 60.66958 625 THR D C 1
ATOM 21845 O O . THR D 2 201 ? 14.76400 35.95300 63.91800 1.000 59.44036 625 THR D O 1
ATOM 21856 N N . MET D 2 202 ? 16.78200 36.94800 64.06000 1.000 62.20378 626 MET D N 1
ATOM 21857 C CA . MET D 2 202 ? 17.26300 36.01700 65.07300 1.000 60.60159 626 MET D CA 1
ATOM 21858 C C . MET D 2 202 ? 17.57600 36.62400 66.44300 1.000 60.34270 626 MET D C 1
ATOM 21859 O O . MET D 2 202 ? 17.54800 35.88800 67.44300 1.000 59.61756 626 MET D O 1
ATOM 21873 N N . ASP D 2 203 ? 17.84500 37.91700 66.53300 1.000 61.02914 627 ASP D N 1
ATOM 21874 C CA . ASP D 2 203 ? 18.12200 38.55900 67.82500 1.000 61.04868 627 ASP D CA 1
ATOM 21875 C C . ASP D 2 203 ? 16.87300 38.54400 68.68900 1.000 61.77845 627 ASP D C 1
ATOM 21876 O O . ASP D 2 203 ? 15.96000 39.34600 68.45200 1.000 63.95410 627 ASP D O 1
ATOM 21885 N N . PRO D 2 204 ? 16.81000 37.71900 69.70300 1.000 58.99605 628 PRO D N 1
ATOM 21886 C CA . PRO D 2 204 ? 15.56500 37.56300 70.46600 1.000 59.21589 628 PRO D CA 1
ATOM 21887 C C . PRO D 2 204 ? 14.99400 38.85900 71.03500 1.000 61.88842 628 PRO D C 1
ATOM 21888 O O . PRO D 2 204 ? 13.81200 38.91200 71.40700 1.000 62.61855 628 PRO D O 1
ATOM 21899 N N . SER D 2 205 ? 15.80900 39.91200 71.07500 1.000 65.77263 629 SER D N 1
ATOM 21900 C CA . SER D 2 205 ? 15.44200 41.16600 71.71800 1.000 67.96790 629 SER D CA 1
ATOM 21901 C C . SER D 2 205 ? 14.73100 42.14700 70.79500 1.000 71.04003 629 SER D C 1
ATOM 21902 O O . SER D 2 205 ? 14.16600 43.13400 71.28500 1.000 71.26061 629 SER D O 1
ATOM 21910 N N . VAL D 2 206 ? 14.74700 41.90100 69.48500 1.000 76.36564 630 VAL D N 1
ATOM 21911 C CA . VAL D 2 206 ? 14.05300 42.75800 68.52400 1.000 79.36127 630 VAL D CA 1
ATOM 21912 C C . VAL D 2 206 ? 13.27100 41.97400 67.46800 1.000 75.95360 630 VAL D C 1
ATOM 21913 O O . VAL D 2 206 ? 12.28100 42.50900 66.91600 1.000 76.81219 630 VAL D O 1
ATOM 21926 N N . ARG D 2 207 ? 13.61400 40.71500 67.19300 1.000 73.03624 631 ARG D N 1
ATOM 21927 C CA . ARG D 2 207 ? 12.91800 39.94000 66.18300 1.000 72.14129 631 ARG D CA 1
ATOM 21928 C C . ARG D 2 207 ? 11.39500 39.85900 66.41800 1.000 75.38093 631 ARG D C 1
ATOM 21929 O O . ARG D 2 207 ? 10.86100 40.10100 67.51800 1.000 76.69613 631 ARG D O 1
ATOM 21950 N N . VAL D 2 208 ? 10.71200 39.47600 65.33700 1.000 71.19307 632 VAL D N 1
ATOM 21951 C CA . VAL D 2 208 ? 9.28100 39.21200 65.29400 1.000 73.06087 632 VAL D CA 1
ATOM 21952 C C . VAL D 2 208 ? 9.14700 37.76800 64.81900 1.000 71.14830 632 VAL D C 1
ATOM 21953 O O . VAL D 2 208 ? 9.22100 37.48600 63.61600 1.000 70.33735 632 VAL D O 1
ATOM 21966 N N . LEU D 2 209 ? 8.96600 36.83700 65.73500 1.000 72.46342 633 LEU D N 1
ATOM 21967 C CA . LEU D 2 209 ? 8.60900 35.49100 65.31600 1.000 70.65017 633 LEU D CA 1
ATOM 21968 C C . LEU D 2 209 ? 7.09300 35.35500 65.24300 1.000 72.53229 633 LEU D C 1
ATOM 21969 O O . LEU D 2 209 ? 6.34800 36.03100 65.96100 1.000 76.66528 633 LEU D O 1
ATOM 21985 N N . ARG D 2 210 ? 6.63800 34.45400 64.37600 1.000 67.99696 634 ARG D N 1
ATOM 21986 C CA . ARG D 2 210 ? 5.21900 34.19100 64.17500 1.000 68.18628 634 ARG D CA 1
ATOM 21987 C C . ARG D 2 210 ? 4.95700 32.74500 64.55400 1.000 65.60269 634 ARG D C 1
ATOM 21988 O O . ARG D 2 210 ? 5.61200 31.83800 64.01500 1.000 62.64062 634 ARG D O 1
ATOM 22009 N N . GLN D 2 211 ? 3.97500 32.54500 65.45500 1.000 67.51802 635 GLN D N 1
ATOM 22010 C CA . GLN D 2 211 ? 3.72500 31.27000 66.12600 1.000 65.63748 635 GLN D CA 1
ATOM 22011 C C . GLN D 2 211 ? 2.51100 30.56500 65.54400 1.000 65.66625 635 GLN D C 1
ATOM 22012 O O . GLN D 2 211 ? 1.40200 31.10600 65.57100 1.000 67.52650 635 GLN D O 1
ATOM 22026 N N . VAL D 2 212 ? 2.70800 29.34100 65.08400 1.000 65.18354 636 VAL D N 1
ATOM 22027 C CA . VAL D 2 212 ? 1.64000 28.57900 64.45500 1.000 65.36658 636 VAL D CA 1
ATOM 22028 C C . VAL D 2 212 ? 0.73200 28.02100 65.54000 1.000 66.41147 636 VAL D C 1
ATOM 22029 O O . VAL D 2 212 ? 1.20300 27.41900 66.51400 1.000 66.74235 636 VAL D O 1
ATOM 22042 N N . THR D 2 213 ? -0.57500 28.24000 65.37100 1.000 66.22306 637 THR D N 1
ATOM 22043 C CA . THR D 2 213 ? -1.64000 27.80400 66.27400 1.000 67.80976 637 THR D CA 1
ATOM 22044 C C . THR D 2 213 ? -2.65200 26.94700 65.52500 1.000 69.27797 637 THR D C 1
ATOM 22045 O O . THR D 2 213 ? -2.81100 27.06200 64.30600 1.000 68.76079 637 THR D O 1
ATOM 22056 N N . LEU D 2 214 ? -3.40600 26.13900 66.26500 1.000 73.09204 638 LEU D N 1
ATOM 22057 C CA . LEU D 2 214 ? -4.36800 25.21900 65.65400 1.000 73.55567 638 LEU D CA 1
ATOM 22058 C C . LEU D 2 214 ? -5.72100 25.33200 66.35300 1.000 77.54465 638 LEU D C 1
ATOM 22059 O O . LEU D 2 214 ? -5.87800 24.88400 67.49100 1.000 76.96184 638 LEU D O 1
ATOM 22075 N N . ASP D 2 215 ? -6.69900 25.94600 65.68000 1.000 82.31794 639 ASP D N 1
ATOM 22076 C CA . ASP D 2 215 ? -8.03800 26.11200 66.26000 1.000 89.66437 639 ASP D CA 1
ATOM 22077 C C . ASP D 2 215 ? -9.16900 25.11700 66.00400 1.000 88.49980 639 ASP D C 1
ATOM 22078 O O . ASP D 2 215 ? -9.80200 24.59400 66.93200 1.000 91.05511 639 ASP D O 1
ATOM 22087 N N . ASP D 2 216 ? -9.40700 24.82100 64.73900 1.000 81.01590 640 ASP D N 1
ATOM 22088 C CA . ASP D 2 216 ? -10.16600 23.66500 64.31200 1.000 77.38084 640 ASP D CA 1
ATOM 22089 C C . ASP D 2 216 ? -9.22900 22.67700 63.62600 1.000 73.60366 640 ASP D C 1
ATOM 22090 O O . ASP D 2 216 ? -8.74800 22.93500 62.51700 1.000 72.95807 640 ASP D O 1
ATOM 22099 N N . ALA D 2 217 ? -9.03100 21.52000 64.25500 1.000 78.16121 641 ALA D N 1
ATOM 22100 C CA . ALA D 2 217 ? -8.21000 20.48300 63.64500 1.000 75.02618 641 ALA D CA 1
ATOM 22101 C C . ALA D 2 217 ? -8.82100 19.89800 62.37200 1.000 76.57000 641 ALA D C 1
ATOM 22102 O O . ALA D 2 217 ? -8.08200 19.40500 61.50600 1.000 75.99601 641 ALA D O 1
ATOM 22109 N N . ALA D 2 218 ? -10.15200 19.75000 62.32100 1.000 77.21685 642 ALA D N 1
ATOM 22110 C CA . ALA D 2 218 ? -10.85900 19.12700 61.17300 1.000 76.81191 642 ALA D CA 1
ATOM 22111 C C . ALA D 2 218 ? -10.82400 20.07900 59.98100 1.000 80.78891 642 ALA D C 1
ATOM 22112 O O . ALA D 2 218 ? -10.57400 19.59500 58.86300 1.000 79.67030 642 ALA D O 1
ATOM 22119 N N . ALA D 2 219 ? -11.06000 21.37300 60.20500 1.000 97.23500 643 ALA D N 1
ATOM 22120 C CA . ALA D 2 219 ? -10.99800 22.39900 59.14000 1.000 92.37258 643 ALA D CA 1
ATOM 22121 C C . ALA D 2 219 ? -9.55400 22.44100 58.65200 1.000 81.10515 643 ALA D C 1
ATOM 22122 O O . ALA D 2 219 ? -9.36600 22.58600 57.43600 1.000 78.50546 643 ALA D O 1
ATOM 22129 N N . ALA D 2 220 ? -8.58100 22.32200 59.56000 1.000 74.79723 644 ALA D N 1
ATOM 22130 C CA . ALA D 2 220 ? -7.14900 22.25400 59.19600 1.000 71.03972 644 ALA D CA 1
ATOM 22131 C C . ALA D 2 220 ? -6.92900 20.97700 58.39000 1.000 68.64739 644 ALA D C 1
ATOM 22132 O O . ALA D 2 220 ? -6.49900 21.11600 57.28100 1.000 66.65636 644 ALA D O 1
ATOM 22139 N N . ASP D 2 221 ? -7.33900 19.80800 58.87700 1.000 68.86845 645 ASP D N 1
ATOM 22140 C CA . ASP D 2 221 ? -7.07800 18.49600 58.22200 1.000 67.43126 645 ASP D CA 1
ATOM 22141 C C . ASP D 2 221 ? -7.58700 18.49900 56.77800 1.000 67.87299 645 ASP D C 1
ATOM 22142 O O . ASP D 2 221 ? -6.84300 18.00500 55.92000 1.000 64.63765 645 ASP D O 1
ATOM 22151 N N . GLU D 2 222 ? -8.78800 19.02000 56.51700 1.000 80.55760 646 GLU D N 1
ATOM 22152 C CA . GLU D 2 222 ? -9.41200 19.01100 55.16300 1.000 74.85405 646 GLU D CA 1
ATOM 22153 C C . GLU D 2 222 ? -8.62400 19.94200 54.23500 1.000 69.80228 646 GLU D C 1
ATOM 22154 O O . GLU D 2 222 ? -8.54500 19.60200 53.06800 1.000 67.92598 646 GLU D O 1
ATOM 22166 N N . LEU D 2 223 ? -8.11500 21.07700 54.72300 1.000 68.58708 647 LEU D N 1
ATOM 22167 C CA . LEU D 2 223 ? -7.36800 22.07500 53.96000 1.000 64.60451 647 LEU D CA 1
ATOM 22168 C C . LEU D 2 223 ? -6.11200 21.47100 53.39500 1.000 61.70092 647 LEU D C 1
ATOM 22169 O O . LEU D 2 223 ? -5.79800 21.64600 52.21500 1.000 59.33574 647 LEU D O 1
ATOM 22185 N N . PHE D 2 224 ? -5.36800 20.77200 54.24900 1.000 62.51035 648 PHE D N 1
ATOM 22186 C CA . PHE D 2 224 ? -4.14800 20.10100 53.80800 1.000 60.08577 648 PHE D CA 1
ATOM 22187 C C . PHE D 2 224 ? -4.43200 19.06300 52.72400 1.000 58.12296 648 PHE D C 1
ATOM 22188 O O . PHE D 2 224 ? -3.68700 18.96700 51.74600 1.000 56.97306 648 PHE D O 1
ATOM 22205 N N . SER D 2 225 ? -5.49100 18.26200 52.87000 1.000 58.32568 649 SER D N 1
ATOM 22206 C CA . SER D 2 225 ? -5.80500 17.33400 51.78900 1.000 55.90106 649 SER D CA 1
ATOM 22207 C C . SER D 2 225 ? -6.09800 18.08500 50.48700 1.000 54.51012 649 SER D C 1
ATOM 22208 O O . SER D 2 225 ? -5.75500 17.62500 49.38700 1.000 53.74544 649 SER D O 1
ATOM 22216 N N . ILE D 2 226 ? -6.73600 19.24500 50.58700 1.000 57.23811 650 ILE D N 1
ATOM 22217 C CA . ILE D 2 226 ? -7.17200 19.94100 49.37900 1.000 57.16235 650 ILE D CA 1
ATOM 22218 C C . ILE D 2 226 ? -5.96500 20.49000 48.66000 1.000 54.59946 650 ILE D C 1
ATOM 22219 O O . ILE D 2 226 ? -5.73700 20.19000 47.48300 1.000 55.25423 650 ILE D O 1
ATOM 22235 N N . LEU D 2 227 ? -5.14900 21.25800 49.39400 1.000 54.90135 651 LEU D N 1
ATOM 22236 C CA . LEU D 2 227 ? -3.97100 21.92800 48.85300 1.000 52.24551 651 LEU D CA 1
ATOM 22237 C C . LEU D 2 227 ? -2.86400 20.94900 48.43600 1.000 52.11268 651 LEU D C 1
ATOM 22238 O O . LEU D 2 227 ? -2.34800 21.02700 47.31200 1.000 51.53392 651 LEU D O 1
ATOM 22254 N N . MET D 2 228 ? -2.43800 20.05800 49.34600 1.000 51.45958 652 MET D N 1
ATOM 22255 C CA . MET D 2 228 ? -1.20600 19.30900 49.15000 1.000 51.75357 652 MET D CA 1
ATOM 22256 C C . MET D 2 228 ? -1.41500 17.93500 48.52200 1.000 54.66024 652 MET D C 1
ATOM 22257 O O . MET D 2 228 ? -0.43000 17.28200 48.15400 1.000 53.48891 652 MET D O 1
ATOM 22271 N N . GLY D 2 229 ? -2.65500 17.49300 48.34100 1.000 55.95698 653 GLY D N 1
ATOM 22272 C CA . GLY D 2 229 ? -2.92900 16.12100 47.97100 1.000 59.41900 653 GLY D CA 1
ATOM 22273 C C . GLY D 2 229 ? -3.08900 15.91600 46.47700 1.000 59.87004 653 GLY D C 1
ATOM 22274 O O . GLY D 2 229 ? -2.87500 16.81200 45.65900 1.000 58.45478 653 GLY D O 1
ATOM 22278 N N . GLU D 2 230 ? -3.51500 14.70300 46.12400 1.000 58.90036 654 GLU D N 1
ATOM 22279 C CA . GLU D 2 230 ? -3.50000 14.27400 44.73000 1.000 59.76267 654 GLU D CA 1
ATOM 22280 C C . GLU D 2 230 ? -4.71400 14.73500 43.92700 1.000 60.83111 654 GLU D C 1
ATOM 22281 O O . GLU D 2 230 ? -4.69200 14.60200 42.69700 1.000 60.42243 654 GLU D O 1
ATOM 22293 N N . ASP D 2 231 ? -5.73800 15.30300 44.57500 1.000 57.83770 655 ASP D N 1
ATOM 22294 C CA . ASP D 2 231 ? -6.94600 15.78800 43.89700 1.000 57.60966 655 ASP D CA 1
ATOM 22295 C C . ASP D 2 231 ? -6.66600 17.15600 43.29200 1.000 58.57976 655 ASP D C 1
ATOM 22296 O O . ASP D 2 231 ? -6.76400 18.19000 43.98200 1.000 56.75708 655 ASP D O 1
ATOM 22305 N N . VAL D 2 232 ? -6.22500 17.18300 42.02500 1.000 59.91115 656 VAL D N 1
ATOM 22306 C CA . VAL D 2 232 ? -5.84400 18.44600 41.32900 1.000 59.96525 656 VAL D CA 1
ATOM 22307 C C . VAL D 2 232 ? -7.12700 19.11800 40.87500 1.000 62.32891 656 VAL D C 1
ATOM 22308 O O . VAL D 2 232 ? -7.05700 20.27600 40.52600 1.000 62.43033 656 VAL D O 1
ATOM 22321 N N . ASP D 2 233 ? -8.23300 18.38200 40.79800 1.000 64.81492 657 ASP D N 1
ATOM 22322 C CA . ASP D 2 233 ? -9.53200 18.93100 40.34100 1.000 65.68462 657 ASP D CA 1
ATOM 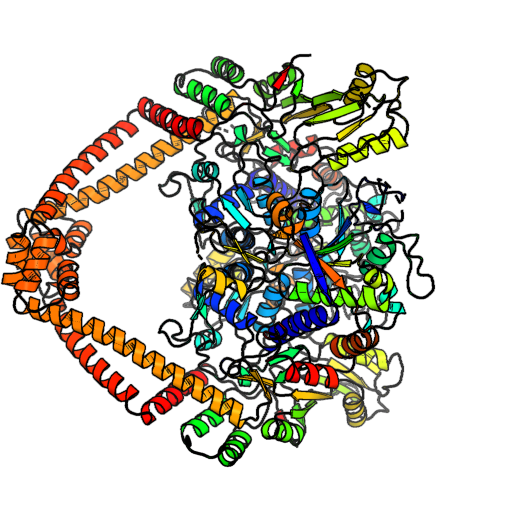22323 C C . ASP D 2 233 ? -10.11600 19.73300 41.48200 1.000 66.20813 657 ASP D C 1
ATOM 22324 O O . ASP D 2 233 ? -10.81400 20.66200 41.15700 1.000 65.26123 657 ASP D O 1
ATOM 22333 N N . ALA D 2 234 ? -9.84000 19.35500 42.72800 1.000 62.83663 658 ALA D N 1
ATOM 22334 C CA . ALA D 2 234 ? -10.32900 20.01600 43.95400 1.000 62.25340 658 ALA D CA 1
ATOM 22335 C C . ALA D 2 234 ? -9.40400 21.15000 44.34300 1.000 61.43982 658 ALA D C 1
ATOM 22336 O O . ALA D 2 234 ? -9.86100 22.02600 45.07600 1.000 62.48660 658 ALA D O 1
ATOM 22343 N N . ARG D 2 235 ? -8.11900 21.03800 43.98700 1.000 60.78223 659 ARG D N 1
ATOM 22344 C CA . ARG D 2 235 ? -7.12700 22.09500 44.27200 1.000 58.56907 659 ARG D CA 1
ATOM 22345 C C . ARG D 2 235 ? -7.43200 23.25000 43.33400 1.000 59.69135 659 ARG D C 1
ATOM 22346 O O . ARG D 2 235 ? -7.51400 24.27100 43.86700 1.000 60.69824 659 ARG D O 1
ATOM 22367 N N . ARG D 2 236 ? -7.58300 23.05800 42.02100 1.000 59.14189 660 ARG D N 1
ATOM 22368 C CA . ARG D 2 236 ? -7.90900 24.06000 41.01000 1.000 58.42806 660 ARG D CA 1
ATOM 22369 C C . ARG D 2 236 ? -9.10700 24.88100 41.45300 1.000 60.13837 660 ARG D C 1
ATOM 22370 O O . ARG D 2 236 ? -9.04200 26.11300 41.52100 1.000 61.42568 660 ARG D O 1
ATOM 22391 N N . SER D 2 237 ? -10.22200 24.20600 41.75600 1.000 60.13217 661 SER D N 1
ATOM 22392 C CA . SER D 2 237 ? -11.42400 24.92900 42.13700 1.000 61.33505 661 SER D CA 1
ATOM 22393 C C . SER D 2 237 ? -11.19200 25.75000 43.39900 1.000 62.73411 661 SER D C 1
ATOM 22394 O O . SER D 2 237 ? -11.63300 26.90100 43.47200 1.000 64.51942 661 SER D O 1
ATOM 22402 N N . PHE D 2 238 ? -10.46500 25.21500 44.38300 1.000 63.36844 662 PHE D N 1
ATOM 22403 C CA . PHE D 2 238 ? -10.13100 26.03700 45.55400 1.000 65.18873 662 PHE D CA 1
ATOM 22404 C C . PHE D 2 238 ? -9.35700 27.29300 45.15500 1.000 65.62787 662 PHE D C 1
ATOM 22405 O O . PHE D 2 238 ? -9.64800 28.40400 45.61900 1.000 67.44438 662 PHE D O 1
ATOM 22422 N N . ILE D 2 239 ? -8.35200 27.13900 44.30000 1.000 64.46646 663 ILE D N 1
ATOM 22423 C CA . ILE D 2 239 ? -7.52600 28.28300 43.92700 1.000 64.99221 663 ILE D CA 1
ATOM 22424 C C . ILE D 2 239 ? -8.39500 29.35600 43.26600 1.000 66.00517 663 ILE D C 1
ATOM 22425 O O . ILE D 2 239 ? -8.38200 30.53400 43.65400 1.000 67.36812 663 ILE D O 1
ATOM 22441 N N . THR D 2 240 ? -9.20100 28.94900 42.28500 1.000 64.72920 664 THR D N 1
ATOM 22442 C CA . THR D 2 240 ? -10.01100 29.91200 41.54400 1.000 65.67825 664 THR D CA 1
ATOM 22443 C C . THR D 2 240 ? -11.17600 30.47700 42.37600 1.000 66.92931 664 THR D C 1
ATOM 22444 O O . THR D 2 240 ? -11.69500 31.54900 42.04000 1.000 66.51886 664 THR D O 1
ATOM 22455 N N . ARG D 2 241 ? -11.56100 29.83300 43.48200 1.000 66.97696 665 ARG D N 1
ATOM 22456 C CA . ARG D 2 241 ? -12.61000 30.38600 44.33200 1.000 69.15274 665 ARG D CA 1
ATOM 22457 C C . ARG D 2 241 ? -12.09200 31.22300 45.49400 1.000 70.58199 665 ARG D C 1
ATOM 22458 O O . ARG D 2 241 ? -12.87600 31.99400 46.05600 1.000 72.15902 665 ARG D O 1
ATOM 22479 N N . ASN D 2 242 ? -10.82000 31.08300 45.90100 1.000 71.75670 666 ASN D N 1
ATOM 22480 C CA . ASN D 2 242 ? -10.32200 31.86300 47.03500 1.000 75.70111 666 ASN D CA 1
ATOM 22481 C C . ASN D 2 242 ? -9.15400 32.79000 46.71100 1.000 72.54466 666 ASN D C 1
ATOM 22482 O O . ASN D 2 242 ? -8.67900 33.50300 47.61500 1.000 73.40641 666 ASN D O 1
ATOM 22493 N N . ALA D 2 243 ? -8.67900 32.80800 45.46400 1.000 70.84218 667 ALA D N 1
ATOM 22494 C CA . ALA D 2 243 ? -7.53500 33.62400 45.07500 1.000 68.70562 667 ALA D CA 1
ATOM 22495 C C . ALA D 2 243 ? -7.81800 35.12200 45.07600 1.000 69.93899 667 ALA D C 1
ATOM 22496 O O . ALA D 2 243 ? -7.25700 35.84000 45.89900 1.000 70.83139 667 ALA D O 1
ATOM 22503 N N . LYS D 2 244 ? -8.69000 35.61500 44.19400 1.000 72.61791 668 LYS D N 1
ATOM 22504 C CA . LYS D 2 244 ? -8.98800 37.04200 44.18400 1.000 71.78262 668 LYS D CA 1
ATOM 22505 C C . LYS D 2 244 ? -9.29000 37.59400 45.57600 1.000 72.10150 668 LYS D C 1
ATOM 22506 O O . LYS D 2 244 ? -9.12900 38.80700 45.78800 1.000 73.53399 668 LYS D O 1
ATOM 22510 N N . ASP D 2 245 ? -9.68000 36.73200 46.53700 1.000 71.25786 669 ASP D N 1
ATOM 22511 C CA . ASP D 2 245 ? -10.13300 37.18000 47.85600 1.000 71.64402 669 ASP D CA 1
ATOM 22512 C C . ASP D 2 245 ? -9.12800 36.88200 48.98200 1.000 74.69618 669 ASP D C 1
ATOM 22513 O O . ASP D 2 245 ? -9.54400 36.81300 50.15300 1.000 75.89467 669 ASP D O 1
ATOM 22522 N N . VAL D 2 246 ? -7.82800 36.70600 48.66800 1.000 77.18240 670 VAL D N 1
ATOM 22523 C CA . VAL D 2 246 ? -6.82900 36.41100 49.70900 1.000 79.46406 670 VAL D CA 1
ATOM 22524 C C . VAL D 2 246 ? -6.40100 37.67900 50.43700 1.000 83.41413 670 VAL D C 1
ATOM 22525 O O . VAL D 2 246 ? -6.16700 37.65300 51.64800 1.000 84.93314 670 VAL D O 1
ATOM 22538 N N . ARG D 2 247 ? -6.21900 38.78900 49.71100 1.000 86.73139 671 ARG D N 1
ATOM 22539 C CA . ARG D 2 247 ? -5.77300 40.03600 50.33300 1.000 89.42880 671 ARG D CA 1
ATOM 22540 C C . ARG D 2 247 ? -6.68800 40.51800 51.45900 1.000 94.07667 671 ARG D C 1
ATOM 22541 O O . ARG D 2 247 ? -6.27800 41.39000 52.23900 1.000 97.31388 671 ARG D O 1
ATOM 22562 N N . PHE D 2 248 ? -7.90700 39.97400 51.55300 1.000 87.42363 672 PHE D N 1
ATOM 22563 C CA . PHE D 2 248 ? -8.96100 40.49000 52.41700 1.000 85.83782 672 PHE D CA 1
ATOM 22564 C C . PHE D 2 248 ? -9.25600 39.61000 53.62000 1.000 86.66148 672 PHE D C 1
ATOM 22565 O O . PHE D 2 248 ? -10.29900 39.79400 54.26300 1.000 84.40294 672 PHE D O 1
ATOM 22582 N N . LEU D 2 249 ? -8.39400 38.64400 53.92600 1.000 88.03407 673 LEU D N 1
ATOM 22583 C CA . LEU D 2 249 ? -8.62000 37.76100 55.06500 1.000 89.48413 673 LEU D CA 1
ATOM 22584 C C . LEU D 2 249 ? -8.33400 38.45200 56.39800 1.000 91.16385 673 LEU D C 1
ATOM 22585 O O . LEU D 2 249 ? -8.46400 37.82200 57.45300 1.000 95.98973 673 LEU D O 1
ATOM 22601 N N . ASP D 2 250 ? -7.99200 39.73900 56.36500 1.000 88.52020 674 ASP D N 1
ATOM 22602 C CA . ASP D 2 250 ? -7.92800 40.60600 57.54200 1.000 88.15310 674 ASP D CA 1
ATOM 22603 C C . ASP D 2 250 ? -8.70800 41.87200 57.15300 1.000 87.45743 674 ASP D C 1
ATOM 22604 O O . ASP D 2 250 ? -8.88900 42.79600 57.94000 1.000 87.30910 674 ASP D O 1
ATOM 24099 N N . THR F 4 2 ? 67.51100 31.90300 30.92800 1.000 48.48123 2 THR E N 1
ATOM 24100 C CA . THR F 4 2 ? 68.81500 31.80800 30.32400 1.000 48.95861 2 THR E CA 1
ATOM 24101 C C . THR F 4 2 ? 69.90600 32.12500 31.41600 1.000 47.95937 2 THR E C 1
ATOM 24102 O O . THR F 4 2 ? 71.03300 31.72500 31.28600 1.000 47.46873 2 THR E O 1
ATOM 24136 N N . THR F 4 4 ? 70.36800 35.81900 33.02700 1.000 47.20821 4 THR E N 1
ATOM 24137 C CA . THR F 4 4 ? 71.05500 37.14500 32.77000 1.000 47.79933 4 THR E CA 1
ATOM 24138 C C . THR F 4 4 ? 70.54200 38.17200 33.75100 1.000 47.91685 4 THR E C 1
ATOM 24139 O O . THR F 4 4 ? 69.72300 37.88400 34.52500 1.000 47.69962 4 THR E O 1
ATOM 24192 N N . PHE F 4 8 ? 70.50500 45.79100 38.75600 1.000 49.52462 8 PHE E N 1
ATOM 24193 C CA . PHE F 4 8 ? 70.51200 46.49800 37.46100 1.000 48.87179 8 PHE E CA 1
ATOM 24194 C C . PHE F 4 8 ? 70.22600 45.56800 36.32700 1.000 48.91045 8 PHE E C 1
ATOM 24195 O O . PHE F 4 8 ? 70.59200 44.45100 36.37500 1.000 48.86771 8 PHE E O 1
ATOM 24212 N N . GLY F 4 9 ? 69.50500 46.08300 35.18200 1.000 49.01438 9 GLY E N 1
ATOM 24213 C CA . GLY F 4 9 ? 69.18900 45.23400 34.03200 1.000 49.04930 9 GLY E CA 1
ATOM 24214 C C . GLY F 4 9 ? 67.93200 44.31100 34.29200 1.000 49.50854 9 GLY E C 1
ATOM 24215 O O . GLY F 4 9 ? 67.59400 43.54600 33.46000 1.000 49.41595 9 GLY E O 1
ATOM 24242 N N . SER F 4 11 ? 65.53700 40.96100 35.41800 1.000 50.26585 11 SER E N 1
ATOM 24243 C CA . SER F 4 11 ? 65.99500 39.56600 35.33400 1.000 49.39759 11 SER E CA 1
ATOM 24244 C C . SER F 4 11 ? 65.76400 39.06500 33.88400 1.000 49.28341 11 SER E C 1
ATOM 24245 O O . SER F 4 11 ? 64.78300 39.35600 33.30800 1.000 49.64018 11 SER E O 1
#

Foldseek 3Di:
DDDDDPVVVVVVVVVVQQLCQAQANFFAALQQQDHNLVQLLLVQQVVVPQAVVDDFAQQVVSLVSSCPAANVDDSVVSVLVLLLLCDLLQFVARFKPKDAASADLAGRHGDPSRTITIHTDPQSCVQAPPVVQQLFDWDAHPVNPDIGGPGTLNLFSRCQQGPGWGDGPPDIFTRAHFFRVLLLQLLLVCLVVVPDDLVVSLVSSCVSGVAHFGSQAFAWAASPQRNCCQAPQKGKIKTAWDWDWDAVHWIKTWTQTADRSDHPVVQLVQVVVCVVVPVQAFWPDWAFPADPVSHGTTITTGDPPDDDVVNVVVCCPRGVNMDIRIGRQWHAYPRHIDRHHNSRSSSVNSVSNLSSLLSSLVSLLVVLVVVLLQLVLQLVCVVVVVVLVVLQVPDDDVVSSLVVSCVVDVHDSSNSVSNVPDDPVQVDPVNSVVSVVVSVVSVVVSVVSVVCNVDVSNSSVVSSVVSVVVCVVDGDDGRHDYYYD/DADDCPVHHQADPQKLAAQEQDQVQAEEEEEEDPLLQVLQSVQAPSHHYMYRYDDFADDQPAADDPVVQCVGRSNVRVQRQQQQWWDPSGHNVRGRHQAYEYEWWPDVSSVNRVVSVVLSCCHTPVVSQAVQRYKYFQAFFKWFAFPPDDIDTHRDVVRVVVVVVVCVVVVIDADPPPGMDTDGISSVDGSNRCNQEDHPPVHTDMGTRHDDDSPVVVVVCCQCRYDPVVSVVVVCVVPVVCPVPPDD/DDDDDDPVVVCVVVVVVQQLCQALAPFFAALQQQDHVLVQLLQVLQVVVPLAPVDDWAQQVSSLVSSCPFANVDDSVVSVVVLLLLCDLQQFVARFKPKDAQSADLAVGHRDDSRGMTIGTDVLNVVQAPCVVLQLFDWDGHPPNPDIGGPGTLNLFRRCQAGPHWGDGPPDIAGHAHAFRVLLLQLLLVCLVCVPDDLVVSLVRSCVSGVAGFGSQAFAWEDDQQRNCCQVPVWGKIKTAFDWDKDADPVRWIKIKTATADRSDHPVVQLVQVVVCVVVPPLAQFDDWDFPADPVRHGIIITTGDPPHDDVVSVVVCCVRTRSMDIRTHHHWHADPSDIDRHHNSCSSSVNVVSNLSSLLSSLVSLLVVLVVLLLQLVLVVQCVVVVVVLVVLVVVADDLVRSLVVSCVVGVHDSVNSVSVVVDDPVQVDPVNSVVSVVVSVVSVVVSVVSVVCNVDVSNSSVVSSVVSVVVCVVDGDDRRYYYDD/DADWPCVADPQKLAAQEQDQEQAEEEEEADDLLLVLCVVQAPRNHYMYDYDHHQQDQCQADDVVVNCVRVSSVNVCRNQVQWWDPSGHNVSGRHQAYEYEYFLAPSRVVSVLSVVNCCCRIPNVCQASQNYWYWQDFQWWQPVVIDTHRYPVSVVVVVVCPPPGIDGRRGSSVPHSVSCCQETHVPVHGDIGTHHDDPSVVVVVVCCQCRYDPVVSVVVVCVVCPVPPVPPD/DDVVD

Organism: Mycobacterium tuberculosis (strain ATCC 25618 / H37Rv) (NCBI:txid83332)

InterPro domains:
  IPR002205 DNA topoisomerase, type IIA, domain A [PF00521] (39-483)
  IPR002205 DNA topoisomerase, type IIA, domain A [PS52040] (41-510)
  IPR002205 DNA topoisomerase, type IIA, domain A [SM00434] (18-476)
  IPR002205 DNA topoisomerase, type IIA, domain A [cd00187] (37-486)
  IPR005743 DNA gyrase, subunit A [MF_01897] (10-820)
  IPR006691 DNA gyrase/topoisomerase IV, subunit A, C-terminal repeat [PF03989] (515-562)
  IPR006691 DNA gyrase/topoisomerase IV, subunit A, C-terminal repeat [PF03989] (565-607)
  IPR006691 DNA gyrase/topoisomerase IV, subunit A, C-terminal repeat [PF03989] (622-666)
  IPR006691 DNA gyrase/topoisomerase IV, subunit A, C-terminal repeat [PF03989] (669-717)
  IPR006691 DNA gyrase/topoisomerase IV, subunit A, C-terminal repeat [PF03989] (722-769)
  IPR006691 DNA gyrase/topoisomerase IV, subunit A, C-terminal repeat [PF03989] (773-816)
  IPR013757 DNA topoisomerase, type IIA, alpha-helical domain superfamily [G3DSA:1.10.268.10] (381-469)
  IPR013758 DNA topoisomerase, type IIA, domain A, alpha-beta [G3DSA:3.90.199.10] (39-498)
  IPR013760 DNA topoisomerase, type IIA-like domain superfamily [SSF56719] (8-500)
  IPR035516 DNA gyrase/topoisomerase IV, subunit A, C-terminal [G3DSA:2.120.10.90] (512-820)
  IPR035516 DNA gyrase/topoisomerase IV, subunit A, C-terminal [SSF101904] (510-826)
  IPR050220 Type II DNA Topoisomerases [PTHR43493] (12-821)

Solvent-accessible surface area: 62235 Å² total

Radius of gyration: 37.3 Å; Cα contacts (8 Å, |Δi|>4): 2872; chains: 5; bounding box: 92×107×95 Å

GO terms:
  GO:0000287 magnesium ion binding (F, IDA)
  GO:0005524 ATP binding (F, IDA)
  GO:0003918 DNA topoisomerase type II (double strand cut, ATP-hydrolyzing) activity (F, IDA)
  GO:0016887 ATP hydrolysis activity (F, IDA)
  GO:0006265 DNA topological change (P, IDA)
  GO:0005886 plasma membrane (C, HDA)
  GO:0005515 protein binding (F, IPI)
  GO:0034335 DNA negative supercoiling activity (F, IDA)
  GO:0003918 DNA topoisomerase type II (double strand cut, ATP-hydrolyzing) activity (F, EXP)

B-factor: mean 70.57, std 21.47, range [35.33, 173.33]

Sequence (1457 aa):
IEPVDIEQEMQRSYIDYAMSVIVGRALPEVRDGLKPVHRRVLYAMFDSGFRPDRSHAKSARSVAETMGNYHPHGDASIYDSLVRMAQPWSLRYPLVDGQGNFGSPGNDPPAAMRFTEARLTPLAMEMLREIDEETVDFIPNYDGRVQEPTVLPSRFPNLLANGSGGIAVGMATNIPPHNLRELADAVFWALENHDADEEETLAAVMGRVKGPDFPTAGLIVGSQGTADAYKTGRGSIRMRGVVEVEERGRTSLVITELPYQVNHDNFITSIAEQVRDGKLAGISNIEDQSSDRVGLRIVIEIKRDAVAKVVINNLYKHTQLQTSFGANMLAIVDGVPRTLRLDQLIRYYVDHQLDVIVRRTTYRLRKANERAHILRGLVKALDALDEVIALIRASETVDIARAGLIELLDIDEIQAQAILDMQLRRLAALERQRIIDDLAKIEAEIADLEDILAKPERQRGIVRDELAEIVDRHGDDRRTRIIAAELVRRKDIGGLPGKLADCRSTDPRKSELYVVEGDSAGGSAKSGRDSMFQAILPLRGKIINVEKARIDRVLKNTEVQAIITALGTGIHDEFDIGKLRYHKIVLMADADVDGQHISTLLLTLLFRFMRPLIENGHVFLAQPPLYKLKWQRSDPEFAYSDRERDGLLEAGLKAGKKINKEDGIQRYKGLGEMDAKELWETTMDPSVRVLRQVTLDDAAAADELFSILMGEDVDARRSFITRNAKDVRFLDVRIEPVDIEQEMQRSYIDYAMSVIVGRALPEVRDGLKPVHRRVLYAMFDSGFRPDRSHAKSARSVAETMGNYHPHGDASIYDSLVRMAQPWSLRYPLVDGQGNFGSPGNDPPAAMRFTEARLTPLAMEMLREIDEETVDFIPNYDGRVQEPTVLPSRFPNLLANGSGGIAVGMATNIPPHNLRELADAVFWALENHDADEEETLAAVMGRVKGPDFPTAGLIVGSQGTADAYKTGRGSIRMRGVVEVEEDSRGRTSLVITELPYQVNHDNFITSIAEQVRDGKLAGISNIEDQSSDRVGLRIVIEIKRDAVAKVVINNLYKHTQLQTSFGANMLAIVDGVPRTLRLDQLIRYYVDHQLDVIVRRTTYRLRKANERAHILRGLVKALDALDEVIALIRASETVDIARAGLIELLDIDEIQAQAILDMQLRRLAALERQRIIDDLAKIEAEIADLEDILAKPERQRGIVRDELAEIVDRHGDDRRTRIIAELVRRKGLPGKLADCRSTDPRKSELYVVEGDSAGGSAKSGRDSMFQAILPLRGKIINVEKARIDRVLKNTEVQAIITALGTGIHDEFDIGKLRYHKIVLMADADVDGQHISTLLLTLLFRFMRPLIENGHVFLAQPPLYKLKWDPEFAYSDRERDGLLEAKEDGIQRYKGLGEMDAKELWETTMDPSVRVLRQVTLDDAAAADELFSILMGEDVDARRSFITRNAKDVRFLDTTFGS

Secondary structure (DSSP, 8-state):
-EEEEHHHHHHHHHHHHHHHHHHHTSS-BTTT---HHHHHHHHHHHHHT--TTS--EEHHHHHHHIIIII--S-HHHHHHHHHHTT-TTT-SS-SEEEES-B--SSS-PBPPTTT-EEEE-HHHHHHHTTTTSS-S-EEE-TTSSSEEESS---SS-HHHHHEEEEE-SS-EEEEEEB-HHHHHHHHHHHHHTTT--HHHHHHHHHHH--SB--TT--EEE-SHHHHHHHHHSEEEEEEE-EEEEE----BEEEEEE--TT--HHHHHHHHHHHHHTTSS--BS--EE--BTTTBS-EE--B-TTS-HHHHHHHHHHHSTTEEEEEEE-EEEETTEEEE--HHHHHHHHHHHHHHHHHHHHHHHHHHHHHHHHHHHHHHHHHHTHHHHHHHHHH-SSHHHHHHHHHHHS---HHHHHHHHH-BGGGGSHHHHHHHHHHHHHHHHHHHHHHHHHH-HHHHHHHHHHHHHHHHHHH-----SEEE--/----------S-SS-B--S---TTT-EEEEEESHHHHHHHHHHS-TTTEEEEEE-SSPP-TTTS-HHHHHT-HHHHHHHHTT-S-SGGG--GGG-S-SEEEEE--SSHHHHHHHHHHHHHHHHH-THHHHTT-EEEE----EEE--SSS--EEESSHHHHHHHHHHHHHTT----SSS-EEE--SGGG--HHHHIIIII-TTT--EEEEE-S-HHHHHHHHHHHHSS-HHHHHHHHHHHHTTSTTS--/----EEHHHHHHHHHHHHHHHHIIIIIS-BTTT---HHHHHHHHHHHHHT--SSSPPEEHHHHHHHHHHHT--S-HHHHHHHHHHHH-TTT-SS-SEEEES----SSS-----TTT-EEEE-HHHHHHHTTTTSS-S-EEE-TTSSSEEESS---SS-HHHHH-EEEE-SS-EEEEPPB-HHHHHHHHHHHHHTTT--HHHHHHHHHHH---B--TT--EEE-SHHHHHHHHHSB--EEEE-EEEEEE-TTS-EEEEEEE--TT--HHHHHHHHHHHHTTT-STTEEEEEE--BTTTB--EEEEE-TTS-HHHHHHHHHHHSSSEEEE--B-EEEETTEEEE--HHHHHHHHHHHHHHHHHHHHHHHHHHHHHHHHHHHHHHHHHHTHHHHHHHHHT-SSHHHHHHHHHHHSS--HHHHHHHHT-BGGGGSHHHHHHHHHHHHHHHHHHHHHHHHHH-HHHHHHHHHHHHHHHHHHH-----SEEE-/---------TT-B--S---GGG-EEEEEESHHHHHHHHHHS-TTTEEEEEE-SS---TTTS-HHHHTTSHHHHHHHHHH----GGG--GGG-S-S-EEE---SSHHHHHHHHHHHHHHHHH-HHHHHTT-EEE----SEEE----EEESSTTHHHHHHH---S-S-B-SSGGGS-HHHHIIIII-TTT---EEEE-S-HHHHHHHHHHHHSS-HHHHHHHHHHHSTTSTT--/-----

Nearest PDB structures (foldseek):
  7ugw-assembly1_B  TM=1.004E+00  e=1.421E-55  Mycobacterium tuberculosis H37Rv
  9foy-assembly1_A  TM=9.693E-01  e=1.417E-45  Mycobacterium tuberculosis H37Rv
  6gav-assembly1_A  TM=9.250E-01  e=4.148E-39  Mycobacterium tuberculosis
  6gau-assembly1_A  TM=9.187E-01  e=7.284E-39  Mycobacterium tuberculosis
  6gau-assembly1_B  TM=9.077E-01  e=9.355E-39  Mycobacterium tuberculosis